Protein 6WTH (pdb70)

Structure (mmCIF, N/CA/C/O backbone):
data_6WTH
#
_entry.id   6WTH
#
_cell.length_a   1.00
_cell.length_b   1.00
_cell.length_c   1.00
_cell.angle_alpha   90.00
_cell.angle_beta   90.00
_cell.angle_gamma   90.00
#
_symmetry.space_group_name_H-M   'P 1'
#
loop_
_entity.id
_entity.type
_entity.pdbx_description
1 polymer 'Amiloride-sensitive sodium channel subunit alpha'
2 polymer 'Amiloride-sensitive sodium channel subunit beta'
3 polymer 'Amiloride-sensitive sodium channel subunit gamma'
4 polymer '7B1 Fab'
5 polymer '10D4 Fab'
6 branched 2-acetamido-2-deoxy-beta-D-glucopyranose-(1-4)-2-acetamido-2-deoxy-beta-D-glucopyranose
7 non-polymer 'SODIUM ION'
8 non-polymer 2-acetamido-2-deoxy-beta-D-glucopyranose
#
loop_
_atom_site.group_PDB
_atom_site.id
_atom_site.type_symbol
_atom_site.label_atom_id
_atom_site.label_alt_id
_atom_site.label_comp_id
_atom_site.label_asym_id
_atom_site.label_entity_id
_atom_site.label_seq_id
_atom_site.pdbx_PDB_ins_code
_atom_site.Cartn_x
_atom_site.Cartn_y
_atom_site.Cartn_z
_atom_site.occupancy
_atom_site.B_iso_or_equiv
_atom_site.auth_seq_id
_atom_site.auth_comp_id
_atom_site.auth_asym_id
_atom_site.auth_atom_id
_atom_site.pdbx_PDB_model_num
ATOM 1 N N . VAL A 1 114 ? 161.630 183.158 142.010 1.00 30.00 114 VAL A N 1
ATOM 2 C CA . VAL A 1 114 ? 160.520 182.316 142.437 1.00 30.00 114 VAL A CA 1
ATOM 3 C C . VAL A 1 114 ? 160.364 182.377 143.951 1.00 30.00 114 VAL A C 1
ATOM 4 O O . VAL A 1 114 ? 161.133 183.049 144.638 1.00 30.00 114 VAL A O 1
ATOM 8 N N . SER A 1 115 ? 159.363 181.668 144.468 1.00 30.00 115 SER A N 1
ATOM 9 C CA . SER A 1 115 ? 159.099 181.640 145.900 1.00 30.00 115 SER A CA 1
ATOM 10 C C . SER A 1 115 ? 158.556 180.271 146.275 1.00 30.00 115 SER A C 1
ATOM 11 O O . SER A 1 115 ? 157.655 179.755 145.607 1.00 30.00 115 SER A O 1
ATOM 14 N N . LEU A 1 116 ? 159.103 179.691 147.340 1.00 120.02 116 LEU A N 1
ATOM 15 C CA . LEU A 1 116 ? 158.668 178.380 147.797 1.00 120.02 116 LEU A CA 1
ATOM 16 C C . LEU A 1 116 ? 157.411 178.502 148.648 1.00 120.02 116 LEU A C 1
ATOM 17 O O . LEU A 1 116 ? 157.303 179.389 149.501 1.00 120.02 116 LEU A O 1
ATOM 22 N N . ASN A 1 117 ? 156.458 177.604 148.411 1.00 120.05 117 ASN A N 1
ATOM 23 C CA . ASN A 1 117 ? 155.196 177.589 149.147 1.00 120.05 117 ASN A CA 1
ATOM 24 C C . ASN A 1 117 ? 154.898 176.153 149.552 1.00 120.05 117 ASN A C 1
ATOM 25 O O . ASN A 1 117 ? 154.605 175.312 148.696 1.00 120.05 117 ASN A O 1
ATOM 30 N N . ILE A 1 118 ? 154.973 175.874 150.850 1.00 115.88 118 ILE A N 1
ATOM 31 C CA . ILE A 1 118 ? 154.724 174.543 151.391 1.00 115.88 118 ILE A CA 1
ATOM 32 C C . ILE A 1 118 ? 153.296 174.493 151.913 1.00 115.88 118 ILE A C 1
ATOM 33 O O . ILE A 1 118 ? 152.869 175.378 152.665 1.00 115.88 118 ILE A O 1
ATOM 38 N N . ASN A 1 119 ? 152.556 173.461 151.514 1.00 117.07 119 ASN A N 1
ATOM 39 C CA . ASN A 1 119 ? 151.175 173.298 151.943 1.00 117.07 119 ASN A CA 1
ATOM 40 C C . ASN A 1 119 ? 150.856 171.812 152.025 1.00 117.07 119 ASN A C 1
ATOM 41 O O . ASN A 1 119 ? 151.649 170.960 151.619 1.00 117.07 119 ASN A O 1
ATOM 46 N N . LEU A 1 120 ? 149.675 171.511 152.561 1.00 30.00 120 LEU A N 1
ATOM 47 C CA . LEU A 1 120 ? 149.212 170.143 152.742 1.00 30.00 120 LEU A CA 1
ATOM 48 C C . LEU A 1 120 ? 147.939 169.934 151.936 1.00 30.00 120 LEU A C 1
ATOM 49 O O . LEU A 1 120 ? 147.027 170.766 151.983 1.00 30.00 120 LEU A O 1
ATOM 54 N N . ASN A 1 121 ? 147.881 168.827 151.201 1.00 30.00 121 ASN A N 1
ATOM 55 C CA . ASN A 1 121 ? 146.731 168.485 150.373 1.00 30.00 121 ASN A CA 1
ATOM 56 C C . ASN A 1 121 ? 145.942 167.377 151.056 1.00 30.00 121 ASN A C 1
ATOM 57 O O . ASN A 1 121 ? 146.465 166.277 151.266 1.00 30.00 121 ASN A O 1
ATOM 62 N N . SER A 1 122 ? 144.689 167.668 151.400 1.00 30.00 122 SER A N 1
ATOM 63 C CA . SER A 1 122 ? 143.800 166.699 152.040 1.00 30.00 122 SER A CA 1
ATOM 64 C C . SER A 1 122 ? 142.820 166.199 150.984 1.00 30.00 122 SER A C 1
ATOM 65 O O . SER A 1 122 ? 141.702 166.700 150.857 1.00 30.00 122 SER A O 1
ATOM 68 N N . ASP A 1 123 ? 143.247 165.195 150.224 1.00 30.00 123 ASP A N 1
ATOM 69 C CA . ASP A 1 123 ? 142.441 164.595 149.171 1.00 30.00 123 ASP A CA 1
ATOM 70 C C . ASP A 1 123 ? 142.497 163.078 149.305 1.00 30.00 123 ASP A C 1
ATOM 71 O O . ASP A 1 123 ? 143.171 162.533 150.185 1.00 30.00 123 ASP A O 1
ATOM 76 N N . LYS A 1 124 ? 141.777 162.393 148.420 1.00 30.00 124 LYS A N 1
ATOM 77 C CA . LYS A 1 124 ? 141.780 160.934 148.401 1.00 30.00 124 LYS A CA 1
ATOM 78 C C . LYS A 1 124 ? 143.131 160.444 147.896 1.00 30.00 124 LYS A C 1
ATOM 79 O O . LYS A 1 124 ? 143.435 160.553 146.704 1.00 30.00 124 LYS A O 1
ATOM 85 N N . LEU A 1 125 ? 143.945 159.906 148.801 1.00 30.00 125 LEU A N 1
ATOM 86 C CA . LEU A 1 125 ? 145.293 159.473 148.457 1.00 30.00 125 LEU A CA 1
ATOM 87 C C . LEU A 1 125 ? 145.234 158.172 147.666 1.00 30.00 125 LEU A C 1
ATOM 88 O O . LEU A 1 125 ? 144.806 157.138 148.191 1.00 30.00 125 LEU A O 1
ATOM 93 N N . VAL A 1 126 ? 145.662 158.223 146.406 1.00 30.00 126 VAL A N 1
ATOM 94 C CA . VAL A 1 126 ? 145.756 157.014 145.600 1.00 30.00 126 VAL A CA 1
ATOM 95 C C . VAL A 1 126 ? 146.936 156.183 146.084 1.00 30.00 126 VAL A C 1
ATOM 96 O O . VAL A 1 126 ? 148.033 156.707 146.318 1.00 30.00 126 VAL A O 1
ATOM 100 N N . PHE A 1 127 ? 146.713 154.889 146.253 1.00 85.02 127 PHE A N 1
ATOM 101 C CA . PHE A 1 127 ? 147.767 154.020 146.761 1.00 85.02 127 PHE A CA 1
ATOM 102 C C . PHE A 1 127 ? 148.796 153.761 145.666 1.00 85.02 127 PHE A C 1
ATOM 103 O O . PHE A 1 127 ? 148.420 153.443 144.534 1.00 85.02 127 PHE A O 1
ATOM 111 N N . PRO A 1 128 ? 150.087 153.891 145.958 1.00 83.47 128 PRO A N 1
ATOM 112 C CA . PRO A 1 128 ? 151.103 153.700 144.920 1.00 83.47 128 PRO A CA 1
ATOM 113 C C . PRO A 1 128 ? 151.205 152.245 144.492 1.00 83.47 128 PRO A C 1
ATOM 114 O O . PRO A 1 128 ? 150.796 151.324 145.202 1.00 83.47 128 PRO A O 1
ATOM 118 N N . ALA A 1 129 ? 151.764 152.049 143.301 1.00 80.90 129 ALA A N 1
ATOM 119 C CA . ALA A 1 129 ? 151.962 150.705 142.779 1.00 80.90 129 ALA A CA 1
ATOM 120 C C . ALA A 1 129 ? 153.034 149.984 143.586 1.00 80.90 129 ALA A C 1
ATOM 121 O O . ALA A 1 129 ? 154.110 150.533 143.841 1.00 80.90 129 ALA A O 1
ATOM 123 N N . VAL A 1 130 ? 152.739 148.751 143.987 1.00 73.35 130 VAL A N 1
ATOM 124 C CA . VAL A 1 130 ? 153.625 147.956 144.830 1.00 73.35 130 VAL A CA 1
ATOM 125 C C . VAL A 1 130 ? 154.246 146.862 143.974 1.00 73.35 130 VAL A C 1
ATOM 126 O O . VAL A 1 130 ? 153.536 146.000 143.442 1.00 73.35 130 VAL A O 1
ATOM 130 N N . THR A 1 131 ? 155.569 146.896 143.843 1.00 71.73 131 THR A N 1
ATOM 131 C CA . THR A 1 131 ? 156.316 145.885 143.106 1.00 71.73 131 THR A CA 1
ATOM 132 C C . THR A 1 131 ? 156.936 144.912 144.101 1.00 71.73 131 THR A C 1
ATOM 133 O O . THR A 1 131 ? 157.794 145.299 144.901 1.00 71.73 131 THR A O 1
ATOM 137 N N . ILE A 1 132 ? 156.504 143.657 144.049 1.00 30.00 132 ILE A N 1
ATOM 138 C CA . ILE A 1 132 ? 156.950 142.625 144.977 1.00 30.00 132 ILE A CA 1
ATOM 139 C C . ILE A 1 132 ? 157.847 141.667 144.205 1.00 30.00 132 ILE A C 1
ATOM 140 O O . ILE A 1 132 ? 157.385 140.964 143.298 1.00 30.00 132 ILE A O 1
ATOM 145 N N . CYS A 1 133 ? 159.127 141.633 144.565 1.00 30.00 133 CYS A N 1
ATOM 146 C CA . CYS A 1 133 ? 160.101 140.753 143.937 1.00 30.00 133 CYS A CA 1
ATOM 147 C C . CYS A 1 133 ? 160.641 139.770 144.964 1.00 30.00 133 CYS A C 1
ATOM 148 O O . CYS A 1 133 ? 160.867 140.132 146.123 1.00 30.00 133 CYS A O 1
ATOM 151 N N . THR A 1 134 ? 160.847 138.531 144.536 1.00 73.96 134 THR A N 1
ATOM 152 C CA . THR A 1 134 ? 161.494 137.535 145.375 1.00 73.96 134 THR A CA 1
ATOM 153 C C . THR A 1 134 ? 163.002 137.556 145.139 1.00 73.96 134 THR A C 1
ATOM 154 O O . THR A 1 134 ? 163.492 138.070 144.131 1.00 73.96 134 THR A O 1
ATOM 158 N N . LEU A 1 135 ? 163.739 136.993 146.093 1.00 30.00 135 LEU A N 1
ATOM 159 C CA . LEU A 1 135 ? 165.199 137.058 146.100 1.00 30.00 135 LEU A CA 1
ATOM 160 C C . LEU A 1 135 ? 165.843 135.769 145.606 1.00 30.00 135 LEU A C 1
ATOM 161 O O . LEU A 1 135 ? 166.899 135.366 146.103 1.00 30.00 135 LEU A O 1
ATOM 166 N N . ASN A 1 136 ? 165.234 135.100 144.629 1.00 30.00 136 ASN A N 1
ATOM 167 C CA . ASN A 1 136 ? 165.812 133.900 144.025 1.00 30.00 136 ASN A CA 1
ATOM 168 C C . ASN A 1 136 ? 165.488 133.890 142.536 1.00 30.00 136 ASN A C 1
ATOM 169 O O . ASN A 1 136 ? 164.329 133.674 142.146 1.00 30.00 136 ASN A O 1
ATOM 174 N N . PRO A 1 137 ? 166.478 134.134 141.677 1.00 30.00 137 PRO A N 1
ATOM 175 C CA . PRO A 1 137 ? 166.230 134.103 140.228 1.00 30.00 137 PRO A CA 1
ATOM 176 C C . PRO A 1 137 ? 165.816 132.713 139.771 1.00 30.00 137 PRO A C 1
ATOM 177 O O . PRO A 1 137 ? 166.512 131.725 140.015 1.00 30.00 137 PRO A O 1
ATOM 181 N N . TYR A 1 138 ? 164.669 132.644 139.102 1.00 30.00 138 TYR A N 1
ATOM 182 C CA . TYR A 1 138 ? 164.147 131.378 138.603 1.00 30.00 138 TYR A CA 1
ATOM 183 C C . TYR A 1 138 ? 164.948 130.940 137.384 1.00 30.00 138 TYR A C 1
ATOM 184 O O . TYR A 1 138 ? 164.994 131.652 136.375 1.00 30.00 138 TYR A O 1
ATOM 193 N N . ARG A 1 139 ? 165.580 129.773 137.476 1.00 30.00 139 ARG A N 1
ATOM 194 C CA . ARG A 1 139 ? 166.324 129.221 136.351 1.00 30.00 139 ARG A CA 1
ATOM 195 C C . ARG A 1 139 ? 165.351 128.586 135.364 1.00 30.00 139 ARG A C 1
ATOM 196 O O . ARG A 1 139 ? 164.618 127.654 135.713 1.00 30.00 139 ARG A O 1
ATOM 204 N N . TYR A 1 140 ? 165.339 129.096 134.138 1.00 83.66 140 TYR A N 1
ATOM 205 C CA . TYR A 1 140 ? 164.417 128.588 133.135 1.00 83.66 140 TYR A CA 1
ATOM 206 C C . TYR A 1 140 ? 164.845 127.193 132.684 1.00 83.66 140 TYR A C 1
ATOM 207 O O . TYR A 1 140 ? 166.043 126.901 132.619 1.00 83.66 140 TYR A O 1
ATOM 216 N N . PRO A 1 141 ? 163.894 126.309 132.375 1.00 86.41 141 PRO A N 1
ATOM 217 C CA . PRO A 1 141 ? 164.267 124.993 131.831 1.00 86.41 141 PRO A CA 1
ATOM 218 C C . PRO A 1 141 ? 164.966 125.075 130.488 1.00 86.41 141 PRO A C 1
ATOM 219 O O . PRO A 1 141 ? 165.652 124.119 130.103 1.00 86.41 141 PRO A O 1
ATOM 223 N N . GLU A 1 142 ? 164.811 126.183 129.759 1.00 88.25 142 GLU A N 1
ATOM 224 C CA . GLU A 1 142 ? 165.496 126.334 128.480 1.00 88.25 142 GLU A CA 1
ATOM 225 C C . GLU A 1 142 ? 167.003 126.437 128.671 1.00 88.25 142 GLU A C 1
ATOM 226 O O . GLU A 1 142 ? 167.776 125.856 127.900 1.00 88.25 142 GLU A O 1
ATOM 232 N N . ILE A 1 143 ? 167.438 127.171 129.690 1.00 86.61 143 ILE A N 1
ATOM 233 C CA . ILE A 1 143 ? 168.855 127.369 129.957 1.00 86.61 143 ILE A CA 1
ATOM 234 C C . ILE A 1 143 ? 169.340 126.470 131.096 1.00 86.61 143 ILE A C 1
ATOM 235 O O . ILE A 1 143 ? 170.348 126.772 131.734 1.00 86.61 143 ILE A O 1
ATOM 240 N N . LYS A 1 144 ? 168.634 125.369 131.364 1.00 90.34 144 LYS A N 1
ATOM 241 C CA . LYS A 1 144 ? 169.066 124.457 132.417 1.00 90.34 144 LYS A CA 1
ATOM 242 C C . LYS A 1 144 ? 170.380 123.779 132.053 1.00 90.34 144 LYS A C 1
ATOM 243 O O . LYS A 1 144 ? 171.273 123.644 132.898 1.00 90.34 144 LYS A O 1
ATOM 249 N N . GLU A 1 145 ? 170.520 123.348 130.797 1.00 93.16 145 GLU A N 1
ATOM 250 C CA . GLU A 1 145 ? 171.766 122.722 130.368 1.00 93.16 145 GLU A CA 1
ATOM 251 C C . GLU A 1 145 ? 172.912 123.724 130.324 1.00 93.16 145 GLU A C 1
ATOM 252 O O . GLU A 1 145 ? 174.069 123.350 130.547 1.00 93.16 145 GLU A O 1
ATOM 258 N N . GLU A 1 146 ? 172.615 124.993 130.040 1.00 92.12 146 GLU A N 1
ATOM 259 C CA . GLU A 1 146 ? 173.645 126.024 130.030 1.00 92.12 146 GLU A CA 1
ATOM 260 C C . GLU A 1 146 ? 174.010 126.499 131.430 1.00 92.12 146 GLU A C 1
ATOM 261 O O . GLU A 1 146 ? 175.114 127.018 131.624 1.00 92.12 146 GLU A O 1
ATOM 267 N N . LEU A 1 147 ? 173.114 126.336 132.402 1.00 86.10 147 LEU A N 1
ATOM 268 C CA . LEU A 1 147 ? 173.394 126.722 133.780 1.00 86.10 147 LEU A CA 1
ATOM 269 C C . LEU A 1 147 ? 174.095 125.617 134.559 1.00 86.10 147 LEU A C 1
ATOM 270 O O . LEU A 1 147 ? 174.980 125.904 135.372 1.00 86.10 147 LEU A O 1
ATOM 275 N N . GLU A 1 148 ? 173.715 124.357 134.330 1.00 91.78 148 GLU A N 1
ATOM 276 C CA . GLU A 1 148 ? 174.394 123.250 134.995 1.00 91.78 148 GLU A CA 1
ATOM 277 C C . GLU A 1 148 ? 175.868 123.202 134.618 1.00 91.78 148 GLU A C 1
ATOM 278 O O . GLU A 1 148 ? 176.719 122.856 135.445 1.00 91.78 148 GLU A O 1
ATOM 284 N N . GLU A 1 149 ? 176.190 123.546 133.369 1.00 91.95 149 GLU A N 1
ATOM 285 C CA . GLU A 1 149 ? 177.589 123.629 132.963 1.00 91.95 149 GLU A CA 1
ATOM 286 C C . GLU A 1 149 ? 178.295 124.772 133.680 1.00 91.95 149 GLU A C 1
ATOM 287 O O . GLU A 1 149 ? 179.465 124.655 134.063 1.00 91.95 149 GLU A O 1
ATOM 293 N N . LEU A 1 150 ? 177.595 125.892 133.872 1.00 84.86 150 LEU A N 1
ATOM 294 C CA . LEU A 1 150 ? 178.190 127.030 134.565 1.00 84.86 150 LEU A CA 1
ATOM 295 C C . LEU A 1 150 ? 178.449 126.708 136.032 1.00 84.86 150 LEU A C 1
ATOM 296 O O . LEU A 1 150 ? 179.451 127.153 136.605 1.00 84.86 150 LEU A O 1
ATOM 301 N N . ASP A 1 151 ? 177.558 125.936 136.657 1.00 87.88 151 ASP A N 1
ATOM 302 C CA . ASP A 1 151 ? 177.767 125.551 138.049 1.00 87.88 151 ASP A CA 1
ATOM 303 C C . ASP A 1 151 ? 178.933 124.580 138.187 1.00 87.88 151 ASP A C 1
ATOM 304 O O . ASP A 1 151 ? 179.664 124.620 139.183 1.00 87.88 151 ASP A O 1
ATOM 309 N N . ARG A 1 152 ? 179.122 123.700 137.201 1.00 87.87 152 ARG A N 1
ATOM 310 C CA . ARG A 1 152 ? 180.240 122.763 137.255 1.00 87.87 152 ARG A CA 1
ATOM 311 C C . ARG A 1 152 ? 181.574 123.490 137.155 1.00 87.87 152 ARG A C 1
ATOM 312 O O . ARG A 1 152 ? 182.566 123.070 137.764 1.00 87.87 152 ARG A O 1
ATOM 320 N N . ILE A 1 153 ? 181.622 124.582 136.389 1.00 85.78 153 ILE A N 1
ATOM 321 C CA . ILE A 1 153 ? 182.852 125.359 136.286 1.00 85.78 153 ILE A CA 1
ATOM 322 C C . ILE A 1 153 ? 183.124 126.100 137.589 1.00 85.78 153 ILE A C 1
ATOM 323 O O . ILE A 1 153 ? 184.279 126.247 138.007 1.00 85.78 153 ILE A O 1
ATOM 328 N N . THR A 1 154 ? 182.068 126.568 138.257 1.00 84.83 154 THR A N 1
ATOM 329 C CA . THR A 1 154 ? 182.245 127.275 139.521 1.00 84.83 154 THR A CA 1
ATOM 330 C C . THR A 1 154 ? 182.666 126.318 140.630 1.00 84.83 154 THR A C 1
ATOM 331 O O . THR A 1 154 ? 183.568 126.625 141.419 1.00 84.83 154 THR A O 1
ATOM 335 N N . GLU A 1 155 ? 182.018 125.153 140.710 1.00 88.02 155 GLU A N 1
ATOM 336 C CA . GLU A 1 155 ? 182.398 124.164 141.715 1.00 88.02 155 GLU A CA 1
ATOM 337 C C . GLU A 1 155 ? 183.831 123.692 141.508 1.00 88.02 155 GLU A C 1
ATOM 338 O O . GLU A 1 155 ? 184.545 123.407 142.477 1.00 88.02 155 GLU A O 1
ATOM 344 N N . GLN A 1 156 ? 184.270 123.601 140.251 1.00 85.28 156 GLN A N 1
ATOM 345 C CA . GLN A 1 156 ? 185.661 123.253 139.982 1.00 85.28 156 GLN A CA 1
ATOM 346 C C . GLN A 1 156 ? 186.592 124.408 140.329 1.00 85.28 156 GLN A C 1
ATOM 347 O O . GLN A 1 156 ? 187.734 124.189 140.750 1.00 85.28 156 GLN A O 1
ATOM 353 N N . THR A 1 157 ? 186.121 125.646 140.162 1.00 84.18 157 THR A N 1
ATOM 354 C CA . THR A 1 157 ? 186.937 126.803 140.516 1.00 84.18 157 THR A CA 1
ATOM 355 C C . THR A 1 157 ? 187.153 126.883 142.022 1.00 84.18 157 THR A C 1
ATOM 356 O O . THR A 1 157 ? 188.267 127.158 142.484 1.00 84.18 157 THR A O 1
ATOM 360 N N . LEU A 1 158 ? 186.098 126.645 142.804 1.00 84.65 158 LEU A N 1
ATOM 361 C CA . LEU A 1 158 ? 186.232 126.677 144.257 1.00 84.65 158 LEU A CA 1
ATOM 362 C C . LEU A 1 158 ? 187.134 125.555 144.754 1.00 84.65 158 LEU A C 1
ATOM 363 O O . LEU A 1 158 ? 187.918 125.748 145.690 1.00 84.65 158 LEU A O 1
ATOM 368 N N . PHE A 1 159 ? 187.039 124.374 144.140 1.00 88.00 159 PHE A N 1
ATOM 369 C CA . PHE A 1 159 ? 187.867 123.249 144.556 1.00 88.00 159 PHE A CA 1
ATOM 370 C C . PHE A 1 159 ? 189.337 123.453 144.213 1.00 88.00 159 PHE A C 1
ATOM 371 O O . PHE A 1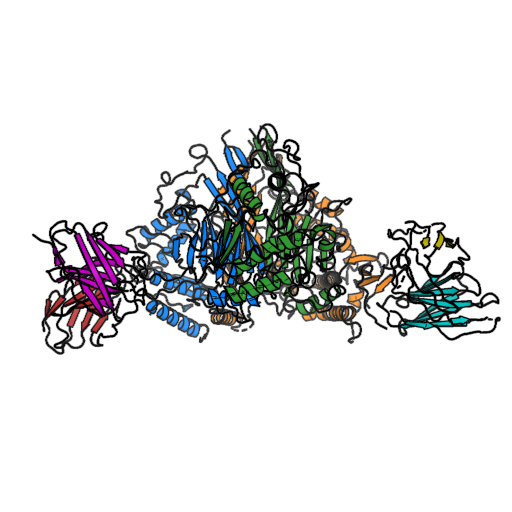 159 ? 190.202 122.903 144.902 1.00 88.00 159 PHE A O 1
ATOM 379 N N . ASP A 1 160 ? 189.6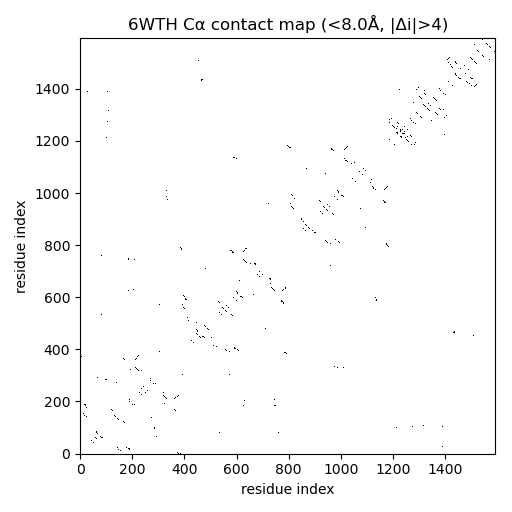39 124.227 143.170 1.00 88.24 160 ASP A N 1
ATOM 380 C CA . ASP A 1 160 ? 191.030 124.470 142.806 1.00 88.24 160 ASP A CA 1
ATOM 381 C C . ASP A 1 160 ? 191.649 125.595 143.624 1.00 88.24 160 ASP A C 1
ATOM 382 O O . ASP A 1 160 ? 192.866 125.600 143.840 1.00 88.24 160 ASP A O 1
ATOM 387 N N . LEU A 1 161 ? 190.839 126.549 144.084 1.00 87.46 161 LEU A N 1
ATOM 388 C CA . LEU A 1 161 ? 191.333 127.695 144.840 1.00 87.46 161 LEU A CA 1
ATOM 389 C C . LEU A 1 161 ? 191.148 127.512 146.343 1.00 87.46 161 LEU A C 1
ATOM 390 O O . LEU A 1 161 ? 192.111 127.623 147.109 1.00 87.46 161 LEU A O 1
ATOM 395 N N . TYR A 1 162 ? 189.923 127.232 146.782 1.00 86.78 162 TYR A N 1
ATOM 396 C CA . TYR A 1 162 ? 189.608 127.123 148.199 1.00 86.78 162 TYR A CA 1
ATOM 397 C C . TYR A 1 162 ? 189.417 125.686 148.664 1.00 86.78 162 TYR A C 1
ATOM 398 O O . TYR A 1 162 ? 189.061 125.473 149.827 1.00 86.78 162 TYR A O 1
ATOM 407 N N . LYS A 1 163 ? 189.642 124.703 147.789 1.00 91.10 163 LYS A N 1
ATOM 408 C CA . LYS A 1 163 ? 189.523 123.286 148.138 1.00 91.10 163 LYS A CA 1
ATOM 409 C C . LYS A 1 163 ? 188.133 122.958 148.681 1.00 91.10 163 LYS A C 1
ATOM 410 O O . LYS A 1 163 ? 187.976 122.121 149.572 1.00 91.10 163 LYS A O 1
ATOM 416 N N . TYR A 1 164 ? 187.117 123.624 148.141 1.00 93.47 164 TYR A N 1
ATOM 417 C CA . TYR A 1 164 ? 185.739 123.420 148.569 1.00 93.47 164 TYR A CA 1
ATOM 418 C C . TYR A 1 164 ? 185.110 122.305 147.742 1.00 93.47 164 TYR A C 1
ATOM 419 O O . TYR A 1 164 ? 185.007 122.417 146.516 1.00 93.47 164 TYR A O 1
ATOM 428 N N . SER A 1 165 ? 184.692 121.236 148.413 1.00 101.36 165 SER A N 1
ATOM 429 C CA . SER A 1 165 ? 184.040 120.098 147.774 1.00 101.36 165 SER A CA 1
ATOM 430 C C . SER A 1 165 ? 182.614 120.007 148.301 1.00 101.36 165 SER A C 1
ATOM 431 O O . SER A 1 165 ? 182.400 119.715 149.483 1.00 101.36 165 SER A O 1
ATOM 434 N N . SER A 1 166 ? 181.644 120.257 147.428 1.00 105.51 166 SER A N 1
ATOM 435 C CA . SER A 1 166 ? 180.238 120.209 147.811 1.00 105.51 166 SER A CA 1
ATOM 436 C C . SER A 1 166 ? 179.782 118.774 148.048 1.00 105.51 166 SER A C 1
ATOM 437 O O . SER A 1 166 ? 179.036 118.496 148.987 1.00 105.51 166 SER A O 1
ATOM 440 N N . THR A 1 183 ? 184.144 124.857 128.618 1.00 108.79 183 THR A N 1
ATOM 441 C CA . THR A 1 183 ? 185.140 125.906 128.437 1.00 108.79 183 THR A CA 1
ATOM 442 C C . THR A 1 183 ? 184.477 127.269 128.274 1.00 108.79 183 THR A C 1
ATOM 443 O O . THR A 1 183 ? 183.748 127.504 127.310 1.00 108.79 183 THR A O 1
ATOM 447 N N . LEU A 1 184 ? 184.737 128.166 129.226 1.00 103.32 184 LEU A N 1
ATOM 448 C CA . LEU A 1 184 ? 184.182 129.508 129.217 1.00 103.32 184 LEU A CA 1
ATOM 449 C C . LEU A 1 184 ? 185.232 130.521 128.771 1.00 103.32 184 LEU A C 1
ATOM 450 O O . LEU A 1 184 ? 186.433 130.305 128.963 1.00 103.32 184 LEU A O 1
ATOM 455 N N . PRO A 1 185 ? 184.811 131.638 128.168 1.00 102.46 185 PRO A N 1
ATOM 456 C CA . PRO A 1 185 ? 185.808 132.590 127.649 1.00 102.46 185 PRO A CA 1
ATOM 457 C C . PRO A 1 185 ? 186.560 133.333 128.737 1.00 102.46 185 PRO A C 1
ATOM 458 O O . PRO A 1 185 ? 187.748 133.633 128.563 1.00 102.46 185 PRO A O 1
ATOM 462 N N . HIS A 1 186 ? 185.905 133.648 129.857 1.00 102.68 186 HIS A N 1
ATOM 463 C CA . HIS A 1 186 ? 186.521 134.398 130.948 1.00 102.68 186 HIS A CA 1
ATOM 464 C C . HIS A 1 186 ? 186.625 133.513 132.183 1.00 102.68 186 HIS A C 1
ATOM 465 O O . HIS A 1 186 ? 185.715 133.502 133.025 1.00 102.68 186 HIS A O 1
ATOM 472 N N . PRO A 1 187 ? 187.707 132.757 132.343 1.00 99.89 187 PRO A N 1
ATOM 473 C CA . PRO A 1 187 ? 187.853 131.921 133.536 1.00 99.89 187 PRO A CA 1
ATOM 474 C C . PRO A 1 187 ? 188.271 132.737 134.749 1.00 99.89 187 PRO A C 1
ATOM 475 O O . PRO A 1 187 ? 188.940 133.766 134.641 1.00 99.89 187 PRO A O 1
ATOM 479 N N . LEU A 1 188 ? 187.860 132.255 135.918 1.00 93.52 188 LEU A N 1
ATOM 480 C CA . LEU A 1 188 ? 188.188 132.899 137.183 1.00 93.52 188 LEU A CA 1
ATOM 481 C C . LEU A 1 188 ? 189.487 132.307 137.718 1.00 93.52 188 LEU A C 1
ATOM 482 O O . LEU A 1 188 ? 189.569 131.099 137.963 1.00 93.52 188 LEU A O 1
ATOM 487 N N . GLN A 1 189 ? 190.497 133.156 137.897 1.00 100.97 189 GLN A N 1
ATOM 488 C CA . GLN A 1 189 ? 191.809 132.710 138.337 1.00 100.97 189 GLN A CA 1
ATOM 489 C C . GLN A 1 189 ? 192.347 133.669 139.388 1.00 100.97 189 GLN A C 1
ATOM 490 O O . GLN A 1 189 ? 191.933 134.827 139.475 1.00 100.97 189 GLN A O 1
ATOM 496 N N . ARG A 1 190 ? 193.283 133.167 140.189 1.00 106.38 190 ARG A N 1
ATOM 497 C CA . ARG A 1 190 ? 193.935 133.951 141.229 1.00 106.38 190 ARG A CA 1
ATOM 498 C C . ARG A 1 190 ? 195.276 134.459 140.719 1.00 106.38 190 ARG A C 1
ATOM 499 O O . ARG A 1 190 ? 196.101 133.674 140.239 1.00 106.38 190 ARG A O 1
ATOM 507 N N . LEU A 1 191 ? 195.488 135.766 140.823 1.00 110.15 191 LEU A N 1
ATOM 508 C CA . LEU A 1 191 ? 196.723 136.381 140.353 1.00 110.15 191 LEU A CA 1
ATOM 509 C C . LEU A 1 191 ? 197.533 136.962 141.509 1.00 110.15 191 LEU A C 1
ATOM 510 O O . LEU A 1 191 ? 197.090 136.952 142.657 1.00 110.15 191 LEU A O 1
ATOM 515 N N . LYS A 1 223 ? 194.911 138.619 144.734 1.00 30.00 223 LYS A N 1
ATOM 516 C CA . LYS A 1 223 ? 193.495 138.826 144.456 1.00 30.00 223 LYS A CA 1
ATOM 517 C C . LYS A 1 223 ? 192.961 137.760 143.505 1.00 30.00 223 LYS A C 1
ATOM 518 O O . LYS A 1 223 ? 193.719 136.943 142.983 1.00 30.00 223 LYS A O 1
ATOM 524 N N . ILE A 1 224 ? 191.648 137.776 143.286 1.00 30.00 224 ILE A N 1
ATOM 525 C CA . ILE A 1 224 ? 190.978 136.832 142.399 1.00 30.00 224 ILE A CA 1
ATOM 526 C C . ILE A 1 224 ? 190.042 137.612 141.489 1.00 30.00 224 ILE A C 1
ATOM 527 O O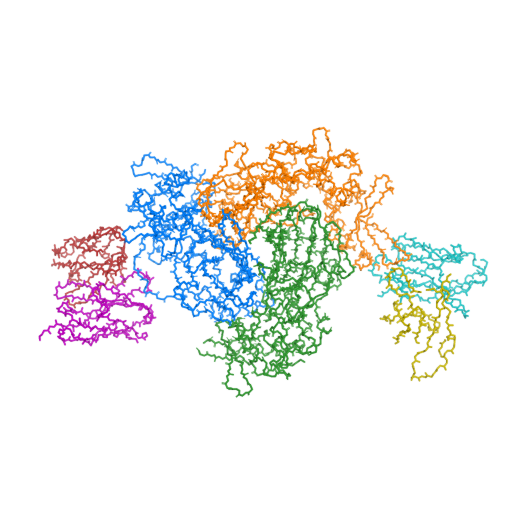 . ILE A 1 224 ? 189.209 138.390 141.969 1.00 30.00 224 ILE A O 1
ATOM 532 N N . GLY A 1 225 ? 190.177 137.406 140.185 1.00 30.00 225 GLY A N 1
ATOM 533 C CA . GLY A 1 225 ? 189.331 138.091 139.228 1.00 30.00 225 GLY A CA 1
ATOM 534 C C . GLY A 1 225 ? 189.545 137.551 137.834 1.00 30.00 225 GLY A C 1
ATOM 535 O O . GLY A 1 225 ? 190.550 136.892 137.548 1.00 30.00 225 GLY A O 1
ATOM 536 N N . PHE A 1 226 ? 188.582 137.845 136.967 1.00 30.00 226 PHE A N 1
ATOM 537 C CA . PHE A 1 226 ? 188.611 137.405 135.581 1.00 30.00 226 PHE A CA 1
ATOM 538 C C . PHE A 1 226 ? 189.133 138.519 134.682 1.00 30.00 226 PHE A C 1
ATOM 539 O O . PHE A 1 226 ? 188.996 139.707 134.987 1.00 30.00 226 PHE A O 1
ATOM 547 N N . GLN A 1 227 ? 189.734 138.120 133.565 1.00 30.00 227 GLN A N 1
ATOM 548 C CA . GLN A 1 227 ? 190.354 139.058 132.639 1.00 30.00 227 GLN A CA 1
ATOM 549 C C . GLN A 1 227 ? 189.343 139.520 131.598 1.00 30.00 227 GLN A C 1
ATOM 550 O O . GLN A 1 227 ? 188.641 138.700 130.998 1.00 30.00 227 GLN A O 1
ATOM 556 N N . LEU A 1 228 ? 189.274 140.831 131.389 1.00 30.00 228 LEU A N 1
ATOM 557 C CA . LEU A 1 228 ? 188.429 141.429 130.366 1.00 30.00 228 LEU A CA 1
ATOM 558 C C . LEU A 1 228 ? 189.310 142.066 129.301 1.00 30.00 228 LEU A C 1
ATOM 559 O O . LEU A 1 228 ? 190.233 142.821 129.624 1.00 30.00 228 LEU A O 1
ATOM 564 N N . CYS A 1 229 ? 189.025 141.760 128.038 1.00 30.00 229 CYS A N 1
ATOM 565 C CA . CYS A 1 229 ? 189.805 142.248 126.913 1.00 30.00 229 CYS A CA 1
ATOM 566 C C . CYS A 1 229 ? 188.869 142.787 125.840 1.00 30.00 229 CYS A C 1
ATOM 567 O O . CYS A 1 229 ? 187.650 142.606 125.897 1.00 30.00 229 CYS A O 1
ATOM 570 N N . ASN A 1 230 ? 189.456 143.451 124.848 1.00 30.00 230 ASN A N 1
ATOM 571 C CA . ASN A 1 230 ? 188.705 143.984 123.723 1.00 30.00 230 ASN A CA 1
ATOM 572 C C . ASN A 1 230 ? 188.657 142.946 122.602 1.00 30.00 230 ASN A C 1
ATOM 573 O O . ASN A 1 230 ? 188.995 141.775 122.794 1.00 30.00 230 ASN A O 1
ATOM 578 N N . GLN A 1 231 ? 188.224 143.369 121.412 1.00 30.00 231 GLN A N 1
ATOM 579 C CA . GLN A 1 231 ? 188.070 142.440 120.297 1.00 30.00 231 GLN A CA 1
ATOM 580 C C . GLN A 1 231 ? 189.416 141.880 119.852 1.00 30.00 231 GLN A C 1
ATOM 581 O O . GLN A 1 231 ? 189.635 140.663 119.868 1.00 30.00 231 GLN A O 1
ATOM 587 N N . ASN A 1 232 ? 190.335 142.757 119.450 1.00 3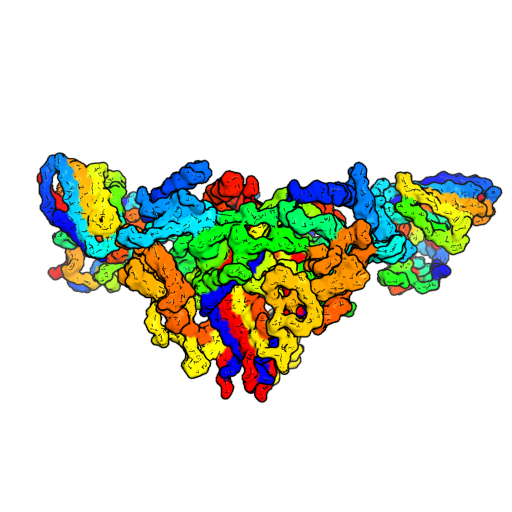0.00 232 ASN A N 1
ATOM 588 C CA . ASN A 1 232 ? 191.631 142.329 118.939 1.00 30.00 232 ASN A CA 1
ATOM 589 C C . ASN A 1 232 ? 192.599 141.895 120.033 1.00 30.00 232 ASN A C 1
ATOM 590 O O . ASN A 1 232 ? 193.761 141.610 119.724 1.00 30.00 232 ASN A O 1
ATOM 595 N N . LYS A 1 233 ? 192.152 141.840 121.290 1.00 30.00 233 LYS A N 1
ATOM 596 C CA . LYS A 1 233 ? 192.981 141.425 122.422 1.00 30.00 233 LYS A CA 1
ATOM 597 C C . LYS A 1 233 ? 194.234 142.299 122.528 1.00 30.00 233 LYS A C 1
ATOM 598 O O . LYS A 1 233 ? 195.370 141.824 122.489 1.00 30.00 233 LYS A O 1
ATOM 604 N N . SER A 1 234 ? 193.999 143.604 122.655 1.00 30.00 234 SER A N 1
ATOM 605 C CA . SER A 1 234 ? 195.066 144.587 122.786 1.00 30.00 234 SER A CA 1
ATOM 606 C C . SER A 1 234 ? 195.105 145.230 124.163 1.00 30.00 234 SER A C 1
ATOM 607 O O . SER A 1 234 ? 196.154 145.235 124.815 1.00 30.00 234 SER A O 1
ATOM 610 N N . ASP A 1 235 ? 193.981 145.775 124.627 1.00 118.08 235 ASP A N 1
ATOM 611 C CA . ASP A 1 235 ? 193.903 146.412 125.940 1.00 118.08 235 ASP A CA 1
ATOM 612 C C . ASP A 1 235 ? 193.242 145.432 126.905 1.00 118.08 235 ASP A C 1
ATOM 613 O O . ASP A 1 235 ? 192.037 145.470 127.155 1.00 118.08 235 ASP A O 1
ATOM 618 N N . CYS A 1 236 ? 194.059 144.539 127.454 1.00 114.87 236 CYS A N 1
ATOM 619 C CA . CYS A 1 236 ? 193.606 143.532 128.403 1.00 114.87 236 CYS A CA 1
ATOM 620 C C . CYS A 1 236 ? 193.847 144.022 129.825 1.00 114.87 236 CYS A C 1
ATOM 621 O O . CYS A 1 236 ? 194.957 144.450 130.159 1.00 114.87 236 CYS A O 1
ATOM 624 N N . PHE A 1 237 ? 192.808 143.958 130.656 1.00 107.22 237 PHE A N 1
ATOM 625 C CA . PHE A 1 237 ? 192.910 144.351 132.054 1.00 107.22 237 PHE A CA 1
ATOM 626 C C . PHE A 1 237 ? 192.140 143.356 132.908 1.00 107.22 237 PHE A C 1
ATOM 627 O O . PHE A 1 237 ? 191.112 142.823 132.480 1.00 107.22 237 PHE A O 1
ATOM 635 N N . TYR A 1 238 ? 192.645 143.107 134.113 1.00 104.97 238 TYR A N 1
ATOM 636 C CA . TYR A 1 238 ? 192.021 142.169 135.036 1.00 104.97 238 TYR A CA 1
ATOM 637 C C . TYR A 1 238 ? 191.085 142.911 135.981 1.00 104.97 238 TYR A C 1
ATOM 638 O O . TYR A 1 238 ? 191.466 143.927 136.571 1.00 104.97 238 TYR A O 1
ATOM 647 N N . GLN A 1 239 ? 189.863 142.400 136.121 1.00 98.48 239 GLN A N 1
ATOM 648 C CA . GLN A 1 239 ? 188.902 142.935 137.085 1.00 98.48 239 GLN A CA 1
ATOM 649 C C . GLN A 1 239 ? 188.996 142.084 138.344 1.00 98.48 239 GLN A C 1
ATOM 650 O O . GLN A 1 239 ? 188.277 141.099 138.513 1.00 98.48 239 GLN A O 1
ATOM 656 N N . THR A 1 240 ? 189.898 142.470 139.239 1.00 94.49 240 THR A N 1
ATOM 657 C CA . THR A 1 240 ? 190.179 141.696 140.437 1.00 94.49 240 THR A CA 1
ATOM 658 C C . THR A 1 240 ? 189.191 142.031 141.549 1.00 94.49 240 THR A C 1
ATOM 659 O O . THR A 1 240 ? 188.507 143.057 141.525 1.00 94.49 240 THR A O 1
ATOM 663 N N . TYR A 1 241 ? 189.128 141.140 142.536 1.00 90.00 241 TYR A N 1
ATOM 664 C CA . TYR A 1 241 ? 188.276 141.322 143.701 1.00 90.00 241 TYR A CA 1
ATOM 665 C C . TYR A 1 241 ? 189.066 140.965 144.952 1.00 90.00 241 TYR A C 1
ATOM 666 O O . TYR A 1 241 ? 190.051 140.225 144.900 1.00 90.00 241 TYR A O 1
ATOM 675 N N . SER A 1 242 ? 188.617 141.504 146.086 1.00 87.23 242 SER A N 1
ATOM 676 C CA . SER A 1 242 ? 189.328 141.287 147.341 1.00 87.23 242 SER A CA 1
ATOM 677 C C . SER A 1 242 ? 189.063 139.898 147.909 1.00 87.23 242 SER A C 1
ATOM 678 O O . SER A 1 242 ? 190.003 139.197 148.301 1.00 87.23 242 SER A O 1
ATOM 681 N N . SER A 1 243 ? 187.802 139.486 147.964 1.00 88.62 243 SER A N 1
ATOM 682 C CA . SER A 1 243 ? 187.418 138.201 148.525 1.00 88.62 243 SER A CA 1
ATOM 683 C C . SER A 1 243 ? 186.830 137.304 147.445 1.00 88.62 243 SER A C 1
ATOM 684 O O . SER A 1 243 ? 186.411 137.763 146.380 1.00 88.62 243 SER A O 1
ATOM 687 N N . GLY A 1 244 ? 186.805 136.002 147.739 1.00 86.95 244 GLY A N 1
ATOM 688 C CA . GLY A 1 244 ? 186.223 135.046 146.816 1.00 86.95 244 GLY A CA 1
ATOM 689 C C . GLY A 1 244 ? 184.712 135.087 146.758 1.00 86.95 244 GLY A C 1
ATOM 690 O O . GLY A 1 244 ? 184.129 134.635 145.768 1.00 86.95 244 GLY A O 1
ATOM 691 N N . VAL A 1 245 ? 184.064 135.617 147.797 1.00 85.38 245 VAL A N 1
ATOM 692 C CA . VAL A 1 245 ? 182.607 135.722 147.788 1.00 85.38 245 VAL A CA 1
ATOM 693 C C . VAL A 1 245 ? 182.156 136.720 146.730 1.00 85.38 245 VAL A C 1
ATOM 694 O O . VAL A 1 245 ? 181.258 136.440 145.927 1.00 85.38 245 VAL A O 1
ATOM 698 N N . ASP A 1 246 ? 182.775 137.902 146.712 1.00 88.03 246 ASP A N 1
ATOM 699 C CA . ASP A 1 246 ? 182.437 138.894 145.697 1.00 88.03 246 ASP A CA 1
ATOM 700 C C . ASP A 1 246 ? 182.943 138.485 144.321 1.00 88.03 246 ASP A C 1
ATOM 701 O O . ASP A 1 246 ? 182.312 138.811 143.309 1.00 88.03 246 ASP A O 1
ATOM 706 N N . ALA A 1 247 ? 184.072 137.776 144.260 1.00 84.59 247 ALA A N 1
ATOM 707 C CA . ALA A 1 247 ? 184.618 137.358 142.973 1.00 84.59 247 ALA A CA 1
ATOM 708 C C . ALA A 1 247 ? 183.716 136.330 142.301 1.00 84.59 247 ALA A C 1
ATOM 709 O O . ALA A 1 247 ? 183.360 136.477 141.126 1.00 84.59 247 ALA A O 1
ATOM 711 N N . VAL A 1 248 ? 183.339 135.278 143.031 1.00 80.99 248 VAL A N 1
ATOM 712 C CA . VAL A 1 248 ? 182.475 134.247 142.464 1.00 80.99 248 VAL A CA 1
ATOM 713 C C . VAL A 1 248 ? 181.094 134.806 142.151 1.00 80.99 248 VAL A C 1
ATOM 714 O O . VAL A 1 248 ? 180.477 134.432 141.147 1.00 80.99 248 VAL A O 1
ATOM 718 N N . ARG A 1 249 ? 180.592 135.717 142.987 1.00 85.46 249 ARG A N 1
ATOM 719 C CA . ARG A 1 249 ? 179.270 136.289 142.755 1.00 85.46 249 ARG A CA 1
ATOM 720 C C . ARG A 1 249 ? 179.240 137.107 141.470 1.00 85.46 249 ARG A C 1
ATOM 721 O O . ARG A 1 249 ? 178.322 136.967 140.654 1.00 85.46 249 ARG A O 1
ATOM 729 N N . GLU A 1 250 ? 180.239 137.970 141.272 1.00 85.99 250 GLU A N 1
ATOM 730 C CA . GLU A 1 250 ? 180.263 138.807 140.077 1.00 85.99 250 GLU A CA 1
ATOM 731 C C . GLU A 1 250 ? 180.638 138.011 138.834 1.00 85.99 250 GLU A C 1
ATOM 732 O O . GLU A 1 250 ? 180.133 138.298 137.743 1.00 85.99 250 GLU A O 1
ATOM 738 N N . TRP A 1 251 ? 181.521 137.020 138.972 1.00 84.53 251 TRP A N 1
ATOM 739 C CA . TRP A 1 251 ? 181.886 136.194 137.825 1.00 84.53 251 TRP A CA 1
ATOM 740 C C . TRP A 1 251 ? 180.710 135.338 137.372 1.00 84.53 251 TRP A C 1
ATOM 741 O O . TRP A 1 251 ? 180.458 135.197 136.170 1.00 84.53 251 TRP A O 1
ATOM 752 N N . TYR A 1 252 ? 179.981 134.753 138.324 1.00 79.45 252 TYR A N 1
ATOM 753 C CA . TYR A 1 252 ? 178.785 133.995 137.973 1.00 79.45 252 TYR A CA 1
ATOM 754 C C . TYR A 1 252 ? 177.711 134.909 137.398 1.00 79.45 252 TYR A C 1
ATOM 755 O O . TYR A 1 252 ? 176.979 134.519 136.482 1.00 79.45 252 TYR A O 1
ATOM 764 N N . ARG A 1 253 ? 177.604 136.131 137.925 1.00 79.67 253 ARG A N 1
ATOM 765 C CA . ARG A 1 253 ? 176.624 137.085 137.415 1.00 79.67 253 ARG A CA 1
ATOM 766 C C . ARG A 1 253 ? 176.880 137.406 135.948 1.00 79.67 253 ARG A C 1
ATOM 767 O O . ARG A 1 253 ? 175.946 137.457 135.140 1.00 79.67 253 ARG A O 1
ATOM 775 N N . PHE A 1 254 ? 178.146 137.625 135.587 1.00 79.69 254 PHE A N 1
ATOM 776 C CA . PHE A 1 254 ? 178.478 137.982 134.211 1.00 79.69 254 PHE A CA 1
ATOM 777 C C . PHE A 1 254 ? 178.066 136.881 133.241 1.00 79.69 254 PHE A C 1
ATOM 778 O O . PHE A 1 254 ? 177.450 137.150 132.204 1.00 79.69 254 PHE A O 1
ATOM 786 N N . HIS A 1 255 ? 178.396 135.629 133.565 1.00 81.08 255 HIS A N 1
ATOM 787 C CA . HIS A 1 255 ? 178.025 134.525 132.687 1.00 81.08 255 HIS A CA 1
ATOM 788 C C . HIS A 1 255 ? 176.528 134.249 132.744 1.00 81.08 255 HIS A C 1
ATOM 789 O O . HIS A 1 255 ? 175.937 133.801 131.755 1.00 81.08 255 HIS A O 1
ATOM 796 N N . TYR A 1 256 ? 175.897 134.507 133.892 1.00 76.99 256 TYR A N 1
ATOM 797 C CA . TYR A 1 256 ? 174.452 134.327 133.991 1.00 76.99 256 TYR A CA 1
ATOM 798 C C . TYR A 1 256 ? 173.703 135.343 133.141 1.00 76.99 256 TYR A C 1
ATOM 799 O O . TYR A 1 256 ? 172.631 135.036 132.610 1.00 76.99 256 TYR A O 1
ATOM 808 N N . ILE A 1 257 ? 174.248 136.553 133.001 1.00 78.79 257 ILE A N 1
ATOM 809 C CA . ILE A 1 257 ? 173.601 137.568 132.176 1.00 78.79 257 ILE A CA 1
ATOM 810 C C . ILE A 1 257 ? 173.673 137.186 130.703 1.00 78.79 257 ILE A C 1
ATOM 811 O O . ILE A 1 257 ? 172.697 137.341 129.959 1.00 78.79 257 ILE A O 1
ATOM 816 N N . ASN A 1 258 ? 174.821 136.670 130.260 1.00 83.48 258 ASN A N 1
ATOM 817 C CA . ASN A 1 258 ? 174.986 136.328 128.851 1.00 83.48 258 ASN A CA 1
ATOM 818 C C . ASN A 1 258 ? 174.044 135.203 128.439 1.00 83.48 258 ASN A C 1
ATOM 819 O O . ASN A 1 258 ? 173.350 135.304 127.421 1.00 83.48 258 ASN A O 1
ATOM 824 N N . ILE A 1 259 ? 174.002 134.121 129.220 1.00 81.27 259 ILE A N 1
ATOM 825 C CA . ILE A 1 259 ? 173.123 133.002 128.899 1.00 81.27 259 ILE A CA 1
ATOM 826 C C . ILE A 1 259 ? 171.656 133.324 129.130 1.00 81.27 259 ILE A C 1
ATOM 827 O O . ILE A 1 259 ? 170.788 132.577 128.666 1.00 81.27 259 ILE A O 1
ATOM 832 N N . LEU A 1 260 ? 171.354 134.415 129.836 1.00 78.15 260 LEU A N 1
ATOM 833 C CA . LEU A 1 260 ? 169.971 134.835 130.015 1.00 78.15 260 LEU A CA 1
ATOM 834 C C . LEU A 1 260 ? 169.438 135.592 128.808 1.00 78.15 260 LEU A C 1
ATOM 835 O O . LEU A 1 260 ? 168.219 135.634 128.606 1.00 78.15 260 LEU A O 1
ATOM 840 N N . SER A 1 261 ? 170.319 136.188 128.003 1.00 84.32 261 SER A N 1
ATOM 841 C CA . SER A 1 261 ? 169.901 136.863 126.782 1.00 84.32 261 SER A CA 1
ATOM 842 C C . SER A 1 261 ? 169.552 135.891 125.664 1.00 84.32 261 SER A C 1
ATOM 843 O O . SER A 1 261 ? 168.960 136.310 124.665 1.00 84.32 261 SER A O 1
ATOM 846 N N . ARG A 1 262 ? 169.904 134.615 125.807 1.00 83.95 262 ARG A N 1
ATOM 847 C CA . ARG A 1 262 ? 169.621 133.609 124.791 1.00 83.95 262 ARG A CA 1
ATOM 848 C C . ARG A 1 262 ? 168.195 133.080 124.860 1.00 83.95 262 ARG A C 1
ATOM 849 O O . ARG A 1 262 ? 167.844 132.194 124.074 1.00 83.95 262 ARG A O 1
ATOM 857 N N . LEU A 1 263 ? 167.374 133.591 125.773 1.00 83.14 263 LEU A N 1
ATOM 858 C CA . LEU A 1 263 ? 165.996 133.147 125.867 1.00 83.14 263 LEU A CA 1
ATOM 859 C C . LEU A 1 263 ? 165.214 133.576 124.627 1.00 83.14 263 LEU A C 1
ATOM 860 O O . LEU A 1 263 ? 165.494 134.623 124.037 1.00 83.14 263 LEU A O 1
ATOM 865 N N . PRO A 1 264 ? 164.234 132.778 124.205 1.00 85.24 264 PRO A N 1
ATOM 866 C CA . PRO A 1 264 ? 163.430 133.153 123.038 1.00 85.24 264 PRO A CA 1
ATOM 867 C C . PRO A 1 264 ? 162.622 134.415 123.300 1.00 85.24 264 PRO A C 1
ATOM 868 O O . PRO A 1 264 ? 162.320 134.772 124.441 1.00 85.24 264 PRO A O 1
ATOM 872 N N . GLU A 1 265 ? 162.270 135.096 122.211 1.00 93.45 265 GLU A N 1
ATOM 873 C CA . GLU A 1 265 ? 161.482 136.318 122.270 1.00 93.45 265 GLU A CA 1
ATOM 874 C C . GLU A 1 265 ? 159.983 136.053 122.189 1.00 93.45 265 GLU A C 1
ATOM 875 O O . GLU A 1 265 ? 159.219 136.960 121.840 1.00 93.45 265 GLU A O 1
ATOM 881 N N . THR A 1 266 ? 159.550 134.838 122.503 1.00 92.29 266 THR A N 1
ATOM 882 C CA . THR A 1 266 ? 158.148 134.459 122.443 1.00 92.29 266 THR A CA 1
ATOM 883 C C . THR A 1 266 ? 157.506 134.552 123.822 1.00 92.29 266 THR A C 1
ATOM 884 O O . THR A 1 266 ? 158.177 134.495 124.855 1.00 92.29 266 THR A O 1
ATOM 888 N N . LEU A 1 267 ? 156.185 134.697 123.823 1.00 96.37 267 LEU A N 1
ATOM 889 C CA . LEU A 1 267 ? 155.424 134.763 125.058 1.00 96.37 267 LEU A CA 1
ATOM 890 C C . LEU A 1 267 ? 155.273 133.372 125.665 1.00 96.37 267 LEU A C 1
ATOM 891 O O . LEU A 1 267 ? 155.261 132.368 124.949 1.00 96.37 267 LEU A O 1
ATOM 896 N N . PRO A 1 268 ? 155.161 133.284 126.989 1.00 98.04 268 PRO A N 1
ATOM 897 C CA . PRO A 1 268 ? 155.016 131.971 127.626 1.00 98.04 268 PRO A CA 1
ATOM 898 C C . PRO A 1 268 ? 153.689 131.319 127.274 1.00 98.04 268 PRO A C 1
ATOM 899 O O . PRO A 1 268 ? 152.659 131.981 127.127 1.00 98.04 268 PRO A O 1
ATOM 903 N N . SER A 1 269 ? 153.727 129.993 127.139 1.00 102.41 269 SER A N 1
ATOM 904 C CA . SER A 1 269 ? 152.551 129.211 126.795 1.00 102.41 269 SER A CA 1
ATOM 905 C C . SER A 1 269 ? 152.195 128.170 127.846 1.00 102.41 269 SER A C 1
ATOM 906 O O . SER A 1 269 ? 151.253 127.398 127.636 1.00 102.41 269 SER A O 1
ATOM 909 N N . LEU A 1 270 ? 152.915 128.122 128.963 1.00 103.86 270 LEU A N 1
ATOM 910 C CA . LEU A 1 270 ? 152.657 127.169 130.039 1.00 103.86 270 LEU A CA 1
ATOM 911 C C . LEU A 1 270 ? 152.265 127.964 131.280 1.00 103.86 270 LEU A C 1
ATOM 912 O O . LEU A 1 270 ? 153.131 128.457 132.009 1.00 103.86 270 LEU A O 1
ATOM 917 N N . GLU A 1 271 ? 150.962 128.088 131.516 1.00 109.85 271 GLU A N 1
ATOM 918 C CA . GLU A 1 271 ? 150.457 128.859 132.648 1.00 109.85 271 GLU A CA 1
ATOM 919 C C . GLU A 1 271 ? 150.716 128.097 133.941 1.00 109.85 271 GLU A C 1
ATOM 920 O O . GLU A 1 271 ? 150.038 127.108 134.235 1.00 109.85 271 GLU A O 1
ATOM 926 N N . GLU A 1 272 ? 151.696 128.554 134.714 1.00 112.80 272 GLU A N 1
ATOM 927 C CA . GLU A 1 272 ? 152.033 127.956 135.997 1.00 112.80 272 GLU A CA 1
ATOM 928 C C . GLU A 1 272 ? 151.653 128.908 137.122 1.00 112.80 272 GLU A C 1
ATOM 929 O O . GLU A 1 272 ? 151.776 130.130 136.984 1.00 112.80 272 GLU A O 1
ATOM 935 N N . ASP A 1 273 ? 151.184 128.343 138.235 1.00 103.15 273 ASP A N 1
ATOM 936 C CA . ASP A 1 273 ? 150.775 129.132 139.396 1.00 103.15 273 ASP A CA 1
ATOM 937 C C . ASP A 1 273 ? 152.032 129.580 140.137 1.00 103.15 273 ASP A C 1
ATOM 938 O O . ASP A 1 273 ? 152.431 129.020 141.161 1.00 103.15 273 ASP A O 1
ATOM 943 N N . THR A 1 274 ? 152.668 130.618 139.596 1.00 94.20 274 THR A N 1
ATOM 944 C CA . THR A 1 274 ? 153.882 131.161 140.189 1.00 94.20 274 THR A CA 1
ATOM 945 C C . THR A 1 274 ? 153.609 132.247 141.220 1.00 94.20 274 THR A C 1
ATOM 946 O O . THR A 1 274 ? 154.503 132.570 142.010 1.00 94.20 274 THR A O 1
ATOM 950 N N . LEU A 1 275 ? 152.403 132.815 141.233 1.00 85.47 275 LEU A N 1
ATOM 951 C CA . LEU A 1 275 ? 152.057 133.846 142.203 1.00 85.47 275 LEU A CA 1
ATOM 952 C C . LEU A 1 275 ? 151.475 133.262 143.483 1.00 85.47 275 LEU A C 1
ATOM 953 O O . LEU A 1 275 ? 151.799 133.731 144.580 1.00 85.47 275 LEU A O 1
ATOM 958 N N . GLY A 1 276 ? 150.616 132.247 143.365 1.00 85.27 276 GLY A N 1
ATOM 959 C CA . GLY A 1 276 ? 150.031 131.640 144.549 1.00 85.27 276 GLY A CA 1
ATOM 960 C C . GLY A 1 276 ? 151.054 130.970 145.444 1.00 85.27 276 GLY A C 1
ATOM 961 O O . GLY A 1 276 ? 150.845 130.857 146.655 1.00 85.27 276 GLY A O 1
ATOM 962 N N . ASN A 1 277 ? 152.167 130.516 144.868 1.00 30.00 277 ASN A N 1
ATOM 963 C CA . ASN A 1 277 ? 153.230 129.909 145.658 1.00 30.00 277 ASN A CA 1
ATOM 964 C C . ASN A 1 277 ? 154.072 130.941 146.395 1.00 30.00 277 ASN A C 1
ATOM 965 O O . ASN A 1 277 ? 154.773 130.582 147.347 1.00 30.00 277 ASN A O 1
ATOM 970 N N . PHE A 1 278 ? 154.021 132.206 145.979 1.00 30.00 278 PHE A N 1
ATOM 971 C CA . PHE A 1 278 ? 154.799 133.271 146.599 1.00 30.00 278 PHE A CA 1
ATOM 972 C C . PHE A 1 278 ? 153.968 134.129 147.546 1.00 30.00 278 PHE A C 1
ATOM 973 O O . PHE A 1 278 ? 154.350 134.320 148.704 1.00 30.00 278 PHE A O 1
ATOM 981 N N . ILE A 1 279 ? 152.838 134.650 147.078 1.00 30.00 279 ILE A N 1
ATOM 982 C CA . ILE A 1 279 ? 151.962 135.476 147.901 1.00 30.00 279 ILE A CA 1
ATOM 983 C C . ILE A 1 279 ? 150.918 134.565 148.537 1.00 30.00 279 ILE A C 1
ATOM 984 O O . ILE A 1 279 ? 150.054 134.017 147.847 1.00 30.00 279 ILE A O 1
ATOM 989 N N . PHE A 1 280 ? 150.997 134.404 149.858 1.00 30.00 280 PHE A N 1
ATOM 990 C CA . PHE A 1 280 ? 150.049 133.548 150.560 1.00 30.00 280 PHE A CA 1
ATOM 991 C C . PHE A 1 280 ? 148.741 134.265 150.866 1.00 30.00 280 PHE A C 1
ATOM 992 O O . PHE A 1 280 ? 147.698 133.614 150.984 1.00 30.00 280 PHE A O 1
ATOM 1000 N N . ALA A 1 281 ? 148.772 135.589 150.998 1.00 30.00 281 ALA A N 1
ATOM 1001 C CA . ALA A 1 281 ? 147.573 136.348 151.317 1.00 30.00 281 ALA A CA 1
ATOM 1002 C C . ALA A 1 281 ? 147.728 137.777 150.821 1.00 30.00 281 ALA A C 1
ATOM 1003 O O . ALA A 1 281 ? 148.807 138.366 150.926 1.00 30.00 281 ALA A O 1
ATOM 1005 N N . CYS A 1 282 ? 146.642 138.324 150.282 1.00 30.00 282 CYS A N 1
ATOM 1006 C CA . CYS A 1 282 ? 146.582 139.714 149.851 1.00 30.00 282 CYS A CA 1
ATOM 1007 C C . CYS A 1 282 ? 145.299 140.322 150.391 1.00 30.00 282 CYS A C 1
ATOM 1008 O O . CYS A 1 282 ? 144.220 139.742 150.230 1.00 30.00 282 CYS A O 1
ATOM 1011 N N . ARG A 1 283 ? 145.414 141.485 151.027 1.00 30.00 283 ARG A N 1
ATOM 1012 C CA . ARG A 1 283 ? 144.242 142.160 151.578 1.00 30.00 283 ARG A CA 1
ATOM 1013 C C . ARG A 1 283 ? 144.559 143.637 151.726 1.00 30.00 283 ARG A C 1
ATOM 1014 O O . ARG A 1 283 ? 145.455 144.004 152.493 1.00 30.00 283 ARG A O 1
ATOM 1022 N N . PHE A 1 284 ? 143.830 144.480 150.999 1.00 30.00 284 PHE A N 1
ATOM 1023 C CA . PHE A 1 284 ? 143.999 145.926 151.051 1.00 30.00 284 PHE A CA 1
ATOM 1024 C C . PHE A 1 284 ? 142.695 146.556 151.515 1.00 30.00 284 PHE A C 1
ATOM 1025 O O . PHE A 1 284 ? 141.651 146.360 150.883 1.00 30.00 284 PHE A O 1
ATOM 1033 N N . ASN A 1 285 ? 142.761 147.313 152.611 1.00 30.00 285 ASN A N 1
ATOM 1034 C CA . ASN A 1 285 ? 141.607 148.021 153.163 1.00 30.00 285 ASN A CA 1
ATOM 1035 C C . ASN A 1 285 ? 140.453 147.057 153.433 1.00 30.00 285 ASN A C 1
ATOM 1036 O O . ASN A 1 285 ? 139.308 147.285 153.036 1.00 30.00 285 ASN A O 1
ATOM 1041 N N . GLN A 1 286 ? 140.776 145.954 154.113 1.00 30.00 286 GLN A N 1
ATOM 1042 C CA . GLN A 1 286 ? 139.806 144.917 154.467 1.00 30.00 286 GLN A CA 1
ATOM 1043 C C . GLN A 1 286 ? 139.122 144.332 153.234 1.00 30.00 286 GLN A C 1
ATOM 1044 O O . GLN A 1 286 ? 137.968 143.903 153.295 1.00 30.00 286 GLN A O 1
ATOM 1050 N N . VAL A 1 287 ? 139.829 144.313 152.106 1.00 30.00 287 VAL A N 1
ATOM 1051 C CA . VAL A 1 287 ? 139.328 143.737 150.863 1.00 30.00 287 VAL A CA 1
ATOM 1052 C C . VAL A 1 287 ? 140.429 142.874 150.266 1.00 30.00 287 VAL A C 1
ATOM 1053 O O . VAL A 1 287 ? 141.555 143.345 150.072 1.00 30.00 287 VAL A O 1
ATOM 1057 N N . SER A 1 288 ? 140.108 141.616 149.976 1.00 30.00 288 SER A N 1
ATOM 1058 C CA . SER A 1 288 ? 141.104 140.687 149.460 1.00 30.00 288 SER A CA 1
ATOM 1059 C C . SER A 1 288 ? 141.545 141.096 148.060 1.00 30.00 288 SER A C 1
ATOM 1060 O O . SER A 1 288 ? 140.716 141.427 147.207 1.00 30.00 288 SER A O 1
ATOM 1063 N N . CYS A 1 289 ? 142.857 141.074 147.826 1.00 30.00 289 CYS A N 1
ATOM 1064 C CA . CYS A 1 289 ? 143.434 141.391 146.525 1.00 30.00 289 CYS A CA 1
ATOM 1065 C C . CYS A 1 289 ? 144.162 140.191 145.929 1.00 30.00 289 CYS A C 1
ATOM 1066 O O . CYS A 1 289 ? 145.157 140.347 145.219 1.00 30.00 289 CYS A O 1
ATOM 1069 N N . ASN A 1 290 ? 143.673 138.981 146.214 1.00 30.00 290 ASN A N 1
ATOM 1070 C CA . ASN A 1 290 ? 144.282 137.788 145.636 1.00 30.00 290 ASN A CA 1
ATOM 1071 C C . ASN A 1 290 ? 143.950 137.663 144.155 1.00 30.00 290 ASN A C 1
ATOM 1072 O O . ASN A 1 290 ? 144.800 137.259 143.353 1.00 30.00 290 ASN A O 1
ATOM 1077 N N . GLN A 1 291 ? 142.719 138.004 143.773 1.00 30.00 291 GLN A N 1
ATOM 1078 C CA . GLN A 1 291 ? 142.295 137.976 142.375 1.00 30.00 291 GLN A CA 1
ATOM 1079 C C . GLN A 1 291 ? 142.320 139.408 141.845 1.00 30.00 291 GLN A C 1
ATOM 1080 O O . GLN A 1 291 ? 141.310 140.111 141.812 1.00 30.00 291 GLN A O 1
ATOM 1086 N N . ALA A 1 292 ? 143.507 139.838 141.424 1.00 30.00 292 ALA A N 1
ATOM 1087 C CA . ALA A 1 292 ? 143.706 141.184 140.911 1.00 30.00 292 ALA A CA 1
ATOM 1088 C C . ALA A 1 292 ? 144.696 141.144 139.758 1.00 30.00 292 ALA A C 1
ATOM 1089 O O . ALA A 1 292 ? 145.599 140.304 139.722 1.00 30.00 292 ALA A O 1
ATOM 1091 N N . ASN A 1 293 ? 144.515 142.063 138.813 1.00 30.00 293 ASN A N 1
ATOM 1092 C CA . ASN A 1 293 ? 145.402 142.136 137.661 1.00 30.00 293 ASN A CA 1
ATOM 1093 C C . ASN A 1 293 ? 146.771 142.661 138.074 1.00 30.00 293 ASN A C 1
ATOM 1094 O O . ASN A 1 293 ? 146.885 143.556 138.916 1.00 30.00 293 ASN A O 1
ATOM 1099 N N . TYR A 1 294 ? 147.816 142.095 137.474 1.00 30.00 294 TYR A N 1
ATOM 1100 C CA . TYR A 1 294 ? 149.183 142.481 137.789 1.00 30.00 294 TYR A CA 1
ATOM 1101 C C . TYR A 1 294 ? 150.046 142.298 136.550 1.00 30.00 294 TYR A C 1
ATOM 1102 O O . TYR A 1 294 ? 149.604 141.760 135.531 1.00 30.00 294 TYR A O 1
ATOM 1111 N N . SER A 1 295 ? 151.291 142.754 136.649 1.00 30.00 295 SER A N 1
ATOM 1112 C CA . SER A 1 295 ? 152.275 142.604 135.588 1.00 30.00 295 SER A CA 1
ATOM 1113 C C . SER A 1 295 ? 153.469 141.825 136.119 1.00 30.00 295 SER A C 1
ATOM 1114 O O . SER A 1 295 ? 153.956 142.091 137.222 1.00 30.00 295 SER A O 1
ATOM 1117 N N . HIS A 1 296 ? 153.937 140.864 135.330 1.00 79.34 296 HIS A N 1
ATOM 1118 C CA . HIS A 1 296 ? 155.018 139.971 135.725 1.00 79.34 296 HIS A CA 1
ATOM 1119 C C . HIS A 1 296 ? 156.244 140.232 134.862 1.00 79.34 296 HIS A C 1
ATOM 1120 O O . HIS A 1 296 ? 156.143 140.292 133.632 1.00 79.34 296 HIS A O 1
ATOM 1127 N N . PHE A 1 297 ? 157.396 140.388 135.510 1.00 80.31 297 PHE A N 1
ATOM 1128 C CA . PHE A 1 297 ? 158.667 140.512 134.812 1.00 80.31 297 PHE A CA 1
ATOM 1129 C C . PHE A 1 297 ? 159.760 139.941 135.702 1.00 80.31 297 PHE A C 1
ATOM 1130 O O . PHE A 1 297 ? 159.718 140.097 136.925 1.00 80.31 297 PHE A O 1
ATOM 1138 N N . HIS A 1 298 ? 160.731 139.278 135.082 1.00 78.96 298 HIS A N 1
ATOM 1139 C CA . HIS A 1 298 ? 161.800 138.599 135.801 1.00 78.96 298 HIS A CA 1
ATOM 1140 C C . HIS A 1 298 ? 163.038 139.486 135.828 1.00 78.96 298 HIS A C 1
ATOM 1141 O O . HIS A 1 298 ? 163.609 139.795 134.777 1.00 78.96 298 HIS A O 1
ATOM 1148 N N . HIS A 1 299 ? 163.446 139.891 137.026 1.00 77.37 299 HIS A N 1
ATOM 1149 C CA . HIS A 1 299 ? 164.665 140.671 137.181 1.00 77.37 299 HIS A CA 1
ATOM 1150 C C . HIS A 1 299 ? 165.879 139.743 137.154 1.00 77.37 299 HIS A C 1
ATOM 1151 O O . HIS A 1 299 ? 165.806 138.615 137.647 1.00 77.37 299 HIS A O 1
ATOM 1158 N N . PRO A 1 300 ? 166.994 140.178 136.564 1.00 77.36 300 PRO A N 1
ATOM 1159 C CA . PRO A 1 300 ? 168.176 139.296 136.518 1.00 77.36 300 PRO A CA 1
ATOM 1160 C C . PRO A 1 300 ? 168.730 138.947 137.890 1.00 77.36 300 PRO A C 1
ATOM 1161 O O . PRO A 1 300 ? 168.897 137.762 138.204 1.00 77.36 300 PRO A O 1
ATOM 1165 N N . MET A 1 301 ? 169.022 139.950 138.722 1.00 79.28 301 MET A N 1
ATOM 1166 C CA . MET A 1 301 ? 169.629 139.676 140.021 1.00 79.28 301 MET A CA 1
ATOM 1167 C C . MET A 1 301 ? 168.613 139.109 141.005 1.00 79.28 301 MET A C 1
ATOM 1168 O O . MET A 1 301 ? 168.931 138.196 141.776 1.00 79.28 301 MET A O 1
ATOM 1173 N N . TYR A 1 302 ? 167.396 139.640 141.004 1.00 75.73 302 TYR A N 1
ATOM 1174 C CA . TYR A 1 302 ? 166.350 139.165 141.894 1.00 75.73 302 TYR A CA 1
ATOM 1175 C C . TYR A 1 302 ? 165.545 138.074 141.189 1.00 75.73 302 TYR A C 1
ATOM 1176 O O . TYR A 1 302 ? 165.950 137.546 140.151 1.00 75.73 302 TYR A O 1
ATOM 1185 N N . GLY A 1 303 ? 164.404 137.711 141.755 1.00 77.53 303 GLY A N 1
ATOM 1186 C CA . GLY A 1 303 ? 163.542 136.696 141.191 1.00 77.53 303 GLY A CA 1
ATOM 1187 C C . GLY A 1 303 ? 162.386 137.286 140.414 1.00 77.53 303 GLY A C 1
ATOM 1188 O O . GLY A 1 303 ? 162.476 138.384 139.854 1.00 77.53 303 GLY A O 1
ATOM 1189 N N . ASN A 1 304 ? 161.282 136.545 140.377 1.00 78.07 304 ASN A N 1
ATOM 1190 C CA . ASN A 1 304 ? 160.089 137.016 139.691 1.00 78.07 304 ASN A CA 1
ATOM 1191 C C . ASN A 1 304 ? 159.472 138.188 140.443 1.00 78.07 304 ASN A C 1
ATOM 1192 O O . ASN A 1 304 ? 159.368 138.173 141.672 1.00 78.07 304 ASN A O 1
ATOM 1197 N N . CYS A 1 305 ? 159.062 139.209 139.696 1.00 78.63 305 CYS A N 1
ATOM 1198 C CA . CYS A 1 305 ? 158.469 140.412 140.260 1.00 78.63 305 CYS A CA 1
ATOM 1199 C C . CYS A 1 305 ? 157.000 140.493 139.876 1.00 78.63 305 CYS A C 1
ATOM 1200 O O . CYS A 1 305 ? 156.605 140.054 138.792 1.00 78.63 305 CYS A O 1
ATOM 1203 N N . TYR A 1 306 ? 156.193 141.061 140.771 1.00 77.14 306 TYR A N 1
ATOM 1204 C CA . TYR A 1 306 ? 154.762 141.227 140.551 1.00 77.14 306 TYR A CA 1
ATOM 1205 C C . TYR A 1 306 ? 154.363 142.623 141.003 1.00 77.14 306 TYR A C 1
ATOM 1206 O O . TYR A 1 306 ? 154.476 142.947 142.189 1.00 77.14 306 TYR A O 1
ATOM 1215 N N . THR A 1 307 ? 153.898 143.442 140.064 1.00 30.00 307 THR A N 1
ATOM 1216 C CA . THR A 1 307 ? 153.500 144.815 140.348 1.00 30.00 307 THR A CA 1
ATOM 1217 C C . THR A 1 307 ? 151.981 144.887 140.441 1.00 30.00 307 THR A C 1
ATOM 1218 O O . THR A 1 307 ? 151.280 144.563 139.476 1.00 30.00 307 THR A O 1
ATOM 1222 N N . PHE A 1 308 ? 151.479 145.313 141.594 1.00 30.00 308 PHE A N 1
ATOM 1223 C CA . PHE A 1 308 ? 150.051 145.473 141.817 1.00 30.00 308 PHE A CA 1
ATOM 1224 C C . PHE A 1 308 ? 149.679 146.950 141.807 1.00 30.00 308 PHE A C 1
ATOM 1225 O O . PHE A 1 308 ? 150.520 147.821 142.041 1.00 30.00 308 PHE A O 1
ATOM 1233 N N . ASN A 1 309 ? 148.402 147.219 141.531 1.00 30.00 309 ASN A N 1
ATOM 1234 C CA . ASN A 1 309 ? 147.873 148.581 141.457 1.00 30.00 309 ASN A CA 1
ATOM 1235 C C . ASN A 1 309 ? 148.649 149.411 140.433 1.00 30.00 309 ASN A C 1
ATOM 1236 O O . ASN A 1 309 ? 149.100 150.524 140.708 1.00 30.00 309 ASN A O 1
ATOM 1241 N N . ASP A 1 310 ? 148.809 148.848 139.240 1.00 30.00 310 ASP A N 1
ATOM 1242 C CA . ASP A 1 310 ? 149.515 149.515 138.160 1.00 30.00 310 ASP A CA 1
ATOM 1243 C C . ASP A 1 310 ? 148.544 150.396 137.375 1.00 30.00 310 ASP A C 1
ATOM 1244 O O . ASP A 1 310 ? 147.342 150.440 137.649 1.00 30.00 310 ASP A O 1
ATOM 1249 N N . LYS A 1 311 ? 149.074 151.116 136.383 1.00 30.00 311 LYS A N 1
ATOM 1250 C CA . LYS A 1 311 ? 148.229 151.981 135.565 1.00 30.00 311 LYS A CA 1
ATOM 1251 C C . LYS A 1 311 ? 147.236 151.175 134.737 1.00 30.00 311 LYS A C 1
ATOM 1252 O O . LYS A 1 311 ? 146.129 151.651 134.460 1.00 30.00 311 LYS A O 1
ATOM 1258 N N . ASN A 1 312 ? 147.605 149.955 134.343 1.00 30.00 312 ASN A N 1
ATOM 1259 C CA . ASN A 1 312 ? 146.725 149.122 133.532 1.00 30.00 312 ASN A CA 1
ATOM 1260 C C . ASN A 1 312 ? 145.547 148.561 134.317 1.00 30.00 312 ASN A C 1
ATOM 1261 O O . ASN A 1 312 ? 144.664 147.942 133.713 1.00 30.00 312 ASN A O 1
ATOM 1266 N N . ASN A 1 313 ? 145.507 148.758 135.632 1.00 30.00 313 ASN A N 1
ATOM 1267 C CA . ASN A 1 313 ? 144.416 148.261 136.461 1.00 30.00 313 ASN A CA 1
ATOM 1268 C C . ASN A 1 313 ? 143.355 149.347 136.601 1.00 30.00 313 ASN A C 1
ATOM 1269 O O . ASN A 1 313 ? 143.648 150.451 137.073 1.00 30.00 313 ASN A O 1
ATOM 1274 N N . SER A 1 314 ? 142.126 149.032 136.188 1.00 30.00 314 SER A N 1
ATOM 1275 C CA . SER A 1 314 ? 141.039 150.001 136.283 1.00 30.00 314 SER A CA 1
ATOM 1276 C C . SER A 1 314 ? 140.679 150.282 137.737 1.00 30.00 314 SER A C 1
ATOM 1277 O O . SER A 1 314 ? 140.492 151.440 138.129 1.00 30.00 314 SER A O 1
ATOM 1280 N N . ASN A 1 315 ? 140.574 149.235 138.551 1.00 30.00 315 ASN A N 1
ATOM 1281 C CA . ASN A 1 315 ? 140.261 149.385 139.970 1.00 30.00 315 ASN A CA 1
ATOM 1282 C C . ASN A 1 315 ? 141.485 149.938 140.688 1.00 30.00 315 ASN A C 1
ATOM 1283 O O . ASN A 1 315 ? 142.446 149.214 140.957 1.00 30.00 315 ASN A O 1
ATOM 1288 N N . LEU A 1 316 ? 141.455 151.230 141.000 1.00 30.00 316 LEU A N 1
ATOM 1289 C CA . LEU A 1 316 ? 142.571 151.895 141.658 1.00 30.00 316 LEU A CA 1
ATOM 1290 C C . LEU A 1 316 ? 142.397 151.812 143.169 1.00 30.00 316 LEU A C 1
ATOM 1291 O O . LEU A 1 316 ? 141.322 152.115 143.695 1.00 30.00 316 LEU A O 1
ATOM 1296 N N . TRP A 1 317 ? 143.457 151.398 143.859 1.00 30.00 317 TRP A N 1
ATOM 1297 C CA . TRP A 1 317 ? 143.419 151.284 145.311 1.00 30.00 317 TRP A CA 1
ATOM 1298 C C . TRP A 1 317 ? 143.379 152.670 145.942 1.00 30.00 317 TRP A C 1
ATOM 1299 O O . TRP A 1 317 ? 144.313 153.462 145.780 1.00 30.00 317 TRP A O 1
ATOM 1310 N N . MET A 1 318 ? 142.298 152.962 146.661 1.00 98.55 318 MET A N 1
ATOM 1311 C CA . MET A 1 318 ? 142.101 154.249 147.315 1.00 98.55 318 MET A CA 1
ATOM 1312 C C . MET A 1 318 ? 142.232 154.062 148.820 1.00 98.55 318 MET A C 1
ATOM 1313 O O . MET A 1 318 ? 141.511 153.251 149.413 1.00 98.55 318 MET A O 1
ATOM 1318 N N . SER A 1 319 ? 143.147 154.808 149.433 1.00 30.00 319 SER A N 1
ATOM 1319 C CA . SER A 1 319 ? 143.351 154.764 150.877 1.00 30.00 319 SER A CA 1
ATOM 1320 C C . SER A 1 319 ? 142.433 155.792 151.527 1.00 30.00 319 SER A C 1
ATOM 1321 O O . SER A 1 319 ? 142.652 157.001 151.400 1.00 30.00 319 SER A O 1
ATOM 1324 N N . SER A 1 320 ? 141.402 155.311 152.224 1.00 30.00 320 SER A N 1
ATOM 1325 C CA . SER A 1 320 ? 140.441 156.213 152.850 1.00 30.00 320 SER A CA 1
ATOM 1326 C C . SER A 1 320 ? 141.042 156.890 154.077 1.00 30.00 320 SER A C 1
ATOM 1327 O O . SER A 1 320 ? 141.124 158.122 154.146 1.00 30.00 320 SER A O 1
ATOM 1330 N N . MET A 1 321 ? 141.467 156.100 155.056 1.00 30.00 321 MET A N 1
ATOM 1331 C CA . MET A 1 321 ? 142.025 156.613 156.295 1.00 30.00 321 MET A CA 1
ATOM 1332 C C . MET A 1 321 ? 143.412 156.033 156.519 1.00 30.00 321 MET A C 1
ATOM 1333 O O . MET A 1 321 ? 143.681 154.890 156.137 1.00 30.00 321 MET A O 1
ATOM 1338 N N . PRO A 1 322 ? 144.312 156.797 157.131 1.00 30.00 322 PRO A N 1
ATOM 1339 C CA . PRO A 1 322 ? 145.651 156.274 157.414 1.00 30.00 322 PRO A CA 1
ATOM 1340 C C . PRO A 1 322 ? 145.638 155.287 158.570 1.00 30.00 322 PRO A C 1
ATOM 1341 O O . PRO A 1 322 ? 144.812 155.364 159.482 1.00 30.00 322 PRO A O 1
ATOM 1345 N N . GLY A 1 323 ? 146.577 154.347 158.516 1.00 88.19 323 GLY A N 1
ATOM 1346 C CA . GLY A 1 323 ? 146.692 153.340 159.552 1.00 88.19 323 GLY A CA 1
ATOM 1347 C C . GLY A 1 323 ? 146.941 151.948 159.010 1.00 88.19 323 GLY A C 1
ATOM 1348 O O . GLY A 1 323 ? 146.804 151.708 157.807 1.00 88.19 323 GLY A O 1
ATOM 1349 N N . ILE A 1 324 ? 147.301 151.017 159.896 1.00 84.04 324 ILE A N 1
ATOM 1350 C CA . ILE A 1 324 ? 147.608 149.658 159.463 1.00 84.04 324 ILE A CA 1
ATOM 1351 C C . ILE A 1 324 ? 146.346 148.930 159.019 1.00 84.04 324 ILE A C 1
ATOM 1352 O O . ILE A 1 324 ? 146.391 148.094 158.108 1.00 84.04 324 ILE A O 1
ATOM 1357 N N . ASN A 1 325 ? 145.204 149.233 159.641 1.00 87.38 325 ASN A N 1
ATOM 1358 C CA . ASN A 1 325 ? 143.973 148.519 159.319 1.00 87.38 325 ASN A CA 1
ATOM 1359 C C . ASN A 1 325 ? 143.469 148.855 157.922 1.00 87.38 325 ASN A C 1
ATOM 1360 O O . ASN A 1 325 ? 142.857 148.004 157.266 1.00 87.38 325 ASN A O 1
ATOM 1365 N N . ASN A 1 326 ? 143.712 150.075 157.449 1.00 88.99 326 ASN A N 1
ATOM 1366 C CA . ASN A 1 326 ? 143.249 150.524 156.138 1.00 88.99 326 ASN A CA 1
ATOM 1367 C C . ASN A 1 326 ? 144.382 150.593 155.123 1.00 88.99 326 ASN A C 1
ATOM 1368 O O . ASN A 1 326 ? 144.416 151.490 154.276 1.00 88.99 326 ASN A O 1
ATOM 1373 N N . GLY A 1 327 ? 145.329 149.655 155.188 1.00 80.41 327 GLY A N 1
ATOM 1374 C CA . GLY A 1 327 ? 146.445 149.624 154.268 1.00 80.41 327 GLY A CA 1
ATOM 1375 C C . GLY A 1 327 ? 146.628 148.243 153.664 1.00 80.41 327 GLY A C 1
ATOM 1376 O O . GLY A 1 327 ? 145.856 147.319 153.927 1.00 80.41 327 GLY A O 1
ATOM 1377 N N . LEU A 1 328 ? 147.673 148.129 152.849 1.00 73.21 328 LEU A N 1
ATOM 1378 C CA . LEU A 1 328 ? 147.984 146.871 152.187 1.00 73.21 328 LEU A CA 1
ATOM 1379 C C . LEU A 1 328 ? 148.602 145.888 153.172 1.00 73.21 328 LEU A C 1
ATOM 1380 O O . LEU A 1 328 ? 149.486 146.244 153.957 1.00 73.21 328 LEU A O 1
ATOM 1385 N N . SER A 1 329 ? 148.131 144.644 153.125 1.00 72.51 329 SER A N 1
ATOM 1386 C CA . SER A 1 329 ? 148.629 143.578 153.987 1.00 72.51 329 SER A CA 1
ATOM 1387 C C . SER A 1 329 ? 149.063 142.414 153.111 1.00 72.51 329 SER A C 1
ATOM 1388 O O . SER A 1 329 ? 148.235 141.817 152.415 1.00 72.51 329 SER A O 1
ATOM 1391 N N . LEU A 1 330 ? 150.352 142.094 153.148 1.00 70.22 330 LEU A N 1
ATOM 1392 C CA . LEU A 1 330 ? 150.926 141.045 152.322 1.00 70.22 330 LEU A CA 1
ATOM 1393 C C . LEU A 1 330 ? 151.551 139.970 153.199 1.00 70.22 330 LEU A C 1
ATOM 1394 O O . LEU A 1 330 ? 151.913 140.209 154.354 1.00 70.22 330 LEU A O 1
ATOM 1399 N N . MET A 1 331 ? 151.673 138.770 152.630 1.00 73.07 331 MET A N 1
ATOM 1400 C CA . MET A 1 331 ? 152.308 137.634 153.303 1.00 73.07 331 MET A CA 1
ATOM 1401 C C . MET A 1 331 ? 153.085 136.860 152.241 1.00 73.07 331 MET A C 1
ATOM 1402 O O . MET A 1 331 ? 152.533 135.992 151.559 1.00 73.07 331 MET A O 1
ATOM 1407 N N . LEU A 1 332 ? 154.367 137.179 152.108 1.00 70.91 332 LEU A N 1
ATOM 1408 C CA . LEU A 1 332 ? 155.210 136.582 151.085 1.00 70.91 332 LEU A CA 1
ATOM 1409 C C . LEU A 1 332 ? 155.893 135.326 151.614 1.00 70.91 332 LEU A C 1
ATOM 1410 O O . LEU A 1 332 ? 155.895 135.045 152.814 1.00 70.91 332 LEU A O 1
ATOM 1415 N N . ARG A 1 333 ? 156.478 134.567 150.692 1.00 77.93 333 ARG A N 1
ATOM 1416 C CA . ARG A 1 333 ? 157.225 133.358 151.015 1.00 77.93 333 ARG A CA 1
ATOM 1417 C C . ARG A 1 333 ? 158.693 133.587 150.688 1.00 77.93 333 ARG A C 1
ATOM 1418 O O . ARG A 1 333 ? 159.041 133.850 149.532 1.00 77.93 333 ARG A O 1
ATOM 1426 N N . ALA A 1 334 ? 159.547 133.488 151.702 1.00 79.46 334 ALA A N 1
ATOM 1427 C CA . ALA A 1 334 ? 160.990 133.650 151.541 1.00 79.46 334 ALA A CA 1
ATOM 1428 C C . ALA A 1 334 ? 161.605 132.262 151.408 1.00 79.46 334 ALA A C 1
ATOM 1429 O O . ALA A 1 334 ? 161.847 131.579 152.407 1.00 79.46 334 ALA A O 1
ATOM 1431 N N . GLU A 1 335 ? 161.853 131.844 150.169 1.00 84.68 335 GLU A N 1
ATOM 1432 C CA . GLU A 1 335 ? 162.416 130.523 149.920 1.00 84.68 335 GLU A CA 1
ATOM 1433 C C . GLU A 1 335 ? 163.830 130.435 150.479 1.00 84.68 335 GLU A C 1
ATOM 1434 O O . GLU A 1 335 ? 164.718 131.191 150.073 1.00 84.68 335 GLU A O 1
ATOM 1440 N N . GLN A 1 336 ? 164.032 129.508 151.417 1.00 89.50 336 GLN A N 1
ATOM 1441 C CA . GLN A 1 336 ? 165.343 129.354 152.039 1.00 89.50 336 GLN A CA 1
ATOM 1442 C C . GLN A 1 336 ? 166.350 128.754 151.066 1.00 89.50 336 GLN A C 1
ATOM 1443 O O . GLN A 1 336 ? 167.505 129.192 151.011 1.00 89.50 336 GLN A O 1
ATOM 1449 N N . ASN A 1 337 ? 165.934 127.754 150.294 1.00 91.88 337 ASN A N 1
ATOM 1450 C CA . ASN A 1 337 ? 166.795 127.100 149.311 1.00 91.88 337 ASN A CA 1
ATOM 1451 C C . ASN A 1 337 ? 166.555 127.762 147.960 1.00 91.88 337 ASN A C 1
ATOM 1452 O O . ASN A 1 337 ? 165.581 127.455 147.268 1.00 91.88 337 ASN A O 1
ATOM 1457 N N . ASP A 1 338 ? 167.448 128.674 147.586 1.00 85.47 338 ASP A N 1
ATOM 1458 C CA . ASP A 1 338 ? 167.310 129.385 146.324 1.00 85.47 338 ASP A CA 1
ATOM 1459 C C . ASP A 1 338 ? 167.620 128.465 145.150 1.00 85.47 338 ASP A C 1
ATOM 1460 O O . ASP A 1 338 ? 168.302 127.446 145.291 1.00 85.47 338 ASP A O 1
ATOM 1465 N N . PHE A 1 339 ? 167.102 128.834 143.976 1.00 85.12 339 PHE A N 1
ATOM 1466 C CA . PHE A 1 339 ? 167.375 128.055 142.773 1.00 85.12 339 PHE A CA 1
ATOM 1467 C C . PHE A 1 339 ? 168.853 128.105 142.409 1.00 85.12 339 PHE A C 1
ATOM 1468 O O . PHE A 1 339 ? 169.436 127.091 142.007 1.00 85.12 339 PHE A O 1
ATOM 1476 N N . ILE A 1 340 ? 169.474 129.272 142.545 1.00 81.15 340 ILE A N 1
ATOM 1477 C CA . ILE A 1 340 ? 170.888 129.442 142.224 1.00 81.15 340 ILE A CA 1
ATOM 1478 C C . ILE A 1 340 ? 171.629 129.880 143.482 1.00 81.15 340 ILE A C 1
ATOM 1479 O O . ILE A 1 340 ? 171.660 131.078 143.796 1.00 81.15 340 ILE A O 1
ATOM 1484 N N . PRO A 1 341 ? 172.234 128.954 144.230 1.00 79.53 341 PRO A N 1
ATOM 1485 C CA . PRO A 1 341 ? 172.948 129.362 145.449 1.00 79.53 341 PRO A CA 1
ATOM 1486 C C . PRO A 1 341 ? 174.214 130.151 145.169 1.00 79.53 341 PRO A C 1
ATOM 1487 O O . PRO A 1 341 ? 174.635 130.944 146.020 1.00 79.53 341 PRO A O 1
ATOM 1491 N N . LEU A 1 342 ? 174.835 129.958 144.004 1.00 79.47 342 LEU A N 1
ATOM 1492 C CA . LEU A 1 342 ? 176.064 130.673 143.684 1.00 79.47 342 LEU A CA 1
ATOM 1493 C C . LEU A 1 342 ? 175.815 132.138 143.354 1.00 79.47 342 LEU A C 1
ATOM 1494 O O . LEU A 1 342 ? 176.760 132.933 143.375 1.00 79.47 342 LEU A O 1
ATOM 1499 N N . LEU A 1 343 ? 174.575 132.512 143.049 1.00 78.48 343 LEU A N 1
ATOM 1500 C CA . LEU A 1 343 ? 174.225 133.893 142.743 1.00 78.48 343 LEU A CA 1
ATOM 1501 C C . LEU A 1 343 ? 173.251 134.482 143.749 1.00 78.48 343 LEU A C 1
ATOM 1502 O O . LEU A 1 343 ? 173.470 135.596 144.238 1.00 78.48 343 LEU A O 1
ATOM 1507 N N . SER A 1 344 ? 172.178 133.765 144.073 1.00 80.28 344 SER A N 1
ATOM 1508 C CA . SER A 1 344 ? 171.207 134.226 145.063 1.00 80.28 344 SER A CA 1
ATOM 1509 C C . SER A 1 344 ? 171.726 133.863 146.447 1.00 80.28 344 SER A C 1
ATOM 1510 O O . SER A 1 344 ? 171.647 132.709 146.873 1.00 80.28 344 SER A O 1
ATOM 1513 N N . THR A 1 345 ? 172.260 134.853 147.155 1.00 79.31 345 THR A N 1
ATOM 1514 C CA . THR A 1 345 ? 172.824 134.667 148.485 1.00 79.31 345 THR A CA 1
ATOM 1515 C C . THR A 1 345 ? 172.112 135.544 149.506 1.00 79.31 345 THR A C 1
ATOM 1516 O O . THR A 1 345 ? 172.746 136.218 150.320 1.00 79.31 345 THR A O 1
ATOM 1520 N N . VAL A 1 346 ? 170.783 135.557 149.464 1.00 73.02 346 VAL A N 1
ATOM 1521 C CA . VAL A 1 346 ? 169.986 136.331 150.411 1.00 73.02 346 VAL A CA 1
ATOM 1522 C C . VAL A 1 346 ? 168.574 135.762 150.420 1.00 73.02 346 VAL A C 1
ATOM 1523 O O . VAL A 1 346 ? 168.024 135.412 149.372 1.00 73.02 346 VAL A O 1
ATOM 1527 N N . THR A 1 347 ? 167.997 135.657 151.614 1.00 73.53 347 THR A N 1
ATOM 1528 C CA . THR A 1 347 ? 166.634 135.179 151.795 1.00 73.53 347 THR A CA 1
ATOM 1529 C C . THR A 1 347 ? 165.731 136.333 152.206 1.00 73.53 347 THR A C 1
ATOM 1530 O O . THR A 1 347 ? 166.135 137.207 152.978 1.00 73.53 347 THR A O 1
ATOM 1534 N N . GLY A 1 348 ? 164.508 136.329 151.685 1.00 72.45 348 GLY A N 1
ATOM 1535 C CA . GLY A 1 348 ? 163.553 137.374 151.991 1.00 72.45 348 GLY A CA 1
ATOM 1536 C C . GLY A 1 348 ? 162.767 137.819 150.777 1.00 72.45 348 GLY A C 1
ATOM 1537 O O . GLY A 1 348 ? 162.462 137.011 149.895 1.00 72.45 348 GLY A O 1
ATOM 1538 N N . ALA A 1 349 ? 162.436 139.106 150.720 1.00 70.21 349 ALA A N 1
ATOM 1539 C CA . ALA A 1 349 ? 161.710 139.662 149.589 1.00 70.21 349 ALA A CA 1
ATOM 1540 C C . ALA A 1 349 ? 161.941 141.164 149.557 1.00 70.21 349 ALA A C 1
ATOM 1541 O O . ALA A 1 349 ? 162.368 141.766 150.545 1.00 70.21 349 ALA A O 1
ATOM 1543 N N . ARG A 1 350 ? 161.658 141.760 148.403 1.00 71.46 350 ARG A N 1
ATOM 1544 C CA . ARG A 1 350 ? 161.785 143.196 148.211 1.00 71.46 350 ARG A CA 1
ATOM 1545 C C . ARG A 1 350 ? 160.440 143.777 147.807 1.00 71.46 350 ARG A C 1
ATOM 1546 O O . ARG A 1 350 ? 159.680 143.152 147.062 1.00 71.46 350 ARG A O 1
ATOM 1554 N N . VAL A 1 351 ? 160.153 144.976 148.305 1.00 68.68 351 VAL A N 1
ATOM 1555 C CA . VAL A 1 351 ? 158.920 145.687 147.996 1.00 68.68 351 VAL A CA 1
ATOM 1556 C C . VAL A 1 351 ? 159.276 147.124 147.644 1.00 68.68 351 VAL A C 1
ATOM 1557 O O . VAL A 1 351 ? 159.993 147.794 148.395 1.00 68.68 351 VAL A O 1
ATOM 1561 N N . MET A 1 352 ? 158.787 147.591 146.498 1.00 77.02 352 MET A N 1
ATOM 1562 C CA . MET A 1 352 ? 159.037 148.948 146.036 1.00 77.02 352 MET A CA 1
ATOM 1563 C C . MET A 1 352 ? 157.711 149.624 145.731 1.00 77.02 352 MET A C 1
ATOM 1564 O O . MET A 1 352 ? 156.880 149.070 145.004 1.00 77.02 352 MET A O 1
ATOM 1569 N N . VAL A 1 353 ? 157.515 150.816 146.286 1.00 77.69 353 VAL A N 1
ATOM 1570 C CA . VAL A 1 353 ? 156.332 151.626 146.029 1.00 77.69 353 VAL A CA 1
ATOM 1571 C C . VAL A 1 353 ? 156.739 152.770 145.111 1.00 77.69 353 VAL A C 1
ATOM 1572 O O . VAL A 1 353 ? 157.684 153.512 145.408 1.00 77.69 353 VAL A O 1
ATOM 1576 N N . HIS A 1 354 ? 156.037 152.902 143.988 1.00 81.16 354 HIS A N 1
ATOM 1577 C CA . HIS A 1 354 ? 156.331 153.928 142.999 1.00 81.16 354 HIS A CA 1
ATOM 1578 C C . HIS A 1 354 ? 155.019 154.441 142.423 1.00 81.16 354 HIS A C 1
ATOM 1579 O O . HIS A 1 354 ? 153.932 153.994 142.801 1.00 81.16 354 HIS A O 1
ATOM 1586 N N . GLY A 1 355 ? 155.125 155.390 141.500 1.00 87.32 355 GLY A N 1
ATOM 1587 C CA . GLY A 1 355 ? 153.949 155.988 140.900 1.00 87.32 355 GLY A CA 1
ATOM 1588 C C . GLY A 1 355 ? 153.121 154.984 140.119 1.00 87.32 355 GLY A C 1
ATOM 1589 O O . GLY A 1 355 ? 153.522 153.851 139.853 1.00 87.32 355 GLY A O 1
ATOM 1590 N N . GLN A 1 356 ? 151.919 155.429 139.747 1.00 91.78 356 GLN A N 1
ATOM 1591 C CA . GLN A 1 356 ? 151.011 154.568 138.997 1.00 91.78 356 GLN A CA 1
ATOM 1592 C C . GLN A 1 356 ? 151.579 154.230 137.625 1.00 91.78 356 GLN A C 1
ATOM 1593 O O . GLN A 1 356 ? 151.366 153.126 137.111 1.00 91.78 356 GLN A O 1
ATOM 1599 N N . ASP A 1 357 ? 152.306 155.167 137.017 1.00 93.24 357 ASP A N 1
ATOM 1600 C CA . ASP A 1 357 ? 152.883 154.957 135.697 1.00 93.24 357 ASP A CA 1
ATOM 1601 C C . ASP A 1 357 ? 154.387 154.724 135.727 1.00 93.24 357 ASP A C 1
ATOM 1602 O O . ASP A 1 357 ? 154.917 154.104 134.800 1.00 93.24 357 ASP A O 1
ATOM 1607 N N . GLU A 1 358 ? 155.079 155.193 136.768 1.00 93.53 358 GLU A N 1
ATOM 1608 C CA . GLU A 1 358 ? 156.524 155.048 136.848 1.00 93.53 358 GLU A CA 1
ATOM 1609 C C . GLU A 1 358 ? 156.918 153.572 136.874 1.00 93.53 358 GLU A C 1
ATOM 1610 O O . GLU A 1 358 ? 156.181 152.729 137.391 1.00 93.53 358 GLU A O 1
ATOM 1616 N N . PRO A 1 359 ? 158.078 153.237 136.320 1.00 87.40 359 PRO A N 1
ATOM 1617 C CA . PRO A 1 359 ? 158.535 151.845 136.305 1.00 87.40 359 PRO A CA 1
ATOM 1618 C C . PRO A 1 359 ? 159.058 151.430 137.677 1.00 87.40 359 PRO A C 1
ATOM 1619 O O . PRO A 1 359 ? 159.028 152.190 138.642 1.00 87.40 359 PRO A O 1
ATOM 1623 N N . ALA A 1 360 ? 159.549 150.194 137.745 1.00 82.99 360 ALA A N 1
ATOM 1624 C CA . ALA A 1 360 ? 160.038 149.600 138.984 1.00 82.99 360 ALA A CA 1
ATOM 1625 C C . ALA A 1 360 ? 161.556 149.483 138.909 1.00 82.99 360 ALA A C 1
ATOM 1626 O O . ALA A 1 360 ? 162.084 148.657 138.157 1.00 82.99 360 ALA A O 1
ATOM 1628 N N . PHE A 1 361 ? 162.249 150.307 139.687 1.00 83.38 361 PHE A N 1
ATOM 1629 C CA . PHE A 1 361 ? 163.706 150.275 139.798 1.00 83.38 361 PHE A CA 1
ATOM 1630 C C . PHE A 1 361 ? 164.041 149.637 141.144 1.00 83.38 361 PHE A C 1
ATOM 1631 O O . PHE A 1 361 ? 164.174 150.323 142.158 1.00 83.38 361 PHE A O 1
ATOM 1639 N N . MET A 1 362 ? 164.177 148.309 141.144 1.00 78.29 362 MET A N 1
ATOM 1640 C CA . MET A 1 362 ? 164.377 147.586 142.396 1.00 78.29 362 MET A CA 1
ATOM 1641 C C . MET A 1 362 ? 165.722 147.907 143.034 1.00 78.29 362 MET A C 1
ATOM 1642 O O . MET A 1 362 ? 165.860 147.814 144.259 1.00 78.29 362 MET A O 1
ATOM 1647 N N . ASP A 1 363 ? 166.720 148.281 142.233 1.00 79.19 363 ASP A N 1
ATOM 1648 C CA . ASP A 1 363 ? 168.011 148.657 142.795 1.00 79.19 363 ASP A CA 1
ATOM 1649 C C . ASP A 1 363 ? 167.978 150.041 143.428 1.00 79.19 363 ASP A C 1
ATOM 1650 O O . ASP A 1 363 ? 168.694 150.288 144.404 1.00 79.19 363 ASP A O 1
ATOM 1655 N N . ASP A 1 364 ? 167.154 150.946 142.899 1.00 78.20 364 ASP A N 1
ATOM 1656 C CA . ASP A 1 364 ? 167.124 152.316 143.402 1.00 78.20 364 ASP A CA 1
ATOM 1657 C C . ASP A 1 364 ? 166.274 152.430 144.663 1.00 78.20 364 ASP A C 1
ATOM 1658 O O . ASP A 1 364 ? 166.765 152.838 145.721 1.00 78.20 364 ASP A O 1
ATOM 1663 N N . GLY A 1 365 ? 164.996 152.072 144.570 1.00 79.58 365 GLY A N 1
ATOM 1664 C CA . GLY A 1 365 ? 164.089 152.236 145.689 1.00 79.58 365 GLY A CA 1
ATOM 1665 C C . GLY A 1 365 ? 163.529 150.940 146.237 1.00 79.58 365 GLY A C 1
ATOM 1666 O O . GLY A 1 365 ? 162.348 150.869 146.589 1.00 79.58 365 GLY A O 1
ATOM 1667 N N . GLY A 1 366 ? 164.364 149.909 146.319 1.00 76.49 366 GLY A N 1
ATOM 1668 C CA . GLY A 1 366 ? 163.938 148.636 146.861 1.00 76.49 366 GLY A CA 1
ATOM 1669 C C . GLY A 1 366 ? 164.075 148.577 148.372 1.00 76.49 366 GLY A C 1
ATOM 1670 O O . GLY A 1 366 ? 164.969 149.180 148.959 1.00 76.49 366 GLY A O 1
ATOM 1671 N N . PHE A 1 367 ? 163.166 147.834 149.001 1.00 68.91 367 PHE A N 1
ATOM 1672 C CA . PHE A 1 367 ? 163.128 147.691 150.453 1.00 68.91 367 PHE A CA 1
ATOM 1673 C C . PHE A 1 367 ? 163.111 146.206 150.788 1.00 68.91 367 PHE A C 1
ATOM 1674 O O . PHE A 1 367 ? 162.126 145.516 150.505 1.00 68.91 367 PHE A O 1
ATOM 1682 N N . ASN A 1 368 ? 164.191 145.717 151.391 1.00 68.30 368 ASN A N 1
ATOM 1683 C CA . ASN A 1 368 ? 164.298 144.307 151.727 1.00 68.30 368 ASN A CA 1
ATOM 1684 C C . ASN A 1 368 ? 163.382 143.960 152.899 1.00 68.30 368 ASN A C 1
ATOM 1685 O O . ASN A 1 368 ? 162.866 144.830 153.606 1.00 68.30 368 ASN A O 1
ATOM 1690 N N . LEU A 1 369 ? 163.183 142.659 153.101 1.00 67.12 369 LEU A N 1
ATOM 1691 C CA . LEU A 1 369 ? 162.293 142.151 154.134 1.00 67.12 369 LEU A CA 1
ATOM 1692 C C . LEU A 1 369 ? 162.935 140.945 154.802 1.00 67.12 369 LEU A C 1
ATOM 1693 O O . LEU A 1 369 ? 163.504 140.084 154.126 1.00 67.12 369 LEU A O 1
ATOM 1698 N N . ARG A 1 370 ? 162.839 140.886 156.130 1.00 69.26 370 ARG A N 1
ATOM 1699 C CA . ARG A 1 370 ? 163.449 139.711 156.741 1.00 69.26 370 ARG A CA 1
ATOM 1700 C C . ARG A 1 370 ? 162.430 138.580 156.848 1.00 69.26 370 ARG A C 1
ATOM 1701 O O . ARG A 1 370 ? 161.250 138.829 157.107 1.00 69.26 370 ARG A O 1
ATOM 1709 N N . PRO A 1 371 ? 162.863 137.336 156.645 1.00 72.04 371 PRO A N 1
ATOM 1710 C CA . PRO A 1 371 ? 161.937 136.203 156.774 1.00 72.04 371 PRO A CA 1
ATOM 1711 C C . PRO A 1 371 ? 161.556 135.970 158.229 1.00 72.04 371 PRO A C 1
ATOM 1712 O O . PRO A 1 371 ? 162.420 135.827 159.097 1.00 72.04 371 PRO A O 1
ATOM 1716 N N . GLY A 1 372 ? 160.253 135.933 158.489 1.00 73.71 372 GLY A N 1
ATOM 1717 C CA . GLY A 1 372 ? 159.755 135.611 159.810 1.00 73.71 372 GLY A CA 1
ATOM 1718 C C . GLY A 1 372 ? 159.479 136.786 160.717 1.00 73.71 372 GLY A C 1
ATOM 1719 O O . GLY A 1 372 ? 159.398 136.598 161.936 1.00 73.71 372 GLY A O 1
ATOM 1720 N N . VAL A 1 373 ? 159.336 137.992 160.173 1.00 71.15 373 VAL A N 1
ATOM 1721 C CA . VAL A 1 373 ? 159.005 139.173 160.961 1.00 71.15 373 VAL A CA 1
ATOM 1722 C C . VAL A 1 373 ? 157.940 139.969 160.221 1.00 71.15 373 VAL A C 1
ATOM 1723 O O . VAL A 1 373 ? 157.900 139.977 158.986 1.00 71.15 373 VAL A O 1
ATOM 1727 N N . GLU A 1 374 ? 157.070 140.630 160.979 1.00 73.73 374 GLU A N 1
ATOM 1728 C CA . GLU A 1 374 ? 156.059 141.504 160.397 1.00 73.73 374 GLU A CA 1
ATOM 1729 C C . GLU A 1 374 ? 156.640 142.903 160.238 1.00 73.73 374 GLU A C 1
ATOM 1730 O O . GLU A 1 374 ? 157.021 143.539 161.226 1.00 73.73 374 GLU A O 1
ATOM 1736 N N . THR A 1 375 ? 156.705 143.381 159.000 1.00 68.33 375 THR A N 1
ATOM 1737 C CA . THR A 1 375 ? 157.327 144.662 158.674 1.00 68.33 375 THR A CA 1
ATOM 1738 C C . THR A 1 375 ? 156.230 145.647 158.284 1.00 68.33 375 THR A C 1
ATOM 1739 O O . THR A 1 375 ? 155.701 145.593 157.170 1.00 68.33 375 THR A O 1
ATOM 1743 N N . SER A 1 376 ? 155.891 146.545 159.205 1.00 68.11 376 SER A N 1
ATOM 1744 C CA . SER A 1 376 ? 154.902 147.588 158.954 1.00 68.11 376 SER A CA 1
ATOM 1745 C C . SER A 1 376 ? 155.615 148.796 158.357 1.00 68.11 376 SER A C 1
ATOM 1746 O O . SER A 1 376 ? 156.294 149.540 159.071 1.00 68.11 376 SER A O 1
ATOM 1749 N N . ILE A 1 377 ? 155.456 148.994 157.052 1.00 68.48 377 ILE A N 1
ATOM 1750 C CA . ILE A 1 377 ? 156.146 150.051 156.322 1.00 68.48 377 ILE A CA 1
ATOM 1751 C C . ILE A 1 377 ? 155.238 151.270 156.259 1.00 68.48 377 ILE A C 1
ATOM 1752 O O . ILE A 1 377 ? 154.136 151.207 155.700 1.00 68.48 377 ILE A O 1
ATOM 1757 N N . SER A 1 378 ? 155.698 152.381 156.828 1.00 76.11 378 SER A N 1
ATOM 1758 C CA . SER A 1 378 ? 154.961 153.636 156.795 1.00 76.11 378 SER A CA 1
ATOM 1759 C C . SER A 1 378 ? 155.459 154.491 155.637 1.00 76.11 378 SER A C 1
ATOM 1760 O O . SER A 1 378 ? 156.662 154.743 155.517 1.00 76.11 378 SER A O 1
ATOM 1763 N N . MET A 1 379 ? 154.535 154.936 154.792 1.00 82.21 379 MET A N 1
ATOM 1764 C CA . MET A 1 379 ? 154.867 155.733 153.619 1.00 82.21 379 MET A CA 1
ATOM 1765 C C . MET A 1 379 ? 154.545 157.198 153.876 1.00 82.21 379 MET A C 1
ATOM 1766 O O . MET A 1 379 ? 153.450 157.527 154.342 1.00 82.21 379 MET A O 1
ATOM 1771 N N . ARG A 1 380 ? 155.502 158.071 153.572 1.00 94.96 380 ARG A N 1
ATOM 1772 C CA . ARG A 1 380 ? 155.312 159.514 153.639 1.00 94.96 380 ARG A CA 1
ATOM 1773 C C . ARG A 1 380 ? 155.497 160.082 152.241 1.00 94.96 380 ARG A C 1
ATOM 1774 O O . ARG A 1 380 ? 156.611 160.072 151.706 1.00 94.96 380 ARG A O 1
ATOM 1782 N N . LYS A 1 381 ? 154.411 160.574 151.653 1.00 98.17 381 LYS A N 1
ATOM 1783 C CA . LYS A 1 381 ? 154.437 161.090 150.292 1.00 98.17 381 LYS A CA 1
ATOM 1784 C C . LYS A 1 381 ? 154.952 162.523 150.291 1.00 98.17 381 LYS A C 1
ATOM 1785 O O . LYS A 1 381 ? 154.434 163.377 151.018 1.00 98.17 381 LYS A O 1
ATOM 1791 N N . GLU A 1 382 ? 155.974 162.780 149.478 1.00 102.50 382 GLU A N 1
ATOM 1792 C CA . GLU A 1 382 ? 156.586 164.098 149.366 1.00 102.50 382 GLU A CA 1
ATOM 1793 C C . GLU A 1 382 ? 156.675 164.466 147.894 1.00 102.50 382 GLU A C 1
ATOM 1794 O O . GLU A 1 382 ? 157.364 163.789 147.125 1.00 102.50 382 GLU A O 1
ATOM 1800 N N . THR A 1 383 ? 155.981 165.532 147.504 1.00 105.83 383 THR A N 1
ATOM 1801 C CA . THR A 1 383 ? 155.958 165.986 146.123 1.00 105.83 383 THR A CA 1
ATOM 1802 C C . THR A 1 383 ? 156.517 167.400 146.025 1.00 105.83 383 THR A C 1
ATOM 1803 O O . THR A 1 383 ? 156.409 168.196 146.962 1.00 105.83 383 THR A O 1
ATOM 1807 N N . LEU A 1 384 ? 157.123 167.700 144.878 1.00 108.00 384 LEU A N 1
ATOM 1808 C CA . LEU A 1 384 ? 157.701 169.011 144.607 1.00 108.00 384 LEU A CA 1
ATOM 1809 C C . LEU A 1 384 ? 157.272 169.456 143.218 1.00 108.00 384 LEU A C 1
ATOM 1810 O O . LEU A 1 384 ? 157.530 168.756 142.233 1.00 108.00 384 LEU A O 1
ATOM 1815 N N . ASP A 1 385 ? 156.621 170.614 143.141 1.00 115.47 385 ASP A N 1
ATOM 1816 C CA . ASP A 1 385 ? 156.152 171.179 141.884 1.00 115.47 385 ASP A CA 1
ATOM 1817 C C . ASP A 1 385 ? 156.863 172.500 141.632 1.00 115.47 385 ASP A C 1
ATOM 1818 O O . ASP A 1 385 ? 156.929 173.353 142.523 1.00 115.47 385 ASP A O 1
ATOM 1823 N N . ARG A 1 386 ? 157.392 172.665 140.421 1.00 118.24 386 ARG A N 1
ATOM 1824 C CA . ARG A 1 386 ? 158.096 173.881 140.043 1.00 118.24 386 ARG A CA 1
ATOM 1825 C C . ARG A 1 386 ? 157.754 174.233 138.603 1.00 118.24 386 ARG A C 1
ATOM 1826 O O . ARG A 1 386 ? 157.326 173.384 137.818 1.00 118.24 386 ARG A O 1
ATOM 1834 N N . LEU A 1 387 ? 157.949 175.504 138.265 1.00 128.25 387 LEU A N 1
ATOM 1835 C CA . LEU A 1 387 ? 157.641 175.989 136.930 1.00 128.25 387 LEU A CA 1
ATOM 1836 C C . LEU A 1 387 ? 158.799 175.713 135.975 1.00 128.25 387 LEU A C 1
ATOM 1837 O O . LEU A 1 387 ? 159.953 175.549 136.381 1.00 128.25 387 LEU A O 1
ATOM 1842 N N . GLY A 1 388 ? 158.474 175.669 134.685 1.00 133.56 388 GLY A N 1
ATOM 1843 C CA . GLY A 1 388 ? 159.468 175.408 133.664 1.00 133.56 388 GLY A CA 1
ATOM 1844 C C . GLY A 1 388 ? 159.553 176.498 132.615 1.00 133.56 388 GLY A C 1
ATOM 1845 O O . GLY A 1 388 ? 158.642 177.322 132.489 1.00 133.56 388 GLY A O 1
ATOM 1846 N N . GLY A 1 389 ? 160.646 176.511 131.856 1.00 138.55 389 GLY A N 1
ATOM 1847 C CA . GLY A 1 389 ? 160.837 177.509 130.824 1.00 138.55 389 GLY A CA 1
ATOM 1848 C C . GLY A 1 389 ? 161.762 178.630 131.249 1.00 138.55 389 GLY A C 1
ATOM 1849 O O . GLY A 1 389 ? 162.980 178.444 131.331 1.00 138.55 389 GLY A O 1
ATOM 1850 N N . ASP A 1 390 ? 161.192 179.805 131.522 1.00 30.00 390 ASP A N 1
ATOM 1851 C CA . ASP A 1 390 ? 161.999 180.940 131.955 1.00 30.00 390 ASP A CA 1
ATOM 1852 C C . ASP A 1 390 ? 162.320 180.866 133.443 1.00 30.00 390 ASP A C 1
ATOM 1853 O O . ASP A 1 390 ? 163.417 181.253 133.863 1.00 30.00 390 ASP A O 1
ATOM 1858 N N . TYR A 1 391 ? 161.380 180.377 134.255 1.00 30.00 391 TYR A N 1
ATOM 1859 C CA . TYR A 1 391 ? 161.630 180.269 135.689 1.00 30.00 391 TYR A CA 1
ATOM 1860 C C . TYR A 1 391 ? 162.631 179.163 135.996 1.00 30.00 391 TYR A C 1
ATOM 1861 O O . TYR A 1 391 ? 163.509 179.332 136.851 1.00 30.00 391 TYR A O 1
ATOM 1870 N N . GLY A 1 392 ? 162.518 178.026 135.310 1.00 30.00 392 GLY A N 1
ATOM 1871 C CA . GLY A 1 392 ? 163.421 176.915 135.532 1.00 30.00 392 GLY A CA 1
ATOM 1872 C C . GLY A 1 392 ? 163.598 176.104 134.268 1.00 30.00 392 GLY A C 1
ATOM 1873 O O . GLY A 1 392 ? 162.897 176.299 133.272 1.00 30.00 392 GLY A O 1
ATOM 1874 N N . ASP A 1 393 ? 164.553 175.180 134.322 1.00 30.00 393 ASP A N 1
ATOM 1875 C CA . ASP A 1 393 ? 164.874 174.321 133.191 1.00 30.00 393 ASP A CA 1
ATOM 1876 C C . ASP A 1 393 ? 164.166 172.973 133.249 1.00 30.00 393 ASP A C 1
ATOM 1877 O O . ASP A 1 393 ? 164.505 172.077 132.470 1.00 30.00 393 ASP A O 1
ATOM 1882 N N . CYS A 1 394 ? 163.198 172.807 134.147 1.00 121.83 394 CYS A N 1
ATOM 1883 C CA . CYS A 1 394 ? 162.484 171.544 134.241 1.00 121.83 394 CYS A CA 1
ATOM 1884 C C . CYS A 1 394 ? 161.563 171.359 133.041 1.00 121.83 394 CYS A C 1
ATOM 1885 O O . CYS A 1 394 ? 161.140 172.323 132.397 1.00 121.83 394 CYS A O 1
ATOM 1888 N N . THR A 1 395 ? 161.255 170.100 132.741 1.00 114.91 395 THR A N 1
ATOM 1889 C CA . THR A 1 395 ? 160.368 169.752 131.642 1.00 114.91 395 THR A CA 1
ATOM 1890 C C . THR A 1 395 ? 159.230 168.886 132.161 1.00 114.91 395 THR A C 1
ATOM 1891 O O . THR A 1 395 ? 159.439 168.002 132.997 1.00 114.91 395 THR A O 1
ATOM 1895 N N . LYS A 1 396 ? 158.021 169.154 131.668 1.00 30.00 396 LYS A N 1
ATOM 1896 C CA . LYS A 1 396 ? 156.834 168.398 132.040 1.00 30.00 396 LYS A CA 1
ATOM 1897 C C . LYS A 1 396 ? 156.467 167.347 130.999 1.00 30.00 396 LYS A C 1
ATOM 1898 O O . LYS A 1 396 ? 155.320 166.890 130.964 1.00 30.00 396 LYS A O 1
ATOM 1904 N N . ASN A 1 397 ? 157.417 166.955 130.159 1.00 30.00 397 ASN A N 1
ATOM 1905 C CA . ASN A 1 397 ? 157.177 165.995 129.087 1.00 30.00 397 ASN A CA 1
ATOM 1906 C C . ASN A 1 397 ? 158.529 165.468 128.623 1.00 30.00 397 ASN A C 1
ATOM 1907 O O . ASN A 1 397 ? 159.576 165.811 129.180 1.00 30.00 397 ASN A O 1
ATOM 1912 N N . GLY A 1 398 ? 158.497 164.627 127.594 1.00 30.00 398 GLY A N 1
ATOM 1913 C CA . GLY A 1 398 ? 159.693 164.092 126.986 1.00 30.00 398 GLY A CA 1
ATOM 1914 C C . GLY A 1 398 ? 160.051 164.686 125.645 1.00 30.00 398 GLY A C 1
ATOM 1915 O O . GLY A 1 398 ? 161.047 164.270 125.045 1.00 30.00 398 GLY A O 1
ATOM 1916 N N . SER A 1 399 ? 159.270 165.648 125.150 1.00 30.00 399 SER A N 1
ATOM 1917 C CA . SER A 1 399 ? 159.553 166.245 123.850 1.00 30.00 399 SER A CA 1
ATOM 1918 C C . SER A 1 399 ? 160.731 167.209 123.918 1.00 30.00 399 SER A C 1
ATOM 1919 O O . SER A 1 399 ? 161.481 167.345 122.945 1.00 30.00 399 SER A O 1
ATOM 1922 N N . ASP A 1 400 ? 160.907 167.889 125.054 1.00 115.40 400 ASP A N 1
ATOM 1923 C CA . ASP A 1 400 ? 162.017 168.826 125.186 1.00 115.40 400 ASP A CA 1
ATOM 1924 C C . ASP A 1 400 ? 163.359 168.109 125.233 1.00 115.40 400 ASP A C 1
ATOM 1925 O O . ASP A 1 400 ? 164.371 168.662 124.789 1.00 115.40 400 ASP A O 1
ATOM 1930 N N . VAL A 1 401 ? 163.390 166.889 125.760 1.00 107.86 401 VAL A N 1
ATOM 1931 C CA . VAL A 1 401 ? 164.625 166.117 125.866 1.00 107.86 401 VAL A CA 1
ATOM 1932 C C . VAL A 1 401 ? 164.813 165.305 124.590 1.00 107.86 401 VAL A C 1
ATOM 1933 O O . VAL A 1 401 ? 163.901 164.569 124.186 1.00 107.86 401 VAL A O 1
ATOM 1937 N N . PRO A 1 402 ? 165.968 165.402 123.925 1.00 104.05 402 PRO A N 1
ATOM 1938 C CA . PRO A 1 402 ? 166.179 164.622 122.696 1.00 104.05 402 PRO A CA 1
ATOM 1939 C C . PRO A 1 402 ? 166.375 163.134 122.938 1.00 104.05 402 PRO A C 1
ATOM 1940 O O . PRO A 1 402 ? 166.370 162.365 121.968 1.00 104.05 402 PRO A O 1
ATOM 1944 N N . VAL A 1 403 ? 166.550 162.706 124.189 1.00 100.56 403 VAL A N 1
ATOM 1945 C CA . VAL A 1 403 ? 166.732 161.289 124.478 1.00 100.56 403 VAL A CA 1
ATOM 1946 C C . VAL A 1 403 ? 165.417 160.551 124.272 1.00 100.56 403 VAL A C 1
ATOM 1947 O O . VAL A 1 403 ? 164.356 160.983 124.744 1.00 100.56 403 VAL A O 1
ATOM 1951 N N . GLU A 1 404 ? 165.480 159.427 123.561 1.00 97.03 404 GLU A N 1
ATOM 1952 C CA . GLU A 1 404 ? 164.296 158.618 123.303 1.00 97.03 404 GLU A CA 1
ATOM 1953 C C . GLU A 1 404 ? 163.961 157.799 124.543 1.00 97.03 404 GLU A C 1
ATOM 1954 O O . GLU A 1 404 ? 164.820 157.091 125.079 1.00 97.03 404 GLU A O 1
ATOM 1960 N N . ASN A 1 405 ? 162.714 157.895 124.997 1.00 92.23 405 ASN A N 1
ATOM 1961 C CA . ASN A 1 405 ? 162.266 157.176 126.185 1.00 92.23 405 ASN A CA 1
ATOM 1962 C C . ASN A 1 405 ? 162.043 155.713 125.824 1.00 92.23 405 ASN A C 1
ATOM 1963 O O . ASN A 1 405 ? 161.133 155.387 125.055 1.00 92.23 405 ASN A O 1
ATOM 1968 N N . LEU A 1 406 ? 162.873 154.829 126.378 1.00 89.65 406 LEU A N 1
ATOM 1969 C CA . LEU A 1 406 ? 162.743 153.400 126.124 1.00 89.65 406 LEU A CA 1
ATOM 1970 C C . LEU A 1 406 ? 161.774 152.719 127.078 1.00 89.65 406 LEU A C 1
ATOM 1971 O O . LEU A 1 406 ? 161.206 151.677 126.732 1.00 89.65 406 LEU A O 1
ATOM 1976 N N . TYR A 1 407 ? 161.575 153.278 128.268 1.00 88.79 407 TYR A N 1
ATOM 1977 C CA . TYR A 1 407 ? 160.627 152.703 129.210 1.00 88.79 407 TYR A CA 1
ATOM 1978 C C . TYR A 1 407 ? 159.197 153.044 128.793 1.00 88.79 407 TYR A C 1
ATOM 1979 O O . TYR A 1 407 ? 158.932 154.162 128.344 1.00 88.79 407 TYR A O 1
ATOM 1988 N N . PRO A 1 408 ? 158.261 152.106 128.930 1.00 89.61 408 PRO A N 1
ATOM 1989 C CA . PRO A 1 408 ? 156.845 152.400 128.650 1.00 89.61 408 PRO A CA 1
ATOM 1990 C C . PRO A 1 408 ? 156.175 153.142 129.803 1.00 89.61 408 PRO A C 1
ATOM 1991 O O . PRO A 1 408 ? 155.187 152.688 130.386 1.00 89.61 408 PRO A O 1
ATOM 1995 N N . SER A 1 409 ? 156.721 154.306 130.140 1.00 91.90 409 SER A N 1
ATOM 1996 C CA . SER A 1 409 ? 156.254 155.077 131.283 1.00 91.90 409 SER A CA 1
ATOM 1997 C C . SER A 1 409 ? 156.410 156.560 130.967 1.00 91.90 409 SER A C 1
ATOM 1998 O O . SER A 1 409 ? 156.783 156.941 129.853 1.00 91.90 409 SER A O 1
ATOM 2001 N N . LYS A 1 410 ? 156.122 157.401 131.957 1.00 94.19 410 LYS A N 1
ATOM 2002 C CA . LYS A 1 410 ? 156.268 158.840 131.812 1.00 94.19 410 LYS A CA 1
ATOM 2003 C C . LYS A 1 410 ? 157.740 159.231 131.921 1.00 94.19 410 LYS A C 1
ATOM 2004 O O . LYS A 1 410 ? 158.623 158.394 132.127 1.00 94.19 410 LYS A O 1
ATOM 2010 N N . TYR A 1 411 ? 158.011 160.526 131.784 1.00 98.30 411 TYR A N 1
ATOM 2011 C CA . TYR A 1 411 ? 159.375 161.023 131.865 1.00 98.30 411 TYR A CA 1
ATOM 2012 C C . TYR A 1 411 ? 159.805 161.167 133.319 1.00 98.30 411 TYR A C 1
ATOM 2013 O O . TYR A 1 411 ? 159.056 161.675 134.158 1.00 98.30 411 TYR A O 1
ATOM 2022 N N . THR A 1 412 ? 161.022 160.713 133.611 1.00 95.54 412 THR A N 1
ATOM 2023 C CA . THR A 1 412 ? 161.587 160.819 134.947 1.00 95.54 412 THR A CA 1
ATOM 2024 C C . THR A 1 412 ? 163.090 161.017 134.817 1.00 95.54 412 THR A C 1
ATOM 2025 O O . THR A 1 412 ? 163.669 160.824 133.745 1.00 95.54 412 THR A O 1
ATOM 2029 N N . GLN A 1 413 ? 163.717 161.417 135.924 1.00 94.58 413 GLN A N 1
ATOM 2030 C CA . GLN A 1 413 ? 165.157 161.647 135.931 1.00 94.58 413 GLN A CA 1
ATOM 2031 C C . GLN A 1 413 ? 165.921 160.368 135.607 1.00 94.58 413 GLN A C 1
ATOM 2032 O O . GLN A 1 413 ? 166.737 160.331 134.680 1.00 94.58 413 GLN A O 1
ATOM 2038 N N . GLN A 1 414 ? 165.660 159.299 136.364 1.00 90.43 414 GLN A N 1
ATOM 2039 C CA . GLN A 1 414 ? 166.388 158.052 136.154 1.00 90.43 414 GLN A CA 1
ATOM 2040 C C . GLN A 1 414 ? 165.910 157.316 134.909 1.00 90.43 414 GLN A C 1
ATOM 2041 O O . GLN A 1 414 ? 166.675 156.545 134.318 1.00 90.43 414 GLN A O 1
ATOM 2047 N N . VAL A 1 415 ? 164.658 157.529 134.501 1.00 89.66 415 VAL A N 1
ATOM 2048 C CA . VAL A 1 415 ? 164.150 156.883 133.293 1.00 89.66 415 VAL A CA 1
ATOM 2049 C C . VAL A 1 415 ? 164.898 157.392 132.068 1.00 89.66 415 VAL A C 1
ATOM 2050 O O . VAL A 1 415 ? 165.265 156.620 131.174 1.00 89.66 415 VAL A O 1
ATOM 2054 N N . CYS A 1 416 ? 165.144 158.703 132.013 1.00 94.48 416 CYS A N 1
ATOM 2055 C CA . CYS A 1 416 ? 165.899 159.265 130.899 1.00 94.48 416 CYS A CA 1
ATOM 2056 C C . CYS A 1 416 ? 167.369 158.871 130.973 1.00 94.48 416 CYS A C 1
ATOM 2057 O O . CYS A 1 416 ? 168.004 158.629 129.940 1.00 94.48 416 CYS A O 1
ATOM 2060 N N . ILE A 1 417 ? 167.926 158.807 132.183 1.00 91.01 417 ILE A N 1
ATOM 2061 C CA . ILE A 1 417 ? 169.336 158.456 132.340 1.00 91.01 417 ILE A CA 1
ATOM 2062 C C . ILE A 1 417 ? 169.581 157.023 131.882 1.00 91.01 417 ILE A C 1
ATOM 2063 O O . ILE A 1 417 ? 170.546 156.737 131.164 1.00 91.01 417 ILE A O 1
ATOM 2068 N N . HIS A 1 418 ? 168.706 156.101 132.289 1.00 89.74 418 HIS A N 1
ATOM 2069 C CA . HIS A 1 418 ? 168.836 154.716 131.846 1.00 89.74 418 HIS A CA 1
ATOM 2070 C C . HIS A 1 418 ? 168.617 154.598 130.343 1.00 89.74 418 HIS A C 1
ATOM 2071 O O . HIS A 1 418 ? 169.237 153.757 129.681 1.00 89.74 418 HIS A O 1
ATOM 2078 N N . SER A 1 419 ? 167.735 155.430 129.786 1.00 93.19 419 SER A N 1
ATOM 2079 C CA . SER A 1 419 ? 167.515 155.414 128.344 1.00 93.19 419 SER A CA 1
ATOM 2080 C C . SER A 1 419 ? 168.686 156.045 127.601 1.00 93.19 419 SER A C 1
ATOM 2081 O O . SER A 1 419 ? 169.078 155.567 126.529 1.00 93.19 419 SER A O 1
ATOM 2084 N N . CYS A 1 420 ? 169.257 157.119 128.152 1.00 97.10 420 CYS A N 1
ATOM 2085 C CA . CYS A 1 420 ? 170.395 157.764 127.505 1.00 97.10 420 CYS A CA 1
ATOM 2086 C C . CYS A 1 420 ? 171.638 156.887 127.576 1.00 97.10 420 CYS A C 1
ATOM 2087 O O . CYS A 1 420 ? 172.450 156.872 126.644 1.00 97.10 420 CYS A O 1
ATOM 2090 N N . PHE A 1 421 ? 171.807 156.151 128.677 1.00 93.41 421 PHE A N 1
ATOM 2091 C CA . PHE A 1 421 ? 172.934 155.231 128.778 1.00 93.41 421 PHE A CA 1
ATOM 2092 C C . PHE A 1 421 ? 172.754 154.024 127.868 1.00 93.41 421 PHE A C 1
ATOM 2093 O O . PHE A 1 421 ? 173.740 153.481 127.358 1.00 93.41 421 PHE A O 1
ATOM 2101 N N . GLN A 1 422 ? 171.510 153.590 127.655 1.00 93.50 422 GLN A N 1
ATOM 2102 C CA . GLN A 1 422 ? 171.268 152.435 126.798 1.00 93.50 422 GLN A CA 1
ATOM 2103 C C . GLN A 1 422 ? 171.569 152.758 125.340 1.00 93.50 422 GLN A C 1
ATOM 2104 O O . GLN A 1 422 ? 172.068 151.902 124.601 1.00 93.50 422 GLN A O 1
ATOM 2110 N N . GLU A 1 423 ? 171.269 153.984 124.906 1.00 96.78 423 GLU A N 1
ATOM 2111 C CA . GLU A 1 423 ? 171.582 154.381 123.538 1.00 96.78 423 GLU A CA 1
ATOM 2112 C C . GLU A 1 423 ? 173.088 154.409 123.310 1.00 96.78 423 GLU A C 1
ATOM 2113 O O . GLU A 1 423 ? 173.578 153.987 122.256 1.00 96.78 423 GLU A O 1
ATOM 2119 N N . SER A 1 424 ? 173.842 154.909 124.292 1.00 96.63 424 SER A N 1
ATOM 2120 C CA . SER A 1 424 ? 175.296 154.886 124.188 1.00 96.63 424 SER A CA 1
ATOM 2121 C C . SER A 1 424 ? 175.835 153.464 124.252 1.00 96.63 424 SER A C 1
ATOM 2122 O O . SER A 1 424 ? 176.891 153.172 123.679 1.00 96.63 424 SER A O 1
ATOM 2125 N N . MET A 1 425 ? 175.128 152.568 124.944 1.00 30.00 425 MET A N 1
ATOM 2126 C CA . MET A 1 425 ? 175.545 151.171 124.997 1.00 30.00 425 MET A CA 1
ATOM 2127 C C . MET A 1 425 ? 175.361 150.482 123.651 1.00 30.00 425 MET A C 1
ATOM 2128 O O . MET A 1 425 ? 176.145 149.594 123.298 1.00 30.00 425 MET A O 1
ATOM 2133 N N . ILE A 1 426 ? 174.341 150.878 122.889 1.00 30.00 426 ILE A N 1
ATOM 2134 C CA . ILE A 1 426 ? 174.083 150.248 121.598 1.00 30.00 426 ILE A CA 1
ATOM 2135 C C . ILE A 1 426 ? 175.021 150.793 120.528 1.00 30.00 426 ILE A C 1
ATOM 2136 O O . ILE A 1 426 ? 175.520 150.041 119.684 1.00 30.00 426 ILE A O 1
ATOM 2141 N N . LYS A 1 427 ? 175.278 152.103 120.541 1.00 30.00 427 LYS A N 1
ATOM 2142 C CA . LYS A 1 427 ? 176.127 152.695 119.512 1.00 30.00 427 LYS A CA 1
ATOM 2143 C C . LYS A 1 427 ? 177.572 152.230 119.645 1.00 30.00 427 LYS A C 1
ATOM 2144 O O . LYS A 1 427 ? 178.215 151.885 118.647 1.00 30.00 427 LYS A O 1
ATOM 2150 N N . GLU A 1 428 ? 178.100 152.212 120.869 1.00 30.00 428 GLU A N 1
ATOM 2151 C CA . GLU A 1 428 ? 179.504 151.868 121.069 1.00 30.00 428 GLU A CA 1
ATOM 2152 C C . GLU A 1 428 ? 179.716 150.357 121.096 1.00 30.00 428 GLU A C 1
ATOM 2153 O O . GLU A 1 428 ? 180.465 149.809 120.280 1.00 30.00 428 GLU A O 1
ATOM 2159 N N . CYS A 1 429 ? 179.061 149.667 122.031 1.00 30.00 429 CYS A N 1
ATOM 2160 C CA . CYS A 1 429 ? 179.311 148.244 122.224 1.00 30.00 429 CYS A CA 1
ATOM 2161 C C . CYS A 1 429 ? 178.536 147.364 121.251 1.00 30.00 429 CYS A C 1
ATOM 2162 O O . CYS A 1 429 ? 178.856 146.177 121.125 1.00 30.00 429 CYS A O 1
ATOM 2165 N N . GLY A 1 430 ? 177.534 147.909 120.566 1.00 30.00 430 GLY A N 1
ATOM 2166 C CA . GLY A 1 430 ? 176.784 147.154 119.586 1.00 30.00 430 GLY A CA 1
ATOM 2167 C C . GLY A 1 430 ? 175.665 146.298 120.136 1.00 30.00 430 GLY A C 1
ATOM 2168 O O . GLY A 1 430 ? 174.904 145.725 119.346 1.00 30.00 430 GLY A O 1
ATOM 2169 N N . CYS A 1 431 ? 175.533 146.191 121.456 1.00 30.00 431 CYS A N 1
ATOM 2170 C CA . CYS A 1 431 ? 174.508 145.357 122.064 1.00 30.00 431 CYS A CA 1
ATOM 2171 C C . CYS A 1 431 ? 173.873 146.100 123.230 1.00 30.00 431 CYS A C 1
ATOM 2172 O O . CYS A 1 431 ? 174.517 146.918 123.890 1.00 30.00 431 CYS A O 1
ATOM 2175 N N . ALA A 1 432 ? 172.601 145.802 123.475 1.00 94.48 432 ALA A N 1
ATOM 2176 C CA . ALA A 1 432 ? 171.843 146.452 124.532 1.00 94.48 432 ALA A CA 1
ATOM 2177 C C . ALA A 1 432 ? 172.038 145.730 125.859 1.00 94.48 432 ALA A C 1
ATOM 2178 O O . ALA A 1 432 ? 172.235 144.513 125.906 1.00 94.48 432 ALA A O 1
ATOM 2180 N N . TYR A 1 433 ? 171.976 146.497 126.944 1.00 87.16 433 TYR A N 1
ATOM 2181 C CA . TYR A 1 433 ? 172.142 145.942 128.279 1.00 87.16 433 TYR A CA 1
ATOM 2182 C C . TYR A 1 433 ? 170.842 145.298 128.744 1.00 87.16 433 TYR A C 1
ATOM 2183 O O . TYR A 1 433 ? 169.749 145.753 128.398 1.00 87.16 433 TYR A O 1
ATOM 2192 N N . ILE A 1 434 ? 170.966 144.228 129.533 1.00 85.31 434 ILE A N 1
ATOM 2193 C CA . ILE A 1 434 ? 169.788 143.457 129.922 1.00 85.31 434 ILE A CA 1
ATOM 2194 C C . ILE A 1 434 ? 168.987 144.189 130.992 1.00 85.31 434 ILE A C 1
ATOM 2195 O O . ILE A 1 434 ? 167.752 144.247 130.928 1.00 85.31 434 ILE A O 1
ATOM 2200 N N . PHE A 1 435 ? 169.667 144.765 131.985 1.00 85.33 435 PHE A N 1
ATOM 2201 C CA . PHE A 1 435 ? 168.976 145.450 133.072 1.00 85.33 435 PHE A CA 1
ATOM 2202 C C . PHE A 1 435 ? 168.182 146.663 132.603 1.00 85.33 435 PHE A C 1
ATOM 2203 O O . PHE A 1 435 ? 167.399 147.208 133.388 1.00 85.33 435 PHE A O 1
ATOM 2211 N N . TYR A 1 436 ? 168.361 147.095 131.358 1.00 87.83 436 TYR A N 1
ATOM 2212 C CA . TYR A 1 436 ? 167.636 148.212 130.782 1.00 87.83 436 TYR A CA 1
ATOM 2213 C C . TYR A 1 436 ? 166.827 147.743 129.578 1.00 87.83 436 TYR A C 1
ATOM 2214 O O . TYR A 1 436 ? 167.202 146.769 128.918 1.00 87.83 436 TYR A O 1
ATOM 2223 N N . PRO A 1 437 ? 165.712 148.401 129.271 1.00 91.49 437 PRO A N 1
ATOM 2224 C CA . PRO A 1 437 ? 164.911 147.990 128.115 1.00 91.49 437 PRO A CA 1
ATOM 2225 C C . PRO A 1 437 ? 165.654 148.225 126.808 1.00 91.49 437 PRO A C 1
ATOM 2226 O O . PRO A 1 437 ? 166.585 149.028 126.719 1.00 91.49 437 PRO A O 1
ATOM 2230 N N . ARG A 1 438 ? 165.222 147.502 125.784 1.00 30.00 438 ARG A N 1
ATOM 2231 C CA . ARG A 1 438 ? 165.832 147.531 124.467 1.00 30.00 438 ARG A CA 1
ATOM 2232 C C . ARG A 1 438 ? 164.796 147.888 123.411 1.00 30.00 438 ARG A C 1
ATOM 2233 O O . ARG A 1 438 ? 163.596 147.656 123.601 1.00 30.00 438 ARG A O 1
ATOM 2241 N N . PRO A 1 439 ? 165.223 148.463 122.284 1.00 30.00 439 PRO A N 1
ATOM 2242 C CA . PRO A 1 439 ? 164.280 148.713 121.185 1.00 30.00 439 PRO A CA 1
ATOM 2243 C C . PRO A 1 439 ? 163.852 147.428 120.493 1.00 30.00 439 PRO A C 1
ATOM 2244 O O . PRO A 1 439 ? 164.266 146.333 120.887 1.00 30.00 439 PRO A O 1
ATOM 2248 N N . GLN A 1 440 ? 163.024 147.551 119.455 1.00 30.00 440 GLN A N 1
ATOM 2249 C CA . GLN A 1 440 ? 162.472 146.378 118.789 1.00 30.00 440 GLN A CA 1
ATOM 2250 C C . GLN A 1 440 ? 163.480 145.665 117.897 1.00 30.00 440 GLN A C 1
ATOM 2251 O O . GLN A 1 440 ? 163.241 144.513 117.518 1.00 30.00 440 GLN A O 1
ATOM 2257 N N . ASN A 1 441 ? 164.593 146.310 117.553 1.00 30.00 441 ASN A N 1
ATOM 2258 C CA . ASN A 1 441 ? 165.572 145.728 116.642 1.00 30.00 441 ASN A CA 1
ATOM 2259 C C . ASN A 1 441 ? 166.851 145.280 117.336 1.00 30.00 441 ASN A C 1
ATOM 2260 O O . ASN A 1 441 ? 167.379 144.211 117.014 1.00 30.00 441 ASN A O 1
ATOM 2265 N N . VAL A 1 442 ? 167.364 146.070 118.279 1.00 30.00 442 VAL A N 1
ATOM 2266 C CA . VAL A 1 442 ? 168.620 145.728 118.934 1.00 30.00 442 VAL A CA 1
ATOM 2267 C C . VAL A 1 442 ? 168.394 144.601 119.936 1.00 30.00 442 VAL A C 1
ATOM 2268 O O . VAL A 1 442 ? 167.388 144.564 120.656 1.00 30.00 442 VAL A O 1
ATOM 2272 N N . GLU A 1 443 ? 169.341 143.669 119.981 1.00 30.00 443 GLU A N 1
ATOM 2273 C CA . GLU A 1 443 ? 169.296 142.528 120.882 1.00 30.00 443 GLU A CA 1
ATOM 2274 C C . GLU A 1 443 ? 170.233 142.752 122.063 1.00 30.00 443 GLU A C 1
ATOM 2275 O O . GLU A 1 443 ? 171.068 143.660 122.066 1.00 30.00 443 GLU A O 1
ATOM 2281 N N . TYR A 1 444 ? 170.083 141.901 123.076 1.00 30.00 444 TYR A N 1
ATOM 2282 C CA . TYR A 1 444 ? 170.893 142.005 124.279 1.00 30.00 444 TYR A CA 1
ATOM 2283 C C . TYR A 1 444 ? 172.321 141.535 124.003 1.00 30.00 444 TYR A C 1
ATOM 2284 O O . TYR A 1 444 ? 172.669 141.110 122.897 1.00 30.00 444 TYR A O 1
ATOM 2293 N N . CYS A 1 445 ? 173.159 141.611 125.032 1.00 30.00 445 CYS A N 1
ATOM 2294 C CA . CYS A 1 445 ? 174.570 141.278 124.908 1.00 30.00 445 CYS A CA 1
ATOM 2295 C C . CYS A 1 445 ? 174.809 139.798 125.177 1.00 30.00 445 CYS A C 1
ATOM 2296 O O . CYS A 1 445 ? 174.085 139.158 125.945 1.00 30.00 445 CYS A O 1
ATOM 2299 N N . ASP A 1 446 ? 175.846 139.262 124.535 1.00 93.78 446 ASP A N 1
ATOM 2300 C CA . ASP A 1 446 ? 176.232 137.866 124.700 1.00 93.78 446 ASP A CA 1
ATOM 2301 C C . ASP A 1 446 ? 177.634 137.695 124.138 1.00 93.78 446 ASP A C 1
ATOM 2302 O O . ASP A 1 446 ? 177.930 138.204 123.052 1.00 93.78 446 ASP A O 1
ATOM 2307 N N . TYR A 1 447 ? 178.494 136.985 124.873 1.00 92.21 447 TYR A N 1
ATOM 2308 C CA . TYR A 1 447 ? 179.886 136.857 124.457 1.00 92.21 447 TYR A CA 1
ATOM 2309 C C . TYR A 1 447 ? 180.061 136.009 123.203 1.00 92.21 447 TYR A C 1
ATOM 2310 O O . TYR A 1 447 ? 181.139 136.047 122.601 1.00 92.21 447 TYR A O 1
ATOM 2319 N N . ARG A 1 448 ? 179.042 135.251 122.795 1.00 95.44 448 ARG A N 1
ATOM 2320 C CA . ARG A 1 448 ? 179.148 134.479 121.561 1.00 95.44 448 ARG A CA 1
ATOM 2321 C C . ARG A 1 448 ? 178.913 135.359 120.338 1.00 95.44 448 ARG A C 1
ATOM 2322 O O . ARG A 1 448 ? 179.659 135.282 119.356 1.00 95.44 448 ARG A O 1
ATOM 2330 N N . LYS A 1 449 ? 177.879 136.201 120.382 1.00 98.70 449 LYS A N 1
ATOM 2331 C CA . LYS A 1 449 ? 177.617 137.109 119.269 1.00 98.70 449 LYS A CA 1
ATOM 2332 C C . LYS A 1 449 ? 178.643 138.235 119.232 1.00 98.70 449 LYS A C 1
ATOM 2333 O O . LYS A 1 449 ? 179.268 138.487 118.195 1.00 98.70 449 LYS A O 1
ATOM 2339 N N . HIS A 1 450 ? 178.828 138.921 120.355 1.00 98.82 450 HIS A N 1
ATOM 2340 C CA . HIS A 1 450 ? 179.792 140.007 120.469 1.00 98.82 450 HIS A CA 1
ATOM 2341 C C . HIS A 1 450 ? 181.024 139.489 121.201 1.00 98.82 450 HIS A C 1
ATOM 2342 O O . HIS A 1 450 ? 180.925 139.040 122.348 1.00 98.82 450 HIS A O 1
ATOM 2349 N N . SER A 1 451 ? 182.179 139.550 120.533 1.00 99.58 451 SER A N 1
ATOM 2350 C CA . SER A 1 451 ? 183.391 138.952 121.085 1.00 99.58 451 SER A CA 1
ATOM 2351 C C . SER A 1 451 ? 183.789 139.584 122.413 1.00 99.58 451 SER A C 1
ATOM 2352 O O . SER A 1 451 ? 184.331 138.897 123.286 1.00 99.58 451 SER A O 1
ATOM 2355 N N . SER A 1 452 ? 183.531 140.877 122.589 1.00 101.57 452 SER A N 1
ATOM 2356 C CA . SER A 1 452 ? 183.917 141.566 123.818 1.00 101.57 452 SER A CA 1
ATOM 2357 C C . SER A 1 452 ? 182.918 142.683 124.081 1.00 101.57 452 SER A C 1
ATOM 2358 O O . SER A 1 452 ? 182.915 143.693 123.371 1.00 101.57 452 SER A O 1
ATOM 2361 N N . TRP A 1 453 ? 182.076 142.502 125.100 1.00 94.50 453 TRP A N 1
ATOM 2362 C CA . TRP A 1 453 ? 181.147 143.535 125.529 1.00 94.50 453 TRP A CA 1
ATOM 2363 C C . TRP A 1 453 ? 181.308 143.932 126.987 1.00 94.50 453 TRP A C 1
ATOM 2364 O O . TRP A 1 453 ? 180.821 145.002 127.370 1.00 94.50 453 TRP A O 1
ATOM 2375 N N . GLY A 1 454 ? 181.968 143.113 127.807 1.00 30.00 454 GLY A N 1
ATOM 2376 C CA . GLY A 1 454 ? 182.223 143.509 129.181 1.00 30.00 454 GLY A CA 1
ATOM 2377 C C . GLY A 1 454 ? 183.289 144.581 129.283 1.00 30.00 454 GLY A C 1
ATOM 2378 O O . GLY A 1 454 ? 183.202 145.480 130.125 1.00 30.00 454 GLY A O 1
ATOM 2379 N N . TYR A 1 455 ? 184.315 144.500 128.432 1.00 99.81 455 TYR A N 1
ATOM 2380 C CA . TYR A 1 455 ? 185.321 145.555 128.382 1.00 99.81 455 TYR A CA 1
ATOM 2381 C C . TYR A 1 455 ? 184.716 146.864 127.894 1.00 99.81 455 TYR A C 1
ATOM 2382 O O . TYR A 1 455 ? 185.016 147.936 128.432 1.00 99.81 455 TYR A O 1
ATOM 2391 N N . CYS A 1 456 ? 183.863 146.796 126.870 1.00 99.10 456 CYS A N 1
ATOM 2392 C CA . CYS A 1 456 ? 183.212 147.999 126.367 1.00 99.10 456 CYS A CA 1
ATOM 2393 C C . CYS A 1 456 ? 182.234 148.575 127.382 1.00 99.10 456 CYS A C 1
ATOM 2394 O O . CYS A 1 456 ? 182.032 149.794 127.422 1.00 99.10 456 CYS A O 1
ATOM 2397 N N . TYR A 1 457 ? 181.624 147.724 128.209 1.00 94.65 457 TYR A N 1
ATOM 2398 C CA . TYR A 1 457 ? 180.704 148.218 129.228 1.00 94.65 457 TYR A CA 1
ATOM 2399 C C . TYR A 1 457 ? 181.456 148.854 130.391 1.00 94.65 457 TYR A C 1
ATOM 2400 O O . TYR A 1 457 ? 181.011 149.866 130.945 1.00 94.65 457 TYR A O 1
ATOM 2409 N N . TYR A 1 458 ? 182.593 148.271 130.779 1.00 96.47 458 TYR A N 1
ATOM 2410 C CA . TYR A 1 458 ? 183.370 148.826 131.883 1.00 96.47 458 TYR A CA 1
ATOM 2411 C C . TYR A 1 458 ? 183.926 150.198 131.525 1.00 96.47 458 TYR A C 1
ATOM 2412 O O . TYR A 1 458 ? 183.845 151.142 132.320 1.00 96.47 458 TYR A O 1
ATOM 2421 N N . LYS A 1 459 ? 184.500 150.327 130.327 1.00 95.28 459 LYS A N 1
ATOM 2422 C CA . LYS A 1 459 ? 185.017 151.621 129.893 1.00 95.28 459 LYS A CA 1
ATOM 2423 C C . LYS A 1 459 ? 183.895 152.624 129.657 1.00 95.28 459 LYS A C 1
ATOM 2424 O O . LYS A 1 459 ? 184.126 153.836 129.728 1.00 95.28 459 LYS A O 1
ATOM 2430 N N . LEU A 1 460 ? 182.683 152.143 129.375 1.00 95.98 460 LEU A N 1
ATOM 2431 C CA . LEU A 1 460 ? 181.555 153.051 129.196 1.00 95.98 460 LEU A CA 1
ATOM 2432 C C . LEU A 1 460 ? 181.127 153.664 130.524 1.00 95.98 460 LEU A C 1
ATOM 2433 O O . LEU A 1 460 ? 180.736 154.835 130.576 1.00 95.98 460 LEU A O 1
ATOM 2438 N N . GLN A 1 461 ? 181.193 152.886 131.608 1.00 95.45 461 GLN A N 1
ATOM 2439 C CA . GLN A 1 461 ? 180.851 153.420 132.922 1.00 95.45 461 GLN A CA 1
ATOM 2440 C C . GLN A 1 461 ? 181.843 154.490 133.358 1.00 95.45 461 GLN A C 1
ATOM 2441 O O . GLN A 1 461 ? 181.476 155.436 134.066 1.00 95.45 461 GLN A O 1
ATOM 2447 N N . VAL A 1 462 ? 183.107 154.355 132.951 1.00 97.93 462 VAL A N 1
ATOM 2448 C CA . VAL A 1 462 ? 184.106 155.367 133.283 1.00 97.93 462 VAL A CA 1
ATOM 2449 C C . VAL A 1 462 ? 183.776 156.684 132.591 1.00 97.93 462 VAL A C 1
ATOM 2450 O O . VAL A 1 462 ? 183.865 157.760 133.195 1.00 97.93 462 VAL A O 1
ATOM 2454 N N . ASP A 1 463 ? 183.389 156.620 131.315 1.00 101.85 463 ASP A N 1
ATOM 2455 C CA . ASP A 1 463 ? 182.988 157.830 130.606 1.00 101.85 463 ASP A CA 1
ATOM 2456 C C . ASP A 1 463 ? 181.638 158.342 131.090 1.00 101.85 463 ASP A C 1
ATOM 2457 O O . ASP A 1 463 ? 181.392 159.553 131.070 1.00 101.85 463 ASP A O 1
ATOM 2462 N N . PHE A 1 464 ? 180.755 157.442 131.528 1.00 98.46 464 PHE A N 1
ATOM 2463 C CA . PHE A 1 464 ? 179.445 157.869 132.007 1.00 98.46 464 PHE A CA 1
ATOM 2464 C C . PHE A 1 464 ? 179.547 158.544 133.369 1.00 98.46 464 PHE A C 1
ATOM 2465 O O . PHE A 1 464 ? 178.854 159.534 133.631 1.00 98.46 464 PHE A O 1
ATOM 2473 N N . SER A 1 465 ? 180.404 158.022 134.250 1.00 101.56 465 SER A N 1
ATOM 2474 C CA . SER A 1 465 ? 180.563 158.612 135.573 1.00 101.56 465 SER A CA 1
ATOM 2475 C C . SER A 1 465 ? 181.288 159.950 135.529 1.00 101.56 465 SER A C 1
ATOM 2476 O O . SER A 1 465 ? 181.124 160.760 136.448 1.00 101.56 465 SER A O 1
ATOM 2479 N N . SER A 1 466 ? 182.081 160.201 134.490 1.00 104.01 466 SER A N 1
ATOM 2480 C CA . SER A 1 466 ? 182.794 161.461 134.336 1.00 104.01 466 SER A CA 1
ATOM 2481 C C . SER A 1 466 ? 182.013 162.481 133.518 1.00 104.01 466 SER A C 1
ATOM 2482 O O . SER A 1 466 ? 182.577 163.511 133.136 1.00 104.01 466 SER A O 1
ATOM 2485 N N . ASP A 1 467 ? 180.734 162.214 133.245 1.00 105.38 467 ASP A N 1
ATOM 2486 C CA . ASP A 1 467 ? 179.875 163.113 132.471 1.00 105.38 467 ASP A CA 1
ATOM 2487 C C . ASP A 1 467 ? 180.472 163.400 131.094 1.00 105.38 467 ASP A C 1
ATOM 2488 O O . ASP A 1 467 ? 180.494 164.542 130.629 1.00 105.38 467 ASP A O 1
ATOM 2493 N N . HIS A 1 468 ? 180.967 162.353 130.436 1.00 107.57 468 HIS A N 1
ATOM 2494 C CA . HIS A 1 468 ? 181.485 162.485 129.081 1.00 107.57 468 HIS A CA 1
ATOM 2495 C C . HIS A 1 468 ? 180.422 162.222 128.025 1.00 107.57 468 HIS A C 1
ATOM 2496 O O . HIS A 1 468 ? 180.466 162.827 126.948 1.00 107.57 468 HIS A O 1
ATOM 2503 N N . LEU A 1 469 ? 179.467 161.334 128.311 1.00 105.72 469 LEU A N 1
ATOM 2504 C CA . LEU A 1 469 ? 178.377 161.083 127.377 1.00 105.72 469 LEU A CA 1
ATOM 2505 C C . LEU A 1 469 ? 177.364 162.219 127.357 1.00 105.72 469 LEU A C 1
ATOM 2506 O O . LEU A 1 469 ? 176.663 162.390 126.354 1.00 105.72 469 LEU A O 1
ATOM 2511 N N . GLY A 1 470 ? 177.270 162.992 128.436 1.00 109.41 470 GLY A N 1
ATOM 2512 C CA . GLY A 1 470 ? 176.332 164.093 128.491 1.00 109.41 470 GLY A CA 1
ATOM 2513 C C . GLY A 1 470 ? 174.922 163.714 128.874 1.00 109.41 470 GLY A C 1
ATOM 2514 O O . GLY A 1 470 ? 173.999 164.501 128.643 1.00 109.41 470 GLY A O 1
ATOM 2515 N N . CYS A 1 471 ? 174.722 162.530 129.456 1.00 109.56 471 CYS A N 1
ATOM 2516 C CA . CYS A 1 471 ? 173.374 162.108 129.822 1.00 109.56 471 CYS A CA 1
ATOM 2517 C C . CYS A 1 471 ? 172.812 162.938 130.969 1.00 109.56 471 CYS A C 1
ATOM 2518 O O . CYS A 1 471 ? 171.592 163.110 131.063 1.00 109.56 471 CYS A O 1
ATOM 2521 N N . PHE A 1 472 ? 173.673 163.456 131.845 1.00 101.84 472 PHE A N 1
ATOM 2522 C CA . PHE A 1 472 ? 173.196 164.285 132.946 1.00 101.84 472 PHE A CA 1
ATOM 2523 C C . PHE A 1 472 ? 172.798 165.680 132.481 1.00 101.84 472 PHE A C 1
ATOM 2524 O O . PHE A 1 472 ? 171.930 166.309 133.098 1.00 101.84 472 PHE A O 1
ATOM 2532 N N . THR A 1 473 ? 173.413 166.178 131.407 1.00 105.05 473 THR A N 1
ATOM 2533 C CA . THR A 1 473 ? 173.056 167.496 130.893 1.00 105.05 473 THR A CA 1
ATOM 2534 C C . THR A 1 473 ? 171.844 167.429 129.972 1.00 105.05 473 THR A C 1
ATOM 2535 O O . THR A 1 473 ? 171.012 168.343 129.971 1.00 105.05 473 THR A O 1
ATOM 2539 N N . LYS A 1 474 ? 171.729 166.360 129.181 1.00 106.56 474 LYS A N 1
ATOM 2540 C CA . LYS A 1 474 ? 170.599 166.239 128.265 1.00 106.56 474 LYS A CA 1
ATOM 2541 C C . LYS A 1 474 ? 169.309 165.927 129.013 1.00 106.56 474 LYS A C 1
ATOM 2542 O O . LYS A 1 474 ? 168.259 166.511 128.720 1.00 106.56 474 LYS A O 1
ATOM 2548 N N . CYS A 1 475 ? 169.365 165.013 129.978 1.00 103.87 475 CYS A N 1
ATOM 2549 C CA . CYS A 1 475 ? 168.182 164.613 130.737 1.00 103.87 475 CYS A CA 1
ATOM 2550 C C . CYS A 1 475 ? 167.869 165.688 131.767 1.00 103.87 475 CYS A C 1
ATOM 2551 O O . CYS A 1 475 ? 168.533 165.790 132.801 1.00 103.87 475 CYS A O 1
ATOM 2554 N N . ARG A 1 476 ? 166.850 166.495 131.488 1.00 109.86 476 ARG A N 1
ATOM 2555 C CA . ARG A 1 476 ? 166.416 167.514 132.426 1.00 109.86 476 ARG A CA 1
ATOM 2556 C C . ARG A 1 476 ? 165.654 166.877 133.586 1.00 109.86 476 ARG A C 1
ATOM 2557 O O . ARG A 1 476 ? 165.365 165.678 133.597 1.00 109.86 476 ARG A O 1
ATOM 2565 N N . LYS A 1 477 ? 165.326 167.702 134.575 1.00 107.09 477 LYS A N 1
ATOM 2566 C CA . LYS A 1 477 ? 164.576 167.171 135.705 1.00 107.09 477 LYS A CA 1
ATOM 2567 C C . LYS A 1 477 ? 163.080 167.386 135.494 1.00 107.09 477 LYS A C 1
ATOM 2568 O O . LYS A 1 477 ? 162.673 168.410 134.940 1.00 107.09 477 LYS A O 1
ATOM 2574 N N . PRO A 1 478 ? 162.243 166.439 135.914 1.00 109.27 478 PRO A N 1
ATOM 2575 C CA . PRO A 1 478 ? 160.795 166.634 135.780 1.00 109.27 478 PRO A CA 1
ATOM 2576 C C . PRO A 1 478 ? 160.296 167.701 136.741 1.00 109.27 478 PRO A C 1
ATOM 2577 O O . PRO A 1 478 ? 160.780 167.823 137.869 1.00 109.27 478 PRO A O 1
ATOM 2581 N N . CYS A 1 479 ? 159.318 168.483 136.279 1.00 30.00 479 CYS A N 1
ATOM 2582 C CA . CYS A 1 479 ? 158.783 169.555 137.111 1.00 30.00 479 CYS A CA 1
ATOM 2583 C C . CYS A 1 479 ? 157.995 169.010 138.295 1.00 30.00 479 CYS A C 1
ATOM 2584 O O . CYS A 1 479 ? 157.897 169.678 139.331 1.00 30.00 479 CYS A O 1
ATOM 2587 N N . SER A 1 480 ? 157.432 167.812 138.166 1.00 30.00 480 SER A N 1
ATOM 2588 C CA . SER A 1 480 ? 156.687 167.161 139.239 1.00 30.00 480 SER A CA 1
ATOM 2589 C C . SER A 1 480 ? 157.515 165.989 139.749 1.00 30.00 480 SER A C 1
ATOM 2590 O O . SER A 1 480 ? 157.651 164.971 139.061 1.00 30.00 480 SER A O 1
ATOM 2593 N N . VAL A 1 481 ? 158.065 166.132 140.951 1.00 30.00 481 VAL A N 1
ATOM 2594 C CA . VAL A 1 481 ? 158.915 165.119 141.566 1.00 30.00 481 VAL A CA 1
ATOM 2595 C C . VAL A 1 481 ? 158.205 164.594 142.805 1.00 30.00 481 VAL A C 1
ATOM 2596 O O . VAL A 1 481 ? 158.011 165.336 143.775 1.00 30.00 481 VAL A O 1
ATOM 2600 N N . THR A 1 482 ? 157.823 163.321 142.774 1.00 30.00 482 THR A N 1
ATOM 2601 C CA . THR A 1 482 ? 157.142 162.671 143.884 1.00 30.00 482 THR A CA 1
ATOM 2602 C C . THR A 1 482 ? 158.046 161.604 144.488 1.00 30.00 482 THR A C 1
ATOM 2603 O O . THR A 1 482 ? 158.662 160.817 143.762 1.00 30.00 482 THR A O 1
ATOM 2607 N N . SER A 1 483 ? 158.121 161.582 145.817 1.00 93.02 483 SER A N 1
ATOM 2608 C CA . SER A 1 483 ? 158.969 160.637 146.528 1.00 93.02 483 SER A CA 1
ATOM 2609 C C . SER A 1 483 ? 158.170 159.979 147.642 1.00 93.02 483 SER A C 1
ATOM 2610 O O . SER A 1 483 ? 157.148 160.500 148.095 1.00 93.02 483 SER A O 1
ATOM 2613 N N . TYR A 1 484 ? 158.653 158.818 148.082 1.00 88.09 484 TYR A N 1
ATOM 2614 C CA . TYR A 1 484 ? 158.017 158.045 149.146 1.00 88.09 484 TYR A CA 1
ATOM 2615 C C . TYR A 1 484 ? 159.081 157.648 150.160 1.00 88.09 484 TYR A C 1
ATOM 2616 O O . TYR A 1 484 ? 159.957 156.832 149.857 1.00 88.09 484 TYR A O 1
ATOM 2625 N N . GLN A 1 485 ? 159.005 158.220 151.359 1.00 87.49 485 GLN A N 1
ATOM 2626 C CA . GLN A 1 485 ? 159.894 157.847 152.450 1.00 87.49 485 GLN A CA 1
ATOM 2627 C C . GLN A 1 485 ? 159.305 156.655 153.193 1.00 87.49 485 GLN A C 1
ATOM 2628 O O . GLN A 1 485 ? 158.127 156.666 153.564 1.00 87.49 485 GLN A O 1
ATOM 2634 N N . LEU A 1 486 ? 160.126 155.630 153.408 1.00 76.38 486 LEU A N 1
ATOM 2635 C CA . LEU A 1 486 ? 159.686 154.379 154.012 1.00 76.38 486 LEU A CA 1
ATOM 2636 C C . LEU A 1 486 ? 160.265 154.261 155.415 1.00 76.38 486 LEU A C 1
ATOM 2637 O O . LEU A 1 486 ? 161.484 154.343 155.597 1.00 76.38 486 LEU A O 1
ATOM 2642 N N . SER A 1 487 ? 159.390 154.068 156.398 1.00 74.93 487 SER A N 1
ATOM 2643 C CA . SER A 1 487 ? 159.780 153.822 157.780 1.00 74.93 487 SER A CA 1
ATOM 2644 C C . SER A 1 487 ? 159.119 152.534 158.245 1.00 74.93 487 SER A C 1
ATOM 2645 O O . SER A 1 487 ? 157.890 152.416 158.209 1.00 74.93 487 SER A O 1
ATOM 2648 N N . ALA A 1 488 ? 159.931 151.574 158.678 1.00 71.53 488 ALA A N 1
ATOM 2649 C CA . ALA A 1 488 ? 159.460 150.236 158.999 1.00 71.53 488 ALA A CA 1
ATOM 2650 C C . ALA A 1 488 ? 159.496 149.990 160.500 1.00 71.53 488 ALA A C 1
ATOM 2651 O O . ALA A 1 488 ? 160.377 150.494 161.204 1.00 71.53 488 ALA A O 1
ATOM 2653 N N . GLY A 1 489 ? 158.528 149.213 160.981 1.00 72.77 489 GLY A N 1
ATOM 2654 C CA . GLY A 1 489 ? 158.512 148.752 162.355 1.00 72.77 489 GLY A CA 1
ATOM 2655 C C . GLY A 1 489 ? 158.434 147.241 162.414 1.00 72.77 489 GLY A C 1
ATOM 2656 O O . GLY A 1 489 ? 157.440 146.649 161.984 1.00 72.77 489 GLY A O 1
ATOM 2657 N N . TYR A 1 490 ? 159.473 146.604 162.943 1.00 70.84 490 TYR A N 1
ATOM 2658 C CA . TYR A 1 490 ? 159.615 145.159 162.878 1.00 70.84 490 TYR A CA 1
ATOM 2659 C C . TYR A 1 490 ? 159.103 144.496 164.151 1.00 70.84 490 TYR A C 1
ATOM 2660 O O . TYR A 1 490 ? 159.113 145.088 165.233 1.00 70.84 490 TYR A O 1
ATOM 2669 N N . SER A 1 491 ? 158.658 143.250 164.003 1.00 73.83 491 SER A N 1
ATOM 2670 C CA . SER A 1 491 ? 158.177 142.429 165.106 1.00 73.83 491 SER A CA 1
ATOM 2671 C C . SER A 1 491 ? 158.059 140.995 164.615 1.00 73.83 491 SER A C 1
ATOM 2672 O O . SER A 1 491 ? 157.623 140.761 163.486 1.00 73.83 491 SER A O 1
ATOM 2675 N N . ARG A 1 492 ? 158.454 140.046 165.462 1.00 78.14 492 ARG A N 1
ATOM 2676 C CA . ARG A 1 492 ? 158.405 138.638 165.086 1.00 78.14 492 ARG A CA 1
ATOM 2677 C C . ARG A 1 492 ? 156.966 138.212 164.831 1.00 78.14 492 ARG A C 1
ATOM 2678 O O . ARG A 1 492 ? 156.133 138.227 165.742 1.00 78.14 492 ARG A O 1
ATOM 2686 N N . TRP A 1 493 ? 156.677 137.828 163.589 1.00 78.75 493 TRP A N 1
ATOM 2687 C CA . TRP A 1 493 ? 155.315 137.502 163.180 1.00 78.75 493 TRP A CA 1
ATOM 2688 C C . TRP A 1 493 ? 154.836 136.173 163.762 1.00 78.75 493 TRP A C 1
ATOM 2689 O O . TRP A 1 493 ? 153.722 136.117 164.298 1.00 78.75 493 TRP A O 1
ATOM 2700 N N . PRO A 1 494 ? 155.616 135.074 163.686 1.00 81.93 494 PRO A N 1
ATOM 2701 C CA . PRO A 1 494 ? 155.148 133.829 164.311 1.00 81.93 494 PRO A CA 1
ATOM 2702 C C . PRO A 1 494 ? 155.259 133.869 165.826 1.00 81.93 494 PRO A C 1
ATOM 2703 O O . PRO A 1 494 ? 156.363 133.793 166.376 1.00 81.93 494 PRO A O 1
ATOM 2707 N N . SER A 1 495 ? 154.125 133.987 166.511 1.00 81.62 495 SER A N 1
ATOM 2708 C CA . SER A 1 495 ? 154.116 133.982 167.967 1.00 81.62 495 SER A CA 1
ATOM 2709 C C . SER A 1 495 ? 154.146 132.552 168.487 1.00 81.62 495 SER A C 1
ATOM 2710 O O . SER A 1 495 ? 153.568 131.645 167.883 1.00 81.62 495 SER A O 1
ATOM 2713 N N . VAL A 1 496 ? 154.823 132.357 169.622 1.00 30.00 496 VAL A N 1
ATOM 2714 C CA . VAL A 1 496 ? 154.981 131.016 170.182 1.00 30.00 496 VAL A CA 1
ATOM 2715 C C . VAL A 1 496 ? 153.636 130.403 170.540 1.00 30.00 496 VAL A C 1
ATOM 2716 O O . VAL A 1 496 ? 153.500 129.175 170.599 1.00 30.00 496 VAL A O 1
ATOM 2720 N N . THR A 1 497 ? 152.625 131.235 170.785 1.00 30.00 497 THR A N 1
ATOM 2721 C CA . THR A 1 497 ? 151.288 130.751 171.094 1.00 30.00 497 THR A CA 1
ATOM 2722 C C . THR A 1 497 ? 150.421 130.558 169.856 1.00 30.00 497 THR A C 1
ATOM 2723 O O . THR A 1 497 ? 149.305 130.041 169.977 1.00 30.00 497 THR A O 1
ATOM 2727 N N . SER A 1 498 ? 150.900 130.955 168.677 1.00 81.01 498 SER A N 1
ATOM 2728 C CA . SER A 1 498 ? 150.127 130.834 167.450 1.00 81.01 498 SER A CA 1
ATOM 2729 C C . SER A 1 498 ? 150.838 130.043 166.361 1.00 81.01 498 SER A C 1
ATOM 2730 O O . SER A 1 498 ? 150.247 129.821 165.299 1.00 81.01 498 SER A O 1
ATOM 2733 N N . GLN A 1 499 ? 152.078 129.604 166.590 1.00 85.08 499 GLN A N 1
ATOM 2734 C CA . GLN A 1 499 ? 152.781 128.822 165.578 1.00 85.08 499 GLN A CA 1
ATOM 2735 C C . GLN A 1 499 ? 152.105 127.480 165.331 1.00 85.08 499 GLN A C 1
ATOM 2736 O O . GLN A 1 499 ? 152.353 126.841 164.302 1.00 85.08 499 GLN A O 1
ATOM 2742 N N . GLU A 1 500 ? 151.255 127.034 166.257 1.00 84.83 500 GLU A N 1
ATOM 2743 C CA . GLU A 1 500 ? 150.580 125.752 166.095 1.00 84.83 500 GLU A CA 1
ATOM 2744 C C . GLU A 1 500 ? 149.580 125.799 164.945 1.00 84.83 500 GLU A C 1
ATOM 2745 O O . GLU A 1 500 ? 149.643 124.989 164.014 1.00 84.83 500 GLU A O 1
ATOM 2751 N N . TRP A 1 501 ? 148.644 126.749 164.993 1.00 79.79 501 TRP A N 1
ATOM 2752 C CA . TRP A 1 501 ? 147.584 126.802 163.993 1.00 79.79 501 TRP A CA 1
ATOM 2753 C C . TRP A 1 501 ? 147.961 127.619 162.763 1.00 79.79 501 TRP A C 1
ATOM 2754 O O . TRP A 1 501 ? 147.392 127.389 161.691 1.00 79.79 501 TRP A O 1
ATOM 2765 N N . VAL A 1 502 ? 148.896 128.562 162.886 1.00 79.82 502 VAL A N 1
ATOM 2766 C CA . VAL A 1 502 ? 149.285 129.374 161.734 1.00 79.82 502 VAL A CA 1
ATOM 2767 C C . VAL A 1 502 ? 150.118 128.550 160.759 1.00 79.82 502 VAL A C 1
ATOM 2768 O O . VAL A 1 502 ? 149.824 128.492 159.560 1.00 79.82 502 VAL A O 1
ATOM 2772 N N . PHE A 1 503 ? 151.173 127.904 161.261 1.00 81.98 503 PHE A N 1
ATOM 2773 C CA . PHE A 1 503 ? 152.014 127.084 160.395 1.00 81.98 503 PHE A CA 1
ATOM 2774 C C . PHE A 1 503 ? 151.255 125.885 159.845 1.00 81.98 503 PHE A C 1
ATOM 2775 O O . PHE A 1 503 ? 151.543 125.424 158.735 1.00 81.98 503 PHE A O 1
ATOM 2783 N N . GLN A 1 504 ? 150.286 125.364 160.602 1.00 83.70 504 GLN A N 1
ATOM 2784 C CA . GLN A 1 504 ? 149.483 124.255 160.099 1.00 83.70 504 GLN A CA 1
ATOM 2785 C C . GLN A 1 504 ? 148.489 124.721 159.044 1.00 83.70 504 GLN A C 1
ATOM 2786 O O . GLN A 1 504 ? 148.143 123.952 158.140 1.00 83.70 504 GLN A O 1
ATOM 2792 N N . MET A 1 505 ? 148.023 125.968 159.139 1.00 81.60 505 MET A N 1
ATOM 2793 C CA . MET A 1 505 ? 147.115 126.497 158.126 1.00 81.60 505 MET A CA 1
ATOM 2794 C C . MET A 1 505 ? 147.818 126.654 156.784 1.00 81.60 505 MET A C 1
ATOM 2795 O O . MET A 1 505 ? 147.239 126.353 155.734 1.00 81.60 505 MET A O 1
ATOM 2800 N N . LEU A 1 506 ? 149.067 127.127 156.798 1.00 79.52 506 LEU A N 1
ATOM 2801 C CA . LEU A 1 506 ? 149.818 127.265 155.555 1.00 79.52 506 LEU A CA 1
ATOM 2802 C C . LEU A 1 506 ? 150.142 125.909 154.944 1.00 79.52 506 LEU A C 1
ATOM 2803 O O . LEU A 1 506 ? 150.270 125.795 153.720 1.00 79.52 506 LEU A O 1
ATOM 2808 N N . SER A 1 507 ? 150.276 124.873 155.775 1.00 82.61 507 SER A N 1
ATOM 2809 C CA . SER A 1 507 ? 150.562 123.541 155.253 1.00 82.61 507 SER A CA 1
ATOM 2810 C C . SER A 1 507 ? 149.339 122.922 154.590 1.00 82.61 507 SER A C 1
ATOM 2811 O O . SER A 1 507 ? 149.481 122.073 153.702 1.00 82.61 507 SER A O 1
ATOM 2814 N N . ARG A 1 508 ? 148.138 123.326 155.002 1.00 86.81 508 ARG A N 1
ATOM 2815 C CA . ARG A 1 508 ? 146.912 122.786 154.428 1.00 86.81 508 ARG A CA 1
ATOM 2816 C C . ARG A 1 508 ? 146.496 123.515 153.156 1.00 86.81 508 ARG A C 1
ATOM 2817 O O . ARG A 1 508 ? 146.030 122.880 152.204 1.00 86.81 508 ARG A O 1
ATOM 2825 N N . GLN A 1 509 ? 146.655 124.837 153.119 1.00 83.67 509 GLN A N 1
ATOM 2826 C CA . GLN A 1 509 ? 146.234 125.628 151.969 1.00 83.67 509 GLN A CA 1
ATOM 2827 C C . GLN A 1 509 ? 147.353 125.807 150.948 1.00 83.67 509 GLN A C 1
ATOM 2828 O O . GLN A 1 509 ? 147.156 125.552 149.757 1.00 83.67 509 GLN A O 1
ATOM 2834 N N . ASN A 1 510 ? 148.527 126.244 151.397 1.00 82.55 510 ASN A N 1
ATOM 2835 C CA . ASN A 1 510 ? 149.632 126.568 150.506 1.00 82.55 510 ASN A CA 1
ATOM 2836 C C . ASN A 1 510 ? 150.679 125.467 150.425 1.00 82.55 510 ASN A C 1
ATOM 2837 O O . ASN A 1 510 ? 151.648 125.612 149.672 1.00 82.55 510 ASN A O 1
ATOM 2842 N N . ASN A 1 511 ? 150.507 124.375 151.173 1.00 30.00 511 ASN A N 1
ATOM 2843 C CA . ASN A 1 511 ? 151.452 123.256 151.181 1.00 30.00 511 ASN A CA 1
ATOM 2844 C C . ASN A 1 511 ? 152.866 123.731 151.511 1.00 30.00 511 ASN A C 1
ATOM 2845 O O . ASN A 1 511 ? 153.843 123.361 150.856 1.00 30.00 511 ASN A O 1
ATOM 2850 N N . TYR A 1 512 ? 152.969 124.565 152.542 1.00 30.00 512 TYR A N 1
ATOM 2851 C CA . TYR A 1 512 ? 154.247 125.118 152.978 1.00 30.00 512 TYR A CA 1
ATOM 2852 C C . TYR A 1 512 ? 154.875 124.165 153.988 1.00 30.00 512 TYR A C 1
ATOM 2853 O O . TYR A 1 512 ? 154.342 123.971 155.085 1.00 30.00 512 TYR A O 1
ATOM 2862 N N . THR A 1 513 ? 156.008 123.572 153.618 1.00 30.00 513 THR A N 1
ATOM 2863 C CA . THR A 1 513 ? 156.730 122.675 154.513 1.00 30.00 513 THR A CA 1
ATOM 2864 C C . THR A 1 513 ? 157.373 123.490 155.628 1.00 30.00 513 THR A C 1
ATOM 2865 O O . THR A 1 513 ? 158.294 124.276 155.381 1.00 30.00 513 THR A O 1
ATOM 2869 N N . VAL A 1 514 ? 156.891 123.306 156.857 1.00 30.00 514 VAL A N 1
ATOM 2870 C CA . VAL A 1 514 ? 157.398 124.075 157.984 1.00 30.00 514 VAL A CA 1
ATOM 2871 C C . VAL A 1 514 ? 158.796 123.595 158.347 1.00 30.00 514 VAL A C 1
ATOM 2872 O O . VAL A 1 514 ? 159.066 122.388 158.410 1.00 30.00 514 VAL A O 1
ATOM 2876 N N . ASN A 1 515 ? 159.697 124.545 158.588 1.00 30.00 515 ASN A N 1
ATOM 2877 C CA . ASN A 1 515 ? 161.074 124.258 158.970 1.00 30.00 515 ASN A CA 1
ATOM 2878 C C . ASN A 1 515 ? 161.310 124.804 160.370 1.00 30.00 515 ASN A C 1
ATOM 2879 O O . ASN A 1 515 ? 161.116 125.999 160.615 1.00 30.00 515 ASN A O 1
ATOM 2884 N N . ASN A 1 516 ? 161.723 123.927 161.287 1.00 30.00 516 ASN A N 1
ATOM 2885 C CA . ASN A 1 516 ? 161.965 124.346 162.662 1.00 30.00 516 ASN A CA 1
ATOM 2886 C C . ASN A 1 516 ? 163.223 125.192 162.801 1.00 30.00 516 ASN A C 1
ATOM 2887 O O . ASN A 1 516 ? 163.371 125.900 163.802 1.00 30.00 516 ASN A O 1
ATOM 2892 N N . LYS A 1 517 ? 164.129 125.138 161.823 1.00 30.00 517 LYS A N 1
ATOM 2893 C CA . LYS A 1 517 ? 165.370 125.900 161.922 1.00 30.00 517 LYS A CA 1
ATOM 2894 C C . LYS A 1 517 ? 165.140 127.372 161.601 1.00 30.00 517 LYS A C 1
ATOM 2895 O O . LYS A 1 517 ? 165.459 128.251 162.410 1.00 30.00 517 LYS A O 1
ATOM 2901 N N . ARG A 1 518 ? 164.589 127.661 160.425 1.00 30.00 518 ARG A N 1
ATOM 2902 C CA . ARG A 1 518 ? 164.355 129.026 159.983 1.00 30.00 518 ARG A CA 1
ATOM 2903 C C . ARG A 1 518 ? 162.872 129.238 159.708 1.00 30.00 518 ARG A C 1
ATOM 2904 O O . ARG A 1 518 ? 162.146 128.301 159.364 1.00 30.00 518 ARG A O 1
ATOM 2912 N N . ASN A 1 519 ? 162.431 130.488 159.861 1.00 30.00 519 ASN A N 1
ATOM 2913 C CA . ASN A 1 519 ? 161.005 130.793 159.793 1.00 30.00 519 ASN A CA 1
ATOM 2914 C C . ASN A 1 519 ? 160.472 130.656 158.372 1.00 30.00 519 ASN A C 1
ATOM 2915 O O . ASN A 1 519 ? 159.554 129.869 158.113 1.00 30.00 519 ASN A O 1
ATOM 2920 N N . GLY A 1 520 ? 161.033 131.415 157.433 1.00 30.00 520 GLY A N 1
ATOM 2921 C CA . GLY A 1 520 ? 160.537 131.389 156.071 1.00 30.00 520 GLY A CA 1
ATOM 2922 C C . GLY A 1 520 ? 159.540 132.488 155.765 1.00 30.00 520 GLY A C 1
ATOM 2923 O O . GLY A 1 520 ? 159.930 133.610 155.429 1.00 30.00 520 GLY A O 1
ATOM 2924 N N . VAL A 1 521 ? 158.249 132.165 155.854 1.00 30.00 521 VAL A N 1
ATOM 2925 C CA . VAL A 1 521 ? 157.160 133.088 155.544 1.00 30.00 521 VAL A CA 1
ATOM 2926 C C . VAL A 1 521 ? 157.334 134.401 156.298 1.00 30.00 521 VAL A C 1
ATOM 2927 O O . VAL A 1 521 ? 157.736 134.411 157.466 1.00 30.00 521 VAL A O 1
ATOM 2931 N N . ALA A 1 522 ? 157.030 135.516 155.633 1.00 30.00 522 ALA A N 1
ATOM 2932 C CA . ALA A 1 522 ? 157.157 136.840 156.223 1.00 30.00 522 ALA A CA 1
ATOM 2933 C C . ALA A 1 522 ? 155.933 137.672 155.873 1.00 30.00 522 ALA A C 1
ATOM 2934 O O . ALA A 1 522 ? 155.440 137.620 154.743 1.00 30.00 522 ALA A O 1
ATOM 2936 N N . LYS A 1 523 ? 155.449 138.437 156.846 1.00 30.00 523 LYS A N 1
ATOM 2937 C CA . LYS A 1 523 ? 154.283 139.290 156.675 1.00 30.00 523 LYS A CA 1
ATOM 2938 C C . LYS A 1 523 ? 154.711 140.745 156.519 1.00 30.00 523 LYS A C 1
ATOM 2939 O O . LYS A 1 523 ? 155.661 141.203 157.158 1.00 30.00 523 LYS A O 1
ATOM 2945 N N . VAL A 1 524 ? 154.002 141.469 155.653 1.00 30.00 524 VAL A N 1
ATOM 2946 C CA . VAL A 1 524 ? 154.317 142.859 155.349 1.00 30.00 524 VAL A CA 1
ATOM 2947 C C . VAL A 1 524 ? 153.039 143.685 155.407 1.00 30.00 524 VAL A C 1
ATOM 2948 O O . VAL A 1 524 ? 151.981 143.265 154.931 1.00 30.00 524 VAL A O 1
ATOM 2952 N N . ASN A 1 525 ? 153.147 144.874 155.999 1.00 30.00 525 ASN A N 1
ATOM 2953 C CA . ASN A 1 525 ? 152.035 145.814 156.082 1.00 30.00 525 ASN A CA 1
ATOM 2954 C C . ASN A 1 525 ? 152.493 147.154 155.531 1.00 30.00 525 ASN A C 1
ATOM 2955 O O . ASN A 1 525 ? 153.483 147.716 156.009 1.00 30.00 525 ASN A O 1
ATOM 2960 N N . ILE A 1 526 ? 151.780 147.663 154.530 1.00 30.00 526 ILE A N 1
ATOM 2961 C CA . ILE A 1 526 ? 152.093 148.938 153.899 1.00 30.00 526 ILE A CA 1
ATOM 2962 C C . ILE A 1 526 ? 150.909 149.874 154.090 1.00 30.00 526 ILE A C 1
ATOM 2963 O O . ILE A 1 526 ? 149.755 149.472 153.911 1.00 30.00 526 ILE A O 1
ATOM 2968 N N . PHE A 1 527 ? 151.198 151.123 154.447 1.00 30.00 527 PHE A N 1
ATOM 2969 C CA . PHE A 1 527 ? 150.155 152.105 154.715 1.00 30.00 527 PHE A CA 1
ATOM 2970 C C . PHE A 1 527 ? 150.781 153.492 154.710 1.00 30.00 527 PHE A C 1
ATOM 2971 O O . PHE A 1 527 ? 152.003 153.644 154.628 1.00 30.00 527 PHE A O 1
ATOM 2979 N N . PHE A 1 528 ? 149.923 154.503 154.799 1.00 30.00 528 PHE A N 1
ATOM 2980 C CA . PHE A 1 528 ? 150.346 155.895 154.868 1.00 30.00 528 PHE A CA 1
ATOM 2981 C C . PHE A 1 528 ? 150.416 156.334 156.324 1.00 30.00 528 PHE A C 1
ATOM 2982 O O . PHE A 1 528 ? 149.510 156.040 157.111 1.00 30.00 528 PHE A O 1
ATOM 2990 N N . LYS A 1 529 ? 151.492 157.038 156.677 1.00 92.39 529 LYS A N 1
ATOM 2991 C CA . LYS A 1 529 ? 151.634 157.533 158.042 1.00 92.39 529 LYS A CA 1
ATOM 2992 C C . LYS A 1 529 ? 150.690 158.700 158.303 1.00 92.39 529 LYS A C 1
ATOM 2993 O O . LYS A 1 529 ? 149.993 158.733 159.324 1.00 92.39 529 LYS A O 1
ATOM 2999 N N . GLU A 1 530 ? 150.651 159.666 157.389 1.00 102.58 530 GLU A N 1
ATOM 3000 C CA . GLU A 1 530 ? 149.811 160.846 157.521 1.00 102.58 530 GLU A CA 1
ATOM 3001 C C . GLU A 1 530 ? 148.926 160.990 156.292 1.00 102.58 530 GLU A C 1
ATOM 3002 O O . GLU A 1 530 ? 149.342 160.669 155.174 1.00 102.58 530 GLU A O 1
ATOM 3008 N N . LEU A 1 531 ? 147.702 161.475 156.506 1.00 106.05 531 LEU A N 1
ATOM 3009 C CA . LEU A 1 531 ? 146.776 161.701 155.405 1.00 106.05 531 LEU A CA 1
ATOM 3010 C C . LEU A 1 531 ? 147.093 162.969 154.623 1.00 106.05 531 LEU A C 1
ATOM 3011 O O . LEU A 1 531 ? 146.791 163.036 153.427 1.00 106.05 531 LEU A O 1
ATOM 3016 N N . ASN A 1 532 ? 147.700 163.965 155.265 1.00 109.82 532 ASN A N 1
ATOM 3017 C CA . ASN A 1 532 ? 148.033 165.235 154.621 1.00 109.82 532 ASN A CA 1
ATOM 3018 C C . ASN A 1 532 ? 149.501 165.185 154.215 1.00 109.82 532 ASN A C 1
ATOM 3019 O O . ASN A 1 532 ? 150.393 165.539 154.987 1.00 109.82 532 ASN A O 1
ATOM 3024 N N . TYR A 1 533 ? 149.752 164.738 152.988 1.00 108.53 533 TYR A N 1
ATOM 3025 C CA . TYR A 1 533 ? 151.114 164.691 152.481 1.00 108.53 533 TYR A CA 1
ATOM 3026 C C . TYR A 1 533 ? 151.594 166.093 152.120 1.00 108.53 533 TYR A C 1
ATOM 3027 O O . TYR A 1 533 ? 150.835 166.926 151.617 1.00 108.53 533 TYR A O 1
ATOM 3036 N N . LYS A 1 534 ? 152.871 166.348 152.388 1.00 105.70 534 LYS A N 1
ATOM 3037 C CA . LYS A 1 534 ? 153.444 167.665 152.153 1.00 105.70 534 LYS A CA 1
ATOM 3038 C C . LYS A 1 534 ? 153.603 167.923 150.661 1.00 105.70 534 LYS A C 1
ATOM 3039 O O . LYS A 1 534 ? 154.115 167.079 149.920 1.00 105.70 534 LYS A O 1
ATOM 3045 N N . THR A 1 535 ? 153.157 169.099 150.224 1.00 110.76 535 THR A N 1
ATOM 3046 C CA . THR A 1 535 ? 153.237 169.504 148.826 1.00 110.76 535 THR A CA 1
ATOM 3047 C C . THR A 1 535 ? 154.019 170.803 148.741 1.00 110.76 535 THR A C 1
ATOM 3048 O O . THR A 1 535 ? 153.579 171.830 149.268 1.00 110.76 535 THR A O 1
ATOM 3052 N N . ASN A 1 536 ? 155.172 170.759 148.079 1.00 110.99 536 ASN A N 1
ATOM 3053 C CA . ASN A 1 536 ? 156.032 171.924 147.911 1.00 110.99 536 ASN A CA 1
ATOM 3054 C C . ASN A 1 536 ? 155.851 172.453 146.493 1.00 110.99 536 ASN A C 1
ATOM 3055 O O . ASN A 1 536 ? 156.271 171.812 145.525 1.00 110.99 536 ASN A O 1
ATOM 3060 N N . SER A 1 537 ? 155.223 173.619 146.372 1.00 117.68 537 SER A N 1
ATOM 3061 C CA . SER A 1 537 ? 154.965 174.245 145.085 1.00 117.68 537 SER A CA 1
ATOM 3062 C C . SER A 1 537 ? 155.642 175.607 145.032 1.00 117.68 537 SER A C 1
ATOM 3063 O O . SER A 1 537 ? 155.633 176.354 146.015 1.00 117.68 537 SER A O 1
ATOM 3066 N N . GLU A 1 538 ? 156.228 175.923 143.881 1.00 122.26 538 GLU A N 1
ATOM 3067 C CA . GLU A 1 538 ? 156.885 177.202 143.663 1.00 122.26 538 GLU A CA 1
ATOM 3068 C C . GLU A 1 538 ? 155.936 178.160 142.956 1.00 122.26 538 GLU A C 1
ATOM 3069 O O . GLU A 1 538 ? 155.098 177.741 142.152 1.00 122.26 538 GLU A O 1
ATOM 3075 N N . SER A 1 539 ? 156.068 179.445 143.266 1.00 130.20 539 SER A N 1
ATOM 3076 C CA . SER A 1 539 ? 155.238 180.483 142.680 1.00 130.20 539 SER A CA 1
ATOM 3077 C C . SER A 1 539 ? 156.098 181.672 142.283 1.00 130.20 539 SER A C 1
ATOM 3078 O O . SER A 1 539 ? 157.093 181.975 142.949 1.00 130.20 539 SER A O 1
ATOM 3081 N N . PRO A 1 540 ? 155.740 182.362 141.203 1.00 136.32 540 PRO A N 1
ATOM 3082 C CA . PRO A 1 540 ? 156.517 183.533 140.787 1.00 136.32 540 PRO A CA 1
ATOM 3083 C C . PRO A 1 540 ? 156.324 184.699 141.744 1.00 136.32 540 PRO A C 1
ATOM 3084 O O . PRO A 1 540 ? 155.383 184.746 142.538 1.00 136.32 540 PRO A O 1
ATOM 3088 N N . SER A 1 541 ? 157.244 185.653 141.655 1.00 137.22 541 SER A N 1
ATOM 3089 C CA . SER A 1 541 ? 157.204 186.836 142.506 1.00 137.22 541 SER A CA 1
ATOM 3090 C C . SER A 1 541 ? 157.490 188.100 141.701 1.00 137.22 541 SER A C 1
ATOM 3091 O O . SER A 1 541 ? 156.584 188.690 141.113 1.00 137.22 541 SER A O 1
ATOM 3094 N N . GLU B 2 78 ? 165.382 189.658 155.263 1.00 132.04 78 GLU B N 1
ATOM 3095 C CA . GLU B 2 78 ? 164.529 188.877 154.375 1.00 132.04 78 GLU B CA 1
ATOM 3096 C C . GLU B 2 78 ? 165.361 187.996 153.450 1.00 132.04 78 GLU B C 1
ATOM 3097 O O . GLU B 2 78 ? 166.040 188.492 152.551 1.00 132.04 78 GLU B O 1
ATOM 3103 N N . VAL B 2 79 ? 165.303 186.687 153.677 1.00 123.71 79 VAL B N 1
ATOM 3104 C CA . VAL B 2 79 ? 166.036 185.718 152.874 1.00 123.71 79 VAL B CA 1
ATOM 3105 C C . VAL B 2 79 ? 165.040 184.843 152.127 1.00 123.71 79 VAL B C 1
ATOM 3106 O O . VAL B 2 79 ? 163.927 184.590 152.598 1.00 123.71 79 VAL B O 1
ATOM 3110 N N . SER B 2 80 ? 165.449 184.386 150.948 1.00 118.76 80 SER B N 1
ATOM 3111 C CA . SER B 2 80 ? 164.622 183.532 150.109 1.00 118.76 80 SER B CA 1
ATOM 3112 C C . SER B 2 80 ? 165.071 182.083 150.240 1.00 118.76 80 SER B C 1
ATOM 3113 O O . SER B 2 80 ? 166.270 181.790 150.235 1.00 118.76 80 SER B O 1
ATOM 3116 N N . VAL B 2 81 ? 164.101 181.180 150.355 1.00 110.13 81 VAL B N 1
ATOM 3117 C CA . VAL B 2 81 ? 164.360 179.754 150.513 1.00 110.13 81 VAL B CA 1
ATOM 3118 C C . VAL B 2 81 ? 164.076 179.060 149.189 1.00 110.13 81 VAL B C 1
ATOM 3119 O O . VAL B 2 81 ? 162.998 179.233 148.606 1.00 110.13 81 VAL B O 1
ATOM 3123 N N . SER B 2 82 ? 165.040 178.275 148.714 1.00 102.71 82 SER B N 1
ATOM 3124 C CA . SER B 2 82 ? 164.923 177.547 147.459 1.00 102.71 82 SER B CA 1
ATOM 3125 C C . SER B 2 82 ? 165.188 176.070 147.708 1.00 102.71 82 SER B C 1
ATOM 3126 O O . SER B 2 82 ? 166.233 175.707 148.258 1.00 102.71 82 SER B O 1
ATOM 3129 N N . LEU B 2 83 ? 164.244 175.225 147.304 1.00 97.87 83 LEU B N 1
ATOM 3130 C CA . LEU B 2 83 ? 164.345 173.782 147.469 1.00 97.87 83 LEU B CA 1
ATOM 3131 C C . LEU B 2 83 ? 164.564 173.131 146.111 1.00 97.87 83 LEU B C 1
ATOM 3132 O O . LEU B 2 83 ? 163.893 173.482 145.134 1.00 97.87 83 LEU B O 1
ATOM 3137 N N . SER B 2 84 ? 165.500 172.186 146.053 1.00 94.09 84 SER B N 1
ATOM 3138 C CA . SER B 2 84 ? 165.817 171.474 144.817 1.00 94.09 84 SER B CA 1
ATOM 3139 C C . SER B 2 84 ? 166.192 170.043 145.172 1.00 94.09 84 SER B C 1
ATOM 3140 O O . SER B 2 84 ? 167.239 169.808 145.783 1.00 94.09 84 SER B O 1
ATOM 3143 N N . VAL B 2 85 ? 165.343 169.092 144.792 1.00 91.90 85 VAL B N 1
ATOM 3144 C CA . VAL B 2 85 ? 165.588 167.677 145.036 1.00 91.90 85 VAL B CA 1
ATOM 3145 C C . VAL B 2 85 ? 165.771 166.980 143.695 1.00 91.90 85 VAL B C 1
ATOM 3146 O O . VAL B 2 85 ? 165.212 167.393 142.674 1.00 91.90 85 VAL B O 1
ATOM 3150 N N . GLY B 2 86 ? 166.580 165.925 143.700 1.00 89.15 86 GLY B N 1
ATOM 3151 C CA . GLY B 2 86 ? 166.836 165.183 142.475 1.00 89.15 86 GLY B CA 1
ATOM 3152 C C . GLY B 2 86 ? 168.035 164.273 142.625 1.00 89.15 86 GLY B C 1
ATOM 3153 O O . GLY B 2 86 ? 168.346 163.804 143.725 1.00 89.15 86 GLY B O 1
ATOM 3154 N N . PHE B 2 87 ? 168.707 164.033 141.502 1.00 85.37 87 PHE B N 1
ATOM 3155 C CA . PHE B 2 87 ? 169.895 163.193 141.464 1.00 85.37 87 PHE B CA 1
ATOM 3156 C C . PHE B 2 87 ? 171.018 163.935 140.756 1.00 85.37 87 PHE B C 1
ATOM 3157 O O . PHE B 2 87 ? 170.795 164.584 139.730 1.00 85.37 87 PHE B O 1
ATOM 3165 N N . LYS B 2 88 ? 172.225 163.835 141.309 1.00 85.06 88 LYS B N 1
ATOM 3166 C CA . LYS B 2 88 ? 173.393 164.459 140.707 1.00 85.06 88 LYS B CA 1
ATOM 3167 C C . LYS B 2 88 ? 174.639 163.699 141.134 1.00 85.06 88 LYS B C 1
ATOM 3168 O O . LYS B 2 88 ? 174.633 162.959 142.122 1.00 85.06 88 LYS B O 1
ATOM 3174 N N . THR B 2 89 ? 175.712 163.892 140.373 1.00 85.65 89 THR B N 1
ATOM 3175 C CA . THR B 2 89 ? 176.984 163.250 140.681 1.00 85.65 89 THR B CA 1
ATOM 3176 C C . THR B 2 89 ? 177.644 163.954 141.860 1.00 85.65 89 THR B C 1
ATOM 3177 O O . THR B 2 89 ? 177.873 165.167 141.818 1.00 85.65 89 THR B O 1
ATOM 3181 N N . MET B 2 90 ? 177.950 163.196 142.910 1.00 84.42 90 MET B N 1
ATOM 3182 C CA . MET B 2 90 ? 178.582 163.757 144.095 1.00 84.42 90 MET B CA 1
ATOM 3183 C C . MET B 2 90 ? 179.444 162.687 144.749 1.00 84.42 90 MET B C 1
ATOM 3184 O O . MET B 2 90 ? 179.402 161.511 144.380 1.00 84.42 90 MET B O 1
ATOM 3189 N N . ASP B 2 91 ? 180.231 163.114 145.733 1.00 85.42 91 ASP B N 1
ATOM 3190 C CA . ASP B 2 91 ? 181.132 162.203 146.422 1.00 85.42 91 ASP B CA 1
ATOM 3191 C C . ASP B 2 91 ? 180.358 161.270 147.345 1.00 85.42 91 ASP B C 1
ATOM 3192 O O . ASP B 2 91 ? 179.326 161.634 147.915 1.00 85.42 91 ASP B O 1
ATOM 3197 N N . PHE B 2 92 ? 180.870 160.052 147.488 1.00 76.22 92 PHE B N 1
ATOM 3198 C CA . PHE B 2 92 ? 180.230 159.063 148.342 1.00 76.22 92 PHE B CA 1
ATOM 3199 C C . PHE B 2 92 ? 180.488 159.396 149.812 1.00 76.22 92 PHE B C 1
ATOM 3200 O O . PHE B 2 92 ? 181.598 159.796 150.172 1.00 76.22 92 PHE B O 1
ATOM 3208 N N . PRO B 2 93 ? 179.481 159.251 150.674 1.00 76.58 93 PRO B N 1
ATOM 3209 C CA . PRO B 2 93 ? 179.666 159.596 152.088 1.00 76.58 93 PRO B CA 1
ATOM 3210 C C . PRO B 2 93 ? 180.706 158.709 152.754 1.00 76.58 93 PRO B C 1
ATOM 3211 O O . PRO B 2 93 ? 180.917 157.558 152.367 1.00 76.58 93 PRO B O 1
ATOM 3215 N N . ALA B 2 94 ? 181.360 159.263 153.771 1.00 75.06 94 ALA B N 1
ATOM 3216 C CA . ALA B 2 94 ? 182.365 158.528 154.527 1.00 75.06 94 ALA B CA 1
ATOM 3217 C C . ALA B 2 94 ? 181.678 157.514 155.432 1.00 75.06 94 ALA B C 1
ATOM 3218 O O . ALA B 2 94 ? 180.829 157.880 156.252 1.00 75.06 94 ALA B O 1
ATOM 3220 N N . VAL B 2 95 ? 182.043 156.246 155.286 1.00 70.81 95 VAL B N 1
ATOM 3221 C CA . VAL B 2 95 ? 181.445 155.157 156.049 1.00 70.81 95 VAL B CA 1
ATOM 3222 C C . VAL B 2 95 ? 182.402 154.795 157.176 1.00 70.81 95 VAL B C 1
ATOM 3223 O O . VAL B 2 95 ? 183.487 154.257 156.934 1.00 70.81 95 VAL B O 1
ATOM 3227 N N . THR B 2 96 ? 182.002 155.084 158.411 1.00 70.29 96 THR B N 1
ATOM 3228 C CA . THR B 2 96 ? 182.786 154.744 159.590 1.00 70.29 96 THR B CA 1
ATOM 3229 C C . THR B 2 96 ? 182.280 153.430 160.167 1.00 70.29 96 THR B C 1
ATOM 3230 O O . THR B 2 96 ? 181.072 153.256 160.360 1.00 70.29 96 THR B O 1
ATOM 3234 N N . ILE B 2 97 ? 183.202 152.510 160.439 1.00 72.17 97 ILE B N 1
ATOM 3235 C CA . ILE B 2 97 ? 182.869 151.178 160.930 1.00 72.17 97 ILE B CA 1
ATOM 3236 C C . ILE B 2 97 ? 183.528 150.988 162.287 1.00 72.17 97 ILE B C 1
ATOM 3237 O O . ILE B 2 97 ? 184.760 150.959 162.383 1.00 72.17 97 ILE B O 1
ATOM 3242 N N . CYS B 2 98 ? 182.712 150.855 163.328 1.00 74.56 98 CYS B N 1
ATOM 3243 C CA . CYS B 2 98 ? 183.193 150.576 164.671 1.00 74.56 98 CYS B CA 1
ATOM 3244 C C . CYS B 2 98 ? 182.505 149.326 165.197 1.00 74.56 98 CYS B C 1
ATOM 3245 O O . CYS B 2 98 ? 181.319 149.098 164.942 1.00 74.56 98 CYS B O 1
ATOM 3248 N N . ASN B 2 99 ? 183.257 148.517 165.934 1.00 74.81 99 ASN B N 1
ATOM 3249 C CA . ASN B 2 99 ? 182.685 147.330 166.544 1.00 74.81 99 ASN B CA 1
ATOM 3250 C C . ASN B 2 99 ? 181.952 147.702 167.831 1.00 74.81 99 ASN B C 1
ATOM 3251 O O . ASN B 2 99 ? 182.189 148.754 168.430 1.00 74.81 99 ASN B O 1
ATOM 3256 N N . ALA B 2 100 ? 181.042 146.819 168.249 1.00 72.29 100 ALA B N 1
ATOM 3257 C CA . ALA B 2 100 ? 180.274 147.072 169.464 1.00 72.29 100 ALA B CA 1
ATOM 3258 C C . ALA B 2 100 ? 181.174 147.066 170.693 1.00 72.29 100 ALA B C 1
ATOM 3259 O O . ALA B 2 100 ? 181.095 147.963 171.540 1.00 72.29 100 ALA B O 1
ATOM 3261 N N . SER B 2 101 ? 182.038 146.061 170.808 1.00 72.47 101 SER B N 1
ATOM 3262 C CA . SER B 2 101 ? 182.937 146.076 171.955 1.00 72.47 101 SER B CA 1
ATOM 3263 C C . SER B 2 101 ? 184.181 146.901 171.639 1.00 72.47 101 SER B C 1
ATOM 3264 O O . SER B 2 101 ? 184.670 146.878 170.506 1.00 72.47 101 SER B O 1
ATOM 3267 N N . PRO B 2 102 ? 184.709 147.635 172.621 1.00 71.73 102 PRO B N 1
ATOM 3268 C CA . PRO B 2 102 ? 185.909 148.439 172.354 1.00 71.73 102 PRO B CA 1
ATOM 3269 C C . PRO B 2 102 ? 187.165 147.607 172.173 1.00 71.73 102 PRO B C 1
ATOM 3270 O O . PRO B 2 102 ? 188.041 147.996 171.391 1.00 71.73 102 PRO B O 1
ATOM 3274 N N . PHE B 2 103 ? 187.284 146.474 172.863 1.00 73.72 103 PHE B N 1
ATOM 3275 C CA . PHE B 2 103 ? 188.494 145.668 172.811 1.00 73.72 103 PHE B CA 1
ATOM 3276 C C . PHE B 2 103 ? 188.129 144.193 172.745 1.00 73.72 103 PHE B C 1
ATOM 3277 O O . PHE B 2 103 ? 186.989 143.799 173.002 1.00 73.72 103 PHE B O 1
ATOM 3285 N N . LYS B 2 104 ? 189.120 143.379 172.392 1.00 74.79 104 LYS B N 1
ATOM 3286 C CA . LYS B 2 104 ? 188.971 141.930 172.364 1.00 74.79 104 LYS B CA 1
ATOM 3287 C C . LYS B 2 104 ? 189.238 141.381 173.760 1.00 74.79 104 LYS B C 1
ATOM 3288 O O . LYS B 2 104 ? 190.285 141.665 174.352 1.00 74.79 104 LYS B O 1
ATOM 3294 N N . TYR B 2 105 ? 188.294 140.596 174.282 1.00 77.11 105 TYR B N 1
ATOM 3295 C CA . TYR B 2 105 ? 188.447 140.051 175.626 1.00 77.11 105 TYR B CA 1
ATOM 3296 C C . TYR B 2 105 ? 189.587 139.046 175.715 1.00 77.11 105 TYR B C 1
ATOM 3297 O O . TYR B 2 105 ? 190.149 138.859 176.799 1.00 77.11 105 TYR B O 1
ATOM 3306 N N . SER B 2 106 ? 189.944 138.399 174.604 1.00 76.92 106 SER B N 1
ATOM 3307 C CA . SER B 2 106 ? 191.030 137.427 174.627 1.00 76.92 106 SER B CA 1
ATOM 3308 C C . SER B 2 106 ? 192.394 138.084 174.789 1.00 76.92 106 SER B C 1
ATOM 3309 O O . SER B 2 106 ? 193.367 137.391 175.105 1.00 76.92 106 SER B O 1
ATOM 3312 N N . LYS B 2 107 ? 192.489 139.397 174.582 1.00 77.01 107 LYS B N 1
ATOM 3313 C CA . LYS B 2 107 ? 193.751 140.112 174.695 1.00 77.01 107 LYS B CA 1
ATOM 3314 C C . LYS B 2 107 ? 193.737 141.192 175.768 1.00 77.01 107 LYS B C 1
ATOM 3315 O O . LYS B 2 107 ? 194.721 141.931 175.890 1.00 77.01 107 LYS B O 1
ATOM 3321 N N . ILE B 2 108 ? 192.663 141.307 176.545 1.00 75.78 108 ILE B N 1
ATOM 3322 C CA . ILE B 2 108 ? 192.557 142.354 177.554 1.00 75.78 108 ILE B CA 1
ATOM 3323 C C . ILE B 2 108 ? 192.150 141.737 178.886 1.00 75.78 108 ILE B C 1
ATOM 3324 O O . ILE B 2 108 ? 192.059 142.433 179.904 1.00 75.78 108 ILE B O 1
ATOM 3329 N N . LYS B 2 109 ? 191.910 140.423 178.891 1.00 78.73 109 LYS B N 1
ATOM 3330 C CA . LYS B 2 109 ? 191.513 139.754 180.126 1.00 78.73 109 LYS B CA 1
ATOM 3331 C C . LYS B 2 109 ? 192.622 139.789 181.168 1.00 78.73 109 LYS B C 1
ATOM 3332 O O . LYS B 2 109 ? 192.345 139.727 182.371 1.00 78.73 109 LYS B O 1
ATOM 3338 N N . HIS B 2 110 ? 193.881 139.886 180.733 1.00 79.34 110 HIS B N 1
ATOM 3339 C CA . HIS B 2 110 ? 194.982 140.015 181.679 1.00 79.34 110 HIS B CA 1
ATOM 3340 C C . HIS B 2 110 ? 194.970 141.363 182.385 1.00 79.34 110 HIS B C 1
ATOM 3341 O O . HIS B 2 110 ? 195.535 141.485 183.477 1.00 79.34 110 HIS B O 1
ATOM 3348 N N . LEU B 2 111 ? 194.341 142.373 181.786 1.00 77.88 111 LEU B N 1
ATOM 3349 C CA . LEU B 2 111 ? 194.259 143.696 182.388 1.00 77.88 111 LEU B CA 1
ATOM 3350 C C . LEU B 2 111 ? 192.995 143.882 183.215 1.00 77.88 111 LEU B C 1
ATOM 3351 O O . LEU B 2 111 ? 193.008 144.639 184.193 1.00 77.88 111 LEU B O 1
ATOM 3356 N N . LEU B 2 112 ? 191.906 143.207 182.846 1.00 77.50 112 LEU B N 1
ATOM 3357 C CA . LEU B 2 112 ? 190.648 143.260 183.581 1.00 77.50 112 LEU B CA 1
ATOM 3358 C C . LEU B 2 112 ? 190.419 141.993 184.400 1.00 77.50 112 LEU B C 1
ATOM 3359 O O . LEU B 2 112 ? 189.278 141.571 184.597 1.00 77.50 112 LEU B O 1
ATOM 3364 N N . LYS B 2 113 ? 191.499 141.375 184.881 1.00 84.22 113 LYS B N 1
ATOM 3365 C CA . LYS B 2 113 ? 191.372 140.130 185.633 1.00 84.22 113 LYS B CA 1
ATOM 3366 C C . LYS B 2 113 ? 190.759 140.377 187.006 1.00 84.22 113 LYS B C 1
ATOM 3367 O O . LYS B 2 113 ? 189.777 139.731 187.387 1.00 84.22 113 LYS B O 1
ATOM 3373 N N . ASP B 2 114 ? 191.332 141.313 187.768 1.00 87.29 114 ASP B N 1
ATOM 3374 C CA . ASP B 2 114 ? 190.828 141.580 189.111 1.00 87.29 114 ASP B CA 1
ATOM 3375 C C . ASP B 2 114 ? 189.455 142.236 189.080 1.00 87.29 114 ASP B C 1
ATOM 3376 O O . ASP B 2 114 ? 188.653 142.038 190.000 1.00 87.29 114 ASP B O 1
ATOM 3381 N N . LEU B 2 115 ? 189.164 143.017 188.039 1.00 79.64 115 LEU B N 1
ATOM 3382 C CA . LEU B 2 115 ? 187.864 143.675 187.950 1.00 79.64 115 LEU B CA 1
ATOM 3383 C C . LEU B 2 115 ? 186.760 142.672 187.639 1.00 79.64 115 LEU B C 1
ATOM 3384 O O . LEU B 2 115 ? 185.699 142.684 188.275 1.00 79.64 115 LEU B O 1
ATOM 3389 N N . ASP B 2 116 ? 186.988 141.797 186.657 1.00 82.89 116 ASP B N 1
ATOM 3390 C CA . ASP B 2 116 ? 185.983 140.795 186.316 1.00 82.89 116 ASP B CA 1
ATOM 3391 C C . ASP B 2 116 ? 185.809 139.785 187.442 1.00 82.89 116 ASP B C 1
ATOM 3392 O O . ASP B 2 116 ? 184.699 139.293 187.678 1.00 82.89 116 ASP B O 1
ATOM 3397 N N . GLU B 2 117 ? 186.895 139.459 188.146 1.00 86.58 117 GLU B N 1
ATOM 3398 C CA . GLU B 2 117 ? 186.785 138.575 189.301 1.00 86.58 117 GLU B CA 1
ATOM 3399 C C . GLU B 2 117 ? 185.971 139.217 190.415 1.00 86.58 117 GLU B C 1
ATOM 3400 O O . GLU B 2 117 ? 185.265 138.519 191.152 1.00 86.58 117 GLU B O 1
ATOM 3406 N N . LEU B 2 118 ? 186.052 140.542 190.551 1.00 82.26 118 LEU B N 1
ATOM 3407 C CA . LEU B 2 118 ? 185.253 141.233 191.557 1.00 82.26 118 LEU B CA 1
ATOM 3408 C C . LEU B 2 118 ? 183.806 141.380 191.103 1.00 82.26 118 LEU B C 1
ATOM 3409 O O . LEU B 2 118 ? 182.884 141.322 191.925 1.00 82.26 118 LEU B O 1
ATOM 3414 N N . MET B 2 119 ? 183.587 141.571 189.800 1.00 81.28 119 MET B N 1
ATOM 3415 C CA . MET B 2 119 ? 182.227 141.701 189.287 1.00 81.28 119 MET B CA 1
ATOM 3416 C C . MET B 2 119 ? 181.441 140.408 189.469 1.00 81.28 119 MET B C 1
ATOM 3417 O O . MET B 2 119 ? 180.250 140.438 189.799 1.00 81.28 119 MET B O 1
ATOM 3422 N N . GLU B 2 120 ? 182.092 139.261 189.257 1.00 84.88 120 GLU B N 1
ATOM 3423 C CA . GLU B 2 120 ? 181.420 137.982 189.470 1.00 84.88 120 GLU B CA 1
ATOM 3424 C C . GLU B 2 120 ? 181.036 137.800 190.933 1.00 84.88 120 GLU B C 1
ATOM 3425 O O . GLU B 2 120 ? 180.027 137.156 191.242 1.00 84.88 120 GLU B O 1
ATOM 3431 N N . ALA B 2 121 ? 181.831 138.358 191.849 1.00 83.95 121 ALA B N 1
ATOM 3432 C CA . ALA B 2 121 ? 181.496 138.273 193.266 1.00 83.95 121 ALA B CA 1
ATOM 3433 C C . ALA B 2 121 ? 180.295 139.148 193.602 1.00 83.95 121 ALA B C 1
ATOM 3434 O O . ALA B 2 121 ? 179.491 138.799 194.475 1.00 83.95 121 ALA B O 1
ATOM 3436 N N . VAL B 2 122 ? 180.158 140.291 192.926 1.00 81.60 122 VAL B N 1
ATOM 3437 C CA . VAL B 2 122 ? 179.000 141.151 193.152 1.00 81.60 122 VAL B CA 1
ATOM 3438 C C . VAL B 2 122 ? 177.736 140.485 192.625 1.00 81.60 122 VAL B C 1
ATOM 3439 O O . VAL B 2 122 ? 176.666 140.574 193.240 1.00 81.60 122 VAL B O 1
ATOM 3443 N N . LEU B 2 123 ? 177.837 139.809 191.478 1.00 81.75 123 LEU B N 1
ATOM 3444 C CA . LEU B 2 123 ? 176.694 139.069 190.953 1.00 81.75 123 LEU B CA 1
ATOM 3445 C C . LEU B 2 123 ? 176.290 137.941 191.893 1.00 81.75 123 LEU B C 1
ATOM 3446 O O . LEU B 2 123 ? 175.100 137.746 192.163 1.00 81.75 123 LEU B O 1
ATOM 3451 N N . GLU B 2 124 ? 177.268 137.189 192.403 1.00 89.90 124 GLU B N 1
ATOM 3452 C CA . GLU B 2 124 ? 176.961 136.103 193.327 1.00 89.90 124 GLU B CA 1
ATOM 3453 C C . GLU B 2 124 ? 176.369 136.637 194.626 1.00 89.90 124 GLU B C 1
ATOM 3454 O O . GLU B 2 124 ? 175.531 135.979 195.252 1.00 89.90 124 GLU B O 1
ATOM 3460 N N . ARG B 2 125 ? 176.789 137.833 195.043 1.00 87.45 125 ARG B N 1
ATOM 3461 C CA . ARG B 2 125 ? 176.251 138.418 196.267 1.00 87.45 125 ARG B CA 1
ATOM 3462 C C . ARG B 2 125 ? 174.794 138.833 196.101 1.00 87.45 125 ARG B C 1
ATOM 3463 O O . ARG B 2 125 ? 174.031 138.814 197.073 1.00 87.45 125 ARG B O 1
ATOM 3471 N N . ILE B 2 126 ? 174.388 139.195 194.888 1.00 82.85 126 ILE B N 1
ATOM 3472 C CA . ILE B 2 126 ? 173.025 139.659 194.642 1.00 82.85 126 ILE B CA 1
ATOM 3473 C C . ILE B 2 126 ? 172.117 138.517 194.208 1.00 82.85 126 ILE B C 1
ATOM 3474 O O . ILE B 2 126 ? 171.003 138.367 194.716 1.00 82.85 126 ILE B O 1
ATOM 3479 N N . LEU B 2 127 ? 172.576 137.692 193.266 1.00 82.09 127 LEU B N 1
ATOM 3480 C CA . LEU B 2 127 ? 171.723 136.651 192.700 1.00 82.09 127 LEU B CA 1
ATOM 3481 C C . LEU B 2 127 ? 171.536 135.488 193.670 1.00 82.09 127 LEU B C 1
ATOM 3482 O O . LEU B 2 127 ? 170.412 135.187 194.084 1.00 82.09 127 LEU B O 1
ATOM 3487 N N . ALA B 2 128 ? 172.631 134.821 194.042 1.00 93.92 128 ALA B N 1
ATOM 3488 C CA . ALA B 2 128 ? 172.597 133.654 194.922 1.00 93.92 128 ALA B CA 1
ATOM 3489 C C . ALA B 2 128 ? 173.484 133.926 196.132 1.00 93.92 128 ALA B C 1
ATOM 3490 O O . ALA B 2 128 ? 174.640 133.477 196.181 1.00 93.92 128 ALA B O 1
ATOM 3492 N N . PRO B 2 129 ? 172.978 134.656 197.129 1.00 98.20 129 PRO B N 1
ATOM 3493 C CA . PRO B 2 129 ? 173.807 134.947 198.310 1.00 98.20 129 PRO B CA 1
ATOM 3494 C C . PRO B 2 129 ? 174.169 133.712 199.114 1.00 98.20 129 PRO B C 1
ATOM 3495 O O . PRO B 2 129 ? 175.200 133.712 199.800 1.00 98.20 129 PRO B O 1
ATOM 3499 N N . GLU B 2 130 ? 173.352 132.658 199.055 1.00 105.04 130 GLU B N 1
ATOM 3500 C CA . GLU B 2 130 ? 173.644 131.452 199.821 1.00 105.04 130 GLU B CA 1
ATOM 3501 C C . GLU B 2 130 ? 174.885 130.739 199.300 1.00 105.04 130 GLU B C 1
ATOM 3502 O O . GLU B 2 130 ? 175.643 130.160 200.086 1.00 105.04 130 GLU B O 1
ATOM 3508 N N . LEU B 2 131 ? 175.109 130.769 197.991 1.00 105.64 131 LEU B N 1
ATOM 3509 C CA . LEU B 2 131 ? 176.272 130.117 197.399 1.00 105.64 131 LEU B CA 1
ATOM 3510 C C . LEU B 2 131 ? 177.549 130.892 197.706 1.00 105.64 131 LEU B C 1
ATOM 3511 O O . LEU B 2 131 ? 177.521 132.111 197.877 1.00 105.64 131 LEU B O 1
ATOM 3516 N N . ASN B 2 139 ? 189.996 134.712 196.965 1.00 102.65 139 ASN B N 1
ATOM 3517 C CA . ASN B 2 139 ? 189.981 136.041 197.564 1.00 102.65 139 ASN B CA 1
ATOM 3518 C C . ASN B 2 139 ? 189.627 137.109 196.534 1.00 102.65 139 ASN B C 1
ATOM 3519 O O . ASN B 2 139 ? 189.602 136.842 195.332 1.00 102.65 139 ASN B O 1
ATOM 3524 N N . LEU B 2 140 ? 189.354 138.318 197.013 1.00 97.34 140 LEU B N 1
ATOM 3525 C CA . LEU B 2 140 ? 188.995 139.445 196.166 1.00 97.34 140 LEU B CA 1
ATOM 3526 C C . LEU B 2 140 ? 190.018 140.561 196.329 1.00 97.34 140 LEU B C 1
ATOM 3527 O O . LEU B 2 140 ? 190.939 140.482 197.146 1.00 97.34 140 LEU B O 1
ATOM 3532 N N . ASN B 2 141 ? 189.845 141.612 195.532 1.00 97.16 141 ASN B N 1
ATOM 3533 C CA . ASN B 2 141 ? 190.712 142.788 195.562 1.00 97.16 141 ASN B CA 1
ATOM 3534 C C . ASN B 2 141 ? 189.846 143.992 195.915 1.00 97.16 141 ASN B C 1
ATOM 3535 O O . ASN B 2 141 ? 189.167 144.553 195.049 1.00 97.16 141 ASN B O 1
ATOM 3540 N N . PHE B 2 142 ? 189.871 144.388 197.188 1.00 91.79 142 PHE B N 1
ATOM 3541 C CA . PHE B 2 142 ? 189.057 145.502 197.656 1.00 91.79 142 PHE B CA 1
ATOM 3542 C C . PHE B 2 142 ? 189.625 146.862 197.274 1.00 91.79 142 PHE B C 1
ATOM 3543 O O . PHE B 2 142 ? 188.945 147.874 197.480 1.00 91.79 142 PHE B O 1
ATOM 3551 N N . SER B 2 143 ? 190.844 146.917 196.732 1.00 89.60 143 SER B N 1
ATOM 3552 C CA . SER B 2 143 ? 191.384 148.192 196.272 1.00 89.60 143 SER B CA 1
ATOM 3553 C C . SER B 2 143 ? 190.577 148.749 195.108 1.00 89.60 143 SER B C 1
ATOM 3554 O O . SER B 2 143 ? 190.505 149.970 194.929 1.00 89.60 143 SER B O 1
ATOM 3557 N N . ILE B 2 144 ? 189.967 147.874 194.308 1.00 85.92 144 ILE B N 1
ATOM 3558 C CA . ILE B 2 144 ? 189.097 148.331 193.232 1.00 85.92 144 ILE B CA 1
ATOM 3559 C C . ILE B 2 144 ? 187.699 148.631 193.759 1.00 85.92 144 ILE B C 1
ATOM 3560 O O . ILE B 2 144 ? 187.015 149.524 193.247 1.00 85.92 144 ILE B O 1
ATOM 3565 N N . TRP B 2 145 ? 187.257 147.908 194.790 1.00 82.17 145 TRP B N 1
ATOM 3566 C CA . TRP B 2 145 ? 185.923 148.122 195.338 1.00 82.17 145 TRP B CA 1
ATOM 3567 C C . TRP B 2 145 ? 185.850 149.403 196.161 1.00 82.17 145 TRP B C 1
ATOM 3568 O O . TRP B 2 145 ? 184.818 150.082 196.163 1.00 82.17 145 TRP B O 1
ATOM 3579 N N . ASN B 2 146 ? 186.931 149.749 196.864 1.00 86.19 146 ASN B N 1
ATOM 3580 C CA . ASN B 2 146 ? 186.929 150.951 197.688 1.00 86.19 146 ASN B CA 1
ATOM 3581 C C . ASN B 2 146 ? 186.949 152.228 196.858 1.00 86.19 146 ASN B C 1
ATOM 3582 O O . ASN B 2 146 ? 186.669 153.304 197.398 1.00 86.19 146 ASN B O 1
ATOM 3587 N N . HIS B 2 147 ? 187.276 152.138 195.568 1.00 84.61 147 HIS B N 1
ATOM 3588 C CA . HIS B 2 147 ? 187.244 153.321 194.713 1.00 84.61 147 HIS B CA 1
ATOM 3589 C C . HIS B 2 147 ? 185.822 153.848 194.565 1.00 84.61 147 HIS B C 1
ATOM 3590 O O . HIS B 2 147 ? 185.574 155.050 194.713 1.00 84.61 147 HIS B O 1
ATOM 3597 N N . THR B 2 148 ? 184.876 152.960 194.274 1.00 82.75 148 THR B N 1
ATOM 3598 C CA . THR B 2 148 ? 183.461 153.317 194.166 1.00 82.75 148 THR B CA 1
ATOM 3599 C C . THR B 2 148 ? 182.637 152.147 194.677 1.00 82.75 148 THR B C 1
ATOM 3600 O O . THR B 2 148 ? 182.238 151.259 193.912 1.00 82.75 148 THR B O 1
ATOM 3604 N N . PRO B 2 149 ? 182.371 152.103 195.982 1.00 79.51 149 PRO B N 1
ATOM 3605 C CA . PRO B 2 149 ? 181.591 150.989 196.536 1.00 79.51 149 PRO B CA 1
ATOM 3606 C C . PRO B 2 149 ? 180.133 151.079 196.111 1.00 79.51 149 PRO B C 1
ATOM 3607 O O . PRO B 2 149 ? 179.505 152.134 196.211 1.00 79.51 149 PRO B O 1
ATOM 3611 N N . LEU B 2 150 ? 179.601 149.958 195.632 1.00 78.87 150 LEU B N 1
ATOM 3612 C CA . LEU B 2 150 ? 178.198 149.860 195.237 1.00 78.87 150 LEU B CA 1
ATOM 3613 C C . LEU B 2 150 ? 177.404 149.452 196.471 1.00 78.87 150 LEU B C 1
ATOM 3614 O O . LEU B 2 150 ? 177.431 148.291 196.886 1.00 78.87 150 LEU B O 1
ATOM 3619 N N . VAL B 2 151 ? 176.698 150.408 197.062 1.00 82.30 151 VAL B N 1
ATOM 3620 C CA . VAL B 2 151 ? 176.016 150.197 198.322 1.00 82.30 151 VAL B CA 1
ATOM 3621 C C . VAL B 2 151 ? 174.522 150.031 198.072 1.00 82.30 151 VAL B C 1
ATOM 3622 O O . VAL B 2 151 ? 174.013 150.309 196.990 1.00 82.30 151 VAL B O 1
ATOM 3626 N N . LEU B 2 152 ? 173.807 149.568 199.094 1.00 88.37 152 LEU B N 1
ATOM 3627 C CA . LEU B 2 152 ? 172.364 149.388 199.044 1.00 88.37 152 LEU B CA 1
ATOM 3628 C C . LEU B 2 152 ? 171.704 150.376 199.995 1.00 88.37 152 LEU B C 1
ATOM 3629 O O . LEU B 2 152 ? 172.078 150.456 201.169 1.00 88.37 152 LEU B O 1
ATOM 3634 N N . ILE B 2 153 ? 170.726 151.119 199.489 1.00 91.99 153 ILE B N 1
ATOM 3635 C CA . ILE B 2 153 ? 169.999 152.106 200.278 1.00 91.99 153 ILE B CA 1
ATOM 3636 C C . ILE B 2 153 ? 168.629 151.525 200.601 1.00 91.99 153 ILE B C 1
ATOM 3637 O O . ILE B 2 153 ? 167.736 151.499 199.747 1.00 91.99 153 ILE B O 1
ATOM 3642 N N . ASP B 2 154 ? 168.462 151.055 201.834 1.00 100.40 154 ASP B N 1
ATOM 3643 C CA . ASP B 2 154 ? 167.195 150.507 202.310 1.00 100.40 154 ASP B CA 1
ATOM 3644 C C . ASP B 2 154 ? 166.491 151.610 203.092 1.00 100.40 154 ASP B C 1
ATOM 3645 O O . ASP B 2 154 ? 166.789 151.841 204.267 1.00 100.40 154 ASP B O 1
ATOM 3650 N N . GLU B 2 155 ? 165.553 152.294 202.436 1.00 101.38 155 GLU B N 1
ATOM 3651 C CA . GLU B 2 155 ? 164.854 153.422 203.039 1.00 101.38 155 GLU B CA 1
ATOM 3652 C C . GLU B 2 155 ? 163.346 153.202 203.054 1.00 101.38 155 GLU B C 1
ATOM 3653 O O . GLU B 2 155 ? 162.574 154.165 203.041 1.00 101.38 155 GLU B O 1
ATOM 3659 N N . ARG B 2 156 ? 162.907 151.942 203.084 1.00 99.02 156 ARG B N 1
ATOM 3660 C CA . ARG B 2 156 ? 161.480 151.667 203.197 1.00 99.02 156 ARG B CA 1
ATOM 3661 C C . ARG B 2 156 ? 160.942 151.951 204.592 1.00 99.02 156 ARG B C 1
ATOM 3662 O O . ARG B 2 156 ? 159.722 151.922 204.785 1.00 99.02 156 ARG B O 1
ATOM 3670 N N . ASN B 2 157 ? 161.817 152.220 205.563 1.00 100.28 157 ASN B N 1
ATOM 3671 C CA . ASN B 2 157 ? 161.416 152.656 206.892 1.00 100.28 157 ASN B CA 1
ATOM 3672 C C . ASN B 2 157 ? 161.653 154.157 206.984 1.00 100.28 157 ASN B C 1
ATOM 3673 O O . ASN B 2 157 ? 162.809 154.591 207.096 1.00 100.28 157 ASN B O 1
ATOM 3678 N N . PRO B 2 158 ? 160.610 154.990 206.934 1.00 102.86 158 PRO B N 1
ATOM 3679 C CA . PRO B 2 158 ? 160.831 156.446 206.914 1.00 102.86 158 PRO B CA 1
ATOM 3680 C C . PRO B 2 158 ? 161.488 156.989 208.170 1.00 102.86 158 PRO B C 1
ATOM 3681 O O . PRO B 2 158 ? 162.019 158.106 208.136 1.00 102.86 158 PRO B O 1
ATOM 3685 N N . HIS B 2 159 ? 161.473 156.245 209.273 1.00 109.34 159 HIS B N 1
ATOM 3686 C CA . HIS B 2 159 ? 162.057 156.702 210.525 1.00 109.34 159 HIS B CA 1
ATOM 3687 C C . HIS B 2 159 ? 163.469 156.180 210.751 1.00 109.34 159 HIS B C 1
ATOM 3688 O O . HIS B 2 159 ? 164.098 156.548 211.748 1.00 109.34 159 HIS B O 1
ATOM 3695 N N . HIS B 2 160 ? 163.984 155.340 209.855 1.00 103.17 160 HIS B N 1
ATOM 3696 C CA . HIS B 2 160 ? 165.322 154.790 210.022 1.00 103.17 160 HIS B CA 1
ATOM 3697 C C . HIS B 2 160 ? 165.901 154.360 208.679 1.00 103.17 160 HIS B C 1
ATOM 3698 O O . HIS B 2 160 ? 165.954 153.159 208.382 1.00 103.17 160 HIS B O 1
ATOM 3705 N N . PRO B 2 161 ? 166.339 155.298 207.842 1.00 100.81 161 PRO B N 1
ATOM 3706 C CA . PRO B 2 161 ? 166.984 154.914 206.583 1.00 100.81 161 PRO B CA 1
ATOM 3707 C C . PRO B 2 161 ? 168.413 154.450 206.818 1.00 100.81 161 PRO B C 1
ATOM 3708 O O . PRO B 2 161 ? 169.181 155.078 207.550 1.00 100.81 161 PRO B O 1
ATOM 3712 N N . MET B 2 162 ? 168.765 153.333 206.187 1.00 98.54 162 MET B N 1
ATOM 3713 C CA . MET B 2 162 ? 170.080 152.735 206.350 1.00 98.54 162 MET B CA 1
ATOM 3714 C C . MET B 2 162 ? 170.725 152.521 204.988 1.00 98.54 162 MET B C 1
ATOM 3715 O O . MET B 2 162 ? 170.046 152.350 203.972 1.00 98.54 162 MET B O 1
ATOM 3720 N N . VAL B 2 163 ? 172.055 152.532 204.984 1.00 89.81 163 VAL B N 1
ATOM 3721 C CA . VAL B 2 163 ? 172.856 152.323 203.784 1.00 89.81 163 VAL B CA 1
ATOM 3722 C C . VAL B 2 163 ? 173.826 151.189 204.083 1.00 89.81 163 VAL B C 1
ATOM 3723 O O . VAL B 2 163 ? 174.761 151.360 204.875 1.00 89.81 163 VAL B O 1
ATOM 3727 N N . LEU B 2 164 ? 173.607 150.036 203.458 1.00 90.44 164 LEU B N 1
ATOM 3728 C CA . LEU B 2 164 ? 174.408 148.843 203.696 1.00 90.44 164 LEU B CA 1
ATOM 3729 C C . LEU B 2 164 ? 175.300 148.572 202.494 1.00 90.44 164 LEU B C 1
ATOM 3730 O O . LEU B 2 164 ? 174.847 148.655 201.347 1.00 90.44 164 LEU B O 1
ATOM 3735 N N . ASP B 2 165 ? 176.562 148.251 202.759 1.00 93.75 165 ASP B N 1
ATOM 3736 C CA . ASP B 2 165 ? 177.509 147.900 201.712 1.00 93.75 165 ASP B CA 1
ATOM 3737 C C . ASP B 2 165 ? 177.387 146.419 201.383 1.00 93.75 165 ASP B C 1
ATOM 3738 O O . ASP B 2 165 ? 177.149 145.591 202.267 1.00 93.75 165 ASP B O 1
ATOM 3743 N N . LEU B 2 166 ? 177.548 146.091 200.099 1.00 88.82 166 LEU B N 1
ATOM 3744 C CA . LEU B 2 166 ? 177.441 144.698 199.675 1.00 88.82 166 LEU B CA 1
ATOM 3745 C C . LEU B 2 166 ? 178.567 143.853 200.260 1.00 88.82 166 LEU B C 1
ATOM 3746 O O . LEU B 2 166 ? 178.355 142.692 200.628 1.00 88.82 166 LEU B O 1
ATOM 3751 N N . PHE B 2 167 ? 179.766 144.417 200.355 1.00 94.64 167 PHE B N 1
ATOM 3752 C CA . PHE B 2 167 ? 180.908 143.695 200.904 1.00 94.64 167 PHE B CA 1
ATOM 3753 C C . PHE B 2 167 ? 181.384 144.332 202.205 1.00 94.64 167 PHE B C 1
ATOM 3754 O O . PHE B 2 167 ? 182.586 144.431 202.455 1.00 94.64 167 PHE B O 1
ATOM 3762 N N . ALA B 2 179 ? 166.841 132.206 208.043 1.00 115.26 179 ALA B N 1
ATOM 3763 C CA . ALA B 2 179 ? 167.835 133.272 208.087 1.00 115.26 179 ALA B CA 1
ATOM 3764 C C . ALA B 2 179 ? 168.373 133.573 206.693 1.00 115.26 179 ALA B C 1
ATOM 3765 O O . ALA B 2 179 ? 169.531 133.286 206.389 1.00 115.26 179 ALA B O 1
ATOM 3767 N N . SER B 2 180 ? 167.525 134.153 205.848 1.00 111.91 180 SER B N 1
ATOM 3768 C CA . SER B 2 180 ? 167.918 134.489 204.487 1.00 111.91 180 SER B CA 1
ATOM 3769 C C . SER B 2 180 ? 168.772 135.750 204.485 1.00 111.91 180 SER B C 1
ATOM 3770 O O . SER B 2 180 ? 168.443 136.736 205.152 1.00 111.91 180 SER B O 1
ATOM 3773 N N . GLU B 2 181 ? 169.871 135.717 203.731 1.00 108.40 181 GLU B N 1
ATOM 3774 C CA . GLU B 2 181 ? 170.780 136.849 203.607 1.00 108.40 181 GLU B CA 1
ATOM 3775 C C . GLU B 2 181 ? 170.652 137.531 202.248 1.00 108.40 181 GLU B C 1
ATOM 3776 O O . GLU B 2 181 ? 171.626 138.077 201.724 1.00 108.40 181 GLU B O 1
ATOM 3782 N N . LYS B 2 182 ? 169.454 137.509 201.669 1.00 100.50 182 LYS B N 1
ATOM 3783 C CA . LYS B 2 182 ? 169.232 138.120 200.370 1.00 100.50 182 LYS B CA 1
ATOM 3784 C C . LYS B 2 182 ? 169.317 139.642 200.469 1.00 100.50 182 LYS B C 1
ATOM 3785 O O . LYS B 2 182 ? 169.306 140.230 201.554 1.00 100.50 182 LYS B O 1
ATOM 3791 N N . ILE B 2 183 ? 169.402 140.281 199.306 1.00 93.66 183 ILE B N 1
ATOM 3792 C CA . ILE B 2 183 ? 169.462 141.734 199.199 1.00 93.66 183 ILE B CA 1
ATOM 3793 C C . ILE B 2 183 ? 168.079 142.250 198.836 1.00 93.66 183 ILE B C 1
ATOM 3794 O O . ILE B 2 183 ? 167.397 141.680 197.975 1.00 93.66 183 ILE B O 1
ATOM 3799 N N . CYS B 2 184 ? 167.659 143.326 199.499 1.00 98.07 184 CYS B N 1
ATOM 3800 C CA . CYS B 2 184 ? 166.323 143.864 199.282 1.00 98.07 184 CYS B CA 1
ATOM 3801 C C . CYS B 2 184 ? 166.158 144.361 197.852 1.00 98.07 184 CYS B C 1
ATOM 3802 O O . CYS B 2 184 ? 167.057 144.986 197.283 1.00 98.07 184 CYS B O 1
ATOM 3805 N N . ASN B 2 185 ? 164.990 144.077 197.271 1.00 95.20 185 ASN B N 1
ATOM 3806 C CA . ASN B 2 185 ? 164.643 144.558 195.939 1.00 95.20 185 ASN B CA 1
ATOM 3807 C C . ASN B 2 185 ? 163.195 145.028 195.887 1.00 95.20 185 ASN B C 1
ATOM 3808 O O . ASN B 2 185 ? 162.546 144.939 194.839 1.00 95.20 185 ASN B O 1
ATOM 3813 N N . ALA B 2 186 ? 162.676 145.532 197.003 1.00 100.20 186 ALA B N 1
ATOM 3814 C CA . ALA B 2 186 ? 161.287 145.962 197.087 1.00 100.20 186 ALA B CA 1
ATOM 3815 C C . ALA B 2 186 ? 161.143 147.361 196.490 1.00 100.20 186 ALA B C 1
ATOM 3816 O O . ALA B 2 186 ? 162.057 147.895 195.855 1.00 100.20 186 ALA B O 1
ATOM 3818 N N . HIS B 2 187 ? 159.975 147.975 196.693 1.00 108.37 187 HIS B N 1
ATOM 3819 C CA . HIS B 2 187 ? 159.719 149.298 196.138 1.00 108.37 187 HIS B CA 1
ATOM 3820 C C . HIS B 2 187 ? 160.457 150.394 196.896 1.00 108.37 187 HIS B C 1
ATOM 3821 O O . HIS B 2 187 ? 160.841 151.404 196.295 1.00 108.37 187 HIS B O 1
ATOM 3828 N N . GLY B 2 188 ? 160.666 150.218 198.200 1.00 103.09 188 GLY B N 1
ATOM 3829 C CA . GLY B 2 188 ? 161.353 151.222 198.991 1.00 103.09 188 GLY B CA 1
ATOM 3830 C C . GLY B 2 188 ? 162.862 151.138 198.977 1.00 103.09 188 GLY B C 1
ATOM 3831 O O . GLY B 2 188 ? 163.525 152.085 199.409 1.00 103.09 188 GLY B O 1
ATOM 3832 N N . CYS B 2 189 ? 163.420 150.034 198.492 1.00 99.13 189 CYS B N 1
ATOM 3833 C CA . CYS B 2 189 ? 164.861 149.849 198.450 1.00 99.13 189 CYS B CA 1
ATOM 3834 C C . CYS B 2 189 ? 165.425 150.305 197.109 1.00 99.13 189 CYS B C 1
ATOM 3835 O O . CYS B 2 189 ? 164.719 150.380 196.100 1.00 99.13 189 CYS B O 1
ATOM 3838 N N . LYS B 2 190 ? 166.720 150.609 197.110 1.00 88.91 190 LYS B N 1
ATOM 3839 C CA . LYS B 2 190 ? 167.400 151.066 195.906 1.00 88.91 190 LYS B CA 1
ATOM 3840 C C . LYS B 2 190 ? 168.897 150.872 196.086 1.00 88.91 190 LYS B C 1
ATOM 3841 O O . LYS B 2 190 ? 169.397 150.749 197.207 1.00 88.91 190 LYS B O 1
ATOM 3847 N N . MET B 2 191 ? 169.607 150.848 194.961 1.00 84.57 191 MET B N 1
ATOM 3848 C CA . MET B 2 191 ? 171.045 150.620 194.932 1.00 84.57 191 MET B CA 1
ATOM 3849 C C . MET B 2 191 ? 171.730 151.837 194.328 1.00 84.57 191 MET B C 1
ATOM 3850 O O . MET B 2 191 ? 171.301 152.341 193.286 1.00 84.57 191 MET B O 1
ATOM 3855 N N . ALA B 2 192 ? 172.792 152.305 194.981 1.00 82.83 192 ALA B N 1
ATOM 3856 C CA . ALA B 2 192 ? 173.485 153.513 194.563 1.00 82.83 192 ALA B CA 1
ATOM 3857 C C . ALA B 2 192 ? 174.992 153.302 194.606 1.00 82.83 192 ALA B C 1
ATOM 3858 O O . ALA B 2 192 ? 175.491 152.324 195.169 1.00 82.83 192 ALA B O 1
ATOM 3860 N N . MET B 2 193 ? 175.710 154.243 194.001 1.00 84.79 193 MET B N 1
ATOM 3861 C CA . MET B 2 193 ? 177.166 154.255 193.983 1.00 84.79 193 MET B CA 1
ATOM 3862 C C . MET B 2 193 ? 177.661 155.406 194.846 1.00 84.79 193 MET B C 1
ATOM 3863 O O . MET B 2 193 ? 177.273 156.559 194.631 1.00 84.79 193 MET B O 1
ATOM 3868 N N . ARG B 2 194 ? 178.516 155.095 195.817 1.00 86.20 194 ARG B N 1
ATOM 3869 C CA . ARG B 2 194 ? 179.021 156.090 196.757 1.00 86.20 194 ARG B CA 1
ATOM 3870 C C . ARG B 2 194 ? 180.298 156.701 196.191 1.00 86.20 194 ARG B C 1
ATOM 3871 O O . ARG B 2 194 ? 181.333 156.032 196.107 1.00 86.20 194 ARG B O 1
ATOM 3879 N N . LEU B 2 195 ? 180.224 157.973 195.806 1.00 91.19 195 LEU B N 1
ATOM 3880 C CA . LEU B 2 195 ? 181.350 158.705 195.234 1.00 91.19 195 LEU B CA 1
ATOM 3881 C C . LEU B 2 195 ? 181.852 159.704 196.270 1.00 91.19 195 LEU B C 1
ATOM 3882 O O . LEU B 2 195 ? 181.207 160.729 196.514 1.00 91.19 195 LEU B O 1
ATOM 3887 N N . CYS B 2 196 ? 183.000 159.409 196.871 1.00 101.31 196 CYS B N 1
ATOM 3888 C CA . CYS B 2 196 ? 183.597 160.266 197.885 1.00 101.31 196 CYS B CA 1
ATOM 3889 C C . CYS B 2 196 ? 184.645 161.172 197.254 1.00 101.31 196 CYS B C 1
ATOM 3890 O O . CYS B 2 196 ? 185.317 160.786 196.292 1.00 101.31 196 CYS B O 1
ATOM 3893 N N . SER B 2 197 ? 184.782 162.380 197.802 1.00 30.00 197 SER B N 1
ATOM 3894 C CA . SER B 2 197 ? 185.651 163.402 197.227 1.00 30.00 197 SER B CA 1
ATOM 3895 C C . SER B 2 197 ? 186.988 163.511 197.953 1.00 30.00 197 SER B C 1
ATOM 3896 O O . SER B 2 197 ? 188.045 163.337 197.340 1.00 30.00 197 SER B O 1
ATOM 3899 N N . LEU B 2 198 ? 186.963 163.796 199.252 1.00 105.28 198 LEU B N 1
ATOM 3900 C CA . LEU B 2 198 ? 188.173 164.082 200.022 1.00 105.28 198 LEU B CA 1
ATOM 3901 C C . LEU B 2 198 ? 188.176 163.228 201.285 1.00 105.28 198 LEU B C 1
ATOM 3902 O O . LEU B 2 198 ? 187.464 163.534 202.247 1.00 105.28 198 LEU B O 1
ATOM 3907 N N . ASN B 2 199 ? 188.984 162.166 201.280 1.00 108.83 199 ASN B N 1
ATOM 3908 C CA . ASN B 2 199 ? 189.175 161.307 202.450 1.00 108.83 199 ASN B CA 1
ATOM 3909 C C . ASN B 2 199 ? 187.847 160.757 202.965 1.00 108.83 199 ASN B C 1
ATOM 3910 O O . ASN B 2 199 ? 187.614 160.666 204.173 1.00 108.83 199 ASN B O 1
ATOM 3915 N N . ARG B 2 200 ? 186.965 160.393 202.031 1.00 30.00 200 ARG B N 1
ATOM 3916 C CA . ARG B 2 200 ? 185.674 159.780 202.348 1.00 30.00 200 ARG B CA 1
ATOM 3917 C C . ARG B 2 200 ? 184.821 160.688 203.233 1.00 30.00 200 ARG B C 1
ATOM 3918 O O . ARG B 2 200 ? 184.105 160.224 204.123 1.00 30.00 200 ARG B O 1
ATOM 3926 N N . THR B 2 201 ? 184.896 161.997 202.990 1.00 30.00 201 THR B N 1
ATOM 3927 C CA . THR B 2 201 ? 184.111 162.973 203.737 1.00 30.00 201 THR B CA 1
ATOM 3928 C C . THR B 2 201 ? 182.958 163.529 202.911 1.00 30.00 201 THR B C 1
ATOM 3929 O O . THR B 2 201 ? 181.805 163.485 203.348 1.00 30.00 201 THR B O 1
ATOM 3933 N N . GLN B 2 202 ? 183.240 164.054 201.718 1.00 30.00 202 GLN B N 1
ATOM 3934 C CA . GLN B 2 202 ? 182.206 164.603 200.843 1.00 30.00 202 GLN B CA 1
ATOM 3935 C C . GLN B 2 202 ? 181.775 163.508 199.871 1.00 30.00 202 GLN B C 1
ATOM 3936 O O . GLN B 2 202 ? 182.110 163.514 198.687 1.00 30.00 202 GLN B O 1
ATOM 3942 N N . CYS B 2 203 ? 181.012 162.553 200.394 1.00 30.00 203 CYS B N 1
ATOM 3943 C CA . CYS B 2 203 ? 180.549 161.408 199.624 1.00 30.00 203 CYS B CA 1
ATOM 3944 C C . CYS B 2 203 ? 179.142 161.671 199.105 1.00 30.00 203 CYS B C 1
ATOM 3945 O O . CYS B 2 203 ? 178.250 162.041 199.875 1.00 30.00 203 CYS B O 1
ATOM 3948 N N . THR B 2 204 ? 178.950 161.481 197.804 1.00 30.00 204 THR B N 1
ATOM 3949 C CA . THR B 2 204 ? 177.647 161.601 197.172 1.00 30.00 204 THR B CA 1
ATOM 3950 C C . THR B 2 204 ? 177.188 160.237 196.674 1.00 30.00 204 THR B C 1
ATOM 3951 O O . THR B 2 204 ? 177.974 159.292 196.566 1.00 30.00 204 THR B O 1
ATOM 3955 N N . PHE B 2 205 ? 175.896 160.143 196.370 1.00 30.00 205 PHE B N 1
ATOM 3956 C CA . PHE B 2 205 ? 175.276 158.894 195.945 1.00 30.00 205 PHE B CA 1
ATOM 3957 C C . PHE B 2 205 ? 174.662 159.079 194.566 1.00 30.00 205 PHE B C 1
ATOM 3958 O O . PHE B 2 205 ? 173.862 159.997 194.358 1.00 30.00 205 PHE B O 1
ATOM 3966 N N . ARG B 2 206 ? 175.040 158.212 193.630 1.00 86.84 206 ARG B N 1
ATOM 3967 C CA . ARG B 2 206 ? 174.413 158.144 192.316 1.00 86.84 206 ARG B CA 1
ATOM 3968 C C . ARG B 2 206 ? 173.370 157.034 192.364 1.00 86.84 206 ARG B C 1
ATOM 3969 O O . ARG B 2 206 ? 173.704 155.852 192.233 1.00 86.84 206 ARG B O 1
ATOM 3977 N N . ASN B 2 207 ? 172.111 157.416 192.552 1.00 86.82 207 ASN B N 1
ATOM 3978 C CA . ASN B 2 207 ? 171.045 156.466 192.835 1.00 86.82 207 ASN B CA 1
ATOM 3979 C C . ASN B 2 207 ? 170.591 155.744 191.574 1.00 86.82 207 ASN B C 1
ATOM 3980 O O . ASN B 2 207 ? 170.522 156.333 190.492 1.00 86.82 207 ASN B O 1
ATOM 3985 N N . PHE B 2 208 ? 170.280 154.458 191.729 1.00 83.57 208 PHE B N 1
ATOM 3986 C CA . PHE B 2 208 ? 169.741 153.633 190.659 1.00 83.57 208 PHE B CA 1
ATOM 3987 C C . PHE B 2 208 ? 168.594 152.804 191.213 1.00 83.57 208 PHE B C 1
ATOM 3988 O O . PHE B 2 208 ? 168.622 152.392 192.375 1.00 83.57 208 PHE B O 1
ATOM 3996 N N . THR B 2 209 ? 167.586 152.563 190.377 1.00 85.53 209 THR B N 1
ATOM 3997 C CA . THR B 2 209 ? 166.435 151.776 190.798 1.00 85.53 209 THR B CA 1
ATOM 3998 C C . THR B 2 209 ? 166.627 150.284 190.566 1.00 85.53 209 THR B C 1
ATOM 3999 O O . THR B 2 209 ? 166.275 149.479 191.435 1.00 85.53 209 THR B O 1
ATOM 4003 N N . SER B 2 210 ? 167.185 149.899 189.423 1.00 83.08 210 SER B N 1
ATOM 4004 C CA . SER B 2 210 ? 167.410 148.502 189.087 1.00 83.08 210 SER B CA 1
ATOM 4005 C C . SER B 2 210 ? 168.890 148.166 189.206 1.00 83.08 210 SER B C 1
ATOM 4006 O O . SER B 2 210 ? 169.758 149.016 188.992 1.00 83.08 210 SER B O 1
ATOM 4009 N N . ALA B 2 211 ? 169.170 146.908 189.553 1.00 80.85 211 ALA B N 1
ATOM 4010 C CA . ALA B 2 211 ? 170.552 146.469 189.701 1.00 80.85 211 ALA B CA 1
ATOM 4011 C C . ALA B 2 211 ? 171.241 146.279 188.358 1.00 80.85 211 ALA B C 1
ATOM 4012 O O . ALA B 2 211 ? 172.468 146.403 188.275 1.00 80.85 211 ALA B O 1
ATOM 4014 N N . THR B 2 212 ? 170.481 145.983 187.301 1.00 79.94 212 THR B N 1
ATOM 4015 C CA . THR B 2 212 ? 171.090 145.775 185.992 1.00 79.94 212 THR B CA 1
ATOM 4016 C C . THR B 2 212 ? 171.684 147.061 185.435 1.00 79.94 212 THR B C 1
ATOM 4017 O O . THR B 2 212 ? 172.569 147.013 184.574 1.00 79.94 212 THR B O 1
ATOM 4021 N N . GLN B 2 213 ? 171.215 148.215 185.907 1.00 80.70 213 GLN B N 1
ATOM 4022 C CA . GLN B 2 213 ? 171.754 149.493 185.462 1.00 80.70 213 GLN B CA 1
ATOM 4023 C C . GLN B 2 213 ? 172.909 149.962 186.337 1.00 80.70 213 GLN B C 1
ATOM 4024 O O . GLN B 2 213 ? 173.872 150.547 185.830 1.00 80.70 213 GLN B O 1
ATOM 4030 N N . ALA B 2 214 ? 172.832 149.714 187.646 1.00 78.14 214 ALA B N 1
ATOM 4031 C CA . ALA B 2 214 ? 173.917 150.108 188.538 1.00 78.14 214 ALA B CA 1
ATOM 4032 C C . ALA B 2 214 ? 175.172 149.283 188.280 1.00 78.14 214 ALA B C 1
ATOM 4033 O O . ALA B 2 214 ? 176.291 149.790 188.410 1.00 78.14 214 ALA B O 1
ATOM 4035 N N . LEU B 2 215 ? 175.005 148.010 187.916 1.00 77.29 215 LEU B N 1
ATOM 4036 C CA . LEU B 2 215 ? 176.162 147.161 187.648 1.00 77.29 215 LEU B CA 1
ATOM 4037 C C . LEU B 2 215 ? 176.871 147.578 186.366 1.00 77.29 215 LEU B C 1
ATOM 4038 O O . LEU B 2 215 ? 178.103 147.514 186.280 1.00 77.29 215 LEU B O 1
ATOM 4043 N N . THR B 2 216 ? 176.111 148.003 185.354 1.00 77.53 216 THR B N 1
ATOM 4044 C CA . THR B 2 216 ? 176.727 148.464 184.115 1.00 77.53 216 THR B CA 1
ATOM 4045 C C . THR B 2 216 ? 177.460 149.783 184.328 1.00 77.53 216 THR B C 1
ATOM 4046 O O . THR B 2 216 ? 178.587 149.964 183.854 1.00 77.53 216 THR B O 1
ATOM 4050 N N . GLU B 2 217 ? 176.832 150.718 185.045 1.00 80.66 217 GLU B N 1
ATOM 4051 C CA . GLU B 2 217 ? 177.471 152.006 185.296 1.00 80.66 217 GLU B CA 1
ATOM 4052 C C . GLU B 2 217 ? 178.693 151.855 186.193 1.00 80.66 217 GLU B C 1
ATOM 4053 O O . GLU B 2 217 ? 179.677 152.588 186.038 1.00 80.66 217 GLU B O 1
ATOM 4059 N N . TRP B 2 218 ? 178.651 150.913 187.137 1.00 77.09 218 TRP B N 1
ATOM 4060 C CA . TRP B 2 218 ? 179.802 150.692 188.006 1.00 77.09 218 TRP B CA 1
ATOM 4061 C C . TRP B 2 218 ? 180.962 150.071 187.238 1.00 77.09 218 TRP B C 1
ATOM 4062 O O . TRP B 2 218 ? 182.122 150.446 187.447 1.00 77.09 218 TRP B O 1
ATOM 4073 N N . TYR B 2 219 ? 180.671 149.122 186.346 1.00 76.37 219 TYR B N 1
ATOM 4074 C CA . TYR B 2 219 ? 181.736 148.475 185.588 1.00 76.37 219 TYR B CA 1
ATOM 4075 C C . TYR B 2 219 ? 182.364 149.434 184.585 1.00 76.37 219 TYR B C 1
ATOM 4076 O O . TYR B 2 219 ? 183.584 149.418 184.384 1.00 76.37 219 TYR B O 1
ATOM 4085 N N . ILE B 2 220 ? 181.548 150.274 183.943 1.00 76.21 220 ILE B N 1
ATOM 4086 C CA . ILE B 2 220 ? 182.078 151.242 182.986 1.00 76.21 220 ILE B CA 1
ATOM 4087 C C . ILE B 2 220 ? 182.997 152.234 183.686 1.00 76.21 220 ILE B C 1
ATOM 4088 O O . ILE B 2 220 ? 184.057 152.599 183.162 1.00 76.21 220 ILE B O 1
ATOM 4093 N N . LEU B 2 221 ? 182.613 152.679 184.884 1.00 77.78 221 LEU B N 1
ATOM 4094 C CA . LEU B 2 221 ? 183.452 153.612 185.629 1.00 77.78 221 LEU B CA 1
ATOM 4095 C C . LEU B 2 221 ? 184.756 152.955 186.064 1.00 77.78 221 LEU B C 1
ATOM 4096 O O . LEU B 2 221 ? 185.809 153.604 186.080 1.00 77.78 221 LEU B O 1
ATOM 4101 N N . GLN B 2 222 ? 184.708 151.671 186.424 1.00 79.23 222 GLN B N 1
ATOM 4102 C CA . GLN B 2 222 ? 185.925 150.973 186.824 1.00 79.23 222 GLN B CA 1
ATOM 4103 C C . GLN B 2 222 ? 186.776 150.605 185.616 1.00 79.23 222 GLN B C 1
ATOM 4104 O O . GLN B 2 222 ? 188.010 150.638 185.687 1.00 79.23 222 GLN B O 1
ATOM 4110 N N . ALA B 2 223 ? 186.138 150.243 184.500 1.00 75.57 223 ALA B N 1
ATOM 4111 C CA . ALA B 2 223 ? 186.892 149.922 183.292 1.00 75.57 223 ALA B CA 1
ATOM 4112 C C . ALA B 2 223 ? 187.573 151.159 182.723 1.00 75.57 223 ALA B C 1
ATOM 4113 O O . ALA B 2 223 ? 188.719 151.091 182.265 1.00 75.57 223 ALA B O 1
ATOM 4115 N N . THR B 2 224 ? 186.881 152.301 182.741 1.00 73.88 224 THR B N 1
ATOM 4116 C CA . THR B 2 224 ? 187.489 153.544 182.278 1.00 73.88 224 THR B CA 1
ATOM 4117 C C . THR B 2 224 ? 188.680 153.926 183.148 1.00 73.88 224 THR B C 1
ATOM 4118 O O . THR B 2 224 ? 189.657 154.507 182.660 1.00 73.88 224 THR B O 1
ATOM 4122 N N . ASN B 2 225 ? 188.619 153.600 184.441 1.00 80.82 225 ASN B N 1
ATOM 4123 C CA . ASN B 2 225 ? 189.745 153.865 185.330 1.00 80.82 225 ASN B CA 1
ATOM 4124 C C . ASN B 2 225 ? 190.978 153.069 184.924 1.00 80.82 225 ASN B C 1
ATOM 4125 O O . ASN B 2 225 ? 192.108 153.524 185.133 1.00 80.82 225 ASN B O 1
ATOM 4130 N N . ILE B 2 226 ? 190.785 151.885 184.342 1.00 77.74 226 ILE B N 1
ATOM 4131 C CA . ILE B 2 226 ? 191.918 151.070 183.921 1.00 77.74 226 ILE B CA 1
ATOM 4132 C C . ILE B 2 226 ? 192.362 151.448 182.513 1.00 77.74 226 ILE B C 1
ATOM 4133 O O . ILE B 2 226 ? 193.556 151.413 182.196 1.00 77.74 226 ILE B O 1
ATOM 4138 N N . PHE B 2 227 ? 191.417 151.824 181.651 1.00 76.30 227 PHE B N 1
ATOM 4139 C CA . PHE B 2 227 ? 191.742 152.207 180.283 1.00 76.30 227 PHE B CA 1
ATOM 4140 C C . PHE B 2 227 ? 192.395 153.579 180.190 1.00 76.30 227 PHE B C 1
ATOM 4141 O O . PHE B 2 227 ? 192.918 153.925 179.125 1.00 76.30 227 PHE B O 1
ATOM 4149 N N . ALA B 2 228 ? 192.373 154.367 181.264 1.00 78.06 228 ALA B N 1
ATOM 4150 C CA . ALA B 2 228 ? 192.966 155.697 181.245 1.00 78.06 228 ALA B CA 1
ATOM 4151 C C . ALA B 2 228 ? 194.434 155.703 181.647 1.00 78.06 228 ALA B C 1
ATOM 4152 O O . ALA B 2 228 ? 195.090 156.741 181.512 1.00 78.06 228 ALA B O 1
ATOM 4154 N N . GLN B 2 229 ? 194.963 154.584 182.133 1.00 80.90 229 GLN B N 1
ATOM 4155 C CA . GLN B 2 229 ? 196.353 154.479 182.558 1.00 80.90 229 GLN B CA 1
ATOM 4156 C C . GLN B 2 229 ? 197.104 153.452 181.719 1.00 80.90 229 GLN B C 1
ATOM 4157 O O . GLN B 2 229 ? 197.910 152.671 182.228 1.00 80.90 229 GLN B O 1
ATOM 4163 N N . VAL B 2 230 ? 196.842 153.449 180.416 1.00 83.32 230 VAL B N 1
ATOM 4164 C CA . VAL B 2 230 ? 197.515 152.556 179.476 1.00 83.32 230 VAL B CA 1
ATOM 4165 C C . VAL B 2 230 ? 197.782 153.339 178.195 1.00 83.32 230 VAL B C 1
ATOM 4166 O O . VAL B 2 230 ? 196.884 154.039 177.702 1.00 83.32 230 VAL B O 1
ATOM 4170 N N . PRO B 2 231 ? 198.992 153.277 177.636 1.00 86.47 231 PRO B N 1
ATOM 4171 C CA . PRO B 2 231 ? 199.286 154.060 176.431 1.00 86.47 231 PRO B CA 1
ATOM 4172 C C . PRO B 2 231 ? 198.415 153.637 175.257 1.00 86.47 231 PRO B C 1
ATOM 4173 O O . PRO B 2 231 ? 197.991 152.485 175.150 1.00 86.47 231 PRO B O 1
ATOM 4177 N N . GLN B 2 232 ? 198.152 154.597 174.368 1.00 87.38 232 GLN B N 1
ATOM 4178 C CA . GLN B 2 232 ? 197.261 154.339 173.241 1.00 87.38 232 GLN B CA 1
ATOM 4179 C C . GLN B 2 232 ? 197.904 153.400 172.228 1.00 87.38 232 GLN B C 1
ATOM 4180 O O . GLN B 2 232 ? 197.214 152.585 171.606 1.00 87.38 232 GLN B O 1
ATOM 4186 N N . GLN B 2 233 ? 199.225 153.496 172.048 1.00 90.77 233 GLN B N 1
ATOM 4187 C CA . GLN B 2 233 ? 199.908 152.598 171.123 1.00 90.77 233 GLN B CA 1
ATOM 4188 C C . GLN B 2 233 ? 199.794 151.146 171.568 1.00 90.77 233 GLN B C 1
ATOM 4189 O O . GLN B 2 233 ? 199.849 150.234 170.735 1.00 90.77 233 GLN B O 1
ATOM 4195 N N . GLU B 2 234 ? 199.636 150.913 172.871 1.00 88.98 234 GLU B N 1
ATOM 4196 C CA . GLU B 2 234 ? 199.392 149.577 173.396 1.00 88.98 234 GLU B CA 1
ATOM 4197 C C . GLU B 2 234 ? 197.908 149.267 173.533 1.00 88.98 234 GLU B C 1
ATOM 4198 O O . GLU B 2 234 ? 197.528 148.091 173.527 1.00 88.98 234 GLU B O 1
ATOM 4204 N N . LEU B 2 235 ? 197.063 150.293 173.641 1.00 82.94 235 LEU B N 1
ATOM 4205 C CA . LEU B 2 235 ? 195.628 150.090 173.776 1.00 82.94 235 LEU B CA 1
ATOM 4206 C C . LEU B 2 235 ? 194.948 149.810 172.442 1.00 82.94 235 LEU B C 1
ATOM 4207 O O . LEU B 2 235 ? 193.830 149.283 172.429 1.00 82.94 235 LEU B O 1
ATOM 4212 N N . VAL B 2 236 ? 195.594 150.146 171.326 1.00 82.28 236 VAL B N 1
ATOM 4213 C CA . VAL B 2 236 ? 195.004 149.894 170.015 1.00 82.28 236 VAL B CA 1
ATOM 4214 C C . VAL B 2 236 ? 195.245 148.453 169.582 1.00 82.28 236 VAL B C 1
ATOM 4215 O O . VAL B 2 236 ? 194.367 147.817 168.988 1.00 82.28 236 VAL B O 1
ATOM 4219 N N . GLU B 2 237 ? 196.426 147.908 169.884 1.00 87.15 237 GLU B N 1
ATOM 4220 C CA . GLU B 2 237 ? 196.754 146.554 169.452 1.00 87.15 237 GLU B CA 1
ATOM 4221 C C . GLU B 2 237 ? 195.930 145.494 170.172 1.00 87.15 237 GLU B C 1
ATOM 4222 O O . GLU B 2 237 ? 195.864 144.355 169.699 1.00 87.15 237 GLU B O 1
ATOM 4228 N N . MET B 2 238 ? 195.303 145.836 171.298 1.00 81.52 238 MET B N 1
ATOM 4229 C CA . MET B 2 238 ? 194.450 144.908 172.028 1.00 81.52 238 MET B CA 1
ATOM 4230 C C . MET B 2 238 ? 192.975 145.083 171.685 1.00 81.52 238 MET B C 1
ATOM 4231 O O . MET B 2 238 ? 192.110 144.703 172.481 1.00 81.52 238 MET B O 1
ATOM 4236 N N . SER B 2 239 ? 192.674 145.648 170.523 1.00 75.92 239 SER B N 1
ATOM 4237 C CA . SER B 2 239 ? 191.314 145.809 170.031 1.00 75.92 239 SER B CA 1
ATOM 4238 C C . SER B 2 239 ? 191.143 145.000 168.749 1.00 75.92 239 SER B C 1
ATOM 4239 O O . SER B 2 239 ? 192.046 144.277 168.321 1.00 75.92 239 SER B O 1
ATOM 4242 N N . TYR B 2 240 ? 189.975 145.125 168.139 1.00 75.29 240 TYR B N 1
ATOM 4243 C CA . TYR B 2 240 ? 189.674 144.397 166.912 1.00 75.29 240 TYR B CA 1
ATOM 4244 C C . TYR B 2 240 ? 190.436 144.987 165.733 1.00 75.29 240 TYR B C 1
ATOM 4245 O O . TYR B 2 240 ? 190.184 146.143 165.367 1.00 75.29 240 TYR B O 1
ATOM 4254 N N . PRO B 2 241 ? 191.357 144.255 165.115 1.00 76.82 241 PRO B N 1
ATOM 4255 C CA . PRO B 2 241 ? 192.085 144.794 163.966 1.00 76.82 241 PRO B CA 1
ATOM 4256 C C . PRO B 2 241 ? 191.217 144.822 162.717 1.00 76.82 241 PRO B C 1
ATOM 4257 O O . PRO B 2 241 ? 190.177 144.168 162.628 1.00 76.82 241 PRO B O 1
ATOM 4261 N N . GLY B 2 242 ? 191.671 145.604 161.739 1.00 75.76 242 GLY B N 1
ATOM 4262 C CA . GLY B 2 242 ? 190.973 145.691 160.472 1.00 75.76 242 GLY B CA 1
ATOM 4263 C C . GLY B 2 242 ? 191.149 144.499 159.560 1.00 75.76 242 GLY B C 1
ATOM 4264 O O . GLY B 2 242 ? 190.361 144.330 158.625 1.00 75.76 242 GLY B O 1
ATOM 4265 N N . GLU B 2 243 ? 192.161 143.666 159.813 1.00 80.97 243 GLU B N 1
ATOM 4266 C CA . GLU B 2 243 ? 192.392 142.503 158.962 1.00 80.97 243 GLU B CA 1
ATOM 4267 C C . GLU B 2 243 ? 191.291 141.464 159.130 1.00 80.97 243 GLU B C 1
ATOM 4268 O O . GLU B 2 243 ? 190.900 140.805 158.159 1.00 80.97 243 GLU B O 1
ATOM 4274 N N . GLN B 2 244 ? 190.778 141.303 160.348 1.00 79.93 244 GLN B N 1
ATOM 4275 C CA . GLN B 2 244 ? 189.768 140.289 160.625 1.00 79.93 244 GLN B CA 1
ATOM 4276 C C . GLN B 2 244 ? 188.345 140.825 160.588 1.00 79.93 244 GLN B C 1
ATOM 4277 O O . GLN B 2 244 ? 187.410 140.042 160.391 1.00 79.93 244 GLN B O 1
ATOM 4283 N N . MET B 2 245 ? 188.151 142.132 160.772 1.00 76.45 245 MET B N 1
ATOM 4284 C CA . MET B 2 245 ? 186.805 142.692 160.717 1.00 76.45 245 MET B CA 1
ATOM 4285 C C . MET B 2 245 ? 186.309 142.782 159.279 1.00 76.45 245 MET B C 1
ATOM 4286 O O . MET B 2 245 ? 185.305 142.160 158.914 1.00 76.45 245 MET B O 1
ATOM 4291 N N . ILE B 2 246 ? 187.004 143.553 158.445 1.00 71.89 246 ILE B N 1
ATOM 4292 C CA . ILE B 2 246 ? 186.605 143.751 157.053 1.00 71.89 246 ILE B CA 1
ATOM 4293 C C . ILE B 2 246 ? 187.055 142.520 156.270 1.00 71.89 246 ILE B C 1
ATOM 4294 O O . ILE B 2 246 ? 188.229 142.384 155.924 1.00 71.89 246 ILE B O 1
ATOM 4299 N N . LEU B 2 247 ? 186.118 141.614 155.994 1.00 73.15 247 LEU B N 1
ATOM 4300 C CA . LEU B 2 247 ? 186.417 140.429 155.200 1.00 73.15 247 LEU B CA 1
ATOM 4301 C C . LEU B 2 247 ? 186.271 140.674 153.706 1.00 73.15 247 LEU B C 1
ATOM 4302 O O . LEU B 2 247 ? 186.905 139.976 152.906 1.00 73.15 247 LEU B O 1
ATOM 4307 N N . ALA B 2 248 ? 185.452 141.647 153.313 1.00 75.56 248 ALA B N 1
ATOM 4308 C CA . ALA B 2 248 ? 185.241 141.952 151.907 1.00 75.56 248 ALA B CA 1
ATOM 4309 C C . ALA B 2 248 ? 184.904 143.427 151.763 1.00 75.56 248 ALA B C 1
ATOM 4310 O O . ALA B 2 248 ? 184.340 144.043 152.672 1.00 75.56 248 ALA B O 1
ATOM 4312 N N . CYS B 2 249 ? 185.256 143.986 150.609 1.00 79.30 249 CYS B N 1
ATOM 4313 C CA . CYS B 2 249 ? 185.000 145.396 150.326 1.00 79.30 249 CYS B CA 1
ATOM 4314 C C . CYS B 2 249 ? 184.927 145.562 148.818 1.00 79.30 249 CYS B C 1
ATOM 4315 O O . CYS B 2 249 ? 185.875 145.203 148.112 1.00 79.30 249 CYS B O 1
ATOM 4318 N N . LEU B 2 250 ? 183.813 146.097 148.326 1.00 75.20 250 LEU B N 1
ATOM 4319 C CA . LEU B 2 250 ? 183.625 146.279 146.889 1.00 75.20 250 LEU B CA 1
ATOM 4320 C C . LEU B 2 250 ? 182.785 147.528 146.673 1.00 75.20 250 LEU B C 1
ATOM 4321 O O . LEU B 2 250 ? 181.569 147.503 146.885 1.00 75.20 250 LEU B O 1
ATOM 4326 N N . PHE B 2 251 ? 183.430 148.614 146.255 1.00 74.67 251 PHE B N 1
ATOM 4327 C CA . PHE B 2 251 ? 182.739 149.865 145.948 1.00 74.67 251 PHE B CA 1
ATOM 4328 C C . PHE B 2 251 ? 182.473 149.897 144.449 1.00 74.67 251 PHE B C 1
ATOM 4329 O O . PHE B 2 251 ? 183.352 150.245 143.657 1.00 74.67 251 PHE B O 1
ATOM 4337 N N . GLY B 2 252 ? 181.256 149.531 144.056 1.00 77.78 252 GLY B N 1
ATOM 4338 C CA . GLY B 2 252 ? 180.907 149.474 142.651 1.00 77.78 252 GLY B CA 1
ATOM 4339 C C . GLY B 2 252 ? 181.655 148.384 141.914 1.00 77.78 252 GLY B C 1
ATOM 4340 O O . GLY B 2 252 ? 181.383 147.195 142.105 1.00 77.78 252 GLY B O 1
ATOM 4341 N N . ALA B 2 253 ? 182.601 148.778 141.064 1.00 80.40 253 ALA B N 1
ATOM 4342 C CA . ALA B 2 253 ? 183.436 147.836 140.333 1.00 80.40 253 ALA B CA 1
ATOM 4343 C C . ALA B 2 253 ? 184.889 147.859 140.786 1.00 80.40 253 ALA B C 1
ATOM 4344 O O . ALA B 2 253 ? 185.710 147.130 140.220 1.00 80.40 253 ALA B O 1
ATOM 4346 N N . GLU B 2 254 ? 185.228 148.670 141.786 1.00 83.83 254 GLU B N 1
ATOM 4347 C CA . GLU B 2 254 ? 186.588 148.770 142.286 1.00 83.83 254 GLU B CA 1
ATOM 4348 C C . GLU B 2 254 ? 186.695 148.092 143.641 1.00 83.83 254 GLU B C 1
ATOM 4349 O O . GLU B 2 254 ? 185.960 148.457 144.568 1.00 83.83 254 GLU B O 1
ATOM 4355 N N . PRO B 2 255 ? 187.581 147.118 143.799 1.00 84.07 255 PRO B N 1
ATOM 4356 C CA . PRO B 2 255 ? 187.702 146.405 145.073 1.00 84.07 255 PRO B CA 1
ATOM 4357 C C . PRO B 2 255 ? 188.439 147.252 146.107 1.00 84.07 255 PRO B C 1
ATOM 4358 O O . PRO B 2 255 ? 189.005 148.300 145.805 1.00 84.07 255 PRO B O 1
ATOM 4362 N N . CYS B 2 256 ? 188.423 146.768 147.346 1.00 86.06 256 CYS B N 1
ATOM 4363 C CA . CYS B 2 256 ? 189.091 147.439 148.453 1.00 86.06 256 CYS B CA 1
ATOM 4364 C C . CYS B 2 256 ? 189.302 146.428 149.570 1.00 86.06 256 CYS B C 1
ATOM 4365 O O . CYS B 2 256 ? 188.772 145.316 149.537 1.00 86.06 256 CYS B O 1
ATOM 4368 N N . ASN B 2 257 ? 190.095 146.827 150.559 1.00 85.86 257 ASN B N 1
ATOM 4369 C CA . ASN B 2 257 ? 190.403 145.970 151.696 1.00 85.86 257 ASN B CA 1
ATOM 4370 C C . ASN B 2 257 ? 190.616 146.856 152.919 1.00 85.86 257 ASN B C 1
ATOM 4371 O O . ASN B 2 257 ? 190.266 148.039 152.918 1.00 85.86 257 ASN B O 1
ATOM 4376 N N . TYR B 2 258 ? 191.198 146.276 153.971 1.00 85.18 258 TYR B N 1
ATOM 4377 C CA . TYR B 2 258 ? 191.414 147.019 155.207 1.00 85.18 258 TYR B CA 1
ATOM 4378 C C . TYR B 2 258 ? 192.432 148.140 155.045 1.00 85.18 258 TYR B C 1
ATOM 4379 O O . TYR B 2 258 ? 192.458 149.058 155.871 1.00 85.18 258 TYR B O 1
ATOM 4388 N N . ARG B 2 259 ? 193.269 148.088 154.006 1.00 87.37 259 ARG B N 1
ATOM 4389 C CA . ARG B 2 259 ? 194.250 149.145 153.792 1.00 87.37 259 ARG B CA 1
ATOM 4390 C C . ARG B 2 259 ? 193.613 150.433 153.292 1.00 87.37 259 ARG B C 1
ATOM 4391 O O . ARG B 2 259 ? 194.196 151.508 153.472 1.00 87.37 259 ARG B O 1
ATOM 4399 N N . ASN B 2 260 ? 192.437 150.354 152.671 1.00 83.46 260 ASN B N 1
ATOM 4400 C CA . ASN B 2 260 ? 191.729 151.542 152.213 1.00 83.46 260 ASN B CA 1
ATOM 4401 C C . ASN B 2 260 ? 190.876 152.179 153.301 1.00 83.46 260 ASN B C 1
ATOM 4402 O O . ASN B 2 260 ? 190.201 153.177 153.031 1.00 83.46 260 ASN B O 1
ATOM 4407 N N . PHE B 2 261 ? 190.889 151.632 154.513 1.00 73.49 261 PHE B N 1
ATOM 4408 C CA . PHE B 2 261 ? 190.124 152.157 155.636 1.00 73.49 261 PHE B CA 1
ATOM 4409 C C . PHE B 2 261 ? 191.071 152.888 156.578 1.00 73.49 261 PHE B C 1
ATOM 4410 O O . PHE B 2 261 ? 192.021 152.289 157.094 1.00 73.49 261 PHE B O 1
ATOM 4418 N N . THR B 2 262 ? 190.813 154.175 156.797 1.00 73.78 262 THR B N 1
ATOM 4419 C CA . THR B 2 262 ? 191.616 154.946 157.736 1.00 73.78 262 THR B CA 1
ATOM 4420 C C . THR B 2 262 ? 191.311 154.505 159.161 1.00 73.78 262 THR B C 1
ATOM 4421 O O . THR B 2 262 ? 190.159 154.551 159.604 1.00 73.78 262 THR B O 1
ATOM 4425 N N . SER B 2 263 ? 192.344 154.078 159.879 1.00 75.57 263 SER B N 1
ATOM 4426 C CA . SER B 2 263 ? 192.193 153.527 161.218 1.00 75.57 263 SER B CA 1
ATOM 4427 C C . SER B 2 263 ? 192.351 154.626 162.259 1.00 75.57 263 SER B C 1
ATOM 4428 O O . SER B 2 263 ? 193.411 155.253 162.353 1.00 75.57 263 SER B O 1
ATOM 4431 N N . ILE B 2 264 ? 191.293 154.855 163.036 1.00 76.48 264 ILE B N 1
ATOM 4432 C CA . ILE B 2 264 ? 191.322 155.766 164.170 1.00 76.48 264 ILE B CA 1
ATOM 4433 C C . ILE B 2 264 ? 190.875 154.994 165.405 1.00 76.48 264 ILE B C 1
ATOM 4434 O O . ILE B 2 264 ? 190.296 153.912 165.313 1.00 76.48 264 ILE B O 1
ATOM 4439 N N . PHE B 2 265 ? 191.152 155.568 166.571 1.00 78.60 265 PHE B N 1
ATOM 4440 C CA . PHE B 2 265 ? 190.830 154.939 167.851 1.00 78.60 265 PHE B CA 1
ATOM 4441 C C . PHE B 2 265 ? 189.782 155.786 168.563 1.00 78.60 265 PHE B C 1
ATOM 4442 O O . PHE B 2 265 ? 190.114 156.783 169.213 1.00 78.60 265 PHE B O 1
ATOM 4450 N N . TYR B 2 266 ? 188.522 155.391 168.439 1.00 77.35 266 TYR B N 1
ATOM 4451 C CA . TYR B 2 266 ? 187.456 156.026 169.200 1.00 77.35 266 TYR B CA 1
ATOM 4452 C C . TYR B 2 266 ? 187.466 155.470 170.619 1.00 77.35 266 TYR B C 1
ATOM 4453 O O . TYR B 2 266 ? 187.340 154.253 170.795 1.00 77.35 266 TYR B O 1
ATOM 4462 N N . PRO B 2 267 ? 187.615 156.309 171.647 1.00 77.08 267 PRO B N 1
ATOM 4463 C CA . PRO B 2 267 ? 187.813 155.782 173.008 1.00 77.08 267 PRO B CA 1
ATOM 4464 C C . PRO B 2 267 ? 186.621 155.021 173.567 1.00 77.08 267 PRO B C 1
ATOM 4465 O O . PRO B 2 267 ? 186.763 154.384 174.618 1.00 77.08 267 PRO B O 1
ATOM 4469 N N . HIS B 2 268 ? 185.463 155.057 172.910 1.00 77.95 268 HIS B N 1
ATOM 4470 C CA . HIS B 2 268 ? 184.285 154.345 173.390 1.00 77.95 268 HIS B CA 1
ATOM 4471 C C . HIS B 2 268 ? 184.030 153.043 172.644 1.00 77.95 268 HIS B C 1
ATOM 4472 O O . HIS B 2 268 ? 183.560 152.074 173.247 1.00 77.95 268 HIS B O 1
ATOM 4479 N N . TYR B 2 269 ? 184.329 152.993 171.346 1.00 75.92 269 TYR B N 1
ATOM 4480 C CA . TYR B 2 269 ? 184.114 151.800 170.538 1.00 75.92 269 TYR B CA 1
ATOM 4481 C C . TYR B 2 269 ? 185.415 151.163 170.068 1.00 75.92 269 TYR B C 1
ATOM 4482 O O . TYR B 2 269 ? 185.380 150.243 169.245 1.00 75.92 269 TYR B O 1
ATOM 4491 N N . GLY B 2 270 ? 186.558 151.625 170.567 1.00 76.52 270 GLY B N 1
ATOM 4492 C CA . GLY B 2 270 ? 187.830 151.067 170.158 1.00 76.52 270 GLY B CA 1
ATOM 4493 C C . GLY B 2 270 ? 188.285 151.553 168.798 1.00 76.52 270 GLY B C 1
ATOM 4494 O O . GLY B 2 270 ? 188.155 152.739 168.481 1.00 76.52 270 GLY B O 1
ATOM 4495 N N . ASN B 2 271 ? 188.819 150.646 167.985 1.00 75.19 271 ASN B N 1
ATOM 4496 C CA . ASN B 2 271 ? 189.329 151.005 166.667 1.00 75.19 271 ASN B CA 1
ATOM 4497 C C . ASN B 2 271 ? 188.176 151.137 165.680 1.00 75.19 271 ASN B C 1
ATOM 4498 O O . ASN B 2 271 ? 187.419 150.184 165.467 1.00 75.19 271 ASN B O 1
ATOM 4503 N N . CYS B 2 272 ? 188.045 152.316 165.081 1.00 76.42 272 CYS B N 1
ATOM 4504 C CA . CYS B 2 272 ? 187.087 152.557 164.015 1.00 76.42 272 CYS B CA 1
ATOM 4505 C C . CYS B 2 272 ? 187.818 152.675 162.684 1.00 76.42 272 CYS B C 1
ATOM 4506 O O . CYS B 2 272 ? 188.994 153.043 162.631 1.00 76.42 272 CYS B O 1
ATOM 4509 N N . TYR B 2 273 ? 187.108 152.360 161.603 1.00 72.46 273 TYR B N 1
ATOM 4510 C CA . TYR B 2 273 ? 187.677 152.380 160.261 1.00 72.46 273 TYR B CA 1
ATOM 4511 C C . TYR B 2 273 ? 186.745 153.151 159.341 1.00 72.46 273 TYR B C 1
ATOM 4512 O O . TYR B 2 273 ? 185.560 152.819 159.233 1.00 72.46 273 TYR B O 1
ATOM 4521 N N . ILE B 2 274 ? 187.280 154.174 158.681 1.00 70.65 274 ILE B N 1
ATOM 4522 C CA . ILE B 2 274 ? 186.519 155.028 157.776 1.00 70.65 274 ILE B CA 1
ATOM 4523 C C . ILE B 2 274 ? 186.858 154.617 156.351 1.00 70.65 274 ILE B C 1
ATOM 4524 O O . ILE B 2 274 ? 188.032 154.615 155.962 1.00 70.65 274 ILE B O 1
ATOM 4529 N N . PHE B 2 275 ? 185.831 154.276 155.571 1.00 71.53 275 PHE B N 1
ATOM 4530 C CA . PHE B 2 275 ? 186.061 153.745 154.230 1.00 71.53 275 PHE B CA 1
ATOM 4531 C C . PHE B 2 275 ? 186.613 154.814 153.296 1.00 71.53 275 PHE B C 1
ATOM 4532 O O . PHE B 2 275 ? 187.736 154.698 152.792 1.00 71.53 275 PHE B O 1
ATOM 4540 N N . ASN B 2 276 ? 185.837 155.866 153.051 1.00 76.08 276 ASN B N 1
ATOM 4541 C CA . ASN B 2 276 ? 186.221 156.936 152.132 1.00 76.08 276 ASN B CA 1
ATOM 4542 C C . ASN B 2 276 ? 186.223 158.244 152.911 1.00 76.08 276 ASN B C 1
ATOM 4543 O O . ASN B 2 276 ? 185.244 158.992 152.901 1.00 76.08 276 ASN B O 1
ATOM 4548 N N . TRP B 2 277 ? 187.339 158.524 153.583 1.00 77.50 277 TRP B N 1
ATOM 4549 C CA . TRP B 2 277 ? 187.445 159.767 154.338 1.00 77.50 277 TRP B CA 1
ATOM 4550 C C . TRP B 2 277 ? 187.852 160.920 153.429 1.00 77.50 277 TRP B C 1
ATOM 4551 O O . TRP B 2 277 ? 187.083 161.862 153.219 1.00 77.50 277 TRP B O 1
ATOM 4562 N N . GLY B 2 278 ? 189.041 160.844 152.853 1.00 30.00 278 GLY B N 1
ATOM 4563 C CA . GLY B 2 278 ? 189.540 161.874 151.977 1.00 30.00 278 GLY B CA 1
ATOM 4564 C C . GLY B 2 278 ? 190.642 162.752 152.543 1.00 30.00 278 GLY B C 1
ATOM 4565 O O . GLY B 2 278 ? 190.812 163.879 152.061 1.00 30.00 278 GLY B O 1
ATOM 4566 N N . MET B 2 279 ? 191.387 162.279 153.542 1.00 30.00 279 MET B N 1
ATOM 4567 C CA . MET B 2 279 ? 192.480 163.073 154.092 1.00 30.00 279 MET B CA 1
ATOM 4568 C C . MET B 2 279 ? 193.714 163.006 153.200 1.00 30.00 279 MET B C 1
ATOM 4569 O O . MET B 2 279 ? 194.367 164.026 152.953 1.00 30.00 279 MET B O 1
ATOM 4574 N N . THR B 2 280 ? 194.046 161.813 152.707 1.00 30.00 280 THR B N 1
ATOM 4575 C CA . THR B 2 280 ? 195.204 161.619 151.841 1.00 30.00 280 THR B CA 1
ATOM 4576 C C . THR B 2 280 ? 194.813 161.598 150.367 1.00 30.00 280 THR B C 1
ATOM 4577 O O . THR B 2 280 ? 195.335 162.383 149.570 1.00 30.00 280 THR B O 1
ATOM 4581 N N . GLU B 2 281 ? 193.900 160.710 149.990 1.00 30.00 281 GLU B N 1
ATOM 4582 C CA . GLU B 2 281 ? 193.441 160.590 148.615 1.00 30.00 281 GLU B CA 1
ATOM 4583 C C . GLU B 2 281 ? 192.093 161.279 148.439 1.00 30.00 281 GLU B C 1
ATOM 4584 O O . GLU B 2 281 ? 191.404 161.608 149.407 1.00 30.00 281 GLU B O 1
ATOM 4590 N N . LYS B 2 282 ? 191.725 161.496 147.180 1.00 30.00 282 LYS B N 1
ATOM 4591 C CA . LYS B 2 282 ? 190.458 162.143 146.874 1.00 30.00 282 LYS B CA 1
ATOM 4592 C C . LYS B 2 282 ? 189.293 161.192 147.123 1.00 30.00 282 LYS B C 1
ATOM 4593 O O . LYS B 2 282 ? 189.432 159.968 147.053 1.00 30.00 282 LYS B O 1
ATOM 4599 N N . ALA B 2 283 ? 188.133 161.771 147.418 1.00 30.00 283 ALA B N 1
ATOM 4600 C CA . ALA B 2 283 ? 186.939 160.976 147.659 1.00 30.00 283 ALA B CA 1
ATOM 4601 C C . ALA B 2 283 ? 186.431 160.361 146.360 1.00 30.00 283 ALA B C 1
ATOM 4602 O O . ALA B 2 283 ? 186.522 160.957 145.284 1.00 30.00 283 ALA B O 1
ATOM 4604 N N . LEU B 2 284 ? 185.890 159.149 146.471 1.00 30.00 284 LEU B N 1
ATOM 4605 C CA . LEU B 2 284 ? 185.398 158.422 145.309 1.00 30.00 284 LEU B CA 1
ATOM 4606 C C . LEU B 2 284 ? 183.967 158.842 145.005 1.00 30.00 284 LEU B C 1
ATOM 4607 O O . LEU B 2 284 ? 183.081 158.624 145.842 1.00 30.00 284 LEU B O 1
ATOM 4612 N N . PRO B 2 285 ? 183.695 159.435 143.848 1.00 30.00 285 PRO B N 1
ATOM 4613 C CA . PRO B 2 285 ? 182.321 159.811 143.513 1.00 30.00 285 PRO B CA 1
ATOM 4614 C C . PRO B 2 285 ? 181.536 158.637 142.947 1.00 30.00 285 PRO B C 1
ATOM 4615 O O . PRO B 2 285 ? 182.092 157.666 142.429 1.00 30.00 285 PRO B O 1
ATOM 4619 N N . SER B 2 286 ? 180.214 158.745 143.058 1.00 30.00 286 SER B N 1
ATOM 4620 C CA . SER B 2 286 ? 179.293 157.745 142.533 1.00 30.00 286 SER B CA 1
ATOM 4621 C C . SER B 2 286 ? 178.159 158.462 141.818 1.00 30.00 286 SER B C 1
ATOM 4622 O O . SER B 2 286 ? 177.472 159.293 142.420 1.00 30.00 286 SER B O 1
ATOM 4625 N N . ALA B 2 287 ? 177.965 158.141 140.540 1.00 30.00 287 ALA B N 1
ATOM 4626 C CA . ALA B 2 287 ? 176.948 158.781 139.718 1.00 30.00 287 ALA B CA 1
ATOM 4627 C C . ALA B 2 287 ? 175.840 157.824 139.299 1.00 30.00 287 ALA B C 1
ATOM 4628 O O . ALA B 2 287 ? 175.049 158.159 138.411 1.00 30.00 287 ALA B O 1
ATOM 4630 N N . ASN B 2 288 ? 175.759 156.645 139.913 1.00 30.00 288 ASN B N 1
ATOM 4631 C CA . ASN B 2 288 ? 174.761 155.643 139.551 1.00 30.00 288 ASN B CA 1
ATOM 4632 C C . ASN B 2 288 ? 174.041 155.188 140.813 1.00 30.00 288 ASN B C 1
ATOM 4633 O O . ASN B 2 288 ? 174.702 154.752 141.778 1.00 30.00 288 ASN B O 1
ATOM 4638 N N . PRO B 2 289 ? 172.713 155.267 140.864 1.00 30.00 289 PRO B N 1
ATOM 4639 C CA . PRO B 2 289 ? 171.989 154.775 142.039 1.00 30.00 289 PRO B CA 1
ATOM 4640 C C . PRO B 2 289 ? 171.764 153.274 141.964 1.00 30.00 289 PRO B C 1
ATOM 4641 O O . PRO B 2 289 ? 171.568 152.705 140.887 1.00 30.00 289 PRO B O 1
ATOM 4645 N N . GLY B 2 290 ? 171.794 152.631 143.128 1.00 30.00 290 GLY B N 1
ATOM 4646 C CA . GLY B 2 290 ? 171.554 151.203 143.194 1.00 30.00 290 GLY B CA 1
ATOM 4647 C C . GLY B 2 290 ? 172.594 150.446 143.991 1.00 30.00 290 GLY B C 1
ATOM 4648 O O . GLY B 2 290 ? 173.713 150.930 144.184 1.00 30.00 290 GLY B O 1
ATOM 4649 N N . THR B 2 291 ? 172.233 149.248 144.457 1.00 30.00 291 THR B N 1
ATOM 4650 C CA . THR B 2 291 ? 173.165 148.446 145.243 1.00 30.00 291 THR B CA 1
ATOM 4651 C C . THR B 2 291 ? 174.348 147.975 144.408 1.00 30.00 291 THR B C 1
ATOM 4652 O O . THR B 2 291 ? 175.441 147.770 144.947 1.00 30.00 291 THR B O 1
ATOM 4656 N N . GLU B 2 292 ? 174.152 147.798 143.099 1.00 79.19 292 GLU B N 1
ATOM 4657 C CA . GLU B 2 292 ? 175.233 147.314 142.247 1.00 79.19 292 GLU B CA 1
ATOM 4658 C C . GLU B 2 292 ? 176.356 148.335 142.121 1.00 79.19 292 GLU B C 1
ATOM 4659 O O . GLU B 2 292 ? 177.515 147.955 141.917 1.00 79.19 292 GLU B O 1
ATOM 4665 N N . PHE B 2 293 ? 176.041 149.623 142.238 1.00 78.83 293 PHE B N 1
ATOM 4666 C CA . PHE B 2 293 ? 177.031 150.682 142.113 1.00 78.83 293 PHE B CA 1
ATOM 4667 C C . PHE B 2 293 ? 177.411 151.303 143.449 1.00 78.83 293 PHE B C 1
ATOM 4668 O O . PHE B 2 293 ? 178.168 152.280 143.469 1.00 78.83 293 PHE B O 1
ATOM 4676 N N . GLY B 2 294 ? 176.911 150.768 144.562 1.00 73.24 294 GLY B N 1
ATOM 4677 C CA . GLY B 2 294 ? 177.216 151.287 145.876 1.00 73.24 294 GLY B CA 1
ATOM 4678 C C . GLY B 2 294 ? 178.343 150.528 146.554 1.00 73.24 294 GLY B C 1
ATOM 4679 O O . GLY B 2 294 ? 179.121 149.805 145.928 1.00 73.24 294 GLY B O 1
ATOM 4680 N N . LEU B 2 295 ? 178.423 150.706 147.870 1.00 68.62 295 LEU B N 1
ATOM 4681 C CA . LEU B 2 295 ? 179.445 150.058 148.679 1.00 68.62 295 LEU B CA 1
ATOM 4682 C C . LEU B 2 295 ? 178.923 148.728 149.207 1.00 68.62 295 LEU B C 1
ATOM 4683 O O . LEU B 2 295 ? 177.819 148.660 149.756 1.00 68.62 295 LEU B O 1
ATOM 4688 N N . LYS B 2 296 ? 179.721 147.675 149.039 1.00 72.39 296 LYS B N 1
ATOM 4689 C CA . LYS B 2 296 ? 179.377 146.339 149.511 1.00 72.39 296 LYS B CA 1
ATOM 4690 C C . LYS B 2 296 ? 180.437 145.897 150.506 1.00 72.39 296 LYS B C 1
ATOM 4691 O O . LYS B 2 296 ? 181.628 145.885 150.180 1.00 72.39 296 LYS B O 1
ATOM 4697 N N . LEU B 2 297 ? 180.007 145.533 151.711 1.00 67.85 297 LEU B N 1
ATOM 4698 C CA . LEU B 2 297 ? 180.916 145.166 152.786 1.00 67.85 297 LEU B CA 1
ATOM 4699 C C . LEU B 2 297 ? 180.453 143.878 153.447 1.00 67.85 297 LEU B C 1
ATOM 4700 O O . LEU B 2 297 ? 179.251 143.650 153.612 1.00 67.85 297 LEU B O 1
ATOM 4705 N N . ILE B 2 298 ? 181.415 143.041 153.823 1.00 68.79 298 ILE B N 1
ATOM 4706 C CA . ILE B 2 298 ? 181.164 141.826 154.589 1.00 68.79 298 ILE B CA 1
ATOM 4707 C C . ILE B 2 298 ? 182.041 141.899 155.830 1.00 68.79 298 ILE B C 1
ATOM 4708 O O . ILE B 2 298 ? 183.260 141.701 155.751 1.00 68.79 298 ILE B O 1
ATOM 4713 N N . LEU B 2 299 ? 181.428 142.184 156.974 1.00 69.66 299 LEU B N 1
ATOM 4714 C CA . LEU B 2 299 ? 182.146 142.380 158.223 1.00 69.66 299 LEU B CA 1
ATOM 4715 C C . LEU B 2 299 ? 182.028 141.143 159.103 1.00 69.66 299 LEU B C 1
ATOM 4716 O O . LEU B 2 299 ? 181.025 140.425 159.066 1.00 69.66 299 LEU B O 1
ATOM 4721 N N . ASP B 2 300 ? 183.067 140.903 159.897 1.00 79.64 300 ASP B N 1
ATOM 4722 C CA . ASP B 2 300 ? 183.110 139.787 160.836 1.00 79.64 300 ASP B CA 1
ATOM 4723 C C . ASP B 2 300 ? 183.058 140.347 162.251 1.00 79.64 300 ASP B C 1
ATOM 4724 O O . ASP B 2 300 ? 184.025 140.957 162.720 1.00 79.64 300 ASP B O 1
ATOM 4729 N N . ILE B 2 301 ? 181.934 140.138 162.924 1.00 79.96 301 ILE B N 1
ATOM 4730 C CA . ILE B 2 301 ? 181.737 140.583 164.297 1.00 79.96 301 ILE B CA 1
ATOM 4731 C C . ILE B 2 301 ? 182.040 139.403 165.211 1.00 79.96 301 ILE B C 1
ATOM 4732 O O . ILE B 2 301 ? 181.265 138.444 165.282 1.00 79.96 301 ILE B O 1
ATOM 4737 N N . GLY B 2 302 ? 183.167 139.466 165.912 1.00 78.19 302 GLY B N 1
ATOM 4738 C CA . GLY B 2 302 ? 183.543 138.383 166.796 1.00 78.19 302 GLY B CA 1
ATOM 4739 C C . GLY B 2 302 ? 182.931 138.533 168.171 1.00 78.19 302 GLY B C 1
ATOM 4740 O O . GLY B 2 302 ? 183.449 139.273 169.013 1.00 78.19 302 GLY B O 1
ATOM 4741 N N . GLN B 2 303 ? 181.825 137.829 168.412 1.00 77.74 303 GLN B N 1
ATOM 4742 C CA . GLN B 2 303 ? 181.133 137.929 169.689 1.00 77.74 303 GLN B CA 1
ATOM 4743 C C . GLN B 2 303 ? 181.768 137.067 170.770 1.00 77.74 303 GLN B C 1
ATOM 4744 O O . GLN B 2 303 ? 181.495 137.284 171.955 1.00 77.74 303 GLN B O 1
ATOM 4750 N N . GLU B 2 304 ? 182.606 136.100 170.392 1.00 82.54 304 GLU B N 1
ATOM 4751 C CA . GLU B 2 304 ? 183.285 135.278 171.386 1.00 82.54 304 GLU B CA 1
ATOM 4752 C C . GLU B 2 304 ? 184.381 136.045 172.113 1.00 82.54 304 GLU B C 1
ATOM 4753 O O . GLU B 2 304 ? 184.775 135.643 173.213 1.00 82.54 304 GLU B O 1
ATOM 4759 N N . ASP B 2 305 ? 184.877 137.133 171.528 1.00 77.74 305 ASP B N 1
ATOM 4760 C CA . ASP B 2 305 ? 185.895 137.967 172.151 1.00 77.74 305 ASP B CA 1
ATOM 4761 C C . ASP B 2 305 ? 185.322 139.248 172.740 1.00 77.74 305 ASP B C 1
ATOM 4762 O O . ASP B 2 305 ? 186.088 140.135 173.130 1.00 77.74 305 ASP B O 1
ATOM 4767 N N . TYR B 2 306 ? 184.000 139.371 172.805 1.00 75.89 306 TYR B N 1
ATOM 4768 C CA . TYR B 2 306 ? 183.388 140.535 173.426 1.00 75.89 306 TYR B CA 1
ATOM 4769 C C . TYR B 2 306 ? 183.645 140.541 174.928 1.00 75.89 306 TYR B C 1
ATOM 4770 O O . TYR B 2 306 ? 183.798 139.494 175.562 1.00 75.89 306 TYR B O 1
ATOM 4779 N N . VAL B 2 307 ? 183.693 141.741 175.497 1.00 76.29 307 VAL B N 1
ATOM 4780 C CA . VAL B 2 307 ? 183.819 141.900 176.942 1.00 76.29 307 VAL B CA 1
ATOM 4781 C C . VAL B 2 307 ? 182.453 141.622 177.557 1.00 76.29 307 VAL B C 1
ATOM 4782 O O . VAL B 2 307 ? 181.458 142.245 177.157 1.00 76.29 307 VAL B O 1
ATOM 4786 N N . PRO B 2 308 ? 182.351 140.697 178.515 1.00 76.00 308 PRO B N 1
ATOM 4787 C CA . PRO B 2 308 ? 181.017 140.315 179.013 1.00 76.00 308 PRO B CA 1
ATOM 4788 C C . PRO B 2 308 ? 180.279 141.440 179.721 1.00 76.00 308 PRO B C 1
ATOM 4789 O O . PRO B 2 308 ? 179.128 141.735 179.377 1.00 76.00 308 PRO B O 1
ATOM 4793 N N . PHE B 2 309 ? 180.910 142.080 180.702 1.00 77.15 309 PHE B N 1
ATOM 4794 C CA . PHE B 2 309 ? 180.237 143.073 181.529 1.00 77.15 309 PHE B CA 1
ATOM 4795 C C . PHE B 2 309 ? 180.332 144.487 180.969 1.00 77.15 309 PHE B C 1
ATOM 4796 O O . PHE B 2 309 ? 179.892 145.429 181.637 1.00 77.15 309 PHE B O 1
ATOM 4804 N N . LEU B 2 310 ? 180.886 144.661 179.775 1.00 76.06 310 LEU B N 1
ATOM 4805 C CA . LEU B 2 310 ? 181.050 145.982 179.184 1.00 76.06 310 LEU B CA 1
ATOM 4806 C C . LEU B 2 310 ? 180.274 146.165 177.891 1.00 76.06 310 LEU B C 1
ATOM 4807 O O . LEU B 2 310 ? 179.661 147.216 177.691 1.00 76.06 310 LEU B O 1
ATOM 4812 N N . ALA B 2 311 ? 180.280 145.172 177.007 1.00 73.51 311 ALA B N 1
ATOM 4813 C CA . ALA B 2 311 ? 179.603 145.251 175.716 1.00 73.51 311 ALA B CA 1
ATOM 4814 C C . ALA B 2 311 ? 178.422 144.287 175.728 1.00 73.51 311 ALA B C 1
ATOM 4815 O O . ALA B 2 311 ? 178.606 143.066 175.740 1.00 73.51 311 ALA B O 1
ATOM 4817 N N . SER B 2 312 ? 177.210 144.839 175.723 1.00 71.79 312 SER B N 1
ATOM 4818 C CA . SER B 2 312 ? 175.998 144.028 175.689 1.00 71.79 312 SER B CA 1
ATOM 4819 C C . SER B 2 312 ? 175.532 143.788 174.256 1.00 71.79 312 SER B C 1
ATOM 4820 O O . SER B 2 312 ? 175.410 142.639 173.820 1.00 71.79 312 SER B O 1
ATOM 4823 N N . THR B 2 313 ? 175.277 144.865 173.514 1.00 71.36 313 THR B N 1
ATOM 4824 C CA . THR B 2 313 ? 174.795 144.743 172.145 1.00 71.36 313 THR B CA 1
ATOM 4825 C C . THR B 2 313 ? 175.829 144.043 171.271 1.00 71.36 313 THR B C 1
ATOM 4826 O O . THR B 2 313 ? 177.032 144.296 171.377 1.00 71.36 313 THR B O 1
ATOM 4830 N N . ALA B 2 314 ? 175.351 143.153 170.403 1.00 73.01 314 ALA B N 1
ATOM 4831 C CA . ALA B 2 314 ? 176.203 142.336 169.546 1.00 73.01 314 ALA B CA 1
ATOM 4832 C C . ALA B 2 314 ? 176.090 142.742 168.079 1.00 73.01 314 ALA B C 1
ATOM 4833 O O . ALA B 2 314 ? 176.081 141.896 167.184 1.00 73.01 314 ALA B O 1
ATOM 4835 N N . GLY B 2 315 ? 176.001 144.047 167.817 1.00 72.14 315 GLY B N 1
ATOM 4836 C CA . GLY B 2 315 ? 175.932 144.568 166.478 1.00 72.14 315 GLY B CA 1
ATOM 4837 C C . GLY B 2 315 ? 177.231 145.204 166.030 1.00 72.14 315 GLY B C 1
ATOM 4838 O O . GLY B 2 315 ? 178.320 144.888 166.527 1.00 72.14 315 GLY B O 1
ATOM 4839 N N . VAL B 2 316 ? 177.115 146.117 165.069 1.00 72.94 316 VAL B N 1
ATOM 4840 C CA . VAL B 2 316 ? 178.253 146.869 164.552 1.00 72.94 316 VAL B CA 1
ATOM 4841 C C . VAL B 2 316 ? 177.791 148.288 164.253 1.00 72.94 316 VAL B C 1
ATOM 4842 O O . VAL B 2 316 ? 176.778 148.488 163.575 1.00 72.94 316 VAL B O 1
ATOM 4846 N N . ARG B 2 317 ? 178.526 149.271 164.767 1.00 74.10 317 ARG B N 1
ATOM 4847 C CA . ARG B 2 317 ? 178.150 150.668 164.611 1.00 74.10 317 ARG B CA 1
ATOM 4848 C C . ARG B 2 317 ? 178.525 151.169 163.222 1.00 74.10 317 ARG B C 1
ATOM 4849 O O . ARG B 2 317 ? 179.599 150.846 162.704 1.00 74.10 317 ARG B O 1
ATOM 4857 N N . LEU B 2 318 ? 177.638 151.960 162.624 1.00 71.31 318 LEU B N 1
ATOM 4858 C CA . LEU B 2 318 ? 177.854 152.537 161.306 1.00 71.31 318 LEU B CA 1
ATOM 4859 C C . LEU B 2 318 ? 177.476 154.010 161.339 1.00 71.31 318 LEU B C 1
ATOM 4860 O O . LEU B 2 318 ? 176.521 154.398 162.018 1.00 71.31 318 LEU B O 1
ATOM 4865 N N . MET B 2 319 ? 178.227 154.827 160.605 1.00 73.91 319 MET B N 1
ATOM 4866 C CA . MET B 2 319 ? 177.972 156.259 160.556 1.00 73.91 319 MET B CA 1
ATOM 4867 C C . MET B 2 319 ? 178.340 156.793 159.180 1.00 73.91 319 MET B C 1
ATOM 4868 O O . MET B 2 319 ? 179.362 156.407 158.609 1.00 73.91 319 MET B O 1
ATOM 4873 N N . LEU B 2 320 ? 177.498 157.683 158.659 1.00 74.25 320 LEU B N 1
ATOM 4874 C CA . LEU B 2 320 ? 177.737 158.361 157.391 1.00 74.25 320 LEU B CA 1
ATOM 4875 C C . LEU B 2 320 ? 177.913 159.846 157.670 1.00 74.25 320 LEU B C 1
ATOM 4876 O O . LEU B 2 320 ? 176.987 160.500 158.162 1.00 74.25 320 LEU B O 1
ATOM 4881 N N . HIS B 2 321 ? 179.094 160.374 157.362 1.00 75.23 321 HIS B N 1
ATOM 4882 C CA . HIS B 2 321 ? 179.411 161.769 157.638 1.00 75.23 321 HIS B CA 1
ATOM 4883 C C . HIS B 2 321 ? 180.122 162.354 156.422 1.00 75.23 321 HIS B C 1
ATOM 4884 O O . HIS B 2 321 ? 180.222 161.719 155.368 1.00 75.23 321 HIS B O 1
ATOM 4891 N N . GLU B 2 322 ? 180.619 163.577 156.573 1.00 83.37 322 GLU B N 1
ATOM 4892 C CA . GLU B 2 322 ? 181.271 164.287 155.481 1.00 83.37 322 GLU B CA 1
ATOM 4893 C C . GLU B 2 322 ? 182.676 163.724 155.265 1.00 83.37 322 GLU B C 1
ATOM 4894 O O . GLU B 2 322 ? 183.082 162.728 155.869 1.00 83.37 322 GLU B O 1
ATOM 4900 N N . GLN B 2 323 ? 183.440 164.375 154.390 1.00 82.72 323 GLN B N 1
ATOM 4901 C CA . GLN B 2 323 ? 184.774 163.904 154.043 1.00 82.72 323 GLN B CA 1
ATOM 4902 C C . GLN B 2 323 ? 185.840 164.325 155.045 1.00 82.72 323 GLN B C 1
ATOM 4903 O O . GLN B 2 323 ? 186.801 163.580 155.262 1.00 82.72 323 GLN B O 1
ATOM 4909 N N . ARG B 2 324 ? 185.705 165.493 155.660 1.00 87.89 324 ARG B N 1
ATOM 4910 C CA . ARG B 2 324 ? 186.688 165.974 156.622 1.00 87.89 324 ARG B CA 1
ATOM 4911 C C . ARG B 2 324 ? 186.026 166.289 157.954 1.00 87.89 324 ARG B C 1
ATOM 4912 O O . ARG B 2 324 ? 186.300 167.317 158.581 1.00 87.89 324 ARG B O 1
ATOM 4920 N N . SER B 2 325 ? 185.142 165.404 158.406 1.00 81.52 325 SER B N 1
ATOM 4921 C CA . SER B 2 325 ? 184.450 165.554 159.676 1.00 81.52 325 SER B CA 1
ATOM 4922 C C . SER B 2 325 ? 184.753 164.357 160.564 1.00 81.52 325 SER B C 1
ATOM 4923 O O . SER B 2 325 ? 184.819 163.220 160.087 1.00 81.52 325 SER B O 1
ATOM 4926 N N . TYR B 2 326 ? 184.938 164.618 161.851 1.00 79.65 326 TYR B N 1
ATOM 4927 C CA . TYR B 2 326 ? 185.228 163.542 162.790 1.00 79.65 326 TYR B CA 1
ATOM 4928 C C . TYR B 2 326 ? 183.965 162.725 163.038 1.00 79.65 326 TYR B C 1
ATOM 4929 O O . TYR B 2 326 ? 182.898 163.299 163.283 1.00 79.65 326 TYR B O 1
ATOM 4938 N N . PRO B 2 327 ? 184.038 161.396 162.980 1.00 76.37 327 PRO B N 1
ATOM 4939 C CA . PRO B 2 327 ? 182.844 160.564 163.185 1.00 76.37 327 PRO B CA 1
ATOM 4940 C C . PRO B 2 327 ? 182.484 160.457 164.659 1.00 76.37 327 PRO B C 1
ATOM 4941 O O . PRO B 2 327 ? 183.198 159.831 165.448 1.00 76.37 327 PRO B O 1
ATOM 4945 N N . PHE B 2 328 ? 181.365 161.074 165.034 1.00 80.19 328 PHE B N 1
ATOM 4946 C CA . PHE B 2 328 ? 180.832 160.965 166.392 1.00 80.19 328 PHE B CA 1
ATOM 4947 C C . PHE B 2 328 ? 179.798 159.848 166.386 1.00 80.19 328 PHE B C 1
ATOM 4948 O O . PHE B 2 328 ? 178.639 160.040 166.016 1.00 80.19 328 PHE B O 1
ATOM 4956 N N . ILE B 2 329 ? 180.231 158.658 166.804 1.00 79.70 329 ILE B N 1
ATOM 4957 C CA . ILE B 2 329 ? 179.401 157.466 166.659 1.00 79.70 329 ILE B CA 1
ATOM 4958 C C . ILE B 2 329 ? 178.263 157.473 167.672 1.00 79.70 329 ILE B C 1
ATOM 4959 O O . ILE B 2 329 ? 177.128 157.097 167.355 1.00 79.70 329 ILE B O 1
ATOM 4964 N N . ARG B 2 330 ? 178.548 157.894 168.907 1.00 83.15 330 ARG B N 1
ATOM 4965 C CA . ARG B 2 330 ? 177.536 157.831 169.957 1.00 83.15 330 ARG B CA 1
ATOM 4966 C C . ARG B 2 330 ? 176.365 158.763 169.675 1.00 83.15 330 ARG B C 1
ATOM 4967 O O . ARG B 2 330 ? 175.223 158.445 170.024 1.00 83.15 330 ARG B O 1
ATOM 4975 N N . ASP B 2 331 ? 176.621 159.911 169.046 1.00 87.09 331 ASP B N 1
ATOM 4976 C CA . ASP B 2 331 ? 175.545 160.849 168.747 1.00 87.09 331 ASP B CA 1
ATOM 4977 C C . ASP B 2 331 ? 174.797 160.448 167.480 1.00 87.09 331 ASP B C 1
ATOM 4978 O O . ASP B 2 331 ? 173.592 160.179 167.515 1.00 87.09 331 ASP B O 1
ATOM 4983 N N . GLU B 2 332 ? 175.499 160.399 166.352 1.00 87.23 332 GLU B N 1
ATOM 4984 C CA . GLU B 2 332 ? 174.910 160.055 165.060 1.00 87.23 332 GLU B CA 1
ATOM 4985 C C . GLU B 2 332 ? 175.493 158.711 164.631 1.00 87.23 332 GLU B C 1
ATOM 4986 O O . GLU B 2 332 ? 176.521 158.651 163.957 1.00 87.23 332 GLU B O 1
ATOM 4992 N N . GLY B 2 333 ? 174.829 157.630 165.029 1.00 78.88 333 GLY B N 1
ATOM 4993 C CA . GLY B 2 333 ? 175.291 156.302 164.681 1.00 78.88 333 GLY B CA 1
ATOM 4994 C C . GLY B 2 333 ? 174.191 155.263 164.712 1.00 78.88 333 GLY B C 1
ATOM 4995 O O . GLY B 2 333 ? 173.325 155.291 165.592 1.00 78.88 333 GLY B O 1
ATOM 4996 N N . ILE B 2 334 ? 174.214 154.338 163.755 1.00 71.53 334 ILE B N 1
ATOM 4997 C CA . ILE B 2 334 ? 173.212 153.288 163.662 1.00 71.53 334 ILE B CA 1
ATOM 4998 C C . ILE B 2 334 ? 173.893 151.939 163.848 1.00 71.53 334 ILE B C 1
ATOM 4999 O O . ILE B 2 334 ? 175.113 151.805 163.726 1.00 71.53 334 ILE B O 1
ATOM 5004 N N . TYR B 2 335 ? 173.081 150.932 164.148 1.00 72.53 335 TYR B N 1
ATOM 5005 C CA . TYR B 2 335 ? 173.553 149.571 164.330 1.00 72.53 335 TYR B CA 1
ATOM 5006 C C . TYR B 2 335 ? 173.365 148.772 163.044 1.00 72.53 335 TYR B C 1
ATOM 5007 O O . TYR B 2 335 ? 172.917 149.284 162.015 1.00 72.53 335 TYR B O 1
ATOM 5016 N N . ALA B 2 336 ? 173.714 147.489 163.113 1.00 69.99 336 ALA B N 1
ATOM 5017 C CA . ALA B 2 336 ? 173.523 146.572 161.992 1.00 69.99 336 ALA B CA 1
ATOM 5018 C C . ALA B 2 336 ? 173.522 145.157 162.543 1.00 69.99 336 ALA B C 1
ATOM 5019 O O . ALA B 2 336 ? 174.501 144.739 163.170 1.00 69.99 336 ALA B O 1
ATOM 5021 N N . MET B 2 337 ? 172.431 144.429 162.319 1.00 71.13 337 MET B N 1
ATOM 5022 C CA . MET B 2 337 ? 172.304 143.082 162.855 1.00 71.13 337 MET B CA 1
ATOM 5023 C C . MET B 2 337 ? 173.359 142.157 162.259 1.00 71.13 337 MET B C 1
ATOM 5024 O O . MET B 2 337 ? 173.829 142.353 161.136 1.00 71.13 337 MET B O 1
ATOM 5029 N N . SER B 2 338 ? 173.729 141.139 163.031 1.00 71.12 338 SER B N 1
ATOM 5030 C CA . SER B 2 338 ? 174.690 140.140 162.588 1.00 71.12 338 SER B CA 1
ATOM 5031 C C . SER B 2 338 ? 173.954 138.993 161.907 1.00 71.12 338 SER B C 1
ATOM 5032 O O . SER B 2 338 ? 173.007 138.434 162.468 1.00 71.12 338 SER B O 1
ATOM 5035 N N . GLY B 2 339 ? 174.393 138.648 160.701 1.00 69.87 339 GLY B N 1
ATOM 5036 C CA . GLY B 2 339 ? 173.738 137.616 159.926 1.00 69.87 339 GLY B CA 1
ATOM 5037 C C . GLY B 2 339 ? 172.649 138.106 159.001 1.00 69.87 339 GLY B C 1
ATOM 5038 O O . GLY B 2 339 ? 171.808 137.304 158.581 1.00 69.87 339 GLY B O 1
ATOM 5039 N N . THR B 2 340 ? 172.631 139.397 158.675 1.00 68.42 340 THR B N 1
ATOM 5040 C CA . THR B 2 340 ? 171.632 139.967 157.784 1.00 68.42 340 THR B CA 1
ATOM 5041 C C . THR B 2 340 ? 172.324 140.872 156.774 1.00 68.42 340 THR B C 1
ATOM 5042 O O . THR B 2 340 ? 173.510 141.188 156.898 1.00 68.42 340 THR B O 1
ATOM 5046 N N . GLU B 2 341 ? 171.565 141.288 155.764 1.00 72.06 341 GLU B N 1
ATOM 5047 C CA . GLU B 2 341 ? 172.044 142.199 154.727 1.00 72.06 341 GLU B CA 1
ATOM 5048 C C . GLU B 2 341 ? 171.330 143.534 154.913 1.00 72.06 341 GLU B C 1
ATOM 5049 O O . GLU B 2 341 ? 170.180 143.697 154.497 1.00 72.06 341 GLU B O 1
ATOM 5055 N N . THR B 2 342 ? 172.017 144.486 155.539 1.00 65.19 342 THR B N 1
ATOM 5056 C CA . THR B 2 342 ? 171.443 145.796 155.841 1.00 65.19 342 THR B CA 1
ATOM 5057 C C . THR B 2 342 ? 171.663 146.713 154.644 1.00 65.19 342 THR B C 1
ATOM 5058 O O . THR B 2 342 ? 172.776 147.185 154.404 1.00 65.19 342 THR B O 1
ATOM 5062 N N . SER B 2 343 ? 170.597 146.965 153.889 1.00 65.89 343 SER B N 1
ATOM 5063 C CA . SER B 2 343 ? 170.646 147.887 152.763 1.00 65.89 343 SER B CA 1
ATOM 5064 C C . SER B 2 343 ? 170.356 149.300 153.253 1.00 65.89 343 SER B C 1
ATOM 5065 O O . SER B 2 343 ? 169.341 149.537 153.916 1.00 65.89 343 SER B O 1
ATOM 5068 N N . ILE B 2 344 ? 171.246 150.232 152.926 1.00 65.28 344 ILE B N 1
ATOM 5069 C CA . ILE B 2 344 ? 171.165 151.608 153.402 1.00 65.28 344 ILE B CA 1
ATOM 5070 C C . ILE B 2 344 ? 171.142 152.527 152.189 1.00 65.28 344 ILE B C 1
ATOM 5071 O O . ILE B 2 344 ? 172.166 152.704 151.516 1.00 65.28 344 ILE B O 1
ATOM 5076 N N . GLY B 2 345 ? 169.980 153.111 151.907 1.00 69.61 345 GLY B N 1
ATOM 5077 C CA . GLY B 2 345 ? 169.860 154.081 150.837 1.00 69.61 345 GLY B CA 1
ATOM 5078 C C . GLY B 2 345 ? 170.076 155.497 151.330 1.00 69.61 345 GLY B C 1
ATOM 5079 O O . GLY B 2 345 ? 169.293 156.002 152.139 1.00 69.61 345 GLY B O 1
ATOM 5080 N N . VAL B 2 346 ? 171.122 156.150 150.845 1.00 72.86 346 VAL B N 1
ATOM 5081 C CA . VAL B 2 346 ? 171.544 157.445 151.365 1.00 72.86 346 VAL B CA 1
ATOM 5082 C C . VAL B 2 346 ? 170.814 158.562 150.632 1.00 72.86 346 VAL B C 1
ATOM 5083 O O . VAL B 2 346 ? 170.576 158.497 149.422 1.00 72.86 346 VAL B O 1
ATOM 5087 N N . LEU B 2 347 ? 170.453 159.601 151.384 1.00 80.40 347 LEU B N 1
ATOM 5088 C CA . LEU B 2 347 ? 169.865 160.819 150.831 1.00 80.40 347 LEU B CA 1
ATOM 5089 C C . LEU B 2 347 ? 170.526 162.001 151.525 1.00 80.40 347 LEU B C 1
ATOM 5090 O O . LEU B 2 347 ? 170.297 162.229 152.717 1.00 80.40 347 LEU B O 1
ATOM 5095 N N . VAL B 2 348 ? 171.343 162.748 150.785 1.00 85.82 348 VAL B N 1
ATOM 5096 C CA . VAL B 2 348 ? 172.118 163.851 151.350 1.00 85.82 348 VAL B CA 1
ATOM 5097 C C . VAL B 2 348 ? 171.189 165.056 151.472 1.00 85.82 348 VAL B C 1
ATOM 5098 O O . VAL B 2 348 ? 170.903 165.737 150.487 1.00 85.82 348 VAL B O 1
ATOM 5102 N N . ASP B 2 349 ? 170.720 165.327 152.688 1.00 95.46 349 ASP B N 1
ATOM 5103 C CA . ASP B 2 349 ? 169.847 166.462 152.963 1.00 95.46 349 ASP B CA 1
ATOM 5104 C C . ASP B 2 349 ? 170.700 167.601 153.512 1.00 95.46 349 ASP B C 1
ATOM 5105 O O . ASP B 2 349 ? 171.202 167.522 154.637 1.00 95.46 349 ASP B O 1
ATOM 5110 N N . LYS B 2 350 ? 170.860 168.655 152.719 1.00 96.49 350 LYS B N 1
ATOM 5111 C CA . LYS B 2 350 ? 171.688 169.793 153.081 1.00 96.49 350 LYS B CA 1
ATOM 5112 C C . LYS B 2 350 ? 170.826 171.013 153.374 1.00 96.49 350 LYS B C 1
ATOM 5113 O O . LYS B 2 350 ? 169.693 171.136 152.899 1.00 96.49 350 LYS B O 1
ATOM 5119 N N . LEU B 2 351 ? 171.384 171.921 154.172 1.00 101.75 351 LEU B N 1
ATOM 5120 C CA . LEU B 2 351 ? 170.734 173.184 154.509 1.00 101.75 351 LEU B CA 1
ATOM 5121 C C . LEU B 2 351 ? 171.819 174.242 154.639 1.00 101.75 351 LEU B C 1
ATOM 5122 O O . LEU B 2 351 ? 172.588 174.229 155.605 1.00 101.75 351 LEU B O 1
ATOM 5127 N N . GLN B 2 352 ? 171.883 175.153 153.672 1.00 107.34 352 GLN B N 1
ATOM 5128 C CA . GLN B 2 352 ? 172.905 176.193 153.634 1.00 107.34 352 GLN B CA 1
ATOM 5129 C C . GLN B 2 352 ? 172.311 177.482 154.191 1.00 107.34 352 GLN B C 1
ATOM 5130 O O . GLN B 2 352 ? 171.431 178.087 153.570 1.00 107.34 352 GLN B O 1
ATOM 5136 N N . ARG B 2 353 ? 172.791 177.897 155.361 1.00 112.74 353 ARG B N 1
ATOM 5137 C CA . ARG B 2 353 ? 172.333 179.139 155.959 1.00 112.74 353 ARG B CA 1
ATOM 5138 C C . ARG B 2 353 ? 172.837 180.334 155.152 1.00 112.74 353 ARG B C 1
ATOM 5139 O O . ARG B 2 353 ? 173.711 180.216 154.288 1.00 112.74 353 ARG B O 1
ATOM 5147 N N . MET B 2 354 ? 172.271 181.505 155.448 1.00 118.18 354 MET B N 1
ATOM 5148 C CA . MET B 2 354 ? 172.613 182.706 154.693 1.00 118.18 354 MET B CA 1
ATOM 5149 C C . MET B 2 354 ? 174.040 183.153 154.985 1.00 118.18 354 MET B C 1
ATOM 5150 O O . MET B 2 354 ? 174.880 183.225 154.080 1.00 118.18 354 MET B O 1
ATOM 5155 N N . GLY B 2 355 ? 174.336 183.455 156.244 1.00 120.09 355 GLY B N 1
ATOM 5156 C CA . GLY B 2 355 ? 175.672 183.894 156.600 1.00 120.09 355 GLY B CA 1
ATOM 5157 C C . GLY B 2 355 ? 175.702 184.461 158.006 1.00 120.09 355 GLY B C 1
ATOM 5158 O O . GLY B 2 355 ? 174.804 184.210 158.811 1.00 120.09 355 GLY B O 1
ATOM 5159 N N . GLU B 2 356 ? 176.759 185.239 158.281 1.00 124.39 356 GLU B N 1
ATOM 5160 C CA . GLU B 2 356 ? 176.934 185.792 159.625 1.00 124.39 356 GLU B CA 1
ATOM 5161 C C . GLU B 2 356 ? 175.953 186.920 159.926 1.00 124.39 356 GLU B C 1
ATOM 5162 O O . GLU B 2 356 ? 175.285 186.870 160.974 1.00 124.39 356 GLU B O 1
ATOM 5168 N N . PRO B 2 357 ? 175.813 187.956 159.087 1.00 124.34 357 PRO B N 1
ATOM 5169 C CA . PRO B 2 357 ? 174.900 189.057 159.444 1.00 124.34 357 PRO B CA 1
ATOM 5170 C C . PRO B 2 357 ? 173.432 188.661 159.464 1.00 124.34 357 PRO B C 1
ATOM 5171 O O . PRO B 2 357 ? 172.607 189.451 159.940 1.00 124.34 357 PRO B O 1
ATOM 5175 N N . TYR B 2 358 ? 173.079 187.474 158.968 1.00 124.39 358 TYR B N 1
ATOM 5176 C CA . TYR B 2 358 ? 171.696 187.020 158.960 1.00 124.39 358 TYR B CA 1
ATOM 5177 C C . TYR B 2 358 ? 171.412 185.901 159.950 1.00 124.39 358 TYR B C 1
ATOM 5178 O O . TYR B 2 358 ? 170.241 185.656 160.255 1.00 124.39 358 TYR B O 1
ATOM 5187 N N . SER B 2 359 ? 172.440 185.221 160.455 1.00 122.45 359 SER B N 1
ATOM 5188 C CA . SER B 2 359 ? 172.255 184.125 161.395 1.00 122.45 359 SER B CA 1
ATOM 5189 C C . SER B 2 359 ? 173.555 183.916 162.153 1.00 122.45 359 SER B C 1
ATOM 5190 O O . SER B 2 359 ? 174.635 184.125 161.590 1.00 122.45 359 SER B O 1
ATOM 5193 N N . PRO B 2 360 ? 173.490 183.511 163.422 1.00 30.00 360 PRO B N 1
ATOM 5194 C CA . PRO B 2 360 ? 174.726 183.259 164.195 1.00 30.00 360 PRO B CA 1
ATOM 5195 C C . PRO B 2 360 ? 175.355 181.913 163.853 1.00 30.00 360 PRO B C 1
ATOM 5196 O O . PRO B 2 360 ? 175.326 180.947 164.623 1.00 30.00 360 PRO B O 1
ATOM 5200 N N . CYS B 2 361 ? 175.946 181.837 162.662 1.00 30.00 361 CYS B N 1
ATOM 5201 C CA . CYS B 2 361 ? 176.611 180.630 162.192 1.00 30.00 361 CYS B CA 1
ATOM 5202 C C . CYS B 2 361 ? 178.008 180.980 161.704 1.00 30.00 361 CYS B C 1
ATOM 5203 O O . CYS B 2 361 ? 178.234 182.072 161.174 1.00 30.00 361 CYS B O 1
ATOM 5206 N N . THR B 2 362 ? 178.940 180.051 161.886 1.00 30.00 362 THR B N 1
ATOM 5207 C CA . THR B 2 362 ? 180.320 180.226 161.461 1.00 30.00 362 THR B CA 1
ATOM 5208 C C . THR B 2 362 ? 180.597 179.390 160.218 1.00 30.00 362 THR B C 1
ATOM 5209 O O . THR B 2 362 ? 179.911 178.404 159.936 1.00 30.00 362 THR B O 1
ATOM 5213 N N . VAL B 2 363 ? 181.619 179.802 159.470 1.00 30.00 363 VAL B N 1
ATOM 5214 C CA . VAL B 2 363 ? 181.995 179.118 158.238 1.00 30.00 363 VAL B CA 1
ATOM 5215 C C . VAL B 2 363 ? 183.238 178.274 158.484 1.00 30.00 363 VAL B C 1
ATOM 5216 O O . VAL B 2 363 ? 183.210 177.047 158.334 1.00 30.00 363 VAL B O 1
ATOM 5220 N N . ASN B 2 364 ? 184.338 178.926 158.865 1.00 30.00 364 ASN B N 1
ATOM 5221 C CA . ASN B 2 364 ? 185.581 178.203 159.109 1.00 30.00 364 ASN B CA 1
ATOM 5222 C C . ASN B 2 364 ? 185.590 177.551 160.486 1.00 30.00 364 ASN B C 1
ATOM 5223 O O . ASN B 2 364 ? 186.082 176.428 160.640 1.00 30.00 364 ASN B O 1
ATOM 5228 N N . GLY B 2 365 ? 185.053 178.234 161.491 1.00 110.89 365 GLY B N 1
ATOM 5229 C CA . GLY B 2 365 ? 185.031 177.721 162.842 1.00 110.89 365 GLY B CA 1
ATOM 5230 C C . GLY B 2 365 ? 186.115 178.245 163.755 1.00 110.89 365 GLY B C 1
ATOM 5231 O O . GLY B 2 365 ? 186.219 177.775 164.893 1.00 110.89 365 GLY B O 1
ATOM 5232 N N . SER B 2 366 ? 186.926 179.198 163.297 1.00 112.90 366 SER B N 1
ATOM 5233 C CA . SER B 2 366 ? 187.994 179.753 164.118 1.00 112.90 366 SER B CA 1
ATOM 5234 C C . SER B 2 366 ? 187.525 180.888 165.017 1.00 112.90 366 SER B C 1
ATOM 5235 O O . SER B 2 366 ? 188.320 181.384 165.824 1.00 112.90 366 SER B O 1
ATOM 5238 N N . GLU B 2 367 ? 186.266 181.311 164.902 1.00 114.22 367 GLU B N 1
ATOM 5239 C CA . GLU B 2 367 ? 185.749 182.402 165.717 1.00 114.22 367 GLU B CA 1
ATOM 5240 C C . GLU B 2 367 ? 185.287 181.952 167.096 1.00 114.22 367 GLU B C 1
ATOM 5241 O O . GLU B 2 367 ? 184.944 182.804 167.923 1.00 114.22 367 GLU B O 1
ATOM 5247 N N . VAL B 2 368 ? 185.266 180.652 167.364 1.00 110.87 368 VAL B N 1
ATOM 5248 C CA . VAL B 2 368 ? 184.813 180.169 168.674 1.00 110.87 368 VAL B CA 1
ATOM 5249 C C . VAL B 2 368 ? 185.888 180.457 169.715 1.00 110.87 368 VAL B C 1
ATOM 5250 O O . VAL B 2 368 ? 187.089 180.412 169.391 1.00 110.87 368 VAL B O 1
ATOM 5254 N N . PRO B 2 369 ? 185.519 180.773 170.960 1.00 108.16 369 PRO B N 1
ATOM 5255 C CA . PRO B 2 369 ? 186.556 181.065 171.964 1.00 108.16 369 PRO B CA 1
ATOM 5256 C C . PRO B 2 369 ? 187.324 179.834 172.407 1.00 108.16 369 PRO B C 1
ATOM 5257 O O . PRO B 2 369 ? 188.551 179.897 172.557 1.00 108.16 369 PRO B O 1
ATOM 5261 N N . VAL B 2 370 ? 186.638 178.711 172.624 1.00 102.63 370 VAL B N 1
ATOM 5262 C CA . VAL B 2 370 ? 187.297 177.512 173.124 1.00 102.63 370 VAL B CA 1
ATOM 5263 C C . VAL B 2 370 ? 188.137 176.885 172.019 1.00 102.63 370 VAL B C 1
ATOM 5264 O O . VAL B 2 370 ? 187.772 176.921 170.835 1.00 102.63 370 VAL B O 1
ATOM 5268 N N . GLN B 2 371 ? 189.279 176.320 172.399 1.00 98.75 371 GLN B N 1
ATOM 5269 C CA . GLN B 2 371 ? 190.156 175.667 171.441 1.00 98.75 371 GLN B CA 1
ATOM 5270 C C . GLN B 2 371 ? 189.655 174.263 171.127 1.00 98.75 371 GLN B C 1
ATOM 5271 O O . GLN B 2 371 ? 189.017 173.606 171.954 1.00 98.75 371 GLN B O 1
ATOM 5277 N N . ASN B 2 372 ? 189.952 173.808 169.913 1.00 91.95 372 ASN B N 1
ATOM 5278 C CA . ASN B 2 372 ? 189.499 172.509 169.435 1.00 91.95 372 ASN B CA 1
ATOM 5279 C C . ASN B 2 372 ? 190.548 171.454 169.769 1.00 91.95 372 ASN B C 1
ATOM 5280 O O . ASN B 2 372 ? 191.711 171.580 169.371 1.00 91.95 372 ASN B O 1
ATOM 5285 N N . PHE B 2 373 ? 190.135 170.417 170.499 1.00 88.38 373 PHE B N 1
ATOM 5286 C CA . PHE B 2 373 ? 191.042 169.341 170.877 1.00 88.38 373 PHE B CA 1
ATOM 5287 C C . PHE B 2 373 ? 191.183 168.274 169.800 1.00 88.38 373 PHE B C 1
ATOM 5288 O O . PHE B 2 373 ? 192.026 167.382 169.943 1.00 88.38 373 PHE B O 1
ATOM 5296 N N . TYR B 2 374 ? 190.386 168.340 168.735 1.00 85.73 374 TYR B N 1
ATOM 5297 C CA . TYR B 2 374 ? 190.478 167.406 167.624 1.00 85.73 374 TYR B CA 1
ATOM 5298 C C . TYR B 2 374 ? 191.380 167.915 166.506 1.00 85.73 374 TYR B C 1
ATOM 5299 O O . TYR B 2 374 ? 191.201 167.521 165.348 1.00 85.73 374 TYR B O 1
ATOM 5308 N N . SER B 2 375 ? 192.342 168.784 166.826 1.00 90.68 375 SER B N 1
ATOM 5309 C CA . SER B 2 375 ? 193.231 169.327 165.807 1.00 90.68 375 SER B CA 1
ATOM 5310 C C . SER B 2 375 ? 194.215 168.291 165.281 1.00 90.68 375 SER B C 1
ATOM 5311 O O . SER B 2 375 ? 194.781 168.487 164.200 1.00 90.68 375 SER B O 1
ATOM 5314 N N . ASP B 2 376 ? 194.434 167.199 166.016 1.00 94.04 376 ASP B N 1
ATOM 5315 C CA . ASP B 2 376 ? 195.348 166.161 165.555 1.00 94.04 376 ASP B CA 1
ATOM 5316 C C . ASP B 2 376 ? 194.803 165.399 164.355 1.00 94.04 376 ASP B C 1
ATOM 5317 O O . ASP B 2 376 ? 195.577 164.743 163.650 1.00 94.04 376 ASP B O 1
ATOM 5322 N N . TYR B 2 377 ? 193.496 165.468 164.108 1.00 87.50 377 TYR B N 1
ATOM 5323 C CA . TYR B 2 377 ? 192.883 164.776 162.984 1.00 87.50 377 TYR B CA 1
ATOM 5324 C C . TYR B 2 377 ? 192.749 165.651 161.745 1.00 87.50 377 TYR B C 1
ATOM 5325 O O . TYR B 2 377 ? 192.437 165.126 160.670 1.00 87.50 377 TYR B O 1
ATOM 5334 N N . ASN B 2 378 ? 192.974 166.961 161.871 1.00 89.64 378 ASN B N 1
ATOM 5335 C CA . ASN B 2 378 ? 192.885 167.899 160.750 1.00 89.64 378 ASN B CA 1
ATOM 5336 C C . ASN B 2 378 ? 191.509 167.854 160.090 1.00 89.64 378 ASN B C 1
ATOM 5337 O O . ASN B 2 378 ? 191.382 167.942 158.867 1.00 89.64 378 ASN B O 1
ATOM 5342 N N . THR B 2 379 ? 190.469 167.715 160.905 1.00 89.61 379 THR B N 1
ATOM 5343 C CA . THR B 2 379 ? 189.103 167.693 160.409 1.00 89.61 379 THR B CA 1
ATOM 5344 C C . THR B 2 379 ? 188.507 169.099 160.419 1.00 89.61 379 THR B C 1
ATOM 5345 O O . THR B 2 379 ? 189.063 170.037 160.993 1.00 89.61 379 THR B O 1
ATOM 5349 N N . THR B 2 380 ? 187.355 169.236 159.769 1.00 91.57 380 THR B N 1
ATOM 5350 C CA . THR B 2 380 ? 186.668 170.515 159.716 1.00 91.57 380 THR B CA 1
ATOM 5351 C C . THR B 2 380 ? 185.957 170.796 161.038 1.00 91.57 380 THR B C 1
ATOM 5352 O O . THR B 2 380 ? 185.870 169.945 161.927 1.00 91.57 380 THR B O 1
ATOM 5356 N N . TYR B 2 381 ? 185.443 172.017 161.160 1.00 95.17 381 TYR B N 1
ATOM 5357 C CA . TYR B 2 381 ? 184.740 172.414 162.370 1.00 95.17 381 TYR B CA 1
ATOM 5358 C C . TYR B 2 381 ? 183.403 171.690 162.474 1.00 95.17 381 TYR B C 1
ATOM 5359 O O . TYR B 2 381 ? 182.703 171.495 161.477 1.00 95.17 381 TYR B O 1
ATOM 5368 N N . SER B 2 382 ? 183.053 171.292 163.695 1.00 92.85 382 SER B N 1
ATOM 5369 C CA . SER B 2 382 ? 181.800 170.603 163.962 1.00 92.85 382 SER B CA 1
ATOM 5370 C C . SER B 2 382 ? 181.249 171.073 165.298 1.00 92.85 382 SER B C 1
ATOM 5371 O O . SER B 2 382 ? 182.007 171.300 166.245 1.00 92.85 382 SER B O 1
ATOM 5374 N N . ILE B 2 383 ? 179.924 171.223 165.365 1.00 91.96 383 ILE B N 1
ATOM 5375 C CA . ILE B 2 383 ? 179.289 171.668 166.602 1.00 91.96 383 ILE B CA 1
ATOM 5376 C C . ILE B 2 383 ? 179.468 170.625 167.698 1.00 91.96 383 ILE B C 1
ATOM 5377 O O . ILE B 2 383 ? 179.596 170.960 168.882 1.00 91.96 383 ILE B O 1
ATOM 5382 N N . GLN B 2 384 ? 179.497 169.344 167.322 1.00 88.80 384 GLN B N 1
ATOM 5383 C CA . GLN B 2 384 ? 179.677 168.288 168.312 1.00 88.80 384 GLN B CA 1
ATOM 5384 C C . GLN B 2 384 ? 181.102 168.272 168.852 1.00 88.80 384 GLN B C 1
ATOM 5385 O O . GLN B 2 384 ? 181.326 167.929 170.018 1.00 88.80 384 GLN B O 1
ATOM 5391 N N . ALA B 2 385 ? 182.079 168.637 168.018 1.00 88.84 385 ALA B N 1
ATOM 5392 C CA . ALA B 2 385 ? 183.461 168.691 168.483 1.00 88.84 385 ALA B CA 1
ATOM 5393 C C . ALA B 2 385 ? 183.664 169.831 169.470 1.00 88.84 385 ALA B C 1
ATOM 5394 O O . ALA B 2 385 ? 184.517 169.748 170.362 1.00 88.84 385 ALA B O 1
ATOM 5396 N N . CYS B 2 386 ? 182.892 170.910 169.324 1.00 93.87 386 CYS B N 1
ATOM 5397 C CA . CYS B 2 386 ? 182.996 172.025 170.258 1.00 93.87 386 CYS B CA 1
ATOM 5398 C C . CYS B 2 386 ? 182.337 171.701 171.593 1.00 93.87 386 CYS B C 1
ATOM 5399 O O . CYS B 2 386 ? 182.761 172.217 172.633 1.00 93.87 386 CYS B O 1
ATOM 5402 N N . LEU B 2 387 ? 181.305 170.855 171.586 1.00 87.62 387 LEU B N 1
ATOM 5403 C CA . LEU B 2 387 ? 180.662 170.465 172.837 1.00 87.62 387 LEU B CA 1
ATOM 5404 C C . LEU B 2 387 ? 181.539 169.508 173.634 1.00 87.62 387 LEU B C 1
ATOM 5405 O O . LEU B 2 387 ? 181.404 169.407 174.859 1.00 87.62 387 LEU B O 1
ATOM 5410 N N . ARG B 2 388 ? 182.429 168.783 172.957 1.00 84.53 388 ARG B N 1
ATOM 5411 C CA . ARG B 2 388 ? 183.349 167.890 173.648 1.00 84.53 388 ARG B CA 1
ATOM 5412 C C . ARG B 2 388 ? 184.660 168.570 174.015 1.00 84.53 388 ARG B C 1
ATOM 5413 O O . ARG B 2 388 ? 185.340 168.115 174.941 1.00 84.53 388 ARG B O 1
ATOM 5421 N N . SER B 2 389 ? 185.031 169.642 173.312 1.00 88.15 389 SER B N 1
ATOM 5422 C CA . SER B 2 389 ? 186.235 170.380 173.677 1.00 88.15 389 SER B CA 1
ATOM 5423 C C . SER B 2 389 ? 185.999 171.235 174.915 1.00 88.15 389 SER B C 1
ATOM 5424 O O . SER B 2 389 ? 186.897 171.391 175.750 1.00 88.15 389 SER B O 1
ATOM 5427 N N . CYS B 2 390 ? 184.797 171.800 175.049 1.00 92.37 390 CYS B N 1
ATOM 5428 C CA . CYS B 2 390 ? 184.478 172.590 176.233 1.00 92.37 390 CYS B CA 1
ATOM 5429 C C . CYS B 2 390 ? 184.348 171.706 177.466 1.00 92.37 390 CYS B C 1
ATOM 5430 O O . CYS B 2 390 ? 184.837 172.058 178.546 1.00 92.37 390 CYS B O 1
ATOM 5433 N N . PHE B 2 391 ? 183.682 170.557 177.327 1.00 86.07 391 PHE B N 1
ATOM 5434 C CA . PHE B 2 391 ? 183.530 169.646 178.457 1.00 86.07 391 PHE B CA 1
ATOM 5435 C C . PHE B 2 391 ? 184.882 169.119 178.918 1.00 86.07 391 PHE B C 1
ATOM 5436 O O . PHE B 2 391 ? 185.148 169.024 180.121 1.00 86.07 391 PHE B O 1
ATOM 5444 N N . GLN B 2 392 ? 185.752 168.768 177.968 1.00 85.25 392 GLN B N 1
ATOM 5445 C CA . GLN B 2 392 ? 187.095 168.329 178.330 1.00 85.25 392 GLN B CA 1
ATOM 5446 C C . GLN B 2 392 ? 187.903 169.465 178.940 1.00 85.25 392 GLN B C 1
ATOM 5447 O O . GLN B 2 392 ? 188.732 169.231 179.826 1.00 85.25 392 GLN B O 1
ATOM 5453 N N . ASP B 2 393 ? 187.673 170.700 178.488 1.00 91.62 393 ASP B N 1
ATOM 5454 C CA . ASP B 2 393 ? 188.355 171.841 179.089 1.00 91.62 393 ASP B CA 1
ATOM 5455 C C . ASP B 2 393 ? 187.824 172.121 180.489 1.00 91.62 393 ASP B C 1
ATOM 5456 O O . ASP B 2 393 ? 188.596 172.442 181.400 1.00 91.62 393 ASP B O 1
ATOM 5461 N N . HIS B 2 394 ? 186.507 172.011 180.679 1.00 92.15 394 HIS B N 1
ATOM 5462 C CA . HIS B 2 394 ? 185.941 172.151 182.017 1.00 92.15 394 HIS B CA 1
ATOM 5463 C C . HIS B 2 394 ? 186.354 170.988 182.909 1.00 92.15 394 HIS B C 1
ATOM 5464 O O . HIS B 2 394 ? 186.447 171.139 184.133 1.00 92.15 394 HIS B O 1
ATOM 5471 N N . MET B 2 395 ? 186.603 169.819 182.315 1.00 90.42 395 MET B N 1
ATOM 5472 C CA . MET B 2 395 ? 187.052 168.672 183.097 1.00 90.42 395 MET B CA 1
ATOM 5473 C C . MET B 2 395 ? 188.450 168.904 183.655 1.00 90.42 395 MET B C 1
ATOM 5474 O O . MET B 2 395 ? 188.714 168.614 184.827 1.00 90.42 395 MET B O 1
ATOM 5479 N N . ILE B 2 396 ? 189.359 169.428 182.830 1.00 89.35 396 ILE B N 1
ATOM 5480 C CA . ILE B 2 396 ? 190.714 169.709 183.292 1.00 89.35 396 ILE B CA 1
ATOM 5481 C C . ILE B 2 396 ? 190.725 170.897 184.246 1.00 89.35 396 ILE B C 1
ATOM 5482 O O . ILE B 2 396 ? 191.586 170.986 185.131 1.00 89.35 396 ILE B O 1
ATOM 5487 N N . ARG B 2 397 ? 189.769 171.816 184.100 1.00 92.95 397 ARG B N 1
ATOM 5488 C CA . ARG B 2 397 ? 189.764 173.020 184.925 1.00 92.95 397 ARG B CA 1
ATOM 5489 C C . ARG B 2 397 ? 189.421 172.697 186.375 1.00 92.95 397 ARG B C 1
ATOM 5490 O O . ARG B 2 397 ? 190.093 173.167 187.301 1.00 92.95 397 ARG B O 1
ATOM 5498 N N . ASN B 2 398 ? 188.376 171.896 186.594 1.00 92.84 398 ASN B N 1
ATOM 5499 C CA . ASN B 2 398 ? 187.978 171.554 187.956 1.00 92.84 398 ASN B CA 1
ATOM 5500 C C . ASN B 2 398 ? 188.982 170.604 188.599 1.00 92.84 398 ASN B C 1
ATOM 5501 O O . ASN B 2 398 ? 189.613 170.936 189.609 1.00 92.84 398 ASN B O 1
ATOM 5506 N N . CYS B 2 399 ? 189.142 169.415 188.026 1.00 93.01 399 CYS B N 1
ATOM 5507 C CA . CYS B 2 399 ? 190.142 168.458 188.475 1.00 93.01 399 CYS B CA 1
ATOM 5508 C C . CYS B 2 399 ? 191.268 168.383 187.453 1.00 93.01 399 CYS B C 1
ATOM 5509 O O . CYS B 2 399 ? 191.025 168.394 186.244 1.00 93.01 399 CYS B O 1
ATOM 5512 N N . ASN B 2 400 ? 192.504 168.298 187.945 1.00 94.43 400 ASN B N 1
ATOM 5513 C CA . ASN B 2 400 ? 193.686 168.401 187.090 1.00 94.43 400 ASN B CA 1
ATOM 5514 C C . ASN B 2 400 ? 193.912 167.108 186.300 1.00 94.43 400 ASN B C 1
ATOM 5515 O O . ASN B 2 400 ? 194.946 166.450 186.400 1.00 94.43 400 ASN B O 1
ATOM 5520 N N . CYS B 2 401 ? 192.916 166.761 185.488 1.00 93.09 401 CYS B N 1
ATOM 5521 C CA . CYS B 2 401 ? 192.990 165.581 184.637 1.00 93.09 401 CYS B CA 1
ATOM 5522 C C . CYS B 2 401 ? 191.896 165.672 183.585 1.00 93.09 401 CYS B C 1
ATOM 5523 O O . CYS B 2 401 ? 190.908 166.392 183.754 1.00 93.09 401 CYS B O 1
ATOM 5526 N N . GLY B 2 402 ? 192.087 164.932 182.498 1.00 86.97 402 GLY B N 1
ATOM 5527 C CA . GLY B 2 402 ? 191.121 164.883 181.418 1.00 86.97 402 GLY B CA 1
ATOM 5528 C C . GLY B 2 402 ? 190.513 163.500 181.301 1.00 86.97 402 GLY B C 1
ATOM 5529 O O . GLY B 2 402 ? 191.158 162.494 181.600 1.00 86.97 402 GLY B O 1
ATOM 5530 N N . HIS B 2 403 ? 189.259 163.456 180.861 1.00 81.36 403 HIS B N 1
ATOM 5531 C CA . HIS B 2 403 ? 188.544 162.193 180.781 1.00 81.36 403 HIS B CA 1
ATOM 5532 C C . HIS B 2 403 ? 189.115 161.318 179.667 1.00 81.36 403 HIS B C 1
ATOM 5533 O O . HIS B 2 403 ? 189.765 161.793 178.732 1.00 81.36 403 HIS B O 1
ATOM 5540 N N . TYR B 2 404 ? 188.859 160.014 179.782 1.00 76.70 404 TYR B N 1
ATOM 5541 C CA . TYR B 2 404 ? 189.378 159.053 178.816 1.00 76.70 404 TYR B CA 1
ATOM 5542 C C . TYR B 2 404 ? 188.572 159.037 177.524 1.00 76.70 404 TYR B C 1
ATOM 5543 O O . TYR B 2 404 ? 189.128 158.752 176.457 1.00 76.70 404 TYR B O 1
ATOM 5552 N N . LEU B 2 405 ? 187.279 159.346 177.590 1.00 78.47 405 LEU B N 1
ATOM 5553 C CA . LEU B 2 405 ? 186.410 159.304 176.421 1.00 78.47 405 LEU B CA 1
ATOM 5554 C C . LEU B 2 405 ? 186.523 160.545 175.543 1.00 78.47 405 LEU B C 1
ATOM 5555 O O . LEU B 2 405 ? 185.697 160.721 174.641 1.00 78.47 405 LEU B O 1
ATOM 5560 N N . TYR B 2 406 ? 187.511 161.398 175.774 1.00 78.55 406 TYR B N 1
ATOM 5561 C CA . TYR B 2 406 ? 187.694 162.621 175.011 1.00 78.55 406 TYR B CA 1
ATOM 5562 C C . TYR B 2 406 ? 189.176 162.811 174.737 1.00 78.55 406 TYR B C 1
ATOM 5563 O O . TYR B 2 406 ? 190.020 162.277 175.465 1.00 78.55 406 TYR B O 1
ATOM 5572 N N . PRO B 2 407 ? 189.526 163.554 173.686 1.00 81.52 407 PRO B N 1
ATOM 5573 C CA . PRO B 2 407 ? 190.942 163.802 173.399 1.00 81.52 407 PRO B CA 1
ATOM 5574 C C . PRO B 2 407 ? 191.623 164.547 174.537 1.00 81.52 407 PRO B C 1
ATOM 5575 O O . PRO B 2 407 ? 190.990 165.238 175.338 1.00 81.52 407 PRO B O 1
ATOM 5579 N N . LEU B 2 408 ? 192.943 164.397 174.597 1.00 88.49 408 LEU B N 1
ATOM 5580 C CA . LEU B 2 408 ? 193.749 164.979 175.662 1.00 88.49 408 LEU B CA 1
ATOM 5581 C C . LEU B 2 408 ? 194.746 165.961 175.065 1.00 88.49 408 LEU B C 1
ATOM 5582 O O . LEU B 2 408 ? 195.479 165.597 174.129 1.00 88.49 408 LEU B O 1
ATOM 5587 N N . PRO B 2 409 ? 194.812 167.199 175.551 1.00 92.68 409 PRO B N 1
ATOM 5588 C CA . PRO B 2 409 ? 195.807 168.147 175.037 1.00 92.68 409 PRO B CA 1
ATOM 5589 C C . PRO B 2 409 ? 197.222 167.696 175.366 1.00 92.68 409 PRO B C 1
ATOM 5590 O O . PRO B 2 409 ? 197.457 166.803 176.182 1.00 92.68 409 PRO B O 1
ATOM 5594 N N . ARG B 2 410 ? 198.183 168.338 174.708 1.00 102.28 410 ARG B N 1
ATOM 5595 C CA . ARG B 2 410 ? 199.588 168.013 174.919 1.00 102.28 410 ARG B CA 1
ATOM 5596 C C . ARG B 2 410 ? 200.042 168.534 176.276 1.00 102.28 410 ARG B C 1
ATOM 5597 O O . ARG B 2 410 ? 199.965 169.738 176.545 1.00 102.28 410 ARG B O 1
ATOM 5605 N N . GLY B 2 411 ? 200.514 167.629 177.132 1.00 101.03 411 GLY B N 1
ATOM 5606 C CA . GLY B 2 411 ? 200.990 167.967 178.456 1.00 101.03 411 GLY B CA 1
ATOM 5607 C C . GLY B 2 411 ? 200.075 167.532 179.579 1.00 101.03 411 GLY B C 1
ATOM 5608 O O . GLY B 2 411 ? 200.542 167.381 180.716 1.00 101.03 411 GLY B O 1
ATOM 5609 N N . GLU B 2 412 ? 198.790 167.326 179.300 1.00 96.72 412 GLU B N 1
ATOM 5610 C CA . GLU B 2 412 ? 197.847 166.913 180.326 1.00 96.72 412 GLU B CA 1
ATOM 5611 C C . GLU B 2 412 ? 197.978 165.414 180.595 1.00 96.72 412 GLU B C 1
ATOM 5612 O O . GLU B 2 412 ? 198.845 164.727 180.048 1.00 96.72 412 GLU B O 1
ATOM 5618 N N . LYS B 2 413 ? 197.099 164.900 181.452 1.00 92.25 413 LYS B N 1
ATOM 5619 C CA . LYS B 2 413 ? 197.130 163.497 181.837 1.00 92.25 413 LYS B CA 1
ATOM 5620 C C . LYS B 2 413 ? 195.705 163.012 182.052 1.00 92.25 413 LYS B C 1
ATOM 5621 O O . LYS B 2 413 ? 194.857 163.760 182.544 1.00 92.25 413 LYS B O 1
ATOM 5627 N N . TYR B 2 414 ? 195.449 161.761 181.677 1.00 85.43 414 TYR B N 1
ATOM 5628 C CA . TYR B 2 414 ? 194.129 161.180 181.855 1.00 85.43 414 TYR B CA 1
ATOM 5629 C C . TYR B 2 414 ? 193.808 161.010 183.337 1.00 85.43 414 TYR B C 1
ATOM 5630 O O . TYR B 2 414 ? 194.689 161.024 184.201 1.00 85.43 414 TYR B O 1
ATOM 5639 N N . CYS B 2 415 ? 192.519 160.843 183.624 1.00 87.98 415 CYS B N 1
ATOM 5640 C CA . CYS B 2 415 ? 192.045 160.709 184.997 1.00 87.98 415 CYS B CA 1
ATOM 5641 C C . CYS B 2 415 ? 192.219 159.264 185.448 1.00 87.98 415 CYS B C 1
ATOM 5642 O O . CYS B 2 415 ? 191.487 158.374 185.005 1.00 87.98 415 CYS B O 1
ATOM 5645 N N . ASN B 2 416 ? 193.187 159.031 186.327 1.00 88.68 416 ASN B N 1
ATOM 5646 C CA . ASN B 2 416 ? 193.447 157.722 186.906 1.00 88.68 416 ASN B CA 1
ATOM 5647 C C . ASN B 2 416 ? 193.031 157.721 188.373 1.00 88.68 416 ASN B C 1
ATOM 5648 O O . ASN B 2 416 ? 192.601 158.737 188.924 1.00 88.68 416 ASN B O 1
ATOM 5653 N N . ASN B 2 417 ? 193.164 156.558 189.009 1.00 91.50 417 ASN B N 1
ATOM 5654 C CA . ASN B 2 417 ? 192.864 156.426 190.427 1.00 91.50 417 ASN B CA 1
ATOM 5655 C C . ASN B 2 417 ? 194.098 156.530 191.310 1.00 91.50 417 ASN B C 1
ATOM 5656 O O . ASN B 2 417 ? 193.973 156.906 192.481 1.00 91.50 417 ASN B O 1
ATOM 5661 N N . ARG B 2 418 ? 195.281 156.211 190.781 1.00 100.37 418 ARG B N 1
ATOM 5662 C CA . ARG B 2 418 ? 196.505 156.338 191.561 1.00 100.37 418 ARG B CA 1
ATOM 5663 C C . ARG B 2 418 ? 196.976 157.782 191.654 1.00 100.37 418 ARG B C 1
ATOM 5664 O O . ARG B 2 418 ? 197.687 158.138 192.601 1.00 100.37 418 ARG B O 1
ATOM 5672 N N . ASP B 2 419 ? 196.597 158.622 190.692 1.00 97.00 419 ASP B N 1
ATOM 5673 C CA . ASP B 2 419 ? 197.021 160.017 190.653 1.00 97.00 419 ASP B CA 1
ATOM 5674 C C . ASP B 2 419 ? 195.948 160.972 191.161 1.00 97.00 419 ASP B C 1
ATOM 5675 O O . ASP B 2 419 ? 196.215 161.790 192.046 1.00 97.00 419 ASP B O 1
ATOM 5680 N N . PHE B 2 420 ? 194.732 160.885 190.616 1.00 92.02 420 PHE B N 1
ATOM 5681 C CA . PHE B 2 420 ? 193.636 161.792 190.952 1.00 92.02 420 PHE B CA 1
ATOM 5682 C C . PHE B 2 420 ? 192.446 160.961 191.420 1.00 92.02 420 PHE B C 1
ATOM 5683 O O . PHE B 2 420 ? 191.530 160.673 190.636 1.00 92.02 420 PHE B O 1
ATOM 5691 N N . PRO B 2 421 ? 192.423 160.563 192.694 1.00 93.21 421 PRO B N 1
ATOM 5692 C CA . PRO B 2 421 ? 191.310 159.732 193.183 1.00 93.21 421 PRO B CA 1
ATOM 5693 C C . PRO B 2 421 ? 189.968 160.441 193.181 1.00 93.21 421 PRO B C 1
ATOM 5694 O O . PRO B 2 421 ? 188.935 159.777 193.332 1.00 93.21 421 PRO B O 1
ATOM 5698 N N . ASP B 2 422 ? 189.945 161.760 193.014 1.00 93.95 422 ASP B N 1
ATOM 5699 C CA . ASP B 2 422 ? 188.710 162.531 193.036 1.00 93.95 422 ASP B CA 1
ATOM 5700 C C . ASP B 2 422 ? 188.058 162.655 191.666 1.00 93.95 422 ASP B C 1
ATOM 5701 O O . ASP B 2 422 ? 187.089 163.408 191.525 1.00 93.95 422 ASP B O 1
ATOM 5706 N N . TRP B 2 423 ? 188.560 161.940 190.656 1.00 86.82 423 TRP B N 1
ATOM 5707 C CA . TRP B 2 423 ? 188.023 162.097 189.308 1.00 86.82 423 TRP B CA 1
ATOM 5708 C C . TRP B 2 423 ? 186.628 161.502 189.184 1.00 86.82 423 TRP B C 1
ATOM 5709 O O . TRP B 2 423 ? 185.848 161.926 188.323 1.00 86.82 423 TRP B O 1
ATOM 5720 N N . ALA B 2 424 ? 186.296 160.518 190.022 1.00 30.00 424 ALA B N 1
ATOM 5721 C CA . ALA B 2 424 ? 184.962 159.928 189.979 1.00 30.00 424 ALA B CA 1
ATOM 5722 C C . ALA B 2 424 ? 183.902 160.947 190.378 1.00 30.00 424 ALA B C 1
ATOM 5723 O O . ALA B 2 424 ? 182.862 161.070 189.722 1.00 30.00 424 ALA B O 1
ATOM 5725 N N . HIS B 2 425 ? 184.150 161.688 191.460 1.00 30.00 425 HIS B N 1
ATOM 5726 C CA . HIS B 2 425 ? 183.227 162.745 191.858 1.00 30.00 425 HIS B CA 1
ATOM 5727 C C . HIS B 2 425 ? 183.322 163.939 190.917 1.00 30.00 425 HIS B C 1
ATOM 5728 O O . HIS B 2 425 ? 182.330 164.643 190.692 1.00 30.00 425 HIS B O 1
ATOM 5735 N N . CYS B 2 426 ? 184.510 164.187 190.363 1.00 30.00 426 CYS B N 1
ATOM 5736 C CA . CYS B 2 426 ? 184.687 165.305 189.441 1.00 30.00 426 CYS B CA 1
ATOM 5737 C C . CYS B 2 426 ? 183.886 165.093 188.162 1.00 30.00 426 CYS B C 1
ATOM 5738 O O . CYS B 2 426 ? 183.174 165.994 187.704 1.00 30.00 426 CYS B O 1
ATOM 5741 N N . TYR B 2 427 ? 183.993 163.901 187.569 1.00 30.00 427 TYR B N 1
ATOM 5742 C CA . TYR B 2 427 ? 183.296 163.634 186.315 1.00 30.00 427 TYR B CA 1
ATOM 5743 C C . TYR B 2 427 ? 181.789 163.557 186.520 1.00 30.00 427 TYR B C 1
ATOM 5744 O O . TYR B 2 427 ? 181.015 163.941 185.635 1.00 30.00 427 TYR B O 1
ATOM 5753 N N . SER B 2 428 ? 181.351 163.061 187.679 1.00 30.00 428 SER B N 1
ATOM 5754 C CA . SER B 2 428 ? 179.919 162.940 187.933 1.00 30.00 428 SER B CA 1
ATOM 5755 C C . SER B 2 428 ? 179.267 164.308 188.091 1.00 30.00 428 SER B C 1
ATOM 5756 O O . SER B 2 428 ? 178.139 164.524 187.632 1.00 30.00 428 SER B O 1
ATOM 5759 N N . ASP B 2 429 ? 179.960 165.246 188.741 1.00 30.00 429 ASP B N 1
ATOM 5760 C CA . ASP B 2 429 ? 179.409 166.584 188.921 1.00 30.00 429 ASP B CA 1
ATOM 5761 C C . ASP B 2 429 ? 179.342 167.363 187.615 1.00 30.00 429 ASP B C 1
ATOM 5762 O O . ASP B 2 429 ? 178.568 168.322 187.518 1.00 30.00 429 ASP B O 1
ATOM 5767 N N . LEU B 2 430 ? 180.131 166.980 186.611 1.00 30.00 430 LEU B N 1
ATOM 5768 C CA . LEU B 2 430 ? 180.114 167.656 185.322 1.00 30.00 430 LEU B CA 1
ATOM 5769 C C . LEU B 2 430 ? 179.234 166.963 184.292 1.00 30.00 430 LEU B C 1
ATOM 5770 O O . LEU B 2 430 ? 178.734 167.629 183.380 1.00 30.00 430 LEU B O 1
ATOM 5775 N N . GLN B 2 431 ? 179.034 165.650 184.415 1.00 30.00 431 GLN B N 1
ATOM 5776 C CA . GLN B 2 431 ? 178.147 164.943 183.499 1.00 30.00 431 GLN B CA 1
ATOM 5777 C C . GLN B 2 431 ? 176.685 165.206 183.838 1.00 30.00 431 GLN B C 1
ATOM 5778 O O . GLN B 2 431 ? 175.876 165.497 182.951 1.00 30.00 431 GLN B O 1
ATOM 5784 N N . MET B 2 432 ? 176.333 165.110 185.116 1.00 30.00 432 MET B N 1
ATOM 5785 C CA . MET B 2 432 ? 174.964 165.352 185.571 1.00 30.00 432 MET B CA 1
ATOM 5786 C C . MET B 2 432 ? 174.806 166.796 186.043 1.00 30.00 432 MET B C 1
ATOM 5787 O O . MET B 2 432 ? 174.541 167.078 187.211 1.00 30.00 432 MET B O 1
ATOM 5792 N N . SER B 2 433 ? 174.977 167.723 185.100 1.00 30.00 433 SER B N 1
ATOM 5793 C CA . SER B 2 433 ? 174.853 169.149 185.398 1.00 30.00 433 SER B CA 1
ATOM 5794 C C . SER B 2 433 ? 174.348 169.842 184.136 1.00 30.00 433 SER B C 1
ATOM 5795 O O . SER B 2 433 ? 175.112 170.045 183.188 1.00 30.00 433 SER B O 1
ATOM 5798 N N . VAL B 2 434 ? 173.063 170.202 184.134 1.00 30.00 434 VAL B N 1
ATOM 5799 C CA . VAL B 2 434 ? 172.489 170.905 182.993 1.00 30.00 434 VAL B CA 1
ATOM 5800 C C . VAL B 2 434 ? 172.967 172.349 182.918 1.00 30.00 434 VAL B C 1
ATOM 5801 O O . VAL B 2 434 ? 172.898 172.963 181.846 1.00 30.00 434 VAL B O 1
ATOM 5805 N N . ALA B 2 435 ? 173.462 172.906 184.026 1.00 30.00 435 ALA B N 1
ATOM 5806 C CA . ALA B 2 435 ? 173.912 174.294 184.025 1.00 30.00 435 ALA B CA 1
ATOM 5807 C C . ALA B 2 435 ? 175.125 174.480 183.121 1.00 30.00 435 ALA B C 1
ATOM 5808 O O . ALA B 2 435 ? 175.162 175.399 182.295 1.00 30.00 435 ALA B O 1
ATOM 5810 N N . GLN B 2 436 ? 176.131 173.614 183.263 1.00 30.00 436 GLN B N 1
ATOM 5811 C CA . GLN B 2 436 ? 177.337 173.753 182.453 1.00 30.00 436 GLN B CA 1
ATOM 5812 C C . GLN B 2 436 ? 177.077 173.381 180.998 1.00 30.00 436 GLN B C 1
ATOM 5813 O O . GLN B 2 436 ? 177.773 173.862 180.097 1.00 30.00 436 GLN B O 1
ATOM 5819 N N . ARG B 2 437 ? 176.085 172.524 180.749 1.00 30.00 437 ARG B N 1
ATOM 5820 C CA . ARG B 2 437 ? 175.743 172.176 179.374 1.00 30.00 437 ARG B CA 1
ATOM 5821 C C . ARG B 2 437 ? 175.189 173.381 178.623 1.00 30.00 437 ARG B C 1
ATOM 5822 O O . ARG B 2 437 ? 175.515 173.594 177.450 1.00 30.00 437 ARG B O 1
ATOM 5830 N N . GLU B 2 438 ? 174.352 174.182 179.285 1.00 30.00 438 GLU B N 1
ATOM 5831 C CA . GLU B 2 438 ? 173.769 175.348 178.629 1.00 30.00 438 GLU B CA 1
ATOM 5832 C C . GLU B 2 438 ? 174.816 176.425 178.374 1.00 30.00 438 GLU B C 1
ATOM 5833 O O . GLU B 2 438 ? 174.699 177.196 177.414 1.00 30.00 438 GLU B O 1
ATOM 5839 N N . THR B 2 439 ? 175.843 176.498 179.223 1.00 30.00 439 THR B N 1
ATOM 5840 C CA . THR B 2 439 ? 176.878 177.513 179.046 1.00 30.00 439 THR B CA 1
ATOM 5841 C C . THR B 2 439 ? 177.718 177.232 177.807 1.00 30.00 439 THR B C 1
ATOM 5842 O O . THR B 2 439 ? 178.052 178.150 177.049 1.00 30.00 439 THR B O 1
ATOM 5846 N N . CYS B 2 440 ? 178.071 175.964 177.583 1.00 30.00 440 CYS B N 1
ATOM 5847 C CA . CYS B 2 440 ? 178.907 175.624 176.437 1.00 30.00 440 CYS B CA 1
ATOM 5848 C C . CYS B 2 440 ? 178.140 175.755 175.127 1.00 30.00 440 CYS B C 1
ATOM 5849 O O . CYS B 2 440 ? 178.719 176.125 174.098 1.00 30.00 440 CYS B O 1
ATOM 5852 N N . ILE B 2 441 ? 176.839 175.451 175.140 1.00 30.00 441 ILE B N 1
ATOM 5853 C CA . ILE B 2 441 ? 176.028 175.612 173.937 1.00 30.00 441 ILE B CA 1
ATOM 5854 C C . ILE B 2 441 ? 176.008 177.068 173.494 1.00 30.00 441 ILE B C 1
ATOM 5855 O O . ILE B 2 441 ? 176.015 177.362 172.291 1.00 30.00 441 ILE B O 1
ATOM 5860 N N . GLY B 2 442 ? 176.006 178.002 174.446 1.00 30.00 442 GLY B N 1
ATOM 5861 C CA . GLY B 2 442 ? 176.043 179.409 174.085 1.00 30.00 442 GLY B CA 1
ATOM 5862 C C . GLY B 2 442 ? 177.385 179.832 173.518 1.00 30.00 442 GLY B C 1
ATOM 5863 O O . GLY B 2 442 ? 177.454 180.716 172.659 1.00 30.00 442 GLY B O 1
ATOM 5864 N N . MET B 2 443 ? 178.469 179.210 173.987 1.00 30.00 443 MET B N 1
ATOM 5865 C CA . MET B 2 443 ? 179.793 179.557 173.482 1.00 30.00 443 MET B CA 1
ATOM 5866 C C . MET B 2 443 ? 180.054 178.944 172.113 1.00 30.00 443 MET B C 1
ATOM 5867 O O . MET B 2 443 ? 180.728 179.558 171.279 1.00 30.00 443 MET B O 1
ATOM 5872 N N . CYS B 2 444 ? 179.536 177.744 171.863 1.00 30.00 444 CYS B N 1
ATOM 5873 C CA . CYS B 2 444 ? 179.739 177.082 170.583 1.00 30.00 444 CYS B CA 1
ATOM 5874 C C . CYS B 2 444 ? 178.741 177.592 169.552 1.00 30.00 444 CYS B C 1
ATOM 5875 O O . CYS B 2 444 ? 177.593 177.907 169.878 1.00 30.00 444 CYS B O 1
ATOM 5878 N N . LYS B 2 445 ? 179.187 177.670 168.302 1.00 110.43 445 LYS B N 1
ATOM 5879 C CA . LYS B 2 445 ? 178.358 178.120 167.197 1.00 110.43 445 LYS B CA 1
ATOM 5880 C C . LYS B 2 445 ? 178.186 176.995 166.186 1.00 110.43 445 LYS B C 1
ATOM 5881 O O . LYS B 2 445 ? 179.000 176.070 166.107 1.00 110.43 445 LYS B O 1
ATOM 5887 N N . GLU B 2 446 ? 177.112 177.083 165.410 1.00 108.91 446 GLU B N 1
ATOM 5888 C CA . GLU B 2 446 ? 176.827 176.102 164.377 1.00 108.91 446 GLU B CA 1
ATOM 5889 C C . GLU B 2 446 ? 177.454 176.517 163.051 1.00 108.91 446 GLU B C 1
ATOM 5890 O O . GLU B 2 446 ? 177.870 177.662 162.860 1.00 108.91 446 GLU B O 1
ATOM 5896 N N . SER B 2 447 ? 177.517 175.562 162.130 1.00 30.00 447 SER B N 1
ATOM 5897 C CA . SER B 2 447 ? 178.024 175.816 160.791 1.00 30.00 447 SER B CA 1
ATOM 5898 C C . SER B 2 447 ? 176.892 176.270 159.879 1.00 30.00 447 SER B C 1
ATOM 5899 O O . SER B 2 447 ? 175.751 175.814 159.997 1.00 30.00 447 SER B O 1
ATOM 5902 N N . CYS B 2 448 ? 177.220 177.183 158.963 1.00 30.00 448 CYS B N 1
ATOM 5903 C CA . CYS B 2 448 ? 176.207 177.699 158.049 1.00 30.00 448 CYS B CA 1
ATOM 5904 C C . CYS B 2 448 ? 175.795 176.643 157.030 1.00 30.00 448 CYS B C 1
ATOM 5905 O O . CYS B 2 448 ? 174.662 176.657 156.537 1.00 30.00 448 CYS B O 1
ATOM 5908 N N . ASN B 2 449 ? 176.698 175.724 156.703 1.00 30.00 449 ASN B N 1
ATOM 5909 C CA . ASN B 2 449 ? 176.430 174.645 155.755 1.00 30.00 449 ASN B CA 1
ATOM 5910 C C . ASN B 2 449 ? 176.429 173.332 156.531 1.00 30.00 449 ASN B C 1
ATOM 5911 O O . ASN B 2 449 ? 177.487 172.748 156.784 1.00 30.00 449 ASN B O 1
ATOM 5916 N N . ASP B 2 450 ? 175.240 172.870 156.907 1.00 30.00 450 ASP B N 1
ATOM 5917 C CA . ASP B 2 450 ? 175.076 171.593 157.582 1.00 30.00 450 ASP B CA 1
ATOM 5918 C C . ASP B 2 450 ? 174.649 170.527 156.581 1.00 30.00 450 ASP B C 1
ATOM 5919 O O . ASP B 2 450 ? 174.020 170.822 155.562 1.00 30.00 450 ASP B O 1
ATOM 5924 N N . THR B 2 451 ? 174.995 169.277 156.884 1.00 30.00 451 THR B N 1
ATOM 5925 C CA . THR B 2 451 ? 174.720 168.164 155.987 1.00 30.00 451 THR B CA 1
ATOM 5926 C C . THR B 2 451 ? 174.232 166.970 156.791 1.00 30.00 451 THR B C 1
ATOM 5927 O O . THR B 2 451 ? 174.891 166.551 157.747 1.00 30.00 451 THR B O 1
ATOM 5931 N N . GLN B 2 452 ? 173.083 166.428 156.399 1.00 92.89 452 GLN B N 1
ATOM 5932 C CA . GLN B 2 452 ? 172.521 165.235 157.009 1.00 92.89 452 GLN B CA 1
ATOM 5933 C C . GLN B 2 452 ? 172.321 164.166 155.943 1.00 92.89 452 GLN B C 1
ATOM 5934 O O . GLN B 2 452 ? 172.311 164.449 154.742 1.00 92.89 452 GLN B O 1
ATOM 5940 N N . TYR B 2 453 ? 172.160 162.923 156.397 1.00 82.69 453 TYR B N 1
ATOM 5941 C CA . TYR B 2 453 ? 172.009 161.767 155.513 1.0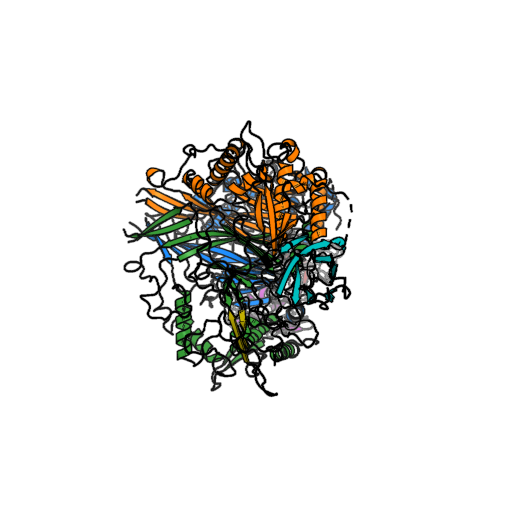0 82.69 453 TYR B CA 1
ATOM 5942 C C . TYR B 2 453 ? 170.741 161.020 155.918 1.00 82.69 453 TYR B C 1
ATOM 5943 O O . TYR B 2 453 ? 170.764 160.183 156.824 1.00 82.69 453 TYR B O 1
ATOM 5952 N N . LYS B 2 454 ? 169.634 161.326 155.240 1.00 83.05 454 LYS B N 1
ATOM 5953 C CA . LYS B 2 454 ? 168.353 160.669 155.496 1.00 83.05 454 LYS B CA 1
ATOM 5954 C C . LYS B 2 454 ? 168.399 159.275 154.876 1.00 83.05 454 LYS B C 1
ATOM 5955 O O . LYS B 2 454 ? 167.968 159.040 153.745 1.00 83.05 454 LYS B O 1
ATOM 5961 N N . MET B 2 455 ? 168.937 158.334 155.644 1.00 74.49 455 MET B N 1
ATOM 5962 C CA . MET B 2 455 ? 169.146 156.970 155.181 1.00 74.49 455 MET B CA 1
ATOM 5963 C C . MET B 2 455 ? 168.002 156.069 155.623 1.00 74.49 455 MET B C 1
ATOM 5964 O O . MET B 2 455 ? 167.522 156.163 156.757 1.00 74.49 455 MET B O 1
ATOM 5969 N N . THR B 2 456 ? 167.568 155.196 154.718 1.00 71.90 456 THR B N 1
ATOM 5970 C CA . THR B 2 456 ? 166.530 154.214 154.998 1.00 71.90 456 THR B CA 1
ATOM 5971 C C . THR B 2 456 ? 167.169 152.840 155.147 1.00 71.90 456 THR B C 1
ATOM 5972 O O . THR B 2 456 ? 167.903 152.393 154.260 1.00 71.90 456 THR B O 1
ATOM 5976 N N . ILE B 2 457 ? 166.886 152.176 156.262 1.00 66.10 457 ILE B N 1
ATOM 5977 C CA . ILE B 2 457 ? 167.487 150.888 156.588 1.00 66.10 457 ILE B CA 1
ATOM 5978 C C . ILE B 2 457 ? 166.500 149.780 156.254 1.00 66.10 457 ILE B C 1
ATOM 5979 O O . ILE B 2 457 ? 165.337 149.816 156.677 1.00 66.10 457 ILE B O 1
ATOM 5984 N N . SER B 2 458 ? 166.964 148.792 155.493 1.00 66.86 458 SER B N 1
ATOM 5985 C CA . SER B 2 458 ? 166.153 147.632 155.141 1.00 66.86 458 SER B CA 1
ATOM 5986 C C . SER B 2 458 ? 167.040 146.401 155.214 1.00 66.86 458 SER B C 1
ATOM 5987 O O . SER B 2 458 ? 168.076 146.346 154.546 1.00 66.86 458 SER B O 1
ATOM 5990 N N . MET B 2 459 ? 166.637 145.422 156.018 1.00 69.74 459 MET B N 1
ATOM 5991 C CA . MET B 2 459 ? 167.454 144.253 156.295 1.00 69.74 459 MET B CA 1
ATOM 5992 C C . MET B 2 459 ? 166.781 142.990 155.772 1.00 69.74 459 MET B C 1
ATOM 5993 O O . MET B 2 459 ? 165.582 142.970 155.479 1.00 69.74 459 MET B O 1
ATOM 5998 N N . ALA B 2 460 ? 167.581 141.931 155.661 1.00 69.57 460 ALA B N 1
ATOM 5999 C CA . ALA B 2 460 ? 167.127 140.624 155.208 1.00 69.57 460 ALA B CA 1
ATOM 6000 C C . ALA B 2 460 ? 168.208 139.606 155.532 1.00 69.57 460 ALA B C 1
ATOM 6001 O O . ALA B 2 460 ? 169.397 139.919 155.448 1.00 69.57 460 ALA B O 1
ATOM 6003 N N . ASP B 2 461 ? 167.789 138.394 155.902 1.00 74.60 461 ASP B N 1
ATOM 6004 C CA . ASP B 2 461 ? 168.735 137.344 156.263 1.00 74.60 461 ASP B CA 1
ATOM 6005 C C . ASP B 2 461 ? 169.634 137.006 155.082 1.00 74.60 461 ASP B C 1
ATOM 6006 O O . ASP B 2 461 ? 169.174 136.447 154.082 1.00 74.60 461 ASP B O 1
ATOM 6011 N N . TRP B 2 462 ? 170.918 137.341 155.191 1.00 75.94 462 TRP B N 1
ATOM 6012 C CA . TRP B 2 462 ? 171.839 137.206 154.070 1.00 75.94 462 TRP B CA 1
ATOM 6013 C C . TRP B 2 462 ? 172.278 135.757 153.856 1.00 75.94 462 TRP B C 1
ATOM 6014 O O . TRP B 2 462 ? 172.095 135.233 152.751 1.00 75.94 462 TRP B O 1
ATOM 6025 N N . PRO B 2 463 ? 172.845 135.055 154.861 1.00 78.81 463 PRO B N 1
ATOM 6026 C CA . PRO B 2 463 ? 173.316 133.686 154.609 1.00 78.81 463 PRO B CA 1
ATOM 6027 C C . PRO B 2 463 ? 172.147 132.730 154.435 1.00 78.81 463 PRO B C 1
ATOM 6028 O O . PRO B 2 463 ? 171.464 132.374 155.401 1.00 78.81 463 PRO B O 1
ATOM 6032 N N . SER B 2 464 ? 171.914 132.309 153.196 1.00 81.77 464 SER B N 1
ATOM 6033 C CA . SER B 2 464 ? 170.847 131.367 152.903 1.00 81.77 464 SER B CA 1
ATOM 6034 C C . SER B 2 464 ? 171.296 129.941 153.209 1.00 81.77 464 SER B C 1
ATOM 6035 O O . SER B 2 464 ? 172.489 129.647 153.314 1.00 81.77 464 SER B O 1
ATOM 6038 N N . GLU B 2 465 ? 170.314 129.047 153.352 1.00 30.00 465 GLU B N 1
ATOM 6039 C CA . GLU B 2 465 ? 170.628 127.655 153.658 1.00 30.00 465 GLU B CA 1
ATOM 6040 C C . GLU B 2 465 ? 171.384 126.982 152.521 1.00 30.00 465 GLU B C 1
ATOM 6041 O O . GLU B 2 465 ? 172.116 126.013 152.752 1.00 30.00 465 GLU B O 1
ATOM 6047 N N . ALA B 2 466 ? 171.225 127.475 151.294 1.00 30.00 466 ALA B N 1
ATOM 6048 C CA . ALA B 2 466 ? 171.891 126.878 150.145 1.00 30.00 466 ALA B CA 1
ATOM 6049 C C . ALA B 2 466 ? 173.276 127.458 149.896 1.00 30.00 466 ALA B C 1
ATOM 6050 O O . ALA B 2 466 ? 174.132 126.770 149.328 1.00 30.00 466 ALA B O 1
ATOM 6052 N N . SER B 2 467 ? 173.518 128.701 150.305 1.00 30.00 467 SER B N 1
ATOM 6053 C CA . SER B 2 467 ? 174.794 129.363 150.076 1.00 30.00 467 SER B CA 1
ATOM 6054 C C . SER B 2 467 ? 175.644 129.481 151.334 1.00 30.00 467 SER B C 1
ATOM 6055 O O . SER B 2 467 ? 176.774 129.970 151.254 1.00 30.00 467 SER B O 1
ATOM 6058 N N . GLU B 2 468 ? 175.135 129.046 152.488 1.00 30.00 468 GLU B N 1
ATOM 6059 C CA . GLU B 2 468 ? 175.908 129.153 153.722 1.00 30.00 468 GLU B CA 1
ATOM 6060 C C . GLU B 2 468 ? 177.135 128.250 153.699 1.00 30.00 468 GLU B C 1
ATOM 6061 O O . GLU B 2 468 ? 178.128 128.539 154.376 1.00 30.00 468 GLU B O 1
ATOM 6067 N N . ASP B 2 469 ? 177.092 127.166 152.924 1.00 30.00 469 ASP B N 1
ATOM 6068 C CA . ASP B 2 469 ? 178.198 126.215 152.908 1.00 30.00 469 ASP B CA 1
ATOM 6069 C C . ASP B 2 469 ? 179.435 126.816 152.249 1.00 30.00 469 ASP B C 1
ATOM 6070 O O . ASP B 2 469 ? 180.517 126.855 152.844 1.00 30.00 469 ASP B O 1
ATOM 6075 N N . TRP B 2 470 ? 179.292 127.295 151.010 1.00 30.00 470 TRP B N 1
ATOM 6076 C CA . TRP B 2 470 ? 180.462 127.747 150.265 1.00 30.00 470 TRP B CA 1
ATOM 6077 C C . TRP B 2 470 ? 180.906 129.143 150.685 1.00 30.00 470 TRP B C 1
ATOM 6078 O O . TRP B 2 470 ? 182.099 129.456 150.608 1.00 30.00 470 TRP B O 1
ATOM 6089 N N . ILE B 2 471 ? 179.976 129.992 151.125 1.00 30.00 471 ILE B N 1
ATOM 6090 C CA . ILE B 2 471 ? 180.341 131.348 151.534 1.00 30.00 471 ILE B CA 1
ATOM 6091 C C . ILE B 2 471 ? 181.227 131.308 152.773 1.00 30.00 471 ILE B C 1
ATOM 6092 O O . ILE B 2 471 ? 182.301 131.919 152.814 1.00 30.00 471 ILE B O 1
ATOM 6097 N N . PHE B 2 472 ? 180.786 130.584 153.804 1.00 30.00 472 PHE B N 1
ATOM 6098 C CA . PHE B 2 472 ? 181.564 130.510 155.037 1.00 30.00 472 PHE B CA 1
ATOM 6099 C C . PHE B 2 472 ? 182.862 129.741 154.840 1.00 30.00 472 PHE B C 1
ATOM 6100 O O . PHE B 2 472 ? 183.826 129.953 155.585 1.00 30.00 472 PHE B O 1
ATOM 6108 N N . HIS B 2 473 ? 182.912 128.846 153.852 1.00 30.00 473 HIS B N 1
ATOM 6109 C CA . HIS B 2 473 ? 184.146 128.112 153.593 1.00 30.00 473 HIS B CA 1
ATOM 6110 C C . HIS B 2 473 ? 185.181 128.996 152.910 1.00 30.00 473 HIS B C 1
ATOM 6111 O O . HIS B 2 473 ? 186.385 128.852 153.150 1.00 30.00 473 HIS B O 1
ATOM 6118 N N . VAL B 2 474 ? 184.733 129.915 152.053 1.00 30.00 474 VAL B N 1
ATOM 6119 C CA . VAL B 2 474 ? 185.660 130.813 151.371 1.00 30.00 474 VAL B CA 1
ATOM 6120 C C . VAL B 2 474 ? 186.188 131.867 152.337 1.00 30.00 474 VAL B C 1
ATOM 6121 O O . VAL B 2 474 ? 187.393 132.139 152.386 1.00 30.00 474 VAL B O 1
ATOM 6125 N N . LEU B 2 475 ? 185.293 132.475 153.120 1.00 30.00 475 LEU B N 1
ATOM 6126 C CA . LEU B 2 475 ? 185.711 133.515 154.055 1.00 30.00 475 LEU B CA 1
ATOM 6127 C C . LEU B 2 475 ? 186.648 132.962 155.122 1.00 30.00 475 LEU B C 1
ATOM 6128 O O . LEU B 2 475 ? 187.604 133.633 155.527 1.00 30.00 475 LEU B O 1
ATOM 6133 N N . SER B 2 476 ? 186.388 131.740 155.594 1.00 30.00 476 SER B N 1
ATOM 6134 C CA . SER B 2 476 ? 187.272 131.133 156.583 1.00 30.00 476 SER B CA 1
ATOM 6135 C C . SER B 2 476 ? 188.619 130.771 155.971 1.00 30.00 476 SER B C 1
ATOM 6136 O O . SER B 2 476 ? 189.649 130.810 156.655 1.00 30.00 476 SER B O 1
ATOM 6139 N N . GLN B 2 477 ? 188.632 130.411 154.686 1.00 30.00 477 GLN B N 1
ATOM 6140 C CA . GLN B 2 477 ? 189.888 130.075 154.025 1.00 30.00 477 GLN B CA 1
ATOM 6141 C C . GLN B 2 477 ? 190.766 131.303 153.829 1.00 30.00 477 GLN B C 1
ATOM 6142 O O . GLN B 2 477 ? 191.995 131.206 153.920 1.00 30.00 477 GLN B O 1
ATOM 6148 N N . GLU B 2 478 ? 190.161 132.462 153.564 1.00 30.00 478 GLU B N 1
ATOM 6149 C CA . GLU B 2 478 ? 190.937 133.680 153.357 1.00 30.00 478 GLU B CA 1
ATOM 6150 C C . GLU B 2 478 ? 191.429 134.265 154.675 1.00 30.00 478 GLU B C 1
ATOM 6151 O O . GLU B 2 478 ? 192.557 134.765 154.752 1.00 30.00 478 GLU B O 1
ATOM 6157 N N . ARG B 2 479 ? 190.600 134.214 155.718 1.00 30.00 479 ARG B N 1
ATOM 6158 C CA . ARG B 2 479 ? 190.981 134.793 157.002 1.00 30.00 479 ARG B CA 1
ATOM 6159 C C . ARG B 2 479 ? 192.039 133.942 157.695 1.00 30.00 479 ARG B C 1
ATOM 6160 O O . ARG B 2 479 ? 193.112 134.436 158.059 1.00 30.00 479 ARG B O 1
ATOM 6168 N N . ASP B 2 480 ? 191.752 132.654 157.887 1.00 30.00 480 ASP B N 1
ATOM 6169 C CA . ASP B 2 480 ? 192.693 131.775 158.575 1.00 30.00 480 ASP B CA 1
ATOM 6170 C C . ASP B 2 480 ? 193.932 131.524 157.724 1.00 30.00 480 ASP B C 1
ATOM 6171 O O . ASP B 2 480 ? 195.058 131.830 158.134 1.00 30.00 480 ASP B O 1
ATOM 6176 N N . GLN B 2 481 ? 193.745 130.967 156.532 1.00 30.00 481 GLN B N 1
ATOM 6177 C CA . GLN B 2 481 ? 194.861 130.677 155.641 1.00 30.00 481 GLN B CA 1
ATOM 6178 C C . GLN B 2 481 ? 195.049 131.790 154.616 1.00 30.00 481 GLN B C 1
ATOM 6179 O O . GLN B 2 481 ? 195.529 132.875 154.945 1.00 30.00 481 GLN B O 1
ATOM 6185 N N . THR B 2 486 ? 185.176 129.451 163.143 1.00 30.00 486 THR B N 1
ATOM 6186 C CA . THR B 2 486 ? 185.487 130.825 163.517 1.00 30.00 486 THR B CA 1
ATOM 6187 C C . THR B 2 486 ? 184.428 131.788 162.993 1.00 30.00 486 THR B C 1
ATOM 6188 O O . THR B 2 486 ? 184.347 132.935 163.432 1.00 30.00 486 THR B O 1
ATOM 6192 N N . LEU B 2 487 ? 183.615 131.313 162.053 1.00 91.85 487 LEU B N 1
ATOM 6193 C CA . LEU B 2 487 ? 182.574 132.114 161.426 1.00 91.85 487 LEU B CA 1
ATOM 6194 C C . LEU B 2 487 ? 181.236 131.406 161.574 1.00 91.85 487 LEU B C 1
ATOM 6195 O O . LEU B 2 487 ? 181.135 130.201 161.317 1.00 91.85 487 LEU B O 1
ATOM 6200 N N . SER B 2 488 ? 180.215 132.152 161.985 1.00 85.30 488 SER B N 1
ATOM 6201 C CA . SER B 2 488 ? 178.877 131.608 162.170 1.00 85.30 488 SER B CA 1
ATOM 6202 C C . SER B 2 488 ? 177.866 132.688 161.801 1.00 85.30 488 SER B C 1
ATOM 6203 O O . SER B 2 488 ? 178.219 133.740 161.261 1.00 85.30 488 SER B O 1
ATOM 6206 N N . ARG B 2 489 ? 176.591 132.420 162.097 1.00 84.61 489 ARG B N 1
ATOM 6207 C CA . ARG B 2 489 ? 175.543 133.393 161.807 1.00 84.61 489 ARG B CA 1
ATOM 6208 C C . ARG B 2 489 ? 175.702 134.661 162.634 1.00 84.61 489 ARG B C 1
ATOM 6209 O O . ARG B 2 489 ? 175.322 135.747 162.183 1.00 84.61 489 ARG B O 1
ATOM 6217 N N . LYS B 2 490 ? 176.256 134.547 163.840 1.00 81.14 490 LYS B N 1
ATOM 6218 C CA . LYS B 2 490 ? 176.424 135.700 164.714 1.00 81.14 490 LYS B CA 1
ATOM 6219 C C . LYS B 2 490 ? 177.640 136.545 164.360 1.00 81.14 490 LYS B C 1
ATOM 6220 O O . LYS B 2 490 ? 177.811 137.623 164.938 1.00 81.14 490 LYS B O 1
ATOM 6226 N N . GLY B 2 491 ? 178.482 136.089 163.437 1.00 30.00 491 GLY B N 1
ATOM 6227 C CA . GLY B 2 491 ? 179.695 136.810 163.109 1.00 30.00 491 GLY B CA 1
ATOM 6228 C C . GLY B 2 491 ? 179.619 137.658 161.857 1.00 30.00 491 GLY B C 1
ATOM 6229 O O . GLY B 2 491 ? 180.041 138.818 161.860 1.00 30.00 491 GLY B O 1
ATOM 6230 N N . ILE B 2 492 ? 179.078 137.093 160.777 1.00 75.74 492 ILE B N 1
ATOM 6231 C CA . ILE B 2 492 ? 179.114 137.764 159.485 1.00 75.74 492 ILE B CA 1
ATOM 6232 C C . ILE B 2 492 ? 178.034 138.834 159.418 1.00 75.74 492 ILE B C 1
ATOM 6233 O O . ILE B 2 492 ? 176.880 138.609 159.807 1.00 75.74 492 ILE B O 1
ATOM 6238 N N . VAL B 2 493 ? 178.409 140.012 158.922 1.00 69.61 493 VAL B N 1
ATOM 6239 C CA . VAL B 2 493 ? 177.491 141.126 158.721 1.00 69.61 493 VAL B CA 1
ATOM 6240 C C . VAL B 2 493 ? 177.638 141.615 157.287 1.00 69.61 493 VAL B C 1
ATOM 6241 O O . VAL B 2 493 ? 178.756 141.820 156.804 1.00 69.61 493 VAL B O 1
ATOM 6245 N N . LYS B 2 494 ? 176.509 141.801 156.609 1.00 69.81 494 LYS B N 1
ATOM 6246 C CA . LYS B 2 494 ? 176.481 142.261 155.227 1.00 69.81 494 LYS B CA 1
ATOM 6247 C C . LYS B 2 494 ? 175.881 143.658 155.178 1.00 69.81 494 LYS B C 1
ATOM 6248 O O . LYS B 2 494 ? 174.816 143.900 155.755 1.00 69.81 494 LYS B O 1
ATOM 6254 N N . LEU B 2 495 ? 176.563 144.572 154.490 1.00 66.51 495 LEU B N 1
ATOM 6255 C CA . LEU B 2 495 ? 176.137 145.962 154.393 1.00 66.51 495 LEU B CA 1
ATOM 6256 C C . LEU B 2 495 ? 176.125 146.387 152.933 1.00 66.51 495 LEU B C 1
ATOM 6257 O O . LEU B 2 495 ? 177.115 146.196 152.220 1.00 66.51 495 LEU B O 1
ATOM 6262 N N . ASN B 2 496 ? 175.008 146.964 152.495 1.00 70.60 496 ASN B N 1
ATOM 6263 C CA . ASN B 2 496 ? 174.850 147.466 151.131 1.00 70.60 496 ASN B CA 1
ATOM 6264 C C . ASN B 2 496 ? 174.453 148.936 151.212 1.00 70.60 496 ASN B C 1
ATOM 6265 O O . ASN B 2 496 ? 173.268 149.258 151.341 1.00 70.60 496 ASN B O 1
ATOM 6270 N N . ILE B 2 497 ? 175.439 149.824 151.138 1.00 67.86 497 ILE B N 1
ATOM 6271 C CA . ILE B 2 497 ? 175.212 151.264 151.169 1.00 67.86 497 ILE B CA 1
ATOM 6272 C C . ILE B 2 497 ? 175.209 151.787 149.741 1.00 67.86 497 ILE B C 1
ATOM 6273 O O . ILE B 2 497 ? 176.084 151.436 148.938 1.00 67.86 497 ILE B O 1
ATOM 6278 N N . TYR B 2 498 ? 174.230 152.628 149.421 1.00 70.73 498 TYR B N 1
ATOM 6279 C CA . TYR B 2 498 ? 174.043 153.097 148.054 1.00 70.73 498 TYR B CA 1
ATOM 6280 C C . TYR B 2 498 ? 173.200 154.366 148.082 1.00 70.73 498 TYR B C 1
ATOM 6281 O O . TYR B 2 498 ? 172.718 154.794 149.133 1.00 70.73 498 TYR B O 1
ATOM 6290 N N . PHE B 2 499 ? 173.024 154.963 146.907 1.00 74.42 499 PHE B N 1
ATOM 6291 C CA . PHE B 2 499 ? 172.178 156.134 146.732 1.00 74.42 499 PHE B CA 1
ATOM 6292 C C . PHE B 2 499 ? 170.820 155.716 146.184 1.00 74.42 499 PHE B C 1
ATOM 6293 O O . PHE B 2 499 ? 170.723 154.786 145.378 1.00 74.42 499 PHE B O 1
ATOM 6301 N N . GLN B 2 500 ? 169.775 156.411 146.622 1.00 79.89 500 GLN B N 1
ATOM 6302 C CA . GLN B 2 500 ? 168.420 156.130 146.167 1.00 79.89 500 GLN B CA 1
ATOM 6303 C C . GLN B 2 500 ? 168.186 156.804 144.816 1.00 79.89 500 GLN B C 1
ATOM 6304 O O . GLN B 2 500 ? 169.114 157.305 144.174 1.00 79.89 500 GLN B O 1
ATOM 6310 N N . GLU B 2 501 ? 166.929 156.817 144.364 1.00 87.28 501 GLU B N 1
ATOM 6311 C CA . GLU B 2 501 ? 166.597 157.504 143.120 1.00 87.28 501 GLU B CA 1
ATOM 6312 C C . GLU B 2 501 ? 166.915 158.990 143.215 1.00 87.28 501 GLU B C 1
ATOM 6313 O O . GLU B 2 501 ? 167.398 159.595 142.250 1.00 87.28 501 GLU B O 1
ATOM 6319 N N . PHE B 2 502 ? 166.653 159.594 144.370 1.00 86.21 502 PHE B N 1
ATOM 6320 C CA . PHE B 2 502 ? 167.033 160.970 144.657 1.00 86.21 502 PHE B CA 1
ATOM 6321 C C . PHE B 2 502 ? 168.062 160.947 145.778 1.00 86.21 502 PHE B C 1
ATOM 6322 O O . PHE B 2 502 ? 167.758 160.511 146.893 1.00 86.21 502 PHE B O 1
ATOM 6330 N N . ASN B 2 503 ? 169.277 161.407 145.481 1.00 83.40 503 ASN B N 1
ATOM 6331 C CA . ASN B 2 503 ? 170.384 161.296 146.419 1.00 83.40 503 ASN B CA 1
ATOM 6332 C C . ASN B 2 503 ? 170.700 162.596 147.146 1.00 83.40 503 ASN B C 1
ATOM 6333 O O . ASN B 2 503 ? 171.521 162.581 148.069 1.00 83.40 503 ASN B O 1
ATOM 6338 N N . TYR B 2 504 ? 170.082 163.711 146.764 1.00 88.74 504 TYR B N 1
ATOM 6339 C CA . TYR B 2 504 ? 170.352 164.983 147.417 1.00 88.74 504 TYR B CA 1
ATOM 6340 C C . TYR B 2 504 ? 169.070 165.795 147.516 1.00 88.74 504 TYR B C 1
ATOM 6341 O O . TYR B 2 504 ? 168.176 165.684 146.673 1.00 88.74 504 TYR B O 1
ATOM 6350 N N . ARG B 2 505 ? 168.994 166.616 148.564 1.00 91.61 505 ARG B N 1
ATOM 6351 C CA . ARG B 2 505 ? 167.858 167.511 148.776 1.00 91.61 505 ARG B CA 1
ATOM 6352 C C . ARG B 2 505 ? 168.406 168.771 149.438 1.00 91.61 505 ARG B C 1
ATOM 6353 O O . ARG B 2 505 ? 168.559 168.815 150.662 1.00 91.61 505 ARG B O 1
ATOM 6361 N N . THR B 2 506 ? 168.698 169.783 148.628 1.00 94.46 506 THR B N 1
ATOM 6362 C CA . THR B 2 506 ? 169.352 170.997 149.092 1.00 94.46 506 THR B CA 1
ATOM 6363 C C . THR B 2 506 ? 168.324 172.085 149.371 1.00 94.46 506 THR B C 1
ATOM 6364 O O . THR B 2 506 ? 167.396 172.296 148.584 1.00 94.46 506 THR B O 1
ATOM 6368 N N . ILE B 2 507 ? 168.495 172.772 150.498 1.00 98.31 507 ILE B N 1
ATOM 6369 C CA . ILE B 2 507 ? 167.663 173.909 150.880 1.00 98.31 507 ILE B CA 1
ATOM 6370 C C . ILE B 2 507 ? 168.611 175.087 151.067 1.00 98.31 507 ILE B C 1
ATOM 6371 O O . ILE B 2 507 ? 169.268 175.205 152.107 1.00 98.31 507 ILE B O 1
ATOM 6376 N N . GLU B 2 508 ? 168.688 175.958 150.066 1.00 108.04 508 GLU B N 1
ATOM 6377 C CA . GLU B 2 508 ? 169.622 177.074 150.068 1.00 108.04 508 GLU B CA 1
ATOM 6378 C C . GLU B 2 508 ? 168.891 178.376 150.364 1.00 108.04 508 GLU B C 1
ATOM 6379 O O . GLU B 2 508 ? 167.787 178.610 149.864 1.00 108.04 508 GLU B O 1
ATOM 6385 N N . GLU B 2 509 ? 169.514 179.221 151.181 1.00 114.93 509 GLU B N 1
ATOM 6386 C CA . GLU B 2 509 ? 168.978 180.529 151.528 1.00 114.93 509 GLU B CA 1
ATOM 6387 C C . GLU B 2 509 ? 169.747 181.605 150.775 1.00 114.93 509 GLU B C 1
ATOM 6388 O O . GLU B 2 509 ? 170.983 181.617 150.792 1.00 114.93 509 GLU B O 1
ATOM 6394 N N . SER B 2 510 ? 169.016 182.504 150.120 1.00 120.19 510 SER B N 1
ATOM 6395 C CA . SER B 2 510 ? 169.608 183.589 149.352 1.00 120.19 510 SER B CA 1
ATOM 6396 C C . SER B 2 510 ? 169.045 184.917 149.832 1.00 120.19 510 SER B C 1
ATOM 6397 O O . SER B 2 510 ? 167.860 185.016 150.165 1.00 120.19 510 SER B O 1
ATOM 6400 N N . ALA B 2 511 ? 169.901 185.936 149.864 1.00 123.06 511 ALA B N 1
ATOM 6401 C CA . ALA B 2 511 ? 169.500 187.269 150.302 1.00 123.06 511 ALA B CA 1
ATOM 6402 C C . ALA B 2 511 ? 168.684 187.930 149.198 1.00 123.06 511 ALA B C 1
ATOM 6403 O O . ALA B 2 511 ? 169.200 188.194 148.108 1.00 123.06 511 ALA B O 1
ATOM 6405 N N . ALA B 2 512 ? 167.413 188.197 149.477 1.00 124.45 512 ALA B N 1
ATOM 6406 C CA . ALA B 2 512 ? 166.532 188.831 148.504 1.00 124.45 512 ALA B CA 1
ATOM 6407 C C . ALA B 2 512 ? 165.510 189.727 149.194 1.00 124.45 512 ALA B C 1
ATOM 6408 O O . ALA B 2 512 ? 164.762 190.451 148.538 1.00 124.45 512 ALA B O 1
ATOM 6410 N N . THR C 3 80 ? 149.966 186.871 150.011 1.00 145.85 80 THR C N 1
ATOM 6411 C CA . THR C 3 80 ? 151.112 186.016 149.727 1.00 145.85 80 THR C CA 1
ATOM 6412 C C . THR C 3 80 ? 151.894 185.710 151.000 1.00 145.85 80 THR C C 1
ATOM 6413 O O . THR C 3 80 ? 152.012 186.556 151.886 1.00 145.85 80 THR C O 1
ATOM 6417 N N . VAL C 3 81 ? 152.428 184.493 151.084 1.00 134.94 81 VAL C N 1
ATOM 6418 C CA . VAL C 3 81 ? 153.199 184.055 152.238 1.00 134.94 81 VAL C CA 1
ATOM 6419 C C . VAL C 3 81 ? 154.626 183.765 151.796 1.00 134.94 81 VAL C C 1
ATOM 6420 O O . VAL C 3 81 ? 154.917 183.597 150.609 1.00 134.94 81 VAL C O 1
ATOM 6424 N N . SER C 3 82 ? 155.523 183.709 152.777 1.00 125.79 82 SER C N 1
ATOM 6425 C CA . SER C 3 82 ? 156.929 183.418 152.534 1.00 125.79 82 SER C CA 1
ATOM 6426 C C . SER C 3 82 ? 157.436 182.493 153.627 1.00 125.79 82 SER C C 1
ATOM 6427 O O . SER C 3 82 ? 157.324 182.813 154.814 1.00 125.79 82 SER C O 1
ATOM 6430 N N . VAL C 3 83 ? 157.992 181.354 153.227 1.00 116.17 83 VAL C N 1
ATOM 6431 C CA . VAL C 3 83 ? 158.501 180.380 154.184 1.00 116.17 83 VAL C CA 1
ATOM 6432 C C . VAL C 3 83 ? 159.877 180.814 154.670 1.00 116.17 83 VAL C C 1
ATOM 6433 O O . VAL C 3 83 ? 160.631 181.490 153.961 1.00 116.17 83 VAL C O 1
ATOM 6437 N N . SER C 3 84 ? 160.205 180.425 155.900 1.00 113.11 84 SER C N 1
ATOM 6438 C CA . SER C 3 84 ? 161.495 180.744 156.505 1.00 113.11 84 SER C CA 1
ATOM 6439 C C . SER C 3 84 ? 161.923 179.555 157.353 1.00 113.11 84 SER C C 1
ATOM 6440 O O . SER C 3 84 ? 161.396 179.352 158.451 1.00 113.11 84 SER C O 1
ATOM 6443 N N . ILE C 3 85 ? 162.873 178.776 156.848 1.00 108.73 85 ILE C N 1
ATOM 6444 C CA . ILE C 3 85 ? 163.369 177.589 157.532 1.00 108.73 85 ILE C CA 1
ATOM 6445 C C . ILE C 3 85 ? 164.609 177.990 158.319 1.00 108.73 85 ILE C C 1
ATOM 6446 O O . ILE C 3 85 ? 165.635 178.357 157.738 1.00 108.73 85 ILE C O 1
ATOM 6451 N N . LYS C 3 86 ? 164.518 177.921 159.645 1.00 107.16 86 LYS C N 1
ATOM 6452 C CA . LYS C 3 86 ? 165.629 178.259 160.520 1.00 107.16 86 LYS C CA 1
ATOM 6453 C C . LYS C 3 86 ? 165.757 177.195 161.599 1.00 107.16 86 LYS C C 1
ATOM 6454 O O . LYS C 3 86 ? 164.752 176.718 162.134 1.00 107.16 86 LYS C O 1
ATOM 6460 N N . VAL C 3 87 ? 166.995 176.823 161.908 1.00 104.33 87 VAL C N 1
ATOM 6461 C CA . VAL C 3 87 ? 167.278 175.786 162.891 1.00 104.33 87 VAL C CA 1
ATOM 6462 C C . VAL C 3 87 ? 167.824 176.431 164.155 1.00 104.33 87 VAL C C 1
ATOM 6463 O O . VAL C 3 87 ? 168.474 177.482 164.116 1.00 104.33 87 VAL C O 1
ATOM 6467 N N . HIS C 3 88 ? 167.546 175.793 165.288 1.00 103.49 88 HIS C N 1
ATOM 6468 C CA . HIS C 3 88 ? 168.017 176.242 166.588 1.00 103.49 88 HIS C CA 1
ATOM 6469 C C . HIS C 3 88 ? 168.765 175.111 167.279 1.00 103.49 88 HIS C C 1
ATOM 6470 O O . HIS C 3 88 ? 168.443 173.933 167.100 1.00 103.49 88 HIS C O 1
ATOM 6477 N N . PHE C 3 89 ? 169.767 175.478 168.071 1.00 97.17 89 PHE C N 1
ATOM 6478 C CA . PHE C 3 89 ? 170.573 174.519 168.824 1.00 97.17 89 PHE C CA 1
ATOM 6479 C C . PHE C 3 89 ? 170.520 174.917 170.295 1.00 97.17 89 PHE C C 1
ATOM 6480 O O . PHE C 3 89 ? 171.305 175.757 170.747 1.00 97.17 89 PHE C O 1
ATOM 6488 N N . ARG C 3 90 ? 169.598 174.314 171.037 1.00 97.53 90 ARG C N 1
ATOM 6489 C CA . ARG C 3 90 ? 169.437 174.602 172.456 1.00 97.53 90 ARG C CA 1
ATOM 6490 C C . ARG C 3 90 ? 168.746 173.412 173.110 1.00 97.53 90 ARG C C 1
ATOM 6491 O O . ARG C 3 90 ? 168.436 172.412 172.457 1.00 97.53 90 ARG C O 1
ATOM 6499 N N . LYS C 3 91 ? 168.507 173.530 174.413 1.00 93.18 91 LYS C N 1
ATOM 6500 C CA . LYS C 3 91 ? 167.822 172.479 175.154 1.00 93.18 91 LYS C CA 1
ATOM 6501 C C . LYS C 3 91 ? 166.353 172.440 174.753 1.00 93.18 91 LYS C C 1
ATOM 6502 O O . LYS C 3 91 ? 165.616 173.407 174.970 1.00 93.18 91 LYS C O 1
ATOM 6508 N N . LEU C 3 92 ? 165.928 171.324 174.167 1.00 89.28 92 LEU C N 1
ATOM 6509 C CA . LEU C 3 92 ? 164.562 171.153 173.702 1.00 89.28 92 LEU C CA 1
ATOM 6510 C C . LEU C 3 92 ? 163.852 170.106 174.550 1.00 89.28 92 LEU C C 1
ATOM 6511 O O . LEU C 3 92 ? 164.481 169.249 175.176 1.00 89.28 92 LEU C O 1
ATOM 6516 N N . ASP C 3 93 ? 162.525 170.188 174.562 1.00 88.32 93 ASP C N 1
ATOM 6517 C CA . ASP C 3 93 ? 161.724 169.291 175.380 1.00 88.32 93 ASP C CA 1
ATOM 6518 C C . ASP C 3 93 ? 161.704 167.885 174.790 1.00 88.32 93 ASP C C 1
ATOM 6519 O O . ASP C 3 93 ? 161.856 167.689 173.581 1.00 88.32 93 ASP C O 1
ATOM 6524 N N . PHE C 3 94 ? 161.513 166.899 175.666 1.00 81.20 94 PHE C N 1
ATOM 6525 C CA . PHE C 3 94 ? 161.418 165.503 175.259 1.00 81.20 94 PHE C CA 1
ATOM 6526 C C . PHE C 3 94 ? 159.958 165.107 175.129 1.00 81.20 94 PHE C C 1
ATOM 6527 O O . PHE C 3 94 ? 159.169 165.369 176.049 1.00 81.20 94 PHE C O 1
ATOM 6535 N N . PRO C 3 95 ? 159.557 164.487 174.028 1.00 80.75 95 PRO C N 1
ATOM 6536 C CA . PRO C 3 95 ? 158.143 164.176 173.805 1.00 80.75 95 PRO C CA 1
ATOM 6537 C C . PRO C 3 95 ? 157.690 163.011 174.679 1.00 80.75 95 PRO C C 1
ATOM 6538 O O . PRO C 3 95 ? 158.468 162.406 175.413 1.00 80.75 95 PRO C O 1
ATOM 6542 N N . ALA C 3 96 ? 156.399 162.705 174.586 1.00 77.59 96 ALA C N 1
ATOM 6543 C CA . ALA C 3 96 ? 155.816 161.590 175.316 1.00 77.59 96 ALA C CA 1
ATOM 6544 C C . ALA C 3 96 ? 155.917 160.317 174.488 1.00 77.59 96 ALA C C 1
ATOM 6545 O O . ALA C 3 96 ? 155.620 160.313 173.291 1.00 77.59 96 ALA C O 1
ATOM 6547 N N . VAL C 3 97 ? 156.340 159.236 175.136 1.00 74.80 97 VAL C N 1
ATOM 6548 C CA . VAL C 3 97 ? 156.528 157.944 174.487 1.00 74.80 97 VAL C CA 1
ATOM 6549 C C . VAL C 3 97 ? 155.456 157.002 175.014 1.00 74.80 97 VAL C C 1
ATOM 6550 O O . VAL C 3 97 ? 155.540 156.527 176.153 1.00 74.80 97 VAL C O 1
ATOM 6554 N N . THR C 3 98 ? 154.449 156.724 174.186 1.00 75.38 98 THR C N 1
ATOM 6555 C CA . THR C 3 98 ? 153.341 155.851 174.572 1.00 75.38 98 THR C CA 1
ATOM 6556 C C . THR C 3 98 ? 153.754 154.402 174.327 1.00 75.38 98 THR C C 1
ATOM 6557 O O . THR C 3 98 ? 153.469 153.800 173.289 1.00 75.38 98 THR C O 1
ATOM 6561 N N . ILE C 3 99 ? 154.448 153.836 175.314 1.00 74.82 99 ILE C N 1
ATOM 6562 C CA . ILE C 3 99 ? 154.854 152.439 175.237 1.00 74.82 99 ILE C CA 1
ATOM 6563 C C . ILE C 3 99 ? 153.646 151.547 175.485 1.00 74.82 99 ILE C C 1
ATOM 6564 O O . ILE C 3 99 ? 152.866 151.773 176.420 1.00 74.82 99 ILE C O 1
ATOM 6569 N N . CYS C 3 100 ? 153.485 150.524 174.649 1.00 79.71 100 CYS C N 1
ATOM 6570 C CA . CYS C 3 100 ? 152.328 149.650 174.768 1.00 79.71 100 CYS C CA 1
ATOM 6571 C C . CYS C 3 100 ? 152.627 148.314 174.106 1.00 79.71 100 CYS C C 1
ATOM 6572 O O . CYS C 3 100 ? 153.212 148.269 173.021 1.00 79.71 100 CYS C O 1
ATOM 6575 N N . ASN C 3 101 ? 152.219 147.237 174.768 1.00 77.12 101 ASN C N 1
ATOM 6576 C CA . ASN C 3 101 ? 152.362 145.892 174.236 1.00 77.12 101 ASN C CA 1
ATOM 6577 C C . ASN C 3 101 ? 151.188 145.566 173.321 1.00 77.12 101 ASN C C 1
ATOM 6578 O O . ASN C 3 101 ? 150.046 145.951 173.584 1.00 77.12 101 ASN C O 1
ATOM 6583 N N . ILE C 3 102 ? 151.482 144.851 172.232 1.00 75.16 102 ILE C N 1
ATOM 6584 C CA . ILE C 3 102 ? 150.439 144.513 171.271 1.00 75.16 102 ILE C CA 1
ATOM 6585 C C . ILE C 3 102 ? 149.458 143.497 171.838 1.00 75.16 102 ILE C C 1
ATOM 6586 O O . ILE C 3 102 ? 148.333 143.383 171.339 1.00 75.16 102 ILE C O 1
ATOM 6591 N N . ASN C 3 103 ? 149.853 142.752 172.867 1.00 75.92 103 ASN C N 1
ATOM 6592 C CA . ASN C 3 103 ? 148.945 141.838 173.546 1.00 75.92 103 ASN C CA 1
ATOM 6593 C C . ASN C 3 103 ? 148.203 142.597 174.639 1.00 75.92 103 ASN C C 1
ATOM 6594 O O . ASN C 3 103 ? 148.818 143.030 175.622 1.00 75.92 103 ASN C O 1
ATOM 6599 N N . PRO C 3 104 ? 146.890 142.787 174.502 1.00 76.43 104 PRO C N 1
ATOM 6600 C CA . PRO C 3 104 ? 146.159 143.623 175.466 1.00 76.43 104 PRO C CA 1
ATOM 6601 C C . PRO C 3 104 ? 146.097 143.029 176.865 1.00 76.43 104 PRO C C 1
ATOM 6602 O O . PRO C 3 104 ? 146.435 143.703 177.843 1.00 76.43 104 PRO C O 1
ATOM 6606 N N . TYR C 3 105 ? 145.670 141.774 176.975 1.00 78.35 105 TYR C N 1
ATOM 6607 C CA . TYR C 3 105 ? 145.501 141.121 178.263 1.00 78.35 105 TYR C CA 1
ATOM 6608 C C . TYR C 3 105 ? 146.163 139.752 178.237 1.00 78.35 105 TYR C C 1
ATOM 6609 O O . TYR C 3 105 ? 146.237 139.101 177.191 1.00 78.35 105 TYR C O 1
ATOM 6618 N N . LYS C 3 106 ? 146.645 139.324 179.401 1.00 80.76 106 LYS C N 1
ATOM 6619 C CA . LYS C 3 106 ? 147.162 137.970 179.537 1.00 80.76 106 LYS C CA 1
ATOM 6620 C C . LYS C 3 106 ? 146.045 136.968 179.280 1.00 80.76 106 LYS C C 1
ATOM 6621 O O . LYS C 3 106 ? 144.954 137.079 179.847 1.00 80.76 106 LYS C O 1
ATOM 6627 N N . TYR C 3 107 ? 146.317 135.991 178.412 1.00 81.55 107 TYR C N 1
ATOM 6628 C CA . TYR C 3 107 ? 145.269 135.059 178.009 1.00 81.55 107 TYR C CA 1
ATOM 6629 C C . TYR C 3 107 ? 144.787 134.212 179.179 1.00 81.55 107 TYR C C 1
ATOM 6630 O O . TYR C 3 107 ? 143.639 133.756 179.180 1.00 81.55 107 TYR C O 1
ATOM 6639 N N . SER C 3 108 ? 145.641 133.990 180.180 1.00 83.18 108 SER C N 1
ATOM 6640 C CA . SER C 3 108 ? 145.215 133.258 181.367 1.00 83.18 108 SER C CA 1
ATOM 6641 C C . SER C 3 108 ? 144.234 134.056 182.214 1.00 83.18 108 SER C C 1
ATOM 6642 O O . SER C 3 108 ? 143.481 133.462 182.993 1.00 83.18 108 SER C O 1
ATOM 6645 N N . THR C 3 109 ? 144.224 135.382 182.081 1.00 81.36 109 THR C N 1
ATOM 6646 C CA . THR C 3 109 ? 143.327 136.231 182.855 1.00 81.36 109 THR C CA 1
ATOM 6647 C C . THR C 3 109 ? 141.964 136.389 182.193 1.00 81.36 109 THR C C 1
ATOM 6648 O O . THR C 3 109 ? 140.936 136.356 182.879 1.00 81.36 109 THR C O 1
ATOM 6652 N N . VAL C 3 110 ? 141.932 136.550 180.874 1.00 82.53 110 VAL C N 1
ATOM 6653 C CA . VAL C 3 110 ? 140.686 136.734 180.144 1.00 82.53 110 VAL C CA 1
ATOM 6654 C C . VAL C 3 110 ? 140.237 135.438 179.465 1.00 82.53 110 VAL C C 1
ATOM 6655 O O . VAL C 3 110 ? 139.472 135.477 178.503 1.00 82.53 110 VAL C O 1
ATOM 6659 N N . ARG C 3 111 ? 140.704 134.287 179.953 1.00 86.23 111 ARG C N 1
ATOM 6660 C CA . ARG C 3 111 ? 140.283 133.016 179.372 1.00 86.23 111 ARG C CA 1
ATOM 6661 C C . ARG C 3 111 ? 138.817 132.730 179.674 1.00 86.23 111 ARG C C 1
ATOM 6662 O O . ARG C 3 111 ? 138.102 132.176 178.832 1.00 86.23 111 ARG C O 1
ATOM 6670 N N . HIS C 3 112 ? 138.352 133.103 180.869 1.00 87.20 112 HIS C N 1
ATOM 6671 C CA . HIS C 3 112 ? 136.965 132.839 181.236 1.00 87.20 112 HIS C CA 1
ATOM 6672 C C . HIS C 3 112 ? 135.993 133.692 180.431 1.00 87.20 112 HIS C C 1
ATOM 6673 O O . HIS C 3 112 ? 134.842 133.290 180.229 1.00 87.20 112 HIS C O 1
ATOM 6680 N N . LEU C 3 113 ? 136.431 134.863 179.964 1.00 85.83 113 LEU C N 1
ATOM 6681 C CA . LEU C 3 113 ? 135.567 135.696 179.135 1.00 85.83 113 LEU C CA 1
ATOM 6682 C C . LEU C 3 113 ? 135.545 135.213 177.691 1.00 85.83 113 LEU C C 1
ATOM 6683 O O . LEU C 3 113 ? 134.510 135.295 177.021 1.00 85.83 113 LEU C O 1
ATOM 6688 N N . LEU C 3 114 ? 136.675 134.707 177.197 1.00 85.05 114 LEU C N 1
ATOM 6689 C CA . LEU C 3 114 ? 136.801 134.239 175.823 1.00 85.05 114 LEU C CA 1
ATOM 6690 C C . LEU C 3 114 ? 136.850 132.716 175.745 1.00 85.05 114 LEU C C 1
ATOM 6691 O O . LEU C 3 114 ? 137.468 132.155 174.837 1.00 85.05 114 LEU C O 1
ATOM 6696 N N . ALA C 3 115 ? 136.205 132.036 176.694 1.00 87.79 115 ALA C N 1
ATOM 6697 C CA . ALA C 3 115 ? 136.198 130.577 176.684 1.00 87.79 115 ALA C CA 1
ATOM 6698 C C . ALA C 3 115 ? 135.330 130.040 175.553 1.00 87.79 115 ALA C C 1
ATOM 6699 O O . ALA C 3 115 ? 135.770 129.193 174.766 1.00 87.79 115 ALA C O 1
ATOM 6701 N N . ASP C 3 116 ? 134.088 130.521 175.456 1.00 89.25 116 ASP C N 1
ATOM 6702 C CA . ASP C 3 116 ? 133.206 130.069 174.387 1.00 89.25 116 ASP C CA 1
ATOM 6703 C C . ASP C 3 116 ? 133.658 130.590 173.029 1.00 89.25 116 ASP C C 1
ATOM 6704 O O . ASP C 3 116 ? 133.404 129.947 172.004 1.00 89.25 116 ASP C O 1
ATOM 6709 N N . LEU C 3 117 ? 134.322 131.748 172.998 1.00 84.29 117 LEU C N 1
ATOM 6710 C CA . LEU C 3 117 ? 134.834 132.269 171.736 1.00 84.29 117 LEU C CA 1
ATOM 6711 C C . LEU C 3 117 ? 135.992 131.423 171.223 1.00 84.29 117 LEU C C 1
ATOM 6712 O O . LEU C 3 117 ? 136.109 131.184 170.015 1.00 84.29 117 LEU C O 1
ATOM 6717 N N . GLU C 3 118 ? 136.862 130.963 172.126 1.00 88.75 118 GLU C N 1
ATOM 6718 C CA . GLU C 3 118 ? 137.952 130.084 171.717 1.00 88.75 118 GLU C CA 1
ATOM 6719 C C . GLU C 3 118 ? 137.423 128.732 171.256 1.00 88.75 118 GLU C C 1
ATOM 6720 O O . GLU C 3 118 ? 137.926 128.158 170.283 1.00 88.75 118 GLU C O 1
ATOM 6726 N N . GLN C 3 119 ? 136.407 128.208 171.944 1.00 89.14 119 GLN C N 1
ATOM 6727 C CA . GLN C 3 119 ? 135.825 126.929 171.550 1.00 89.14 119 GLN C CA 1
ATOM 6728 C C . GLN C 3 119 ? 135.150 127.033 170.189 1.00 89.14 119 GLN C C 1
ATOM 6729 O O . GLN C 3 119 ? 135.287 126.142 169.344 1.00 89.14 119 GLN C O 1
ATOM 6735 N N . GLU C 3 120 ? 134.414 128.123 169.958 1.00 88.36 120 GLU C N 1
ATOM 6736 C CA . GLU C 3 120 ? 133.749 128.306 168.673 1.00 88.36 120 GLU C CA 1
ATOM 6737 C C . GLU C 3 120 ? 134.751 128.568 167.556 1.00 88.36 120 GLU C C 1
ATOM 6738 O O . GLU C 3 120 ? 134.487 128.229 166.397 1.00 88.36 120 GLU C O 1
ATOM 6744 N N . THR C 3 121 ? 135.900 129.163 167.880 1.00 85.35 121 THR C N 1
ATOM 6745 C CA . THR C 3 121 ? 136.917 129.415 166.865 1.00 85.35 121 THR C CA 1
ATOM 6746 C C . THR C 3 121 ? 137.584 128.117 166.424 1.00 85.35 121 THR C C 1
ATOM 6747 O O . THR C 3 121 ? 137.780 127.884 165.225 1.00 85.35 121 THR C O 1
ATOM 6751 N N . ARG C 3 122 ? 137.941 127.258 167.382 1.00 88.27 122 ARG C N 1
ATOM 6752 C CA . ARG C 3 122 ? 138.595 126.001 167.036 1.00 88.27 122 ARG C CA 1
ATOM 6753 C C . ARG C 3 122 ? 137.644 125.064 166.302 1.00 88.27 122 ARG C C 1
ATOM 6754 O O . ARG C 3 122 ? 138.077 124.266 165.463 1.00 88.27 122 ARG C O 1
ATOM 6762 N N . GLU C 3 123 ? 136.345 125.142 166.603 1.00 92.04 123 GLU C N 1
ATOM 6763 C CA . GLU C 3 123 ? 135.373 124.347 165.860 1.00 92.04 123 GLU C CA 1
ATOM 6764 C C . GLU C 3 123 ? 135.279 124.796 164.409 1.00 92.04 123 GLU C C 1
ATOM 6765 O O . GLU C 3 123 ? 134.957 123.990 163.529 1.00 92.04 123 GLU C O 1
ATOM 6771 N N . ALA C 3 124 ? 135.550 126.075 164.138 1.00 88.29 124 ALA C N 1
ATOM 6772 C CA . ALA C 3 124 ? 135.559 126.551 162.760 1.00 88.29 124 ALA C CA 1
ATOM 6773 C C . ALA C 3 124 ? 136.773 126.025 162.005 1.00 88.29 124 ALA C C 1
ATOM 6774 O O . ALA C 3 124 ? 136.705 125.793 160.792 1.00 88.29 124 ALA C O 1
ATOM 6776 N N . LEU C 3 125 ? 137.893 125.832 162.705 1.00 87.63 125 LEU C N 1
ATOM 6777 C CA . LEU C 3 125 ? 139.085 125.293 162.058 1.00 87.63 125 LEU C CA 1
ATOM 6778 C C . LEU C 3 125 ? 138.892 123.830 161.678 1.00 87.63 125 LEU C C 1
ATOM 6779 O O . LEU C 3 125 ? 139.279 123.409 160.581 1.00 87.63 125 LEU C O 1
ATOM 6784 N N . LYS C 3 126 ? 138.293 123.040 162.571 1.00 92.09 126 LYS C N 1
ATOM 6785 C CA . LYS C 3 126 ? 138.119 121.617 162.301 1.00 92.09 126 LYS C CA 1
ATOM 6786 C C . LYS C 3 126 ? 137.035 121.365 161.261 1.00 92.09 126 LYS C C 1
ATOM 6787 O O . LYS C 3 126 ? 137.048 120.323 160.596 1.00 92.09 126 LYS C O 1
ATOM 6793 N N . SER C 3 127 ? 136.095 122.296 161.106 1.00 90.82 127 SER C N 1
ATOM 6794 C CA . SER C 3 127 ? 134.995 122.125 160.162 1.00 90.82 127 SER C CA 1
ATOM 6795 C C . SER C 3 127 ? 135.337 122.697 158.789 1.00 90.82 127 SER C C 1
ATOM 6796 O O . SER C 3 127 ? 135.238 121.998 157.775 1.00 90.82 127 SER C O 1
ATOM 6799 N N . LEU C 3 128 ? 135.739 123.968 158.743 1.00 87.67 128 LEU C N 1
ATOM 6800 C CA . LEU C 3 128 ? 136.017 124.612 157.463 1.00 87.67 128 LEU C CA 1
ATOM 6801 C C . LEU C 3 128 ? 137.330 124.117 156.868 1.00 87.67 128 LEU C C 1
ATOM 6802 O O . LEU C 3 128 ? 137.389 123.750 155.688 1.00 87.67 128 LEU C O 1
ATOM 6807 N N . TYR C 3 129 ? 138.395 124.101 157.667 1.00 84.92 129 TYR C N 1
ATOM 6808 C CA . TYR C 3 129 ? 139.721 123.746 157.181 1.00 84.92 129 TYR C CA 1
ATOM 6809 C C . TYR C 3 129 ? 140.095 122.294 157.447 1.00 84.92 129 TYR C C 1
ATOM 6810 O O . TYR C 3 129 ? 141.114 121.830 156.925 1.00 84.92 129 TYR C O 1
ATOM 6819 N N . GLY C 3 130 ? 139.307 121.571 158.238 1.00 90.45 130 GLY C N 1
ATOM 6820 C CA . GLY C 3 130 ? 139.551 120.161 158.468 1.00 90.45 130 GLY C CA 1
ATOM 6821 C C . GLY C 3 130 ? 140.810 119.860 159.256 1.00 90.45 130 GLY C C 1
ATOM 6822 O O . GLY C 3 130 ? 141.669 119.103 158.795 1.00 90.45 130 GLY C O 1
ATOM 6823 N N . PHE C 3 131 ? 140.932 120.444 160.444 1.00 92.41 131 PHE C N 1
ATOM 6824 C CA . PHE C 3 131 ? 142.061 120.137 161.304 1.00 92.41 131 PHE C CA 1
ATOM 6825 C C . PHE C 3 131 ? 141.894 118.748 161.921 1.00 92.41 131 PHE C C 1
ATOM 6826 O O . PHE C 3 131 ? 140.774 118.317 162.207 1.00 92.41 131 PHE C O 1
ATOM 6834 N N . PRO C 3 132 ? 142.997 118.025 162.134 1.00 99.34 132 PRO C N 1
ATOM 6835 C CA . PRO C 3 132 ? 142.884 116.659 162.668 1.00 99.34 132 PRO C CA 1
ATOM 6836 C C . PRO C 3 132 ? 142.457 116.601 164.123 1.00 99.34 132 PRO C C 1
ATOM 6837 O O . PRO C 3 132 ? 142.118 115.510 164.601 1.00 99.34 132 PRO C O 1
ATOM 6841 N N . GLU C 3 133 ? 142.468 117.726 164.836 1.00 30.00 133 GLU C N 1
ATOM 6842 C CA . GLU C 3 133 ? 142.080 117.782 166.246 1.00 30.00 133 GLU C CA 1
ATOM 6843 C C . GLU C 3 133 ? 142.902 116.819 167.098 1.00 30.00 133 GLU C C 1
ATOM 6844 O O . GLU C 3 133 ? 142.503 116.459 168.205 1.00 30.00 133 GLU C O 1
ATOM 6846 N N . PRO C 3 152 ? 129.061 139.697 179.363 1.00 30.00 152 PRO C N 1
ATOM 6847 C CA . PRO C 3 152 ? 129.847 139.366 178.169 1.00 30.00 152 PRO C CA 1
ATOM 6848 C C . PRO C 3 152 ? 129.607 137.938 177.686 1.00 30.00 152 PRO C C 1
ATOM 6849 O O . PRO C 3 152 ? 130.141 136.992 178.264 1.00 30.00 152 PRO C O 1
ATOM 6853 N N . ARG C 3 153 ? 128.808 137.791 176.632 1.00 30.00 153 ARG C N 1
ATOM 6854 C CA . ARG C 3 153 ? 128.482 136.488 176.077 1.00 30.00 153 ARG C CA 1
ATOM 6855 C C . ARG C 3 153 ? 128.752 136.484 174.579 1.00 30.00 153 ARG C C 1
ATOM 6856 O O . ARG C 3 153 ? 128.798 137.532 173.929 1.00 30.00 153 ARG C O 1
ATOM 6864 N N . PHE C 3 154 ? 128.930 135.282 174.038 1.00 30.00 154 PHE C N 1
ATOM 6865 C CA . PHE C 3 154 ? 129.173 135.097 172.616 1.00 30.00 154 PHE C CA 1
ATOM 6866 C C . PHE C 3 154 ? 127.852 134.923 171.877 1.00 30.00 154 PHE C C 1
ATOM 6867 O O . PHE C 3 154 ? 126.917 134.301 172.389 1.00 30.00 154 PHE C O 1
ATOM 6875 N N . SER C 3 155 ? 127.783 135.479 170.671 1.00 30.00 155 SER C N 1
ATOM 6876 C CA . SER C 3 155 ? 126.594 135.407 169.833 1.00 30.00 155 SER C CA 1
ATOM 6877 C C . SER C 3 155 ? 126.891 134.565 168.601 1.00 30.00 155 SER C C 1
ATOM 6878 O O . SER C 3 155 ? 127.889 134.797 167.911 1.00 30.00 155 SER C O 1
ATOM 6881 N N . HIS C 3 156 ? 126.023 133.592 168.328 1.00 30.00 156 HIS C N 1
ATOM 6882 C CA . HIS C 3 156 ? 126.170 132.707 167.182 1.00 30.00 156 HIS C CA 1
ATOM 6883 C C . HIS C 3 156 ? 125.499 133.254 165.927 1.00 30.00 156 HIS C C 1
ATOM 6884 O O . HIS C 3 156 ? 125.185 132.481 165.015 1.00 30.00 156 HIS C O 1
ATOM 6891 N N . ARG C 3 157 ? 125.270 134.565 165.863 1.00 30.00 157 ARG C N 1
ATOM 6892 C CA . ARG C 3 157 ? 124.617 135.184 164.718 1.00 30.00 157 ARG C CA 1
ATOM 6893 C C . ARG C 3 157 ? 125.581 135.533 163.593 1.00 30.00 157 ARG C C 1
ATOM 6894 O O . ARG C 3 157 ? 125.130 135.800 162.474 1.00 30.00 157 ARG C O 1
ATOM 6902 N N . ILE C 3 158 ? 126.885 135.541 163.855 1.00 89.31 158 ILE C N 1
ATOM 6903 C CA . ILE C 3 158 ? 127.880 135.856 162.833 1.00 89.31 158 ILE C CA 1
ATOM 6904 C C . ILE C 3 158 ? 128.863 134.694 162.734 1.00 89.31 158 ILE C C 1
ATOM 6905 O O . ILE C 3 158 ? 129.980 134.780 163.267 1.00 89.31 158 ILE C O 1
ATOM 6910 N N . PRO C 3 159 ? 128.499 133.596 162.082 1.00 86.61 159 PRO C N 1
ATOM 6911 C CA . PRO C 3 159 ? 129.405 132.455 161.964 1.00 86.61 159 PRO C CA 1
ATOM 6912 C C . PRO C 3 159 ? 130.220 132.505 160.675 1.00 86.61 159 PRO C C 1
ATOM 6913 O O . PRO C 3 159 ? 129.950 133.287 159.761 1.00 86.61 159 PRO C O 1
ATOM 6917 N N . LEU C 3 160 ? 131.235 131.646 160.623 1.00 84.40 160 LEU C N 1
ATOM 6918 C CA . LEU C 3 160 ? 132.054 131.510 159.427 1.00 84.40 160 LEU C CA 1
ATOM 6919 C C . LEU C 3 160 ? 131.376 130.569 158.440 1.00 84.40 160 LEU C C 1
ATOM 6920 O O . LEU C 3 160 ? 130.978 129.457 158.801 1.00 84.40 160 LEU C O 1
ATOM 6925 N N . LEU C 3 161 ? 131.246 131.017 157.195 1.00 87.92 161 LEU C N 1
ATOM 6926 C CA . LEU C 3 161 ? 130.601 130.246 156.145 1.00 87.92 161 LEU C CA 1
ATOM 6927 C C . LEU C 3 161 ? 131.571 130.057 154.987 1.00 87.92 161 LEU C C 1
ATOM 6928 O O . LEU C 3 161 ? 132.650 130.654 154.945 1.00 87.92 161 LEU C O 1
ATOM 6933 N N . ILE C 3 162 ? 131.173 129.213 154.040 1.00 88.78 162 ILE C N 1
ATOM 6934 C CA . ILE C 3 162 ? 131.961 128.926 152.846 1.00 88.78 162 ILE C CA 1
ATOM 6935 C C . ILE C 3 162 ? 131.233 129.524 151.651 1.00 88.78 162 ILE C C 1
ATOM 6936 O O . ILE C 3 162 ? 130.103 129.127 151.340 1.00 88.78 162 ILE C O 1
ATOM 6941 N N . PHE C 3 163 ? 131.877 130.476 150.985 1.00 93.56 163 PHE C N 1
ATOM 6942 C CA . PHE C 3 163 ? 131.302 131.169 149.843 1.00 93.56 163 PHE C CA 1
ATOM 6943 C C . PHE C 3 163 ? 131.953 130.693 148.551 1.00 93.56 163 PHE C C 1
ATOM 6944 O O . PHE C 3 163 ? 133.036 130.102 148.552 1.00 93.56 163 PHE C O 1
ATOM 6952 N N . ASP C 3 164 ? 131.272 130.960 147.441 1.00 104.50 164 ASP C N 1
ATOM 6953 C CA . ASP C 3 164 ? 131.765 130.568 146.126 1.00 104.50 164 ASP C CA 1
ATOM 6954 C C . ASP C 3 164 ? 132.566 131.695 145.483 1.00 104.50 164 ASP C C 1
ATOM 6955 O O . ASP C 3 164 ? 133.507 131.449 144.728 1.00 104.50 164 ASP C O 1
ATOM 6960 N N . GLN C 3 200 ? 136.749 127.546 147.834 1.00 104.06 200 GLN C N 1
ATOM 6961 C CA . GLN C 3 200 ? 137.704 127.521 148.936 1.00 104.06 200 GLN C CA 1
ATOM 6962 C C . GLN C 3 200 ? 137.755 128.870 149.644 1.00 104.06 200 GLN C C 1
ATOM 6963 O O . GLN C 3 200 ? 138.598 129.094 150.513 1.00 104.06 200 GLN C O 1
ATOM 6969 N N . VAL C 3 201 ? 136.850 129.766 149.267 1.00 93.12 201 VAL C N 1
ATOM 6970 C CA . VAL C 3 201 ? 136.767 131.092 149.865 1.00 93.12 201 VAL C CA 1
ATOM 6971 C C . VAL C 3 201 ? 135.792 131.045 151.033 1.00 93.12 201 VAL C C 1
ATOM 6972 O O . VAL C 3 201 ? 134.644 130.611 150.879 1.00 93.12 201 VAL C O 1
ATOM 6976 N N . VAL C 3 202 ? 136.247 131.492 152.201 1.00 86.90 202 VAL C N 1
ATOM 6977 C CA . VAL C 3 202 ? 135.433 131.497 153.407 1.00 86.90 202 VAL C CA 1
ATOM 6978 C C . VAL C 3 202 ? 135.303 132.930 153.907 1.00 86.90 202 VAL C C 1
ATOM 6979 O O . VAL C 3 202 ? 136.097 133.810 153.566 1.00 86.90 202 VAL C O 1
ATOM 6983 N N . GLY C 3 203 ? 134.283 133.154 154.723 1.00 88.09 203 GLY C N 1
ATOM 6984 C CA . GLY C 3 203 ? 134.060 134.476 155.270 1.00 88.09 203 GLY C CA 1
ATOM 6985 C C . GLY C 3 203 ? 132.775 134.534 156.060 1.00 88.09 203 GLY C C 1
ATOM 6986 O O . GLY C 3 203 ? 132.201 133.505 156.420 1.00 88.09 203 GLY C O 1
ATOM 6987 N N . PHE C 3 204 ? 132.328 135.759 156.327 1.00 89.63 204 PHE C N 1
ATOM 6988 C CA . PHE C 3 204 ? 131.111 135.991 157.089 1.00 89.63 204 PHE C CA 1
ATOM 6989 C C . PHE C 3 204 ? 130.398 137.209 156.523 1.00 89.63 204 PHE C C 1
ATOM 6990 O O . PHE C 3 204 ? 131.012 138.058 155.871 1.00 89.63 204 PHE C O 1
ATOM 6998 N N . GLN C 3 205 ? 129.096 137.286 156.778 1.00 98.35 205 GLN C N 1
ATOM 6999 C CA . GLN C 3 205 ? 128.268 138.383 156.302 1.00 98.35 205 GLN C CA 1
ATOM 7000 C C . GLN C 3 205 ? 127.579 139.065 157.475 1.00 98.35 205 GLN C C 1
ATOM 7001 O O . GLN C 3 205 ? 127.249 138.429 158.481 1.00 98.35 205 GLN C O 1
ATOM 7007 N N . LEU C 3 206 ? 127.367 140.371 157.336 1.00 102.76 206 LEU C N 1
ATOM 7008 C CA . LEU C 3 206 ? 126.715 141.189 158.353 1.00 102.76 206 LEU C CA 1
ATOM 7009 C C . LEU C 3 206 ? 125.403 141.706 157.776 1.00 102.76 206 LEU C C 1
ATOM 7010 O O . LEU C 3 206 ? 125.400 142.634 156.960 1.00 102.76 206 LEU C O 1
ATOM 7015 N N . CYS C 3 207 ? 124.294 141.111 158.202 1.00 112.52 207 CYS C N 1
ATOM 7016 C CA . CYS C 3 207 ? 122.974 141.473 157.712 1.00 112.52 207 CYS C CA 1
ATOM 7017 C C . CYS C 3 207 ? 122.322 142.499 158.634 1.00 112.52 207 CYS C C 1
ATOM 7018 O O . CYS C 3 207 ? 122.781 142.758 159.749 1.00 112.52 207 CYS C O 1
ATOM 7021 N N . SER C 3 208 ? 121.232 143.083 158.149 1.00 116.62 208 SER C N 1
ATOM 7022 C CA . SER C 3 208 ? 120.473 144.075 158.890 1.00 116.62 208 SER C CA 1
ATOM 7023 C C . SER C 3 208 ? 119.311 143.399 159.615 1.00 116.62 208 SER C C 1
ATOM 7024 O O . SER C 3 208 ? 119.204 142.169 159.659 1.00 116.62 208 SER C O 1
ATOM 7027 N N . ASN C 3 209 ? 118.426 144.211 160.198 1.00 30.00 209 ASN C N 1
ATOM 7028 C CA . ASN C 3 209 ? 117.275 143.665 160.911 1.00 30.00 209 ASN C CA 1
ATOM 7029 C C . ASN C 3 209 ? 116.304 142.993 159.949 1.00 30.00 209 ASN C C 1
ATOM 7030 O O . ASN C 3 209 ? 115.840 141.873 160.195 1.00 30.00 209 ASN C O 1
ATOM 7035 N N . ASP C 3 210 ? 115.983 143.665 158.841 1.00 30.00 210 ASP C N 1
ATOM 7036 C CA . ASP C 3 210 ? 115.075 143.100 157.851 1.00 30.00 210 ASP C CA 1
ATOM 7037 C C . ASP C 3 210 ? 115.727 142.019 156.999 1.00 30.00 210 ASP C C 1
ATOM 7038 O O . ASP C 3 210 ? 115.027 141.383 156.202 1.00 30.00 210 ASP C O 1
ATOM 7043 N N . THR C 3 211 ? 117.037 141.805 157.142 1.00 125.97 211 THR C N 1
ATOM 7044 C CA . THR C 3 211 ? 117.777 140.788 156.392 1.00 125.97 211 THR C CA 1
ATOM 7045 C C . THR C 3 211 ? 117.651 140.995 154.883 1.00 125.97 211 THR C C 1
ATOM 7046 O O . THR C 3 211 ? 117.709 140.041 154.104 1.00 125.97 211 THR C O 1
ATOM 7050 N N . SER C 3 212 ? 117.473 142.248 154.459 1.00 122.04 212 SER C N 1
ATOM 7051 C CA . SER C 3 212 ? 117.385 142.542 153.034 1.00 122.04 212 SER C CA 1
ATOM 7052 C C . SER C 3 212 ? 118.767 142.648 152.401 1.00 122.04 212 SER C C 1
ATOM 7053 O O . SER C 3 212 ? 118.994 142.119 151.307 1.00 122.04 212 SER C O 1
ATOM 7056 N N . ASP C 3 213 ? 119.697 143.322 153.071 1.00 119.10 213 ASP C N 1
ATOM 7057 C CA . ASP C 3 213 ? 121.062 143.480 152.593 1.00 119.10 213 ASP C CA 1
ATOM 7058 C C . ASP C 3 213 ? 122.027 142.940 153.638 1.00 119.10 213 ASP C C 1
ATOM 7059 O O . ASP C 3 213 ? 121.801 143.090 154.843 1.00 119.10 213 ASP C O 1
ATOM 7064 N N . CYS C 3 214 ? 123.104 142.311 153.171 1.00 112.41 214 CYS C N 1
ATOM 7065 C CA . CYS C 3 214 ? 124.106 141.712 154.044 1.00 112.41 214 CYS C CA 1
ATOM 7066 C C . CYS C 3 214 ? 125.486 142.136 153.569 1.00 112.41 214 CYS C C 1
ATOM 7067 O O . CYS C 3 214 ? 125.846 141.898 152.411 1.00 112.41 214 CYS C O 1
ATOM 7070 N N . ALA C 3 215 ? 126.253 142.762 154.458 1.00 102.89 215 ALA C N 1
ATOM 7071 C CA . ALA C 3 215 ? 127.624 143.157 154.151 1.00 102.89 215 ALA C CA 1
ATOM 7072 C C . ALA C 3 215 ? 128.539 141.961 154.377 1.00 102.89 215 ALA C C 1
ATOM 7073 O O . ALA C 3 215 ? 128.814 141.587 155.522 1.00 102.89 215 ALA C O 1
ATOM 7075 N N . THR C 3 216 ? 129.012 141.360 153.291 1.00 96.90 216 THR C N 1
ATOM 7076 C CA . THR C 3 216 ? 129.829 140.158 153.357 1.00 96.90 216 THR C CA 1
ATOM 7077 C C . THR C 3 216 ? 131.309 140.503 153.248 1.00 96.90 216 THR C C 1
ATOM 7078 O O . THR C 3 216 ? 131.695 141.485 152.608 1.00 96.90 216 THR C O 1
ATOM 7082 N N . TYR C 3 217 ? 132.137 139.680 153.889 1.00 92.74 217 TYR C N 1
ATOM 7083 C CA . TYR C 3 217 ? 133.589 139.824 153.856 1.00 92.74 217 TYR C CA 1
ATOM 7084 C C . TYR C 3 217 ? 134.190 138.469 153.513 1.00 92.74 217 TYR C C 1
ATOM 7085 O O . TYR C 3 217 ? 134.142 137.543 154.328 1.00 92.74 217 TYR C O 1
ATOM 7094 N N . THR C 3 218 ? 134.754 138.353 152.316 1.00 87.77 218 THR C N 1
ATOM 7095 C CA . THR C 3 218 ? 135.348 137.111 151.850 1.00 87.77 218 THR C CA 1
ATOM 7096 C C . THR C 3 218 ? 136.844 137.097 152.139 1.00 87.77 218 THR C C 1
ATOM 7097 O O . THR C 3 218 ? 137.500 138.141 152.174 1.00 87.77 218 THR C O 1
ATOM 7101 N N . PHE C 3 219 ? 137.378 135.895 152.347 1.00 83.29 219 PHE C N 1
ATOM 7102 C CA . PHE C 3 219 ? 138.787 135.715 152.664 1.00 83.29 219 PHE C CA 1
ATOM 7103 C C . PHE C 3 219 ? 139.353 134.576 151.831 1.00 83.29 219 PHE C C 1
ATOM 7104 O O . PHE C 3 219 ? 138.716 133.530 151.681 1.00 83.29 219 PHE C O 1
ATOM 7112 N N . SER C 3 220 ? 140.554 134.785 151.296 1.00 85.85 220 SER C N 1
ATOM 7113 C CA . SER C 3 220 ? 141.253 133.752 150.545 1.00 85.85 220 SER C CA 1
ATOM 7114 C C . SER C 3 220 ? 142.281 133.004 151.382 1.00 85.85 220 SER C C 1
ATOM 7115 O O . SER C 3 220 ? 142.753 131.945 150.954 1.00 85.85 220 SER C O 1
ATOM 7118 N N . SER C 3 221 ? 142.637 133.524 152.553 1.00 81.24 221 SER C N 1
ATOM 7119 C CA . SER C 3 221 ? 143.599 132.891 153.443 1.00 81.24 221 SER C CA 1
ATOM 7120 C C . SER C 3 221 ? 142.900 132.459 154.724 1.00 81.24 221 SER C C 1
ATOM 7121 O O . SER C 3 221 ? 141.959 133.115 155.181 1.00 81.24 221 SER C O 1
ATOM 7124 N N . GLY C 3 222 ? 143.367 131.355 155.300 1.00 77.97 222 GLY C N 1
ATOM 7125 C CA . GLY C 3 222 ? 142.766 130.824 156.507 1.00 77.97 222 GLY C CA 1
ATOM 7126 C C . GLY C 3 222 ? 143.113 131.612 157.751 1.00 77.97 222 GLY C C 1
ATOM 7127 O O . GLY C 3 222 ? 142.231 131.939 158.551 1.00 77.97 222 GLY C O 1
ATOM 7128 N N . ILE C 3 223 ? 144.399 131.923 157.928 1.00 78.68 223 ILE C N 1
ATOM 7129 C CA . ILE C 3 223 ? 144.825 132.673 159.106 1.00 78.68 223 ILE C CA 1
ATOM 7130 C C . ILE C 3 223 ? 144.286 134.096 159.059 1.00 78.68 223 ILE C C 1
ATOM 7131 O O . ILE C 3 223 ? 144.026 134.713 160.099 1.00 78.68 223 ILE C O 1
ATOM 7136 N N . ASN C 3 224 ? 144.108 134.641 157.854 1.00 78.77 224 ASN C N 1
ATOM 7137 C CA . ASN C 3 224 ? 143.552 135.983 157.731 1.00 78.77 224 ASN C CA 1
ATOM 7138 C C . ASN C 3 224 ? 142.067 136.004 158.069 1.00 78.77 224 ASN C C 1
ATOM 7139 O O . ASN C 3 224 ? 141.566 137.004 158.596 1.00 78.77 224 ASN C O 1
ATOM 7144 N N . ALA C 3 225 ? 141.350 134.916 157.780 1.00 76.35 225 ALA C N 1
ATOM 7145 C CA . ALA C 3 225 ? 139.923 134.867 158.082 1.00 76.35 225 ALA C CA 1
ATOM 7146 C C . ALA C 3 225 ? 139.676 134.706 159.576 1.00 76.35 225 ALA C C 1
ATOM 7147 O O . ALA C 3 225 ? 138.737 135.297 160.122 1.00 76.35 225 ALA C O 1
ATOM 7149 N N . ILE C 3 226 ? 140.503 133.907 160.252 1.00 73.42 226 ILE C N 1
ATOM 7150 C CA . ILE C 3 226 ? 140.295 133.654 161.675 1.00 73.42 226 ILE C CA 1
ATOM 7151 C C . ILE C 3 226 ? 140.586 134.906 162.492 1.00 73.42 226 ILE C C 1
ATOM 7152 O O . ILE C 3 226 ? 139.834 135.254 163.409 1.00 73.42 226 ILE C O 1
ATOM 7157 N N . GLN C 3 227 ? 141.678 135.605 162.171 1.00 76.37 227 GLN C N 1
ATOM 7158 C CA . GLN C 3 227 ? 142.051 136.786 162.942 1.00 76.37 227 GLN C CA 1
ATOM 7159 C C . GLN C 3 227 ? 141.019 137.898 162.793 1.00 76.37 227 GLN C C 1
ATOM 7160 O O . GLN C 3 227 ? 140.745 138.632 163.750 1.00 76.37 227 GLN C O 1
ATOM 7166 N N . GLU C 3 228 ? 140.437 138.041 161.601 1.00 75.68 228 GLU C N 1
ATOM 7167 C CA . GLU C 3 228 ? 139.412 139.061 161.406 1.00 75.68 228 GLU C CA 1
ATOM 7168 C C . GLU C 3 228 ? 138.100 138.660 162.070 1.00 75.68 228 GLU C C 1
ATOM 7169 O O . GLU C 3 228 ? 137.401 139.508 162.636 1.00 75.68 228 GLU C O 1
ATOM 7175 N N . TRP C 3 229 ? 137.748 137.374 162.009 1.00 78.54 229 TRP C N 1
ATOM 7176 C CA . TRP C 3 229 ? 136.515 136.917 162.640 1.00 78.54 229 TRP C CA 1
ATOM 7177 C C . TRP C 3 229 ? 136.640 136.907 164.158 1.00 78.54 229 TRP C C 1
ATOM 7178 O O . TRP C 3 229 ? 135.684 137.239 164.868 1.00 78.54 229 TRP C O 1
ATOM 7189 N N . TYR C 3 230 ? 137.810 136.524 164.676 1.00 76.00 230 TYR C N 1
ATOM 7190 C CA . TYR C 3 230 ? 138.015 136.529 166.121 1.00 76.00 230 TYR C CA 1
ATOM 7191 C C . TYR C 3 230 ? 138.013 137.949 166.672 1.00 76.00 230 TYR C C 1
ATOM 7192 O O . TYR C 3 230 ? 137.434 138.208 167.733 1.00 76.00 230 TYR C O 1
ATOM 7201 N N . LYS C 3 231 ? 138.653 138.883 165.964 1.00 77.63 231 LYS C N 1
ATOM 7202 C CA . LYS C 3 231 ? 138.673 140.270 166.413 1.00 77.63 231 LYS C CA 1
ATOM 7203 C C . LYS C 3 231 ? 137.287 140.899 166.350 1.00 77.63 231 LYS C C 1
ATOM 7204 O O . LYS C 3 231 ? 136.983 141.805 167.133 1.00 77.63 231 LYS C O 1
ATOM 7210 N N . LEU C 3 232 ? 136.437 140.433 165.433 1.00 77.77 232 LEU C N 1
ATOM 7211 C CA . LEU C 3 232 ? 135.082 140.966 165.341 1.00 77.77 232 LEU C CA 1
ATOM 7212 C C . LEU C 3 232 ? 134.279 140.652 166.596 1.00 77.77 232 LEU C C 1
ATOM 7213 O O . LEU C 3 232 ? 133.566 141.517 167.117 1.00 77.77 232 LEU C O 1
ATOM 7218 N N . HIS C 3 233 ? 134.380 139.419 167.097 1.00 79.71 233 HIS C N 1
ATOM 7219 C CA . HIS C 3 233 ? 133.695 139.061 168.333 1.00 79.71 233 HIS C CA 1
ATOM 7220 C C . HIS C 3 233 ? 134.448 139.550 169.562 1.00 79.71 233 HIS C C 1
ATOM 7221 O O . HIS C 3 233 ? 133.827 139.819 170.596 1.00 79.71 233 HIS C O 1
ATOM 7228 N N . TYR C 3 234 ? 135.774 139.668 169.472 1.00 78.26 234 TYR C N 1
ATOM 7229 C CA . TYR C 3 234 ? 136.553 140.157 170.605 1.00 78.26 234 TYR C CA 1
ATOM 7230 C C . TYR C 3 234 ? 136.207 141.605 170.927 1.00 78.26 234 TYR C C 1
ATOM 7231 O O . TYR C 3 234 ? 136.099 141.979 172.100 1.00 78.26 234 TYR C O 1
ATOM 7240 N N . MET C 3 235 ? 136.031 142.436 169.897 1.00 82.07 235 MET C N 1
ATOM 7241 C CA . MET C 3 235 ? 135.647 143.825 170.118 1.00 82.07 235 MET C CA 1
ATOM 7242 C C . MET C 3 235 ? 134.235 143.954 170.672 1.00 82.07 235 MET C C 1
ATOM 7243 O O . MET C 3 235 ? 133.904 144.994 171.250 1.00 82.07 235 MET C O 1
ATOM 7248 N N . ASN C 3 236 ? 133.398 142.930 170.508 1.00 85.04 236 ASN C N 1
ATOM 7249 C CA . ASN C 3 236 ? 132.033 142.971 171.016 1.00 85.04 236 ASN C CA 1
ATOM 7250 C C . ASN C 3 236 ? 131.894 142.316 172.382 1.00 85.04 236 ASN C C 1
ATOM 7251 O O . ASN C 3 236 ? 130.987 142.675 173.142 1.00 85.04 236 ASN C O 1
ATOM 7256 N N . ILE C 3 237 ? 132.764 141.361 172.711 1.00 82.02 237 ILE C N 1
ATOM 7257 C CA . ILE C 3 237 ? 132.733 140.757 174.039 1.00 82.02 237 ILE C CA 1
ATOM 7258 C C . ILE C 3 237 ? 133.363 141.688 175.066 1.00 82.02 237 ILE C C 1
ATOM 7259 O O . ILE C 3 237 ? 132.854 141.834 176.183 1.00 82.02 237 ILE C O 1
ATOM 7264 N N . MET C 3 238 ? 134.467 142.342 174.706 1.00 83.86 238 MET C N 1
ATOM 7265 C CA . MET C 3 238 ? 135.135 143.266 175.612 1.00 83.86 238 MET C CA 1
ATOM 7266 C C . MET C 3 238 ? 134.438 144.617 175.704 1.00 83.86 238 MET C C 1
ATOM 7267 O O . MET C 3 238 ? 134.780 145.411 176.587 1.00 83.86 238 MET C O 1
ATOM 7272 N N . ALA C 3 239 ? 133.477 144.899 174.822 1.00 86.77 239 ALA C N 1
ATOM 7273 C CA . ALA C 3 239 ? 132.762 146.167 174.870 1.00 86.77 239 ALA C CA 1
ATOM 7274 C C . ALA C 3 239 ? 131.693 146.198 175.952 1.00 86.77 239 ALA C C 1
ATOM 7275 O O . ALA C 3 239 ? 131.288 147.287 176.372 1.00 86.77 239 ALA C O 1
ATOM 7277 N N . GLN C 3 240 ? 131.226 145.036 176.408 1.00 86.92 240 GLN C N 1
ATOM 7278 C CA . GLN C 3 240 ? 130.237 144.949 177.473 1.00 86.92 240 GLN C CA 1
ATOM 7279 C C . GLN C 3 240 ? 130.868 144.585 178.813 1.00 86.92 240 GLN C C 1
ATOM 7280 O O . GLN C 3 240 ? 130.174 144.108 179.716 1.00 86.92 240 GLN C O 1
ATOM 7286 N N . VAL C 3 241 ? 132.172 144.803 178.955 1.00 85.64 241 VAL C N 1
ATOM 7287 C CA . VAL C 3 241 ? 132.884 144.587 180.212 1.00 85.64 241 VAL C CA 1
ATOM 7288 C C . VAL C 3 241 ? 133.177 145.956 180.816 1.00 85.64 241 VAL C C 1
ATOM 7289 O O . VAL C 3 241 ? 133.611 146.864 180.093 1.00 85.64 241 VAL C O 1
ATOM 7293 N N . PRO C 3 242 ? 132.942 146.159 182.114 1.00 88.12 242 PRO C N 1
ATOM 7294 C CA . PRO C 3 242 ? 133.208 147.473 182.712 1.00 88.12 242 PRO C CA 1
ATOM 7295 C C . PRO C 3 242 ? 134.670 147.871 182.577 1.00 88.12 242 PRO C C 1
ATOM 7296 O O . PRO C 3 242 ? 135.571 147.030 182.570 1.00 88.12 242 PRO C O 1
ATOM 7300 N N . LEU C 3 243 ? 134.894 149.183 182.467 1.00 86.66 243 LEU C N 1
ATOM 7301 C CA . LEU C 3 243 ? 136.242 149.693 182.233 1.00 86.66 243 LEU C CA 1
ATOM 7302 C C . LEU C 3 243 ? 137.157 149.420 183.420 1.00 86.66 243 LEU C C 1
ATOM 7303 O O . LEU C 3 243 ? 138.348 149.138 183.242 1.00 86.66 243 LEU C O 1
ATOM 7308 N N . GLU C 3 244 ? 136.622 149.502 184.640 1.00 90.56 244 GLU C N 1
ATOM 7309 C CA . GLU C 3 244 ? 137.446 149.277 185.823 1.00 90.56 244 GLU C CA 1
ATOM 7310 C C . GLU C 3 244 ? 137.950 147.841 185.881 1.00 90.56 244 GLU C C 1
ATOM 7311 O O . GLU C 3 244 ? 139.066 147.585 186.348 1.00 90.56 244 GLU C O 1
ATOM 7317 N N . LYS C 3 245 ? 137.143 146.888 185.411 1.00 87.70 245 LYS C N 1
ATOM 7318 C CA . LYS C 3 245 ? 137.577 145.495 185.399 1.00 87.70 245 LYS C CA 1
ATOM 7319 C C . LYS C 3 245 ? 138.609 145.248 184.306 1.00 87.70 245 LYS C C 1
ATOM 7320 O O . LYS C 3 245 ? 139.530 144.443 184.485 1.00 87.70 245 LYS C O 1
ATOM 7326 N N . LYS C 3 246 ? 138.474 145.934 183.169 1.00 83.55 246 LYS C N 1
ATOM 7327 C CA . LYS C 3 246 ? 139.411 145.737 182.068 1.00 83.55 246 LYS C CA 1
ATOM 7328 C C . LYS C 3 246 ? 140.802 146.249 182.423 1.00 83.55 246 LYS C C 1
ATOM 7329 O O . LYS C 3 246 ? 141.809 145.622 182.077 1.00 83.55 246 LYS C O 1
ATOM 7335 N N . ILE C 3 247 ? 140.877 147.392 183.109 1.00 82.40 247 ILE C N 1
ATOM 7336 C CA . ILE C 3 247 ? 142.174 147.936 183.499 1.00 82.40 247 ILE C CA 1
ATOM 7337 C C . ILE C 3 247 ? 142.868 147.018 184.497 1.00 82.40 247 ILE C C 1
ATOM 7338 O O . ILE C 3 247 ? 144.097 146.875 184.470 1.00 82.40 247 ILE C O 1
ATOM 7343 N N . ASN C 3 248 ? 142.104 146.370 185.379 1.00 86.36 248 ASN C N 1
ATOM 7344 C CA . ASN C 3 248 ? 142.708 145.486 186.369 1.00 86.36 248 ASN C CA 1
ATOM 7345 C C . ASN C 3 248 ? 143.229 144.201 185.737 1.00 86.36 248 ASN C C 1
ATOM 7346 O O . ASN C 3 248 ? 144.207 143.625 186.226 1.00 86.36 248 ASN C O 1
ATOM 7351 N N . MET C 3 249 ? 142.599 143.737 184.657 1.00 81.69 249 MET C N 1
ATOM 7352 C CA . MET C 3 249 ? 143.019 142.505 184.003 1.00 81.69 249 MET C CA 1
ATOM 7353 C C . MET C 3 249 ? 144.209 142.695 183.072 1.00 81.69 249 MET C C 1
ATOM 7354 O O . MET C 3 249 ? 144.859 141.705 182.720 1.00 81.69 249 MET C O 1
ATOM 7359 N N . SER C 3 250 ? 144.509 143.925 182.668 1.00 80.76 250 SER C N 1
ATOM 7360 C CA . SER C 3 250 ? 145.608 144.179 181.747 1.00 80.76 250 SER C CA 1
ATOM 7361 C C . SER C 3 250 ? 146.923 144.252 182.522 1.00 80.76 250 SER C C 1
ATOM 7362 O O . SER C 3 250 ? 146.990 143.953 183.717 1.00 80.76 250 SER C O 1
ATOM 7365 N N . TYR C 3 251 ? 147.991 144.657 181.840 1.00 80.54 251 TYR C N 1
ATOM 7366 C CA . TYR C 3 251 ? 149.301 144.739 182.463 1.00 80.54 251 TYR C CA 1
ATOM 7367 C C . TYR C 3 251 ? 149.403 145.977 183.348 1.00 80.54 251 TYR C C 1
ATOM 7368 O O . TYR C 3 251 ? 148.703 146.975 183.156 1.00 80.54 251 TYR C O 1
ATOM 7377 N N . SER C 3 252 ? 150.293 145.899 184.330 1.00 79.65 252 SER C N 1
ATOM 7378 C CA . SER C 3 252 ? 150.575 147.010 185.224 1.00 79.65 252 SER C CA 1
ATOM 7379 C C . SER C 3 252 ? 151.859 147.714 184.799 1.00 79.65 252 SER C C 1
ATOM 7380 O O . SER C 3 252 ? 152.599 147.248 183.929 1.00 79.65 252 SER C O 1
ATOM 7383 N N . ALA C 3 253 ? 152.118 148.861 185.431 1.00 77.61 253 ALA C N 1
ATOM 7384 C CA . ALA C 3 253 ? 153.307 149.635 185.090 1.00 77.61 253 ALA C CA 1
ATOM 7385 C C . ALA C 3 253 ? 154.585 148.928 185.522 1.00 77.61 253 ALA C C 1
ATOM 7386 O O . ALA C 3 253 ? 155.619 149.062 184.859 1.00 77.61 253 ALA C O 1
ATOM 7388 N N . GLU C 3 254 ? 154.537 148.177 186.624 1.00 82.59 254 GLU C N 1
ATOM 7389 C CA . GLU C 3 254 ? 155.714 147.458 187.096 1.00 82.59 254 GLU C CA 1
ATOM 7390 C C . GLU C 3 254 ? 155.912 146.126 186.386 1.00 82.59 254 GLU C C 1
ATOM 7391 O O . GLU C 3 254 ? 157.033 145.605 186.379 1.00 82.59 254 GLU C O 1
ATOM 7397 N N . GLU C 3 255 ? 154.857 145.566 185.792 1.00 80.97 255 GLU C N 1
ATOM 7398 C CA . GLU C 3 255 ? 154.980 144.282 185.110 1.00 80.97 255 GLU C CA 1
ATOM 7399 C C . GLU C 3 255 ? 155.508 144.449 183.691 1.00 80.97 255 GLU C C 1
ATOM 7400 O O . GLU C 3 255 ? 156.316 143.638 183.227 1.00 80.97 255 GLU C O 1
ATOM 7406 N N . LEU C 3 256 ? 155.066 145.495 182.991 1.00 75.58 256 LEU C N 1
ATOM 7407 C CA . LEU C 3 256 ? 155.507 145.716 181.619 1.00 75.58 256 LEU C CA 1
ATOM 7408 C C . LEU C 3 256 ? 156.920 146.282 181.554 1.00 75.58 256 LEU C C 1
ATOM 7409 O O . LEU C 3 256 ? 157.651 146.002 180.598 1.00 75.58 256 LEU C O 1
ATOM 7414 N N . LEU C 3 257 ? 157.323 147.061 182.553 1.00 73.98 257 LEU C N 1
ATOM 7415 C CA . LEU C 3 257 ? 158.624 147.716 182.564 1.00 73.98 257 LEU C CA 1
ATOM 7416 C C . LEU C 3 257 ? 159.575 146.965 183.485 1.00 73.98 257 LEU C C 1
ATOM 7417 O O . LEU C 3 257 ? 159.201 146.587 184.600 1.00 73.98 257 LEU C O 1
ATOM 7422 N N . VAL C 3 258 ? 160.803 146.755 183.017 1.00 74.37 258 VAL C N 1
ATOM 7423 C CA . VAL C 3 258 ? 161.846 146.120 183.805 1.00 74.37 258 VAL C CA 1
ATOM 7424 C C . VAL C 3 258 ? 162.895 147.126 184.260 1.00 74.37 258 VAL C C 1
ATOM 7425 O O . VAL C 3 258 ? 163.316 147.107 185.419 1.00 74.37 258 VAL C O 1
ATOM 7429 N N . THR C 3 259 ? 163.322 148.015 183.367 1.00 75.00 259 THR C N 1
ATOM 7430 C CA . THR C 3 259 ? 164.344 149.004 183.676 1.00 75.00 259 THR C CA 1
ATOM 7431 C C . THR C 3 259 ? 164.001 150.305 182.972 1.00 75.00 259 THR C C 1
ATOM 7432 O O . THR C 3 259 ? 163.681 150.302 181.780 1.00 75.00 259 THR C O 1
ATOM 7436 N N . CYS C 3 260 ? 164.064 151.410 183.709 1.00 82.00 260 CYS C N 1
ATOM 7437 C CA . CYS C 3 260 ? 163.809 152.736 183.169 1.00 82.00 260 CYS C CA 1
ATOM 7438 C C . CYS C 3 260 ? 165.049 153.596 183.359 1.00 82.00 260 CYS C C 1
ATOM 7439 O O . CYS C 3 260 ? 165.734 153.496 184.382 1.00 82.00 260 CYS C O 1
ATOM 7442 N N . PHE C 3 261 ? 165.334 154.441 182.371 1.00 81.94 261 PHE C N 1
ATOM 7443 C CA . PHE C 3 261 ? 166.542 155.256 182.392 1.00 81.94 261 PHE C CA 1
ATOM 7444 C C . PHE C 3 261 ? 166.357 156.419 181.431 1.00 81.94 261 PHE C C 1
ATOM 7445 O O . PHE C 3 261 ? 165.922 156.218 180.294 1.00 81.94 261 PHE C O 1
ATOM 7453 N N . PHE C 3 262 ? 166.685 157.626 181.887 1.00 83.17 262 PHE C N 1
ATOM 7454 C CA . PHE C 3 262 ? 166.525 158.817 181.056 1.00 83.17 262 PHE C CA 1
ATOM 7455 C C . PHE C 3 262 ? 167.460 159.901 181.564 1.00 83.17 262 PHE C C 1
ATOM 7456 O O . PHE C 3 262 ? 167.284 160.389 182.685 1.00 83.17 262 PHE C O 1
ATOM 7464 N N . ASP C 3 263 ? 168.441 160.276 180.741 1.00 89.45 263 ASP C N 1
ATOM 7465 C CA . ASP C 3 263 ? 169.350 161.386 181.034 1.00 89.45 263 ASP C CA 1
ATOM 7466 C C . ASP C 3 263 ? 170.073 161.174 182.364 1.00 89.45 263 ASP C C 1
ATOM 7467 O O . ASP C 3 263 ? 170.085 162.041 183.240 1.00 89.45 263 ASP C O 1
ATOM 7472 N N . GLY C 3 264 ? 170.677 160.003 182.511 1.00 86.29 264 GLY C N 1
ATOM 7473 C CA . GLY C 3 264 ? 171.427 159.689 183.726 1.00 86.29 264 GLY C CA 1
ATOM 7474 C C . GLY C 3 264 ? 170.616 159.237 184.919 1.00 86.29 264 GLY C C 1
ATOM 7475 O O . GLY C 3 264 ? 170.915 158.196 185.512 1.00 86.29 264 GLY C O 1
ATOM 7476 N N . VAL C 3 265 ? 169.589 160.001 185.293 1.00 87.91 265 VAL C N 1
ATOM 7477 C CA . VAL C 3 265 ? 168.757 159.629 186.429 1.00 87.91 265 VAL C CA 1
ATOM 7478 C C . VAL C 3 265 ? 167.855 158.464 186.041 1.00 87.91 265 VAL C C 1
ATOM 7479 O O . VAL C 3 265 ? 167.304 158.419 184.933 1.00 87.91 265 VAL C O 1
ATOM 7483 N N . SER C 3 266 ? 167.712 157.505 186.952 1.00 86.53 266 SER C N 1
ATOM 7484 C CA . SER C 3 266 ? 166.914 156.312 186.705 1.00 86.53 266 SER C CA 1
ATOM 7485 C C . SER C 3 266 ? 165.465 156.562 187.101 1.00 86.53 266 SER C C 1
ATOM 7486 O O . SER C 3 266 ? 165.188 157.015 188.216 1.00 86.53 266 SER C O 1
ATOM 7489 N N . CYS C 3 267 ? 164.548 156.264 186.187 1.00 90.68 267 CYS C N 1
ATOM 7490 C CA . CYS C 3 267 ? 163.125 156.425 186.434 1.00 90.68 267 CYS C CA 1
ATOM 7491 C C . CYS C 3 267 ? 162.508 155.107 186.897 1.00 90.68 267 CYS C C 1
ATOM 7492 O O . CYS C 3 267 ? 163.164 154.065 186.953 1.00 90.68 267 CYS C O 1
ATOM 7495 N N . ASP C 3 268 ? 161.222 155.166 187.239 1.00 93.92 268 ASP C N 1
ATOM 7496 C CA . ASP C 3 268 ? 160.500 154.013 187.757 1.00 93.92 268 ASP C CA 1
ATOM 7497 C C . ASP C 3 268 ? 159.094 154.012 187.166 1.00 93.92 268 ASP C C 1
ATOM 7498 O O . ASP C 3 268 ? 158.760 154.829 186.303 1.00 93.92 268 ASP C O 1
ATOM 7503 N N . ALA C 3 269 ? 158.265 153.078 187.638 1.00 90.42 269 ALA C N 1
ATOM 7504 C CA . ALA C 3 269 ? 156.904 152.950 187.132 1.00 90.42 269 ALA C CA 1
ATOM 7505 C C . ALA C 3 269 ? 156.026 154.140 187.498 1.00 90.42 269 ALA C C 1
ATOM 7506 O O . ALA C 3 269 ? 155.006 154.364 186.838 1.00 90.42 269 ALA C O 1
ATOM 7508 N N . ARG C 3 270 ? 156.392 154.903 188.531 1.00 95.55 270 ARG C N 1
ATOM 7509 C CA . ARG C 3 270 ? 155.604 156.071 188.903 1.00 95.55 270 ARG C CA 1
ATOM 7510 C C . ARG C 3 270 ? 155.722 157.195 187.883 1.00 95.55 270 ARG C C 1
ATOM 7511 O O . ARG C 3 270 ? 154.871 158.091 187.864 1.00 95.55 270 ARG C O 1
ATOM 7519 N N . ASN C 3 271 ? 156.751 157.170 187.040 1.00 92.45 271 ASN C N 1
ATOM 7520 C CA . ASN C 3 271 ? 156.965 158.202 186.035 1.00 92.45 271 ASN C CA 1
ATOM 7521 C C . ASN C 3 271 ? 156.156 157.973 184.765 1.00 92.45 271 ASN C C 1
ATOM 7522 O O . ASN C 3 271 ? 156.350 158.704 183.789 1.00 92.45 271 ASN C O 1
ATOM 7527 N N . PHE C 3 272 ? 155.262 156.989 184.751 1.00 83.88 272 PHE C N 1
ATOM 7528 C CA . PHE C 3 272 ? 154.464 156.666 183.578 1.00 83.88 272 PHE C CA 1
ATOM 7529 C C . PHE C 3 272 ? 152.986 156.863 183.882 1.00 83.88 272 PHE C C 1
ATOM 7530 O O . PHE C 3 272 ? 152.513 156.516 184.969 1.00 83.88 272 PHE C O 1
ATOM 7538 N N . THR C 3 273 ? 152.263 157.421 182.916 1.00 82.15 273 THR C N 1
ATOM 7539 C CA . THR C 3 273 ? 150.842 157.701 183.054 1.00 82.15 273 THR C CA 1
ATOM 7540 C C . THR C 3 273 ? 150.029 156.622 182.351 1.00 82.15 273 THR C C 1
ATOM 7541 O O . THR C 3 273 ? 150.363 156.203 181.240 1.00 82.15 273 THR C O 1
ATOM 7545 N N . LEU C 3 274 ? 148.960 156.177 183.006 1.00 81.22 274 LEU C N 1
ATOM 7546 C CA . LEU C 3 274 ? 148.121 155.128 182.447 1.00 81.22 274 LEU C CA 1
ATOM 7547 C C . LEU C 3 274 ? 147.339 155.642 181.242 1.00 81.22 274 LEU C C 1
ATOM 7548 O O . LEU C 3 274 ? 146.878 156.786 181.210 1.00 81.22 274 LEU C O 1
ATOM 7553 N N . PHE C 3 275 ? 147.196 154.774 180.240 1.00 83.53 275 PHE C N 1
ATOM 7554 C CA . PHE C 3 275 ? 146.440 155.099 179.031 1.00 83.53 275 PHE C CA 1
ATOM 7555 C C . PHE C 3 275 ? 145.862 153.791 178.501 1.00 83.53 275 PHE C C 1
ATOM 7556 O O . PHE C 3 275 ? 146.569 153.019 177.847 1.00 83.53 275 PHE C O 1
ATOM 7564 N N . HIS C 3 276 ? 144.586 153.549 178.785 1.00 80.74 276 HIS C N 1
ATOM 7565 C CA . HIS C 3 276 ? 143.949 152.295 178.402 1.00 80.74 276 HIS C CA 1
ATOM 7566 C C . HIS C 3 276 ? 143.505 152.363 176.946 1.00 80.74 276 HIS C C 1
ATOM 7567 O O . HIS C 3 276 ? 142.749 153.262 176.561 1.00 80.74 276 HIS C O 1
ATOM 7574 N N . HIS C 3 277 ? 143.973 151.413 176.141 1.00 83.77 277 HIS C N 1
ATOM 7575 C CA . HIS C 3 277 ? 143.585 151.308 174.745 1.00 83.77 277 HIS C CA 1
ATOM 7576 C C . HIS C 3 277 ? 142.724 150.072 174.547 1.00 83.77 277 HIS C C 1
ATOM 7577 O O . HIS C 3 277 ? 143.041 149.011 175.102 1.00 83.77 277 HIS C O 1
ATOM 7584 N N . PRO C 3 278 ? 141.637 150.161 173.778 1.00 82.69 278 PRO C N 1
ATOM 7585 C CA . PRO C 3 278 ? 140.745 148.999 173.634 1.00 82.69 278 PRO C CA 1
ATOM 7586 C C . PRO C 3 278 ? 141.384 147.816 172.929 1.00 82.69 278 PRO C C 1
ATOM 7587 O O . PRO C 3 278 ? 140.924 146.683 173.116 1.00 82.69 278 PRO C O 1
ATOM 7591 N N . MET C 3 279 ? 142.427 148.034 172.129 1.00 87.17 279 MET C N 1
ATOM 7592 C CA . MET C 3 279 ? 143.070 146.953 171.392 1.00 87.17 279 MET C CA 1
ATOM 7593 C C . MET C 3 279 ? 144.370 146.479 172.024 1.00 87.17 279 MET C C 1
ATOM 7594 O O . MET C 3 279 ? 144.649 145.276 172.005 1.00 87.17 279 MET C O 1
ATOM 7599 N N . HIS C 3 280 ? 145.168 147.385 172.586 1.00 80.97 280 HIS C N 1
ATOM 7600 C CA . HIS C 3 280 ? 146.466 147.039 173.150 1.00 80.97 280 HIS C CA 1
ATOM 7601 C C . HIS C 3 280 ? 146.466 147.019 174.673 1.00 80.97 280 HIS C C 1
ATOM 7602 O O . HIS C 3 280 ? 147.539 146.954 175.280 1.00 80.97 280 HIS C O 1
ATOM 7609 N N . GLY C 3 281 ? 145.296 147.073 175.303 1.00 80.58 281 GLY C N 1
ATOM 7610 C CA . GLY C 3 281 ? 145.221 147.025 176.750 1.00 80.58 281 GLY C CA 1
ATOM 7611 C C . GLY C 3 281 ? 145.586 148.334 177.417 1.00 80.58 281 GLY C C 1
ATOM 7612 O O . GLY C 3 281 ? 144.956 149.364 177.161 1.00 80.58 281 GLY C O 1
ATOM 7613 N N . ASN C 3 282 ? 146.602 148.310 178.274 1.00 81.12 282 ASN C N 1
ATOM 7614 C CA . ASN C 3 282 ? 147.045 149.487 179.010 1.00 81.12 282 ASN C CA 1
ATOM 7615 C C . ASN C 3 282 ? 148.354 149.989 178.416 1.00 81.12 282 ASN C C 1
ATOM 7616 O O . ASN C 3 282 ? 149.338 149.243 178.354 1.00 81.12 282 ASN C O 1
ATOM 7621 N N . CYS C 3 283 ? 148.361 151.246 177.984 1.00 82.67 283 CYS C N 1
ATOM 7622 C CA . CYS C 3 283 ? 149.555 151.907 177.486 1.00 82.67 283 CYS C CA 1
ATOM 7623 C C . CYS C 3 283 ? 150.058 152.899 178.526 1.00 82.67 283 CYS C C 1
ATOM 7624 O O . CYS C 3 283 ? 149.277 153.467 179.294 1.00 82.67 283 CYS C O 1
ATOM 7627 N N . TYR C 3 284 ? 151.374 153.103 178.548 1.00 78.76 284 TYR C N 1
ATOM 7628 C CA . TYR C 3 284 ? 152.010 153.971 179.532 1.00 78.76 284 TYR C CA 1
ATOM 7629 C C . TYR C 3 284 ? 152.888 154.984 178.816 1.00 78.76 284 TYR C C 1
ATOM 7630 O O . TYR C 3 284 ? 153.808 154.604 178.084 1.00 78.76 284 TYR C O 1
ATOM 7639 N N . THR C 3 285 ? 152.604 156.265 179.028 1.00 78.80 285 THR C N 1
ATOM 7640 C CA . THR C 3 285 ? 153.362 157.354 178.429 1.00 78.80 285 THR C CA 1
ATOM 7641 C C . THR C 3 285 ? 154.431 157.837 179.400 1.00 78.80 285 THR C C 1
ATOM 7642 O O . THR C 3 285 ? 154.182 157.955 180.604 1.00 78.80 285 THR C O 1
ATOM 7646 N N . PHE C 3 286 ? 155.622 158.116 178.870 1.00 80.45 286 PHE C N 1
ATOM 7647 C CA . PHE C 3 286 ? 156.727 158.557 179.716 1.00 80.45 286 PHE C CA 1
ATOM 7648 C C . PHE C 3 286 ? 156.479 159.961 180.255 1.00 80.45 286 PHE C C 1
ATOM 7649 O O . PHE C 3 286 ? 156.470 160.182 181.471 1.00 80.45 286 PHE C O 1
ATOM 7657 N N . ASN C 3 287 ? 156.278 160.924 179.364 1.00 84.90 287 ASN C N 1
ATOM 7658 C CA . ASN C 3 287 ? 155.950 162.285 179.757 1.00 84.90 287 ASN C CA 1
ATOM 7659 C C . ASN C 3 287 ? 154.434 162.424 179.890 1.00 84.90 287 ASN C C 1
ATOM 7660 O O . ASN C 3 287 ? 153.705 161.435 179.999 1.00 84.90 287 ASN C O 1
ATOM 7665 N N . ASN C 3 288 ? 153.953 163.668 179.905 1.00 90.00 288 ASN C N 1
ATOM 7666 C CA . ASN C 3 288 ? 152.526 163.972 179.934 1.00 90.00 288 ASN C CA 1
ATOM 7667 C C . ASN C 3 288 ? 151.853 163.427 181.189 1.00 90.00 288 ASN C C 1
ATOM 7668 O O . ASN C 3 288 ? 150.968 162.569 181.106 1.00 90.00 288 ASN C O 1
ATOM 7673 N N . ARG C 3 289 ? 152.278 163.905 182.356 1.00 101.77 289 ARG C N 1
ATOM 7674 C CA . ARG C 3 289 ? 151.589 163.640 183.610 1.00 101.77 289 ARG C CA 1
ATOM 7675 C C . ARG C 3 289 ? 151.218 164.964 184.265 1.00 101.77 289 ARG C C 1
ATOM 7676 O O . ARG C 3 289 ? 151.972 165.939 184.190 1.00 101.77 289 ARG C O 1
ATOM 7684 N N . GLU C 3 290 ? 150.049 164.991 184.899 1.00 112.48 290 GLU C N 1
ATOM 7685 C CA . GLU C 3 290 ? 149.506 166.232 185.432 1.00 112.48 290 GLU C CA 1
ATOM 7686 C C . GLU C 3 290 ? 150.341 166.741 186.602 1.00 112.48 290 GLU C C 1
ATOM 7687 O O . GLU C 3 290 ? 150.846 165.960 187.413 1.00 112.48 290 GLU C O 1
ATOM 7693 N N . ASN C 3 291 ? 150.483 168.067 186.678 1.00 112.87 291 ASN C N 1
ATOM 7694 C CA . ASN C 3 291 ? 151.196 168.745 187.761 1.00 112.87 291 ASN C CA 1
ATOM 7695 C C . ASN C 3 291 ? 152.650 168.274 187.846 1.00 112.87 291 ASN C C 1
ATOM 7696 O O . ASN C 3 291 ? 153.113 167.762 188.868 1.00 112.87 291 ASN C O 1
ATOM 7701 N N . GLU C 3 292 ? 153.369 168.466 186.743 1.00 107.05 292 GLU C N 1
ATOM 7702 C CA . GLU C 3 292 ? 154.779 168.112 186.663 1.00 107.05 292 GLU C CA 1
ATOM 7703 C C . GLU C 3 292 ? 155.380 168.795 185.445 1.00 107.05 292 GLU C C 1
ATOM 7704 O O . GLU C 3 292 ? 154.718 168.945 184.414 1.00 107.05 292 GLU C O 1
ATOM 7710 N N . THR C 3 293 ? 156.638 169.207 185.577 1.00 98.20 293 THR C N 1
ATOM 7711 C CA . THR C 3 293 ? 157.323 169.871 184.480 1.00 98.20 293 THR C CA 1
ATOM 7712 C C . THR C 3 293 ? 157.669 168.872 183.378 1.00 98.20 293 THR C C 1
ATOM 7713 O O . THR C 3 293 ? 157.781 167.664 183.605 1.00 98.20 293 THR C O 1
ATOM 7717 N N . ILE C 3 294 ? 157.837 169.396 182.169 1.00 92.42 294 ILE C N 1
ATOM 7718 C CA . ILE C 3 294 ? 158.162 168.567 181.014 1.00 92.42 294 ILE C CA 1
ATOM 7719 C C . ILE C 3 294 ? 159.663 168.320 180.987 1.00 92.42 294 ILE C C 1
ATOM 7720 O O . ILE C 3 294 ? 160.462 169.261 181.071 1.00 92.42 294 ILE C O 1
ATOM 7725 N N . LEU C 3 295 ? 160.051 167.053 180.871 1.00 88.28 295 LEU C N 1
ATOM 7726 C CA . LEU C 3 295 ? 161.464 166.708 180.813 1.00 88.28 295 LEU C CA 1
ATOM 7727 C C . LEU C 3 295 ? 162.067 167.162 179.490 1.00 88.28 295 LEU C C 1
ATOM 7728 O O . LEU C 3 295 ? 161.486 166.959 178.421 1.00 88.28 295 LEU C O 1
ATOM 7733 N N . SER C 3 296 ? 163.241 167.782 179.568 1.00 89.82 296 SER C N 1
ATOM 7734 C CA . SER C 3 296 ? 163.936 168.296 178.399 1.00 89.82 296 SER C CA 1
ATOM 7735 C C . SER C 3 296 ? 165.356 167.755 178.373 1.00 89.82 296 SER C C 1
ATOM 7736 O O . SER C 3 296 ? 165.992 167.606 179.420 1.00 89.82 296 SER C O 1
ATOM 7739 N N . THR C 3 297 ? 165.847 167.463 177.173 1.00 90.74 297 THR C N 1
ATOM 7740 C CA . THR C 3 297 ? 167.195 166.951 176.982 1.00 90.74 297 THR C CA 1
ATOM 7741 C C . THR C 3 297 ? 168.122 168.074 176.536 1.00 90.74 297 THR C C 1
ATOM 7742 O O . THR C 3 297 ? 167.760 168.895 175.689 1.00 90.74 297 THR C O 1
ATOM 7746 N N . SER C 3 298 ? 169.317 168.109 177.121 1.00 91.26 298 SER C N 1
ATOM 7747 C CA . SER C 3 298 ? 170.307 169.131 176.815 1.00 91.26 298 SER C CA 1
ATOM 7748 C C . SER C 3 298 ? 171.584 168.560 176.216 1.00 91.26 298 SER C C 1
ATOM 7749 O O . SER C 3 298 ? 172.485 169.330 175.866 1.00 91.26 298 SER C O 1
ATOM 7752 N N . MET C 3 299 ? 171.690 167.239 176.090 1.00 91.26 299 MET C N 1
ATOM 7753 C CA . MET C 3 299 ? 172.868 166.598 175.512 1.00 91.26 299 MET C CA 1
ATOM 7754 C C . MET C 3 299 ? 172.396 165.435 174.651 1.00 91.26 299 MET C C 1
ATOM 7755 O O . MET C 3 299 ? 171.820 164.473 175.167 1.00 91.26 299 MET C O 1
ATOM 7760 N N . GLY C 3 300 ? 172.636 165.525 173.346 1.00 88.17 300 GLY C N 1
ATOM 7761 C CA . GLY C 3 300 ? 172.219 164.471 172.448 1.00 88.17 300 GLY C CA 1
ATOM 7762 C C . GLY C 3 300 ? 173.045 163.211 172.608 1.00 88.17 300 GLY C C 1
ATOM 7763 O O . GLY C 3 300 ? 174.164 163.218 173.121 1.00 88.17 300 GLY C O 1
ATOM 7764 N N . GLY C 3 301 ? 172.469 162.100 172.155 1.00 83.95 301 GLY C N 1
ATOM 7765 C CA . GLY C 3 301 ? 173.135 160.817 172.245 1.00 83.95 301 GLY C CA 1
ATOM 7766 C C . GLY C 3 301 ? 172.223 159.711 172.731 1.00 83.95 301 GLY C C 1
ATOM 7767 O O . GLY C 3 301 ? 171.162 159.978 173.301 1.00 83.95 301 GLY C O 1
ATOM 7768 N N . SER C 3 302 ? 172.630 158.459 172.514 1.00 83.24 302 SER C N 1
ATOM 7769 C CA . SER C 3 302 ? 171.810 157.322 172.910 1.00 83.24 302 SER C CA 1
ATOM 7770 C C . SER C 3 302 ? 171.854 157.052 174.407 1.00 83.24 302 SER C C 1
ATOM 7771 O O . SER C 3 302 ? 171.005 156.310 174.913 1.00 83.24 302 SER C O 1
ATOM 7774 N N . GLU C 3 303 ? 172.815 157.631 175.125 1.00 88.04 303 GLU C N 1
ATOM 7775 C CA . GLU C 3 303 ? 172.951 157.401 176.557 1.00 88.04 303 GLU C CA 1
ATOM 7776 C C . GLU C 3 303 ? 172.264 158.458 177.407 1.00 88.04 303 GLU C C 1
ATOM 7777 O O . GLU C 3 303 ? 171.909 158.175 178.556 1.00 88.04 303 GLU C O 1
ATOM 7783 N N . TYR C 3 304 ? 172.065 159.666 176.879 1.00 88.97 304 TYR C N 1
ATOM 7784 C CA . TYR C 3 304 ? 171.389 160.734 177.601 1.00 88.97 304 TYR C CA 1
ATOM 7785 C C . TYR C 3 304 ? 169.915 160.847 177.227 1.00 88.97 304 TYR C C 1
ATOM 7786 O O . TYR C 3 304 ? 169.307 161.902 177.436 1.00 88.97 304 TYR C O 1
ATOM 7795 N N . GLY C 3 305 ? 169.331 159.784 176.681 1.00 79.61 305 GLY C N 1
ATOM 7796 C CA . GLY C 3 305 ? 167.927 159.791 176.323 1.00 79.61 305 GLY C CA 1
ATOM 7797 C C . GLY C 3 305 ? 167.152 158.683 177.002 1.00 79.61 305 GLY C C 1
ATOM 7798 O O . GLY C 3 305 ? 167.639 158.077 177.962 1.00 79.61 305 GLY C O 1
ATOM 7799 N N . LEU C 3 306 ? 165.944 158.407 176.518 1.00 72.10 306 LEU C N 1
ATOM 7800 C CA . LEU C 3 306 ? 165.131 157.347 177.098 1.00 72.10 306 LEU C CA 1
ATOM 7801 C C . LEU C 3 306 ? 165.739 155.986 176.785 1.00 72.10 306 LEU C C 1
ATOM 7802 O O . LEU C 3 306 ? 166.043 155.680 175.628 1.00 72.10 306 LEU C O 1
ATOM 7807 N N . GLN C 3 307 ? 165.917 155.168 177.823 1.00 71.67 307 GLN C N 1
ATOM 7808 C CA . GLN C 3 307 ? 166.510 153.834 177.694 1.00 71.67 307 GLN C CA 1
ATOM 7809 C C . GLN C 3 307 ? 165.697 152.896 178.585 1.00 71.67 307 GLN C C 1
ATOM 7810 O O . GLN C 3 307 ? 165.960 152.775 179.784 1.00 71.67 307 GLN C O 1
ATOM 7816 N N . VAL C 3 308 ? 164.708 152.235 177.989 1.00 68.07 308 VAL C N 1
ATOM 7817 C CA . VAL C 3 308 ? 163.773 151.395 178.725 1.00 68.07 308 VAL C CA 1
ATOM 7818 C C . VAL C 3 308 ? 163.913 149.955 178.250 1.00 68.07 308 VAL C C 1
ATOM 7819 O O . VAL C 3 308 ? 164.239 149.690 177.088 1.00 68.07 308 VAL C O 1
ATOM 7823 N N . ILE C 3 309 ? 163.681 149.022 179.169 1.00 67.56 309 ILE C N 1
ATOM 7824 C CA . ILE C 3 309 ? 163.699 147.592 178.883 1.00 67.56 309 ILE C CA 1
ATOM 7825 C C . ILE C 3 309 ? 162.307 147.049 179.168 1.00 67.56 309 ILE C C 1
ATOM 7826 O O . ILE C 3 309 ? 161.836 147.103 180.311 1.00 67.56 309 ILE C O 1
ATOM 7831 N N . LEU C 3 310 ? 161.653 146.528 178.136 1.00 70.16 310 LEU C N 1
ATOM 7832 C CA . LEU C 3 310 ? 160.272 146.084 178.226 1.00 70.16 310 LEU C CA 1
ATOM 7833 C C . LEU C 3 310 ? 160.199 144.576 178.427 1.00 70.16 310 LEU C C 1
ATOM 7834 O O . LEU C 3 310 ? 161.024 143.819 177.908 1.00 70.16 310 LEU C O 1
ATOM 7839 N N . TYR C 3 311 ? 159.198 144.146 179.190 1.00 75.50 311 TYR C N 1
ATOM 7840 C CA . TYR C 3 311 ? 158.922 142.733 179.416 1.00 75.50 311 TYR C CA 1
ATOM 7841 C C . TYR C 3 311 ? 157.703 142.339 178.595 1.00 75.50 311 TYR C C 1
ATOM 7842 O O . TYR C 3 311 ? 156.603 142.853 178.825 1.00 75.50 311 TYR C O 1
ATOM 7851 N N . ILE C 3 312 ? 157.900 141.431 177.646 1.00 80.62 312 ILE C N 1
ATOM 7852 C CA . ILE C 3 312 ? 156.847 140.978 176.745 1.00 80.62 312 ILE C CA 1
ATOM 7853 C C . ILE C 3 312 ? 156.708 139.477 176.954 1.00 80.62 312 ILE C C 1
ATOM 7854 O O . ILE C 3 312 ? 157.437 138.684 176.346 1.00 80.62 312 ILE C O 1
ATOM 7859 N N . ASN C 3 313 ? 155.774 139.079 177.814 1.00 83.38 313 ASN C N 1
ATOM 7860 C CA . ASN C 3 313 ? 155.557 137.669 178.127 1.00 83.38 313 ASN C CA 1
ATOM 7861 C C . ASN C 3 313 ? 154.857 137.018 176.942 1.00 83.38 313 ASN C C 1
ATOM 7862 O O . ASN C 3 313 ? 153.635 137.101 176.803 1.00 83.38 313 ASN C O 1
ATOM 7867 N N . GLU C 3 314 ? 155.638 136.366 176.079 1.00 83.09 314 GLU C N 1
ATOM 7868 C CA . GLU C 3 314 ? 155.089 135.750 174.878 1.00 83.09 314 GLU C CA 1
ATOM 7869 C C . GLU C 3 314 ? 154.278 134.495 175.170 1.00 83.09 314 GLU C C 1
ATOM 7870 O O . GLU C 3 314 ? 153.532 134.047 174.294 1.00 83.09 314 GLU C O 1
ATOM 7876 N N . GLU C 3 315 ? 154.400 133.923 176.368 1.00 30.00 315 GLU C N 1
ATOM 7877 C CA . GLU C 3 315 ? 153.661 132.712 176.700 1.00 30.00 315 GLU C CA 1
ATOM 7878 C C . GLU C 3 315 ? 152.184 132.975 176.956 1.00 30.00 315 GLU C C 1
ATOM 7879 O O . GLU C 3 315 ? 151.375 132.049 176.833 1.00 30.00 315 GLU C O 1
ATOM 7885 N N . GLU C 3 316 ? 151.814 134.207 177.306 1.00 30.00 316 GLU C N 1
ATOM 7886 C CA . GLU C 3 316 ? 150.428 134.564 177.576 1.00 30.00 316 GLU C CA 1
ATOM 7887 C C . GLU C 3 316 ? 149.801 135.365 176.441 1.00 30.00 316 GLU C C 1
ATOM 7888 O O . GLU C 3 316 ? 148.853 136.122 176.674 1.00 30.00 316 GLU C O 1
ATOM 7894 N N . TYR C 3 317 ? 150.308 135.214 175.222 1.00 30.00 317 TYR C N 1
ATOM 7895 C CA . TYR C 3 317 ? 149.760 135.923 174.077 1.00 30.00 317 TYR C CA 1
ATOM 7896 C C . TYR C 3 317 ? 148.481 135.255 173.590 1.00 30.00 317 TYR C C 1
ATOM 7897 O O . TYR C 3 317 ? 148.332 134.031 173.644 1.00 30.00 317 TYR C O 1
ATOM 7906 N N . ASN C 3 318 ? 147.554 136.074 173.115 1.00 30.00 318 ASN C N 1
ATOM 7907 C CA . ASN C 3 318 ? 146.307 135.560 172.562 1.00 30.00 318 ASN C CA 1
ATOM 7908 C C . ASN C 3 318 ? 146.593 134.878 171.231 1.00 30.00 318 ASN C C 1
ATOM 7909 O O . ASN C 3 318 ? 147.124 135.524 170.317 1.00 30.00 318 ASN C O 1
ATOM 7914 N N . PRO C 3 319 ? 146.276 133.590 171.076 1.00 30.00 319 PRO C N 1
ATOM 7915 C CA . PRO C 3 319 ? 146.645 132.898 169.829 1.00 30.00 319 PRO C CA 1
ATOM 7916 C C . PRO C 3 319 ? 145.932 133.429 168.598 1.00 30.00 319 PRO C C 1
ATOM 7917 O O . PRO C 3 319 ? 146.535 133.492 167.520 1.00 30.00 319 PRO C O 1
ATOM 7921 N N . PHE C 3 320 ? 144.663 133.817 168.724 1.00 30.00 320 PHE C N 1
ATOM 7922 C CA . PHE C 3 320 ? 143.866 134.199 167.566 1.00 30.00 320 PHE C CA 1
ATOM 7923 C C . PHE C 3 320 ? 143.723 135.704 167.389 1.00 30.00 320 PHE C C 1
ATOM 7924 O O . PHE C 3 320 ? 143.502 136.157 166.260 1.00 30.00 320 PHE C O 1
ATOM 7932 N N . LEU C 3 321 ? 143.838 136.487 168.462 1.00 30.00 321 LEU C N 1
ATOM 7933 C CA . LEU C 3 321 ? 143.651 137.930 168.348 1.00 30.00 321 LEU C CA 1
ATOM 7934 C C . LEU C 3 321 ? 144.857 138.592 167.695 1.00 30.00 321 LEU C C 1
ATOM 7935 O O . LEU C 3 321 ? 144.742 139.214 166.632 1.00 30.00 321 LEU C O 1
ATOM 7940 N N . VAL C 3 322 ? 146.025 138.470 168.318 1.00 30.00 322 VAL C N 1
ATOM 7941 C CA . VAL C 3 322 ? 147.248 139.109 167.849 1.00 30.00 322 VAL C CA 1
ATOM 7942 C C . VAL C 3 322 ? 148.131 138.055 167.196 1.00 30.00 322 VAL C C 1
ATOM 7943 O O . VAL C 3 322 ? 148.274 136.940 167.712 1.00 30.00 322 VAL C O 1
ATOM 7947 N N . SER C 3 323 ? 148.716 138.408 166.051 1.00 30.00 323 SER C N 1
ATOM 7948 C CA . SER C 3 323 ? 149.554 137.482 165.297 1.00 30.00 323 SER C CA 1
ATOM 7949 C C . SER C 3 323 ? 151.020 137.580 165.713 1.00 30.00 323 SER C C 1
ATOM 7950 O O . SER C 3 323 ? 151.619 136.588 166.139 1.00 30.00 323 SER C O 1
ATOM 7953 N N . SER C 3 324 ? 151.605 138.769 165.597 1.00 75.97 324 SER C N 1
ATOM 7954 C CA . SER C 3 324 ? 153.014 138.958 165.900 1.00 75.97 324 SER C CA 1
ATOM 7955 C C . SER C 3 324 ? 153.230 139.058 167.409 1.00 75.97 324 SER C C 1
ATOM 7956 O O . SER C 3 324 ? 152.292 138.995 168.208 1.00 75.97 324 SER C O 1
ATOM 7959 N N . THR C 3 325 ? 154.493 139.212 167.804 1.00 75.29 325 THR C N 1
ATOM 7960 C CA . THR C 3 325 ? 154.858 139.383 169.204 1.00 75.29 325 THR C CA 1
ATOM 7961 C C . THR C 3 325 ? 155.864 140.517 169.318 1.00 75.29 325 THR C C 1
ATOM 7962 O O . THR C 3 325 ? 156.824 140.581 168.545 1.00 75.29 325 THR C O 1
ATOM 7966 N N . GLY C 3 326 ? 155.636 141.406 170.267 1.00 74.61 326 GLY C N 1
ATOM 7967 C CA . GLY C 3 326 ? 156.496 142.556 170.455 1.00 74.61 326 GLY C CA 1
ATOM 7968 C C . GLY C 3 326 ? 155.706 143.715 171.027 1.00 74.61 326 GLY C C 1
ATOM 7969 O O . GLY C 3 326 ? 154.530 143.597 171.355 1.00 74.61 326 GLY C O 1
ATOM 7970 N N . ALA C 3 327 ? 156.389 144.847 171.143 1.00 72.36 327 ALA C N 1
ATOM 7971 C CA . ALA C 3 327 ? 155.801 146.074 171.655 1.00 72.36 327 ALA C CA 1
ATOM 7972 C C . ALA C 3 327 ? 155.744 147.121 170.548 1.00 72.36 327 ALA C C 1
ATOM 7973 O O . ALA C 3 327 ? 156.206 146.903 169.425 1.00 72.36 327 ALA C O 1
ATOM 7975 N N . LYS C 3 328 ? 155.165 148.273 170.877 1.00 75.70 328 LYS C N 1
ATOM 7976 C CA . LYS C 3 328 ? 155.072 149.373 169.929 1.00 75.70 328 LYS C CA 1
ATOM 7977 C C . LYS C 3 328 ? 154.927 150.675 170.701 1.00 75.70 328 LYS C C 1
ATOM 7978 O O . LYS C 3 328 ? 154.287 150.719 171.755 1.00 75.70 328 LYS C O 1
ATOM 7984 N N . VAL C 3 329 ? 155.535 151.734 170.165 1.00 75.27 329 VAL C N 1
ATOM 7985 C CA . VAL C 3 329 ? 155.563 153.034 170.819 1.00 75.27 329 VAL C CA 1
ATOM 7986 C C . VAL C 3 329 ? 155.100 154.101 169.837 1.00 75.27 329 VAL C C 1
ATOM 7987 O O . VAL C 3 329 ? 155.112 153.911 168.619 1.00 75.27 329 VAL C O 1
ATOM 7991 N N . ILE C 3 330 ? 154.685 155.238 170.392 1.00 77.66 330 ILE C N 1
ATOM 7992 C CA . ILE C 3 330 ? 154.212 156.375 169.611 1.00 77.66 330 ILE C CA 1
ATOM 7993 C C . ILE C 3 330 ? 154.877 157.632 170.151 1.00 77.66 330 ILE C C 1
ATOM 7994 O O . ILE C 3 330 ? 154.816 157.903 171.355 1.00 77.66 330 ILE C O 1
ATOM 7999 N N . ILE C 3 331 ? 155.513 158.395 169.268 1.00 77.40 331 ILE C N 1
ATOM 8000 C CA . ILE C 3 331 ? 156.160 159.651 169.629 1.00 77.40 331 ILE C CA 1
ATOM 8001 C C . ILE C 3 331 ? 155.181 160.783 169.352 1.00 77.40 331 ILE C C 1
ATOM 8002 O O . ILE C 3 331 ? 154.814 161.029 168.197 1.00 77.40 331 ILE C O 1
ATOM 8007 N N . HIS C 3 332 ? 154.756 161.472 170.408 1.00 81.31 332 HIS C N 1
ATOM 8008 C CA . HIS C 3 332 ? 153.778 162.542 170.279 1.00 81.31 332 HIS C CA 1
ATOM 8009 C C . HIS C 3 332 ? 154.034 163.584 171.358 1.00 81.31 332 HIS C C 1
ATOM 8010 O O . HIS C 3 332 ? 154.866 163.398 172.249 1.00 81.31 332 HIS C O 1
ATOM 8017 N N . ARG C 3 333 ? 153.301 164.690 171.267 1.00 88.68 333 ARG C N 1
ATOM 8018 C CA . ARG C 3 333 ? 153.405 165.757 172.248 1.00 88.68 333 ARG C CA 1
ATOM 8019 C C . ARG C 3 333 ? 152.623 165.391 173.508 1.00 88.68 333 ARG C C 1
ATOM 8020 O O . ARG C 3 333 ? 151.967 164.349 173.588 1.00 88.68 333 ARG C O 1
ATOM 8028 N N . GLN C 3 334 ? 152.692 166.268 174.510 1.00 87.26 334 GLN C N 1
ATOM 8029 C CA . GLN C 3 334 ? 151.945 166.056 175.743 1.00 87.26 334 GLN C CA 1
ATOM 8030 C C . GLN C 3 334 ? 150.459 166.346 175.584 1.00 87.26 334 GLN C C 1
ATOM 8031 O O . GLN C 3 334 ? 149.654 165.835 176.369 1.00 87.26 334 GLN C O 1
ATOM 8037 N N . ASP C 3 335 ? 150.077 167.150 174.592 1.00 95.82 335 ASP C N 1
ATOM 8038 C CA . ASP C 3 335 ? 148.680 167.480 174.347 1.00 95.82 335 ASP C CA 1
ATOM 8039 C C . ASP C 3 335 ? 148.110 166.752 173.136 1.00 95.82 335 ASP C C 1
ATOM 8040 O O . ASP C 3 335 ? 146.960 167.000 172.762 1.00 95.82 335 ASP C O 1
ATOM 8045 N N . GLU C 3 336 ? 148.881 165.862 172.520 1.00 94.31 336 GLU C N 1
ATOM 8046 C CA . GLU C 3 336 ? 148.440 165.119 171.349 1.00 94.31 336 GLU C CA 1
ATOM 8047 C C . GLU C 3 336 ? 147.973 163.729 171.758 1.00 94.31 336 GLU C C 1
ATOM 8048 O O . GLU C 3 336 ? 148.602 163.071 172.592 1.00 94.31 336 GLU C O 1
ATOM 8054 N N . TYR C 3 337 ? 146.869 163.287 171.168 1.00 92.22 337 TYR C N 1
ATOM 8055 C CA . TYR C 3 337 ? 146.337 161.964 171.472 1.00 92.22 337 TYR C CA 1
ATOM 8056 C C . TYR C 3 337 ? 147.127 160.903 170.714 1.00 92.22 337 TYR C C 1
ATOM 8057 O O . TYR C 3 337 ? 147.269 161.000 169.491 1.00 92.22 337 TYR C O 1
ATOM 8066 N N . PRO C 3 338 ? 147.653 159.883 171.397 1.00 88.25 338 PRO C N 1
ATOM 8067 C CA . PRO C 3 338 ? 148.432 158.841 170.711 1.00 88.25 338 PRO C CA 1
ATOM 8068 C C . PRO C 3 338 ? 147.517 157.850 170.007 1.00 88.25 338 PRO C C 1
ATOM 8069 O O . PRO C 3 338 ? 146.652 157.231 170.631 1.00 88.25 338 PRO C O 1
ATOM 8073 N N . PHE C 3 339 ? 147.708 157.702 168.698 1.00 90.20 339 PHE C N 1
ATOM 8074 C CA . PHE C 3 339 ? 146.987 156.714 167.899 1.00 90.20 339 PHE C CA 1
ATOM 8075 C C . PHE C 3 339 ? 147.889 155.493 167.758 1.00 90.20 339 PHE C C 1
ATOM 8076 O O . PHE C 3 339 ? 148.821 155.484 166.951 1.00 90.20 339 PHE C O 1
ATOM 8084 N N . VAL C 3 340 ? 147.607 154.459 168.553 1.00 87.13 340 VAL C N 1
ATOM 8085 C CA . VAL C 3 340 ? 148.478 153.289 168.590 1.00 87.13 340 VAL C CA 1
ATOM 8086 C C . VAL C 3 340 ? 148.355 152.482 167.303 1.00 87.13 340 VAL C C 1
ATOM 8087 O O . VAL C 3 340 ? 149.359 152.029 166.741 1.00 87.13 340 VAL C O 1
ATOM 8091 N N . GLU C 3 341 ? 147.128 152.290 166.814 1.00 30.00 341 GLU C N 1
ATOM 8092 C CA . GLU C 3 341 ? 146.933 151.488 165.611 1.00 30.00 341 GLU C CA 1
ATOM 8093 C C . GLU C 3 341 ? 147.292 152.258 164.346 1.00 30.00 341 GLU C C 1
ATOM 8094 O O . GLU C 3 341 ? 147.698 151.650 163.349 1.00 30.00 341 GLU C O 1
ATOM 8100 N N . ASP C 3 342 ? 147.155 153.583 164.362 1.00 94.50 342 ASP C N 1
ATOM 8101 C CA . ASP C 3 342 ? 147.353 154.366 163.146 1.00 94.50 342 ASP C CA 1
ATOM 8102 C C . ASP C 3 342 ? 148.829 154.661 162.896 1.00 94.50 342 ASP C C 1
ATOM 8103 O O . ASP C 3 342 ? 149.388 154.260 161.870 1.00 94.50 342 ASP C O 1
ATOM 8108 N N . VAL C 3 343 ? 149.478 155.361 163.826 1.00 30.00 343 VAL C N 1
ATOM 8109 C CA . VAL C 3 343 ? 150.836 155.846 163.605 1.00 30.00 343 VAL C CA 1
ATOM 8110 C C . VAL C 3 343 ? 151.804 155.199 164.587 1.00 30.00 343 VAL C C 1
ATOM 8111 O O . VAL C 3 343 ? 152.821 155.798 164.958 1.00 30.00 343 VAL C O 1
ATOM 8115 N N . GLY C 3 344 ? 151.505 153.975 165.008 1.00 30.00 344 GLY C N 1
ATOM 8116 C CA . GLY C 3 344 ? 152.377 153.258 165.914 1.00 30.00 344 GLY C CA 1
ATOM 8117 C C . GLY C 3 344 ? 153.421 152.430 165.184 1.00 30.00 344 GLY C C 1
ATOM 8118 O O . GLY C 3 344 ? 153.149 151.816 164.156 1.00 30.00 344 GLY C O 1
ATOM 8119 N N . THR C 3 345 ? 154.632 152.424 165.735 1.00 30.00 345 THR C N 1
ATOM 8120 C CA . THR C 3 345 ? 155.751 151.674 165.181 1.00 30.00 345 THR C CA 1
ATOM 8121 C C . THR C 3 345 ? 156.071 150.498 166.093 1.00 30.00 345 THR C C 1
ATOM 8122 O O . THR C 3 345 ? 156.361 150.689 167.278 1.00 30.00 345 THR C O 1
ATOM 8126 N N . GLU C 3 346 ? 156.025 149.291 165.537 1.00 30.00 346 GLU C N 1
ATOM 8127 C CA . GLU C 3 346 ? 156.266 148.087 166.314 1.00 30.00 346 GLU C CA 1
ATOM 8128 C C . GLU C 3 346 ? 157.740 147.979 166.703 1.00 30.00 346 GLU C C 1
ATOM 8129 O O . GLU C 3 346 ? 158.620 148.610 166.112 1.00 30.00 346 GLU C O 1
ATOM 8135 N N . ILE C 3 347 ? 158.001 147.162 167.720 1.00 30.00 347 ILE C N 1
ATOM 8136 C CA . ILE C 3 347 ? 159.348 146.929 168.228 1.00 30.00 347 ILE C CA 1
ATOM 8137 C C . ILE C 3 347 ? 159.534 145.431 168.420 1.00 30.00 347 ILE C C 1
ATOM 8138 O O . ILE C 3 347 ? 158.676 144.758 168.999 1.00 30.00 347 ILE C O 1
ATOM 8143 N N . GLU C 3 348 ? 160.656 144.910 167.932 1.00 30.00 348 GLU C N 1
ATOM 8144 C CA . GLU C 3 348 ? 160.938 143.489 168.053 1.00 30.00 348 GLU C CA 1
ATOM 8145 C C . GLU C 3 348 ? 161.284 143.135 169.495 1.00 30.00 348 GLU C C 1
ATOM 8146 O O . GLU C 3 348 ? 161.987 143.874 170.190 1.00 30.00 348 GLU C O 1
ATOM 8152 N N . THR C 3 349 ? 160.779 141.984 169.939 1.00 30.00 349 THR C N 1
ATOM 8153 C CA . THR C 3 349 ? 160.887 141.582 171.335 1.00 30.00 349 THR C CA 1
ATOM 8154 C C . THR C 3 349 ? 162.189 140.867 171.667 1.00 30.00 349 THR C C 1
ATOM 8155 O O . THR C 3 349 ? 162.401 140.513 172.832 1.00 30.00 349 THR C O 1
ATOM 8159 N N . ALA C 3 350 ? 163.060 140.641 170.685 1.00 30.00 350 ALA C N 1
ATOM 8160 C CA . ALA C 3 350 ? 164.286 139.890 170.920 1.00 30.00 350 ALA C CA 1
ATOM 8161 C C . ALA C 3 350 ? 165.544 140.746 170.900 1.00 30.00 350 ALA C C 1
ATOM 8162 O O . ALA C 3 350 ? 166.581 140.299 171.402 1.00 30.00 350 ALA C O 1
ATOM 8164 N N . MET C 3 351 ? 165.485 141.952 170.342 1.00 30.00 351 MET C N 1
ATOM 8165 C CA . MET C 3 351 ? 166.670 142.769 170.141 1.00 30.00 351 MET C CA 1
ATOM 8166 C C . MET C 3 351 ? 166.390 144.214 170.533 1.00 30.00 351 MET C C 1
ATOM 8167 O O . MET C 3 351 ? 165.246 144.606 170.775 1.00 30.00 351 MET C O 1
ATOM 8172 N N . VAL C 3 352 ? 167.461 145.004 170.593 1.00 30.00 352 VAL C N 1
ATOM 8173 C CA . VAL C 3 352 ? 167.358 146.415 170.949 1.00 30.00 352 VAL C CA 1
ATOM 8174 C C . VAL C 3 352 ? 166.971 147.221 169.717 1.00 30.00 352 VAL C C 1
ATOM 8175 O O . VAL C 3 352 ? 167.304 146.867 168.580 1.00 30.00 352 VAL C O 1
ATOM 8179 N N . THR C 3 353 ? 166.245 148.314 169.942 1.00 66.84 353 THR C N 1
ATOM 8180 C CA . THR C 3 353 ? 165.800 149.200 168.873 1.00 66.84 353 THR C CA 1
ATOM 8181 C C . THR C 3 353 ? 166.140 150.631 169.255 1.00 66.84 353 THR C C 1
ATOM 8182 O O . THR C 3 353 ? 165.560 151.177 170.200 1.00 66.84 353 THR C O 1
ATOM 8186 N N . SER C 3 354 ? 167.075 151.234 168.527 1.00 66.60 354 SER C N 1
ATOM 8187 C CA . SER C 3 354 ? 167.471 152.617 168.748 1.00 66.60 354 SER C CA 1
ATOM 8188 C C . SER C 3 354 ? 166.715 153.515 167.778 1.00 66.60 354 SER C C 1
ATOM 8189 O O . SER C 3 354 ? 166.775 153.312 166.561 1.00 66.60 354 SER C O 1
ATOM 8192 N N . ILE C 3 355 ? 166.008 154.503 168.318 1.00 66.40 355 ILE C N 1
ATOM 8193 C CA . ILE C 3 355 ? 165.160 155.392 167.532 1.00 66.40 355 ILE C CA 1
ATOM 8194 C C . ILE C 3 355 ? 165.706 156.804 167.699 1.00 66.40 355 ILE C C 1
ATOM 8195 O O . ILE C 3 355 ? 165.469 157.457 168.722 1.00 66.40 355 ILE C O 1
ATOM 8200 N N . GLY C 3 356 ? 166.440 157.280 166.697 1.00 75.70 356 GLY C N 1
ATOM 8201 C CA . GLY C 3 356 ? 166.923 158.646 166.694 1.00 75.70 356 GLY C CA 1
ATOM 8202 C C . GLY C 3 356 ? 165.970 159.573 165.969 1.00 75.70 356 GLY C C 1
ATOM 8203 O O . GLY C 3 356 ? 165.654 159.350 164.797 1.00 75.70 356 GLY C O 1
ATOM 8204 N N . MET C 3 357 ? 165.504 160.615 166.650 1.00 79.01 357 MET C N 1
ATOM 8205 C CA . MET C 3 357 ? 164.485 161.501 166.114 1.00 79.01 357 MET C CA 1
ATOM 8206 C C . MET C 3 357 ? 165.008 162.928 166.016 1.00 79.01 357 MET C C 1
ATOM 8207 O O . MET C 3 357 ? 165.899 163.342 166.762 1.00 79.01 357 MET C O 1
ATOM 8212 N N . HIS C 3 358 ? 164.436 163.675 165.074 1.00 88.78 358 HIS C N 1
ATOM 8213 C CA . HIS C 3 358 ? 164.733 165.087 164.885 1.00 88.78 358 HIS C CA 1
ATOM 8214 C C . HIS C 3 358 ? 163.437 165.879 164.930 1.00 88.78 358 HIS C C 1
ATOM 8215 O O . HIS C 3 358 ? 162.467 165.537 164.247 1.00 88.78 358 HIS C O 1
ATOM 8222 N N . LEU C 3 359 ? 163.424 166.938 165.734 1.00 95.70 359 LEU C N 1
ATOM 8223 C CA . LEU C 3 359 ? 162.232 167.761 165.883 1.00 95.70 359 LEU C CA 1
ATOM 8224 C C . LEU C 3 359 ? 162.092 168.701 164.693 1.00 95.70 359 LEU C C 1
ATOM 8225 O O . LEU C 3 359 ? 163.025 169.438 164.357 1.00 95.70 359 LEU C O 1
ATOM 8230 N N . THR C 3 360 ? 160.924 168.673 164.054 1.00 100.32 360 THR C N 1
ATOM 8231 C CA . THR C 3 360 ? 160.628 169.523 162.905 1.00 100.32 360 THR C CA 1
ATOM 8232 C C . THR C 3 360 ? 159.273 170.178 163.131 1.00 100.32 360 THR C C 1
ATOM 8233 O O . THR C 3 360 ? 158.235 169.518 163.021 1.00 100.32 360 THR C O 1
ATOM 8237 N N . GLU C 3 361 ? 159.282 171.470 163.443 1.00 30.00 361 GLU C N 1
ATOM 8238 C CA . GLU C 3 361 ? 158.062 172.224 163.679 1.00 30.00 361 GLU C CA 1
ATOM 8239 C C . GLU C 3 361 ? 157.673 173.008 162.432 1.00 30.00 361 GLU C C 1
ATOM 8240 O O . GLU C 3 361 ? 158.521 173.366 161.610 1.00 30.00 361 GLU C O 1
ATOM 8246 N N . SER C 3 362 ? 156.376 173.270 162.298 1.00 30.00 362 SER C N 1
ATOM 8247 C CA . SER C 3 362 ? 155.846 174.016 161.168 1.00 30.00 362 SER C CA 1
ATOM 8248 C C . SER C 3 362 ? 154.732 174.933 161.645 1.00 30.00 362 SER C C 1
ATOM 8249 O O . SER C 3 362 ? 153.910 174.542 162.479 1.00 30.00 362 SER C O 1
ATOM 8252 N N . PHE C 3 363 ? 154.711 176.152 161.114 1.00 117.84 363 PHE C N 1
ATOM 8253 C CA . PHE C 3 363 ? 153.702 177.144 161.452 1.00 117.84 363 PHE C CA 1
ATOM 8254 C C . PHE C 3 363 ? 153.137 177.738 160.172 1.00 117.84 363 PHE C C 1
ATOM 8255 O O . PHE C 3 363 ? 153.871 177.962 159.205 1.00 117.84 363 PHE C O 1
ATOM 8263 N N . LYS C 3 364 ? 151.830 177.992 160.169 1.00 30.00 364 LYS C N 1
ATOM 8264 C CA . LYS C 3 364 ? 151.151 178.510 158.991 1.00 30.00 364 LYS C CA 1
ATOM 8265 C C . LYS C 3 364 ? 150.131 179.557 159.414 1.00 30.00 364 LYS C C 1
ATOM 8266 O O . LYS C 3 364 ? 149.547 179.475 160.498 1.00 30.00 364 LYS C O 1
ATOM 8272 N N . LEU C 3 365 ? 149.925 180.544 158.546 1.00 30.00 365 LEU C N 1
ATOM 8273 C CA . LEU C 3 365 ? 148.963 181.601 158.828 1.00 30.00 365 LEU C CA 1
ATOM 8274 C C . LEU C 3 365 ? 147.542 181.057 158.739 1.00 30.00 365 LEU C C 1
ATOM 8275 O O . LEU C 3 365 ? 147.220 180.256 157.857 1.00 30.00 365 LEU C O 1
ATOM 8280 N N . SER C 3 366 ? 146.688 181.499 159.662 1.00 30.00 366 SER C N 1
ATOM 8281 C CA . SER C 3 366 ? 145.398 180.848 159.871 1.00 30.00 366 SER C CA 1
ATOM 8282 C C . SER C 3 366 ? 144.256 181.507 159.100 1.00 30.00 366 SER C C 1
ATOM 8283 O O . SER C 3 366 ? 143.633 180.873 158.243 1.00 30.00 366 SER C O 1
ATOM 8286 N N . GLU C 3 367 ? 143.972 182.773 159.391 1.00 30.00 367 GLU C N 1
ATOM 8287 C CA . GLU C 3 367 ? 142.704 183.357 158.966 1.00 30.00 367 GLU C CA 1
ATOM 8288 C C . GLU C 3 367 ? 142.645 183.681 157.473 1.00 30.00 367 GLU C C 1
ATOM 8289 O O . GLU C 3 367 ? 141.772 183.149 156.775 1.00 30.00 367 GLU C O 1
ATOM 8295 N N . PRO C 3 368 ? 143.534 184.535 156.928 1.00 30.00 368 PRO C N 1
ATOM 8296 C CA . PRO C 3 368 ? 143.295 185.037 155.569 1.00 30.00 368 PRO C CA 1
ATOM 8297 C C . PRO C 3 368 ? 143.882 184.177 154.459 1.00 30.00 368 PRO C C 1
ATOM 8298 O O . PRO C 3 368 ? 143.395 184.219 153.325 1.00 30.00 368 PRO C O 1
ATOM 8302 N N . TYR C 3 369 ? 144.919 183.394 154.759 1.00 30.00 369 TYR C N 1
ATOM 8303 C CA . TYR C 3 369 ? 145.709 182.737 153.722 1.00 30.00 369 TYR C CA 1
ATOM 8304 C C . TYR C 3 369 ? 145.347 181.266 153.537 1.00 30.00 369 TYR C C 1
ATOM 8305 O O . TYR C 3 369 ? 144.989 180.849 152.431 1.00 30.00 369 TYR C O 1
ATOM 8314 N N . SER C 3 370 ? 145.436 180.466 154.600 1.00 30.00 370 SER C N 1
ATOM 8315 C CA . SER C 3 370 ? 145.287 179.022 154.485 1.00 30.00 370 SER C CA 1
ATOM 8316 C C . SER C 3 370 ? 143.972 178.489 155.032 1.00 30.00 370 SER C C 1
ATOM 8317 O O . SER C 3 370 ? 143.673 177.308 154.822 1.00 30.00 370 SER C O 1
ATOM 8320 N N . GLN C 3 371 ? 143.192 179.310 155.731 1.00 30.00 371 GLN C N 1
ATOM 8321 C CA . GLN C 3 371 ? 141.920 178.928 156.339 1.00 30.00 371 GLN C CA 1
ATOM 8322 C C . GLN C 3 371 ? 142.065 177.816 157.373 1.00 30.00 371 GLN C C 1
ATOM 8323 O O . GLN C 3 371 ? 141.060 177.221 157.780 1.00 30.00 371 GLN C O 1
ATOM 8329 N N . CYS C 3 372 ? 143.286 177.517 157.810 1.00 30.00 372 CYS C N 1
ATOM 8330 C CA . CYS C 3 372 ? 143.482 176.521 158.852 1.00 30.00 372 CYS C CA 1
ATOM 8331 C C . CYS C 3 372 ? 143.037 177.074 160.200 1.00 30.00 372 CYS C C 1
ATOM 8332 O O . CYS C 3 372 ? 143.089 178.281 160.451 1.00 30.00 372 CYS C O 1
ATOM 8335 N N . THR C 3 373 ? 142.594 176.177 161.073 1.00 30.00 373 THR C N 1
ATOM 8336 C CA . THR C 3 373 ? 142.114 176.546 162.395 1.00 30.00 373 THR C CA 1
ATOM 8337 C C . THR C 3 373 ? 143.126 176.141 163.458 1.00 30.00 373 THR C C 1
ATOM 8338 O O . THR C 3 373 ? 143.858 175.159 163.305 1.00 30.00 373 THR C O 1
ATOM 8342 N N . GLU C 3 374 ? 143.164 176.917 164.537 1.00 131.32 374 GLU C N 1
ATOM 8343 C CA . GLU C 3 374 ? 144.040 176.660 165.670 1.00 131.32 374 GLU C CA 1
ATOM 8344 C C . GLU C 3 374 ? 143.203 176.531 166.934 1.00 131.32 374 GLU C C 1
ATOM 8345 O O . GLU C 3 374 ? 142.215 177.252 167.112 1.00 131.32 374 GLU C O 1
ATOM 8351 N N . ASP C 3 375 ? 143.594 175.594 167.799 1.00 129.30 375 ASP C N 1
ATOM 8352 C CA . ASP C 3 375 ? 142.929 175.282 169.063 1.00 129.30 375 ASP C CA 1
ATOM 8353 C C . ASP C 3 375 ? 141.519 174.734 168.869 1.00 129.30 375 ASP C C 1
ATOM 8354 O O . ASP C 3 375 ? 140.820 174.478 169.857 1.00 129.30 375 ASP C O 1
ATOM 8359 N N . GLY C 3 376 ? 141.085 174.533 167.629 1.00 126.49 376 GLY C N 1
ATOM 8360 C CA . GLY C 3 376 ? 139.764 173.976 167.376 1.00 126.49 376 GLY C CA 1
ATOM 8361 C C . GLY C 3 376 ? 138.621 174.863 167.817 1.00 126.49 376 GLY C C 1
ATOM 8362 O O . GLY C 3 376 ? 137.612 174.363 168.330 1.00 126.49 376 GLY C O 1
ATOM 8363 N N . SER C 3 377 ? 138.754 176.176 167.629 1.00 128.23 377 SER C N 1
ATOM 8364 C CA . SER C 3 377 ? 137.709 177.108 168.030 1.00 128.23 377 SER C CA 1
ATOM 8365 C C . SER C 3 377 ? 136.746 177.440 166.899 1.00 128.23 377 SER C C 1
ATOM 8366 O O . SER C 3 377 ? 135.573 177.731 167.161 1.00 128.23 377 SER C O 1
ATOM 8369 N N . ASP C 3 378 ? 137.211 177.404 165.649 1.00 128.66 378 ASP C N 1
ATOM 8370 C CA . ASP C 3 378 ? 136.341 177.747 164.529 1.00 128.66 378 ASP C CA 1
ATOM 8371 C C . ASP C 3 378 ? 135.356 176.629 164.213 1.00 128.66 378 ASP C C 1
ATOM 8372 O O . ASP C 3 378 ? 134.213 176.903 163.831 1.00 128.66 378 ASP C O 1
ATOM 8377 N N . VAL C 3 379 ? 135.772 175.376 164.364 1.00 121.80 379 VAL C N 1
ATOM 8378 C CA . VAL C 3 379 ? 134.921 174.233 164.042 1.00 121.80 379 VAL C CA 1
ATOM 8379 C C . VAL C 3 379 ? 133.921 174.014 165.172 1.00 121.80 379 VAL C C 1
ATOM 8380 O O . VAL C 3 379 ? 134.271 174.174 166.350 1.00 121.80 379 VAL C O 1
ATOM 8384 N N . PRO C 3 380 ? 132.673 173.663 164.866 1.00 117.47 380 PRO C N 1
ATOM 8385 C CA . PRO C 3 380 ? 131.676 173.417 165.916 1.00 117.47 380 PRO C CA 1
ATOM 8386 C C . PRO C 3 380 ? 131.662 171.997 166.462 1.00 117.47 380 PRO C C 1
ATOM 8387 O O . PRO C 3 380 ? 130.868 171.714 167.365 1.00 117.47 380 PRO C O 1
ATOM 8391 N N . ILE C 3 381 ? 132.509 171.107 165.944 1.00 112.04 381 ILE C N 1
ATOM 8392 C CA . ILE C 3 381 ? 132.505 169.719 166.388 1.00 112.04 381 ILE C CA 1
ATOM 8393 C C . ILE C 3 381 ? 133.130 169.617 167.772 1.00 112.04 381 ILE C C 1
ATOM 8394 O O . ILE C 3 381 ? 134.182 170.209 168.047 1.00 112.04 381 ILE C O 1
ATOM 8399 N N . ARG C 3 382 ? 132.481 168.860 168.652 1.00 110.03 382 ARG C N 1
ATOM 8400 C CA . ARG C 3 382 ? 132.979 168.645 170.002 1.00 110.03 382 ARG C CA 1
ATOM 8401 C C . ARG C 3 382 ? 134.071 167.584 169.994 1.00 110.03 382 ARG C C 1
ATOM 8402 O O . ARG C 3 382 ? 133.931 166.534 169.360 1.00 110.03 382 ARG C O 1
ATOM 8410 N N . ASN C 3 383 ? 135.161 167.866 170.702 1.00 104.56 383 ASN C N 1
ATOM 8411 C CA . ASN C 3 383 ? 136.301 166.962 170.769 1.00 104.56 383 ASN C CA 1
ATOM 8412 C C . ASN C 3 383 ? 136.091 165.978 171.914 1.00 104.56 383 ASN C C 1
ATOM 8413 O O . ASN C 3 383 ? 136.057 166.376 173.083 1.00 104.56 383 ASN C O 1
ATOM 8418 N N . ILE C 3 384 ? 135.951 164.693 171.574 1.00 100.62 384 ILE C N 1
ATOM 8419 C CA . ILE C 3 384 ? 135.744 163.657 172.583 1.00 100.62 384 ILE C CA 1
ATOM 8420 C C . ILE C 3 384 ? 137.044 163.035 173.068 1.00 100.62 384 ILE C C 1
ATOM 8421 O O . ILE C 3 384 ? 137.019 162.227 174.010 1.00 100.62 384 ILE C O 1
ATOM 8426 N N . TYR C 3 385 ? 138.179 163.380 172.460 1.00 98.91 385 TYR C N 1
ATOM 8427 C CA . TYR C 3 385 ? 139.461 162.811 172.853 1.00 98.91 385 TYR C CA 1
ATOM 8428 C C . TYR C 3 385 ? 140.111 163.545 174.019 1.00 98.91 385 TYR C C 1
ATOM 8429 O O . TYR C 3 385 ? 141.046 163.004 174.619 1.00 98.91 385 TYR C O 1
ATOM 8438 N N . ASN C 3 386 ? 139.642 164.750 174.347 1.00 105.67 386 ASN C N 1
ATOM 8439 C CA . ASN C 3 386 ? 140.189 165.555 175.440 1.00 105.67 386 ASN C CA 1
ATOM 8440 C C . ASN C 3 386 ? 141.687 165.798 175.243 1.00 105.67 386 ASN C C 1
ATOM 8441 O O . ASN C 3 386 ? 142.518 165.497 176.103 1.00 105.67 386 ASN C O 1
ATOM 8446 N N . ALA C 3 387 ? 142.018 166.352 174.081 1.00 103.27 387 ALA C N 1
ATOM 8447 C CA . ALA C 3 387 ? 143.397 166.659 173.727 1.00 103.27 387 ALA C CA 1
ATOM 8448 C C . ALA C 3 387 ? 143.390 167.832 172.754 1.00 103.27 387 ALA C C 1
ATOM 8449 O O . ALA C 3 387 ? 142.353 168.461 172.522 1.00 103.27 387 ALA C O 1
ATOM 8451 N N . ALA C 3 388 ? 144.555 168.130 172.185 1.00 103.94 388 ALA C N 1
ATOM 8452 C CA . ALA C 3 388 ? 144.656 169.213 171.220 1.00 103.94 388 ALA C CA 1
ATOM 8453 C C . ALA C 3 388 ? 143.899 168.863 169.942 1.00 103.94 388 ALA C C 1
ATOM 8454 O O . ALA C 3 388 ? 143.579 167.702 169.672 1.00 103.94 388 ALA C O 1
ATOM 8456 N N . TYR C 3 389 ? 143.615 169.891 169.148 1.00 109.92 389 TYR C N 1
ATOM 8457 C CA . TYR C 3 389 ? 142.856 169.705 167.921 1.00 109.92 389 TYR C CA 1
ATOM 8458 C C . TYR C 3 389 ? 143.747 169.165 166.811 1.00 109.92 389 TYR C C 1
ATOM 8459 O O . TYR C 3 389 ? 144.927 169.515 166.712 1.00 109.92 389 TYR C O 1
ATOM 8468 N N . SER C 3 390 ? 143.171 168.306 165.975 1.00 108.86 390 SER C N 1
ATOM 8469 C CA . SER C 3 390 ? 143.866 167.751 164.823 1.00 108.86 390 SER C CA 1
ATOM 8470 C C . SER C 3 390 ? 142.822 167.354 163.790 1.00 108.86 390 SER C C 1
ATOM 8471 O O . SER C 3 390 ? 141.625 167.293 164.080 1.00 108.86 390 SER C O 1
ATOM 8474 N N . LEU C 3 391 ? 143.292 167.085 162.571 1.00 107.50 391 LEU C N 1
ATOM 8475 C CA . LEU C 3 391 ? 142.377 166.675 161.511 1.00 107.50 391 LEU C CA 1
ATOM 8476 C C . LEU C 3 391 ? 141.849 165.268 161.759 1.00 107.50 391 LEU C C 1
ATOM 8477 O O . LEU C 3 391 ? 140.649 165.009 161.610 1.00 107.50 391 LEU C O 1
ATOM 8482 N N . GLN C 3 392 ? 142.734 164.342 162.139 1.00 104.02 392 GLN C N 1
ATOM 8483 C CA . GLN C 3 392 ? 142.295 162.985 162.444 1.00 104.02 392 GLN C CA 1
ATOM 8484 C C . GLN C 3 392 ? 141.396 162.950 163.672 1.00 104.02 392 GLN C C 1
ATOM 8485 O O . GLN C 3 392 ? 140.472 162.132 163.742 1.00 104.02 392 GLN C O 1
ATOM 8491 N N . ILE C 3 393 ? 141.650 163.824 164.647 1.00 103.73 393 ILE C N 1
ATOM 8492 C CA . ILE C 3 393 ? 140.789 163.891 165.823 1.00 103.73 393 ILE C CA 1
ATOM 8493 C C . ILE C 3 393 ? 139.435 164.489 165.457 1.00 103.73 393 ILE C C 1
ATOM 8494 O O . ILE C 3 393 ? 138.398 164.092 166.002 1.00 103.73 393 ILE C O 1
ATOM 8499 N N . CYS C 3 394 ? 139.420 165.441 164.522 1.00 106.13 394 CYS C N 1
ATOM 8500 C CA . CYS C 3 394 ? 138.159 166.045 164.104 1.00 106.13 394 CYS C CA 1
ATOM 8501 C C . CYS C 3 394 ? 137.319 165.067 163.292 1.00 106.13 394 CYS C C 1
ATOM 8502 O O . CYS C 3 394 ? 136.091 165.030 163.433 1.00 106.13 394 CYS C O 1
ATOM 8505 N N . LEU C 3 395 ? 137.960 164.273 162.432 1.00 102.70 395 LEU C N 1
ATOM 8506 C CA . LEU C 3 395 ? 137.220 163.309 161.623 1.00 102.70 395 LEU C CA 1
ATOM 8507 C C . LEU C 3 395 ? 136.657 162.186 162.486 1.00 102.70 395 LEU C C 1
ATOM 8508 O O . LEU C 3 395 ? 135.511 161.761 162.299 1.00 102.70 395 LEU C O 1
ATOM 8513 N N . HIS C 3 396 ? 137.454 161.688 163.435 1.00 101.41 396 HIS C N 1
ATOM 8514 C CA . HIS C 3 396 ? 136.979 160.621 164.309 1.00 101.41 396 HIS C CA 1
ATOM 8515 C C . HIS C 3 396 ? 135.874 161.114 165.234 1.00 101.41 396 HIS C C 1
ATOM 8516 O O . HIS C 3 396 ? 134.908 160.390 165.501 1.00 101.41 396 HIS C O 1
ATOM 8523 N N . SER C 3 397 ? 136.000 162.344 165.739 1.00 103.17 397 SER C N 1
ATOM 8524 C CA . SER C 3 397 ? 134.954 162.899 166.592 1.00 103.17 397 SER C CA 1
ATOM 8525 C C . SER C 3 397 ? 133.676 163.146 165.802 1.00 103.17 397 SER C C 1
ATOM 8526 O O . SER C 3 397 ? 132.569 162.972 166.325 1.00 103.17 397 SER C O 1
ATOM 8529 N N . CYS C 3 398 ? 133.808 163.557 164.539 1.00 104.69 398 CYS C N 1
ATOM 8530 C CA . CYS C 3 398 ? 132.630 163.770 163.705 1.00 104.69 398 CYS C CA 1
ATOM 8531 C C . CYS C 3 398 ? 131.981 162.446 163.323 1.00 104.69 398 CYS C C 1
ATOM 8532 O O . CYS C 3 398 ? 130.750 162.350 163.254 1.00 104.69 398 CYS C O 1
ATOM 8535 N N . PHE C 3 399 ? 132.790 161.415 163.071 1.00 100.59 399 PHE C N 1
ATOM 8536 C CA . PHE C 3 399 ? 132.234 160.104 162.756 1.00 100.59 399 PHE C CA 1
ATOM 8537 C C . PHE C 3 399 ? 131.573 159.480 163.978 1.00 100.59 399 PHE C C 1
ATOM 8538 O O . PHE C 3 399 ? 130.529 158.828 163.861 1.00 100.59 399 PHE C O 1
ATOM 8546 N N . GLN C 3 400 ? 132.169 159.664 165.158 1.00 98.85 400 GLN C N 1
ATOM 8547 C CA . GLN C 3 400 ? 131.567 159.149 166.384 1.00 98.85 400 GLN C CA 1
ATOM 8548 C C . GLN C 3 400 ? 130.247 159.848 166.682 1.00 98.85 400 GLN C C 1
ATOM 8549 O O . GLN C 3 400 ? 129.274 159.212 167.101 1.00 98.85 400 GLN C O 1
ATOM 8555 N N . THR C 3 401 ? 130.197 161.165 166.473 1.00 101.39 401 THR C N 1
ATOM 8556 C CA . THR C 3 401 ? 128.964 161.908 166.715 1.00 101.39 401 THR C CA 1
ATOM 8557 C C . THR C 3 401 ? 127.872 161.483 165.742 1.00 101.39 401 THR C C 1
ATOM 8558 O O . THR C 3 401 ? 126.712 161.303 166.131 1.00 101.39 401 THR C O 1
ATOM 8562 N N . LYS C 3 402 ? 128.227 161.311 164.466 1.00 102.60 402 LYS C N 1
ATOM 8563 C CA . LYS C 3 402 ? 127.248 160.860 163.482 1.00 102.60 402 LYS C CA 1
ATOM 8564 C C . LYS C 3 402 ? 126.809 159.427 163.744 1.00 102.60 402 LYS C C 1
ATOM 8565 O O . LYS C 3 402 ? 125.699 159.039 163.360 1.00 102.60 402 LYS C O 1
ATOM 8571 N N . MET C 3 403 ? 127.657 158.626 164.391 1.00 102.57 403 MET C N 1
ATOM 8572 C CA . MET C 3 403 ? 127.306 157.234 164.648 1.00 102.57 403 MET C CA 1
ATOM 8573 C C . MET C 3 403 ? 126.287 157.122 165.775 1.00 102.57 403 MET C C 1
ATOM 8574 O O . MET C 3 403 ? 125.339 156.334 165.691 1.00 102.57 403 MET C O 1
ATOM 8579 N N . VAL C 3 404 ? 126.468 157.903 166.844 1.00 102.77 404 VAL C N 1
ATOM 8580 C CA . VAL C 3 404 ? 125.517 157.882 167.951 1.00 102.77 404 VAL C CA 1
ATOM 8581 C C . VAL C 3 404 ? 124.159 158.408 167.505 1.00 102.77 404 VAL C C 1
ATOM 8582 O O . VAL C 3 404 ? 123.116 157.952 167.989 1.00 102.77 404 VAL C O 1
ATOM 8586 N N . GLU C 3 405 ? 124.144 159.366 166.576 1.00 105.47 405 GLU C N 1
ATOM 8587 C CA . GLU C 3 405 ? 122.876 159.869 166.060 1.00 105.47 405 GLU C CA 1
ATOM 8588 C C . GLU C 3 405 ? 122.192 158.835 165.174 1.00 105.47 405 GLU C C 1
ATOM 8589 O O . GLU C 3 405 ? 120.964 158.694 165.210 1.00 105.47 405 GLU C O 1
ATOM 8595 N N . LYS C 3 406 ? 122.969 158.104 164.372 1.00 104.44 406 LYS C N 1
ATOM 8596 C CA . LYS C 3 406 ? 122.388 157.097 163.490 1.00 104.44 406 LYS C CA 1
ATOM 8597 C C . LYS C 3 406 ? 121.885 155.899 164.287 1.00 104.44 406 LYS C C 1
ATOM 8598 O O . LYS C 3 406 ? 120.692 155.576 164.262 1.00 104.44 406 LYS C O 1
ATOM 8604 N N . CYS C 3 407 ? 122.783 155.226 165.002 1.00 104.88 407 CYS C N 1
ATOM 8605 C CA . CYS C 3 407 ? 122.423 154.106 165.857 1.00 104.88 407 CYS C CA 1
ATOM 8606 C C . CYS C 3 407 ? 122.765 154.432 167.305 1.00 104.88 407 CYS C C 1
ATOM 8607 O O . CYS C 3 407 ? 123.670 155.223 167.585 1.00 104.88 407 CYS C O 1
ATOM 8610 N N . GLY C 3 408 ? 122.032 153.804 168.227 1.00 103.94 408 GLY C N 1
ATOM 8611 C CA . GLY C 3 408 ? 122.090 154.184 169.629 1.00 103.94 408 GLY C CA 1
ATOM 8612 C C . GLY C 3 408 ? 123.434 153.974 170.295 1.00 103.94 408 GLY C C 1
ATOM 8613 O O . GLY C 3 408 ? 123.682 154.558 171.355 1.00 103.94 408 GLY C O 1
ATOM 8614 N N . CYS C 3 409 ? 124.304 153.161 169.709 1.00 102.85 409 CYS C N 1
ATOM 8615 C CA . CYS C 3 409 ? 125.581 152.832 170.322 1.00 102.85 409 CYS C CA 1
ATOM 8616 C C . CYS C 3 409 ? 126.726 153.566 169.632 1.00 102.85 409 CYS C C 1
ATOM 8617 O O . CYS C 3 409 ? 126.599 154.052 168.506 1.00 102.85 409 CYS C O 1
ATOM 8620 N N . ALA C 3 410 ? 127.855 153.639 170.332 1.00 97.37 410 ALA C N 1
ATOM 8621 C CA . ALA C 3 410 ? 129.056 154.296 169.842 1.00 97.37 410 ALA C CA 1
ATOM 8622 C C . ALA C 3 410 ? 130.154 153.269 169.599 1.00 97.37 410 ALA C C 1
ATOM 8623 O O . ALA C 3 410 ? 130.230 152.244 170.282 1.00 97.37 410 ALA C O 1
ATOM 8625 N N . GLN C 3 411 ? 131.008 153.559 168.619 1.00 95.72 411 GLN C N 1
ATOM 8626 C CA . GLN C 3 411 ? 132.056 152.625 168.231 1.00 95.72 411 GLN C CA 1
ATOM 8627 C C . GLN C 3 411 ? 133.004 152.360 169.396 1.00 95.72 411 GLN C C 1
ATOM 8628 O O . GLN C 3 411 ? 133.330 153.254 170.181 1.00 95.72 411 GLN C O 1
ATOM 8634 N N . TYR C 3 412 ? 133.448 151.108 169.502 1.00 90.36 412 TYR C N 1
ATOM 8635 C CA . TYR C 3 412 ? 134.304 150.684 170.602 1.00 90.36 412 TYR C CA 1
ATOM 8636 C C . TYR C 3 412 ? 135.777 150.977 170.356 1.00 90.36 412 TYR C C 1
ATOM 8637 O O . TYR C 3 412 ? 136.534 151.153 171.318 1.00 90.36 412 TYR C O 1
ATOM 8646 N N . SER C 3 413 ? 136.204 151.037 169.093 1.00 94.48 413 SER C N 1
ATOM 8647 C CA . SER C 3 413 ? 137.603 151.319 168.794 1.00 94.48 413 SER C CA 1
ATOM 8648 C C . SER C 3 413 ? 137.996 152.747 169.149 1.00 94.48 413 SER C C 1
ATOM 8649 O O . SER C 3 413 ? 139.184 153.016 169.356 1.00 94.48 413 SER C O 1
ATOM 8652 N N . GLN C 3 414 ? 137.036 153.659 169.223 1.00 97.18 414 GLN C N 1
ATOM 8653 C CA . GLN C 3 414 ? 137.269 155.050 169.566 1.00 97.18 414 GLN C CA 1
ATOM 8654 C C . GLN C 3 414 ? 136.720 155.355 170.955 1.00 97.18 414 GLN C C 1
ATOM 8655 O O . GLN C 3 414 ? 135.862 154.627 171.466 1.00 97.18 414 GLN C O 1
ATOM 8661 N N . PRO C 3 415 ? 137.202 156.416 171.605 1.00 96.74 415 PRO C N 1
ATOM 8662 C CA . PRO C 3 415 ? 136.702 156.745 172.945 1.00 96.74 415 PRO C CA 1
ATOM 8663 C C . PRO C 3 415 ? 135.209 157.038 172.938 1.00 96.74 415 PRO C C 1
ATOM 8664 O O . PRO C 3 415 ? 134.622 157.424 171.925 1.00 96.74 415 PRO C O 1
ATOM 8668 N N . LEU C 3 416 ? 134.595 156.847 174.103 1.00 98.27 416 LEU C N 1
ATOM 8669 C CA . LEU C 3 416 ? 133.150 156.956 174.237 1.00 98.27 416 LEU C CA 1
ATOM 8670 C C . LEU C 3 416 ? 132.749 158.414 174.401 1.00 98.27 416 LEU C C 1
ATOM 8671 O O . LEU C 3 416 ? 133.269 159.088 175.301 1.00 98.27 416 LEU C O 1
ATOM 8676 N N . PRO C 3 417 ? 131.855 158.940 173.570 1.00 100.74 417 PRO C N 1
ATOM 8677 C CA . PRO C 3 417 ? 131.345 160.298 173.782 1.00 100.74 417 PRO C CA 1
ATOM 8678 C C . PRO C 3 417 ? 130.551 160.377 175.072 1.00 100.74 417 PRO C C 1
ATOM 8679 O O . PRO C 3 417 ? 130.105 159.346 175.598 1.00 100.74 417 PRO C O 1
ATOM 8683 N N . PRO C 3 418 ? 130.354 161.576 175.619 1.00 103.06 418 PRO C N 1
ATOM 8684 C CA . PRO C 3 418 ? 129.589 161.693 176.866 1.00 103.06 418 PRO C CA 1
ATOM 8685 C C . PRO C 3 418 ? 128.133 161.301 176.665 1.00 103.06 418 PRO C C 1
ATOM 8686 O O . PRO C 3 418 ? 127.519 161.621 175.644 1.00 103.06 418 PRO C O 1
ATOM 8690 N N . ALA C 3 419 ? 127.589 160.597 177.659 1.00 30.00 419 ALA C N 1
ATOM 8691 C CA . ALA C 3 419 ? 126.208 160.112 177.645 1.00 30.00 419 ALA C CA 1
ATOM 8692 C C . ALA C 3 419 ? 125.948 159.231 176.421 1.00 30.00 419 ALA C C 1
ATOM 8693 O O . ALA C 3 419 ? 125.109 159.529 175.568 1.00 30.00 419 ALA C O 1
ATOM 8695 N N . ALA C 3 420 ? 126.690 158.131 176.351 1.00 30.00 420 ALA C N 1
ATOM 8696 C CA . ALA C 3 420 ? 126.558 157.174 175.261 1.00 30.00 420 ALA C CA 1
ATOM 8697 C C . ALA C 3 420 ? 127.031 155.813 175.757 1.00 30.00 420 ALA C C 1
ATOM 8698 O O . ALA C 3 420 ? 127.538 155.678 176.874 1.00 30.00 420 ALA C O 1
ATOM 8700 N N . ASN C 3 421 ? 126.861 154.799 174.911 1.00 100.75 421 ASN C N 1
ATOM 8701 C CA . ASN C 3 421 ? 127.248 153.436 175.239 1.00 100.75 421 ASN C CA 1
ATOM 8702 C C . ASN C 3 421 ? 127.992 152.824 174.062 1.00 100.75 421 ASN C C 1
ATOM 8703 O O . ASN C 3 421 ? 127.797 153.220 172.910 1.00 100.75 421 ASN C O 1
ATOM 8708 N N . TYR C 3 422 ? 128.849 151.852 174.364 1.00 94.71 422 TYR C N 1
ATOM 8709 C CA . TYR C 3 422 ? 129.597 151.161 173.327 1.00 94.71 422 TYR C CA 1
ATOM 8710 C C . TYR C 3 422 ? 128.685 150.211 172.552 1.00 94.71 422 TYR C C 1
ATOM 8711 O O . TYR C 3 422 ? 127.548 149.931 172.942 1.00 94.71 422 TYR C O 1
ATOM 8720 N N . CYS C 3 423 ? 129.204 149.710 171.435 1.00 98.14 423 CYS C N 1
ATOM 8721 C CA . CYS C 3 423 ? 128.447 148.823 170.566 1.00 98.14 423 CYS C CA 1
ATOM 8722 C C . CYS C 3 423 ? 128.751 147.363 170.877 1.00 98.14 423 CYS C C 1
ATOM 8723 O O . CYS C 3 423 ? 129.888 146.994 171.185 1.00 98.14 423 CYS C O 1
ATOM 8726 N N . ASN C 3 424 ? 127.713 146.533 170.785 1.00 30.00 424 ASN C N 1
ATOM 8727 C CA . ASN C 3 424 ? 127.836 145.093 170.981 1.00 30.00 424 ASN C CA 1
ATOM 8728 C C . ASN C 3 424 ? 126.595 144.395 170.441 1.00 30.00 424 ASN C C 1
ATOM 8729 O O . ASN C 3 424 ? 125.480 144.909 170.582 1.00 30.00 424 ASN C O 1
ATOM 8734 N N . TYR C 3 425 ? 126.772 143.227 169.818 1.00 93.10 425 TYR C N 1
ATOM 8735 C CA . TYR C 3 425 ? 125.639 142.528 169.221 1.00 93.10 425 TYR C CA 1
ATOM 8736 C C . TYR C 3 425 ? 124.645 142.012 170.254 1.00 93.10 425 TYR C C 1
ATOM 8737 O O . TYR C 3 425 ? 123.537 141.617 169.875 1.00 93.10 425 TYR C O 1
ATOM 8746 N N . GLN C 3 426 ? 125.006 142.003 171.538 1.00 95.99 426 GLN C N 1
ATOM 8747 C CA . GLN C 3 426 ? 124.084 141.517 172.558 1.00 95.99 426 GLN C CA 1
ATOM 8748 C C . GLN C 3 426 ? 123.006 142.547 172.874 1.00 95.99 426 GLN C C 1
ATOM 8749 O O . GLN C 3 426 ? 121.842 142.187 173.079 1.00 95.99 426 GLN C O 1
ATOM 8755 N N . GLN C 3 427 ? 123.373 143.826 172.918 1.00 99.76 427 GLN C N 1
ATOM 8756 C CA . GLN C 3 427 ? 122.431 144.906 173.188 1.00 99.76 427 GLN C CA 1
ATOM 8757 C C . GLN C 3 427 ? 122.008 145.650 171.929 1.00 99.76 427 GLN C C 1
ATOM 8758 O O . GLN C 3 427 ? 120.850 146.064 171.819 1.00 99.76 427 GLN C O 1
ATOM 8764 N N . HIS C 3 428 ? 122.922 145.829 170.972 1.00 98.12 428 HIS C N 1
ATOM 8765 C CA . HIS C 3 428 ? 122.645 146.495 169.701 1.00 98.12 428 HIS C CA 1
ATOM 8766 C C . HIS C 3 428 ? 122.878 145.484 168.584 1.00 98.12 428 HIS C C 1
ATOM 8767 O O . HIS C 3 428 ? 123.958 145.452 167.976 1.00 98.12 428 HIS C O 1
ATOM 8774 N N . PRO C 3 429 ? 121.886 144.640 168.286 1.00 30.00 429 PRO C N 1
ATOM 8775 C CA . PRO C 3 429 ? 122.102 143.576 167.293 1.00 30.00 429 PRO C CA 1
ATOM 8776 C C . PRO C 3 429 ? 122.278 144.082 165.873 1.00 30.00 429 PRO C C 1
ATOM 8777 O O . PRO C 3 429 ? 122.838 143.356 165.044 1.00 30.00 429 PRO C O 1
ATOM 8781 N N . ASN C 3 430 ? 121.825 145.294 165.564 1.00 30.00 430 ASN C N 1
ATOM 8782 C CA . ASN C 3 430 ? 121.855 145.826 164.206 1.00 30.00 430 ASN C CA 1
ATOM 8783 C C . ASN C 3 430 ? 122.870 146.956 164.060 1.00 30.00 430 ASN C C 1
ATOM 8784 O O . ASN C 3 430 ? 122.628 147.941 163.360 1.00 30.00 430 ASN C O 1
ATOM 8789 N N . TRP C 3 431 ? 124.020 146.829 164.722 1.00 30.00 431 TRP C N 1
ATOM 8790 C CA . TRP C 3 431 ? 125.077 147.823 164.594 1.00 30.00 431 TRP C CA 1
ATOM 8791 C C . TRP C 3 431 ? 126.194 147.390 163.657 1.00 30.00 431 TRP C C 1
ATOM 8792 O O . TRP C 3 431 ? 126.927 148.251 163.157 1.00 30.00 431 TRP C O 1
ATOM 8803 N N . MET C 3 432 ? 126.344 146.086 163.410 1.00 30.00 432 MET C N 1
ATOM 8804 C CA . MET C 3 432 ? 127.349 145.625 162.458 1.00 30.00 432 MET C CA 1
ATOM 8805 C C . MET C 3 432 ? 127.069 146.169 161.063 1.00 30.00 432 MET C C 1
ATOM 8806 O O . MET C 3 432 ? 127.995 146.556 160.340 1.00 30.00 432 MET C O 1
ATOM 8811 N N . TYR C 3 433 ? 125.796 146.207 160.670 1.00 30.00 433 TYR C N 1
ATOM 8812 C CA . TYR C 3 433 ? 125.420 146.785 159.386 1.00 30.00 433 TYR C CA 1
ATOM 8813 C C . TYR C 3 433 ? 125.281 148.299 159.470 1.00 30.00 433 TYR C C 1
ATOM 8814 O O . TYR C 3 433 ? 125.436 148.989 158.456 1.00 30.00 433 TYR C O 1
ATOM 8823 N N . CYS C 3 434 ? 124.990 148.828 160.660 1.00 30.00 434 CYS C N 1
ATOM 8824 C CA . CYS C 3 434 ? 124.882 150.273 160.834 1.00 30.00 434 CYS C CA 1
ATOM 8825 C C . CYS C 3 434 ? 126.229 150.950 160.617 1.00 30.00 434 CYS C C 1
ATOM 8826 O O . CYS C 3 434 ? 126.324 151.970 159.925 1.00 30.00 434 CYS C O 1
ATOM 8829 N N . TYR C 3 435 ? 127.288 150.391 161.207 1.00 30.00 435 TYR C N 1
ATOM 8830 C CA . TYR C 3 435 ? 128.624 150.944 161.013 1.00 30.00 435 TYR C CA 1
ATOM 8831 C C . TYR C 3 435 ? 129.092 150.765 159.574 1.00 30.00 435 TYR C C 1
ATOM 8832 O O . TYR C 3 435 ? 129.892 151.561 159.069 1.00 30.00 435 TYR C O 1
ATOM 8841 N N . TYR C 3 436 ? 128.607 149.721 158.899 1.00 30.00 436 TYR C N 1
ATOM 8842 C CA . TYR C 3 436 ? 129.004 149.482 157.515 1.00 30.00 436 TYR C CA 1
ATOM 8843 C C . TYR C 3 436 ? 128.492 150.586 156.598 1.00 30.00 436 TYR C C 1
ATOM 8844 O O . TYR C 3 436 ? 129.225 151.083 155.736 1.00 30.00 436 TYR C O 1
ATOM 8853 N N . GLN C 3 437 ? 127.229 150.984 156.770 1.00 106.94 437 GLN C N 1
ATOM 8854 C CA . GLN C 3 437 ? 126.664 152.030 155.924 1.00 106.94 437 GLN C CA 1
ATOM 8855 C C . GLN C 3 437 ? 127.280 153.388 156.234 1.00 106.94 437 GLN C C 1
ATOM 8856 O O . GLN C 3 437 ? 127.495 154.201 155.328 1.00 106.94 437 GLN C O 1
ATOM 8862 N N . LEU C 3 438 ? 127.568 153.654 157.510 1.00 103.34 438 LEU C N 1
ATOM 8863 C CA . LEU C 3 438 ? 128.183 154.925 157.879 1.00 103.34 438 LEU C CA 1
ATOM 8864 C C . LEU C 3 438 ? 129.597 155.031 157.320 1.00 103.34 438 LEU C C 1
ATOM 8865 O O . LEU C 3 438 ? 129.987 156.072 156.780 1.00 103.34 438 LEU C O 1
ATOM 8870 N N . HIS C 3 439 ? 130.382 153.959 157.446 1.00 105.05 439 HIS C N 1
ATOM 8871 C CA . HIS C 3 439 ? 131.733 153.971 156.896 1.00 105.05 439 HIS C CA 1
ATOM 8872 C C . HIS C 3 439 ? 131.705 154.016 155.373 1.00 105.05 439 HIS C C 1
ATOM 8873 O O . HIS C 3 439 ? 132.594 154.602 154.745 1.00 105.05 439 HIS C O 1
ATOM 8880 N N . ARG C 3 440 ? 130.692 153.397 154.762 1.00 109.67 440 ARG C N 1
ATOM 8881 C CA . ARG C 3 440 ? 130.555 153.461 153.311 1.00 109.67 440 ARG C CA 1
ATOM 8882 C C . ARG C 3 440 ? 130.215 154.870 152.846 1.00 109.67 440 ARG C C 1
ATOM 8883 O O . ARG C 3 440 ? 130.641 155.288 151.763 1.00 109.67 440 ARG C O 1
ATOM 8891 N N . ALA C 3 441 ? 129.458 155.617 153.647 1.00 109.32 441 ALA C N 1
ATOM 8892 C CA . ALA C 3 441 ? 129.118 156.996 153.329 1.00 109.32 441 ALA C CA 1
ATOM 8893 C C . ALA C 3 441 ? 130.155 157.993 153.827 1.00 109.32 441 ALA C C 1
ATOM 8894 O O . ALA C 3 441 ? 130.099 159.166 153.442 1.00 109.32 441 ALA C O 1
ATOM 8896 N N . PHE C 3 442 ? 131.096 157.558 154.668 1.00 106.98 442 PHE C N 1
ATOM 8897 C CA . PHE C 3 442 ? 132.140 158.456 155.147 1.00 106.98 442 PHE C CA 1
ATOM 8898 C C . PHE C 3 442 ? 133.271 158.583 154.133 1.00 106.98 442 PHE C C 1
ATOM 8899 O O . PHE C 3 442 ? 133.864 159.658 153.993 1.00 106.98 442 PHE C O 1
ATOM 8907 N N . VAL C 3 443 ? 133.582 157.498 153.421 1.00 110.04 443 VAL C N 1
ATOM 8908 C CA . VAL C 3 443 ? 134.624 157.555 152.401 1.00 110.04 443 VAL C CA 1
ATOM 8909 C C . VAL C 3 443 ? 134.145 158.350 151.194 1.00 110.04 443 VAL C C 1
ATOM 8910 O O . VAL C 3 443 ? 134.915 159.099 150.580 1.00 110.04 443 VAL C O 1
ATOM 8914 N N . GLN C 3 444 ? 132.869 158.211 150.839 1.00 114.37 444 GLN C N 1
ATOM 8915 C CA . GLN C 3 444 ? 132.297 158.924 149.705 1.00 114.37 444 GLN C CA 1
ATOM 8916 C C . GLN C 3 444 ? 131.950 160.372 150.025 1.00 114.37 444 GLN C C 1
ATOM 8917 O O . GLN C 3 444 ? 131.391 161.059 149.162 1.00 114.37 444 GLN C O 1
ATOM 8923 N N . GLU C 3 445 ? 132.260 160.844 151.234 1.00 118.47 445 GLU C N 1
ATOM 8924 C CA . GLU C 3 445 ? 132.010 162.224 151.651 1.00 118.47 445 GLU C CA 1
ATOM 8925 C C . GLU C 3 445 ? 130.522 162.569 151.548 1.00 118.47 445 GLU C C 1
ATOM 8926 O O . GLU C 3 445 ? 130.111 163.484 150.832 1.00 118.47 445 GLU C O 1
ATOM 8932 N N . GLU C 3 446 ? 129.714 161.807 152.287 1.00 116.32 446 GLU C N 1
ATOM 8933 C CA . GLU C 3 446 ? 128.276 162.021 152.333 1.00 116.32 446 GLU C CA 1
ATOM 8934 C C . GLU C 3 446 ? 127.745 162.351 153.719 1.00 116.32 446 GLU C C 1
ATOM 8935 O O . GLU C 3 446 ? 126.621 162.854 153.822 1.00 116.32 446 GLU C O 1
ATOM 8941 N N . LEU C 3 447 ? 128.509 162.086 154.781 1.00 115.17 447 LEU C N 1
ATOM 8942 C CA . LEU C 3 447 ? 128.049 162.412 156.126 1.00 115.17 447 LEU C CA 1
ATOM 8943 C C . LEU C 3 447 ? 128.218 163.895 156.431 1.00 115.17 447 LEU C C 1
ATOM 8944 O O . LEU C 3 447 ? 127.394 164.483 157.139 1.00 115.17 447 LEU C O 1
ATOM 8949 N N . GLY C 3 448 ? 129.274 164.511 155.908 1.00 120.54 448 GLY C N 1
ATOM 8950 C CA . GLY C 3 448 ? 129.523 165.918 156.150 1.00 120.54 448 GLY C CA 1
ATOM 8951 C C . GLY C 3 448 ? 130.586 166.159 157.201 1.00 120.54 448 GLY C C 1
ATOM 8952 O O . GLY C 3 448 ? 130.458 167.068 158.025 1.00 120.54 448 GLY C O 1
ATOM 8953 N N . CYS C 3 449 ? 131.642 165.346 157.184 1.00 121.07 449 CYS C N 1
ATOM 8954 C CA . CYS C 3 449 ? 132.742 165.478 158.129 1.00 121.07 449 CYS C CA 1
ATOM 8955 C C . CYS C 3 449 ? 134.019 166.025 157.513 1.00 121.07 449 CYS C C 1
ATOM 8956 O O . CYS C 3 449 ? 134.761 166.733 158.196 1.00 121.07 449 CYS C O 1
ATOM 8959 N N . GLN C 3 450 ? 134.294 165.717 156.244 1.00 118.37 450 GLN C N 1
ATOM 8960 C CA . GLN C 3 450 ? 135.507 166.215 155.606 1.00 118.37 450 GLN C CA 1
ATOM 8961 C C . GLN C 3 450 ? 135.402 167.692 155.248 1.00 118.37 450 GLN C C 1
ATOM 8962 O O . GLN C 3 450 ? 136.428 168.371 155.132 1.00 118.37 450 GLN C O 1
ATOM 8968 N N . SER C 3 451 ? 134.183 168.204 155.070 1.00 119.02 451 SER C N 1
ATOM 8969 C CA . SER C 3 451 ? 134.014 169.600 154.683 1.00 119.02 451 SER C CA 1
ATOM 8970 C C . SER C 3 451 ? 134.110 170.536 155.882 1.00 119.02 451 SER C C 1
ATOM 8971 O O . SER C 3 451 ? 134.646 171.644 155.766 1.00 119.02 451 SER C O 1
ATOM 8974 N N . VAL C 3 452 ? 133.600 170.111 157.038 1.00 120.81 452 VAL C N 1
ATOM 8975 C CA . VAL C 3 452 ? 133.597 170.980 158.210 1.00 120.81 452 VAL C CA 1
ATOM 8976 C C . VAL C 3 452 ? 134.954 170.964 158.906 1.00 120.81 452 VAL C C 1
ATOM 8977 O O . VAL C 3 452 ? 135.417 171.993 159.410 1.00 120.81 452 VAL C O 1
ATOM 8981 N N . CYS C 3 453 ? 135.619 169.811 158.936 1.00 121.35 453 CYS C N 1
ATOM 8982 C CA . CYS C 3 453 ? 136.911 169.716 159.600 1.00 121.35 453 CYS C CA 1
ATOM 8983 C C . CYS C 3 453 ? 137.987 170.427 158.790 1.00 121.35 453 CYS C C 1
ATOM 8984 O O . CYS C 3 453 ? 138.037 170.322 157.562 1.00 121.35 453 CYS C O 1
ATOM 8987 N N . LYS C 3 454 ? 138.854 171.154 159.490 1.00 30.00 454 LYS C N 1
ATOM 8988 C CA . LYS C 3 454 ? 139.946 171.890 158.875 1.00 30.00 454 LYS C CA 1
ATOM 8989 C C . LYS C 3 454 ? 141.271 171.438 159.472 1.00 30.00 454 LYS C C 1
ATOM 8990 O O . LYS C 3 454 ? 141.332 170.978 160.616 1.00 30.00 454 LYS C O 1
ATOM 8996 N N . GLU C 3 455 ? 142.333 171.572 158.684 1.00 118.47 455 GLU C N 1
ATOM 8997 C CA . GLU C 3 455 ? 143.655 171.167 159.134 1.00 118.47 455 GLU C CA 1
ATOM 8998 C C . GLU C 3 455 ? 144.174 172.118 160.207 1.00 118.47 455 GLU C C 1
ATOM 8999 O O . GLU C 3 455 ? 143.826 173.301 160.245 1.00 118.47 455 GLU C O 1
ATOM 9005 N N . ALA C 3 456 ? 145.015 171.585 161.088 1.00 120.50 456 ALA C N 1
ATOM 9006 C CA . ALA C 3 456 ? 145.650 172.399 162.113 1.00 120.50 456 ALA C CA 1
ATOM 9007 C C . ALA C 3 456 ? 146.816 173.174 161.516 1.00 120.50 456 ALA C C 1
ATOM 9008 O O . ALA C 3 456 ? 147.547 172.665 160.661 1.00 120.50 456 ALA C O 1
ATOM 9010 N N . CYS C 3 457 ? 146.985 174.417 161.969 1.00 30.00 457 CYS C N 1
ATOM 9011 C CA . CYS C 3 457 ? 148.037 175.267 161.422 1.00 30.00 457 CYS C CA 1
ATOM 9012 C C . CYS C 3 457 ? 149.414 174.800 161.878 1.00 30.00 457 CYS C C 1
ATOM 9013 O O . CYS C 3 457 ? 150.289 174.506 161.056 1.00 30.00 457 CYS C O 1
ATOM 9016 N N . SER C 3 458 ? 149.624 174.724 163.189 1.00 30.00 458 SER C N 1
ATOM 9017 C CA . SER C 3 458 ? 150.913 174.358 163.756 1.00 30.00 458 SER C CA 1
ATOM 9018 C C . SER C 3 458 ? 150.892 172.915 164.242 1.00 30.00 458 SER C C 1
ATOM 9019 O O . SER C 3 458 ? 149.887 172.444 164.783 1.00 30.00 458 SER C O 1
ATOM 9022 N N . PHE C 3 459 ? 152.012 172.221 164.051 1.00 30.00 459 PHE C N 1
ATOM 9023 C CA . PHE C 3 459 ? 152.166 170.845 164.504 1.00 30.00 459 PHE C CA 1
ATOM 9024 C C . PHE C 3 459 ? 153.645 170.492 164.476 1.00 30.00 459 PHE C C 1
ATOM 9025 O O . PHE C 3 459 ? 154.431 171.095 163.740 1.00 30.00 459 PHE C O 1
ATOM 9033 N N . LYS C 3 460 ? 154.012 169.506 165.288 1.00 30.00 460 LYS C N 1
ATOM 9034 C CA . LYS C 3 460 ? 155.380 169.020 165.378 1.00 30.00 460 LYS C CA 1
ATOM 9035 C C . LYS C 3 460 ? 155.495 167.651 164.721 1.00 30.00 460 LYS C C 1
ATOM 9036 O O . LYS C 3 460 ? 154.499 166.979 164.441 1.00 30.00 460 LYS C O 1
ATOM 9042 N N . GLU C 3 461 ? 156.737 167.241 164.475 1.00 30.00 461 GLU C N 1
ATOM 9043 C CA . GLU C 3 461 ? 157.007 165.956 163.848 1.00 30.00 461 GLU C CA 1
ATOM 9044 C C . GLU C 3 461 ? 158.405 165.503 164.239 1.00 30.00 461 GLU C C 1
ATOM 9045 O O . GLU C 3 461 ? 159.323 166.322 164.336 1.00 30.00 461 GLU C O 1
ATOM 9051 N N . TRP C 3 462 ? 158.558 164.199 164.463 1.00 85.77 462 TRP C N 1
ATOM 9052 C CA . TRP C 3 462 ? 159.836 163.598 164.832 1.00 85.77 462 TRP C CA 1
ATOM 9053 C C . TRP C 3 462 ? 160.205 162.563 163.777 1.00 85.77 462 TRP C C 1
ATOM 9054 O O . TRP C 3 462 ? 159.569 161.507 163.688 1.00 85.77 462 TRP C O 1
ATOM 9065 N N . THR C 3 463 ? 161.229 162.865 162.983 1.00 84.87 463 THR C N 1
ATOM 9066 C CA . THR C 3 463 ? 161.705 161.948 161.949 1.00 84.87 463 THR C CA 1
ATOM 9067 C C . THR C 3 463 ? 162.464 160.810 162.619 1.00 84.87 463 THR C C 1
ATOM 9068 O O . THR C 3 463 ? 163.637 160.947 162.970 1.00 84.87 463 THR C O 1
ATOM 9072 N N . LEU C 3 464 ? 161.792 159.676 162.797 1.00 76.96 464 LEU C N 1
ATOM 9073 C CA . LEU C 3 464 ? 162.378 158.548 163.506 1.00 76.96 464 LEU C CA 1
ATOM 9074 C C . LEU C 3 464 ? 163.367 157.803 162.619 1.00 76.96 464 LEU C C 1
ATOM 9075 O O . LEU C 3 464 ? 163.114 157.574 161.433 1.00 76.96 464 LEU C O 1
ATOM 9080 N N . THR C 3 465 ? 164.501 157.425 163.205 1.00 72.65 465 THR C N 1
ATOM 9081 C CA . THR C 3 465 ? 165.527 156.631 162.532 1.00 72.65 465 THR C CA 1
ATOM 9082 C C . THR C 3 465 ? 165.686 155.331 163.314 1.00 72.65 465 THR C C 1
ATOM 9083 O O . THR C 3 465 ? 166.349 155.300 164.355 1.00 72.65 465 THR C O 1
ATOM 9087 N N . THR C 3 466 ? 165.079 154.260 162.810 1.00 69.32 466 THR C N 1
ATOM 9088 C CA . THR C 3 466 ? 165.070 152.979 163.502 1.00 69.32 466 THR C CA 1
ATOM 9089 C C . THR C 3 466 ? 166.297 152.159 163.125 1.00 69.32 466 THR C C 1
ATOM 9090 O O . THR C 3 466 ? 166.674 152.082 161.952 1.00 69.32 466 THR C O 1
ATOM 9094 N N . SER C 3 467 ? 166.918 151.547 164.132 1.00 69.93 467 SER C N 1
ATOM 9095 C CA . SER C 3 467 ? 168.085 150.700 163.927 1.00 69.93 467 SER C CA 1
ATOM 9096 C C . SER C 3 467 ? 168.028 149.549 164.918 1.00 69.93 467 SER C C 1
ATOM 9097 O O . SER C 3 467 ? 167.811 149.771 166.113 1.00 69.93 467 SER C O 1
ATOM 9100 N N . LEU C 3 468 ? 168.223 148.330 164.423 1.00 66.87 468 LEU C N 1
ATOM 9101 C CA . LEU C 3 468 ? 168.091 147.129 165.232 1.00 66.87 468 LEU C CA 1
ATOM 9102 C C . LEU C 3 468 ? 169.423 146.397 165.319 1.00 66.87 468 LEU C C 1
ATOM 9103 O O . LEU C 3 468 ? 170.237 146.435 164.391 1.00 66.87 468 LEU C O 1
ATOM 9108 N N . ALA C 3 469 ? 169.631 145.727 166.450 1.00 69.50 469 ALA C N 1
ATOM 9109 C CA . ALA C 3 469 ? 170.812 144.906 166.675 1.00 69.50 469 ALA C CA 1
ATOM 9110 C C . ALA C 3 469 ? 170.532 143.981 167.848 1.00 69.50 469 ALA C C 1
ATOM 9111 O O . ALA C 3 469 ? 169.778 144.331 168.759 1.00 69.50 469 ALA C O 1
ATOM 9113 N N . GLN C 3 470 ? 171.150 142.801 167.818 1.00 73.20 470 GLN C N 1
ATOM 9114 C CA . GLN C 3 470 ? 170.946 141.813 168.870 1.00 73.20 470 GLN C CA 1
ATOM 9115 C C . GLN C 3 470 ? 171.383 142.369 170.218 1.00 73.20 470 GLN C C 1
ATOM 9116 O O . GLN C 3 470 ? 172.577 142.591 170.448 1.00 73.20 470 GLN C O 1
ATOM 9122 N N . TRP C 3 471 ? 170.417 142.602 171.119 1.00 30.00 471 TRP C N 1
ATOM 9123 C CA . TRP C 3 471 ? 170.753 143.222 172.402 1.00 30.00 471 TRP C CA 1
ATOM 9124 C C . TRP C 3 471 ? 171.569 142.289 173.287 1.00 30.00 471 TRP C C 1
ATOM 9125 O O . TRP C 3 471 ? 172.691 142.659 173.675 1.00 30.00 471 TRP C O 1
ATOM 9136 N N . PRO C 3 472 ? 171.090 141.089 173.658 1.00 30.00 472 PRO C N 1
ATOM 9137 C CA . PRO C 3 472 ? 171.924 140.222 174.497 1.00 30.00 472 PRO C CA 1
ATOM 9138 C C . PRO C 3 472 ? 172.907 139.414 173.668 1.00 30.00 472 PRO C C 1
ATOM 9139 O O . PRO C 3 472 ? 172.504 138.538 172.896 1.00 30.00 472 PRO C O 1
ATOM 9143 N N . SER C 3 473 ? 174.198 139.697 173.816 1.00 30.00 473 SER C N 1
ATOM 9144 C CA . SER C 3 473 ? 175.207 138.936 173.100 1.00 30.00 473 SER C CA 1
ATOM 9145 C C . SER C 3 473 ? 175.345 137.542 173.710 1.00 30.00 473 SER C C 1
ATOM 9146 O O . SER C 3 473 ? 174.759 137.224 174.747 1.00 30.00 473 SER C O 1
ATOM 9149 N N . VAL C 3 474 ? 176.139 136.700 173.044 1.00 30.00 474 VAL C N 1
ATOM 9150 C CA . VAL C 3 474 ? 176.345 135.338 173.520 1.00 30.00 474 VAL C CA 1
ATOM 9151 C C . VAL C 3 474 ? 177.036 135.317 174.877 1.00 30.00 474 VAL C C 1
ATOM 9152 O O . VAL C 3 474 ? 176.829 134.387 175.664 1.00 30.00 474 VAL C O 1
ATOM 9156 N N . VAL C 3 475 ? 177.836 136.333 175.182 1.00 30.00 475 VAL C N 1
ATOM 9157 C CA . VAL C 3 475 ? 178.600 136.376 176.421 1.00 30.00 475 VAL C CA 1
ATOM 9158 C C . VAL C 3 475 ? 177.889 137.189 177.497 1.00 30.00 475 VAL C C 1
ATOM 9159 O O . VAL C 3 475 ? 177.907 136.815 178.670 1.00 30.00 475 VAL C O 1
ATOM 9163 N N . SER C 3 476 ? 177.256 138.301 177.117 1.00 30.00 476 SER C N 1
ATOM 9164 C CA . SER C 3 476 ? 176.597 139.146 178.108 1.00 30.00 476 SER C CA 1
ATOM 9165 C C . SER C 3 476 ? 175.264 138.562 178.556 1.00 30.00 476 SER C C 1
ATOM 9166 O O . SER C 3 476 ? 174.722 138.980 179.585 1.00 30.00 476 SER C O 1
ATOM 9169 N N . GLU C 3 477 ? 174.718 137.605 177.802 1.00 30.00 477 GLU C N 1
ATOM 9170 C CA . GLU C 3 477 ? 173.446 137.000 178.181 1.00 30.00 477 GLU C CA 1
ATOM 9171 C C . GLU C 3 477 ? 173.576 136.170 179.451 1.00 30.00 477 GLU C C 1
ATOM 9172 O O . GLU C 3 477 ? 172.580 135.940 180.148 1.00 30.00 477 GLU C O 1
ATOM 9178 N N . LYS C 3 478 ? 174.790 135.718 179.772 1.00 30.00 478 LYS C N 1
ATOM 9179 C CA . LYS C 3 478 ? 174.984 134.882 180.951 1.00 30.00 478 LYS C CA 1
ATOM 9180 C C . LYS C 3 478 ? 174.744 135.653 182.243 1.00 30.00 478 LYS C C 1
ATOM 9181 O O . LYS C 3 478 ? 174.356 135.056 183.253 1.00 30.00 478 LYS C O 1
ATOM 9187 N N . TRP C 3 479 ? 174.968 136.968 182.237 1.00 30.00 479 TRP C N 1
ATOM 9188 C CA . TRP C 3 479 ? 174.807 137.777 183.435 1.00 30.00 479 TRP C CA 1
ATOM 9189 C C . TRP C 3 479 ? 173.684 138.800 183.338 1.00 30.00 479 TRP C C 1
ATOM 9190 O O . TRP C 3 479 ? 173.322 139.388 184.362 1.00 30.00 479 TRP C O 1
ATOM 9201 N N . LEU C 3 480 ? 173.124 139.029 182.150 1.00 30.00 480 LEU C N 1
ATOM 9202 C CA . LEU C 3 480 ? 172.035 139.992 182.024 1.00 30.00 480 LEU C CA 1
ATOM 9203 C C . LEU C 3 480 ? 170.705 139.387 182.453 1.00 30.00 480 LEU C C 1
ATOM 9204 O O . LEU C 3 480 ? 169.983 139.973 183.267 1.00 30.00 480 LEU C O 1
ATOM 9209 N N . LEU C 3 481 ? 170.366 138.216 181.916 1.00 30.00 481 LEU C N 1
ATOM 9210 C CA . LEU C 3 481 ? 169.089 137.593 182.254 1.00 30.00 481 LEU C CA 1
ATOM 9211 C C . LEU C 3 481 ? 168.944 137.264 183.737 1.00 30.00 481 LEU C C 1
ATOM 9212 O O . LEU C 3 481 ? 167.865 137.536 184.292 1.00 30.00 481 LEU C O 1
ATOM 9217 N N . PRO C 3 482 ? 169.939 136.690 184.430 1.00 30.00 482 PRO C N 1
ATOM 9218 C CA . PRO C 3 482 ? 169.749 136.445 185.871 1.00 30.00 482 PRO C CA 1
ATOM 9219 C C . PRO C 3 482 ? 169.572 137.717 186.683 1.00 30.00 482 PRO C C 1
ATOM 9220 O O . PRO C 3 482 ? 168.915 137.689 187.731 1.00 30.00 482 PRO C O 1
ATOM 9224 N N . VAL C 3 483 ? 170.146 138.834 186.236 1.00 30.00 483 VAL C N 1
ATOM 9225 C CA . VAL C 3 483 ? 169.978 140.090 186.960 1.00 30.00 483 VAL C CA 1
ATOM 9226 C C . VAL C 3 483 ? 168.680 140.777 186.555 1.00 30.00 483 VAL C C 1
ATOM 9227 O O . VAL C 3 483 ? 168.001 141.385 187.390 1.00 30.00 483 VAL C O 1
ATOM 9231 N N . LEU C 3 484 ? 168.307 140.685 185.276 1.00 30.00 484 LEU C N 1
ATOM 9232 C CA . LEU C 3 484 ? 167.067 141.305 184.822 1.00 30.00 484 LEU C CA 1
ATOM 9233 C C . LEU C 3 484 ? 165.843 140.639 185.437 1.00 30.00 484 LEU C C 1
ATOM 9234 O O . LEU C 3 484 ? 164.808 141.293 185.610 1.00 30.00 484 LEU C O 1
ATOM 9239 N N . THR C 3 485 ? 165.934 139.351 185.772 1.00 30.00 485 THR C N 1
ATOM 9240 C CA . THR C 3 485 ? 164.840 138.690 186.471 1.00 30.00 485 THR C CA 1
ATOM 9241 C C . THR C 3 485 ? 164.878 138.938 187.972 1.00 30.00 485 THR C C 1
ATOM 9242 O O . THR C 3 485 ? 163.871 138.708 188.650 1.00 30.00 485 THR C O 1
ATOM 9246 N N . TRP C 3 486 ? 166.013 139.398 188.503 1.00 30.00 486 TRP C N 1
ATOM 9247 C CA . TRP C 3 486 ? 166.081 139.738 189.920 1.00 30.00 486 TRP C CA 1
ATOM 9248 C C . TRP C 3 486 ? 165.347 141.038 190.215 1.00 30.00 486 TRP C C 1
ATOM 9249 O O . TRP C 3 486 ? 164.769 141.190 191.297 1.00 30.00 486 TRP C O 1
ATOM 9260 N N . ASP C 3 487 ? 165.359 141.983 189.273 1.00 30.00 487 ASP C N 1
ATOM 9261 C CA . ASP C 3 487 ? 164.608 143.221 189.454 1.00 30.00 487 ASP C CA 1
ATOM 9262 C C . ASP C 3 487 ? 163.109 142.959 189.396 1.00 30.00 487 ASP C C 1
ATOM 9263 O O . ASP C 3 487 ? 162.348 143.447 190.240 1.00 30.00 487 ASP C O 1
ATOM 9268 N N . GLN C 3 488 ? 162.668 142.191 188.406 1.00 30.00 488 GLN C N 1
ATOM 9269 C CA . GLN C 3 488 ? 161.259 141.831 188.262 1.00 30.00 488 GLN C CA 1
ATOM 9270 C C . GLN C 3 488 ? 160.992 140.476 188.916 1.00 30.00 488 GLN C C 1
ATOM 9271 O O . GLN C 3 488 ? 160.664 139.483 188.265 1.00 30.00 488 GLN C O 1
ATOM 9277 N N . GLY C 3 489 ? 161.148 140.448 190.237 1.00 30.00 489 GLY C N 1
ATOM 9278 C CA . GLY C 3 489 ? 161.000 139.219 190.992 1.00 30.00 489 GLY C CA 1
ATOM 9279 C C . GLY C 3 489 ? 159.574 138.923 191.406 1.00 30.00 489 GLY C C 1
ATOM 9280 O O . GLY C 3 489 ? 159.157 137.761 191.429 1.00 30.00 489 GLY C O 1
ATOM 9281 N N . ARG C 3 490 ? 158.814 139.966 191.743 1.00 30.00 490 ARG C N 1
ATOM 9282 C CA . ARG C 3 490 ? 157.433 139.762 192.168 1.00 30.00 490 ARG C CA 1
ATOM 9283 C C . ARG C 3 490 ? 156.535 139.409 190.988 1.00 30.00 490 ARG C C 1
ATOM 9284 O O . ARG C 3 490 ? 155.565 138.657 191.143 1.00 30.00 490 ARG C O 1
ATOM 9292 N N . GLN C 3 491 ? 156.840 139.939 189.802 1.00 30.00 491 GLN C N 1
ATOM 9293 C CA . GLN C 3 491 ? 155.998 139.686 188.639 1.00 30.00 491 GLN C CA 1
ATOM 9294 C C . GLN C 3 491 ? 156.395 138.413 187.903 1.00 30.00 491 GLN C C 1
ATOM 9295 O O . GLN C 3 491 ? 155.533 137.753 187.311 1.00 30.00 491 GLN C O 1
ATOM 9301 N N . VAL C 3 492 ? 157.675 138.051 187.924 1.00 30.00 492 VAL C N 1
ATOM 9302 C CA . VAL C 3 492 ? 158.178 136.873 187.228 1.00 30.00 492 VAL C CA 1
ATOM 9303 C C . VAL C 3 492 ? 158.859 135.965 188.241 1.00 30.00 492 VAL C C 1
ATOM 9304 O O . VAL C 3 492 ? 159.746 136.407 188.981 1.00 30.00 492 VAL C O 1
ATOM 9308 N N . ASN C 3 493 ? 158.447 134.699 188.270 1.00 30.00 493 ASN C N 1
ATOM 9309 C CA . ASN C 3 493 ? 159.042 133.708 189.156 1.00 30.00 493 ASN C CA 1
ATOM 9310 C C . ASN C 3 493 ? 160.142 132.893 188.492 1.00 30.00 493 ASN C C 1
ATOM 9311 O O . ASN C 3 493 ? 161.095 132.493 189.169 1.00 30.00 493 ASN C O 1
ATOM 9316 N N . LYS C 3 494 ? 160.034 132.639 187.191 1.00 30.00 494 LYS C N 1
ATOM 9317 C CA . LYS C 3 494 ? 161.040 131.882 186.463 1.00 30.00 494 LYS C CA 1
ATOM 9318 C C . LYS C 3 494 ? 162.115 132.833 185.938 1.00 30.00 494 LYS C C 1
ATOM 9319 O O . LYS C 3 494 ? 162.152 134.018 186.281 1.00 30.00 494 LYS C O 1
ATOM 9325 N N . LYS C 3 495 ? 163.005 132.320 185.094 1.00 93.36 495 LYS C N 1
ATOM 9326 C CA . LYS C 3 495 ? 164.061 133.127 184.501 1.00 93.36 495 LYS C CA 1
ATOM 9327 C C . LYS C 3 495 ? 163.575 133.752 183.200 1.00 93.36 495 LYS C C 1
ATOM 9328 O O . LYS C 3 495 ? 162.889 133.104 182.404 1.00 93.36 495 LYS C O 1
ATOM 9334 N N . LEU C 3 496 ? 163.931 135.016 182.994 1.00 84.19 496 LEU C N 1
ATOM 9335 C CA . LEU C 3 496 ? 163.527 135.719 181.785 1.00 84.19 496 LEU C CA 1
ATOM 9336 C C . LEU C 3 496 ? 164.244 135.149 180.568 1.00 84.19 496 LEU C C 1
ATOM 9337 O O . LEU C 3 496 ? 165.445 134.869 180.608 1.00 84.19 496 LEU C O 1
ATOM 9342 N N . ASN C 3 497 ? 163.498 134.978 179.483 1.00 82.21 497 ASN C N 1
ATOM 9343 C CA . ASN C 3 497 ? 164.056 134.478 178.238 1.00 82.21 497 ASN C CA 1
ATOM 9344 C C . ASN C 3 497 ? 164.539 135.633 177.367 1.00 82.21 497 ASN C C 1
ATOM 9345 O O . ASN C 3 497 ? 164.162 136.791 177.558 1.00 82.21 497 ASN C O 1
ATOM 9350 N N . LYS C 3 498 ? 165.393 135.296 176.399 1.00 76.54 498 LYS C N 1
ATOM 9351 C CA . LYS C 3 498 ? 165.933 136.311 175.500 1.00 76.54 498 LYS C CA 1
ATOM 9352 C C . LYS C 3 498 ? 164.852 136.902 174.603 1.00 76.54 498 LYS C C 1
ATOM 9353 O O . LYS C 3 498 ? 164.921 138.084 174.249 1.00 76.54 498 LYS C O 1
ATOM 9359 N N . THR C 3 499 ? 163.847 136.107 174.239 1.00 77.20 499 THR C N 1
ATOM 9360 C CA . THR C 3 499 ? 162.790 136.558 173.343 1.00 77.20 499 THR C CA 1
ATOM 9361 C C . THR C 3 499 ? 161.663 137.289 174.062 1.00 77.20 499 THR C C 1
ATOM 9362 O O . THR C 3 499 ? 160.697 137.693 173.407 1.00 77.20 499 THR C O 1
ATOM 9366 N N . ASP C 3 500 ? 161.757 137.468 175.378 1.00 78.80 500 ASP C N 1
ATOM 9367 C CA . ASP C 3 500 ? 160.724 138.163 176.136 1.00 78.80 500 ASP C CA 1
ATOM 9368 C C . ASP C 3 500 ? 161.098 139.592 176.494 1.00 78.80 500 ASP C C 1
ATOM 9369 O O . ASP C 3 500 ? 160.209 140.396 176.791 1.00 78.80 500 ASP C O 1
ATOM 9374 N N . LEU C 3 501 ? 162.384 139.927 176.472 1.00 73.50 501 LEU C N 1
ATOM 9375 C CA . LEU C 3 501 ? 162.863 141.244 176.867 1.00 73.50 501 LEU C CA 1
ATOM 9376 C C . LEU C 3 501 ? 163.223 142.060 175.633 1.00 73.50 501 LEU C C 1
ATOM 9377 O O . LEU C 3 501 ? 164.071 141.647 174.835 1.00 73.50 501 LEU C O 1
ATOM 9382 N N . ALA C 3 502 ? 162.582 143.216 175.485 1.00 70.65 502 ALA C N 1
ATOM 9383 C CA . ALA C 3 502 ? 162.839 144.131 174.382 1.00 70.65 502 ALA C CA 1
ATOM 9384 C C . ALA C 3 502 ? 163.386 145.438 174.935 1.00 70.65 502 ALA C C 1
ATOM 9385 O O . ALA C 3 502 ? 162.734 146.089 175.757 1.00 70.65 502 ALA C O 1
ATOM 9387 N N . LYS C 3 503 ? 164.577 145.817 174.484 1.00 68.96 503 LYS C N 1
ATOM 9388 C CA . LYS C 3 503 ? 165.208 147.062 174.895 1.00 68.96 503 LYS C CA 1
ATOM 9389 C C . LYS C 3 503 ? 164.922 148.144 173.863 1.00 68.96 503 LYS C C 1
ATOM 9390 O O . LYS C 3 503 ? 164.896 147.876 172.658 1.00 68.96 503 LYS C O 1
ATOM 9396 N N . LEU C 3 504 ? 164.706 149.367 174.340 1.00 66.75 504 LEU C N 1
ATOM 9397 C CA . LEU C 3 504 ? 164.324 150.476 173.478 1.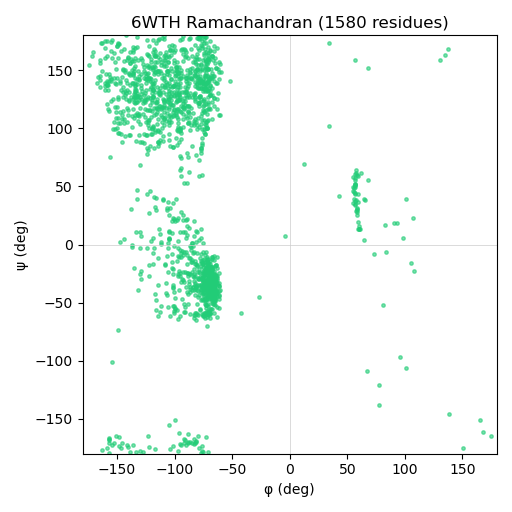00 66.75 504 LEU C CA 1
ATOM 9398 C C . LEU C 3 504 ? 165.148 151.705 173.825 1.00 66.75 504 LEU C C 1
ATOM 9399 O O . LEU C 3 504 ? 165.270 152.063 174.999 1.00 66.75 504 LEU C O 1
ATOM 9404 N N . LEU C 3 505 ? 165.711 152.343 172.801 1.00 67.24 505 LEU C N 1
ATOM 9405 C CA . LEU C 3 505 ? 166.473 153.577 172.952 1.00 67.24 505 LEU C CA 1
ATOM 9406 C C . LEU C 3 505 ? 165.823 154.655 172.098 1.00 67.24 505 LEU C C 1
ATOM 9407 O O . LEU C 3 505 ? 165.790 154.541 170.868 1.00 67.24 505 LEU C O 1
ATOM 9412 N N . ILE C 3 506 ? 165.308 155.695 172.748 1.00 67.96 506 ILE C N 1
ATOM 9413 C CA . ILE C 3 506 ? 164.691 156.829 172.070 1.00 67.96 506 ILE C CA 1
ATOM 9414 C C . ILE C 3 506 ? 165.397 158.095 172.530 1.00 67.96 506 ILE C C 1
ATOM 9415 O O . ILE C 3 506 ? 165.483 158.359 173.734 1.00 67.96 506 ILE C O 1
ATOM 9420 N N . PHE C 3 507 ? 165.896 158.874 171.576 1.00 75.72 507 PHE C N 1
ATOM 9421 C CA . PHE C 3 507 ? 166.737 160.019 171.893 1.00 75.72 507 PHE C CA 1
ATOM 9422 C C . PHE C 3 507 ? 166.798 160.939 170.683 1.00 75.72 507 PHE C C 1
ATOM 9423 O O . PHE C 3 507 ? 166.303 160.614 169.602 1.00 75.72 507 PHE C O 1
ATOM 9431 N N . TYR C 3 508 ? 167.419 162.098 170.883 1.00 80.85 508 TYR C N 1
ATOM 9432 C CA . TYR C 3 508 ? 167.699 163.042 169.810 1.00 80.85 508 TYR C CA 1
ATOM 9433 C C . TYR C 3 508 ? 169.147 162.866 169.371 1.00 80.85 508 TYR C C 1
ATOM 9434 O O . TYR C 3 508 ? 170.064 162.980 170.191 1.00 80.85 508 TYR C O 1
ATOM 9443 N N . LYS C 3 509 ? 169.350 162.582 168.082 1.00 85.11 509 LYS C N 1
ATOM 9444 C CA . LYS C 3 509 ? 170.709 162.485 167.562 1.00 85.11 509 LYS C CA 1
ATOM 9445 C C . LYS C 3 509 ? 171.426 163.826 167.656 1.00 85.11 509 LYS C C 1
ATOM 9446 O O . LYS C 3 509 ? 172.620 163.882 167.973 1.00 85.11 509 LYS C O 1
ATOM 9452 N N . ASP C 3 510 ? 170.710 164.916 167.391 1.00 96.02 510 ASP C N 1
ATOM 9453 C CA . ASP C 3 510 ? 171.253 166.261 167.499 1.00 96.02 510 ASP C CA 1
ATOM 9454 C C . ASP C 3 510 ? 170.197 167.174 168.101 1.00 96.02 510 ASP C C 1
ATOM 9455 O O . ASP C 3 510 ? 169.003 166.867 168.096 1.00 96.02 510 ASP C O 1
ATOM 9460 N N . LEU C 3 511 ? 170.654 168.310 168.626 1.00 94.31 511 LEU C N 1
ATOM 9461 C CA . LEU C 3 511 ? 169.772 169.317 169.197 1.00 94.31 511 LEU C CA 1
ATOM 9462 C C . LEU C 3 511 ? 169.299 170.333 168.165 1.00 94.31 511 LEU C C 1
ATOM 9463 O O . LEU C 3 511 ? 168.804 171.402 168.541 1.00 94.31 511 LEU C O 1
ATOM 9468 N N . ASN C 3 512 ? 169.439 170.025 166.877 1.00 98.40 512 ASN C N 1
ATOM 9469 C CA . ASN C 3 512 ? 169.012 170.933 165.818 1.00 98.40 512 ASN C CA 1
ATOM 9470 C C . ASN C 3 512 ? 167.494 170.892 165.693 1.00 98.40 512 ASN C C 1
ATOM 9471 O O . ASN C 3 512 ? 166.930 169.912 165.195 1.00 98.40 512 ASN C O 1
ATOM 9476 N N . GLN C 3 513 ? 166.831 171.952 166.145 1.00 102.83 513 GLN C N 1
ATOM 9477 C CA . GLN C 3 513 ? 165.381 172.077 166.057 1.00 102.83 513 GLN C CA 1
ATOM 9478 C C . GLN C 3 513 ? 165.046 172.915 164.829 1.00 102.83 513 GLN C C 1
ATOM 9479 O O . GLN C 3 513 ? 165.201 174.140 164.844 1.00 102.83 513 GLN C O 1
ATOM 9485 N N . ARG C 3 514 ? 164.588 172.256 163.769 1.00 104.10 514 ARG C N 1
ATOM 9486 C CA . ARG C 3 514 ? 164.268 172.916 162.510 1.00 104.10 514 ARG C CA 1
ATOM 9487 C C . ARG C 3 514 ? 162.824 173.400 162.549 1.00 104.10 514 ARG C C 1
ATOM 9488 O O . ARG C 3 514 ? 161.899 172.594 162.694 1.00 104.10 514 ARG C O 1
ATOM 9496 N N . SER C 3 515 ? 162.638 174.710 162.420 1.00 108.39 515 SER C N 1
ATOM 9497 C CA . SER C 3 515 ? 161.320 175.329 162.426 1.00 108.39 515 SER C CA 1
ATOM 9498 C C . SER C 3 515 ? 161.032 175.919 161.053 1.00 108.39 515 SER C C 1
ATOM 9499 O O . SER C 3 515 ? 161.873 176.626 160.489 1.00 108.39 515 SER C O 1
ATOM 9502 N N . ILE C 3 516 ? 159.849 175.626 160.522 1.00 110.63 516 ILE C N 1
ATOM 9503 C CA . ILE C 3 516 ? 159.423 176.109 159.212 1.00 110.63 516 ILE C CA 1
ATOM 9504 C C . ILE C 3 516 ? 158.245 177.045 159.449 1.00 110.63 516 ILE C C 1
ATOM 9505 O O . ILE C 3 516 ? 157.106 176.595 159.624 1.00 110.63 516 ILE C O 1
ATOM 9510 N N . MET C 3 517 ? 158.510 178.347 159.454 1.00 117.14 517 MET C N 1
ATOM 9511 C CA . MET C 3 517 ? 157.492 179.359 159.694 1.00 117.14 517 MET C CA 1
ATOM 9512 C C . MET C 3 517 ? 157.175 180.095 158.400 1.00 117.14 517 MET C C 1
ATOM 9513 O O . MET C 3 517 ? 158.080 180.439 157.633 1.00 117.14 517 MET C O 1
ATOM 9518 N N . GLU C 3 518 ? 155.888 180.333 158.163 1.00 123.72 518 GLU C N 1
ATOM 9519 C CA . GLU C 3 518 ? 155.420 181.036 156.974 1.00 123.72 518 GLU C CA 1
ATOM 9520 C C . GLU C 3 518 ? 155.006 182.447 157.376 1.00 123.72 518 GLU C C 1
ATOM 9521 O O . GLU C 3 518 ? 153.968 182.638 158.017 1.00 123.72 518 GLU C O 1
ATOM 9527 N N . SER C 3 519 ? 155.821 183.435 156.996 1.00 129.27 519 SER C N 1
ATOM 9528 C CA . SER C 3 519 ? 155.539 184.825 157.312 1.00 129.27 519 SER C CA 1
ATOM 9529 C C . SER C 3 519 ? 154.854 185.515 156.138 1.00 129.27 519 SER C C 1
ATOM 9530 O O . SER C 3 519 ? 155.152 185.221 154.976 1.00 129.27 519 SER C O 1
ATOM 9533 N N . PRO C 3 520 ? 153.931 186.433 156.409 1.00 134.69 520 PRO C N 1
ATOM 9534 C CA . PRO C 3 520 ? 153.245 187.132 155.319 1.00 134.69 520 PRO C CA 1
ATOM 9535 C C . PRO C 3 520 ? 154.170 188.106 154.608 1.00 134.69 520 PRO C C 1
ATOM 9536 O O . PRO C 3 520 ? 155.173 188.574 155.152 1.00 134.69 520 PRO C O 1
ATOM 9540 N N . ALA C 3 521 ? 153.813 188.409 153.364 1.00 140.74 521 ALA C N 1
ATOM 9541 C CA . ALA C 3 521 ? 154.595 189.327 152.545 1.00 140.74 521 ALA C CA 1
ATOM 9542 C C . ALA C 3 521 ? 153.734 190.483 152.047 1.00 140.74 521 ALA C C 1
ATOM 9543 O O . ALA C 3 521 ? 153.813 191.596 152.565 1.00 140.74 521 ALA C O 1
ATOM 9545 N N . UNK D 4 1 ? 162.645 135.801 111.624 1.00 102.45 3 UNK D N 1
ATOM 9546 C CA . UNK D 4 1 ? 163.710 135.029 110.996 1.00 102.45 3 UNK D CA 1
ATOM 9547 C C . UNK D 4 1 ? 163.153 134.129 109.898 1.00 102.45 3 UNK D C 1
ATOM 9548 O O . UNK D 4 1 ? 162.070 133.562 110.038 1.00 102.45 3 UNK D O 1
ATOM 9550 N N . UNK D 4 2 ? 163.901 134.004 108.804 1.00 103.56 4 UNK D N 1
ATOM 9551 C CA . UNK D 4 2 ? 163.509 133.183 107.661 1.00 103.56 4 UNK D CA 1
ATOM 9552 C C . UNK D 4 2 ? 164.564 132.098 107.471 1.00 103.56 4 UNK D C 1
ATOM 9553 O O . UNK D 4 2 ? 165.645 132.360 106.934 1.00 103.56 4 UNK D O 1
ATOM 9555 N N . UNK D 4 3 ? 164.250 130.883 107.910 1.00 103.96 5 UNK D N 1
ATOM 9556 C CA . UNK D 4 3 ? 165.172 129.768 107.775 1.00 103.96 5 UNK D CA 1
ATOM 9557 C C . UNK D 4 3 ? 165.170 129.239 106.346 1.00 103.96 5 UNK D C 1
ATOM 9558 O O . UNK D 4 3 ? 164.192 129.385 105.607 1.00 103.96 5 UNK D O 1
ATOM 9560 N N . UNK D 4 4 ? 166.283 128.619 105.961 1.00 104.91 6 UNK D N 1
ATOM 9561 C CA . UNK D 4 4 ? 166.432 128.073 104.616 1.00 104.91 6 UNK D CA 1
ATOM 9562 C C . UNK D 4 4 ? 167.421 126.920 104.663 1.00 104.91 6 UNK D C 1
ATOM 9563 O O . UNK D 4 4 ? 168.549 127.092 105.132 1.00 104.91 6 UNK D O 1
ATOM 9565 N N . UNK D 4 5 ? 166.999 125.756 104.177 1.00 104.71 7 UNK D N 1
ATOM 9566 C CA . UNK D 4 5 ? 167.852 124.577 104.147 1.00 104.71 7 UNK D CA 1
ATOM 9567 C C . UNK D 4 5 ? 168.763 124.618 102.928 1.00 104.71 7 UNK D C 1
ATOM 9568 O O . UNK D 4 5 ? 168.343 125.007 101.835 1.00 104.71 7 UNK D O 1
ATOM 9570 N N . UNK D 4 6 ? 170.019 124.214 103.126 1.00 111.27 8 UNK D N 1
ATOM 9571 C CA . UNK D 4 6 ? 170.993 124.250 102.040 1.00 111.27 8 UNK D CA 1
ATOM 9572 C C . UNK D 4 6 ? 170.698 123.174 101.001 1.00 111.27 8 UNK D C 1
ATOM 9573 O O . UNK D 4 6 ? 170.457 123.475 99.826 1.00 111.27 8 UNK D O 1
ATOM 9575 N N . UNK D 4 7 ? 170.713 121.910 101.417 1.00 112.88 9 UNK D N 1
ATOM 9576 C CA . UNK D 4 7 ? 170.458 120.792 100.512 1.00 112.88 9 UNK D CA 1
ATOM 9577 C C . UNK D 4 7 ? 168.960 120.714 100.249 1.00 112.88 9 UNK D C 1
ATOM 9578 O O . UNK D 4 7 ? 168.200 120.185 101.063 1.00 112.88 9 UNK D O 1
ATOM 9580 N N . UNK D 4 8 ? 168.530 121.247 99.103 1.00 114.11 10 UNK D N 1
ATOM 9581 C CA . UNK D 4 8 ? 167.109 121.233 98.771 1.00 114.11 10 UNK D CA 1
ATOM 9582 C C . UNK D 4 8 ? 166.622 119.821 98.473 1.00 114.11 10 UNK D C 1
ATOM 9583 O O . UNK D 4 8 ? 165.485 119.467 98.806 1.00 114.11 10 UNK D O 1
ATOM 9585 N N . UNK D 4 9 ? 167.465 119.001 97.844 1.00 116.26 11 UNK D N 1
ATOM 9586 C CA . UNK D 4 9 ? 167.104 117.618 97.536 1.00 116.26 11 UNK D CA 1
ATOM 9587 C C . UNK D 4 9 ? 168.385 116.790 97.573 1.00 116.26 11 UNK D C 1
ATOM 9588 O O . UNK D 4 9 ? 169.120 116.735 96.583 1.00 116.26 11 UNK D O 1
ATOM 9590 N N . UNK D 4 10 ? 168.641 116.152 98.711 1.00 116.84 12 UNK D N 1
ATOM 9591 C CA . UNK D 4 10 ? 169.831 115.333 98.864 1.00 116.84 12 UNK D CA 1
ATOM 9592 C C . UNK D 4 10 ? 169.617 113.957 98.238 1.00 116.84 12 UNK D C 1
ATOM 9593 O O . UNK D 4 10 ? 168.493 113.538 97.948 1.00 116.84 12 UNK D O 1
ATOM 9595 N N . UNK D 4 11 ? 170.724 113.247 98.028 1.00 121.41 13 UNK D N 1
ATOM 9596 C CA . UNK D 4 11 ? 170.682 111.913 97.438 1.00 121.41 13 UNK D CA 1
ATOM 9597 C C . UNK D 4 11 ? 171.867 111.117 97.958 1.00 121.41 13 UNK D C 1
ATOM 9598 O O . UNK D 4 11 ? 173.017 111.453 97.660 1.00 121.41 13 UNK D O 1
ATOM 9600 N N . UNK D 4 12 ? 171.587 110.069 98.728 1.00 122.66 14 UNK D N 1
ATOM 9601 C CA . UNK D 4 12 ? 172.634 109.231 99.291 1.00 122.66 14 UNK D CA 1
ATOM 9602 C C . UNK D 4 12 ? 172.147 107.791 99.336 1.00 122.66 14 UNK D C 1
ATOM 9603 O O . UNK D 4 12 ? 170.948 107.528 99.458 1.00 122.66 14 UNK D O 1
ATOM 9605 N N . UNK D 4 13 ? 173.093 106.860 99.237 1.00 123.68 15 UNK D N 1
ATOM 9606 C CA . UNK D 4 13 ? 172.772 105.444 99.266 1.00 123.68 15 UNK D CA 1
ATOM 9607 C C . UNK D 4 13 ? 172.564 104.979 100.706 1.00 123.68 15 UNK D C 1
ATOM 9608 O O . UNK D 4 13 ? 172.711 105.742 101.665 1.00 123.68 15 UNK D O 1
ATOM 9610 N N . UNK D 4 14 ? 172.213 103.705 100.860 1.00 123.42 16 UNK D N 1
ATOM 9611 C CA . UNK D 4 14 ? 171.991 103.145 102.184 1.00 123.42 16 UNK D CA 1
ATOM 9612 C C . UNK D 4 14 ? 173.310 102.999 102.935 1.00 123.42 16 UNK D C 1
ATOM 9613 O O . UNK D 4 14 ? 174.375 102.822 102.337 1.00 123.42 16 UNK D O 1
ATOM 9615 N N . UNK D 4 15 ? 173.223 103.079 104.265 1.00 122.71 17 UNK D N 1
ATOM 9616 C CA . UNK D 4 15 ? 174.385 102.961 105.149 1.00 122.71 17 UNK D CA 1
ATOM 9617 C C . UNK D 4 15 ? 175.452 103.999 104.808 1.00 122.71 17 UNK D C 1
ATOM 9618 O O . UNK D 4 15 ? 176.646 103.700 104.765 1.00 122.71 17 UNK D O 1
ATOM 9620 N N . UNK D 4 16 ? 175.016 105.233 104.565 1.00 120.22 18 UNK D N 1
ATOM 9621 C CA . UNK D 4 16 ? 175.912 106.331 104.241 1.00 120.22 18 UNK D CA 1
ATOM 9622 C C . UNK D 4 16 ? 175.640 107.503 105.172 1.00 120.22 18 UNK D C 1
ATOM 9623 O O . UNK D 4 16 ? 174.544 107.650 105.718 1.00 120.22 18 UNK D O 1
ATOM 9625 N N . UNK D 4 17 ? 176.658 108.341 105.348 1.00 115.61 19 UNK D N 1
ATOM 9626 C CA . UNK D 4 17 ? 176.572 109.514 106.205 1.00 115.61 19 UNK D CA 1
ATOM 9627 C C . UNK D 4 17 ? 176.213 110.735 105.368 1.00 115.61 19 UNK D C 1
ATOM 9628 O O . UNK D 4 17 ? 176.893 111.041 104.383 1.00 115.61 19 UNK D O 1
ATOM 9630 N N . UNK D 4 18 ? 175.149 111.424 105.762 1.00 111.48 20 UNK D N 1
ATOM 9631 C CA . UNK D 4 18 ? 174.670 112.616 105.076 1.00 111.48 20 UNK D CA 1
ATOM 9632 C C . UNK D 4 18 ? 174.591 113.778 106.061 1.00 111.48 20 UNK D C 1
ATOM 9633 O O . UNK D 4 18 ? 174.839 113.627 107.260 1.00 111.48 20 UNK D O 1
ATOM 9635 N N . UNK D 4 19 ? 174.237 114.950 105.539 1.00 105.28 21 UNK D N 1
ATOM 9636 C CA . UNK D 4 19 ? 174.127 116.150 106.356 1.00 105.28 21 UNK D CA 1
ATOM 9637 C C . UNK D 4 19 ? 173.225 117.148 105.647 1.00 105.28 21 UNK D C 1
ATOM 9638 O O . UNK D 4 19 ? 173.334 117.336 104.433 1.00 105.28 21 UNK D O 1
ATOM 9640 N N . UNK D 4 20 ? 172.339 117.781 106.411 1.00 101.24 22 UNK D N 1
ATOM 9641 C CA . UNK D 4 20 ? 171.400 118.773 105.892 1.00 101.24 22 UNK D CA 1
ATOM 9642 C C . UNK D 4 20 ? 171.615 120.072 106.662 1.00 101.24 22 UNK D C 1
ATOM 9643 O O . UNK D 4 20 ? 171.206 120.191 107.821 1.00 101.24 22 UNK D O 1
ATOM 9645 N N . UNK D 4 21 ? 172.255 121.043 106.018 1.00 102.95 23 UNK D N 1
ATOM 9646 C CA . UNK D 4 21 ? 172.524 122.320 106.656 1.00 102.95 23 UNK D CA 1
ATOM 9647 C C . UNK D 4 21 ? 171.284 123.210 106.625 1.00 102.95 23 UNK D C 1
ATOM 9648 O O . UNK D 4 21 ? 170.410 123.077 105.764 1.00 102.95 23 UNK D O 1
ATOM 9650 N N . UNK D 4 22 ? 171.219 124.130 107.585 1.00 101.52 24 UNK D N 1
ATOM 9651 C CA . UNK D 4 22 ? 170.091 125.053 107.688 1.00 101.52 24 UNK D CA 1
ATOM 9652 C C . UNK D 4 22 ? 170.609 126.373 108.239 1.00 101.52 24 UNK D C 1
ATOM 9653 O O . UNK D 4 22 ? 171.055 126.433 109.388 1.00 101.52 24 UNK D O 1
ATOM 9655 N N . UNK D 4 23 ? 170.549 127.422 107.425 1.00 102.98 25 UNK D N 1
ATOM 9656 C CA . UNK D 4 23 ? 170.988 128.753 107.814 1.00 102.98 25 UNK D CA 1
ATOM 9657 C C . UNK D 4 23 ? 169.781 129.665 107.983 1.00 102.98 25 UNK D C 1
ATOM 9658 O O . UNK D 4 23 ? 168.804 129.562 107.235 1.00 102.98 25 UNK D O 1
ATOM 9660 N N . UNK D 4 24 ? 169.855 130.556 108.966 1.00 102.05 26 UNK D N 1
ATOM 9661 C CA . UNK D 4 24 ? 168.777 131.481 109.274 1.00 102.05 26 UNK D CA 1
ATOM 9662 C C . UNK D 4 24 ? 169.152 132.894 108.850 1.00 102.05 26 UNK D C 1
ATOM 9663 O O . UNK D 4 24 ? 170.325 133.215 108.636 1.00 102.05 26 UNK D O 1
ATOM 9665 N N . UNK D 4 25 ? 168.131 133.743 108.729 1.00 101.08 27 UNK D N 1
ATOM 9666 C CA . UNK D 4 25 ? 168.352 135.128 108.329 1.00 101.08 27 UNK D CA 1
ATOM 9667 C C . UNK D 4 25 ? 168.912 135.952 109.483 1.00 101.08 27 UNK D C 1
ATOM 9668 O O . UNK D 4 25 ? 170.005 136.519 109.384 1.00 101.08 27 UNK D O 1
ATOM 9670 N N . UNK D 4 26 ? 168.175 136.027 110.585 1.00 99.13 28 UNK D N 1
ATOM 9671 C CA . UNK D 4 26 ? 168.616 136.764 111.757 1.00 99.13 28 UNK D CA 1
ATOM 9672 C C . UNK D 4 26 ? 169.438 135.866 112.675 1.00 99.13 28 UNK D C 1
ATOM 9673 O O . UNK D 4 26 ? 169.378 134.636 112.603 1.00 99.13 28 UNK D O 1
ATOM 9675 N N . UNK D 4 27 ? 170.217 136.503 113.548 1.00 97.43 29 UNK D N 1
ATOM 9676 C CA . UNK D 4 27 ? 171.062 135.771 114.483 1.00 97.43 29 UNK D CA 1
ATOM 9677 C C . UNK D 4 27 ? 170.231 135.193 115.620 1.00 97.43 29 UNK D C 1
ATOM 9678 O O . UNK D 4 27 ? 170.074 135.828 116.668 1.00 97.43 29 UNK D O 1
ATOM 9680 N N . UNK D 4 28 ? 169.698 133.993 115.423 1.00 93.75 30 UNK D N 1
ATOM 9681 C CA . UNK D 4 28 ? 168.877 133.342 116.430 1.00 93.75 30 UNK D CA 1
ATOM 9682 C C . UNK D 4 28 ? 169.753 132.646 117.468 1.00 93.75 30 UNK D C 1
ATOM 9683 O O . UNK D 4 28 ? 170.973 132.545 117.329 1.00 93.75 30 UNK D O 1
ATOM 9685 N N . UNK D 4 29 ? 169.108 132.166 118.529 1.00 87.75 31 UNK D N 1
ATOM 9686 C CA . UNK D 4 29 ? 169.802 131.428 119.575 1.00 87.75 31 UNK D CA 1
ATOM 9687 C C . UNK D 4 29 ? 169.954 129.967 119.175 1.00 87.75 31 UNK D C 1
ATOM 9688 O O . UNK D 4 29 ? 169.729 129.610 118.014 1.00 87.75 31 UNK D O 1
ATOM 9690 N N . UNK D 4 30 ? 170.337 129.116 120.123 1.00 84.94 32 UNK D N 1
ATOM 9691 C CA . UNK D 4 30 ? 170.498 127.691 119.869 1.00 84.94 32 UNK D CA 1
ATOM 9692 C C . UNK D 4 30 ? 169.172 126.943 119.798 1.00 84.94 32 UNK D C 1
ATOM 9693 O O . UNK D 4 30 ? 169.174 125.709 119.831 1.00 84.94 32 UNK D O 1
ATOM 9695 N N . UNK D 4 31 ? 168.049 127.652 119.704 1.00 83.48 33 UNK D N 1
ATOM 9696 C CA . UNK D 4 31 ? 166.726 127.031 119.670 1.00 83.48 33 UNK D CA 1
ATOM 9697 C C . UNK D 4 31 ? 166.298 126.869 118.217 1.00 83.48 33 UNK D C 1
ATOM 9698 O O . UNK D 4 31 ? 165.837 127.821 117.583 1.00 83.48 33 UNK D O 1
ATOM 9700 N N . UNK D 4 32 ? 166.446 125.654 117.686 1.00 86.40 34 UNK D N 1
ATOM 9701 C CA . UNK D 4 32 ? 166.036 125.359 116.314 1.00 86.40 34 UNK D CA 1
ATOM 9702 C C . UNK D 4 32 ? 165.678 123.877 116.248 1.00 86.40 34 UNK D C 1
ATOM 9703 O O . UNK D 4 32 ? 166.567 123.026 116.143 1.00 86.40 34 UNK D O 1
ATOM 9705 N N . UNK D 4 33 ? 164.383 123.579 116.302 1.00 86.91 35 UNK D N 1
ATOM 9706 C CA . UNK D 4 33 ? 163.919 122.200 116.264 1.00 86.91 35 UNK D CA 1
ATOM 9707 C C . UNK D 4 33 ? 163.901 121.681 114.833 1.00 86.91 35 UNK D C 1
ATOM 9708 O O . UNK D 4 33 ? 163.508 122.391 113.902 1.00 86.91 35 UNK D O 1
ATOM 9710 N N . UNK D 4 34 ? 164.329 120.433 114.662 1.00 90.12 36 UNK D N 1
ATOM 9711 C CA . UNK D 4 34 ? 164.382 119.783 113.359 1.00 90.12 36 UNK D CA 1
ATOM 9712 C C . UNK D 4 34 ? 163.365 118.651 113.332 1.00 90.12 36 UNK D C 1
ATOM 9713 O O . UNK D 4 34 ? 163.455 117.712 114.130 1.00 90.12 36 UNK D O 1
ATOM 9715 N N . UNK D 4 35 ? 162.405 118.742 112.417 1.00 90.32 37 UNK D N 1
ATOM 9716 C CA . UNK D 4 35 ? 161.347 117.755 112.282 1.00 90.32 37 UNK D CA 1
ATOM 9717 C C . UNK D 4 35 ? 161.547 116.932 111.016 1.00 90.32 37 UNK D C 1
ATOM 9718 O O . UNK D 4 35 ? 162.229 117.349 110.076 1.00 90.32 37 UNK D O 1
ATOM 9720 N N . UNK D 4 36 ? 160.939 115.748 111.005 1.00 94.94 38 UNK D N 1
ATOM 9721 C CA . UNK D 4 36 ? 161.022 114.828 109.877 1.00 94.94 38 UNK D CA 1
ATOM 9722 C C . UNK D 4 36 ? 159.621 114.351 109.532 1.00 94.94 38 UNK D C 1
ATOM 9723 O O . UNK D 4 36 ? 158.894 113.870 110.408 1.00 94.94 38 UNK D O 1
ATOM 9725 N N . UNK D 4 37 ? 159.244 114.482 108.263 1.00 102.63 39 UNK D N 1
ATOM 9726 C CA . UNK D 4 37 ? 157.933 114.071 107.778 1.00 102.63 39 UNK D CA 1
ATOM 9727 C C . UNK D 4 37 ? 158.118 113.035 106.681 1.00 102.63 39 UNK D C 1
ATOM 9728 O O . UNK D 4 37 ? 158.741 113.320 105.653 1.00 102.63 39 UNK D O 1
ATOM 9730 N N . UNK D 4 38 ? 157.578 111.839 106.899 1.00 106.46 40 UNK D N 1
ATOM 9731 C CA . UNK D 4 38 ? 157.691 110.764 105.928 1.00 106.46 40 UNK D CA 1
ATOM 9732 C C . UNK D 4 38 ? 156.763 111.020 104.742 1.00 106.46 40 UNK D C 1
ATOM 9733 O O . UNK D 4 38 ? 156.039 112.018 104.684 1.00 106.46 40 UNK D O 1
ATOM 9735 N N . UNK D 4 39 ? 156.784 110.100 103.776 1.00 109.85 41 UNK D N 1
ATOM 9736 C CA . UNK D 4 39 ? 155.959 110.264 102.585 1.00 109.85 41 UNK D CA 1
ATOM 9737 C C . UNK D 4 39 ? 154.491 109.976 102.868 1.00 109.85 41 UNK D C 1
ATOM 9738 O O . UNK D 4 39 ? 153.612 110.547 102.212 1.00 109.85 41 UNK D O 1
ATOM 9740 N N . UNK D 4 40 ? 154.203 109.104 103.830 1.00 108.81 42 UNK D N 1
ATOM 9741 C CA . UNK D 4 40 ? 152.839 108.719 104.179 1.00 108.81 42 UNK D CA 1
ATOM 9742 C C . UNK D 4 40 ? 152.643 108.765 105.688 1.00 108.81 42 UNK D C 1
ATOM 9743 O O . UNK D 4 40 ? 152.094 107.848 106.302 1.00 108.81 42 UNK D O 1
ATOM 9745 N N . UNK D 4 41 ? 153.098 109.849 106.308 1.00 105.88 43 UNK D N 1
ATOM 9746 C CA . UNK D 4 41 ? 152.969 110.028 107.748 1.00 105.88 43 UNK D CA 1
ATOM 9747 C C . UNK D 4 41 ? 152.829 111.519 108.036 1.00 105.88 43 UNK D C 1
ATOM 9748 O O . UNK D 4 41 ? 152.708 112.338 107.120 1.00 105.88 43 UNK D O 1
ATOM 9750 N N . UNK D 4 42 ? 152.846 111.870 109.317 1.00 102.31 44 UNK D N 1
ATOM 9751 C CA . UNK D 4 42 ? 152.723 113.248 109.764 1.00 102.31 44 UNK D CA 1
ATOM 9752 C C . UNK D 4 42 ? 154.080 113.780 110.207 1.00 102.31 44 UNK D C 1
ATOM 9753 O O . UNK D 4 42 ? 155.045 113.031 110.379 1.00 102.31 44 UNK D O 1
ATOM 9755 N N . UNK D 4 43 ? 154.142 115.096 110.388 1.00 99.48 45 UNK D N 1
ATOM 9756 C CA . UNK D 4 43 ? 155.376 115.736 110.820 1.00 99.48 45 UNK D CA 1
ATOM 9757 C C . UNK D 4 43 ? 155.710 115.328 112.249 1.00 99.48 45 UNK D C 1
ATOM 9758 O O . UNK D 4 43 ? 154.907 115.524 113.167 1.00 99.48 45 UNK D O 1
ATOM 9760 N N . UNK D 4 44 ? 156.898 114.758 112.436 1.00 94.13 46 UNK D N 1
ATOM 9761 C CA . UNK D 4 44 ? 157.352 114.301 113.740 1.00 94.13 46 UNK D CA 1
ATOM 9762 C C . UNK D 4 44 ? 158.660 114.990 114.098 1.00 94.13 46 UNK D C 1
ATOM 9763 O O . UNK D 4 44 ? 159.513 115.224 113.238 1.00 94.13 46 UNK D O 1
ATOM 9765 N N . UNK D 4 45 ? 158.811 115.311 115.381 1.00 90.22 47 UNK D N 1
ATOM 9766 C CA . UNK D 4 45 ? 160.008 115.987 115.860 1.00 90.22 47 UNK D CA 1
ATOM 9767 C C . UNK D 4 45 ? 161.154 114.993 115.992 1.00 90.22 47 UNK D C 1
ATOM 9768 O O . UNK D 4 45 ? 161.012 113.949 116.637 1.00 90.22 47 UNK D O 1
ATOM 9770 N N . UNK D 4 46 ? 162.290 115.319 115.379 1.00 89.39 48 UNK D N 1
ATOM 9771 C CA . UNK D 4 46 ? 163.473 114.468 115.419 1.00 89.39 48 UNK D CA 1
ATOM 9772 C C . UNK D 4 46 ? 164.508 114.938 116.430 1.00 89.39 48 UNK D C 1
ATOM 9773 O O . UNK D 4 46 ? 165.105 114.111 117.126 1.00 89.39 48 UNK D O 1
ATOM 9775 N N . UNK D 4 47 ? 164.735 116.246 116.531 1.00 87.86 49 UNK D N 1
ATOM 9776 C CA . UNK D 4 47 ? 165.717 116.793 117.453 1.00 87.86 49 UNK D CA 1
ATOM 9777 C C . UNK D 4 47 ? 165.126 117.992 118.177 1.00 87.86 49 UNK D C 1
ATOM 9778 O O . UNK D 4 47 ? 164.289 118.710 117.625 1.00 87.86 49 UNK D O 1
ATOM 9780 N N . UNK D 4 48 ? 165.573 118.202 119.414 1.00 87.78 50 UNK D N 1
ATOM 9781 C CA . UNK D 4 48 ? 165.114 119.315 120.236 1.00 87.78 50 UNK D CA 1
ATOM 9782 C C . UNK D 4 48 ? 165.826 120.603 119.847 1.00 87.78 50 UNK D C 1
ATOM 9783 O O . UNK D 4 48 ? 166.420 120.685 118.767 1.00 87.78 50 UNK D O 1
ATOM 9785 N N . UNK D 4 49 ? 165.741 121.616 120.714 1.00 85.72 51 UNK D N 1
ATOM 9786 C CA . UNK D 4 49 ? 166.236 122.965 120.454 1.00 85.72 51 UNK D CA 1
ATOM 9787 C C . UNK D 4 49 ? 167.596 123.006 119.767 1.00 85.72 51 UNK D C 1
ATOM 9788 O O . UNK D 4 49 ? 167.719 123.564 118.672 1.00 85.72 51 UNK D O 1
ATOM 9790 N N . UNK D 4 50 ? 168.623 122.420 120.382 1.00 86.47 52 UNK D N 1
ATOM 9791 C CA . UNK D 4 50 ? 169.965 122.486 119.815 1.00 86.47 52 UNK D CA 1
ATOM 9792 C C . UNK D 4 50 ? 170.468 121.127 119.349 1.00 86.47 52 UNK D C 1
ATOM 9793 O O . UNK D 4 50 ? 170.794 120.972 118.168 1.00 86.47 52 UNK D O 1
ATOM 9795 N N . UNK D 4 51 ? 170.535 120.130 120.234 1.00 86.51 53 UNK D N 1
ATOM 9796 C CA . UNK D 4 51 ? 171.035 118.818 119.850 1.00 86.51 53 UNK D CA 1
ATOM 9797 C C . UNK D 4 51 ? 170.388 117.660 120.597 1.00 86.51 53 UNK D C 1
ATOM 9798 O O . UNK D 4 51 ? 170.783 116.512 120.370 1.00 86.51 53 UNK D O 1
ATOM 9800 N N . UNK D 4 52 ? 169.418 117.913 121.471 1.00 86.84 54 UNK D N 1
ATOM 9801 C CA . UNK D 4 52 ? 168.827 116.854 122.283 1.00 86.84 54 UNK D CA 1
ATOM 9802 C C . UNK D 4 52 ? 167.913 115.996 121.418 1.00 86.84 54 UNK D C 1
ATOM 9803 O O . UNK D 4 52 ? 167.007 116.511 120.756 1.00 86.84 54 UNK D O 1
ATOM 9805 N N . UNK D 4 53 ? 168.153 114.689 121.413 1.00 90.73 55 UNK D N 1
ATOM 9806 C CA . UNK D 4 53 ? 167.323 113.773 120.649 1.00 90.73 55 UNK D CA 1
ATOM 9807 C C . UNK D 4 53 ? 166.016 113.498 121.382 1.00 90.73 55 UNK D C 1
ATOM 9808 O O . UNK D 4 53 ? 165.953 113.518 122.615 1.00 90.73 55 UNK D O 1
ATOM 9810 N N . UNK D 4 54 ? 164.966 113.241 120.607 1.00 96.33 56 UNK D N 1
ATOM 9811 C CA . UNK D 4 54 ? 163.659 112.957 121.176 1.00 96.33 56 UNK D CA 1
ATOM 9812 C C . UNK D 4 54 ? 163.645 111.561 121.798 1.00 96.33 56 UNK D C 1
ATOM 9813 O O . UNK D 4 54 ? 164.628 110.816 121.756 1.00 96.33 56 UNK D O 1
ATOM 9815 N N . UNK D 4 55 ? 162.503 111.204 122.388 1.00 100.19 57 UNK D N 1
ATOM 9816 C CA . UNK D 4 55 ? 162.376 109.898 123.028 1.00 100.19 57 UNK D CA 1
ATOM 9817 C C . UNK D 4 55 ? 162.385 108.776 121.997 1.00 100.19 57 UNK D C 1
ATOM 9818 O O . UNK D 4 55 ? 163.201 107.850 122.078 1.00 100.19 57 UNK D O 1
ATOM 9820 N N . UNK D 4 56 ? 161.484 108.843 121.015 1.00 103.21 58 UNK D N 1
ATOM 9821 C CA . UNK D 4 56 ? 161.409 107.810 119.991 1.00 103.21 58 UNK D CA 1
ATOM 9822 C C . UNK D 4 56 ? 162.505 107.936 118.942 1.00 103.21 58 UNK D C 1
ATOM 9823 O O . UNK D 4 56 ? 162.723 106.989 118.178 1.00 103.21 58 UNK D O 1
ATOM 9825 N N . UNK D 4 57 ? 163.191 109.075 118.884 1.00 103.87 59 UNK D N 1
ATOM 9826 C CA . UNK D 4 57 ? 164.243 109.266 117.896 1.00 103.87 59 UNK D CA 1
ATOM 9827 C C . UNK D 4 57 ? 165.426 108.351 118.186 1.00 103.87 59 UNK D C 1
ATOM 9828 O O . UNK D 4 57 ? 165.772 108.101 119.345 1.00 103.87 59 UNK D O 1
ATOM 9830 N N . UNK D 4 58 ? 166.047 107.849 117.122 1.00 103.63 60 UNK D N 1
ATOM 9831 C CA . UNK D 4 58 ? 167.185 106.954 117.253 1.00 103.63 60 UNK D CA 1
ATOM 9832 C C . UNK D 4 58 ? 168.444 107.745 117.607 1.00 103.63 60 UNK D C 1
ATOM 9833 O O . UNK D 4 58 ? 168.423 108.970 117.761 1.00 103.63 60 UNK D O 1
ATOM 9835 N N . UNK D 4 59 ? 169.561 107.032 117.737 1.00 103.78 61 UNK D N 1
ATOM 9836 C CA . UNK D 4 59 ? 170.840 107.645 118.066 1.00 103.78 61 UNK D CA 1
ATOM 9837 C C . UNK D 4 59 ? 171.683 107.967 116.841 1.00 103.78 61 UNK D C 1
ATOM 9838 O O . UNK D 4 59 ? 172.728 108.611 116.981 1.00 103.78 61 UNK D O 1
ATOM 9840 N N . UNK D 4 60 ? 171.260 107.538 115.650 1.00 105.47 62 UNK D N 1
ATOM 9841 C CA . UNK D 4 60 ? 172.016 107.831 114.438 1.00 105.47 62 UNK D CA 1
ATOM 9842 C C . UNK D 4 60 ? 171.920 109.295 114.032 1.00 105.47 62 UNK D C 1
ATOM 9843 O O . UNK D 4 60 ? 172.796 109.782 113.309 1.00 105.47 62 UNK D O 1
ATOM 9845 N N . UNK D 4 61 ? 170.885 110.003 114.475 1.00 100.78 63 UNK D N 1
ATOM 9846 C CA . UNK D 4 61 ? 170.702 111.405 114.131 1.00 100.78 63 UNK D CA 1
ATOM 9847 C C . UNK D 4 61 ? 171.371 112.298 115.167 1.00 100.78 63 UNK D C 1
ATOM 9848 O O . UNK D 4 61 ? 171.240 112.078 116.375 1.00 100.78 63 UNK D O 1
ATOM 9850 N N . UNK D 4 62 ? 172.090 113.310 114.685 1.00 97.77 64 UNK D N 1
ATOM 9851 C CA . UNK D 4 62 ? 172.778 114.258 115.547 1.00 97.77 64 UNK D CA 1
ATOM 9852 C C . UNK D 4 62 ? 172.618 115.661 114.981 1.00 97.77 64 UNK D C 1
ATOM 9853 O O . UNK D 4 62 ? 172.387 115.840 113.782 1.00 97.77 64 UNK D O 1
ATOM 9855 N N . UNK D 4 63 ? 172.743 116.656 115.856 1.00 93.65 65 UNK D N 1
ATOM 9856 C CA . UNK D 4 63 ? 172.599 118.052 115.477 1.00 93.65 65 UNK D CA 1
ATOM 9857 C C . UNK D 4 63 ? 173.708 118.881 116.107 1.00 93.65 65 UNK D C 1
ATOM 9858 O O . UNK D 4 63 ? 174.234 118.541 117.170 1.00 93.65 65 UNK D O 1
ATOM 9860 N N . UNK D 4 64 ? 174.059 119.976 115.435 1.00 95.57 66 UNK D N 1
ATOM 9861 C CA . UNK D 4 64 ? 175.089 120.887 115.924 1.00 95.57 66 UNK D CA 1
ATOM 9862 C C . UNK D 4 64 ? 174.788 122.282 115.402 1.00 95.57 66 UNK D C 1
ATOM 9863 O O . UNK D 4 64 ? 174.785 122.500 114.187 1.00 95.57 66 UNK D O 1
ATOM 9865 N N . UNK D 4 65 ? 174.544 123.221 116.315 1.00 94.00 67 UNK D N 1
ATOM 9866 C CA . UNK D 4 65 ? 174.200 124.586 115.936 1.00 94.00 67 UNK D CA 1
ATOM 9867 C C . UNK D 4 65 ? 174.454 125.504 117.120 1.00 94.00 67 UNK D C 1
ATOM 9868 O O . UNK D 4 65 ? 174.111 125.159 118.255 1.00 94.00 67 UNK D O 1
ATOM 9870 N N . UNK D 4 66 ? 175.052 126.666 116.856 1.00 93.60 68 UNK D N 1
ATOM 9871 C CA . UNK D 4 66 ? 175.313 127.653 117.895 1.00 93.60 68 UNK D CA 1
ATOM 9872 C C . UNK D 4 66 ? 174.519 128.936 117.686 1.00 93.60 68 UNK D C 1
ATOM 9873 O O . UNK D 4 66 ? 173.693 129.296 118.530 1.00 93.60 68 UNK D O 1
ATOM 9875 N N . UNK D 4 67 ? 174.742 129.640 116.576 1.00 95.54 69 UNK D N 1
ATOM 9876 C CA . UNK D 4 67 ? 174.040 130.890 116.307 1.00 95.54 69 UNK D CA 1
ATOM 9877 C C . UNK D 4 67 ? 173.155 130.802 115.071 1.00 95.54 69 UNK D C 1
ATOM 9878 O O . UNK D 4 67 ? 171.953 131.069 115.161 1.00 95.54 69 UNK D O 1
ATOM 9880 N N . UNK D 4 68 ? 173.712 130.440 113.915 1.00 97.17 70 UNK D N 1
ATOM 9881 C CA . UNK D 4 68 ? 172.932 130.379 112.688 1.00 97.17 70 UNK D CA 1
ATOM 9882 C C . UNK D 4 68 ? 173.338 129.248 111.755 1.00 97.17 70 UNK D C 1
ATOM 9883 O O . UNK D 4 68 ? 172.795 129.166 110.649 1.00 97.17 70 UNK D O 1
ATOM 9885 N N . UNK D 4 69 ? 174.267 128.383 112.151 1.00 95.89 71 UNK D N 1
ATOM 9886 C CA . UNK D 4 69 ? 174.745 127.286 111.313 1.00 95.89 71 UNK D CA 1
ATOM 9887 C C . UNK D 4 69 ? 174.228 125.982 111.910 1.00 95.89 71 UNK D C 1
ATOM 9888 O O . UNK D 4 69 ? 174.892 125.359 112.742 1.00 95.89 71 UNK D O 1
ATOM 9890 N N . UNK D 4 70 ? 173.037 125.574 111.484 1.00 95.05 72 UNK D N 1
ATOM 9891 C CA . UNK D 4 70 ? 172.428 124.332 111.931 1.00 95.05 72 UNK D CA 1
ATOM 9892 C C . UNK D 4 70 ? 172.676 123.227 110.912 1.00 95.05 72 UNK D C 1
ATOM 9893 O O . UNK D 4 70 ? 172.778 123.477 109.709 1.00 95.05 72 UNK D O 1
ATOM 9895 N N . UNK D 4 71 ? 172.774 121.996 111.409 1.00 96.75 73 UNK D N 1
ATOM 9896 C CA . UNK D 4 71 ? 173.019 120.845 110.555 1.00 96.75 73 UNK D CA 1
ATOM 9897 C C . UNK D 4 71 ? 172.548 119.585 111.265 1.00 96.75 73 UNK D C 1
ATOM 9898 O O . UNK D 4 71 ? 172.783 119.416 112.464 1.00 96.75 73 UNK D O 1
ATOM 9900 N N . UNK D 4 72 ? 171.883 118.708 110.517 1.00 98.70 74 UNK D N 1
ATOM 9901 C CA . UNK D 4 72 ? 171.406 117.426 111.025 1.00 98.70 74 UNK D CA 1
ATOM 9902 C C . UNK D 4 72 ? 172.159 116.321 110.297 1.00 98.70 74 UNK D C 1
ATOM 9903 O O . UNK D 4 72 ? 171.922 116.083 109.107 1.00 98.70 74 UNK D O 1
ATOM 9905 N N . UNK D 4 73 ? 173.061 115.651 111.006 1.00 104.82 75 UNK D N 1
ATOM 9906 C CA . UNK D 4 73 ? 173.893 114.605 110.429 1.00 104.82 75 UNK D CA 1
ATOM 9907 C C . UNK D 4 73 ? 173.330 113.237 110.791 1.00 104.82 75 UNK D C 1
ATOM 9908 O O . UNK D 4 73 ? 173.033 112.972 111.961 1.00 104.82 75 UNK D O 1
ATOM 9910 N N . UNK D 4 74 ? 173.186 112.377 109.788 1.00 111.94 76 UNK D N 1
ATOM 9911 C CA . UNK D 4 74 ? 172.707 111.015 109.977 1.00 111.94 76 UNK D CA 1
ATOM 9912 C C . UNK D 4 74 ? 173.893 110.062 109.904 1.00 111.94 76 UNK D C 1
ATOM 9913 O O . UNK D 4 74 ? 174.671 110.106 108.945 1.00 111.94 76 UNK D O 1
ATOM 9915 N N . UNK D 4 75 ? 174.033 109.210 110.922 1.00 117.10 77 UNK D N 1
ATOM 9916 C CA . UNK D 4 75 ? 175.150 108.272 110.963 1.00 117.10 77 UNK D CA 1
ATOM 9917 C C . UNK D 4 75 ? 175.087 107.291 109.798 1.00 117.10 77 UNK D C 1
ATOM 9918 O O . UNK D 4 75 ? 175.987 107.249 108.951 1.00 117.10 77 UNK D O 1
ATOM 9920 N N . UNK D 4 76 ? 174.024 106.492 109.738 1.00 121.17 78 UNK D N 1
ATOM 9921 C CA . UNK D 4 76 ? 173.841 105.504 108.684 1.00 121.17 78 UNK D CA 1
ATOM 9922 C C . UNK D 4 76 ? 172.407 105.565 108.187 1.00 121.17 78 UNK D C 1
ATOM 9923 O O . UNK D 4 76 ? 171.466 105.482 108.983 1.00 121.17 78 UNK D O 1
ATOM 9925 N N . UNK D 4 77 ? 172.242 105.710 106.875 1.00 122.20 79 UNK D N 1
ATOM 9926 C CA . UNK D 4 77 ? 170.913 105.774 106.293 1.00 122.20 79 UNK D CA 1
ATOM 9927 C C . UNK D 4 77 ? 170.265 104.392 106.279 1.00 122.20 79 UNK D C 1
ATOM 9928 O O . UNK D 4 77 ? 170.922 103.362 106.454 1.00 122.20 79 UNK D O 1
ATOM 9930 N N . UNK D 4 78 ? 168.952 104.381 106.066 1.00 122.14 80 UNK D N 1
ATOM 9931 C CA . UNK D 4 78 ? 168.189 103.143 106.031 1.00 122.14 80 UNK D CA 1
ATOM 9932 C C . UNK D 4 78 ? 166.944 103.356 105.182 1.00 122.14 80 UNK D C 1
ATOM 9933 O O . UNK D 4 78 ? 166.668 104.461 104.709 1.00 122.14 80 UNK D O 1
ATOM 9935 N N . UNK D 4 79 ? 166.188 102.272 104.993 1.00 122.41 81 UNK D N 1
ATOM 9936 C CA . UNK D 4 79 ? 164.965 102.346 104.203 1.00 122.41 81 UNK D CA 1
ATOM 9937 C C . UNK D 4 79 ? 163.857 103.108 104.918 1.00 122.41 81 UNK D C 1
ATOM 9938 O O . UNK D 4 79 ? 162.880 103.504 104.273 1.00 122.41 81 UNK D O 1
ATOM 9940 N N . UNK D 4 80 ? 163.985 103.322 106.226 1.00 121.31 82 UNK D N 1
ATOM 9941 C CA . UNK D 4 80 ? 162.994 104.052 107.003 1.00 121.31 82 UNK D CA 1
ATOM 9942 C C . UNK D 4 80 ? 163.448 105.462 107.356 1.00 121.31 82 UNK D C 1
ATOM 9943 O O . UNK D 4 80 ? 162.800 106.124 108.173 1.00 121.31 82 UNK D O 1
ATOM 9945 N N . UNK D 4 81 ? 164.543 105.934 106.763 1.00 116.97 83 UNK D N 1
ATOM 9946 C CA . UNK D 4 81 ? 165.053 107.273 107.016 1.00 116.97 83 UNK D CA 1
ATOM 9947 C C . UNK D 4 81 ? 164.919 108.197 105.815 1.00 116.97 83 UNK D C 1
ATOM 9948 O O . UNK D 4 81 ? 165.321 109.362 105.899 1.00 116.97 83 UNK D O 1
ATOM 9950 N N . UNK D 4 82 ? 164.369 107.714 104.703 1.00 115.44 84 UNK D N 1
ATOM 9951 C CA . UNK D 4 82 ? 164.179 108.534 103.509 1.00 115.44 84 UNK D CA 1
ATOM 9952 C C . UNK D 4 82 ? 162.893 109.333 103.674 1.00 115.44 84 UNK D C 1
ATOM 9953 O O . UNK D 4 82 ? 161.792 108.797 103.537 1.00 115.44 84 UNK D O 1
ATOM 9955 N N . UNK D 4 83 ? 163.032 110.622 103.969 1.00 108.64 85 UNK D N 1
ATOM 9956 C CA . UNK D 4 83 ? 161.885 111.491 104.195 1.00 108.64 85 UNK D CA 1
ATOM 9957 C C . UNK D 4 83 ? 162.324 112.933 103.977 1.00 108.64 85 UNK D C 1
ATOM 9958 O O . UNK D 4 83 ? 163.458 113.204 103.573 1.00 108.64 85 UNK D O 1
ATOM 9960 N N . UNK D 4 84 ? 161.410 113.860 104.249 1.00 102.01 86 UNK D N 1
ATOM 9961 C CA . UNK D 4 84 ? 161.676 115.287 104.128 1.00 102.01 86 UNK D CA 1
ATOM 9962 C C . UNK D 4 84 ? 161.938 115.860 105.514 1.00 102.01 86 UNK D C 1
ATOM 9963 O O . UNK D 4 84 ? 161.038 115.883 106.361 1.00 102.01 86 UNK D O 1
ATOM 9965 N N . UNK D 4 85 ? 163.165 116.321 105.742 1.00 98.62 87 UNK D N 1
ATOM 9966 C CA . UNK D 4 85 ? 163.574 116.869 107.028 1.00 98.62 87 UNK D CA 1
ATOM 9967 C C . UNK D 4 85 ? 163.492 118.389 106.972 1.00 98.62 87 UNK D C 1
ATOM 9968 O O . UNK D 4 85 ? 164.118 119.018 106.112 1.00 98.62 87 UNK D O 1
ATOM 9970 N N . UNK D 4 86 ? 162.723 118.974 107.885 1.00 98.96 88 UNK D N 1
ATOM 9971 C CA . UNK D 4 86 ? 162.528 120.413 107.952 1.00 98.96 88 UNK D CA 1
ATOM 9972 C C . UNK D 4 86 ? 163.066 120.950 109.272 1.00 98.96 88 UNK D C 1
ATOM 9973 O O . UNK D 4 86 ? 163.359 120.199 110.206 1.00 98.96 88 UNK D O 1
ATOM 9975 N N . UNK D 4 87 ? 163.194 122.273 109.338 1.00 97.00 89 UNK D N 1
ATOM 9976 C CA . UNK D 4 87 ? 163.675 122.959 110.526 1.00 97.00 89 UNK D CA 1
ATOM 9977 C C . UNK D 4 87 ? 162.680 124.038 110.924 1.00 97.00 89 UNK D C 1
ATOM 9978 O O . UNK D 4 87 ? 161.992 124.613 110.076 1.00 97.00 89 UNK D O 1
ATOM 9980 N N . UNK D 4 88 ? 162.609 124.309 112.225 1.00 91.64 90 UNK D N 1
ATOM 9981 C CA . UNK D 4 88 ? 161.684 125.294 112.768 1.00 91.64 90 UNK D CA 1
ATOM 9982 C C . UNK D 4 88 ? 162.411 126.169 113.777 1.00 91.64 90 UNK D C 1
ATOM 9983 O O . UNK D 4 88 ? 163.071 125.657 114.686 1.00 91.64 90 UNK D O 1
ATOM 9985 N N . UNK D 4 89 ? 162.287 127.482 113.614 1.00 91.96 91 UNK D N 1
ATOM 9986 C CA . UNK D 4 89 ? 162.880 128.435 114.538 1.00 91.96 91 UNK D CA 1
ATOM 9987 C C . UNK D 4 89 ? 161.951 128.672 115.721 1.00 91.96 91 UNK D C 1
ATOM 9988 O O . UNK D 4 89 ? 160.728 128.550 115.610 1.00 91.96 91 UNK D O 1
ATOM 9990 N N . UNK D 4 90 ? 162.548 129.010 116.865 1.00 87.67 92 UNK D N 1
ATOM 9991 C CA . UNK D 4 90 ? 161.788 129.264 118.081 1.00 87.67 92 UNK D CA 1
ATOM 9992 C C . UNK D 4 90 ? 162.165 130.581 118.748 1.00 87.67 92 UNK D C 1
ATOM 9993 O O . UNK D 4 90 ? 161.749 130.824 119.886 1.00 87.67 92 UNK D O 1
ATOM 9995 N N . UNK D 4 91 ? 162.936 131.435 118.076 1.00 91.44 93 UNK D N 1
ATOM 9996 C CA . UNK D 4 91 ? 163.347 132.709 118.653 1.00 91.44 93 UNK D CA 1
ATOM 9997 C C . UNK D 4 91 ? 162.339 133.817 118.368 1.00 91.44 93 UNK D C 1
ATOM 9998 O O . UNK D 4 91 ? 161.900 134.512 119.289 1.00 91.44 93 UNK D O 1
ATOM 10000 N N . UNK D 4 92 ? 161.964 133.993 117.105 1.00 94.64 94 UNK D N 1
ATOM 10001 C CA . UNK D 4 92 ? 161.021 135.036 116.737 1.00 94.64 94 UNK D CA 1
ATOM 10002 C C . UNK D 4 92 ? 159.593 134.610 117.063 1.00 94.64 94 UNK D C 1
ATOM 10003 O O . UNK D 4 92 ? 159.284 133.424 117.207 1.00 94.64 94 UNK D O 1
ATOM 10005 N N . UNK D 4 93 ? 158.712 135.607 117.177 1.00 97.73 95 UNK D N 1
ATOM 10006 C CA . UNK D 4 93 ? 157.314 135.336 117.489 1.00 97.73 95 UNK D CA 1
ATOM 10007 C C . UNK D 4 93 ? 156.573 134.694 116.325 1.00 97.73 95 UNK D C 1
ATOM 10008 O O . UNK D 4 93 ? 155.525 134.075 116.541 1.00 97.73 95 UNK D O 1
ATOM 10010 N N . UNK D 4 94 ? 157.086 134.828 115.100 1.00 95.45 96 UNK D N 1
ATOM 10011 C CA . UNK D 4 94 ? 156.419 134.225 113.951 1.00 95.45 96 UNK D CA 1
ATOM 10012 C C . UNK D 4 94 ? 156.588 132.712 113.930 1.00 95.45 96 UNK D C 1
ATOM 10013 O O . UNK D 4 94 ? 155.690 131.999 113.467 1.00 95.45 96 UNK D O 1
ATOM 10015 N N . UNK D 4 95 ? 157.720 132.210 114.425 1.00 91.73 97 UNK D N 1
ATOM 10016 C CA . UNK D 4 95 ? 158.030 130.781 114.448 1.00 91.73 97 UNK D CA 1
ATOM 10017 C C . UNK D 4 95 ? 157.930 130.178 113.047 1.00 91.73 97 UNK D C 1
ATOM 10018 O O . UNK D 4 95 ? 157.170 129.245 112.786 1.00 91.73 97 UNK D O 1
ATOM 10020 N N . UNK D 4 96 ? 158.725 130.738 112.139 1.00 94.84 98 UNK D N 1
ATOM 10021 C CA . UNK D 4 96 ? 158.717 130.306 110.750 1.00 94.84 98 UNK D CA 1
ATOM 10022 C C . UNK D 4 96 ? 159.524 129.027 110.578 1.00 94.84 98 UNK D C 1
ATOM 10023 O O . UNK D 4 96 ? 160.570 128.844 111.207 1.00 94.84 98 UNK D O 1
ATOM 10025 N N . UNK D 4 97 ? 159.029 128.140 109.719 1.00 96.22 99 UNK D N 1
ATOM 10026 C CA . UNK D 4 97 ? 159.710 126.893 109.420 1.00 96.22 99 UNK D CA 1
ATOM 10027 C C . UNK D 4 97 ? 160.614 127.069 108.202 1.00 96.22 99 UNK D C 1
ATOM 10028 O O . UNK D 4 97 ? 160.691 128.143 107.600 1.00 96.22 99 UNK D O 1
ATOM 10030 N N . UNK D 4 98 ? 161.308 126.000 107.831 1.00 99.36 100 UNK D N 1
ATOM 10031 C CA . UNK D 4 98 ? 162.228 126.003 106.705 1.00 99.36 100 UNK D CA 1
ATOM 10032 C C . UNK D 4 98 ? 161.649 125.184 105.556 1.00 99.36 100 UNK D C 1
ATOM 10033 O O . UNK D 4 98 ? 160.557 124.616 105.650 1.00 99.36 100 UNK D O 1
ATOM 10035 N N . UNK D 4 99 ? 162.398 125.129 104.459 1.00 102.41 101 UNK D N 1
ATOM 10036 C CA . UNK D 4 99 ? 161.971 124.363 103.300 1.00 102.41 101 UNK D CA 1
ATOM 10037 C C . UNK D 4 99 ? 162.151 122.868 103.550 1.00 102.41 101 UNK D C 1
ATOM 10038 O O . UNK D 4 99 ? 162.926 122.439 104.409 1.00 102.41 101 UNK D O 1
ATOM 10040 N N . UNK D 4 100 ? 161.417 122.071 102.778 1.00 105.30 102 UNK D N 1
ATOM 10041 C CA . UNK D 4 100 ? 161.445 120.619 102.921 1.00 105.30 102 UNK D CA 1
ATOM 10042 C C . UNK D 4 100 ? 162.666 120.066 102.196 1.00 105.30 102 UNK D C 1
ATOM 10043 O O . UNK D 4 100 ? 162.692 120.005 100.963 1.00 105.30 102 UNK D O 1
ATOM 10045 N N . UNK D 4 101 ? 163.682 119.664 102.961 1.00 106.12 103 UNK D N 1
ATOM 10046 C CA . UNK D 4 101 ? 164.884 119.047 102.402 1.00 106.12 103 UNK D CA 1
ATOM 10047 C C . UNK D 4 101 ? 164.591 117.570 102.151 1.00 106.12 103 UNK D C 1
ATOM 10048 O O . UNK D 4 101 ? 165.007 116.678 102.895 1.00 106.12 103 UNK D O 1
ATOM 10050 N N . UNK D 4 102 ? 163.854 117.315 101.073 1.00 111.39 104 UNK D N 1
ATOM 10051 C CA . UNK D 4 102 ? 163.423 115.960 100.750 1.00 111.39 104 UNK D CA 1
ATOM 10052 C C . UNK D 4 102 ? 164.615 115.114 100.323 1.00 111.39 104 UNK D C 1
ATOM 10053 O O . UNK D 4 102 ? 165.257 115.399 99.306 1.00 111.39 104 UNK D O 1
ATOM 10055 N N . UNK D 4 103 ? 164.911 114.074 101.098 1.00 111.71 105 UNK D N 1
ATOM 10056 C CA . UNK D 4 103 ? 165.979 113.151 100.758 1.00 111.71 105 UNK D CA 1
ATOM 10057 C C . UNK D 4 103 ? 165.503 112.150 99.707 1.00 111.71 105 UNK D C 1
ATOM 10058 O O . UNK D 4 103 ? 164.314 112.048 99.395 1.00 111.71 105 UNK D O 1
ATOM 10060 N N . UNK D 4 104 ? 166.456 111.401 99.156 1.00 119.28 106 UNK D N 1
ATOM 10061 C CA . UNK D 4 104 ? 166.151 110.412 98.125 1.00 119.28 106 UNK D CA 1
ATOM 10062 C C . UNK D 4 104 ? 167.202 109.314 98.194 1.00 119.28 106 UNK D C 1
ATOM 10063 O O . UNK D 4 104 ? 168.344 109.520 97.770 1.00 119.28 106 UNK D O 1
ATOM 10065 N N . UNK D 4 105 ? 166.819 108.157 98.723 1.00 119.46 107 UNK D N 1
ATOM 10066 C CA . UNK D 4 105 ? 167.733 107.028 98.838 1.00 119.46 107 UNK D CA 1
ATOM 10067 C C . UNK D 4 105 ? 167.660 106.139 97.601 1.00 119.46 107 UNK D C 1
ATOM 10068 O O . UNK D 4 105 ? 167.743 104.915 97.700 1.00 119.46 107 UNK D O 1
ATOM 10070 N N . UNK E 4 1 ? 147.843 110.918 121.746 1.00 116.55 3 UNK E N 1
ATOM 10071 C CA . UNK E 4 1 ? 147.146 110.528 120.526 1.00 116.55 3 UNK E CA 1
ATOM 10072 C C . UNK E 4 1 ? 146.097 111.565 120.140 1.00 116.55 3 UNK E C 1
ATOM 10073 O O . UNK E 4 1 ? 144.910 111.390 120.411 1.00 116.55 3 UNK E O 1
ATOM 10075 N N . UNK E 4 2 ? 146.544 112.644 119.506 1.00 115.53 4 UNK E N 1
ATOM 10076 C CA . UNK E 4 2 ? 145.654 113.713 119.082 1.00 115.53 4 UNK E CA 1
ATOM 10077 C C . UNK E 4 2 ? 145.063 113.405 117.712 1.00 115.53 4 UNK E C 1
ATOM 10078 O O . UNK E 4 2 ? 145.674 112.718 116.889 1.00 115.53 4 UNK E O 1
ATOM 10080 N N . UNK E 4 3 ? 143.861 113.923 117.476 1.00 120.60 5 UNK E N 1
ATOM 10081 C CA . UNK E 4 3 ? 143.145 113.728 116.224 1.00 120.60 5 UNK E CA 1
ATOM 10082 C C . UNK E 4 3 ? 142.731 115.085 115.667 1.00 120.60 5 UNK E C 1
ATOM 10083 O O . UNK E 4 3 ? 143.027 116.136 116.243 1.00 120.60 5 UNK E O 1
ATOM 10085 N N . UNK E 4 4 ? 142.037 115.056 114.532 1.00 123.51 6 UNK E N 1
ATOM 10086 C CA . UNK E 4 4 ? 141.567 116.273 113.887 1.00 123.51 6 UNK E CA 1
ATOM 10087 C C . UNK E 4 4 ? 140.403 115.923 112.973 1.00 123.51 6 UNK E C 1
ATOM 10088 O O . UNK E 4 4 ? 140.436 114.903 112.281 1.00 123.51 6 UNK E O 1
ATOM 10090 N N . UNK E 4 5 ? 139.382 116.773 112.977 1.00 125.82 7 UNK E N 1
ATOM 10091 C CA . UNK E 4 5 ? 138.183 116.553 112.179 1.00 125.82 7 UNK E CA 1
ATOM 10092 C C . UNK E 4 5 ? 137.506 117.901 111.951 1.00 125.82 7 UNK E C 1
ATOM 10093 O O . UNK E 4 5 ? 138.098 118.959 112.191 1.00 125.82 7 UNK E O 1
ATOM 10095 N N . UNK E 4 6 ? 136.259 117.857 111.476 1.00 126.20 8 UNK E N 1
ATOM 10096 C CA . UNK E 4 6 ? 135.457 119.055 111.219 1.00 126.20 8 UNK E CA 1
ATOM 10097 C C . UNK E 4 6 ? 136.139 119.978 110.212 1.00 126.20 8 UNK E C 1
ATOM 10098 O O . UNK E 4 6 ? 136.184 121.197 110.388 1.00 126.20 8 UNK E O 1
ATOM 10100 N N . UNK E 4 7 ? 136.675 119.391 109.145 1.00 124.52 9 UNK E N 1
ATOM 10101 C CA . UNK E 4 7 ? 137.326 120.148 108.084 1.00 124.52 9 UNK E CA 1
ATOM 10102 C C . UNK E 4 7 ? 136.992 119.512 106.746 1.00 124.52 9 UNK E C 1
ATOM 10103 O O . UNK E 4 7 ? 137.129 118.296 106.583 1.00 124.52 9 UNK E O 1
ATOM 10105 N N . UNK E 4 8 ? 136.557 120.331 105.795 1.00 128.10 10 UNK E N 1
ATOM 10106 C CA . UNK E 4 8 ? 136.177 119.856 104.470 1.00 128.10 10 UNK E CA 1
ATOM 10107 C C . UNK E 4 8 ? 136.287 121.024 103.496 1.00 128.10 10 UNK E C 1
ATOM 10108 O O . UNK E 4 8 ? 136.863 122.069 103.816 1.00 128.10 10 UNK E O 1
ATOM 10110 N N . UNK E 4 9 ? 135.733 120.843 102.299 1.00 128.40 11 UNK E N 1
ATOM 10111 C CA . UNK E 4 9 ? 135.781 121.891 101.290 1.00 128.40 11 UNK E CA 1
ATOM 10112 C C . UNK E 4 9 ? 134.900 123.067 101.693 1.00 128.40 11 UNK E C 1
ATOM 10113 O O . UNK E 4 9 ? 133.826 122.891 102.275 1.00 128.40 11 UNK E O 1
ATOM 10115 N N . UNK E 4 10 ? 135.365 124.275 101.380 1.00 129.11 12 UNK E N 1
ATOM 10116 C CA . UNK E 4 10 ? 134.641 125.498 101.692 1.00 129.11 12 UNK E CA 1
ATOM 10117 C C . UNK E 4 10 ? 134.758 126.450 100.509 1.00 129.11 12 UNK E C 1
ATOM 10118 O O . UNK E 4 10 ? 135.363 126.128 99.482 1.00 129.11 12 UNK E O 1
ATOM 10120 N N . UNK E 4 11 ? 134.171 127.632 100.657 1.00 133.93 13 UNK E N 1
ATOM 10121 C CA . UNK E 4 11 ? 134.187 128.660 99.629 1.00 133.93 13 UNK E CA 1
ATOM 10122 C C . UNK E 4 11 ? 135.047 129.837 100.073 1.00 133.93 13 UNK E C 1
ATOM 10123 O O . UNK E 4 11 ? 135.582 129.867 101.184 1.00 133.93 13 UNK E O 1
ATOM 10125 N N . UNK E 4 12 ? 135.176 130.813 99.179 1.00 134.73 14 UNK E N 1
ATOM 10126 C CA . UNK E 4 12 ? 135.971 131.997 99.474 1.00 134.73 14 UNK E CA 1
ATOM 10127 C C . UNK E 4 12 ? 135.263 132.878 100.496 1.00 134.73 14 UNK E C 1
ATOM 10128 O O . UNK E 4 12 ? 134.043 133.061 100.444 1.00 134.73 14 UNK E O 1
ATOM 10130 N N . UNK E 4 13 ? 136.043 133.418 101.435 1.00 134.40 15 UNK E N 1
ATOM 10131 C CA . UNK E 4 13 ? 135.540 134.303 102.488 1.00 134.40 15 UNK E CA 1
ATOM 10132 C C . UNK E 4 13 ? 134.464 133.629 103.336 1.00 134.40 15 UNK E C 1
ATOM 10133 O O . UNK E 4 13 ? 133.589 134.295 103.893 1.00 134.40 15 UNK E O 1
ATOM 10135 N N . UNK E 4 14 ? 134.521 132.304 103.442 1.00 134.28 16 UNK E N 1
ATOM 10136 C CA . UNK E 4 14 ? 133.558 131.550 104.229 1.00 134.28 16 UNK E CA 1
ATOM 10137 C C . UNK E 4 14 ? 134.086 131.370 105.652 1.00 134.28 16 UNK E C 1
ATOM 10138 O O . UNK E 4 14 ? 135.092 131.966 106.047 1.00 134.28 16 UNK E O 1
ATOM 10140 N N . UNK E 4 15 ? 133.407 130.541 106.440 1.00 132.65 17 UNK E N 1
ATOM 10141 C CA . UNK E 4 15 ? 133.795 130.266 107.815 1.00 132.65 17 UNK E CA 1
ATOM 10142 C C . UNK E 4 15 ? 133.810 128.763 108.049 1.00 132.65 17 UNK E C 1
ATOM 10143 O O . UNK E 4 15 ? 132.961 128.036 107.525 1.00 132.65 17 UNK E O 1
ATOM 10145 N N . UNK E 4 16 ? 134.778 128.304 108.840 1.00 128.50 18 UNK E N 1
ATOM 10146 C CA . UNK E 4 16 ? 134.908 126.889 109.152 1.00 128.50 18 UNK E CA 1
ATOM 10147 C C . UNK E 4 16 ? 135.554 126.739 110.520 1.00 128.50 18 UNK E C 1
ATOM 10148 O O . UNK E 4 16 ? 136.494 127.465 110.853 1.00 128.50 18 UNK E O 1
ATOM 10150 N N . UNK E 4 17 ? 135.043 125.794 111.306 1.00 124.76 19 UNK E N 1
ATOM 10151 C CA . UNK E 4 17 ? 135.551 125.514 112.643 1.00 124.76 19 UNK E CA 1
ATOM 10152 C C . UNK E 4 17 ? 136.127 124.106 112.664 1.00 124.76 19 UNK E C 1
ATOM 10153 O O . UNK E 4 17 ? 135.420 123.139 112.360 1.00 124.76 19 UNK E O 1
ATOM 10155 N N . UNK E 4 18 ? 137.403 123.994 113.022 1.00 120.35 20 UNK E N 1
ATOM 10156 C CA . UNK E 4 18 ? 138.101 122.717 113.085 1.00 120.35 20 UNK E CA 1
ATOM 10157 C C . UNK E 4 18 ? 138.389 122.369 114.538 1.00 120.35 20 UNK E C 1
ATOM 10158 O O . UNK E 4 18 ? 138.901 123.205 115.291 1.00 120.35 20 UNK E O 1
ATOM 10160 N N . UNK E 4 19 ? 138.061 121.140 114.926 1.00 121.33 21 UNK E N 1
ATOM 10161 C CA . UNK E 4 19 ? 138.251 120.668 116.287 1.00 121.33 21 UNK E CA 1
ATOM 10162 C C . UNK E 4 19 ? 139.317 119.581 116.321 1.00 121.33 21 UNK E C 1
ATOM 10163 O O . UNK E 4 19 ? 139.620 118.944 115.309 1.00 121.33 21 UNK E O 1
ATOM 10165 N N . UNK E 4 20 ? 139.884 119.375 117.508 1.00 118.14 22 UNK E N 1
ATOM 10166 C CA . UNK E 4 20 ? 140.928 118.378 117.714 1.00 118.14 22 UNK E CA 1
ATOM 10167 C C . UNK E 4 20 ? 140.700 117.705 119.058 1.00 118.14 22 UNK E C 1
ATOM 10168 O O . UNK E 4 20 ? 140.752 118.365 120.099 1.00 118.14 22 UNK E O 1
ATOM 10170 N N . UNK E 4 21 ? 140.450 116.399 119.033 1.00 116.53 23 UNK E N 1
ATOM 10171 C CA . UNK E 4 21 ? 140.201 115.632 120.247 1.00 116.53 23 UNK E CA 1
ATOM 10172 C C . UNK E 4 21 ? 141.512 115.037 120.747 1.00 116.53 23 UNK E C 1
ATOM 10173 O O . UNK E 4 21 ? 142.143 114.235 120.049 1.00 116.53 23 UNK E O 1
ATOM 10175 N N . UNK E 4 22 ? 141.917 115.427 121.952 1.00 116.78 24 UNK E N 1
ATOM 10176 C CA . UNK E 4 22 ? 143.147 114.935 122.558 1.00 116.78 24 UNK E CA 1
ATOM 10177 C C . UNK E 4 22 ? 142.838 113.698 123.394 1.00 116.78 24 UNK E C 1
ATOM 10178 O O . UNK E 4 22 ? 142.088 113.776 124.373 1.00 116.78 24 UNK E O 1
ATOM 10180 N N . UNK E 4 23 ? 143.415 112.564 123.008 1.00 116.44 25 UNK E N 1
ATOM 10181 C CA . UNK E 4 23 ? 143.206 111.301 123.697 1.00 116.44 25 UNK E CA 1
ATOM 10182 C C . UNK E 4 23 ? 144.539 110.734 124.162 1.00 116.44 25 UNK E C 1
ATOM 10183 O O . UNK E 4 23 ? 145.591 111.020 123.581 1.00 116.44 25 UNK E O 1
ATOM 10185 N N . UNK E 4 24 ? 144.481 109.930 125.225 1.00 115.99 26 UNK E N 1
ATOM 10186 C CA . UNK E 4 24 ? 145.646 109.273 125.818 1.00 115.99 26 UNK E CA 1
ATOM 10187 C C . UNK E 4 24 ? 146.710 110.267 126.272 1.00 115.99 26 UNK E C 1
ATOM 10188 O O . UNK E 4 24 ? 147.894 109.924 126.343 1.00 115.99 26 UNK E O 1
ATOM 10190 N N . UNK E 4 25 ? 146.311 111.498 126.583 1.00 111.86 27 UNK E N 1
ATOM 10191 C CA . UNK E 4 25 ? 147.236 112.523 127.040 1.00 111.86 27 UNK E CA 1
ATOM 10192 C C . UNK E 4 25 ? 146.587 113.322 128.159 1.00 111.86 27 UNK E C 1
ATOM 10193 O O . UNK E 4 25 ? 145.370 113.523 128.175 1.00 111.86 27 UNK E O 1
ATOM 10195 N N . UNK E 4 26 ? 147.416 113.777 129.099 1.00 112.38 28 UNK E N 1
ATOM 10196 C CA . UNK E 4 26 ? 146.947 114.582 130.226 1.00 112.38 28 UNK E CA 1
ATOM 10197 C C . UNK E 4 26 ? 146.682 116.000 129.728 1.00 112.38 28 UNK E C 1
ATOM 10198 O O . UNK E 4 26 ? 147.558 116.868 129.710 1.00 112.38 28 UNK E O 1
ATOM 10200 N N . UNK E 4 27 ? 145.439 116.232 129.315 1.00 114.33 29 UNK E N 1
ATOM 10201 C CA . UNK E 4 27 ? 145.041 117.532 128.799 1.00 114.33 29 UNK E CA 1
ATOM 10202 C C . UNK E 4 27 ? 145.031 118.567 129.923 1.00 114.33 29 UNK E C 1
ATOM 10203 O O . UNK E 4 27 ? 145.252 118.258 131.099 1.00 114.33 29 UNK E O 1
ATOM 10205 N N . UNK E 4 28 ? 144.777 119.820 129.546 1.00 110.80 30 UNK E N 1
ATOM 10206 C CA . UNK E 4 28 ? 144.745 120.971 130.445 1.00 110.80 30 UNK E CA 1
ATOM 10207 C C . UNK E 4 28 ? 146.071 121.204 131.158 1.00 110.80 30 UNK E C 1
ATOM 10208 O O . UNK E 4 28 ? 146.124 121.980 132.120 1.00 110.80 30 UNK E O 1
ATOM 10210 N N . UNK E 4 29 ? 147.145 120.552 130.714 1.00 105.91 31 UNK E N 1
ATOM 10211 C CA . UNK E 4 29 ? 148.469 120.740 131.292 1.00 105.91 31 UNK E CA 1
ATOM 10212 C C . UNK E 4 29 ? 149.555 121.022 130.268 1.00 105.91 31 UNK E C 1
ATOM 10213 O O . UNK E 4 29 ? 150.585 121.597 130.639 1.00 105.91 31 UNK E O 1
ATOM 10215 N N . UNK E 4 30 ? 149.369 120.644 129.006 1.00 103.20 32 UNK E N 1
ATOM 10216 C CA . UNK E 4 30 ? 150.335 120.896 127.947 1.00 103.20 32 UNK E CA 1
ATOM 10217 C C . UNK E 4 30 ? 149.690 121.776 126.888 1.00 103.20 32 UNK E C 1
ATOM 10218 O O . UNK E 4 30 ? 148.553 121.523 126.475 1.00 103.20 32 UNK E O 1
ATOM 10220 N N . UNK E 4 31 ? 150.412 122.806 126.455 1.00 99.26 33 UNK E N 1
ATOM 10221 C CA . UNK E 4 31 ? 149.890 123.715 125.448 1.00 99.26 33 UNK E CA 1
ATOM 10222 C C . UNK E 4 31 ? 149.743 123.004 124.105 1.00 99.26 33 UNK E C 1
ATOM 10223 O O . UNK E 4 31 ? 150.320 121.940 123.864 1.00 99.26 33 UNK E O 1
ATOM 10225 N N . UNK E 4 32 ? 148.954 123.612 123.223 1.00 97.14 34 UNK E N 1
ATOM 10226 C CA . UNK E 4 32 ? 148.702 123.060 121.902 1.00 97.14 34 UNK E CA 1
ATOM 10227 C C . UNK E 4 32 ? 148.830 124.164 120.864 1.00 97.14 34 UNK E C 1
ATOM 10228 O O . UNK E 4 32 ? 148.755 125.354 121.178 1.00 97.14 34 UNK E O 1
ATOM 10230 N N . UNK E 4 33 ? 149.024 123.752 119.614 1.00 101.25 35 UNK E N 1
ATOM 10231 C CA . UNK E 4 33 ? 149.176 124.695 118.516 1.00 101.25 35 UNK E CA 1
ATOM 10232 C C . UNK E 4 33 ? 148.698 124.034 117.233 1.00 101.25 35 UNK E C 1
ATOM 10233 O O . UNK E 4 33 ? 148.670 122.807 117.117 1.00 101.25 35 UNK E O 1
ATOM 10235 N N . UNK E 4 34 ? 148.322 124.870 116.269 1.00 107.68 36 UNK E N 1
ATOM 10236 C CA . UNK E 4 34 ? 147.829 124.418 114.976 1.00 107.68 36 UNK E CA 1
ATOM 10237 C C . UNK E 4 34 ? 148.798 124.853 113.888 1.00 107.68 36 UNK E C 1
ATOM 10238 O O . UNK E 4 34 ? 149.122 126.040 113.777 1.00 107.68 36 UNK E O 1
ATOM 10240 N N . UNK E 4 35 ? 149.259 123.893 113.090 1.00 104.28 37 UNK E N 1
ATOM 10241 C CA . UNK E 4 35 ? 150.178 124.149 111.992 1.00 104.28 37 UNK E CA 1
ATOM 10242 C C . UNK E 4 35 ? 149.525 123.752 110.677 1.00 104.28 37 UNK E C 1
ATOM 10243 O O . UNK E 4 35 ? 148.860 122.715 110.591 1.00 104.28 37 UNK E O 1
ATOM 10245 N N . UNK E 4 36 ? 149.717 124.581 109.655 1.00 105.92 38 UNK E N 1
ATOM 10246 C CA . UNK E 4 36 ? 149.138 124.362 108.338 1.00 105.92 38 UNK E CA 1
ATOM 10247 C C . UNK E 4 36 ? 150.229 123.941 107.364 1.00 105.92 38 UNK E C 1
ATOM 10248 O O . UNK E 4 36 ? 151.268 124.601 107.266 1.00 105.92 38 UNK E O 1
ATOM 10250 N N . UNK E 4 37 ? 149.988 122.846 106.647 1.00 108.47 39 UNK E N 1
ATOM 10251 C CA . UNK E 4 37 ? 150.912 122.333 105.641 1.00 108.47 39 UNK E CA 1
ATOM 10252 C C . UNK E 4 37 ? 150.304 122.589 104.267 1.00 108.47 39 UNK E C 1
ATOM 10253 O O . UNK E 4 37 ? 149.316 121.950 103.891 1.00 108.47 39 UNK E O 1
ATOM 10255 N N . UNK E 4 38 ? 150.897 123.520 103.523 1.00 112.42 40 UNK E N 1
ATOM 10256 C CA . UNK E 4 38 ? 150.375 123.892 102.218 1.00 112.42 40 UNK E CA 1
ATOM 10257 C C . UNK E 4 38 ? 150.490 122.725 101.236 1.00 112.42 40 UNK E C 1
ATOM 10258 O O . UNK E 4 38 ? 151.111 121.696 101.511 1.00 112.42 40 UNK E O 1
ATOM 10260 N N . UNK E 4 39 ? 149.871 122.905 100.066 1.00 117.88 41 UNK E N 1
ATOM 10261 C CA . UNK E 4 39 ? 149.891 121.865 99.045 1.00 117.88 41 UNK E CA 1
ATOM 10262 C C . UNK E 4 39 ? 151.283 121.645 98.469 1.00 117.88 41 UNK E C 1
ATOM 10263 O O . UNK E 4 39 ? 151.540 120.587 97.884 1.00 117.88 41 UNK E O 1
ATOM 10265 N N . UNK E 4 40 ? 152.186 122.614 98.619 1.00 116.91 42 UNK E N 1
ATOM 10266 C CA . UNK E 4 40 ? 153.555 122.493 98.141 1.00 116.91 42 UNK E CA 1
ATOM 10267 C C . UNK E 4 40 ? 154.505 121.962 99.209 1.00 116.91 42 UNK E C 1
ATOM 10268 O O . UNK E 4 40 ? 155.720 122.163 99.097 1.00 116.91 42 UNK E O 1
ATOM 10270 N N . UNK E 4 41 ? 153.975 121.294 100.236 1.00 112.24 43 UNK E N 1
ATOM 10271 C CA . UNK E 4 41 ? 154.767 120.731 101.329 1.00 112.24 43 UNK E CA 1
ATOM 10272 C C . UNK E 4 41 ? 155.611 121.811 102.010 1.00 112.24 43 UNK E C 1
ATOM 10273 O O . UNK E 4 41 ? 156.842 121.755 102.044 1.00 112.24 43 UNK E O 1
ATOM 10275 N N . UNK E 4 42 ? 154.916 122.807 102.558 1.00 108.98 44 UNK E N 1
ATOM 10276 C CA . UNK E 4 42 ? 155.557 123.923 103.255 1.00 108.98 44 UNK E CA 1
ATOM 10277 C C . UNK E 4 42 ? 154.759 124.195 104.526 1.00 108.98 44 UNK E C 1
ATOM 10278 O O . UNK E 4 42 ? 153.698 124.824 104.476 1.00 108.98 44 UNK E O 1
ATOM 10280 N N . UNK E 4 43 ? 155.272 123.722 105.658 1.00 102.27 45 UNK E N 1
ATOM 10281 C CA . UNK E 4 43 ? 154.583 123.900 106.926 1.00 102.27 45 UNK E CA 1
ATOM 10282 C C . UNK E 4 43 ? 154.631 125.359 107.369 1.00 102.27 45 UNK E C 1
ATOM 10283 O O . UNK E 4 43 ? 155.561 126.102 107.045 1.00 102.27 45 UNK E O 1
ATOM 10285 N N . UNK E 4 44 ? 153.609 125.764 108.120 1.00 100.00 46 UNK E N 1
ATOM 10286 C CA . UNK E 4 44 ? 153.515 127.131 108.617 1.00 100.00 46 UNK E CA 1
ATOM 10287 C C . UNK E 4 44 ? 152.598 127.146 109.829 1.00 100.00 46 UNK E C 1
ATOM 10288 O O . UNK E 4 44 ? 151.515 126.555 109.795 1.00 100.00 46 UNK E O 1
ATOM 10290 N N . UNK E 4 45 ? 153.033 127.818 110.892 1.00 97.60 47 UNK E N 1
ATOM 10291 C CA . UNK E 4 45 ? 152.241 127.882 112.113 1.00 97.60 47 UNK E CA 1
ATOM 10292 C C . UNK E 4 45 ? 151.045 128.806 111.921 1.00 97.60 47 UNK E C 1
ATOM 10293 O O . UNK E 4 45 ? 151.176 129.903 111.371 1.00 97.60 47 UNK E O 1
ATOM 10295 N N . UNK E 4 46 ? 149.876 128.357 112.375 1.00 102.51 48 UNK E N 1
ATOM 10296 C CA . UNK E 4 46 ? 148.647 129.137 112.291 1.00 102.51 48 UNK E CA 1
ATOM 10297 C C . UNK E 4 46 ? 148.302 129.823 113.607 1.00 102.51 48 UNK E C 1
ATOM 10298 O O . UNK E 4 46 ? 148.128 131.044 113.643 1.00 102.51 48 UNK E O 1
ATOM 10300 N N . UNK E 4 47 ? 148.200 129.059 114.693 1.00 102.62 49 UNK E N 1
ATOM 10301 C CA . UNK E 4 47 ? 147.880 129.620 115.996 1.00 102.62 49 UNK E CA 1
ATOM 10302 C C . UNK E 4 47 ? 148.468 128.730 117.079 1.00 102.62 49 UNK E C 1
ATOM 10303 O O . UNK E 4 47 ? 148.849 127.583 116.829 1.00 102.62 49 UNK E O 1
ATOM 10305 N N . UNK E 4 48 ? 148.537 129.274 118.292 1.00 102.79 50 UNK E N 1
ATOM 10306 C CA . UNK E 4 48 ? 149.080 128.544 119.432 1.00 102.79 50 UNK E CA 1
ATOM 10307 C C . UNK E 4 48 ? 148.380 129.021 120.693 1.00 102.79 50 UNK E C 1
ATOM 10308 O O . UNK E 4 48 ? 148.368 130.222 120.979 1.00 102.79 50 UNK E O 1
ATOM 10310 N N . UNK E 4 49 ? 147.802 128.087 121.440 1.00 101.79 51 UNK E N 1
ATOM 10311 C CA . UNK E 4 49 ? 147.103 128.391 122.679 1.00 101.79 51 UNK E CA 1
ATOM 10312 C C . UNK E 4 49 ? 147.965 128.028 123.882 1.00 101.79 51 UNK E C 1
ATOM 10313 O O . UNK E 4 49 ? 148.937 127.275 123.778 1.00 101.79 51 UNK E O 1
ATOM 10315 N N . UNK E 4 50 ? 147.594 128.577 125.034 1.00 105.33 52 UNK E N 1
ATOM 10316 C CA . UNK E 4 50 ? 148.313 128.333 126.273 1.00 105.33 52 UNK E CA 1
ATOM 10317 C C . UNK E 4 50 ? 147.744 127.092 126.960 1.00 105.33 52 UNK E C 1
ATOM 10318 O O . UNK E 4 50 ? 146.943 126.349 126.386 1.00 105.33 52 UNK E O 1
ATOM 10320 N N . UNK E 4 51 ? 148.157 126.854 128.206 1.00 108.35 53 UNK E N 1
ATOM 10321 C CA . UNK E 4 51 ? 147.680 125.684 128.937 1.00 108.35 53 UNK E CA 1
ATOM 10322 C C . UNK E 4 51 ? 146.213 125.838 129.318 1.00 108.35 53 UNK E C 1
ATOM 10323 O O . UNK E 4 51 ? 145.371 125.010 128.951 1.00 108.35 53 UNK E O 1
ATOM 10325 N N . UNK E 4 52 ? 145.886 126.895 130.057 1.00 112.59 54 UNK E N 1
ATOM 10326 C CA . UNK E 4 52 ? 144.516 127.172 130.464 1.00 112.59 54 UNK E CA 1
ATOM 10327 C C . UNK E 4 52 ? 143.752 127.999 129.437 1.00 112.59 54 UNK E C 1
ATOM 10328 O O . UNK E 4 52 ? 142.683 128.528 129.760 1.00 112.59 54 UNK E O 1
ATOM 10330 N N . UNK E 4 53 ? 144.281 128.125 128.218 1.00 111.89 55 UNK E N 1
ATOM 10331 C CA . UNK E 4 53 ? 143.631 128.858 127.129 1.00 111.89 55 UNK E CA 1
ATOM 10332 C C . UNK E 4 53 ? 143.374 130.318 127.495 1.00 111.89 55 UNK E C 1
ATOM 10333 O O . UNK E 4 53 ? 142.404 130.922 127.032 1.00 111.89 55 UNK E O 1
ATOM 10335 N N . UNK E 4 54 ? 144.238 130.896 128.324 1.00 111.20 56 UNK E N 1
ATOM 10336 C CA . UNK E 4 54 ? 144.125 132.297 128.707 1.00 111.20 56 UNK E CA 1
ATOM 10337 C C . UNK E 4 54 ? 144.954 133.221 127.825 1.00 111.20 56 UNK E C 1
ATOM 10338 O O . UNK E 4 54 ? 144.864 134.443 127.977 1.00 111.20 56 UNK E O 1
ATOM 10340 N N . UNK E 4 55 ? 145.754 132.671 126.914 1.00 110.49 57 UNK E N 1
ATOM 10341 C CA . UNK E 4 55 ? 146.570 133.475 126.016 1.00 110.49 57 UNK E CA 1
ATOM 10342 C C . UNK E 4 55 ? 146.704 132.746 124.688 1.00 110.49 57 UNK E C 1
ATOM 10343 O O . UNK E 4 55 ? 146.854 131.522 124.657 1.00 110.49 57 UNK E O 1
ATOM 10345 N N . UNK E 4 56 ? 146.649 133.506 123.596 1.00 107.13 58 UNK E N 1
ATOM 10346 C CA . UNK E 4 56 ? 146.749 132.946 122.256 1.00 107.13 58 UNK E CA 1
ATOM 10347 C C . UNK E 4 56 ? 147.496 133.921 121.361 1.00 107.13 58 UNK E C 1
ATOM 10348 O O . UNK E 4 56 ? 147.228 135.126 121.393 1.00 107.13 58 UNK E O 1
ATOM 10350 N N . UNK E 4 57 ? 148.429 133.399 120.569 1.00 106.62 59 UNK E N 1
ATOM 10351 C CA . UNK E 4 57 ? 149.230 134.202 119.660 1.00 106.62 59 UNK E CA 1
ATOM 10352 C C . UNK E 4 57 ? 148.956 133.786 118.221 1.00 106.62 59 UNK E C 1
ATOM 10353 O O . UNK E 4 57 ? 148.580 132.642 117.949 1.00 106.62 59 UNK E O 1
ATOM 10355 N N . UNK E 4 58 ? 149.149 134.727 117.303 1.00 113.46 60 UNK E N 1
ATOM 10356 C CA . UNK E 4 58 ? 148.930 134.504 115.883 1.00 113.46 60 UNK E CA 1
ATOM 10357 C C . UNK E 4 58 ? 150.234 134.696 115.120 1.00 113.46 60 UNK E C 1
ATOM 10358 O O . UNK E 4 58 ? 151.228 135.197 115.652 1.00 113.46 60 UNK E O 1
ATOM 10360 N N . UNK E 4 59 ? 150.218 134.290 113.851 1.00 113.38 61 UNK E N 1
ATOM 10361 C CA . UNK E 4 59 ? 151.387 134.362 112.987 1.00 113.38 61 UNK E CA 1
ATOM 10362 C C . UNK E 4 59 ? 151.419 135.630 112.141 1.00 113.38 61 UNK E C 1
ATOM 10363 O O . UNK E 4 59 ? 151.986 135.613 111.041 1.00 113.38 61 UNK E O 1
ATOM 10365 N N . UNK E 4 60 ? 150.817 136.717 112.622 1.00 121.36 62 UNK E N 1
ATOM 10366 C CA . UNK E 4 60 ? 150.744 138.004 111.934 1.00 121.36 62 UNK E CA 1
ATOM 10367 C C . UNK E 4 60 ? 150.059 137.915 110.575 1.00 121.36 62 UNK E C 1
ATOM 10368 O O . UNK E 4 60 ? 150.146 138.858 109.779 1.00 121.36 62 UNK E O 1
ATOM 10370 N N . UNK E 4 61 ? 149.379 136.805 110.286 1.00 30.00 63 UNK E N 1
ATOM 10371 C CA . UNK E 4 61 ? 148.643 136.657 109.040 1.00 30.00 63 UNK E CA 1
ATOM 10372 C C . UNK E 4 61 ? 147.273 136.024 109.228 1.00 30.00 63 UNK E C 1
ATOM 10373 O O . UNK E 4 61 ? 146.540 135.884 108.243 1.00 30.00 63 UNK E O 1
ATOM 10375 N N . UNK E 4 62 ? 146.903 135.638 110.450 1.00 30.00 64 UNK E N 1
ATOM 10376 C CA . UNK E 4 62 ? 145.601 135.046 110.722 1.00 30.00 64 UNK E CA 1
ATOM 10377 C C . UNK E 4 62 ? 144.881 135.731 111.877 1.00 30.00 64 UNK E C 1
ATOM 10378 O O . UNK E 4 62 ? 143.835 135.240 112.316 1.00 30.00 64 UNK E O 1
ATOM 10380 N N . UNK E 4 63 ? 145.414 136.842 112.383 1.00 125.47 65 UNK E N 1
ATOM 10381 C CA . UNK E 4 63 ? 144.757 137.558 113.467 1.00 125.47 65 UNK E CA 1
ATOM 10382 C C . UNK E 4 63 ? 143.428 138.133 112.995 1.00 125.47 65 UNK E C 1
ATOM 10383 O O . UNK E 4 63 ? 143.284 138.542 111.839 1.00 125.47 65 UNK E O 1
ATOM 10385 N N . UNK E 4 64 ? 142.449 138.149 113.899 1.00 124.15 66 UNK E N 1
ATOM 10386 C CA . UNK E 4 64 ? 141.087 138.614 113.646 1.00 124.15 66 UNK E CA 1
ATOM 10387 C C . UNK E 4 64 ? 140.386 137.822 112.548 1.00 124.15 66 UNK E C 1
ATOM 10388 O O . UNK E 4 64 ? 139.333 138.250 112.059 1.00 124.15 66 UNK E O 1
ATOM 10390 N N . UNK E 4 65 ? 140.940 136.679 112.147 1.00 125.06 67 UNK E N 1
ATOM 10391 C CA . UNK E 4 65 ? 140.323 135.837 111.130 1.00 125.06 67 UNK E CA 1
ATOM 10392 C C . UNK E 4 65 ? 140.250 134.395 111.616 1.00 125.06 67 UNK E C 1
ATOM 10393 O O . UNK E 4 65 ? 139.396 133.623 111.167 1.00 125.06 67 UNK E O 1
ATOM 10395 N N . UNK E 4 66 ? 141.141 134.028 112.533 1.00 123.34 68 UNK E N 1
ATOM 10396 C CA . UNK E 4 66 ? 141.174 132.694 113.115 1.00 123.34 68 UNK E CA 1
ATOM 10397 C C . UNK E 4 66 ? 141.304 132.818 114.624 1.00 123.34 68 UNK E C 1
ATOM 10398 O O . UNK E 4 66 ? 142.142 133.580 115.117 1.00 123.34 68 UNK E O 1
ATOM 10400 N N . UNK E 4 67 ? 140.476 132.074 115.353 1.00 120.64 69 UNK E N 1
ATOM 10401 C CA . UNK E 4 67 ? 140.466 132.106 116.809 1.00 120.64 69 UNK E CA 1
ATOM 10402 C C . UNK E 4 67 ? 140.518 130.684 117.342 1.00 120.64 69 UNK E C 1
ATOM 10403 O O . UNK E 4 67 ? 139.700 129.843 116.957 1.00 120.64 69 UNK E O 1
ATOM 10405 N N . UNK E 4 68 ? 141.476 130.421 118.225 1.00 117.18 70 UNK E N 1
ATOM 10406 C CA . UNK E 4 68 ? 141.653 129.111 118.830 1.00 117.18 70 UNK E CA 1
ATOM 10407 C C . UNK E 4 68 ? 141.195 129.139 120.282 1.00 117.18 70 UNK E C 1
ATOM 10408 O O . UNK E 4 68 ? 141.321 130.154 120.972 1.00 117.18 70 UNK E O 1
ATOM 10410 N N . UNK E 4 69 ? 140.662 128.008 120.739 1.00 117.03 71 UNK E N 1
ATOM 10411 C CA . UNK E 4 69 ? 140.178 127.891 122.107 1.00 117.03 71 UNK E CA 1
ATOM 10412 C C . UNK E 4 69 ? 140.139 126.420 122.490 1.00 117.03 71 UNK E C 1
ATOM 10413 O O . UNK E 4 69 ? 139.780 125.570 121.672 1.00 117.03 71 UNK E O 1
ATOM 10415 N N . UNK E 4 70 ? 140.511 126.131 123.732 1.00 116.03 72 UNK E N 1
ATOM 10416 C CA . UNK E 4 70 ? 140.528 124.776 124.258 1.00 116.03 72 UNK E CA 1
ATOM 10417 C C . UNK E 4 70 ? 139.416 124.593 125.282 1.00 116.03 72 UNK E C 1
ATOM 10418 O O . UNK E 4 70 ? 138.862 125.558 125.815 1.00 116.03 72 UNK E O 1
ATOM 10420 N N . UNK E 4 71 ? 139.093 123.328 125.553 1.00 123.46 73 UNK E N 1
ATOM 10421 C CA . UNK E 4 71 ? 138.064 122.980 126.522 1.00 123.46 73 UNK E CA 1
ATOM 10422 C C . UNK E 4 71 ? 138.630 122.516 127.857 1.00 123.46 73 UNK E C 1
ATOM 10423 O O . UNK E 4 71 ? 137.882 122.463 128.839 1.00 123.46 73 UNK E O 1
ATOM 10425 N N . UNK E 4 72 ? 139.919 122.185 127.912 1.00 123.71 74 UNK E N 1
ATOM 10426 C CA . UNK E 4 72 ? 140.580 121.735 129.136 1.00 123.71 74 UNK E CA 1
ATOM 10427 C C . UNK E 4 72 ? 139.863 120.545 129.768 1.00 123.71 74 UNK E C 1
ATOM 10428 O O . UNK E 4 72 ? 139.550 119.566 129.091 1.00 123.71 74 UNK E O 1
ATOM 10430 N N . UNK E 4 73 ? 138.165 117.822 127.037 1.00 121.48 77 UNK E N 1
ATOM 10431 C CA . UNK E 4 73 ? 139.467 117.482 126.475 1.00 121.48 77 UNK E CA 1
ATOM 10432 C C . UNK E 4 73 ? 139.446 117.578 124.954 1.00 121.48 77 UNK E C 1
ATOM 10433 O O . UNK E 4 73 ? 139.542 116.568 124.258 1.00 121.48 77 UNK E O 1
ATOM 10435 N N . UNK E 4 74 ? 139.321 118.801 124.443 1.00 121.14 78 UNK E N 1
ATOM 10436 C CA . UNK E 4 74 ? 139.284 119.026 123.006 1.00 121.14 78 UNK E CA 1
ATOM 10437 C C . UNK E 4 74 ? 139.707 120.458 122.718 1.00 121.14 78 UNK E C 1
ATOM 10438 O O . UNK E 4 74 ? 139.440 121.369 123.507 1.00 121.14 78 UNK E O 1
ATOM 10440 N N . UNK E 4 75 ? 140.370 120.644 121.579 1.00 119.57 79 UNK E N 1
ATOM 10441 C CA . UNK E 4 75 ? 140.835 121.950 121.136 1.00 119.57 79 UNK E CA 1
ATOM 10442 C C . UNK E 4 75 ? 140.173 122.292 119.810 1.00 119.57 79 UNK E C 1
ATOM 10443 O O . UNK E 4 75 ? 140.233 121.505 118.860 1.00 119.57 79 UNK E O 1
ATOM 10445 N N . UNK E 4 76 ? 139.545 123.462 119.750 1.00 121.24 80 UNK E N 1
ATOM 10446 C CA . UNK E 4 76 ? 138.841 123.919 118.563 1.00 121.24 80 UNK E CA 1
ATOM 10447 C C . UNK E 4 76 ? 139.511 125.162 117.994 1.00 121.24 80 UNK E C 1
ATOM 10448 O O . UNK E 4 76 ? 140.220 125.892 118.692 1.00 121.24 80 UNK E O 1
ATOM 10450 N N . UNK E 4 77 ? 139.275 125.395 116.704 1.00 118.95 81 UNK E N 1
ATOM 10451 C CA . UNK E 4 77 ? 139.826 126.557 116.016 1.00 118.95 81 UNK E CA 1
ATOM 10452 C C . UNK E 4 77 ? 138.814 127.034 114.988 1.00 118.95 81 UNK E C 1
ATOM 10453 O O . UNK E 4 77 ? 138.524 126.317 114.026 1.00 118.95 81 UNK E O 1
ATOM 10455 N N . UNK E 4 78 ? 138.282 128.236 115.191 1.00 124.47 82 UNK E N 1
ATOM 10456 C CA . UNK E 4 78 ? 137.292 128.822 114.296 1.00 124.47 82 UNK E CA 1
ATOM 10457 C C . UNK E 4 78 ? 137.980 129.824 113.378 1.00 124.47 82 UNK E C 1
ATOM 10458 O O . UNK E 4 78 ? 138.521 130.832 113.847 1.00 124.47 82 UNK E O 1
ATOM 10460 N N . UNK E 4 79 ? 137.957 129.548 112.078 1.00 129.94 83 UNK E N 1
ATOM 10461 C CA . UNK E 4 79 ? 138.589 130.395 111.075 1.00 129.94 83 UNK E CA 1
ATOM 10462 C C . UNK E 4 79 ? 137.509 131.058 110.232 1.00 129.94 83 UNK E C 1
ATOM 10463 O O . UNK E 4 79 ? 136.728 130.371 109.565 1.00 129.94 83 UNK E O 1
ATOM 10465 N N . UNK E 4 80 ? 137.468 132.386 110.263 1.00 130.59 84 UNK E N 1
ATOM 10466 C CA . UNK E 4 80 ? 136.512 133.167 109.496 1.00 130.59 84 UNK E CA 1
ATOM 10467 C C . UNK E 4 80 ? 137.228 133.948 108.401 1.00 130.59 84 UNK E C 1
ATOM 10468 O O . UNK E 4 80 ? 138.418 134.258 108.505 1.00 130.59 84 UNK E O 1
ATOM 10470 N N . UNK E 4 81 ? 136.476 134.261 107.343 1.00 132.13 85 UNK E N 1
ATOM 10471 C CA . UNK E 4 81 ? 136.991 135.003 106.190 1.00 132.13 85 UNK E CA 1
ATOM 10472 C C . UNK E 4 81 ? 138.201 134.297 105.578 1.00 132.13 85 UNK E C 1
ATOM 10473 O O . UNK E 4 81 ? 139.261 134.892 105.372 1.00 132.13 85 UNK E O 1
ATOM 10475 N N . UNK E 4 82 ? 138.032 133.009 105.289 1.00 131.54 86 UNK E N 1
ATOM 10476 C CA . UNK E 4 82 ? 139.114 132.219 104.718 1.00 131.54 86 UNK E CA 1
ATOM 10477 C C . UNK E 4 82 ? 139.406 132.669 103.292 1.00 131.54 86 UNK E C 1
ATOM 10478 O O . UNK E 4 82 ? 138.498 132.765 102.461 1.00 131.54 86 UNK E O 1
ATOM 10480 N N . UNK E 4 83 ? 140.676 132.943 103.010 1.00 129.48 87 UNK E N 1
ATOM 10481 C CA . UNK E 4 83 ? 141.099 133.379 101.690 1.00 129.48 87 UNK E CA 1
ATOM 10482 C C . UNK E 4 83 ? 141.334 132.162 100.797 1.00 129.48 87 UNK E C 1
ATOM 10483 O O . UNK E 4 83 ? 141.012 131.026 101.157 1.00 129.48 87 UNK E O 1
ATOM 10485 N N . UNK E 4 84 ? 141.903 132.389 99.615 1.00 129.88 88 UNK E N 1
ATOM 10486 C CA . UNK E 4 84 ? 142.181 131.314 98.674 1.00 129.88 88 UNK E CA 1
ATOM 10487 C C . UNK E 4 84 ? 143.525 130.640 98.916 1.00 129.88 88 UNK E C 1
ATOM 10488 O O . UNK E 4 84 ? 143.786 129.586 98.327 1.00 129.88 88 UNK E O 1
ATOM 10490 N N . UNK E 4 85 ? 144.377 131.216 99.762 1.00 125.73 89 UNK E N 1
ATOM 10491 C CA . UNK E 4 85 ? 145.680 130.646 100.071 1.00 125.73 89 UNK E CA 1
ATOM 10492 C C . UNK E 4 85 ? 145.680 129.830 101.356 1.00 125.73 89 UNK E C 1
ATOM 10493 O O . UNK E 4 85 ? 146.738 129.338 101.761 1.00 125.73 89 UNK E O 1
ATOM 10495 N N . UNK E 4 86 ? 144.528 129.674 102.004 1.00 121.15 90 UNK E N 1
ATOM 10496 C CA . UNK E 4 86 ? 144.419 128.902 103.233 1.00 121.15 90 UNK E CA 1
ATOM 10497 C C . UNK E 4 86 ? 144.092 127.435 102.982 1.00 121.15 90 UNK E C 1
ATOM 10498 O O . UNK E 4 86 ? 143.774 126.713 103.932 1.00 121.15 90 UNK E O 1
ATOM 10500 N N . UNK E 4 87 ? 144.160 126.982 101.729 1.00 119.84 91 UNK E N 1
ATOM 10501 C CA . UNK E 4 87 ? 143.885 125.587 101.388 1.00 119.84 91 UNK E CA 1
ATOM 10502 C C . UNK E 4 87 ? 145.096 124.745 101.781 1.00 119.84 91 UNK E C 1
ATOM 10503 O O . UNK E 4 87 ? 145.972 124.428 100.973 1.00 119.84 91 UNK E O 1
ATOM 10505 N N . UNK E 4 88 ? 145.138 124.379 103.060 1.00 114.11 92 UNK E N 1
ATOM 10506 C CA . UNK E 4 88 ? 146.249 123.611 103.600 1.00 114.11 92 UNK E CA 1
ATOM 10507 C C . UNK E 4 88 ? 145.728 122.647 104.653 1.00 114.11 92 UNK E C 1
ATOM 10508 O O . UNK E 4 88 ? 144.732 122.922 105.329 1.00 114.11 92 UNK E O 1
ATOM 10510 N N . UNK E 4 89 ? 146.413 121.515 104.788 1.00 111.46 93 UNK E N 1
ATOM 10511 C CA . UNK E 4 89 ? 146.046 120.515 105.783 1.00 111.46 93 UNK E CA 1
ATOM 10512 C C . UNK E 4 89 ? 146.464 121.000 107.165 1.00 111.46 93 UNK E C 1
ATOM 10513 O O . UNK E 4 89 ? 147.659 121.129 107.450 1.00 111.46 93 UNK E O 1
ATOM 10515 N N . UNK E 4 90 ? 145.482 121.268 108.021 1.00 108.49 94 UNK E N 1
ATOM 10516 C CA . UNK E 4 90 ? 145.741 121.767 109.364 1.00 108.49 94 UNK E CA 1
ATOM 10517 C C . UNK E 4 90 ? 146.076 120.607 110.292 1.00 108.49 94 UNK E C 1
ATOM 10518 O O . UNK E 4 90 ? 145.357 119.603 110.327 1.00 108.49 94 UNK E O 1
ATOM 10520 N N . UNK E 4 91 ? 147.167 120.748 111.039 1.00 107.32 95 UNK E N 1
ATOM 10521 C CA . UNK E 4 91 ? 147.617 119.735 111.981 1.00 107.32 95 UNK E CA 1
ATOM 10522 C C . UNK E 4 91 ? 147.681 120.330 113.379 1.00 107.32 95 UNK E C 1
ATOM 10523 O O . UNK E 4 91 ? 148.199 121.435 113.571 1.00 107.32 95 UNK E O 1
ATOM 10525 N N . UNK E 4 92 ? 147.154 119.594 114.353 1.00 107.79 96 UNK E N 1
ATOM 10526 C CA . UNK E 4 92 ? 147.141 120.031 115.745 1.00 107.79 96 UNK E CA 1
ATOM 10527 C C . UNK E 4 92 ? 148.385 119.487 116.437 1.00 107.79 96 UNK E C 1
ATOM 10528 O O . UNK E 4 92 ? 148.485 118.283 116.694 1.00 107.79 96 UNK E O 1
ATOM 10530 N N . UNK E 4 93 ? 149.329 120.372 116.739 1.00 100.13 97 UNK E N 1
ATOM 10531 C CA . UNK E 4 93 ? 150.577 119.998 117.387 1.00 100.13 97 UNK E CA 1
ATOM 10532 C C . UNK E 4 93 ? 150.501 120.289 118.879 1.00 100.13 97 UNK E C 1
ATOM 10533 O O . UNK E 4 93 ? 149.954 121.313 119.296 1.00 100.13 97 UNK E O 1
ATOM 10535 N N . UNK E 4 94 ? 151.057 119.382 119.679 1.00 98.94 98 UNK E N 1
ATOM 10536 C CA . UNK E 4 94 ? 151.063 119.500 121.133 1.00 98.94 98 UNK E CA 1
ATOM 10537 C C . UNK E 4 94 ? 152.472 119.867 121.580 1.00 98.94 98 UNK E C 1
ATOM 10538 O O . UNK E 4 94 ? 153.403 119.068 121.436 1.00 98.94 98 UNK E O 1
ATOM 10540 N N . UNK E 4 95 ? 152.626 121.074 122.119 1.00 92.54 99 UNK E N 1
ATOM 10541 C CA . UNK E 4 95 ? 153.928 121.523 122.588 1.00 92.54 99 UNK E CA 1
ATOM 10542 C C . UNK E 4 95 ? 154.353 120.733 123.820 1.00 92.54 99 UNK E C 1
ATOM 10543 O O . UNK E 4 95 ? 153.523 120.350 124.649 1.00 92.54 99 UNK E O 1
ATOM 10545 N N . UNK E 4 96 ? 155.656 120.487 123.933 1.00 93.03 100 UNK E N 1
ATOM 10546 C CA . UNK E 4 96 ? 156.180 119.736 125.065 1.00 93.03 100 UNK E CA 1
ATOM 10547 C C . UNK E 4 96 ? 156.024 120.534 126.353 1.00 93.03 100 UNK E C 1
ATOM 10548 O O . UNK E 4 96 ? 156.421 121.701 126.428 1.00 93.03 100 UNK E O 1
ATOM 10550 N N . UNK E 4 97 ? 155.442 119.901 127.367 1.00 96.27 101 UNK E N 1
ATOM 10551 C CA . UNK E 4 97 ? 155.216 120.545 128.660 1.00 96.27 101 UNK E CA 1
ATOM 10552 C C . UNK E 4 97 ? 156.406 120.358 129.596 1.00 96.27 101 UNK E C 1
ATOM 10553 O O . UNK E 4 97 ? 156.269 119.898 130.728 1.00 96.27 101 UNK E O 1
ATOM 10555 N N . UNK E 4 98 ? 157.595 120.719 129.117 1.00 89.15 102 UNK E N 1
ATOM 10556 C CA . UNK E 4 98 ? 158.805 120.617 129.922 1.00 89.15 102 UNK E CA 1
ATOM 10557 C C . UNK E 4 98 ? 159.567 121.934 129.910 1.00 89.15 102 UNK E C 1
ATOM 10558 O O . UNK E 4 98 ? 160.258 122.269 130.878 1.00 89.15 102 UNK E O 1
ATOM 10560 N N . UNK E 4 99 ? 159.445 122.688 128.820 1.00 87.50 103 UNK E N 1
ATOM 10561 C CA . UNK E 4 99 ? 160.136 123.962 128.656 1.00 87.50 103 UNK E CA 1
ATOM 10562 C C . UNK E 4 99 ? 159.155 124.977 128.088 1.00 87.50 103 UNK E C 1
ATOM 10563 O O . UNK E 4 99 ? 158.765 124.881 126.919 1.00 87.50 103 UNK E O 1
ATOM 10565 N N . UNK E 4 100 ? 158.755 125.942 128.910 1.00 90.71 104 UNK E N 1
ATOM 10566 C CA . UNK E 4 100 ? 157.879 127.007 128.455 1.00 90.71 104 UNK E CA 1
ATOM 10567 C C . UNK E 4 100 ? 158.662 128.016 127.619 1.00 90.71 104 UNK E C 1
ATOM 10568 O O . UNK E 4 100 ? 159.894 127.989 127.554 1.00 90.71 104 UNK E O 1
ATOM 10570 N N . UNK E 4 101 ? 157.924 128.911 126.964 1.00 89.49 105 UNK E N 1
ATOM 10571 C CA . UNK E 4 101 ? 158.462 129.964 126.106 1.00 89.49 105 UNK E CA 1
ATOM 10572 C C . UNK E 4 101 ? 159.268 129.421 124.931 1.00 89.49 105 UNK E C 1
ATOM 10573 O O . UNK E 4 101 ? 160.017 130.176 124.300 1.00 89.49 105 UNK E O 1
ATOM 10575 N N . UNK E 4 102 ? 159.135 128.133 124.618 1.00 85.14 106 UNK E N 1
ATOM 10576 C CA . UNK E 4 102 ? 159.828 127.519 123.485 1.00 85.14 106 UNK E CA 1
ATOM 10577 C C . UNK E 4 102 ? 158.860 126.536 122.835 1.00 85.14 106 UNK E C 1
ATOM 10578 O O . UNK E 4 102 ? 158.613 125.452 123.373 1.00 85.14 106 UNK E O 1
ATOM 10580 N N . UNK E 4 103 ? 158.316 126.917 121.683 1.00 89.29 107 UNK E N 1
ATOM 10581 C CA . UNK E 4 103 ? 157.343 126.085 120.985 1.00 89.29 107 UNK E CA 1
ATOM 10582 C C . UNK E 4 103 ? 158.046 124.877 120.380 1.00 89.29 107 UNK E C 1
ATOM 10583 O O . UNK E 4 103 ? 158.673 124.979 119.321 1.00 89.29 107 UNK E O 1
ATOM 10585 N N . UNK E 4 104 ? 157.943 123.732 121.049 1.00 90.55 108 UNK E N 1
ATOM 10586 C CA . UNK E 4 104 ? 158.523 122.475 120.580 1.00 90.55 108 UNK E CA 1
ATOM 10587 C C . UNK E 4 104 ? 157.378 121.498 120.336 1.00 90.55 108 UNK E C 1
ATOM 10588 O O . UNK E 4 104 ? 156.884 120.863 121.273 1.00 90.55 108 UNK E O 1
ATOM 10590 N N . UNK E 4 105 ? 156.960 121.376 119.079 1.00 92.74 109 UNK E N 1
ATOM 10591 C CA . UNK E 4 105 ? 155.843 120.509 118.711 1.00 92.74 109 UNK E CA 1
ATOM 10592 C C . UNK E 4 105 ? 156.280 119.055 118.830 1.00 92.74 109 UNK E C 1
ATOM 10593 O O . UNK E 4 105 ? 156.945 118.517 117.943 1.00 92.74 109 UNK E O 1
ATOM 10595 N N . UNK E 4 106 ? 155.900 118.409 119.932 1.00 94.42 110 UNK E N 1
ATOM 10596 C CA . UNK E 4 106 ? 156.286 117.020 120.157 1.00 94.42 110 UNK E CA 1
ATOM 10597 C C . UNK E 4 106 ? 155.402 116.063 119.366 1.00 94.42 110 UNK E C 1
ATOM 10598 O O . UNK E 4 106 ? 155.888 115.306 118.518 1.00 94.42 110 UNK E O 1
ATOM 10600 N N . UNK E 4 107 ? 154.098 116.083 119.630 1.00 101.32 111 UNK E N 1
ATOM 10601 C CA . UNK E 4 107 ? 153.142 115.212 118.963 1.00 101.32 111 UNK E CA 1
ATOM 10602 C C . UNK E 4 107 ? 152.178 116.046 118.133 1.00 101.32 111 UNK E C 1
ATOM 10603 O O . UNK E 4 107 ? 151.679 117.078 118.593 1.00 101.32 111 UNK E O 1
ATOM 10605 N N . UNK E 4 108 ? 151.921 115.595 116.908 1.00 100.39 112 UNK E N 1
ATOM 10606 C CA . UNK E 4 108 ? 151.035 116.285 115.985 1.00 100.39 112 UNK E CA 1
ATOM 10607 C C . UNK E 4 108 ? 149.839 115.404 115.649 1.00 100.39 112 UNK E C 1
ATOM 10608 O O . UNK E 4 108 ? 149.852 114.189 115.866 1.00 100.39 112 UNK E O 1
ATOM 10610 N N . UNK E 4 109 ? 148.798 116.036 115.112 1.00 109.36 113 UNK E N 1
ATOM 10611 C CA . UNK E 4 109 ? 147.587 115.329 114.727 1.00 109.36 113 UNK E CA 1
ATOM 10612 C C . UNK E 4 109 ? 147.820 114.547 113.436 1.00 109.36 113 UNK E C 1
ATOM 10613 O O . UNK E 4 109 ? 148.916 114.538 112.869 1.00 109.36 113 UNK E O 1
ATOM 10615 N N . UNK E 4 110 ? 146.770 113.877 112.959 1.00 111.84 114 UNK E N 1
ATOM 10616 C CA . UNK E 4 110 ? 146.896 113.070 111.751 1.00 111.84 114 UNK E CA 1
ATOM 10617 C C . UNK E 4 110 ? 146.794 113.930 110.496 1.00 111.84 114 UNK E C 1
ATOM 10618 O O . UNK E 4 110 ? 147.765 114.063 109.742 1.00 111.84 114 UNK E O 1
ATOM 10620 N N . UNK E 4 111 ? 145.630 114.538 110.269 1.00 115.74 115 UNK E N 1
ATOM 10621 C CA . UNK E 4 111 ? 145.383 115.367 109.096 1.00 115.74 115 UNK E CA 1
ATOM 10622 C C . UNK E 4 111 ? 144.007 116.002 109.231 1.00 115.74 115 UNK E C 1
ATOM 10623 O O . UNK E 4 111 ? 143.123 115.471 109.910 1.00 115.74 115 UNK E O 1
ATOM 10625 N N . UNK E 4 112 ? 143.839 117.150 108.573 1.00 116.51 116 UNK E N 1
ATOM 10626 C CA . UNK E 4 112 ? 142.539 117.816 108.497 1.00 116.51 116 UNK E CA 1
ATOM 10627 C C . UNK E 4 112 ? 142.529 118.639 107.211 1.00 116.51 116 UNK E C 1
ATOM 10628 O O . UNK E 4 112 ? 143.068 119.749 107.179 1.00 116.51 116 UNK E O 1
ATOM 10630 N N . UNK E 4 113 ? 141.914 118.093 106.165 1.00 116.79 117 UNK E N 1
ATOM 10631 C CA . UNK E 4 113 ? 141.882 118.766 104.873 1.00 116.79 117 UNK E CA 1
ATOM 10632 C C . UNK E 4 113 ? 140.890 119.921 104.911 1.00 116.79 117 UNK E C 1
ATOM 10633 O O . UNK E 4 113 ? 139.693 119.714 105.137 1.00 116.79 117 UNK E O 1
ATOM 10635 N N . UNK E 4 114 ? 141.385 121.138 104.687 1.00 117.69 118 UNK E N 1
ATOM 10636 C CA . UNK E 4 114 ? 140.564 122.350 104.688 1.00 117.69 118 UNK E CA 1
ATOM 10637 C C . UNK E 4 114 ? 140.804 123.077 103.368 1.00 117.69 118 UNK E C 1
ATOM 10638 O O . UNK E 4 114 ? 141.672 123.949 103.278 1.00 117.69 118 UNK E O 1
ATOM 10640 N N . UNK E 4 115 ? 140.031 122.717 102.348 1.00 125.53 119 UNK E N 1
ATOM 10641 C CA . UNK E 4 115 ? 140.149 123.330 101.033 1.00 125.53 119 UNK E CA 1
ATOM 10642 C C . UNK E 4 115 ? 139.285 124.581 100.954 1.00 125.53 119 UNK E C 1
ATOM 10643 O O . UNK E 4 115 ? 138.153 124.602 101.446 1.00 125.53 119 UNK E O 1
ATOM 10645 N N . UNK E 4 116 ? 139.828 125.626 100.329 1.00 129.34 120 UNK E N 1
ATOM 10646 C CA . UNK E 4 116 ? 139.143 126.909 100.170 1.00 129.34 120 UNK E CA 1
ATOM 10647 C C . UNK E 4 116 ? 139.258 127.323 98.706 1.00 129.34 120 UNK E C 1
ATOM 10648 O O . UNK E 4 116 ? 140.245 127.944 98.301 1.00 129.34 120 UNK E O 1
ATOM 10650 N N . UNK E 4 117 ? 138.247 126.978 97.916 1.00 135.80 121 UNK E N 1
ATOM 10651 C CA . UNK E 4 117 ? 138.218 127.306 96.496 1.00 135.80 121 UNK E CA 1
ATOM 10652 C C . UNK E 4 117 ? 136.761 127.371 96.052 1.00 135.80 121 UNK E C 1
ATOM 10653 O O . UNK E 4 117 ? 135.841 127.295 96.873 1.00 135.80 121 UNK E O 1
ATOM 10655 N N . UNK E 4 118 ? 136.550 127.514 94.747 1.00 138.05 122 UNK E N 1
ATOM 10656 C CA . UNK E 4 118 ? 135.204 127.590 94.193 1.00 138.05 122 UNK E CA 1
ATOM 10657 C C . UNK E 4 118 ? 134.819 126.282 93.511 1.00 138.05 122 UNK E C 1
ATOM 10658 O O . UNK E 4 118 ? 133.751 125.727 93.770 1.00 138.05 122 UNK E O 1
ATOM 10660 N N . UNK F 5 1 ? 156.208 135.378 206.624 1.00 112.37 1 UNK F N 1
ATOM 10661 C CA . UNK F 5 1 ? 155.990 135.331 208.065 1.00 112.37 1 UNK F CA 1
ATOM 10662 C C . UNK F 5 1 ? 157.313 135.209 208.813 1.00 112.37 1 UNK F C 1
ATOM 10663 O O . UNK F 5 1 ? 158.126 134.336 208.514 1.00 112.37 1 UNK F O 1
ATOM 10665 N N . UNK F 5 2 ? 157.521 136.090 209.787 1.00 110.00 2 UNK F N 1
ATOM 10666 C CA . UNK F 5 2 ? 158.733 136.101 210.595 1.00 110.00 2 UNK F CA 1
ATOM 10667 C C . UNK F 5 2 ? 158.421 135.523 211.969 1.00 110.00 2 UNK F C 1
ATOM 10668 O O . UNK F 5 2 ? 157.507 135.997 212.653 1.00 110.00 2 UNK F O 1
ATOM 10670 N N . UNK F 5 3 ? 159.177 134.505 212.369 1.00 108.69 3 UNK F N 1
ATOM 10671 C CA . UNK F 5 3 ? 158.998 133.845 213.657 1.00 108.69 3 UNK F CA 1
ATOM 10672 C C . UNK F 5 3 ? 160.023 134.405 214.637 1.00 108.69 3 UNK F C 1
ATOM 10673 O O . UNK F 5 3 ? 161.229 134.194 214.472 1.00 108.69 3 UNK F O 1
ATOM 10675 N N . UNK F 5 4 ? 159.543 135.115 215.653 1.00 106.49 4 UNK F N 1
ATOM 10676 C CA . UNK F 5 4 ? 160.394 135.720 216.670 1.00 106.49 4 UNK F CA 1
ATOM 10677 C C . UNK F 5 4 ? 160.157 135.012 217.996 1.00 106.49 4 UNK F C 1
ATOM 10678 O O . UNK F 5 4 ? 159.046 135.052 218.536 1.00 106.49 4 UNK F O 1
ATOM 10680 N N . UNK F 5 5 ? 161.198 134.367 218.515 1.00 108.42 5 UNK F N 1
ATOM 10681 C CA . UNK F 5 5 ? 161.133 133.638 219.775 1.00 108.42 5 UNK F CA 1
ATOM 10682 C C . UNK F 5 5 ? 161.925 134.402 220.827 1.00 108.42 5 UNK F C 1
ATOM 10683 O O . UNK F 5 5 ? 163.132 134.614 220.668 1.00 108.42 5 UNK F O 1
ATOM 10685 N N . UNK F 5 6 ? 161.248 134.810 221.896 1.00 113.05 6 UNK F N 1
ATOM 10686 C CA . UNK F 5 6 ? 161.882 135.569 222.965 1.00 113.05 6 UNK F CA 1
ATOM 10687 C C . UNK F 5 6 ? 162.598 134.612 223.918 1.00 113.05 6 UNK F C 1
ATOM 10688 O O . UNK F 5 6 ? 162.738 133.415 223.652 1.00 113.05 6 UNK F O 1
ATOM 10690 N N . UNK F 5 7 ? 163.060 135.136 225.049 1.00 120.12 7 UNK F N 1
ATOM 10691 C CA . UNK F 5 7 ? 163.782 134.357 226.037 1.00 120.12 7 UNK F CA 1
ATOM 10692 C C . UNK F 5 7 ? 162.817 133.848 227.106 1.00 120.12 7 UNK F C 1
ATOM 10693 O O . UNK F 5 7 ? 161.595 133.991 226.996 1.00 120.12 7 UNK F O 1
ATOM 10695 N N . UNK F 5 8 ? 163.367 133.243 228.156 1.00 125.30 8 UNK F N 1
ATOM 10696 C CA . UNK F 5 8 ? 162.560 132.700 229.236 1.00 125.30 8 UNK F CA 1
ATOM 10697 C C . UNK F 5 8 ? 162.126 133.814 230.186 1.00 125.30 8 UNK F C 1
ATOM 10698 O O . UNK F 5 8 ? 162.490 134.983 230.030 1.00 125.30 8 UNK F O 1
ATOM 10700 N N . UNK F 5 9 ? 161.332 133.444 231.192 1.00 126.53 9 UNK F N 1
ATOM 10701 C CA . UNK F 5 9 ? 160.835 134.394 232.187 1.00 126.53 9 UNK F CA 1
ATOM 10702 C C . UNK F 5 9 ? 161.958 134.699 233.174 1.00 126.53 9 UNK F C 1
ATOM 10703 O O . UNK F 5 9 ? 162.058 134.125 234.261 1.00 126.53 9 UNK F O 1
ATOM 10705 N N . UNK F 5 10 ? 162.825 135.632 232.777 1.00 130.59 10 UNK F N 1
ATOM 10706 C CA . UNK F 5 10 ? 163.967 136.037 233.596 1.00 130.59 10 UNK F CA 1
ATOM 10707 C C . UNK F 5 10 ? 163.473 136.964 234.702 1.00 130.59 10 UNK F C 1
ATOM 10708 O O . UNK F 5 10 ? 163.553 138.193 234.621 1.00 130.59 10 UNK F O 1
ATOM 10710 N N . UNK F 5 11 ? 162.948 136.352 235.763 1.00 137.21 11 UNK F N 1
ATOM 10711 C CA . UNK F 5 11 ? 162.440 137.095 236.917 1.00 137.21 11 UNK F CA 1
ATOM 10712 C C . UNK F 5 11 ? 163.533 137.189 237.983 1.00 137.21 11 UNK F C 1
ATOM 10713 O O . UNK F 5 11 ? 163.524 136.502 239.006 1.00 137.21 11 UNK F O 1
ATOM 10715 N N . UNK F 5 12 ? 164.492 138.072 237.718 1.00 139.70 12 UNK F N 1
ATOM 10716 C CA . UNK F 5 12 ? 165.620 138.264 238.614 1.00 139.70 12 UNK F CA 1
ATOM 10717 C C . UNK F 5 12 ? 165.209 139.119 239.812 1.00 139.70 12 UNK F C 1
ATOM 10718 O O . UNK F 5 12 ? 164.071 139.582 239.923 1.00 139.70 12 UNK F O 1
ATOM 10720 N N . UNK F 5 13 ? 166.154 139.330 240.724 1.00 145.97 13 UNK F N 1
ATOM 10721 C CA . UNK F 5 13 ? 165.887 140.118 241.915 1.00 145.97 13 UNK F CA 1
ATOM 10722 C C . UNK F 5 13 ? 165.797 141.602 241.572 1.00 145.97 13 UNK F C 1
ATOM 10723 O O . UNK F 5 13 ? 166.287 142.063 240.537 1.00 145.97 13 UNK F O 1
ATOM 10725 N N . UNK F 5 14 ? 165.155 142.356 242.467 1.00 149.22 14 UNK F N 1
ATOM 10726 C CA . UNK F 5 14 ? 165.003 143.792 242.263 1.00 149.22 14 UNK F CA 1
ATOM 10727 C C . UNK F 5 14 ? 166.312 144.548 242.444 1.00 149.22 14 UNK F C 1
ATOM 10728 O O . UNK F 5 14 ? 166.428 145.682 241.968 1.00 149.22 14 UNK F O 1
ATOM 10730 N N . UNK F 5 15 ? 167.292 143.953 243.117 1.00 149.61 15 UNK F N 1
ATOM 10731 C CA . UNK F 5 15 ? 168.577 144.607 243.334 1.00 149.61 15 UNK F CA 1
ATOM 10732 C C . UNK F 5 15 ? 169.487 144.437 242.122 1.00 149.61 15 UNK F C 1
ATOM 10733 O O . UNK F 5 15 ? 169.137 144.832 241.010 1.00 149.61 15 UNK F O 1
ATOM 10735 N N . UNK F 5 16 ? 170.915 143.419 236.717 1.00 141.53 17 UNK F N 1
ATOM 10736 C CA . UNK F 5 16 ? 170.699 143.681 235.299 1.00 141.53 17 UNK F CA 1
ATOM 10737 C C . UNK F 5 16 ? 170.298 142.407 234.564 1.00 141.53 17 UNK F C 1
ATOM 10738 O O . UNK F 5 16 ? 170.949 141.371 234.697 1.00 141.53 17 UNK F O 1
ATOM 10740 N N . UNK F 5 17 ? 169.221 142.491 233.788 1.00 132.82 18 UNK F N 1
ATOM 10741 C CA . UNK F 5 17 ? 168.712 141.367 233.020 1.00 132.82 18 UNK F CA 1
ATOM 10742 C C . UNK F 5 17 ? 168.968 141.587 231.535 1.00 132.82 18 UNK F C 1
ATOM 10743 O O . UNK F 5 17 ? 169.067 142.724 231.065 1.00 132.82 18 UNK F O 1
ATOM 10745 N N . UNK F 5 18 ? 169.075 140.483 230.799 1.00 124.22 19 UNK F N 1
ATOM 10746 C CA . UNK F 5 18 ? 169.319 140.511 229.360 1.00 124.22 19 UNK F CA 1
ATOM 10747 C C . UNK F 5 18 ? 168.340 139.559 228.688 1.00 124.22 19 UNK F C 1
ATOM 10748 O O . UNK F 5 18 ? 168.444 138.339 228.852 1.00 124.22 19 UNK F O 1
ATOM 10750 N N . UNK F 5 19 ? 167.394 140.113 227.936 1.00 120.39 20 UNK F N 1
ATOM 10751 C CA . UNK F 5 19 ? 166.386 139.330 227.235 1.00 120.39 20 UNK F CA 1
ATOM 10752 C C . UNK F 5 19 ? 166.773 139.195 225.769 1.00 120.39 20 UNK F C 1
ATOM 10753 O O . UNK F 5 19 ? 167.043 140.196 225.098 1.00 120.39 20 UNK F O 1
ATOM 10755 N N . UNK F 5 20 ? 166.799 137.961 225.279 1.00 116.44 21 UNK F N 1
ATOM 10756 C CA . UNK F 5 20 ? 167.160 137.669 223.901 1.00 116.44 21 UNK F CA 1
ATOM 10757 C C . UNK F 5 20 ? 165.914 137.419 223.061 1.00 116.44 21 UNK F C 1
ATOM 10758 O O . UNK F 5 20 ? 164.853 137.050 223.570 1.00 116.44 21 UNK F O 1
ATOM 10760 N N . UNK F 5 21 ? 166.059 137.625 221.754 1.00 111.94 22 UNK F N 1
ATOM 10761 C CA . UNK F 5 21 ? 164.958 137.422 220.815 1.00 111.94 22 UNK F CA 1
ATOM 10762 C C . UNK F 5 21 ? 165.552 137.027 219.472 1.00 111.94 22 UNK F C 1
ATOM 10763 O O . UNK F 5 21 ? 166.155 137.862 218.791 1.00 111.94 22 UNK F O 1
ATOM 10765 N N . UNK F 5 22 ? 165.381 135.764 219.093 1.00 111.32 23 UNK F N 1
ATOM 10766 C CA . UNK F 5 22 ? 165.919 135.236 217.847 1.00 111.32 23 UNK F CA 1
ATOM 10767 C C . UNK F 5 22 ? 164.836 135.276 216.776 1.00 111.32 23 UNK F C 1
ATOM 10768 O O . UNK F 5 22 ? 163.747 134.724 216.967 1.00 111.32 23 UNK F O 1
ATOM 10770 N N . UNK F 5 23 ? 165.137 135.926 215.657 1.00 106.09 24 UNK F N 1
ATOM 10771 C CA . UNK F 5 23 ? 164.212 136.037 214.539 1.00 106.09 24 UNK F CA 1
ATOM 10772 C C . UNK F 5 23 ? 164.638 135.103 213.416 1.00 106.09 24 UNK F C 1
ATOM 10773 O O . UNK F 5 23 ? 165.832 134.879 213.199 1.00 106.09 24 UNK F O 1
ATOM 10775 N N . UNK F 5 24 ? 163.654 134.560 212.703 1.00 106.87 25 UNK F N 1
ATOM 10776 C CA . UNK F 5 24 ? 163.921 133.646 211.604 1.00 106.87 25 UNK F CA 1
ATOM 10777 C C . UNK F 5 24 ? 162.895 133.882 210.505 1.00 106.87 25 UNK F C 1
ATOM 10778 O O . UNK F 5 24 ? 161.893 134.575 210.699 1.00 106.87 25 UNK F O 1
ATOM 10780 N N . UNK F 5 25 ? 163.164 133.290 209.339 1.00 107.36 26 UNK F N 1
ATOM 10781 C CA . UNK F 5 25 ? 162.294 133.396 208.167 1.00 107.36 26 UNK F CA 1
ATOM 10782 C C . UNK F 5 25 ? 162.058 134.848 207.763 1.00 107.36 26 UNK F C 1
ATOM 10783 O O . UNK F 5 25 ? 160.956 135.218 207.350 1.00 107.36 26 UNK F O 1
ATOM 10785 N N . UNK F 5 26 ? 163.088 135.681 207.878 1.00 102.83 27 UNK F N 1
ATOM 10786 C CA . UNK F 5 26 ? 162.968 137.078 207.491 1.00 102.83 27 UNK F CA 1
ATOM 10787 C C . UNK F 5 26 ? 162.920 137.213 205.974 1.00 102.83 27 UNK F C 1
ATOM 10788 O O . UNK F 5 26 ? 163.375 136.337 205.233 1.00 102.83 27 UNK F O 1
ATOM 10790 N N . UNK F 5 27 ? 162.359 138.331 205.512 1.00 100.29 28 UNK F N 1
ATOM 10791 C CA . UNK F 5 27 ? 162.233 138.561 204.076 1.00 100.29 28 UNK F CA 1
ATOM 10792 C C . UNK F 5 27 ? 163.585 138.888 203.453 1.00 100.29 28 UNK F C 1
ATOM 10793 O O . UNK F 5 27 ? 164.056 138.184 202.552 1.00 100.29 28 UNK F O 1
ATOM 10795 N N . UNK F 5 28 ? 164.225 139.953 203.922 1.00 94.02 29 UNK F N 1
ATOM 10796 C CA . UNK F 5 28 ? 165.516 140.396 203.417 1.00 94.02 29 UNK F CA 1
ATOM 10797 C C . UNK F 5 28 ? 166.526 140.442 204.560 1.00 94.02 29 UNK F C 1
ATOM 10798 O O . UNK F 5 28 ? 166.245 140.027 205.687 1.00 94.02 29 UNK F O 1
ATOM 10800 N N . UNK F 5 29 ? 167.720 140.954 204.254 1.00 90.94 30 UNK F N 1
ATOM 10801 C CA . UNK F 5 29 ? 168.763 141.044 205.269 1.00 90.94 30 UNK F CA 1
ATOM 10802 C C . UNK F 5 29 ? 168.473 142.146 206.280 1.00 90.94 30 UNK F C 1
ATOM 10803 O O . UNK F 5 29 ? 168.783 141.993 207.467 1.00 90.94 30 UNK F O 1
ATOM 10805 N N . UNK F 5 30 ? 167.884 143.253 205.836 1.00 30.00 31 UNK F N 1
ATOM 10806 C CA . UNK F 5 30 ? 167.563 144.371 206.721 1.00 30.00 31 UNK F CA 1
ATOM 10807 C C . UNK F 5 30 ? 166.210 144.107 207.367 1.00 30.00 31 UNK F C 1
ATOM 10808 O O . UNK F 5 30 ? 165.162 144.279 206.741 1.00 30.00 31 UNK F O 1
ATOM 10810 N N . UNK F 5 31 ? 166.230 143.687 208.630 1.00 82.96 32 UNK F N 1
ATOM 10811 C CA . UNK F 5 31 ? 165.019 143.395 209.383 1.00 82.96 32 UNK F CA 1
ATOM 10812 C C . UNK F 5 31 ? 165.133 144.013 210.766 1.00 82.96 32 UNK F C 1
ATOM 10813 O O . UNK F 5 31 ? 166.132 143.805 211.462 1.00 82.96 32 UNK F O 1
ATOM 10815 N N . UNK F 5 32 ? 164.115 144.770 211.161 1.00 85.41 33 UNK F N 1
ATOM 10816 C CA . UNK F 5 32 ? 164.100 145.428 212.457 1.00 85.41 33 UNK F CA 1
ATOM 10817 C C . UNK F 5 32 ? 163.375 144.570 213.485 1.00 85.41 33 UNK F C 1
ATOM 10818 O O . UNK F 5 32 ? 162.432 143.843 213.163 1.00 85.41 33 UNK F O 1
ATOM 10820 N N . UNK F 5 33 ? 163.829 144.663 214.734 1.00 87.48 34 UNK F N 1
ATOM 10821 C CA . UNK F 5 33 ? 163.248 143.921 215.853 1.00 87.48 34 UNK F CA 1
ATOM 10822 C C . UNK F 5 33 ? 162.952 144.919 216.968 1.00 87.48 34 UNK F C 1
ATOM 10823 O O . UNK F 5 33 ? 163.786 145.146 217.849 1.00 87.48 34 UNK F O 1
ATOM 10825 N N . UNK F 5 34 ? 161.762 145.513 216.927 1.00 93.36 35 UNK F N 1
ATOM 10826 C CA . UNK F 5 34 ? 161.366 146.474 217.943 1.00 93.36 35 UNK F CA 1
ATOM 10827 C C . UNK F 5 34 ? 161.098 145.767 219.270 1.00 93.36 35 UNK F C 1
ATOM 10828 O O . UNK F 5 34 ? 161.042 144.537 219.357 1.00 93.36 35 UNK F O 1
ATOM 10830 N N . UNK F 5 35 ? 160.927 146.567 220.320 1.00 100.68 36 UNK F N 1
ATOM 10831 C CA . UNK F 5 35 ? 160.679 146.050 221.660 1.00 100.68 36 UNK F CA 1
ATOM 10832 C C . UNK F 5 35 ? 159.571 146.868 222.303 1.00 100.68 36 UNK F C 1
ATOM 10833 O O . UNK F 5 35 ? 159.670 148.096 222.377 1.00 100.68 36 UNK F O 1
ATOM 10835 N N . UNK F 5 36 ? 158.524 146.190 222.763 1.00 104.96 37 UNK F N 1
ATOM 10836 C CA . UNK F 5 36 ? 157.383 146.830 223.403 1.00 104.96 37 UNK F CA 1
ATOM 10837 C C . UNK F 5 36 ? 157.257 146.318 224.830 1.00 104.96 37 UNK F C 1
ATOM 10838 O O . UNK F 5 36 ? 157.209 145.105 225.056 1.00 104.96 37 UNK F O 1
ATOM 10840 N N . UNK F 5 37 ? 157.204 147.242 225.786 1.00 111.40 38 UNK F N 1
ATOM 10841 C CA . UNK F 5 37 ? 157.087 146.910 227.201 1.00 111.40 38 UNK F CA 1
ATOM 10842 C C . UNK F 5 37 ? 155.660 147.201 227.653 1.00 111.40 38 UNK F C 1
ATOM 10843 O O . UNK F 5 37 ? 155.281 148.364 227.824 1.00 111.40 38 UNK F O 1
ATOM 10845 N N . UNK F 5 38 ? 154.874 146.145 227.845 1.00 117.55 39 UNK F N 1
ATOM 10846 C CA . UNK F 5 38 ? 153.483 146.256 228.273 1.00 117.55 39 UNK F CA 1
ATOM 10847 C C . UNK F 5 38 ? 153.398 145.866 229.743 1.00 117.55 39 UNK F C 1
ATOM 10848 O O . UNK F 5 38 ? 153.578 144.694 230.092 1.00 117.55 39 UNK F O 1
ATOM 10850 N N . UNK F 5 39 ? 153.122 146.845 230.599 1.00 124.33 40 UNK F N 1
ATOM 10851 C CA . UNK F 5 39 ? 153.006 146.592 232.025 1.00 124.33 40 UNK F CA 1
ATOM 10852 C C . UNK F 5 39 ? 151.646 145.981 232.352 1.00 124.33 40 UNK F C 1
ATOM 10853 O O . UNK F 5 39 ? 150.724 145.964 231.532 1.00 124.33 40 UNK F O 1
ATOM 10855 N N . UNK F 5 40 ? 151.529 145.469 233.575 1.00 128.51 41 UNK F N 1
ATOM 10856 C CA . UNK F 5 40 ? 150.284 144.856 234.015 1.00 128.51 41 UNK F CA 1
ATOM 10857 C C . UNK F 5 40 ? 149.204 145.917 234.184 1.00 128.51 41 UNK F C 1
ATOM 10858 O O . UNK F 5 40 ? 149.418 146.935 234.851 1.00 128.51 41 UNK F O 1
ATOM 10860 N N . UNK F 5 41 ? 148.042 145.675 233.572 1.00 131.07 42 UNK F N 1
ATOM 10861 C CA . UNK F 5 41 ? 146.901 146.590 233.625 1.00 131.07 42 UNK F CA 1
ATOM 10862 C C . UNK F 5 41 ? 147.263 147.982 233.113 1.00 131.07 42 UNK F C 1
ATOM 10863 O O . UNK F 5 41 ? 146.743 148.989 233.599 1.00 131.07 42 UNK F O 1
ATOM 10865 N N . UNK F 5 42 ? 148.157 148.048 232.130 1.00 130.37 43 UNK F N 1
ATOM 10866 C CA . UNK F 5 42 ? 148.589 149.304 231.534 1.00 130.37 43 UNK F CA 1
ATOM 10867 C C . UNK F 5 42 ? 148.574 149.168 230.017 1.00 130.37 43 UNK F C 1
ATOM 10868 O O . UNK F 5 42 ? 148.208 148.124 229.466 1.00 130.37 43 UNK F O 1
ATOM 10870 N N . UNK F 5 43 ? 148.975 150.237 229.336 1.00 129.06 44 UNK F N 1
ATOM 10871 C CA . UNK F 5 43 ? 149.012 150.254 227.884 1.00 129.06 44 UNK F CA 1
ATOM 10872 C C . UNK F 5 43 ? 150.344 149.699 227.383 1.00 129.06 44 UNK F C 1
ATOM 10873 O O . UNK F 5 43 ? 151.233 149.341 228.160 1.00 129.06 44 UNK F O 1
ATOM 10875 N N . UNK F 5 44 ? 150.484 149.625 226.063 1.00 125.63 45 UNK F N 1
ATOM 10876 C CA . UNK F 5 44 ? 151.693 149.122 225.428 1.00 125.63 45 UNK F CA 1
ATOM 10877 C C . UNK F 5 44 ? 152.580 150.289 225.017 1.00 125.63 45 UNK F C 1
ATOM 10878 O O . UNK F 5 44 ? 152.140 151.182 224.285 1.00 125.63 45 UNK F O 1
ATOM 10880 N N . UNK F 5 45 ? 153.822 150.278 225.488 1.00 114.78 46 UNK F N 1
ATOM 10881 C CA . UNK F 5 45 ? 154.801 151.309 225.185 1.00 114.78 46 UNK F CA 1
ATOM 10882 C C . UNK F 5 45 ? 155.806 150.783 224.165 1.00 114.78 46 UNK F C 1
ATOM 10883 O O . UNK F 5 45 ? 155.685 149.668 223.651 1.00 114.78 46 UNK F O 1
ATOM 10885 N N . UNK F 5 46 ? 156.809 151.607 223.870 1.00 106.50 47 UNK F N 1
ATOM 10886 C CA . UNK F 5 46 ? 157.871 151.251 222.937 1.00 106.50 47 UNK F CA 1
ATOM 10887 C C . UNK F 5 46 ? 159.209 151.448 223.631 1.00 106.50 47 UNK F C 1
ATOM 10888 O O . UNK F 5 46 ? 159.498 152.542 224.126 1.00 106.50 47 UNK F O 1
ATOM 10890 N N . UNK F 5 47 ? 160.022 150.393 223.665 1.00 103.85 48 UNK F N 1
ATOM 10891 C CA . UNK F 5 47 ? 161.319 150.451 224.330 1.00 103.85 48 UNK F CA 1
ATOM 10892 C C . UNK F 5 47 ? 162.405 150.976 223.395 1.00 103.85 48 UNK F C 1
ATOM 10893 O O . UNK F 5 47 ? 163.021 152.011 223.670 1.00 103.85 48 UNK F O 1
ATOM 10895 N N . UNK F 5 48 ? 162.637 150.282 222.284 1.00 100.53 49 UNK F N 1
ATOM 10896 C CA . UNK F 5 48 ? 163.670 150.655 221.324 1.00 100.53 49 UNK F CA 1
ATOM 10897 C C . UNK F 5 48 ? 163.500 149.790 220.082 1.00 100.53 49 UNK F C 1
ATOM 10898 O O . UNK F 5 48 ? 162.790 148.780 220.095 1.00 100.53 49 UNK F O 1
ATOM 10900 N N . UNK F 5 49 ? 164.163 150.203 219.006 1.00 92.07 50 UNK F N 1
ATOM 10901 C CA . UNK F 5 49 ? 164.227 149.440 217.770 1.00 92.07 50 UNK F CA 1
ATOM 10902 C C . UNK F 5 49 ? 165.674 149.061 217.488 1.00 92.07 50 UNK F C 1
ATOM 10903 O O . UNK F 5 49 ? 166.600 149.811 217.808 1.00 92.07 50 UNK F O 1
ATOM 10905 N N . UNK F 5 50 ? 165.863 147.888 216.888 1.00 88.57 51 UNK F N 1
ATOM 10906 C CA . UNK F 5 50 ? 167.201 147.390 216.603 1.00 88.57 51 UNK F CA 1
ATOM 10907 C C . UNK F 5 50 ? 167.187 146.634 215.284 1.00 88.57 51 UNK F C 1
ATOM 10908 O O . UNK F 5 50 ? 166.370 145.729 215.096 1.00 88.57 51 UNK F O 1
ATOM 10910 N N . UNK F 5 51 ? 168.089 147.009 214.382 1.00 87.35 52 UNK F N 1
ATOM 10911 C CA . UNK F 5 51 ? 168.240 146.348 213.091 1.00 87.35 52 UNK F CA 1
ATOM 10912 C C . UNK F 5 51 ? 169.487 145.474 213.148 1.00 87.35 52 UNK F C 1
ATOM 10913 O O . UNK F 5 51 ? 170.609 145.987 213.210 1.00 87.35 52 UNK F O 1
ATOM 10915 N N . UNK F 5 52 ? 169.290 144.155 213.125 1.00 90.74 53 UNK F N 1
ATOM 10916 C CA . UNK F 5 52 ? 170.401 143.219 213.244 1.00 90.74 53 UNK F CA 1
ATOM 10917 C C . UNK F 5 52 ? 171.335 143.241 212.042 1.00 90.74 53 UNK F C 1
ATOM 10918 O O . UNK F 5 52 ? 172.418 142.650 212.114 1.00 90.74 53 UNK F O 1
ATOM 10920 N N . UNK F 5 53 ? 170.953 143.901 210.946 1.00 92.19 54 UNK F N 1
ATOM 10921 C CA . UNK F 5 53 ? 171.813 143.933 209.769 1.00 92.19 54 UNK F CA 1
ATOM 10922 C C . UNK F 5 53 ? 173.030 144.825 209.980 1.00 92.19 54 UNK F C 1
ATOM 10923 O O . UNK F 5 53 ? 174.115 144.518 209.475 1.00 92.19 54 UNK F O 1
ATOM 10925 N N . UNK F 5 54 ? 172.873 145.926 210.718 1.00 93.08 55 UNK F N 1
ATOM 10926 C CA . UNK F 5 54 ? 173.971 146.852 210.967 1.00 93.08 55 UNK F CA 1
ATOM 10927 C C . UNK F 5 54 ? 174.082 147.251 212.433 1.00 93.08 55 UNK F C 1
ATOM 10928 O O . UNK F 5 54 ? 174.823 148.190 212.749 1.00 93.08 55 UNK F O 1
ATOM 10930 N N . UNK F 5 55 ? 173.361 146.575 213.329 1.00 93.02 56 UNK F N 1
ATOM 10931 C CA . UNK F 5 55 ? 173.373 146.849 214.766 1.00 93.02 56 UNK F CA 1
ATOM 10932 C C . UNK F 5 55 ? 172.950 148.278 215.094 1.00 93.02 56 UNK F C 1
ATOM 10933 O O . UNK F 5 55 ? 173.242 148.778 216.185 1.00 93.02 56 UNK F O 1
ATOM 10935 N N . UNK F 5 56 ? 172.266 148.949 214.171 1.00 92.20 57 UNK F N 1
ATOM 10936 C CA . UNK F 5 56 ? 171.793 150.300 214.428 1.00 92.20 57 UNK F CA 1
ATOM 10937 C C . UNK F 5 56 ? 170.575 150.270 215.343 1.00 92.20 57 UNK F C 1
ATOM 10938 O O . UNK F 5 56 ? 169.688 149.425 215.195 1.00 92.20 57 UNK F O 1
ATOM 10940 N N . UNK F 5 57 ? 170.536 151.200 216.294 1.00 95.19 58 UNK F N 1
ATOM 10941 C CA . UNK F 5 57 ? 169.469 151.260 217.282 1.00 95.19 58 UNK F CA 1
ATOM 10942 C C . UNK F 5 57 ? 168.922 152.676 217.369 1.00 95.19 58 UNK F C 1
ATOM 10943 O O . UNK F 5 57 ? 169.666 153.650 217.225 1.00 95.19 58 UNK F O 1
ATOM 10945 N N . UNK F 5 58 ? 167.614 152.780 217.605 1.00 98.05 59 UNK F N 1
ATOM 10946 C CA . UNK F 5 58 ? 166.926 154.059 217.785 1.00 98.05 59 UNK F CA 1
ATOM 10947 C C . UNK F 5 58 ? 166.035 153.922 219.016 1.00 98.05 59 UNK F C 1
ATOM 10948 O O . UNK F 5 58 ? 164.867 153.539 218.910 1.00 98.05 59 UNK F O 1
ATOM 10950 N N . UNK F 5 59 ? 166.589 154.239 220.183 1.00 104.23 60 UNK F N 1
ATOM 10951 C CA . UNK F 5 59 ? 165.866 154.085 221.433 1.00 104.23 60 UNK F CA 1
ATOM 10952 C C . UNK F 5 59 ? 164.846 155.209 221.610 1.00 104.23 60 UNK F C 1
ATOM 10953 O O . UNK F 5 59 ? 164.765 156.149 220.814 1.00 104.23 60 UNK F O 1
ATOM 10955 N N . UNK F 5 60 ? 164.059 155.099 222.674 1.00 113.00 61 UNK F N 1
ATOM 10956 C CA . UNK F 5 60 ? 163.050 156.094 222.996 1.00 113.00 61 UNK F CA 1
ATOM 10957 C C . UNK F 5 60 ? 163.615 157.141 223.950 1.00 113.00 61 UNK F C 1
ATOM 10958 O O . UNK F 5 60 ? 164.654 156.945 224.585 1.00 113.00 61 UNK F O 1
ATOM 10960 N N . UNK F 5 61 ? 162.909 158.270 224.043 1.00 119.38 62 UNK F N 1
ATOM 10961 C CA . UNK F 5 61 ? 163.360 159.350 224.914 1.00 119.38 62 UNK F CA 1
ATOM 10962 C C . UNK F 5 61 ? 163.233 158.968 226.383 1.00 119.38 62 UNK F C 1
ATOM 10963 O O . UNK F 5 61 ? 164.042 159.399 227.214 1.00 119.38 62 UNK F O 1
ATOM 10965 N N . UNK F 5 62 ? 162.227 158.162 226.724 1.00 121.56 63 UNK F N 1
ATOM 10966 C CA . UNK F 5 62 ? 162.038 157.756 228.113 1.00 121.56 63 UNK F CA 1
ATOM 10967 C C . UNK F 5 62 ? 163.120 156.774 228.548 1.00 121.56 63 UNK F C 1
ATOM 10968 O O . UNK F 5 62 ? 163.874 157.037 229.492 1.00 121.56 63 UNK F O 1
ATOM 10970 N N . UNK F 5 63 ? 163.211 155.633 227.867 1.00 120.92 64 UNK F N 1
ATOM 10971 C CA . UNK F 5 63 ? 164.217 154.619 228.181 1.00 120.92 64 UNK F CA 1
ATOM 10972 C C . UNK F 5 63 ? 165.455 154.804 227.301 1.00 120.92 64 UNK F C 1
ATOM 10973 O O . UNK F 5 63 ? 165.862 153.924 226.543 1.00 120.92 64 UNK F O 1
ATOM 10975 N N . UNK F 5 64 ? 166.057 155.989 227.419 1.00 122.60 65 UNK F N 1
ATOM 10976 C CA . UNK F 5 64 ? 167.236 156.299 226.616 1.00 122.60 65 UNK F CA 1
ATOM 10977 C C . UNK F 5 64 ? 168.468 155.567 227.133 1.00 122.60 65 UNK F C 1
ATOM 10978 O O . UNK F 5 64 ? 169.237 155.003 226.346 1.00 122.60 65 UNK F O 1
ATOM 10980 N N . UNK F 5 65 ? 168.673 155.565 228.451 1.00 127.21 66 UNK F N 1
ATOM 10981 C CA . UNK F 5 65 ? 169.814 154.896 229.055 1.00 127.21 66 UNK F CA 1
ATOM 10982 C C . UNK F 5 65 ? 169.432 153.781 230.017 1.00 127.21 66 UNK F C 1
ATOM 10983 O O . UNK F 5 65 ? 170.323 153.057 230.476 1.00 127.21 66 UNK F O 1
ATOM 10985 N N . UNK F 5 66 ? 168.146 153.619 230.336 1.00 130.02 67 UNK F N 1
ATOM 10986 C CA . UNK F 5 66 ? 167.734 152.564 231.252 1.00 130.02 67 UNK F CA 1
ATOM 10987 C C . UNK F 5 66 ? 167.752 151.188 230.600 1.00 130.02 67 UNK F C 1
ATOM 10988 O O . UNK F 5 66 ? 167.778 150.180 231.313 1.00 130.02 67 UNK F O 1
ATOM 10990 N N . UNK F 5 67 ? 167.740 151.123 229.270 1.00 124.87 68 UNK F N 1
ATOM 10991 C CA . UNK F 5 67 ? 167.748 149.849 228.565 1.00 124.87 68 UNK F CA 1
ATOM 10992 C C . UNK F 5 67 ? 168.464 150.020 227.235 1.00 124.87 68 UNK F C 1
ATOM 10993 O O . UNK F 5 67 ? 168.117 150.909 226.452 1.00 124.87 68 UNK F O 1
ATOM 10995 N N . UNK F 5 68 ? 169.456 149.171 226.987 1.00 121.53 69 UNK F N 1
ATOM 10996 C CA . UNK F 5 68 ? 170.220 149.187 225.750 1.00 121.53 69 UNK F CA 1
ATOM 10997 C C . UNK F 5 68 ? 169.864 147.975 224.899 1.00 121.53 69 UNK F C 1
ATOM 10998 O O . UNK F 5 68 ? 169.293 146.993 225.382 1.00 121.53 69 UNK F O 1
ATOM 11000 N N . UNK F 5 69 ? 170.212 148.055 223.617 1.00 117.47 70 UNK F N 1
ATOM 11001 C CA . UNK F 5 69 ? 169.923 146.998 222.661 1.00 117.47 70 UNK F CA 1
ATOM 11002 C C . UNK F 5 69 ? 171.191 146.624 221.908 1.00 117.47 70 UNK F C 1
ATOM 11003 O O . UNK F 5 69 ? 171.934 147.498 221.453 1.00 117.47 70 UNK F O 1
ATOM 11005 N N . UNK F 5 70 ? 171.430 145.320 221.781 1.00 115.63 71 UNK F N 1
ATOM 11006 C CA . UNK F 5 70 ? 172.588 144.801 221.067 1.00 115.63 71 UNK F CA 1
ATOM 11007 C C . UNK F 5 70 ? 172.161 143.592 220.251 1.00 115.63 71 UNK F C 1
ATOM 11008 O O . UNK F 5 70 ? 171.497 142.692 220.775 1.00 115.63 71 UNK F O 1
ATOM 11010 N N . UNK F 5 71 ? 172.541 143.573 218.977 1.00 113.15 72 UNK F N 1
ATOM 11011 C CA . UNK F 5 71 ? 172.167 142.505 218.065 1.00 113.15 72 UNK F CA 1
ATOM 11012 C C . UNK F 5 71 ? 173.410 141.797 217.543 1.00 113.15 72 UNK F C 1
ATOM 11013 O O . UNK F 5 71 ? 174.535 142.287 217.675 1.00 113.15 72 UNK F O 1
ATOM 11015 N N . UNK F 5 72 ? 173.189 140.628 216.945 1.00 114.67 73 UNK F N 1
ATOM 11016 C CA . UNK F 5 72 ? 174.254 139.820 216.359 1.00 114.67 73 UNK F CA 1
ATOM 11017 C C . UNK F 5 72 ? 173.809 139.383 214.971 1.00 114.67 73 UNK F C 1
ATOM 11018 O O . UNK F 5 72 ? 172.858 138.606 214.837 1.00 114.67 73 UNK F O 1
ATOM 11020 N N . UNK F 5 73 ? 174.495 139.881 213.939 1.00 111.18 74 UNK F N 1
ATOM 11021 C CA . UNK F 5 73 ? 174.116 139.549 212.570 1.00 111.18 74 UNK F CA 1
ATOM 11022 C C . UNK F 5 73 ? 174.384 138.085 212.246 1.00 111.18 74 UNK F C 1
ATOM 11023 O O . UNK F 5 73 ? 173.725 137.518 211.367 1.00 111.18 74 UNK F O 1
ATOM 11025 N N . UNK F 5 74 ? 175.342 137.461 212.935 1.00 115.09 75 UNK F N 1
ATOM 11026 C CA . UNK F 5 74 ? 175.657 136.062 212.666 1.00 115.09 75 UNK F CA 1
ATOM 11027 C C . UNK F 5 74 ? 174.507 135.151 213.078 1.00 115.09 75 UNK F C 1
ATOM 11028 O O . UNK F 5 74 ? 174.100 134.262 212.321 1.00 115.09 75 UNK F O 1
ATOM 11030 N N . UNK F 5 75 ? 173.968 135.359 214.278 1.00 114.78 76 UNK F N 1
ATOM 11031 C CA . UNK F 5 75 ? 172.870 134.547 214.782 1.00 114.78 76 UNK F CA 1
ATOM 11032 C C . UNK F 5 75 ? 171.499 135.138 214.482 1.00 114.78 76 UNK F C 1
ATOM 11033 O O . UNK F 5 75 ? 170.491 134.460 214.710 1.00 114.78 76 UNK F O 1
ATOM 11035 N N . UNK F 5 76 ? 171.442 136.375 213.981 1.00 113.13 77 UNK F N 1
ATOM 11036 C CA . UNK F 5 76 ? 170.183 137.054 213.670 1.00 113.13 77 UNK F CA 1
ATOM 11037 C C . UNK F 5 76 ? 169.272 137.113 214.896 1.00 113.13 77 UNK F C 1
ATOM 11038 O O . UNK F 5 76 ? 168.086 136.785 214.837 1.00 113.13 77 UNK F O 1
ATOM 11040 N N . UNK F 5 77 ? 169.845 137.538 216.020 1.00 113.36 78 UNK F N 1
ATOM 11041 C CA . UNK F 5 77 ? 169.118 137.626 217.276 1.00 113.36 78 UNK F CA 1
ATOM 11042 C C . UNK F 5 77 ? 169.471 138.927 217.978 1.00 113.36 78 UNK F C 1
ATOM 11043 O O . UNK F 5 77 ? 170.636 139.334 217.999 1.00 113.36 78 UNK F O 1
ATOM 11045 N N . UNK F 5 78 ? 168.462 139.573 218.551 1.00 114.47 79 UNK F N 1
ATOM 11046 C CA . UNK F 5 78 ? 168.641 140.807 219.298 1.00 114.47 79 UNK F CA 1
ATOM 11047 C C . UNK F 5 78 ? 168.649 140.523 220.795 1.00 114.47 79 UNK F C 1
ATOM 11048 O O . UNK F 5 78 ? 168.142 139.501 221.262 1.00 114.47 79 UNK F O 1
ATOM 11050 N N . UNK F 5 79 ? 169.236 141.451 221.548 1.00 117.23 80 UNK F N 1
ATOM 11051 C CA . UNK F 5 79 ? 169.356 141.315 222.995 1.00 117.23 80 UNK F CA 1
ATOM 11052 C C . UNK F 5 79 ? 169.151 142.678 223.633 1.00 117.23 80 UNK F C 1
ATOM 11053 O O . UNK F 5 79 ? 169.839 143.640 223.281 1.00 117.23 80 UNK F O 1
ATOM 11055 N N . UNK F 5 80 ? 168.207 142.758 224.567 1.00 123.24 81 UNK F N 1
ATOM 11056 C CA . UNK F 5 80 ? 167.903 143.989 225.285 1.00 123.24 81 UNK F CA 1
ATOM 11057 C C . UNK F 5 80 ? 168.373 143.846 226.726 1.00 123.24 81 UNK F C 1
ATOM 11058 O O . UNK F 5 80 ? 167.898 142.967 227.453 1.00 123.24 81 UNK F O 1
ATOM 11060 N N . UNK F 5 81 ? 169.303 144.706 227.133 1.00 127.31 82 UNK F N 1
ATOM 11061 C CA . UNK F 5 81 ? 169.843 144.705 228.488 1.00 127.31 82 UNK F CA 1
ATOM 11062 C C . UNK F 5 81 ? 169.173 145.824 229.276 1.00 127.31 82 UNK F C 1
ATOM 11063 O O . UNK F 5 81 ? 169.412 147.007 229.014 1.00 127.31 82 UNK F O 1
ATOM 11065 N N . UNK F 5 82 ? 168.335 145.449 230.241 1.00 133.91 83 UNK F N 1
ATOM 11066 C CA . UNK F 5 82 ? 167.605 146.407 231.070 1.00 133.91 83 UNK F CA 1
ATOM 11067 C C . UNK F 5 82 ? 168.411 146.635 232.344 1.00 133.91 83 UNK F C 1
ATOM 11068 O O . UNK F 5 82 ? 168.250 145.930 233.341 1.00 133.91 83 UNK F O 1
ATOM 11070 N N . UNK F 5 83 ? 169.288 147.635 232.307 1.00 139.99 84 UNK F N 1
ATOM 11071 C CA . UNK F 5 83 ? 170.111 147.961 233.459 1.00 139.99 84 UNK F CA 1
ATOM 11072 C C . UNK F 5 83 ? 169.327 148.809 234.457 1.00 139.99 84 UNK F C 1
ATOM 11073 O O . UNK F 5 83 ? 168.371 149.506 234.105 1.00 139.99 84 UNK F O 1
ATOM 11075 N N . UNK F 5 84 ? 169.752 148.736 235.721 1.00 144.53 85 UNK F N 1
ATOM 11076 C CA . UNK F 5 84 ? 169.123 149.472 236.819 1.00 144.53 85 UNK F CA 1
ATOM 11077 C C . UNK F 5 84 ? 167.634 149.141 236.922 1.00 144.53 85 UNK F C 1
ATOM 11078 O O . UNK F 5 84 ? 166.775 150.025 236.954 1.00 144.53 85 UNK F O 1
ATOM 11080 N N . UNK F 5 85 ? 167.333 147.846 236.972 1.00 145.23 86 UNK F N 1
ATOM 11081 C CA . UNK F 5 85 ? 165.954 147.372 237.057 1.00 145.23 86 UNK F CA 1
ATOM 11082 C C . UNK F 5 85 ? 165.428 147.622 238.463 1.00 145.23 86 UNK F C 1
ATOM 11083 O O . UNK F 5 85 ? 165.767 146.903 239.406 1.00 145.23 86 UNK F O 1
ATOM 11085 N N . UNK F 5 86 ? 164.595 148.647 238.610 1.00 144.49 87 UNK F N 1
ATOM 11086 C CA . UNK F 5 86 ? 164.014 148.996 239.897 1.00 144.49 87 UNK F CA 1
ATOM 11087 C C . UNK F 5 86 ? 162.740 148.183 240.122 1.00 144.49 87 UNK F C 1
ATOM 11088 O O . UNK F 5 86 ? 162.433 147.246 239.380 1.00 144.49 87 UNK F O 1
ATOM 11090 N N . UNK F 5 87 ? 161.979 148.537 241.161 1.00 143.03 88 UNK F N 1
ATOM 11091 C CA . UNK F 5 87 ? 160.746 147.815 241.453 1.00 143.03 88 UNK F CA 1
ATOM 11092 C C . UNK F 5 87 ? 159.675 148.078 240.403 1.00 143.03 88 UNK F C 1
ATOM 11093 O O . UNK F 5 87 ? 158.785 147.242 240.206 1.00 143.03 88 UNK F O 1
ATOM 11095 N N . UNK F 5 88 ? 159.739 149.219 239.724 1.00 143.19 89 UNK F N 1
ATOM 11096 C CA . UNK F 5 88 ? 158.773 149.560 238.680 1.00 143.19 89 UNK F CA 1
ATOM 11097 C C . UNK F 5 88 ? 159.250 149.100 237.306 1.00 143.19 89 UNK F C 1
ATOM 11098 O O . UNK F 5 88 ? 159.308 149.874 236.351 1.00 143.19 89 UNK F O 1
ATOM 11100 N N . UNK F 5 89 ? 159.598 147.817 237.202 1.00 139.48 90 UNK F N 1
ATOM 11101 C CA . UNK F 5 89 ? 160.067 147.255 235.945 1.00 139.48 90 UNK F CA 1
ATOM 11102 C C . UNK F 5 89 ? 159.474 145.889 235.629 1.00 139.48 90 UNK F C 1
ATOM 11103 O O . UNK F 5 89 ? 159.800 145.328 234.578 1.00 139.48 90 UNK F O 1
ATOM 11105 N N . UNK F 5 90 ? 158.623 145.339 236.491 1.00 135.12 91 UNK F N 1
ATOM 11106 C CA . UNK F 5 90 ? 158.029 144.024 236.262 1.00 135.12 91 UNK F CA 1
ATOM 11107 C C . UNK F 5 90 ? 156.972 144.141 235.172 1.00 135.12 91 UNK F C 1
ATOM 11108 O O . UNK F 5 90 ? 155.820 144.488 235.438 1.00 135.12 91 UNK F O 1
ATOM 11110 N N . UNK F 5 91 ? 157.363 143.849 233.933 1.00 127.61 92 UNK F N 1
ATOM 11111 C CA . UNK F 5 91 ? 156.452 143.943 232.804 1.00 127.61 92 UNK F CA 1
ATOM 11112 C C . UNK F 5 91 ? 156.840 142.910 231.759 1.00 127.61 92 UNK F C 1
ATOM 11113 O O . UNK F 5 91 ? 157.964 142.400 231.746 1.00 127.61 92 UNK F O 1
ATOM 11115 N N . UNK F 5 92 ? 155.891 142.606 230.877 1.00 116.08 93 UNK F N 1
ATOM 11116 C CA . UNK F 5 92 ? 156.114 141.671 229.779 1.00 116.08 93 UNK F CA 1
ATOM 11117 C C . UNK F 5 92 ? 156.697 142.441 228.601 1.00 116.08 93 UNK F C 1
ATOM 11118 O O . UNK F 5 92 ? 156.004 143.247 227.972 1.00 116.08 93 UNK F O 1
ATOM 11120 N N . UNK F 5 93 ? 157.970 142.195 228.302 1.00 108.65 94 UNK F N 1
ATOM 11121 C CA . UNK F 5 93 ? 158.682 142.895 227.237 1.00 108.65 94 UNK F CA 1
ATOM 11122 C C . UNK F 5 93 ? 158.594 142.057 225.966 1.00 108.65 94 UNK F C 1
ATOM 11123 O O . UNK F 5 93 ? 159.391 141.139 225.757 1.00 108.65 94 UNK F O 1
ATOM 11125 N N . UNK F 5 94 ? 157.621 142.375 225.118 1.00 103.90 95 UNK F N 1
ATOM 11126 C CA . UNK F 5 94 ? 157.463 141.678 223.853 1.00 103.90 95 UNK F CA 1
ATOM 11127 C C . UNK F 5 94 ? 158.442 142.221 222.819 1.00 103.90 95 UNK F C 1
ATOM 11128 O O . UNK F 5 94 ? 158.831 143.392 222.854 1.00 103.90 95 UNK F O 1
ATOM 11130 N N . UNK F 5 95 ? 158.839 141.355 221.893 1.00 99.64 96 UNK F N 1
ATOM 11131 C CA . UNK F 5 95 ? 159.805 141.693 220.850 1.00 99.64 96 UNK F CA 1
ATOM 11132 C C . UNK F 5 95 ? 159.085 141.660 219.505 1.00 99.64 96 UNK F C 1
ATOM 11133 O O . UNK F 5 95 ? 159.071 140.639 218.815 1.00 99.64 96 UNK F O 1
ATOM 11135 N N . UNK F 5 96 ? 158.492 142.789 219.132 1.00 94.78 97 UNK F N 1
ATOM 11136 C CA . UNK F 5 96 ? 157.801 142.894 217.856 1.00 94.78 97 UNK F CA 1
ATOM 11137 C C . UNK F 5 96 ? 158.806 143.039 216.722 1.00 94.78 97 UNK F C 1
ATOM 11138 O O . UNK F 5 96 ? 159.816 143.736 216.853 1.00 94.78 97 UNK F O 1
ATOM 11140 N N . UNK F 5 97 ? 158.523 142.376 215.604 1.00 94.24 98 UNK F N 1
ATOM 11141 C CA . UNK F 5 97 ? 159.400 142.409 214.446 1.00 94.24 98 UNK F CA 1
ATOM 11142 C C . UNK F 5 97 ? 158.561 142.540 213.184 1.00 94.24 98 UNK F C 1
ATOM 11143 O O . UNK F 5 97 ? 157.367 142.232 213.171 1.00 94.24 98 UNK F O 1
ATOM 11145 N N . UNK F 5 98 ? 159.202 143.006 212.120 1.00 98.65 99 UNK F N 1
ATOM 11146 C CA . UNK F 5 98 ? 158.530 143.191 210.842 1.00 98.65 99 UNK F CA 1
ATOM 11147 C C . UNK F 5 98 ? 159.562 143.017 209.732 1.00 98.65 99 UNK F C 1
ATOM 11148 O O . UNK F 5 98 ? 160.660 142.501 209.963 1.00 98.65 99 UNK F O 1
ATOM 11150 N N . UNK F 5 99 ? 159.206 143.448 208.524 1.00 108.38 100 UNK F N 1
ATOM 11151 C CA . UNK F 5 99 ? 160.099 143.434 207.368 1.00 108.38 100 UNK F CA 1
ATOM 11152 C C . UNK F 5 99 ? 160.724 144.801 207.136 1.00 108.38 100 UNK F C 1
ATOM 11153 O O . UNK F 5 99 ? 160.858 145.247 205.992 1.00 108.38 100 UNK F O 1
ATOM 11155 N N . UNK F 5 100 ? 161.084 145.490 208.224 1.00 103.40 101 UNK F N 1
ATOM 11156 C CA . UNK F 5 100 ? 161.602 146.858 208.196 1.00 103.40 101 UNK F CA 1
ATOM 11157 C C . UNK F 5 100 ? 160.558 147.849 207.694 1.00 103.40 101 UNK F C 1
ATOM 11158 O O . UNK F 5 100 ? 160.878 148.775 206.945 1.00 103.40 101 UNK F O 1
ATOM 11160 N N . UNK F 5 101 ? 159.308 147.658 208.101 1.00 103.72 102 UNK F N 1
ATOM 11161 C CA . UNK F 5 101 ? 158.215 148.566 207.795 1.00 103.72 102 UNK F CA 1
ATOM 11162 C C . UNK F 5 101 ? 157.684 149.172 209.088 1.00 103.72 102 UNK F C 1
ATOM 11163 O O . UNK F 5 101 ? 158.083 148.792 210.192 1.00 103.72 102 UNK F O 1
ATOM 11165 N N . UNK F 5 102 ? 156.769 150.132 208.940 1.00 101.12 103 UNK F N 1
ATOM 11166 C CA . UNK F 5 102 ? 156.201 150.792 210.111 1.00 101.12 103 UNK F 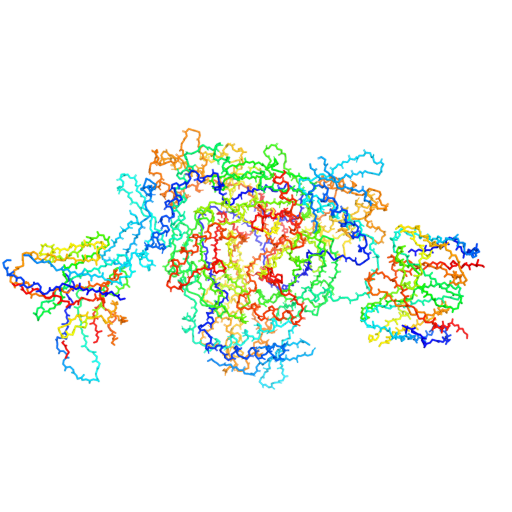CA 1
ATOM 11167 C C . UNK F 5 102 ? 155.296 149.849 210.895 1.00 101.12 103 UNK F C 1
ATOM 11168 O O . UNK F 5 102 ? 155.361 149.801 212.129 1.00 101.12 103 UNK F O 1
ATOM 11170 N N . UNK F 5 103 ? 154.449 149.094 210.201 1.00 102.67 104 UNK F N 1
ATOM 11171 C CA . UNK F 5 103 ? 153.548 148.169 210.873 1.00 102.67 104 UNK F CA 1
ATOM 11172 C C . UNK F 5 103 ? 154.310 146.951 211.382 1.00 102.67 104 UNK F C 1
ATOM 11173 O O . UNK F 5 103 ? 155.151 146.386 210.678 1.00 102.67 104 UNK F O 1
ATOM 11175 N N . UNK F 5 104 ? 154.008 146.547 212.611 1.00 100.37 105 UNK F N 1
ATOM 11176 C CA . UNK F 5 104 ? 154.645 145.401 213.258 1.00 100.37 105 UNK F CA 1
ATOM 11177 C C . UNK F 5 104 ? 153.603 144.291 213.372 1.00 100.37 105 UNK F C 1
ATOM 11178 O O . UNK F 5 104 ? 152.838 144.232 214.335 1.00 100.37 105 UNK F O 1
ATOM 11180 N N . UNK F 5 105 ? 153.583 143.405 212.378 1.00 102.65 106 UNK F N 1
ATOM 11181 C CA . UNK F 5 105 ? 152.604 142.331 212.305 1.00 102.65 106 UNK F CA 1
ATOM 11182 C C . UNK F 5 105 ? 153.106 141.017 212.888 1.00 102.65 106 UNK F C 1
ATOM 11183 O O . UNK F 5 105 ? 152.334 140.057 212.966 1.00 102.65 106 UNK F O 1
ATOM 11185 N N . UNK F 5 106 ? 154.371 140.947 213.298 1.00 102.27 107 UNK F N 1
ATOM 11186 C CA . UNK F 5 106 ? 154.959 139.727 213.844 1.00 102.27 107 UNK F CA 1
ATOM 11187 C C . UNK F 5 106 ? 155.489 140.026 215.241 1.00 102.27 107 UNK F C 1
ATOM 11188 O O . UNK F 5 106 ? 156.515 140.697 215.390 1.00 102.27 107 UNK F O 1
ATOM 11190 N N . UNK F 5 107 ? 154.795 139.525 216.257 1.00 104.36 108 UNK F N 1
ATOM 11191 C CA . UNK F 5 107 ? 155.168 139.729 217.647 1.00 104.36 108 UNK F CA 1
ATOM 11192 C C . UNK F 5 107 ? 155.840 138.480 218.201 1.00 104.36 108 UNK F C 1
ATOM 11193 O O . UNK F 5 107 ? 155.873 137.423 217.565 1.00 104.36 108 UNK F O 1
ATOM 11195 N N . UNK F 5 108 ? 156.383 138.615 219.406 1.00 108.23 109 UNK F N 1
ATOM 11196 C CA . UNK F 5 108 ? 157.078 137.534 220.081 1.00 108.23 109 UNK F CA 1
ATOM 11197 C C . UNK F 5 108 ? 156.171 136.914 221.142 1.00 108.23 109 UNK F C 1
ATOM 11198 O O . UNK F 5 108 ? 154.988 137.246 221.256 1.00 108.23 109 UNK F O 1
ATOM 11200 N N . UNK F 5 109 ? 156.731 136.000 221.932 1.00 113.69 110 UNK F N 1
ATOM 11201 C CA . UNK F 5 109 ? 155.985 135.321 222.984 1.00 113.69 110 UNK F CA 1
ATOM 11202 C C . UNK F 5 109 ? 155.747 136.193 224.209 1.00 113.69 110 UNK F C 1
ATOM 11203 O O . UNK F 5 109 ? 155.147 135.712 225.178 1.00 113.69 110 UNK F O 1
ATOM 11205 N N . UNK F 5 110 ? 156.200 137.448 224.192 1.00 114.25 111 UNK F N 1
ATOM 11206 C CA . UNK F 5 110 ? 156.011 138.389 225.296 1.00 114.25 111 UNK F CA 1
ATOM 11207 C C . UNK F 5 110 ? 156.604 137.839 226.596 1.00 114.25 111 UNK F C 1
ATOM 11208 O O . UNK F 5 110 ? 155.901 137.564 227.570 1.00 114.25 111 UNK F O 1
ATOM 11210 N N . UNK F 5 111 ? 157.926 137.677 226.587 1.00 116.64 112 UNK F N 1
ATOM 11211 C CA . UNK F 5 111 ? 158.628 137.182 227.763 1.00 116.64 112 UNK F CA 1
ATOM 11212 C C . UNK F 5 111 ? 158.527 138.183 228.906 1.00 116.64 112 UNK F C 1
ATOM 11213 O O . UNK F 5 111 ? 158.865 139.360 228.751 1.00 116.64 112 UNK F O 1
ATOM 11215 N N . UNK F 5 112 ? 158.062 137.710 230.058 1.00 123.47 113 UNK F N 1
ATOM 11216 C CA . UNK F 5 112 ? 157.895 138.556 231.230 1.00 123.47 113 UNK F CA 1
ATOM 11217 C C . UNK F 5 112 ? 159.166 138.571 232.068 1.00 123.47 113 UNK F C 1
ATOM 11218 O O . UNK F 5 112 ? 159.891 137.576 232.155 1.00 123.47 113 UNK F O 1
ATOM 11220 N N . UNK F 5 113 ? 159.431 139.720 232.690 1.00 129.51 114 UNK F N 1
ATOM 11221 C CA . UNK F 5 113 ? 160.594 139.915 233.557 1.00 129.51 114 UNK F CA 1
ATOM 11222 C C . UNK F 5 113 ? 160.099 140.531 234.862 1.00 129.51 114 UNK F C 1
ATOM 11223 O O . UNK F 5 113 ? 160.067 141.756 235.008 1.00 129.51 114 UNK F O 1
ATOM 11225 N N . UNK F 5 114 ? 159.717 139.679 235.810 1.00 134.56 115 UNK F N 1
ATOM 11226 C CA . UNK F 5 114 ? 159.200 140.132 237.100 1.00 134.56 115 UNK F CA 1
ATOM 11227 C C . UNK F 5 114 ? 160.376 140.510 237.991 1.00 134.56 115 UNK F C 1
ATOM 11228 O O . UNK F 5 114 ? 161.013 139.649 238.602 1.00 134.56 115 UNK F O 1
ATOM 11230 N N . UNK F 5 115 ? 160.666 141.805 238.068 1.00 136.06 116 UNK F N 1
ATOM 11231 C CA . UNK F 5 115 ? 161.767 142.295 238.889 1.00 136.06 116 UNK F CA 1
ATOM 11232 C C . UNK F 5 115 ? 161.329 142.474 240.338 1.00 136.06 116 UNK F C 1
ATOM 11233 O O . UNK F 5 115 ? 161.579 143.513 240.949 1.00 136.06 116 UNK F O 1
ATOM 11235 N N . UNK G 5 1 ? 155.361 163.499 222.439 1.00 154.56 1 UNK G N 1
ATOM 11236 C CA . UNK G 5 1 ? 154.879 162.317 221.735 1.00 154.56 1 UNK G CA 1
ATOM 11237 C C . UNK G 5 1 ? 153.399 162.452 221.392 1.00 154.56 1 UNK G C 1
ATOM 11238 O O . UNK G 5 1 ? 152.646 163.116 222.103 1.00 154.56 1 UNK G O 1
ATOM 11240 N N . UNK G 5 2 ? 152.989 161.817 220.294 1.00 156.15 2 UNK G N 1
ATOM 11241 C CA . UNK G 5 2 ? 151.598 161.859 219.865 1.00 156.15 2 UNK G CA 1
ATOM 11242 C C . UNK G 5 2 ? 150.733 160.983 220.762 1.00 156.15 2 UNK G C 1
ATOM 11243 O O . UNK G 5 2 ? 150.632 159.771 220.546 1.00 156.15 2 UNK G O 1
ATOM 11245 N N . UNK G 5 3 ? 150.109 161.586 221.770 1.00 161.38 3 UNK G N 1
ATOM 11246 C CA . UNK G 5 3 ? 149.283 160.850 222.724 1.00 161.38 3 UNK G CA 1
ATOM 11247 C C . UNK G 5 3 ? 147.993 160.417 222.039 1.00 161.38 3 UNK G C 1
ATOM 11248 O O . UNK G 5 3 ? 147.061 161.208 221.882 1.00 161.38 3 UNK G O 1
ATOM 11250 N N . UNK G 5 4 ? 147.937 159.150 221.628 1.00 164.02 4 UNK G N 1
ATOM 11251 C CA . UNK G 5 4 ? 146.749 158.593 220.980 1.00 164.02 4 UNK G CA 1
ATOM 11252 C C . UNK G 5 4 ? 145.832 158.024 222.059 1.00 164.02 4 UNK G C 1
ATOM 11253 O O . UNK G 5 4 ? 145.774 156.818 222.308 1.00 164.02 4 UNK G O 1
ATOM 11255 N N . UNK G 5 5 ? 145.101 158.925 222.710 1.00 167.12 5 UNK G N 1
ATOM 11256 C CA . UNK G 5 5 ? 144.198 158.545 223.790 1.00 167.12 5 UNK G CA 1
ATOM 11257 C C . UNK G 5 5 ? 142.911 157.974 223.207 1.00 167.12 5 UNK G C 1
ATOM 11258 O O . UNK G 5 5 ? 142.219 158.647 222.436 1.00 167.12 5 UNK G O 1
ATOM 11260 N N . UNK G 5 6 ? 142.593 156.736 223.575 1.00 168.73 6 UNK G N 1
ATOM 11261 C CA . UNK G 5 6 ? 141.374 156.094 223.106 1.00 168.73 6 UNK G CA 1
ATOM 11262 C C . UNK G 5 6 ? 140.172 156.591 223.897 1.00 168.73 6 UNK G C 1
ATOM 11263 O O . UNK G 5 6 ? 140.243 156.772 225.116 1.00 168.73 6 UNK G O 1
ATOM 11265 N N . UNK G 5 7 ? 139.061 156.811 223.194 1.00 171.17 7 UNK G N 1
ATOM 11266 C CA . UNK G 5 7 ? 137.854 157.317 223.840 1.00 171.17 7 UNK G CA 1
ATOM 11267 C C . UNK G 5 7 ? 137.085 156.197 224.532 1.00 171.17 7 UNK G C 1
ATOM 11268 O O . UNK G 5 7 ? 136.874 156.232 225.749 1.00 171.17 7 UNK G O 1
ATOM 11270 N N . UNK G 5 8 ? 136.658 155.194 223.769 1.00 168.59 8 UNK G N 1
ATOM 11271 C CA . UNK G 5 8 ? 135.893 154.075 224.316 1.00 168.59 8 UNK G CA 1
ATOM 11272 C C . UNK G 5 8 ? 136.825 153.184 225.125 1.00 168.59 8 UNK G C 1
ATOM 11273 O O . UNK G 5 8 ? 137.570 152.373 224.570 1.00 168.59 8 UNK G O 1
ATOM 11275 N N . UNK G 5 9 ? 136.788 153.331 226.449 1.00 167.85 9 UNK G N 1
ATOM 11276 C CA . UNK G 5 9 ? 137.631 152.534 227.329 1.00 167.85 9 UNK G CA 1
ATOM 11277 C C . UNK G 5 9 ? 137.024 151.183 227.677 1.00 167.85 9 UNK G C 1
ATOM 11278 O O . UNK G 5 9 ? 137.766 150.258 228.025 1.00 167.85 9 UNK G O 1
ATOM 11280 N N . UNK G 5 10 ? 1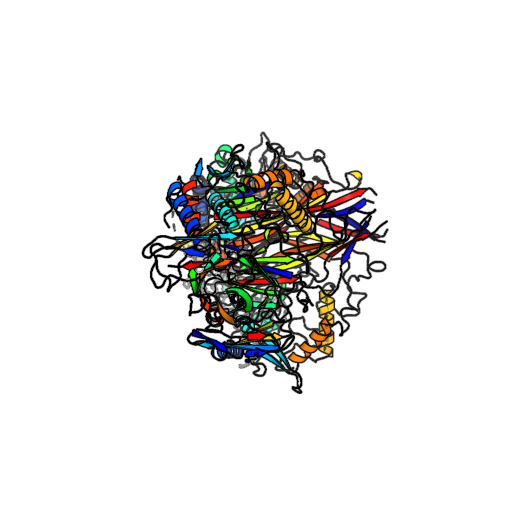35.700 151.046 227.595 1.00 170.59 10 UNK G N 1
ATOM 11281 C CA . UNK G 5 10 ? 135.037 149.780 227.904 1.00 170.59 10 UNK G CA 1
ATOM 11282 C C . UNK G 5 10 ? 133.801 149.678 227.016 1.00 170.59 10 UNK G C 1
ATOM 11283 O O . UNK G 5 10 ? 132.746 150.224 227.352 1.00 170.59 10 UNK G O 1
ATOM 11285 N N . UNK G 5 11 ? 133.939 148.981 225.890 1.00 172.60 11 UNK G N 1
ATOM 11286 C CA . UNK G 5 11 ? 132.844 148.788 224.940 1.00 172.60 11 UNK G CA 1
ATOM 11287 C C . UNK G 5 11 ? 132.221 147.423 225.214 1.00 172.60 11 UNK G C 1
ATOM 11288 O O . UNK G 5 11 ? 132.567 146.422 224.586 1.00 172.60 11 UNK G O 1
ATOM 11290 N N . UNK G 5 12 ? 131.288 147.388 226.167 1.00 176.15 12 UNK G N 1
ATOM 11291 C CA . UNK G 5 12 ? 130.603 146.150 226.540 1.00 176.15 12 UNK G CA 1
ATOM 11292 C C . UNK G 5 12 ? 129.372 145.989 225.653 1.00 176.15 12 UNK G C 1
ATOM 11293 O O . UNK G 5 12 ? 128.229 146.197 226.065 1.00 176.15 12 UNK G O 1
ATOM 11295 N N . UNK G 5 13 ? 129.623 145.607 224.403 1.00 181.81 13 UNK G N 1
ATOM 11296 C CA . UNK G 5 13 ? 128.563 145.416 223.429 1.00 181.81 13 UNK G CA 1
ATOM 11297 C C . UNK G 5 13 ? 128.115 143.956 223.412 1.00 181.81 13 UNK G C 1
ATOM 11298 O O . UNK G 5 13 ? 128.663 143.099 224.109 1.00 181.81 13 UNK G O 1
ATOM 11300 N N . UNK G 5 14 ? 127.101 143.670 222.603 1.00 186.82 14 UNK G N 1
ATOM 11301 C CA . UNK G 5 14 ? 126.558 142.327 222.466 1.00 186.82 14 UNK G CA 1
ATOM 11302 C C . UNK G 5 14 ? 127.111 141.653 221.215 1.00 186.82 14 UNK G C 1
ATOM 11303 O O . UNK G 5 14 ? 127.723 142.285 220.351 1.00 186.82 14 UNK G O 1
ATOM 11305 N N . UNK G 5 15 ? 126.884 140.345 221.128 1.00 188.60 15 UNK G N 1
ATOM 11306 C CA . UNK G 5 15 ? 127.357 139.574 219.990 1.00 188.60 15 UNK G CA 1
ATOM 11307 C C . UNK G 5 15 ? 126.553 139.918 218.738 1.00 188.60 15 UNK G C 1
ATOM 11308 O O . UNK G 5 15 ? 125.479 140.526 218.798 1.00 188.60 15 UNK G O 1
ATOM 11310 N N . UNK G 5 16 ? 127.095 139.513 217.586 1.00 193.59 16 UNK G N 1
ATOM 11311 C CA . UNK G 5 16 ? 126.474 139.757 216.282 1.00 193.59 16 UNK G CA 1
ATOM 11312 C C . UNK G 5 16 ? 126.208 141.244 216.062 1.00 193.59 16 UNK G C 1
ATOM 11313 O O . UNK G 5 16 ? 125.132 141.642 215.610 1.00 193.59 16 UNK G O 1
ATOM 11315 N N . UNK G 5 17 ? 127.198 142.074 216.383 1.00 195.61 17 UNK G N 1
ATOM 11316 C CA . UNK G 5 17 ? 127.086 143.516 216.232 1.00 195.61 17 UNK G CA 1
ATOM 11317 C C . UNK G 5 17 ? 128.374 144.056 215.627 1.00 195.61 17 UNK G C 1
ATOM 11318 O O . UNK G 5 17 ? 129.400 143.372 215.578 1.00 195.61 17 UNK G O 1
ATOM 11320 N N . UNK G 5 18 ? 128.311 145.299 215.161 1.00 198.26 18 UNK G N 1
ATOM 11321 C CA . UNK G 5 18 ? 129.465 145.937 214.553 1.00 198.26 18 UNK G CA 1
ATOM 11322 C C . UNK G 5 18 ? 130.393 146.505 215.623 1.00 198.26 18 UNK G C 1
ATOM 11323 O O . UNK G 5 18 ? 129.997 146.747 216.766 1.00 198.26 18 UNK G O 1
ATOM 11325 N N . UNK G 5 19 ? 131.647 146.717 215.234 1.00 196.06 19 UNK G N 1
ATOM 11326 C CA . UNK G 5 19 ? 132.644 147.247 216.149 1.00 196.06 19 UNK G CA 1
ATOM 11327 C C . UNK G 5 19 ? 132.543 148.765 216.236 1.00 196.06 19 UNK G C 1
ATOM 11328 O O . UNK G 5 19 ? 132.168 149.443 215.275 1.00 196.06 19 UNK G O 1
ATOM 11330 N N . UNK G 5 20 ? 132.884 149.297 217.408 1.00 194.43 20 UNK G N 1
ATOM 11331 C CA . UNK G 5 20 ? 132.837 150.735 217.660 1.00 194.43 20 UNK G CA 1
ATOM 11332 C C . UNK G 5 20 ? 134.051 151.113 218.496 1.00 194.43 20 UNK G C 1
ATOM 11333 O O . UNK G 5 20 ? 134.139 150.738 219.670 1.00 194.43 20 UNK G O 1
ATOM 11335 N N . UNK G 5 21 ? 134.981 151.851 217.896 1.00 190.20 21 UNK G N 1
ATOM 11336 C CA . UNK G 5 21 ? 136.185 152.293 218.582 1.00 190.20 21 UNK G CA 1
ATOM 11337 C C . UNK G 5 21 ? 136.505 153.719 218.162 1.00 190.20 21 UNK G C 1
ATOM 11338 O O . UNK G 5 21 ? 136.023 154.211 217.138 1.00 190.20 21 UNK G O 1
ATOM 11340 N N . UNK G 5 22 ? 137.327 154.384 218.970 1.00 181.52 22 UNK G N 1
ATOM 11341 C CA . UNK G 5 22 ? 137.713 155.762 218.707 1.00 181.52 22 UNK G CA 1
ATOM 11342 C C . UNK G 5 22 ? 139.078 156.025 219.324 1.00 181.52 22 UNK G C 1
ATOM 11343 O O . UNK G 5 22 ? 139.392 155.507 220.399 1.00 181.52 22 UNK G O 1
ATOM 11345 N N . UNK G 5 23 ? 139.883 156.832 218.636 1.00 176.22 23 UNK G N 1
ATOM 11346 C CA . UNK G 5 23 ? 141.216 157.182 219.113 1.00 176.22 23 UNK G CA 1
ATOM 11347 C C . UNK G 5 23 ? 141.567 158.566 218.594 1.00 176.22 23 UNK G C 1
ATOM 11348 O O . UNK G 5 23 ? 141.643 158.771 217.378 1.00 176.22 23 UNK G O 1
ATOM 11350 N N . UNK G 5 24 ? 141.779 159.509 219.509 1.00 170.72 24 UNK G N 1
ATOM 11351 C CA . UNK G 5 24 ? 142.109 160.887 219.163 1.00 170.72 24 UNK G CA 1
ATOM 11352 C C . UNK G 5 24 ? 143.621 161.064 219.253 1.00 170.72 24 UNK G C 1
ATOM 11353 O O . UNK G 5 24 ? 144.201 160.970 220.339 1.00 170.72 24 UNK G O 1
ATOM 11355 N N . UNK G 5 25 ? 144.254 161.321 218.112 1.00 166.32 25 UNK G N 1
ATOM 11356 C CA . UNK G 5 25 ? 145.695 161.522 218.053 1.00 166.32 25 UNK G CA 1
ATOM 11357 C C . UNK G 5 25 ? 146.011 163.012 218.051 1.00 166.32 25 UNK G C 1
ATOM 11358 O O . UNK G 5 25 ? 145.458 163.770 217.247 1.00 166.32 25 UNK G O 1
ATOM 11360 N N . UNK G 5 26 ? 146.900 163.426 218.951 1.00 161.90 26 UNK G N 1
ATOM 11361 C CA . UNK G 5 26 ? 147.298 164.829 219.062 1.00 161.90 26 UNK G CA 1
ATOM 11362 C C . UNK G 5 26 ? 148.467 165.131 218.121 1.00 161.90 26 UNK G C 1
ATOM 11363 O O . UNK G 5 26 ? 149.568 165.492 218.534 1.00 161.90 26 UNK G O 1
ATOM 11365 N N . UNK G 5 27 ? 148.200 164.974 216.829 1.00 161.79 27 UNK G N 1
ATOM 11366 C CA . UNK G 5 27 ? 149.207 165.220 215.803 1.00 161.79 27 UNK G CA 1
ATOM 11367 C C . UNK G 5 27 ? 148.555 165.593 214.476 1.00 161.79 27 UNK G C 1
ATOM 11368 O O . UNK G 5 27 ? 148.628 164.840 213.505 1.00 161.79 27 UNK G O 1
ATOM 11370 N N . UNK G 5 28 ? 148.657 162.377 212.360 1.00 30.00 29 UNK G N 1
ATOM 11371 C CA . UNK G 5 28 ? 149.162 161.063 211.982 1.00 30.00 29 UNK G CA 1
ATOM 11372 C C . UNK G 5 28 ? 149.386 160.976 210.477 1.00 30.00 29 UNK G C 1
ATOM 11373 O O . UNK G 5 28 ? 149.113 159.949 209.857 1.00 30.00 29 UNK G O 1
ATOM 11375 N N . UNK G 5 29 ? 149.883 162.064 209.893 1.00 159.33 30 UNK G N 1
ATOM 11376 C CA . UNK G 5 29 ? 150.172 162.142 208.463 1.00 159.33 30 UNK G CA 1
ATOM 11377 C C . UNK G 5 29 ? 151.641 162.519 208.300 1.00 159.33 30 UNK G C 1
ATOM 11378 O O . UNK G 5 29 ? 152.013 163.685 208.466 1.00 159.33 30 UNK G O 1
ATOM 11380 N N . UNK G 5 30 ? 152.474 161.533 207.976 1.00 156.85 31 UNK G N 1
ATOM 11381 C CA . UNK G 5 30 ? 153.899 161.761 207.807 1.00 156.85 31 UNK G CA 1
ATOM 11382 C C . UNK G 5 30 ? 154.176 162.413 206.454 1.00 156.85 31 UNK G C 1
ATOM 11383 O O . UNK G 5 30 ? 153.271 162.665 205.653 1.00 156.85 31 UNK G O 1
ATOM 11385 N N . UNK G 5 31 ? 155.455 162.689 206.193 1.00 155.05 32 UNK G N 1
ATOM 11386 C CA . UNK G 5 31 ? 155.856 163.315 204.939 1.00 155.05 32 UNK G CA 1
ATOM 11387 C C . UNK G 5 31 ? 155.747 162.376 203.746 1.00 155.05 32 UNK G C 1
ATOM 11388 O O . UNK G 5 31 ? 155.825 162.844 202.605 1.00 155.05 32 UNK G O 1
ATOM 11390 N N . UNK G 5 32 ? 155.570 161.076 203.974 1.00 158.02 33 UNK G N 1
ATOM 11391 C CA . UNK G 5 32 ? 155.449 160.103 202.896 1.00 158.02 33 UNK G CA 1
ATOM 11392 C C . UNK G 5 32 ? 154.046 160.039 202.305 1.00 158.02 33 UNK G C 1
ATOM 11393 O O . UNK G 5 32 ? 153.757 159.108 201.544 1.00 158.02 33 UNK G O 1
ATOM 11395 N N . UNK G 5 33 ? 153.178 160.994 202.641 1.00 30.00 34 UNK G N 1
ATOM 11396 C CA . UNK G 5 33 ? 151.806 161.064 202.139 1.00 30.00 34 UNK G CA 1
ATOM 11397 C C . UNK G 5 33 ? 151.001 159.810 202.461 1.00 30.00 34 UNK G C 1
ATOM 11398 O O . UNK G 5 33 ? 150.089 159.445 201.712 1.00 30.00 34 UNK G O 1
ATOM 11400 N N . UNK G 5 34 ? 151.323 159.138 203.564 1.00 30.00 35 UNK G N 1
ATOM 11401 C CA . UNK G 5 34 ? 150.617 157.939 203.989 1.00 30.00 35 UNK G CA 1
ATOM 11402 C C . UNK G 5 34 ? 150.321 158.024 205.478 1.00 30.00 35 UNK G C 1
ATOM 11403 O O . UNK G 5 34 ? 151.183 158.420 206.268 1.00 30.00 35 UNK G O 1
ATOM 11405 N N . UNK G 5 35 ? 149.102 157.651 205.854 1.00 153.32 36 UNK G N 1
ATOM 11406 C CA . UNK G 5 35 ? 148.699 157.679 207.252 1.00 153.32 36 UNK G CA 1
ATOM 11407 C C . UNK G 5 35 ? 149.208 156.441 207.978 1.00 153.32 36 UNK G C 1
ATOM 11408 O O . UNK G 5 35 ? 149.161 155.327 207.448 1.00 153.32 36 UNK G O 1
ATOM 11410 N N . UNK G 5 36 ? 149.696 156.642 209.198 1.00 146.65 37 UNK G N 1
ATOM 11411 C CA . UNK G 5 36 ? 150.242 155.570 210.026 1.00 146.65 37 UNK G CA 1
ATOM 11412 C C . UNK G 5 36 ? 149.335 155.410 211.244 1.00 146.65 37 UNK G C 1
ATOM 11413 O O . UNK G 5 36 ? 149.560 156.019 212.291 1.00 146.65 37 UNK G O 1
ATOM 11415 N N . UNK G 5 37 ? 148.304 154.579 211.097 1.00 150.29 38 UNK G N 1
ATOM 11416 C CA . UNK G 5 37 ? 147.360 154.299 212.180 1.00 150.29 38 UNK G CA 1
ATOM 11417 C C . UNK G 5 37 ? 147.042 152.808 212.138 1.00 150.29 38 UNK G C 1
ATOM 11418 O O . UNK G 5 37 ? 146.153 152.377 211.398 1.00 150.29 38 UNK G O 1
ATOM 11420 N N . UNK G 5 38 ? 147.769 152.028 212.931 1.00 148.30 39 UNK G N 1
ATOM 11421 C CA . UNK G 5 38 ? 147.597 150.585 212.984 1.00 148.30 39 UNK G CA 1
ATOM 11422 C C . UNK G 5 38 ? 146.753 150.193 214.190 1.00 148.30 39 UNK G C 1
ATOM 11423 O O . UNK G 5 38 ? 146.797 150.838 215.241 1.00 148.30 39 UNK G O 1
ATOM 11425 N N . UNK G 5 39 ? 145.980 149.123 214.026 1.00 147.43 40 UNK G N 1
ATOM 11426 C CA . UNK G 5 39 ? 145.123 148.602 215.081 1.00 147.43 40 UNK G CA 1
ATOM 11427 C C . UNK G 5 39 ? 145.744 147.340 215.664 1.00 147.43 40 UNK G C 1
ATOM 11428 O O . UNK G 5 39 ? 146.163 146.448 214.919 1.00 147.43 40 UNK G O 1
ATOM 11430 N N . UNK G 5 40 ? 145.798 147.269 216.991 1.00 144.96 41 UNK G N 1
ATOM 11431 C CA . UNK G 5 40 ? 146.386 146.140 217.701 1.00 144.96 41 UNK G CA 1
ATOM 11432 C C . UNK G 5 40 ? 145.301 145.451 218.515 1.00 144.96 41 UNK G C 1
ATOM 11433 O O . UNK G 5 40 ? 144.715 146.060 219.416 1.00 144.96 41 UNK G O 1
ATOM 11435 N N . UNK G 5 41 ? 145.037 144.188 218.197 1.00 143.02 42 UNK G N 1
ATOM 11436 C CA . UNK G 5 41 ? 144.027 143.384 218.881 1.00 143.02 42 UNK G CA 1
ATOM 11437 C C . UNK G 5 41 ? 144.754 142.403 219.799 1.00 143.02 42 UNK G C 1
ATOM 11438 O O . UNK G 5 41 ? 145.176 141.327 219.374 1.00 143.02 42 UNK G O 1
ATOM 11440 N N . UNK G 5 42 ? 144.896 142.785 221.065 1.00 144.40 43 UNK G N 1
ATOM 11441 C CA . UNK G 5 42 ? 145.574 141.957 222.052 1.00 144.40 43 UNK G CA 1
ATOM 11442 C C . UNK G 5 42 ? 144.568 141.042 222.738 1.00 144.40 43 UNK G C 1
ATOM 11443 O O . UNK G 5 42 ? 143.509 141.494 223.184 1.00 144.40 43 UNK G O 1
ATOM 11445 N N . UNK G 5 43 ? 144.904 139.758 222.820 1.00 145.37 44 UNK G N 1
ATOM 11446 C CA . UNK G 5 43 ? 144.042 138.772 223.450 1.00 145.37 44 UNK G CA 1
ATOM 11447 C C . UNK G 5 43 ? 144.385 138.666 224.936 1.00 145.37 44 UNK G C 1
ATOM 11448 O O . UNK G 5 43 ? 145.172 139.449 225.473 1.00 145.37 44 UNK G O 1
ATOM 11450 N N . UNK G 5 44 ? 143.792 137.688 225.617 1.00 145.77 45 UNK G N 1
ATOM 11451 C CA . UNK G 5 44 ? 144.027 137.489 227.043 1.00 145.77 45 UNK G CA 1
ATOM 11452 C C . UNK G 5 44 ? 145.353 136.763 227.234 1.00 145.77 45 UNK G C 1
ATOM 11453 O O . UNK G 5 44 ? 145.466 135.572 226.927 1.00 145.77 45 UNK G O 1
ATOM 11455 N N . UNK G 5 45 ? 146.355 137.485 227.742 1.00 145.00 46 UNK G N 1
ATOM 11456 C CA . UNK G 5 45 ? 147.683 136.930 228.018 1.00 145.00 46 UNK G CA 1
ATOM 11457 C C . UNK G 5 45 ? 148.297 136.311 226.762 1.00 145.00 46 UNK G C 1
ATOM 11458 O O . UNK G 5 45 ? 148.759 135.168 226.764 1.00 145.00 46 UNK G O 1
ATOM 11460 N N . UNK G 5 46 ? 148.300 137.084 225.679 1.00 142.37 47 UNK G N 1
ATOM 11461 C CA . UNK G 5 46 ? 148.855 136.640 224.408 1.00 142.37 47 UNK G CA 1
ATOM 11462 C C . UNK G 5 46 ? 149.574 137.819 223.763 1.00 142.37 47 UNK G C 1
ATOM 11463 O O . UNK G 5 46 ? 149.732 138.884 224.368 1.00 142.37 47 UNK G O 1
ATOM 11465 N N . UNK G 5 47 ? 150.013 137.627 222.523 1.00 135.84 48 UNK G N 1
ATOM 11466 C CA . UNK G 5 47 ? 150.707 138.659 221.767 1.00 135.84 48 UNK G CA 1
ATOM 11467 C C . UNK G 5 47 ? 149.710 139.452 220.934 1.00 135.84 48 UNK G C 1
ATOM 11468 O O . UNK G 5 47 ? 148.721 138.904 220.440 1.00 135.84 48 UNK G O 1
ATOM 11470 N N . UNK G 5 48 ? 149.977 140.746 220.782 1.00 134.86 49 UNK G N 1
ATOM 11471 C CA . UNK G 5 48 ? 149.087 141.604 220.014 1.00 134.86 49 UNK G CA 1
ATOM 11472 C C . UNK G 5 48 ? 149.210 141.308 218.525 1.00 134.86 49 UNK G C 1
ATOM 11473 O O . UNK G 5 48 ? 150.308 141.097 218.004 1.00 134.86 49 UNK G O 1
ATOM 11475 N N . UNK G 5 49 ? 148.072 141.291 217.841 1.00 139.28 50 UNK G N 1
ATOM 11476 C CA . UNK G 5 49 ? 148.012 141.056 216.407 1.00 139.28 50 UNK G CA 1
ATOM 11477 C C . UNK G 5 49 ? 147.750 142.365 215.674 1.00 139.28 50 UNK G C 1
ATOM 11478 O O . UNK G 5 49 ? 147.459 143.400 216.279 1.00 139.28 50 UNK G O 1
ATOM 11480 N N . UNK G 5 50 ? 147.857 142.308 214.350 1.00 141.84 51 UNK G N 1
ATOM 11481 C CA . UNK G 5 50 ? 147.656 143.468 213.495 1.00 141.84 51 UNK G CA 1
ATOM 11482 C C . UNK G 5 50 ? 146.327 143.352 212.762 1.00 141.84 51 UNK G C 1
ATOM 11483 O O . UNK G 5 50 ? 145.960 142.273 212.286 1.00 141.84 51 UNK G O 1
ATOM 11485 N N . UNK G 5 51 ? 145.610 144.469 212.675 1.00 148.97 52 UNK G N 1
ATOM 11486 C CA . UNK G 5 51 ? 144.333 144.530 211.979 1.00 148.97 52 UNK G CA 1
ATOM 11487 C C . UNK G 5 51 ? 144.299 145.552 210.856 1.00 148.97 52 UNK G C 1
ATOM 11488 O O . UNK G 5 51 ? 143.532 145.376 209.907 1.00 148.97 52 UNK G O 1
ATOM 11490 N N . UNK G 5 52 ? 145.101 146.612 210.936 1.00 151.41 53 UNK G N 1
ATOM 11491 C CA . UNK G 5 52 ? 145.181 147.626 209.892 1.00 151.41 53 UNK G CA 1
ATOM 11492 C C . UNK G 5 52 ? 146.647 147.929 209.628 1.00 151.41 53 UNK G C 1
ATOM 11493 O O . UNK G 5 52 ? 147.374 148.324 210.545 1.00 151.41 53 UNK G O 1
ATOM 11495 N N . UNK G 5 53 ? 147.080 147.746 208.380 1.00 158.92 54 UNK G N 1
ATOM 11496 C CA . UNK G 5 53 ? 148.490 147.952 208.048 1.00 158.92 54 UNK G CA 1
ATOM 11497 C C . UNK G 5 53 ? 148.838 149.438 208.033 1.00 158.92 54 UNK G C 1
ATOM 11498 O O . UNK G 5 53 ? 149.656 149.904 208.832 1.00 158.92 54 UNK G O 1
ATOM 11500 N N . UNK G 5 54 ? 148.219 150.199 207.130 1.00 163.67 55 UNK G N 1
ATOM 11501 C CA . UNK G 5 54 ? 148.412 151.646 207.110 1.00 163.67 55 UNK G CA 1
ATOM 11502 C C . UNK G 5 54 ? 147.286 152.363 207.849 1.00 163.67 55 UNK G C 1
ATOM 11503 O O . UNK G 5 54 ? 147.520 153.013 208.872 1.00 163.67 55 UNK G O 1
ATOM 11505 N N . UNK G 5 55 ? 146.066 152.249 207.343 1.00 169.08 56 UNK G N 1
ATOM 11506 C CA . UNK G 5 55 ? 144.883 152.754 208.031 1.00 169.08 56 UNK G CA 1
ATOM 11507 C C . UNK G 5 55 ? 143.751 151.740 208.084 1.00 169.08 56 UNK G C 1
ATOM 11508 O O . UNK G 5 55 ? 143.068 151.645 209.106 1.00 169.08 56 UNK G O 1
ATOM 11510 N N . UNK G 5 56 ? 143.533 150.984 207.007 1.00 172.44 57 UNK G N 1
ATOM 11511 C CA . UNK G 5 56 ? 142.458 149.996 206.968 1.00 172.44 57 UNK G CA 1
ATOM 11512 C C . UNK G 5 56 ? 142.857 148.645 206.394 1.00 172.44 57 UNK G C 1
ATOM 11513 O O . UNK G 5 56 ? 142.154 147.664 206.659 1.00 172.44 57 UNK G O 1
ATOM 11515 N N . UNK G 5 57 ? 143.935 148.547 205.618 1.00 170.99 58 UNK G N 1
ATOM 11516 C CA . UNK G 5 57 ? 144.295 147.282 204.990 1.00 170.99 58 UNK G CA 1
ATOM 11517 C C . UNK G 5 57 ? 144.677 146.246 206.039 1.00 170.99 58 UNK G C 1
ATOM 11518 O O . UNK G 5 57 ? 145.549 146.485 206.879 1.00 170.99 58 UNK G O 1
ATOM 11520 N N . UNK G 5 58 ? 144.025 145.090 205.983 1.00 170.43 59 UNK G N 1
ATOM 11521 C CA . UNK G 5 58 ? 144.254 144.012 206.932 1.00 170.43 59 UNK G CA 1
ATOM 11522 C C . UNK G 5 58 ? 145.195 142.970 206.342 1.00 170.43 59 UNK G C 1
ATOM 11523 O O . UNK G 5 58 ? 145.235 142.756 205.128 1.00 170.43 59 UNK G O 1
ATOM 11525 N N . UNK G 5 59 ? 145.956 142.323 207.219 1.00 170.13 60 UNK G N 1
ATOM 11526 C CA . UNK G 5 59 ? 146.896 141.290 206.801 1.00 170.13 60 UNK G CA 1
ATOM 11527 C C . UNK G 5 59 ? 146.194 139.944 206.655 1.00 170.13 60 UNK G C 1
ATOM 11528 O O . UNK G 5 59 ? 146.751 139.000 206.095 1.00 170.13 60 UNK G O 1
ATOM 11530 N N . UNK G 5 60 ? 136.728 143.570 209.665 1.00 194.49 67 UNK G N 1
ATOM 11531 C CA . UNK G 5 60 ? 137.040 144.825 210.337 1.00 194.49 67 UNK G CA 1
ATOM 11532 C C . UNK G 5 60 ? 137.561 145.859 209.344 1.00 194.49 67 UNK G C 1
ATOM 11533 O O . UNK G 5 60 ? 138.142 145.508 208.317 1.00 194.49 67 UNK G O 1
ATOM 11535 N N . UNK G 5 61 ? 137.348 147.134 209.657 1.00 196.35 68 UNK G N 1
ATOM 11536 C CA . UNK G 5 61 ? 137.792 148.226 208.801 1.00 196.35 68 UNK G CA 1
ATOM 11537 C C . UNK G 5 61 ? 137.878 149.493 209.642 1.00 196.35 68 UNK G C 1
ATOM 11538 O O . UNK G 5 61 ? 137.511 149.507 210.821 1.00 196.35 68 UNK G O 1
ATOM 11540 N N . UNK G 5 62 ? 138.368 150.563 209.024 1.00 190.78 69 UNK G N 1
ATOM 11541 C CA . UNK G 5 62 ? 138.503 151.861 209.666 1.00 190.78 69 UNK G CA 1
ATOM 11542 C C . UNK G 5 62 ? 137.572 152.865 208.999 1.00 190.78 69 UNK G C 1
ATOM 11543 O O . UNK G 5 62 ? 136.902 152.566 208.007 1.00 190.78 69 UNK G O 1
ATOM 11545 N N . UNK G 5 63 ? 137.539 154.071 209.556 1.00 186.30 70 UNK G N 1
ATOM 11546 C CA . UNK G 5 63 ? 136.665 155.125 209.055 1.00 186.30 70 UNK G CA 1
ATOM 11547 C C . UNK G 5 63 ? 137.243 156.474 209.472 1.00 186.30 70 UNK G C 1
ATOM 11548 O O . UNK G 5 63 ? 138.390 156.565 209.922 1.00 186.30 70 UNK G O 1
ATOM 11550 N N . UNK G 5 64 ? 136.442 157.526 209.299 1.00 184.94 71 UNK G N 1
ATOM 11551 C CA . UNK G 5 64 ? 136.691 158.926 209.622 1.00 184.94 71 UNK G CA 1
ATOM 11552 C C . UNK G 5 64 ? 137.680 159.580 208.658 1.00 184.94 71 UNK G C 1
ATOM 11553 O O . UNK G 5 64 ? 137.837 160.801 208.707 1.00 184.94 71 UNK G O 1
ATOM 11555 N N . UNK G 5 65 ? 138.327 158.821 207.769 1.00 183.98 72 UNK G N 1
ATOM 11556 C CA . UNK G 5 65 ? 139.216 159.338 206.731 1.00 183.98 72 UNK G CA 1
ATOM 11557 C C . UNK G 5 65 ? 140.148 160.441 207.221 1.00 183.98 72 UNK G C 1
ATOM 11558 O O . UNK G 5 65 ? 140.360 161.434 206.518 1.00 183.98 72 UNK G O 1
ATOM 11560 N N . UNK G 5 66 ? 140.709 160.282 208.415 1.00 181.11 73 UNK G N 1
ATOM 11561 C CA . UNK G 5 66 ? 141.568 161.306 208.999 1.00 181.11 73 UNK G CA 1
ATOM 11562 C C . UNK G 5 66 ? 142.484 160.644 210.022 1.00 181.11 73 UNK G C 1
ATOM 11563 O O . UNK G 5 66 ? 142.548 159.414 210.120 1.00 181.11 73 UNK G O 1
ATOM 11565 N N . UNK G 5 67 ? 143.199 161.470 210.790 1.00 176.66 74 UNK G N 1
ATOM 11566 C CA . UNK G 5 67 ? 144.107 160.942 211.802 1.00 176.66 74 UNK G CA 1
ATOM 11567 C C . UNK G 5 67 ? 143.353 160.293 212.954 1.00 176.66 74 UNK G C 1
ATOM 11568 O O . UNK G 5 67 ? 143.863 159.353 213.575 1.00 176.66 74 UNK G O 1
ATOM 11570 N N . UNK G 5 68 ? 142.150 160.776 213.257 1.00 179.21 75 UNK G N 1
ATOM 11571 C CA . UNK G 5 68 ? 141.339 160.199 214.324 1.00 179.21 75 UNK G CA 1
ATOM 11572 C C . UNK G 5 68 ? 140.901 158.796 213.922 1.00 179.21 75 UNK G C 1
ATOM 11573 O O . UNK G 5 68 ? 140.047 158.630 213.045 1.00 179.21 75 UNK G O 1
ATOM 11575 N N . UNK G 5 69 ? 141.483 157.786 214.561 1.00 182.55 76 UNK G N 1
ATOM 11576 C CA . UNK G 5 69 ? 141.175 156.402 214.234 1.00 182.55 76 UNK G CA 1
ATOM 11577 C C . UNK G 5 69 ? 139.807 156.014 214.777 1.00 182.55 76 UNK G C 1
ATOM 11578 O O . UNK G 5 69 ? 139.423 156.411 215.881 1.00 182.55 76 UNK G O 1
ATOM 11580 N N . UNK G 5 70 ? 139.071 155.232 213.991 1.00 187.18 77 UNK G N 1
ATOM 11581 C CA . UNK G 5 70 ? 137.752 154.763 214.385 1.00 187.18 77 UNK G CA 1
ATOM 11582 C C . UNK G 5 70 ? 137.486 153.422 213.720 1.00 187.18 77 UNK G C 1
ATOM 11583 O O . UNK G 5 70 ? 137.808 153.232 212.544 1.00 187.18 77 UNK G O 1
ATOM 11585 N N . UNK G 5 71 ? 136.900 152.501 214.477 1.00 192.70 78 UNK G N 1
ATOM 11586 C CA . UNK G 5 71 ? 136.593 151.172 213.963 1.00 192.70 78 UNK G CA 1
ATOM 11587 C C . UNK G 5 71 ? 135.352 150.599 214.638 1.00 192.70 78 UNK G C 1
ATOM 11588 O O . UNK G 5 71 ? 135.448 149.911 215.655 1.00 192.70 78 UNK G O 1
ATOM 11590 N N . UNK G 5 72 ? 138.134 147.473 225.754 1.00 30.00 109 UNK G N 1
ATOM 11591 C CA . UNK G 5 72 ? 138.331 146.154 226.343 1.00 30.00 109 UNK G CA 1
ATOM 11592 C C . UNK G 5 72 ? 137.542 145.094 225.582 1.00 30.00 109 UNK G C 1
ATOM 11593 O O . UNK G 5 72 ? 138.066 144.019 225.283 1.00 30.00 109 UNK G O 1
ATOM 11595 N N . UNK G 5 73 ? 136.285 145.411 225.278 1.00 30.00 110 UNK G N 1
ATOM 11596 C CA . UNK G 5 73 ? 135.388 144.514 224.550 1.00 30.00 110 UNK G CA 1
ATOM 11597 C C . UNK G 5 73 ? 135.281 143.148 225.224 1.00 30.00 110 UNK G C 1
ATOM 11598 O O . UNK G 5 73 ? 134.267 142.830 225.845 1.00 30.00 110 UNK G O 1
#

Solvent-accessible surface area: 67886 Å² total; per-residue (Å²): 86,34,8,26,14,43,43,41,57,94,103,5,50,0,2,0,0,0,0,0,12,8,6,0,55,58,48,45,37,6,91,109,53,0,88,75,4,27,166,49,1,54,98,16,0,82,88,43,4,126,25,86,119,160,27,71,26,76,15,80,126,99,132,8,0,5,50,6,19,31,145,119,154,81,68,48,41,104,25,22,4,40,1,0,0,3,0,2,19,27,1,0,30,24,1,0,4,0,6,15,25,29,42,20,104,33,134,90,31,51,78,103,104,39,25,32,86,15,11,8,3,4,16,12,37,82,97,37,7,49,167,37,110,90,42,90,74,36,24,10,40,21,0,20,0,2,7,4,2,29,138,131,21,107,126,74,32,70,8,20,24,12,2,31,76,26,4,2,27,2,10,2,62,4,58,23,100,12,83,0,36,2,6,5,7,22,6,3,4,5,3,10,14,10,15,39,43,36,27,22,22,3,22,4,28,7,5,3,1,7,13,3,10,16,1,3,2,10,1,62,33,23,13,4,56,43,58,24,66,131,112,25,116,7,2,156,94,36,97,76,6,112,17,114,64,32,24,130,20,92,22,8,6,0,1,4,5,19,0,9,4,0,53,10,0,35,164,97,14,38,0,0,11,21,35,24,34,78,44,177,130,38,55,48,0,1,31,137,69,40,81,17,9,8,35,28,35,52,79,2,26,81,51,6,46,77,67,135,33,13,1,38,100,101,3,102,65,8,7,70,5,40,19,45,67,27,39,9,2,7,0,38,4,4,0,50,29,1,59,116,12,5,25,63,0,0,51,118,68,38,114,11,116,59,44,154,184,46,65,2,2,5,27,0,6,1,3,7,52,64,18,21,33,30,10,1,31,33,41,72,135,188,47,40,12,50,8,50,17,3,4,76,56,35,66,1,2,0,0,0,0,0,2,14,0,10,0,16,63,55,93,0,112,123,61,0,136,64,1,7,74,0,1,102,18,0,16,85,69,2,58,34,22,132,156,174,72,54,101,82,29,5,67,24,0,6,0,1,13,19,4,80,49,26,84,150,43,91,22,68,33,61,12,74,98,30,70,96,11,9,66,31,120,24,10,56,5,0,0,75,2,21,13,98,143,145,98,113,41,50,79,42,65,0,64,8,2,7,15,0,1,28,34,0,0,71,18,0,1,11,11,23,8,6,76,23,70,100,139,67,2,47,105,9,2,5,48,4,100,34,0,10,23,2,0,2,19,17,44,99,15,9,46,65,174,83,9,57,67,14,19,12,23,56,14,0,6,0,13,0,12,10,14,26,58,138,142,188,17,76,78,11,4,20,9,0,14,30,46,2,1,18,0,1,0,4,1,15,2,125,36,1,0,15,16,38,8,23,17,0,0,0,5,1,12,12,10,61,46,104,15,9,0,4,0,45,3,38,9,4,27,1,13,5,1,2,16,0,0,0,0,0,16,2,2,35,0,52,34,56,14,106,120,119,9,115,4,7,119,116,8,94,104,22,108,25,115,62,18,10,72,122,58,94,30,65,37,23,25,10,4,3,12,32,0,4,36,0,32,38,0,25,166,89,17,111,0,0,6,10,32,31,27,49,35,242,80,74,107,59,2,12,39,212,76,52,76,50,4,4,38,15,31,18,68,6,25,83,23,64,74,61,20,79,75,5,18,65,67,9,69,25,32,12,74,34,31,36,32,64,36,36,20,2,1,0,30,2,0,0,49,28,0,52,91,6,0,22,65,0,1,30,46,56,76,88,160,130,25,56,58,76,7,1,0,3,1,10,1,5,3,36,30,21,0,12,52,20,2,77,14,45,59,102,127,30,48,9,30,7,78,16,50,26,120,80,8,75,1,3,0,0,0,0,0,2,16,0,2,3,56,9,60,44,2,116,116,22,0,50,66,0,28,93,47,0,96,78,11,6,78,85,42,24,32,25,107,103,71,153,26,10,117,165,11,60,14,72,108,47,181,182,23,10,0,8,71,9,36,23,122,104,91,91,66,38,5,74,48,54,4,46,4,0,1,25,0,0,24,53,3,0,60,27,0,1,22,1,2,0,12,46,11,85,100,138,90,6,47,127,16,13,5,47,15,83,28,1,14,16,6,8,6,8,18,7,95,17,14,36,10,151,37,16,50,82,37,38,18,21,27,9,0,5,0,13,6,6,7,63,86,158,137,94,105,79,67,36,5,1,42,7,1,17,39,25,2,0,31,0,10,0,16,0,22,8,107,41,2,3,15,0,9,18,13,7,0,0,0,4,1,5,24,1,33,40,76,50,36,9,29,0,36,26,49,2,26,16,2,8,0,14,14,2,3,5,3,3,0,16,7,33,18,18,79,61,44,20,154,105,99,35,131,10,0,115,135,22,87,96,12,115,38,126,46,12,12,138,37,32,27,26,16,32,1,4,5,25,1,2,17,0,35,64,0,44,126,121,32,56,0,0,23,6,50,35,34,70,6,89,114,20,84,58,0,7,4,70,116,37,67,60,23,21,37,10,66,66,53,8,50,128,18,9,48,102,101,117,41,38,0,58,99,43,9,83,41,27,8,55,54,78,17,16,43,34,24,26,2,5,0,25,7,3,0,74,33,0,47,160,12,6,16,30,0,1,25,42,32,5,28,187,76,18,147,174,134,4,75,56,47,8,1,0,26,0,16,0,9,4,29,20,3,28,20,32,8,18,68,16,50,78,109,43,69,24,59,25,77,33,77,82,35,87,39,72,76,82,33,87,43,67,26,46,16,61,32,81,58,57,14,22,28,14,34,22,21,31,38,34,51,113,106,73,41,60,56,39,30,17,42,51,34,60,62,62,40,113,111,32,72,105,42,52,60,25,72,32,64,48,42,82,24,38,40,47,39,67,58,26,53,108,106,63,47,27,25,42,30,19,38,14,9,16,27,71,53,29,36,31,11,62,36,10,47,48,60,92,89,33,48,26,66,65,33,75,91,34,54,75,81,31,80,48,64,29,46,12,57,42,56,103,66,86,42,61,54,41,7,35,31,27,32,27,43,45,109,89,71,50,55,54,45,33,19,40,12,6,12,67,44,82,55,74,58,47,30,101,99,24,69,119,33,38,68,33,62,42,72,67,74,44,33,50,31,55,40,51,70,22,65,82,101,54,43,15,41,32,26,20,8,34,16,44,58,78,31,29,19,21,69,38,55,59,54,33,1,80,63,8,73,36,49,8,70,153,138,30,68,16,65,26,42,85,77,46,64,60,82,56,124,113,28,75,41,50,14,51,31,48,62,27,74,13,42,4,23,22,20,39,23,27,40,40,48,93,121,66,87,82,62,78,25,20,34,7,2,22,33,54,68,33,60,55,57,32,105,104,26,68,98,57,26,67,36,67,27,48,75,112,73,30,25,16,40,40,45,43,50,96,23,64,86,108,44,52,24,31,45,18,14,17,6,22,50,6,51,77,29,52,64,20,34,4,86,29,16,49,33,59,34,153,63,69,69,69,70,76,52,86,83,37,102,84,84,99,118,72,95,84,80,55,43,28,68,33,80,89,30,94,51,116,66,104,58,43,69,29,71,46,82,67,77,70,102,117,61,42,50,58,36,32,9,53,52,44,49,65,75,123,133,71,41,66,64,111,74,35,50,39,30,50,121,116

Organism: Homo sapiens (NCBI:txid9606)

Foldseek 3Di:
DFKDKDWDQDFDFFFKKKKFALFADDDPVCPVVVVVVVVLLQVVCCVPVVDHVPDPWHWDPVLIFTWAAADVRDDIDTPHDNDPLVRLQVVSLVSLQQSVLPDDPDDDDDDDPPPCLWWVFKAAQNRGCPPFDWDWDAASLTYIMTIGQALPGPDTQTQDDFDLNRGIKIKTFFDPDHPDCSHRVDTFMWMFGDHNFDDDDCVPGIDTGDFQKEKEKAKFKEKEAEDDDPRHPADQFCPQFPQDQQDRGTAAQVSQLLSLLQVVLCVFQVAGDDNGGDDPPGGHDHCVVRVGRVVVVVVSVVCVVVCNSVSNVRRHHHRMDMDIDIDIDIGRPDDPVRCVPPVVVCCVPSVDDQDPPGGGMYMYTYTHPDSTHMYMYDDDD/DWDKDKDFFADWDFFFKKKWFFLFQFFQVQCCVLCVQVVVVLVVLCCLAPPVPPPHDCVLCVLKFWWKWQCPPVVDIDIGTSVVDPHDDLDPRIWIWIWAAAPPNPRTDTHTDNDPLVVLLVSSVVSVQQSVQPDDPVVQQVRHDDQLQFWLFKCQQPDGDGSVQWDWDQQLQRHIMTINAQDPPHHGDIFRDFDLNNGMKTKTFQAPVRHDVSHRDDLWMKIATDHNQADDDRVVGIDTFAFQKAKEKAWAKEKEAAADVVVDQADAQQPPFPFDFLCVVSVGGDALVSLLQSQLQVQLCVVPVAGGSSGHDDPPGGHDHCVPRSNSVVSNVCSVPDVVSSVVSNVRGHHHSMDIDIPMDIDMGRDCDPVNVVVVVVVSCCVSVCRDDRSTITIYRYTHDRIRYMYIYMGDD/DWDKDKDKDAFWFFAAKKWKFWQFAFQCVLCCVCCVVVVVLLVVCCCPLVNDVDCPFDPPWHWDDPPVKIWTWDAFPVRPDIRIDIDNDDLVRLQVVSVVNLLQSVQPPDPVVLLVRGDALLQFWLWKDAQHDTDGSVQWDWDAASRRHTITINAQDPPDDTHIFGDFDLRNGIKTKTFFPPVRGDVRHDPDGFMWIAGFHNQDDGDCVPRIDTFAQQWEKAKAWAKEKEADDDVPDQVADAQCPQFPQDQQRRGGDFQVSQLLSLLQVLLCVQPVAGDSNDDDHPPGGHDHCVVRVRVVVSVVVSVVCVVVCNSPRNPRGGGHRIGMDIDIDIDIDRHQDPPNVVPPQVVSCVSVCVNDPDTGDSRRMYIYGYTHNGSIHIYIYMGRD

B-factor: mean 78.17, std 33.52, range [20.0, 198.26]

InterPro domains:
  IPR001873 Epithelial sodium channel [PF00858] (62-571)
  IPR001873 Epithelial sodium channel [PR01078] (84-101)
  IPR001873 Epithelial sodium channel [PR01078] (123-139)
  IPR001873 Epithelial sodium channel [PR01078] (279-290)
  IPR001873 Epithelial sodium channel [PR01078] (293-309)
  IPR001873 Epithelial sodium channel [PR01078] (323-341)
  IPR001873 Epithelial sodium channel [PR01078] (348-366)
  IPR001873 Epithelial sodium channel [PR01078] (378-394)
  IPR001873 Epithelial sodium channel [PR01078] (411-422)
  IPR001873 Epithelial sodium channel [PR01078] (422-439)
  IPR001873 Epithelial sodium channel [PR01078] (475-495)
  IPR001873 Epithelial sodium channel [PR01078] (518-538)
  IPR001873 Epithelial sodium channel [PR01078] (538-552)
  IPR001873 Epithelial sodium channel [PR01078] (552-568)
  IPR001873 Epithelial sodium channel [PTHR11690] (52-581)
  IPR004724 Epithelial sodium channel, chordates [TIGR00859] (54-647)
  IPR020903 Epithelial sodium channel, conserved site [PS01206] (411-431)

GO terms:
  GO:0005272 sodium channel activity (F, IDA)
  GO:0034706 sodium channel complex (C, IDA)
  GO:0098719 sodium ion import across plasma membrane (P, IDA)
  GO:0060170 ciliary membrane (C, IDA)
  GO:0035725 sodium ion transmembrane transport (P, IDA)
  GO:0005737 cytoplasm (C, IDA)
  GO:0005886 plasma membrane (C, IDA)
  GO:0016324 apical plasma membrane (C, IDA)
  GO:0031514 motile cilium (C, IDA)
  GO:0050891 multicellular organismal-level water homeostasis (P, IDA)
  GO:0055078 sodium ion homeostasis (P, IDA)
  GO:0005515 protein binding (F, IPI)
  GO:0005886 plasma membrane (C, TAS)
  GO:0050699 WW domain binding (F, IPI)
  GO:0071468 cellular response to acidic pH (P, IDA)
  GO:0006883 intracellular sodium ion homeostasis (P, IDA)
  GO:0070062 extracellular exosome (C, IDA)

Sequence (1594 aa):
VSLNINLNSDKLVFPAVTICTLNPYRYPEIKEELEELDRITEQTLFDLYKYSSTLPHPLQRLKIGFQLCNQNKSDCFYQTYSSGVDAVREWYRFHYINILSRLPETLPSLEEDTLGNFIFACRFNQVSCNQANYSHFHHPMYGNCYTFNDKNNSNLWMSSMPGINNGLSLMLRAEQNDFIPLLSTVTGARVMVHGQDEPAFMDDGGFNLRPGVETSISMRKETLDRLGGDYGDCTKNGSDVPVENLYPSKYTQQVCIHSCFQESMIKECGCAYIFYPRPQNVEYCDYRKHSSWGYCYYKLQVDFSSDHLGCFTKCRKPCSVTSYQLSAGYSRWPSVTSQEWVFQMLSRQNNYTVNNKRNGVAKVNIFFKELNYKTNSESPSEVSVSLSVGFKTMDFPAVTICNASPFKYSKIKHLLKDLDELMEAVLERILAPELNLNFSIWNHTPLVLIDERNPHHPMVLDLFASEKICNAHGCKMAMRLCSLNRTQCTFRNFTSATQALTEWYILQATNIFAQVPQQELVEMSYPGEQMILACLFGAEPCNYRNFTSIFYPHYGNCYIFNWGMTEKALPSANPGTEFGLKLILDIGQEDYVPFLASTAGVRLMLHEQRSYPFIRDEGIYAMSGTETSIGVLVDKLQRMGEPYSPCTVNGSEVPVQNFYSDYNTTYSIQACLRSCFQDHMIRNCNCGHYLYPLPRGEKYCNNRDFPDWAHCYSDLQMSVAQRETCIGMCKESCNDTQYKMTISMADWPSEASEDWIFHVLSQERDQTLSRKGIVKLNIYFQEFNYRTIEESAATVSVSIKVHFRKLDFPAVTICNINPYKYSTVRHLLADLEQETREALKSLYGFPEPRFSHRIPLLIFDQVVGFQLCSNDTSDCATYTFSSGINAIQEWYKLHYMNIMAQVPLEKKINMSYSAEELLVTCFFDGVSCDARNFTLFHHPMHGNCYTFNNRENETILSTSMGGSEYGLQVILYINEEEYNPFLVSSTGAKVIIHRQDEYPFVEDVGTEIETAMVTSIGMHLTESFKLSEPYSQCTEDGSDVPIRNIYNAAYSLQICLHSCFQTKMVEKCGCAQYSQPLPPAANYCNYQQHPNWMYCYYQLHRAFVQEELGCQSVCKEACSFKEWTLTTSLAQWPSVVSEKWLLPVLTWDQGRQVNKKLNKTDLAKLLIFYKDLNQRSIMESPA

Secondary structure (DSSP, 8-state):
-EEEEEEE-S-EEPPEEEEEESSPPPPSTTHHHHHHHHHHHHHHHHHHT------SS-EEE--EEEEE--SSS-S-EEEEESSHHHHHHHHHHHHHHHHHTTS-SSPP-S---TTTTTEEEEEETTEE-SS--EEEEE-SSS-EEEEES-TT-SS--EE-S-SSTTSEEEEE---SS-S-TTT----SEEEEEE-SSS---HHHH-EEE-TTEEEEEEEEEEEEE---SSS---BSSSSSS-S---SSS---HHHHHHHHHHHHHHHHHSSB-TTS---SS--B--TTTSS-SHHHHHHHHHHHHTT-S-HHHHSPPBSEEEEEEEEEEEEESS-TTTHHHHHHHHHHHT-----SS----EEEEEEES-SSEEEEEEE--/-EEEEEEEE---EEPPEEEEEESSSS-GGGTTTTSHHHHHHHHHHHHHHS-TT----HHHHTTS-EEEEE--STT--EEEE-----PPP-SSSEEEEEEEE-STTSSEEEEEESSHHHHHHHHHHHHHHHHHTTS-HHHHHTTS--HHHHEEEEEETTEE--GGGSEEEEETTTEEEEESS--SSSPPPEE-S-SGGGSEEEEEE--GGGS-TTT----SEEEEEE-SSS---TTTS-B---TTBEEEEEEEEEEEE---TTTSSEESSSTT-SSPPTTGGGTPPP-HHHHHHHHHHHHHHHHSSSB-TTS---TT--B--TTT-TTHHHHHHHHHS-HHHHHHHHHHS-EESEEEEE--EEE--B-S-TTTHHHHHHHHHHHHH----TTTEEEEEEEEEEEEEEEEEEEE-/-EEEEEEEEES-EE--EEEEEES--B-TTTSTTTSHHHHHHHHHHIIIII--------TTS--EEE--EEEEEEE-SS-S-EEEEEESSHHHHHHHHHHHHHHHHGGGS-HHHHHHHB--HHHHEEE--BTTB---GGGSEEEEETTTEEEEESS--SSSPPPEE-S-SSSSSEEEEEE--GGG--TTT--SBEEEE-EE-SSSPP-HHHH-EEEESSSEEEEEE-EEEEE--IIIII--BSTT-SS----SS-S---HHHHHHHHHHHHHHHHSSSB-SSSPPPSS--B--TTT-TT-HHHHHHHHHHHHTT-SS-TTT---BS-EEEE--EEEEE-SS-TTTHHHHHHHHHHHTTTT--SPPPTTTEEEEEEEES--EEEEEEEEE-/---EES-SS----TT--EEEEEE-SS---S-EEEEEE-TTS-EEEEE-SSS-B-SSS-SSEEE--SSSEEEEEESS--TT--SEEEEEE-SSSS--B---EE---/-B--BS---B-TT-EEEEEEEB-SS-TTSS-EEEEEE-TTS-EEEEEEE-SSS--EEE-SSSTTTEEEEE---EEEEEEES--TT--SEEEEEEE-TTSTTS--EEEE-S-----B--/--EEEE----------EEEEEEEES-SSS--BB-BEEEETTS-B---EEEETTTTEEEE-STTSSSEEEEEETTTTEEEEEE-S--STT-EEEE--B-SSSSS--B----EEE--/---EEES-S-----SS-----EEEE---B-TTS-B----EE--TTS--EES-SSSS-------TTSSSEE---

Nearest PDB structures (foldseek):
  6wth-assembly1_C  TM=1.003E+00  e=7.601E-88  Homo sapiens
  9btg-assembly1_C  TM=9.864E-01  e=2.157E-74  Homo sapiens
  9blr-assembly1_C  TM=9.744E-01  e=4.827E-72  Homo sapiens
  6bqn-assembly1_C  TM=9.863E-01  e=9.037E-70  Homo sapiens
  9btu-assembly1_C  TM=9.594E-01  e=1.165E-68  Homo sapiens

Radius of gyration: 40.46 Å; Cα contacts (8 Å, |Δi|>4): 3688; chains: 7; bounding box: 86×87×149 Å